Protein AF-0000000067285750 (afdb_homodimer)

Nearest PDB structures (foldseek):
  8w26-assembly1_A  TM=5.150E-01  e=1.749E-14  Synechococcus sp. JA-2-3B'a(2-13)
  6ob8-assembly1_A  TM=7.664E-01  e=9.654E-09  [Leptolyngbya] sp. JSC-1
  4bwi-assembly1_B  TM=4.737E-01  e=5.305E-12  Synechocystis sp.
  6oaq-assembly1_B  TM=7.620E-01  e=1.602E-07  [Leptolyngbya] sp. JSC-1
  5llw-assembly1_B  TM=4.240E-01  e=5.167E-11  Idiomarina sp. A28L

Sequence (1882 aa):
MRQQQKLTAAEQKIISLGRVLQSLREEDHVDALIATTISYLQEQFEYSLIWIALYDRLNHILFGQGGVIPSGNTSYLQQRVVLNPGDLLEQVVIEQRPLGVADLRAEIRIEAWQQLAQQFNIQGTIVVPICYKNRCLGLVLLGSERWGYLLGGEARARLMMVVGELGAALYEREMDLQHKQTKRLDEPLLRLLNNLQTLNHLEQRLEAVLETTQEFILPTRTNIYWFDREGYYFWRRLSNKKNHQETTAKITVHELSDFYIALSVNEIVWIGEGRSSLKSNFTVKLLQRFGVRSLLAAPIIWQKDLLGFLTVESTEARIWTEAEKNFTKTAASLISLVAPLEDTESTIKEIQNDAYLTSQIARGIYSDYDIQQILDLYATKVLQRLLATRFLLLHYDPEQNNYQIFYQNQLHHLRPLMYSLEALKDVDWQLLLRSTEAVAIENLEIDLRFFNWHPHLLENGVRSLIVCNCAFGQEPKVLLALATETHRSWTSVEKELVQVVAQQIGITIRQWQLHRQTQQQQKILQSFQQCLRILEQSQDSPKQPIQHLERTALEQIAAILNCSLTILLSWQPGENVAKIIPGIIANSEFEIVTDTLIPLQSEALIQWALLTDELLPITANDLPPATKKWLTGAGVGQILVMALRTTADYQPTGVVVIADHWQRRWSEDSLLTTETLVCQLAWSRRWLQITQMLESRTEELRQLNWYKHRRLEDIQRTVTQLLVQMDDLGIPTNELTHMRYQQLLRQLDNTTASMTALLKLELWQLQMSWETVPIASLLKRSLERVDNLLKQQRLWVGVHGLGQQEGEESSKNYSLLPHSSLAIAGDIVKIELILHELLVCACQRSTTGGRIDIWCRRLDEQFLEVSITDNGDIESQLLTELHQDTPKDILAPSRLEQLPGLHLFICQKLMLQLGGELHFYQLPDGRIVSRLLLPLARSRAMRQQQKLTAAEQKIISLGRVLQSLREEDHVDALIATTISYLQEQFEYSLIWIALYDRLNHILFGQGGVIPSGNTSYLQQRVVLNPGDLLEQVVIEQRPLGVADLRAEIRIEAWQQLAQQFNIQGTIVVPICYKNRCLGLVLLGSERWGYLLGGEARARLMMVVGELGAALYEREMDLQHKQTKRLDEPLLRLLNNLQTLNHLEQRLEAVLETTQEFILPTRTNIYWFDREGYYFWRRLSNKKNHQETTAKITVHELSDFYIALSVNEIVWIGEGRSSLKSNFTVKLLQRFGVRSLLAAPIIWQKDLLGFLTVESTEARIWTEAEKNFTKTAASLISLVAPLEDTESTIKEIQNDAYLTSQIARGIYSDYDIQQILDLYATKVLQRLLATRFLLLHYDPEQNNYQIFYQNQLHHLRPLMYSLEALKDVDWQLLLRSTEAVAIENLEIDLRFFNWHPHLLENGVRSLIVCNCAFGQEPKVLLALATETHRSWTSVEKELVQVVAQQIGITIRQWQLHRQTQQQQKILQSFQQCLRILEQSQDSPKQPIQHLERTALEQIAAILNCSLTILLSWQPGENVAKIIPGIIANSEFEIVTDTLIPLQSEALIQWALLTDELLPITANDLPPATKKWLTGAGVGQILVMALRTTADYQPTGVVVIADHWQRRWSEDSLLTTETLVCQLAWSRRWLQITQMLESRTEELRQLNWYKHRRLEDIQRTVTQLLVQMDDLGIPTNELTHMRYQQLLRQLDNTTASMTALLKLELWQLQMSWETVPIASLLKRSLERVDNLLKQQRLWVGVHGLGQQEGEESSKNYSLLPHSSLAIAGDIVKIELILHELLVCACQRSTTGGRIDIWCRRLDEQFLEVSITDNGDIESQLLTELHQDTPKDILAPSRLEQLPGLHLFICQKLMLQLGGELHFYQLPDGRIVSRLLLPLARSRA

Organism: NCBI:txid741277

Solvent-accessible surface area (backbone atoms only — not comparable to full-atom values): 100820 Å² total; per-residue (Å²): 132,78,72,76,72,81,72,50,73,68,42,47,52,49,44,51,49,35,51,50,55,49,50,46,69,60,52,86,48,68,69,60,43,52,52,53,52,49,54,48,47,56,72,76,35,94,47,57,28,36,40,38,28,37,47,39,77,90,76,46,31,31,40,26,78,35,66,43,59,87,85,71,70,67,68,73,32,56,40,76,44,78,58,48,97,79,24,54,67,38,47,24,57,72,68,61,43,70,47,76,36,48,45,37,53,74,41,76,50,42,63,82,55,18,59,52,16,58,73,69,51,29,21,8,25,40,38,37,45,19,42,42,90,92,36,64,51,26,38,38,37,41,26,22,70,48,78,52,55,79,64,52,75,55,59,43,33,54,50,51,44,52,41,39,50,50,21,46,46,53,48,51,50,52,49,48,47,45,56,64,57,48,61,67,65,58,62,61,46,52,50,47,52,54,48,50,56,69,44,84,46,65,70,58,33,51,48,49,51,49,52,52,48,38,68,71,66,61,56,73,42,42,39,34,34,34,51,36,46,77,75,38,25,31,34,65,74,51,60,72,73,73,74,78,77,74,72,80,58,67,44,46,43,81,83,36,48,73,59,48,55,40,31,55,69,69,34,71,43,43,37,29,66,93,51,58,73,61,65,71,79,57,49,57,55,52,29,60,74,70,66,32,53,14,41,37,36,18,34,18,50,48,89,80,33,61,48,29,34,36,34,43,32,21,69,51,75,38,77,80,48,70,62,56,51,49,46,45,42,51,52,19,48,52,47,27,59,51,59,55,70,74,48,41,67,60,49,46,51,49,51,51,49,50,45,47,50,53,46,51,52,53,54,44,56,73,42,90,59,58,68,65,60,45,48,50,55,47,44,54,52,48,28,64,72,66,69,39,46,34,38,37,32,32,32,55,36,82,88,77,54,25,28,37,71,74,42,74,48,60,46,91,90,55,79,83,82,88,68,68,41,71,57,75,53,70,66,54,46,50,47,49,32,68,43,89,59,38,49,72,39,39,47,52,89,77,49,69,74,62,52,88,51,39,67,68,39,47,74,70,46,42,24,13,39,35,42,29,44,14,44,76,72,37,79,73,44,40,36,36,34,39,29,23,68,46,50,32,65,81,49,64,68,56,32,50,49,51,39,48,50,24,32,51,48,34,51,40,51,49,44,49,50,40,50,51,49,37,51,48,51,50,50,49,51,52,50,50,54,50,43,53,54,49,51,59,60,30,60,70,41,89,69,62,28,66,62,49,32,53,33,50,48,30,42,44,50,29,60,72,66,67,45,43,28,24,35,33,41,38,38,56,70,87,56,65,49,26,40,54,45,72,41,39,64,70,50,78,42,50,36,62,53,59,88,51,76,40,49,52,87,75,36,60,71,57,48,56,18,71,74,38,93,54,79,41,81,42,47,55,84,76,56,55,70,76,56,44,71,37,54,58,22,79,46,48,24,35,32,38,32,31,43,27,48,73,55,93,87,52,80,61,44,34,34,42,40,35,30,30,43,68,82,67,79,80,54,69,68,51,50,54,51,45,50,52,49,46,37,50,48,27,45,53,51,48,51,51,51,50,43,52,51,38,50,52,51,40,51,51,46,48,48,43,47,52,52,54,50,52,50,47,51,50,50,49,52,51,52,51,53,52,50,52,52,56,64,65,69,58,72,50,86,52,68,68,61,27,52,54,48,52,50,52,52,49,52,52,50,50,52,48,48,52,51,49,50,46,60,70,55,43,73,90,46,79,71,87,54,81,45,75,46,41,50,49,62,53,52,43,56,39,49,61,72,44,40,67,60,35,60,73,38,48,45,38,55,46,84,43,69,54,76,63,79,85,69,78,87,56,67,84,62,70,88,68,64,49,89,36,91,54,34,34,36,32,41,56,73,59,51,48,51,43,52,36,52,52,51,51,51,46,58,68,38,30,50,76,61,31,56,39,39,38,39,41,43,75,74,57,91,54,33,34,34,41,35,40,35,28,65,32,69,77,61,66,67,50,52,49,64,69,36,86,86,48,88,81,60,88,73,47,84,56,56,54,78,33,88,64,37,30,60,53,51,47,43,32,54,51,31,44,76,64,68,28,40,57,47,70,51,70,45,94,87,56,32,36,36,44,39,34,36,40,34,39,47,78,75,82,124,132,80,72,75,69,80,70,50,76,69,44,47,52,49,46,53,50,36,51,50,57,50,50,45,69,61,52,86,48,68,69,59,44,52,52,52,50,48,54,46,48,56,72,76,36,94,48,57,28,36,39,36,29,39,47,40,77,88,74,46,30,31,40,26,78,35,65,43,58,85,85,71,71,66,69,74,31,56,39,76,44,77,58,50,96,83,25,55,68,40,47,25,57,72,68,62,43,70,44,78,38,47,46,38,54,75,42,75,52,45,64,82,55,18,60,52,18,57,73,69,51,29,19,8,28,39,37,36,46,19,40,41,88,94,35,64,51,25,38,38,37,38,25,22,70,48,77,56,56,79,66,53,76,55,60,44,33,53,48,50,43,52,40,39,51,50,22,48,46,53,48,50,50,52,49,48,48,45,56,64,57,48,60,64,63,56,62,63,46,53,51,48,51,54,46,48,64,69,43,85,45,61,70,57,35,47,49,49,50,49,52,53,49,40,69,71,65,62,54,76,43,43,38,33,33,33,50,38,78,89,74,46,25,30,34,65,73,49,60,71,69,75,74,78,75,74,70,78,57,63,44,44,44,81,83,36,48,70,59,45,54,40,30,54,70,70,34,70,44,44,36,29,66,94,52,58,72,60,66,71,80,56,49,57,56,52,29,61,72,69,68,31,54,14,40,37,35,17,33,18,48,45,86,80,37,64,49,28,35,36,34,45,33,24,70,52,72,40,75,79,49,69,64,55,52,49,48,47,43,49,52,19,46,52,46,26,55,48,48,63,49,32,58,55,36,45,53,39,41,51,52,44,46,50,41,45,51,52,44,51,53,48,52,44,58,75,41,92,59,59,67,64,60,46,47,50,56,48,45,54,53,48,30,64,72,67,68,38,47,34,38,36,32,33,34,56,37,80,88,76,54,25,26,37,70,75,42,75,48,60,46,92,90,54,80,83,83,89,67,69,40,70,55,73,52,71,66,52,44,50,46,49,32,68,40,91,58,37,49,71,39,39,45,53,90,77,48,67,75,62,53,88,50,39,67,66,38,47,74,70,48,41,24,13,38,35,40,28,42,14,42,76,71,36,78,73,43,39,36,35,35,41,29,23,67,48,76,42,85,80,50,72,66,55,32,51,48,51,37,47,49,22,34,52,48,33,51,41,52,49,42,51,50,38,49,50,49,37,52,51,50,50,48,50,51,52,50,50,55,51,44,52,54,50,52,58,60,30,60,70,41,89,71,63,28,65,61,49,32,54,35,52,49,30,43,44,50,29,61,72,67,68,47,42,29,23,36,33,40,37,39,54,71,88,58,64,51,26,42,53,44,71,41,39,66,69,51,78,42,51,37,64,54,58,88,51,77,40,50,52,87,75,36,61,72,56,48,56,18,70,74,37,92,54,80,41,81,42,48,53,84,75,56,55,70,76,58,42,69,38,53,56,23,80,46,49,24,35,31,38,32,31,44,27,47,72,55,92,87,52,81,61,44,33,34,41,39,36,31,29,42,68,83,67,80,82,54,69,68,52,50,53,52,46,50,52,50,45,37,50,48,27,44,52,50,48,51,50,52,51,45,51,50,37,51,53,49,38,50,51,46,49,47,41,47,53,50,53,49,51,51,49,51,52,50,50,52,51,52,50,52,50,50,53,52,56,63,68,69,59,75,51,87,52,69,68,62,26,53,53,50,52,50,51,53,49,52,51,49,50,52,49,49,51,50,50,50,46,62,69,57,43,72,90,44,78,72,86,51,81,45,75,46,42,51,47,60,54,51,39,55,39,49,62,72,45,40,66,61,35,60,72,38,49,46,41,56,46,83,43,70,50,76,62,77,83,69,79,88,62,69,86,62,70,86,68,65,49,90,35,90,52,34,34,37,32,41,56,73,60,51,48,51,43,51,36,53,51,50,52,50,45,57,69,38,30,49,75,59,32,56,38,38,37,38,39,42,76,74,56,91,52,34,33,32,40,35,38,36,26,65,32,69,75,60,66,66,50,51,49,64,69,34,87,85,46,85,80,60,88,73,46,84,55,55,53,79,34,89,64,37,32,60,54,50,47,44,32,54,50,31,44,76,65,68,27,42,56,46,69,51,67,45,95,89,56,32,37,36,43,40,35,37,40,34,39,47,80,73,83,125

Secondary structure (DSSP, 8-state):
--------HHHHHHHHHHHHHHHHHH---HHHHHHHHHHHHHHHS--SEEEEEEEETTTTEEEEEEEE-TT--GGGGG-EEE--TT-HHHHHHHH-S-EEES-TTS-TT-HHHHHHHHHHT---EEEEEEEETTEEEEEEEEE-SSS-----HHHHHHHHHHHHHHHHHHHHHHHHHHHHHS--SHHHHHHHHHHHHH--SHHHHHHHHHHHHHHHH--SEEEEEEEETTTTEEEEEEESS----S---EEETTTTHHHHHHHHTT--EEE-SS-BSS-HHHHHHHHHHHT-SEEEEEEEEETTEEEEEEEEEESS-----HHHHHHHHHHHHHHHHHHHHHTHHHHHHHHHHHHHHHHHHHHHHHS---HHHHHHHHHHHHHHHHT-SEEEEEEEETTTTEEEEEEEEE-TTSPPP--PEEPPPHHHHHHHHH-SS-EEES-TTT--TTGGGHHHHHHTT--EEEEEESSTTS--SEEEEEEESS--PPPHHHHHHHHHHHHHHHHHHHHHHHHHHHHHHHHHHHHHHHHHHHHHHHTT-SS-HHHHHHHHHHHHHHHHHT-SEEEEEE--TT-SEEEEEEEEE-SGGG-B-TTPPEETTT-HHHHHHHH-SS-EEEEGGG--HHHHTTB--TT--EEEEEE---STTS---EEEEEEE-TT----HHHHHHHHHHHHHHHHHHHHHHHHHHHHHHHHHHHHHHHHHHHHHHHHHHHHHHHHHHHHHT---SSHHHHHHHHHHHHHHHHHHHHHHHHHHH-SSSPPP--EEEEHHHHHHHHHHHTHHHHHHTT-EEEEE-SSS-S-----S-GGG------EEEE-HHHHHHHHHHHHHHHHHHSPTT-EEEEEEEE-SSSEEEEEEEE-----HHHHHHHSTT----TTS--GGGSTTHHHHHHHHHHHHHTT-EEEEEE-TTS-EEEEEEEEBP----/--------HHHHHHHHHHHHHHHHHH---HHHHHHHHHHHHHHHS--SEEEEEEEETTTTEEEEEEEE-TT--GGGGG-EEE--TT-HHHHHHHH---EEES-TTS-TT-HHHHHHHHHHT---EEEEEEEETTEEEEEEEEE-SSSS----HHHHHHHHHHHHHHHHHHHHHHHHHHHHHS--SHHHHHHHHHHHHH---HHHHHHHHHHHHHHHH--SEEEEEEEETTTTEEEEEEESS----S----EETTTTHHHHHHHHTT--EEE-SS-BSS-HHHHHHHHHHHT-SEEEEEEEEETTEEEEEEEEEESS-----HHHHHHHHHHHHHHHHHTHHHHHHHHHHHHHHHHHHHHHHHHHHHS---HHHHHHHHHHHHHHHHT-SEEEEEEEETTTTEEEEEEEEE-TTSPPP--PEEPPPHHHHHHHHH-SS-EEES-TTT--TTGGGHHHHHHTT--EEEEEESSTTS---EEEEEEESS--PPPHHHHHHHHHHHHHHHHHHHHHHHHHHHHHHHHHHHHHHHHHHHHHHHTT-SS-HHHHHHHHHHHHHHHHHT-SEEEEEE--TT-SEEEEEEEEE-SGGG-B-TT--EETTT-HHHHHHHH-SS-EEEEGGG--HHHHTTB--TT--EEEEEE---STTS---EEEEEEE-TT----HHHHHHHHHHHHHHHHHHHHHHHHHHHHHHHHHHHHHHHHHHHHHHHHHHHHHHHHHHHHHT---SSHHHHHHHHHHHHHHHHHHHHHHHHHHH-SSSPPP--EEEEHHHHHHHHHHHTHHHHHHTT-EEEEE-SSS-S-----S-GGG------EEEE-HHHHHHHHHHHHHHHHHHSPTT-EEEEEEEE-SSSEEEEEEEE-----HHHHHHHSTT----TTS--GGGSTTHHHHHHHHHHHHHTT-EEEEEE-TTS-EEEEEEEEBP----

Foldseek 3Di:
DPPPPDQPPVSVVVVLLVVLLVVLVVDQDLLVNVVSLQVSCVVPPQFQWKWKWWADPVQRKTAQSFIHHNVPPTPLRGDIGHDDPPAPVVVCQQVQAKDKFQALCPDVRHPVCNVVCVVRQWGIKIKHFQDDPRHTTIIMITTHNDGDHDCPPVSVVSNCVSSPSNSVSSVVNVVVCCVVPLQDLPPLVVVLVVQCVVDDDLVSNVVSLQVSLCVRPVAPWKWWWFADFVQQWIWTDDIDPPPPDDDRDTGHCVLPVQVVVCQLVFHKWWDAPPDTPTDDVRNVSVCVVVVARIKIKGFQDEPSDTGTIIMGGHNDGDDDDPSSNVSRNVSSPVSNVSVCVVCVVVVVVLVVLLVVLLVLLLVLLPDPDDLQVSVVVSVVSLCVSQVFFKKFKWFADPVVQWTDTPDIDGDPVADDQDDIAHHADPVLQVCQLADPWKDKFQALVPDCHPVSCSVSCVVRQFGIKIKHQLDHNDGRRIMIMTTHNDRGDADPVSRVSVNSSSPSSSVSVVVVVVVVVVVLLVVLVVLLVVLVVVLVVLCPDPPPSLLSSQQSLQQSLCVLFVAQFKWKFFAFFPDQWTFIRGHHHRDQLFAFDRGDIHGQPPAPLNVVQQVDQFKDKDFPVPHDPVVCVGRVRNQWGIKIKHFQDADPVDDTGMMMITTHGNPDDGDPSSRVSSSVSSPVSSVSSLVSVLVVVVVVVVVVVLVVLQVVLVVLVVVLVVLVVVLVVVVVVDADPPPVSRVVVVVVSVVSVVVSVVSVVCSVQVSPDDDWDKDKDAPLVLVLVLCVVCVVLCVVLVEQEAEEDQPDDPDDSPRRDSVPRPPRPWMFMIRSVLVSVLSNLVVVVQSVQAHRNWYWYWYWDDPDPWKIKIKIKTQGDDDPQLQQVLDPPDDDDSRHDHCCVDPPNVVNSVSQVVLVVRVWGWHWDADPVGIIMIMIITTTDPPDD/DPPPPDQPPVSVLVVVLVVLLVVLVVDQDLLVNVVSLQVNCVVPPPFQWKWKWWADPVQRKTAQSFHHHNVPDTPVRGDIDHDDPPAPVVCCQQVQAKDKFQALCPDVRHPVCNVVCVVRQWTIKMKHFQDDPRHTTIIMITTHNDGDDDQPPVRVVSVVVSSPSSSVSSVVNVVVCCVVPLQPLPPLVVVLVVQCVVDQALVSNVVSLQVSLCVRVVAPWKWWWFADPVQQWIWTDDIPPPPPDDDRDTHHCVLVVQVVVCQLVFHKWWDADPDTPTDDVRNVSVCVVVVARIKIKGFQDEPSHTGIIMMGGHNDGDDQDPSSNVSRNVSSPVSNVCVVVVVVVVVVVLVVVLVVLLVLLVVVLPDPDDLQVSVVVSVVSLCVSQVFFKKFKWFADPVVQWTDTPDMDGDPVADDQPDIGHHADPVLQVCQLADPWKDKFQALVPDCRSVSCSVSCVVRQFGIKIKHQLDHNDGRRMMIMTTHNDRDDADPVSRVSVNSSSPSSSVSVVSVVVVVVVVLLVVLVVLLVVLVVVLVVLCPDPPPSLLSSQQSLQQSLCVLFVAQFKWKFFAAFPDQWTFIRGHHHRDQLFAFDRGDIHGQPPAPLNVVQQVDQFKDKDFPVPHDVVVCVGRVRNQWGIKIKHFQDADPVDDTGMMMITTHGNPDDGDPSSRVSSSVSSNVSSVSSLVSVLVVVVVVVVVVVLVVLQVVLVVLVVVLVVLVVVLVVVVVVDADPDPVSRVVVVVVSVVSVVVSVVSVVCSVQVSPDDDWDKDKDAPLVLVLVLCVVCVVLCVVLVEQEAEEDQPDDPDDSPRPCSVPRPPRPWMFIIRSVLVSVLSNLVVVVQSVQAHRNWYWYWYWDDPDPWKIKIKIKTQGDDDPQLQQVLDPPDDDDSRHDHCCVDPPNVVNSVSQVVLVVRVWGWHWDADPVGIIMIMIITTTDPPPD

pLDDT: mean 82.04, std 12.26, range [22.92, 97.38]

Radius of gyration: 65.66 Å; Cα contacts (8 Å, |Δi|>4): 3153; chains: 2; bounding box: 90×210×145 Å

InterPro domains:
  IPR003018 GAF domain [PF01590] (31-147)
  IPR003018 GAF domain [PF01590] (202-337)
  IPR003018 GAF domain [PF01590] (370-509)
  IPR003018 GAF domain [SM00065] (29-180)
  IPR003018 GAF domain [SM00065] (201-349)
  IPR003018 GAF domain [SM00065] (370-519)
  IPR003594 Histidine kinase/HSP90-like ATPase domain [PF02518] (826-936)
  IPR029016 GAF-like domain superfamily [G3DSA:3.30.450.40] (17-169)
  IPR029016 GAF-like domain superfamily [G3DSA:3.30.450.40] (170-354)
  IPR029016 GAF-like domain superfamily [G3DSA:3.30.450.40] (356-518)
  IPR029016 GAF-like domain superfamily [G3DSA:3.30.450.40] (519-698)
  IPR036890 Histidine kinase/HSP90-like ATPase superfamily [G3DSA:3.30.565.10] (740-929)
  IPR036890 Histidine kinase/HSP90-like ATPase superfamily [SSF55874] (813-936)

Structure (mmCIF, N/CA/C/O backbone):
data_AF-0000000067285750-model_v1
#
loop_
_entity.id
_entity.type
_entity.pdbx_description
1 polymer 'GAF domain protein'
#
loop_
_atom_site.group_PDB
_atom_site.id
_atom_site.type_symbol
_atom_site.label_atom_id
_atom_site.label_alt_id
_atom_site.label_comp_id
_atom_site.label_asym_id
_atom_site.label_entity_id
_atom_site.label_seq_id
_atom_site.pdbx_PDB_ins_code
_atom_site.Cartn_x
_atom_site.Cartn_y
_atom_site.Cartn_z
_atom_site.occupancy
_atom_site.B_iso_or_equiv
_atom_site.auth_seq_id
_atom_site.auth_comp_id
_atom_site.auth_asym_id
_atom_site.auth_atom_id
_atom_site.pdbx_PDB_model_num
ATOM 1 N N . MET A 1 1 ? -11.055 -120.75 -69.312 1 23.83 1 MET A N 1
ATOM 2 C CA . MET A 1 1 ? -10.07 -120.25 -70.312 1 23.83 1 MET A CA 1
ATOM 3 C C . MET A 1 1 ? -10.352 -118.812 -70.75 1 23.83 1 MET A C 1
ATOM 5 O O . MET A 1 1 ? -11.344 -118.562 -71.375 1 23.83 1 MET A O 1
ATOM 9 N N . ARG A 1 2 ? -10.109 -117.938 -69.812 1 33.56 2 ARG A N 1
ATOM 10 C CA . ARG A 1 2 ? -10.422 -116.562 -69.688 1 33.56 2 ARG A CA 1
ATOM 11 C C . ARG A 1 2 ? -9.859 -115.688 -70.812 1 33.56 2 ARG A C 1
ATOM 13 O O . ARG A 1 2 ? -8.648 -115.75 -71.062 1 33.56 2 ARG A O 1
ATOM 20 N N . GLN A 1 3 ? -10.641 -115.938 -71.938 1 33.91 3 GLN A N 1
ATOM 21 C CA . GLN A 1 3 ? -10.211 -115.375 -73.188 1 33.91 3 GLN A CA 1
ATOM 22 C C . GLN A 1 3 ? -9.539 -114 -73.062 1 33.91 3 GLN A C 1
ATOM 24 O O . GLN A 1 3 ? -10.094 -113.125 -72.375 1 33.91 3 GLN A O 1
ATOM 29 N N . GLN A 1 4 ? -8.297 -114.125 -73 1 38.84 4 GLN A N 1
ATOM 30 C CA . GLN A 1 4 ? -7.383 -112.938 -73 1 38.84 4 GLN A CA 1
ATOM 31 C C . GLN A 1 4 ? -7.742 -112 -74.125 1 38.84 4 GLN A C 1
ATOM 33 O O . GLN A 1 4 ? -7.508 -112.312 -75.312 1 38.84 4 GLN A O 1
ATOM 38 N N . GLN A 1 5 ? -8.914 -111.5 -74.188 1 42.88 5 GLN A N 1
ATOM 39 C CA . GLN A 1 5 ? -9.398 -110.625 -75.188 1 42.88 5 GLN A CA 1
ATOM 40 C C . GLN A 1 5 ? -8.336 -109.562 -75.562 1 42.88 5 GLN A C 1
ATOM 42 O O . GLN A 1 5 ? -7.719 -108.938 -74.688 1 42.88 5 GLN A O 1
ATOM 47 N N . LYS A 1 6 ? -7.777 -109.75 -76.812 1 49.81 6 LYS A N 1
ATOM 48 C CA . LYS A 1 6 ? -6.758 -109 -77.5 1 49.81 6 LYS A CA 1
ATOM 49 C C . LYS A 1 6 ? -7.051 -107.5 -77.375 1 49.81 6 LYS A C 1
ATOM 51 O O . LYS A 1 6 ? -8.125 -107 -77.812 1 49.81 6 LYS A O 1
ATOM 56 N N . LEU A 1 7 ? -6.5 -106.688 -76.438 1 53.91 7 LEU A N 1
ATOM 57 C CA . LEU A 1 7 ? -6.633 -105.25 -76.188 1 53.91 7 LEU A CA 1
ATOM 58 C C . LEU A 1 7 ? -6.398 -104.5 -77.5 1 53.91 7 LEU A C 1
ATOM 60 O O . LEU A 1 7 ? -5.457 -104.75 -78.25 1 53.91 7 LEU A O 1
ATOM 64 N N . THR A 1 8 ? -7.375 -104 -78.188 1 61.41 8 THR A N 1
ATOM 65 C CA . THR A 1 8 ? -7.25 -103.188 -79.375 1 61.41 8 THR A CA 1
ATOM 66 C C . THR A 1 8 ? -6.227 -102.062 -79.188 1 61.41 8 THR A C 1
ATOM 68 O O . THR A 1 8 ? -5.922 -101.75 -78 1 61.41 8 THR A O 1
ATOM 71 N N . ALA A 1 9 ? -5.496 -101.625 -80.188 1 62.19 9 ALA A N 1
ATOM 72 C CA . ALA A 1 9 ? -4.441 -100.625 -80.188 1 62.19 9 ALA A CA 1
ATOM 73 C C . ALA A 1 9 ? -4.871 -99.375 -79.375 1 62.19 9 ALA A C 1
ATOM 75 O O . ALA A 1 9 ? -4.07 -98.812 -78.688 1 62.19 9 ALA A O 1
ATOM 76 N N . ALA A 1 10 ? -6.117 -99.062 -79.438 1 65.94 10 ALA A N 1
ATOM 77 C CA . ALA A 1 10 ? -6.617 -97.875 -78.75 1 65.94 10 ALA A CA 1
ATOM 78 C C . ALA A 1 10 ? -6.734 -98.125 -77.25 1 65.94 10 ALA A C 1
ATOM 80 O O . ALA A 1 10 ? -6.48 -97.25 -76.438 1 65.94 10 ALA A O 1
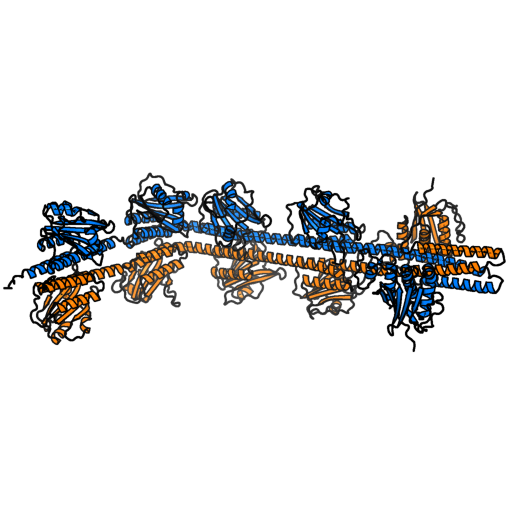ATOM 81 N N . GLU A 1 11 ? -7.012 -99.312 -77.062 1 72.5 11 GLU A N 1
ATOM 82 C CA . GLU A 1 11 ? -7.141 -99.688 -75.625 1 72.5 11 GLU A CA 1
ATOM 83 C C . GLU A 1 11 ? -5.773 -99.75 -74.938 1 72.5 11 GLU A C 1
ATOM 85 O O . GLU A 1 11 ? -5.641 -99.375 -73.812 1 72.5 11 GLU A O 1
ATOM 90 N N . GLN A 1 12 ? -4.812 -100.062 -75.75 1 77.56 12 GLN A N 1
ATOM 91 C CA . GLN A 1 12 ? -3.471 -100.125 -75.188 1 77.56 12 GLN A CA 1
ATOM 92 C C . GLN A 1 12 ? -2.939 -98.688 -74.875 1 77.56 12 GLN A C 1
ATOM 94 O O . GLN A 1 12 ? -2.225 -98.5 -73.875 1 77.56 12 GLN A O 1
ATOM 99 N N . LYS A 1 13 ? -3.385 -97.75 -75.688 1 81.31 13 LYS A N 1
ATOM 100 C CA . LYS A 1 13 ? -2.924 -96.375 -75.438 1 81.31 13 LYS A CA 1
ATOM 101 C C . LYS A 1 13 ? -3.514 -95.812 -74.188 1 81.31 13 LYS A C 1
ATOM 103 O O . LYS A 1 13 ? -2.822 -95.125 -73.438 1 81.31 13 LYS A O 1
ATOM 108 N N . ILE A 1 14 ? -4.648 -96.188 -73.938 1 81.75 14 ILE A N 1
ATOM 109 C CA . ILE A 1 14 ? -5.297 -95.625 -72.75 1 81.75 14 ILE A CA 1
ATOM 110 C C . ILE A 1 14 ? -4.77 -96.312 -71.5 1 81.75 14 ILE A C 1
ATOM 112 O O . ILE A 1 14 ? -4.582 -95.688 -70.438 1 81.75 14 ILE A O 1
ATOM 116 N N . ILE A 1 15 ? -4.465 -97.562 -71.625 1 80.94 15 ILE A N 1
ATOM 117 C CA . ILE A 1 15 ? -3.93 -98.312 -70.5 1 80.94 15 ILE A CA 1
ATOM 118 C C . ILE A 1 15 ? -2.523 -97.812 -70.188 1 80.94 15 ILE A C 1
ATOM 120 O O . ILE A 1 15 ? -2.176 -97.625 -69 1 80.94 15 ILE A O 1
ATOM 124 N N . SER A 1 16 ? -1.785 -97.625 -71.188 1 85.81 16 SER A N 1
ATOM 125 C CA . SER A 1 16 ? -0.452 -97.062 -71 1 85.81 16 SER A CA 1
ATOM 126 C C . SER A 1 16 ? -0.523 -95.688 -70.375 1 85.81 16 SER A C 1
ATOM 128 O O . SER A 1 16 ? 0.281 -95.312 -69.5 1 85.81 16 SER A O 1
ATOM 130 N N . LEU A 1 17 ? -1.427 -94.875 -70.812 1 87.06 17 LEU A N 1
ATOM 131 C CA . LEU A 1 17 ? -1.632 -93.5 -70.188 1 87.06 17 LEU A CA 1
ATOM 132 C C . LEU A 1 17 ? -2.004 -93.625 -68.75 1 87.06 17 LEU A C 1
ATOM 134 O O . LEU A 1 17 ? -1.483 -92.875 -67.875 1 87.06 17 LEU A O 1
ATOM 138 N N . GLY A 1 18 ? -2.869 -94.5 -68.375 1 85.31 18 GLY A N 1
ATOM 139 C CA . GLY A 1 18 ? -3.252 -94.688 -67 1 85.31 18 GLY A CA 1
ATOM 140 C C . GLY A 1 18 ? -2.094 -95.125 -66.125 1 85.31 18 GLY A C 1
ATOM 141 O O . GLY A 1 18 ? -1.956 -94.688 -65 1 85.31 18 GLY A O 1
ATOM 142 N N . ARG A 1 19 ? -1.285 -95.875 -66.688 1 84.44 19 ARG A N 1
ATOM 143 C CA . ARG A 1 19 ? -0.133 -96.375 -65.938 1 84.44 19 ARG A CA 1
ATOM 144 C C . ARG A 1 19 ? 0.853 -95.25 -65.688 1 84.44 19 ARG A C 1
ATOM 146 O O . ARG A 1 19 ? 1.385 -95.125 -64.562 1 84.44 19 ARG A O 1
ATOM 153 N N . VAL A 1 20 ? 1.099 -94.438 -66.625 1 88.19 20 VAL A N 1
ATOM 154 C CA . VAL A 1 20 ? 2.061 -93.312 -66.5 1 88.19 20 VAL A CA 1
ATOM 155 C C . VAL A 1 20 ? 1.501 -92.312 -65.5 1 88.19 20 VAL A C 1
ATOM 157 O O . VAL A 1 20 ? 2.229 -91.75 -64.688 1 88.19 20 VAL A O 1
ATOM 160 N N . LEU A 1 21 ? 0.287 -92 -65.625 1 87.19 21 LEU A N 1
ATOM 161 C CA . LEU A 1 21 ? -0.296 -91 -64.75 1 87.19 21 LEU A CA 1
ATOM 162 C C . LEU A 1 21 ? -0.227 -91.5 -63.312 1 87.19 21 LEU A C 1
ATOM 164 O O . LEU A 1 21 ? 0.046 -90.688 -62.406 1 87.19 21 LEU A O 1
ATOM 168 N N . GLN A 1 22 ? -0.44 -92.75 -63.188 1 84.38 22 GLN A N 1
ATOM 169 C CA . GLN A 1 22 ? -0.335 -93.25 -61.844 1 84.38 22 GLN A CA 1
ATOM 170 C C . GLN A 1 22 ? 1.104 -93.25 -61.344 1 84.38 22 GLN A C 1
ATOM 172 O O . GLN A 1 22 ? 1.354 -92.875 -60.188 1 84.38 22 GLN A O 1
ATOM 177 N N . SER A 1 23 ? 2 -93.5 -62.156 1 86.56 23 SER A N 1
ATOM 178 C CA . SER A 1 23 ? 3.408 -93.5 -61.781 1 86.56 23 SER A CA 1
ATOM 179 C C . SER A 1 23 ? 3.852 -92.062 -61.438 1 86.56 23 SER A C 1
ATOM 181 O O . SER A 1 23 ? 4.625 -91.875 -60.5 1 86.56 23 SER A O 1
ATOM 183 N N . LEU A 1 24 ? 3.359 -91.125 -62.125 1 86.75 24 LEU A N 1
ATOM 184 C CA . LEU A 1 24 ? 3.713 -89.75 -61.844 1 86.75 24 LEU A CA 1
ATOM 185 C C . LEU A 1 24 ? 3.133 -89.25 -60.531 1 86.75 24 LEU A C 1
ATOM 187 O O . LEU A 1 24 ? 3.75 -88.438 -59.812 1 86.75 24 LEU A O 1
ATOM 191 N N . ARG A 1 25 ? 2.037 -89.75 -60.188 1 81.12 25 ARG A N 1
ATOM 192 C CA . ARG A 1 25 ? 1.39 -89.375 -58.938 1 81.12 25 ARG A CA 1
ATOM 193 C C . ARG A 1 25 ? 2.102 -89.938 -57.75 1 81.12 25 ARG A C 1
ATOM 195 O O . ARG A 1 25 ? 2.178 -89.312 -56.688 1 81.12 25 ARG A O 1
ATOM 202 N N . GLU A 1 26 ? 2.668 -91.062 -57.906 1 78.44 26 GLU A N 1
ATOM 203 C CA . GLU A 1 26 ? 3.244 -91.812 -56.781 1 78.44 26 GLU A CA 1
ATOM 204 C C . GLU A 1 26 ? 4.738 -91.5 -56.656 1 78.44 26 GLU A C 1
ATOM 206 O O . GLU A 1 26 ? 5.336 -91.75 -55.594 1 78.44 26 GLU A O 1
ATOM 211 N N . GLU A 1 27 ? 5.406 -90.938 -57.531 1 77.19 27 GLU A N 1
ATOM 212 C CA . GLU A 1 27 ? 6.844 -90.688 -57.531 1 77.19 27 GLU A CA 1
ATOM 213 C C . GLU A 1 27 ? 7.18 -89.375 -56.75 1 77.19 27 GLU A C 1
ATOM 215 O O . GLU A 1 27 ? 6.508 -88.375 -56.875 1 77.19 27 GLU A O 1
ATOM 220 N N . ASP A 1 28 ? 8.172 -89.562 -55.844 1 74.81 28 ASP A N 1
ATOM 221 C CA . ASP A 1 28 ? 8.523 -88.438 -54.969 1 74.81 28 ASP A CA 1
ATOM 222 C C . ASP A 1 28 ? 9.766 -87.688 -55.469 1 74.81 28 ASP A C 1
ATOM 224 O O . ASP A 1 28 ? 10 -86.562 -55.125 1 74.81 28 ASP A O 1
ATOM 228 N N . HIS A 1 29 ? 10.484 -88.25 -56.281 1 80.62 29 HIS A N 1
ATOM 229 C CA . HIS A 1 29 ? 11.727 -87.625 -56.75 1 80.62 29 HIS A CA 1
ATOM 230 C C . HIS A 1 29 ? 11.555 -86.938 -58.094 1 80.62 29 HIS A C 1
ATOM 232 O O . HIS A 1 29 ? 10.961 -87.5 -59 1 80.62 29 HIS A O 1
ATOM 238 N N . VAL A 1 30 ? 12.078 -85.812 -58.219 1 85 30 VAL A N 1
ATOM 239 C CA . VAL A 1 30 ? 11.906 -85 -59.406 1 85 30 VAL A CA 1
ATOM 240 C C . VAL A 1 30 ? 12.602 -85.625 -60.594 1 85 30 VAL A C 1
ATOM 242 O O . VAL A 1 30 ? 12.055 -85.688 -61.688 1 85 30 VAL A O 1
ATOM 245 N N . ASP A 1 31 ? 13.719 -86.188 -60.406 1 83.75 31 ASP A N 1
ATOM 246 C CA . ASP A 1 31 ? 14.461 -86.812 -61.5 1 83.75 31 ASP A CA 1
ATOM 247 C C . ASP A 1 31 ? 13.703 -88.062 -62.031 1 83.75 31 ASP A C 1
ATOM 249 O O . ASP A 1 31 ? 13.664 -88.25 -63.25 1 83.75 31 ASP A O 1
ATOM 253 N N . ALA A 1 32 ? 13.102 -88.75 -61.188 1 86 32 ALA A N 1
ATOM 254 C CA . ALA A 1 32 ? 12.336 -89.875 -61.625 1 86 32 ALA A CA 1
ATOM 255 C C . ALA A 1 32 ? 11.062 -89.5 -62.344 1 86 32 ALA A C 1
ATOM 257 O O . ALA A 1 32 ? 10.625 -90.125 -63.281 1 86 32 ALA A O 1
ATOM 258 N N . LEU A 1 33 ? 10.516 -88.375 -61.938 1 89.25 33 LEU A N 1
ATOM 259 C CA . LEU A 1 33 ? 9.328 -87.812 -62.594 1 89.25 33 LEU A CA 1
ATOM 260 C C . LEU A 1 33 ? 9.633 -87.438 -64.062 1 89.25 33 LEU A C 1
ATOM 262 O O . LEU A 1 33 ? 8.867 -87.75 -64.938 1 89.25 33 LEU A O 1
ATOM 266 N N . ILE A 1 34 ? 10.727 -86.875 -64.25 1 89.62 34 ILE A N 1
ATOM 267 C CA . ILE A 1 34 ? 11.117 -86.375 -65.562 1 89.62 34 ILE A CA 1
ATOM 268 C C . ILE A 1 34 ? 11.484 -87.562 -66.438 1 89.62 34 ILE A C 1
ATOM 270 O O . ILE A 1 34 ? 11.094 -87.625 -67.625 1 89.62 34 ILE A O 1
ATOM 274 N N . ALA A 1 35 ? 12.133 -88.562 -65.938 1 89.44 35 ALA A N 1
ATOM 275 C CA . ALA A 1 35 ? 12.531 -89.75 -66.688 1 89.44 35 ALA A CA 1
ATOM 276 C C . ALA A 1 35 ? 11.305 -90.5 -67.125 1 89.44 35 ALA A C 1
ATOM 278 O O . ALA A 1 35 ? 11.258 -91 -68.25 1 89.44 35 ALA A O 1
ATOM 279 N N . THR A 1 36 ? 10.375 -90.625 -66.312 1 90.19 36 THR A N 1
ATOM 280 C CA . THR A 1 36 ? 9.148 -91.375 -66.625 1 90.19 36 THR A CA 1
ATOM 281 C C . THR A 1 36 ? 8.391 -90.625 -67.75 1 90.19 36 THR A C 1
ATOM 283 O O . THR A 1 36 ? 7.844 -91.25 -68.625 1 90.19 36 THR A O 1
ATOM 286 N N . THR A 1 37 ? 8.328 -89.375 -67.688 1 92.31 37 THR A N 1
ATOM 287 C CA . THR A 1 37 ? 7.645 -88.562 -68.688 1 92.31 37 THR A CA 1
ATOM 288 C C . THR A 1 37 ? 8.352 -88.688 -70.062 1 92.31 37 THR A C 1
ATOM 290 O O . THR A 1 37 ? 7.711 -88.875 -71.062 1 92.31 37 THR A O 1
ATOM 293 N N . ILE A 1 38 ? 9.688 -88.688 -70 1 89.75 38 ILE A N 1
ATOM 294 C CA . ILE A 1 38 ? 10.461 -88.812 -71.25 1 89.75 38 ILE A CA 1
ATOM 295 C C . ILE A 1 38 ? 10.281 -90.188 -71.875 1 89.75 38 ILE A C 1
ATOM 297 O O . ILE A 1 38 ? 10.094 -90.312 -73.062 1 89.75 38 ILE A O 1
ATOM 301 N N . SER A 1 39 ? 10.25 -91.188 -71.062 1 89.12 39 SER A N 1
ATOM 302 C CA . SER A 1 39 ? 10.078 -92.562 -71.562 1 89.12 39 SER A CA 1
ATOM 303 C C . SER A 1 39 ? 8.703 -92.688 -72.188 1 89.12 39 SER A C 1
ATOM 305 O O . SER A 1 39 ? 8.586 -93.375 -73.25 1 89.12 39 SER A O 1
ATOM 307 N N . TYR A 1 40 ? 7.723 -92.125 -71.625 1 91.81 40 TYR A N 1
ATOM 308 C CA . TYR A 1 40 ? 6.379 -92.188 -72.188 1 91.81 40 TYR A CA 1
ATOM 309 C C . TYR A 1 40 ? 6.293 -91.438 -73.5 1 91.81 40 TYR A C 1
ATOM 311 O O . TYR A 1 40 ? 5.719 -91.938 -74.5 1 91.81 40 TYR A O 1
ATOM 319 N N . LEU A 1 41 ? 6.848 -90.312 -73.562 1 90.06 41 LEU A N 1
ATOM 320 C CA . LEU A 1 41 ? 6.777 -89.5 -74.75 1 90.06 41 LEU A CA 1
ATOM 321 C C . LEU A 1 41 ? 7.559 -90.125 -75.938 1 90.06 41 LEU A C 1
ATOM 323 O O . LEU A 1 41 ? 7.145 -90.062 -77.062 1 90.06 41 LEU A O 1
ATOM 327 N N . GLN A 1 42 ? 8.516 -90.812 -75.625 1 87.69 42 GLN A N 1
ATOM 328 C CA . GLN A 1 42 ? 9.312 -91.562 -76.625 1 87.69 42 GLN A CA 1
ATOM 329 C C . GLN A 1 42 ? 8.578 -92.75 -77.188 1 87.69 42 GLN A C 1
ATOM 331 O O . GLN A 1 42 ? 8.609 -93.062 -78.375 1 87.69 42 GLN A O 1
ATOM 336 N N . GLU A 1 43 ? 7.863 -93.375 -76.312 1 85.06 43 GLU A N 1
ATOM 337 C CA . GLU A 1 43 ? 7.188 -94.625 -76.688 1 85.06 43 GLU A CA 1
ATOM 338 C C . GLU A 1 43 ? 5.879 -94.375 -77.438 1 85.06 43 GLU A C 1
ATOM 340 O O . GLU A 1 43 ? 5.543 -95 -78.375 1 85.06 43 GLU A O 1
ATOM 345 N N . GLN A 1 44 ? 5.188 -93.312 -77 1 85.62 44 GLN A N 1
ATOM 346 C CA . GLN A 1 44 ? 3.832 -93.125 -77.5 1 85.62 44 GLN A CA 1
ATOM 347 C C . GLN A 1 44 ? 3.779 -92.062 -78.625 1 85.62 44 GLN A C 1
ATOM 349 O O . GLN A 1 44 ? 2.855 -92 -79.438 1 85.62 44 GLN A O 1
ATOM 354 N N . PHE A 1 45 ? 4.777 -91.25 -78.562 1 85.44 45 PHE A N 1
ATOM 355 C CA . PHE A 1 45 ? 4.77 -90.188 -79.562 1 85.44 45 PHE A CA 1
ATOM 356 C C . PHE A 1 45 ? 5.969 -90.25 -80.5 1 85.44 45 PHE A C 1
ATOM 358 O O . PHE A 1 45 ? 7.047 -90.688 -80.062 1 85.44 45 PHE A O 1
ATOM 365 N N . GLU A 1 46 ? 5.797 -90.125 -81.75 1 81.06 46 GLU A N 1
ATOM 366 C CA . GLU A 1 46 ? 6.848 -90.25 -82.75 1 81.06 46 GLU A CA 1
ATOM 367 C C . GLU A 1 46 ? 7.598 -88.938 -82.938 1 81.06 46 GLU A C 1
ATOM 369 O O . GLU A 1 46 ? 7.484 -88.312 -84 1 81.06 46 GLU A O 1
ATOM 374 N N . TYR A 1 47 ? 8.188 -88.438 -81.938 1 86.12 47 TYR A N 1
ATOM 375 C CA . TYR A 1 47 ? 9.016 -87.25 -82 1 86.12 47 TYR A CA 1
ATOM 376 C C . TYR A 1 47 ? 10.484 -87.562 -81.812 1 86.12 47 TYR A C 1
ATOM 378 O O . TYR A 1 47 ? 10.828 -88.375 -80.938 1 86.12 47 TYR A O 1
ATOM 386 N N . SER A 1 48 ? 11.367 -87 -82.625 1 86.25 48 SER A N 1
ATOM 387 C CA . SER A 1 48 ? 12.797 -87.312 -82.562 1 86.25 48 SER A CA 1
ATOM 388 C C . SER A 1 48 ? 13.5 -86.438 -81.562 1 86.25 48 SER A C 1
ATOM 390 O O . SER A 1 48 ? 14.562 -86.812 -81 1 86.25 48 SER A O 1
ATOM 392 N N . LEU A 1 49 ? 12.93 -85.312 -81.25 1 88.31 49 LEU A N 1
ATOM 393 C CA . LEU A 1 49 ? 13.516 -84.438 -80.25 1 88.31 49 LEU A CA 1
ATOM 394 C C . LEU A 1 49 ? 12.547 -84.188 -79.062 1 88.31 49 LEU A C 1
ATOM 396 O O . LEU A 1 49 ? 11.391 -83.812 -79.312 1 88.31 49 LEU A O 1
ATOM 400 N N . ILE A 1 50 ? 13.016 -84.5 -77.938 1 90.69 50 ILE A N 1
ATOM 401 C CA . ILE A 1 50 ? 12.266 -84.25 -76.688 1 90.69 50 ILE A CA 1
ATOM 402 C C . ILE A 1 50 ? 13.164 -83.5 -75.688 1 90.69 50 ILE A C 1
ATOM 404 O O . ILE A 1 50 ? 14.273 -84 -75.438 1 90.69 50 ILE A O 1
ATOM 408 N N . TRP A 1 51 ? 12.688 -82.375 -75.25 1 91.25 51 TRP A N 1
ATOM 409 C CA . TRP A 1 51 ? 13.422 -81.562 -74.25 1 91.25 51 TRP A CA 1
ATOM 410 C C . TRP A 1 51 ? 12.5 -81.062 -73.125 1 91.25 51 TRP A C 1
ATOM 412 O O . TRP A 1 51 ? 11.461 -80.5 -73.438 1 91.25 51 TRP A O 1
ATOM 422 N N . ILE A 1 52 ? 12.836 -81.438 -71.875 1 91.56 52 ILE A N 1
ATOM 423 C CA . ILE A 1 52 ? 12.094 -80.938 -70.688 1 91.56 52 ILE A CA 1
ATOM 424 C C . ILE A 1 52 ? 12.984 -80 -69.875 1 91.56 52 ILE A C 1
ATOM 426 O O . ILE A 1 52 ? 14.117 -80.375 -69.562 1 91.56 52 ILE A O 1
ATOM 430 N N . ALA A 1 53 ? 12.492 -78.812 -69.562 1 91.19 53 ALA A N 1
ATOM 431 C CA . ALA A 1 53 ? 13.219 -77.812 -68.812 1 91.19 53 ALA A CA 1
ATOM 432 C C . ALA A 1 53 ? 12.352 -77.25 -67.688 1 91.19 53 ALA A C 1
ATOM 434 O O . ALA A 1 53 ? 11.133 -77.125 -67.812 1 91.19 53 ALA A O 1
ATOM 435 N N . LEU A 1 54 ? 12.984 -77 -66.625 1 90.38 54 LEU A N 1
ATOM 436 C CA . LEU A 1 54 ? 12.305 -76.438 -65.438 1 90.38 54 LEU A CA 1
ATOM 437 C C . LEU A 1 54 ? 12.609 -74.938 -65.375 1 90.38 54 LEU A C 1
ATOM 439 O O . LEU A 1 54 ? 13.711 -74.5 -65.688 1 90.38 54 LEU A O 1
ATOM 443 N N . TYR A 1 55 ? 11.625 -74.188 -64.875 1 86.75 55 TYR A N 1
ATOM 444 C CA . TYR A 1 55 ? 11.68 -72.688 -64.812 1 86.75 55 TYR A CA 1
ATOM 445 C C . TYR A 1 55 ? 12.039 -72.188 -63.438 1 86.75 55 TYR A C 1
ATOM 447 O O . TYR A 1 55 ? 11.383 -72.562 -62.438 1 86.75 55 TYR A O 1
ATOM 455 N N . ASP A 1 56 ? 13.109 -71.5 -63.344 1 78.5 56 ASP A N 1
ATOM 456 C CA . ASP A 1 56 ? 13.484 -70.75 -62.156 1 78.5 56 ASP A CA 1
ATOM 457 C C . ASP A 1 56 ? 12.938 -69.312 -62.188 1 78.5 56 ASP A C 1
ATOM 459 O O . ASP A 1 56 ? 13.438 -68.438 -62.938 1 78.5 56 ASP A O 1
ATOM 463 N N . ARG A 1 57 ? 12.008 -69.062 -61.406 1 75.56 57 ARG A N 1
ATOM 464 C CA . ARG A 1 57 ? 11.273 -67.812 -61.438 1 75.56 57 ARG A CA 1
ATOM 465 C C . ARG A 1 57 ? 12.148 -66.688 -60.969 1 75.56 57 ARG A C 1
ATOM 467 O O . ARG A 1 57 ? 12.039 -65.562 -61.469 1 75.56 57 ARG A O 1
ATOM 474 N N . LEU A 1 58 ? 12.992 -67 -60 1 68.06 58 LEU A N 1
ATOM 475 C CA . LEU A 1 58 ? 13.797 -65.938 -59.406 1 68.06 58 LEU A CA 1
ATOM 476 C C . LEU A 1 58 ? 14.82 -65.438 -60.406 1 68.06 58 LEU A C 1
ATOM 478 O O . LEU A 1 58 ? 14.992 -64.188 -60.531 1 68.06 58 LEU A O 1
ATOM 482 N N . ASN A 1 59 ? 15.383 -66.25 -61.125 1 74.88 59 ASN A N 1
ATOM 483 C CA . ASN A 1 59 ? 16.438 -65.875 -62.031 1 74.88 59 ASN A CA 1
ATOM 484 C C . ASN A 1 59 ? 15.953 -65.812 -63.5 1 74.88 59 ASN A C 1
ATOM 486 O O . ASN A 1 59 ? 16.688 -65.438 -64.375 1 74.88 59 ASN A O 1
ATOM 490 N N . HIS A 1 60 ? 14.68 -66.188 -63.719 1 81.44 60 HIS A N 1
ATOM 491 C CA . HIS A 1 60 ? 14.062 -66.188 -65.062 1 81.44 60 HIS A CA 1
ATOM 492 C C . HIS A 1 60 ? 14.898 -67 -66.062 1 81.44 60 HIS A C 1
ATOM 494 O O . HIS A 1 60 ? 15.25 -66.5 -67.125 1 81.44 60 HIS A O 1
ATOM 500 N N . ILE A 1 61 ? 15.344 -68.125 -65.562 1 84.44 61 ILE A N 1
ATOM 501 C CA . ILE A 1 61 ? 16.188 -69.062 -66.312 1 84.44 61 ILE A CA 1
ATOM 502 C C . ILE A 1 61 ? 15.523 -70.375 -66.438 1 84.44 61 ILE A C 1
ATOM 504 O O . ILE A 1 61 ? 14.781 -70.812 -65.5 1 84.44 61 ILE A O 1
ATOM 508 N N . LEU A 1 62 ? 15.734 -71.125 -67.625 1 87.25 62 LEU A N 1
ATOM 509 C CA . LEU A 1 62 ? 15.273 -72.5 -67.75 1 87.25 62 LEU A CA 1
ATOM 510 C C . LEU A 1 62 ? 16.422 -73.438 -67.625 1 87.25 62 LEU A C 1
ATOM 512 O O . LEU A 1 62 ? 17.484 -73.312 -68.188 1 87.25 62 LEU A O 1
ATOM 516 N N . PHE A 1 63 ? 16.234 -74.375 -66.75 1 87.12 63 PHE A N 1
ATOM 517 C CA . PHE A 1 63 ? 17.219 -75.375 -66.5 1 87.12 63 PHE A CA 1
ATOM 518 C C . PHE A 1 63 ? 16.812 -76.688 -67.188 1 87.12 63 PHE A C 1
ATOM 520 O O . PHE A 1 63 ? 15.75 -77.25 -66.875 1 87.12 63 PHE A O 1
ATOM 527 N N . GLY A 1 64 ? 17.562 -77.188 -68.125 1 86.19 64 GLY A N 1
ATOM 528 C CA . GLY A 1 64 ? 17.281 -78.438 -68.812 1 86.19 64 GLY A CA 1
ATOM 529 C C . GLY A 1 64 ? 17.5 -79.625 -67.875 1 86.19 64 GLY A C 1
ATOM 530 O O . GLY A 1 64 ? 18.531 -79.75 -67.25 1 86.19 64 GLY A O 1
ATOM 531 N N . GLN A 1 65 ? 16.5 -80.5 -67.688 1 85.31 65 GLN A N 1
ATOM 532 C CA . GLN A 1 65 ? 16.562 -81.625 -66.75 1 85.31 65 GLN A CA 1
ATOM 533 C C . GLN A 1 65 ? 16.812 -82.938 -67.5 1 85.31 65 GLN A C 1
ATOM 535 O O . GLN A 1 65 ? 17.234 -83.938 -66.938 1 85.31 65 GLN A O 1
ATOM 540 N N . GLY A 1 66 ? 16.516 -82.875 -68.938 1 83.5 66 GLY A N 1
ATOM 541 C CA . GLY A 1 66 ? 16.75 -84.062 -69.688 1 83.5 66 GLY A CA 1
ATOM 542 C C . GLY A 1 66 ? 15.938 -84.125 -71 1 83.5 66 GLY A C 1
ATOM 543 O O . GLY A 1 66 ? 15.148 -83.188 -71.25 1 83.5 66 GLY A O 1
ATOM 544 N N . GLY A 1 67 ? 16.156 -85.188 -71.875 1 86.38 67 GLY A N 1
ATOM 545 C CA . GLY A 1 67 ? 15.445 -85.312 -73.125 1 86.38 67 GLY A CA 1
ATOM 546 C C . GLY A 1 67 ? 16.109 -86.312 -74.125 1 86.38 67 GLY A C 1
ATOM 547 O O . GLY A 1 67 ? 16.938 -87.125 -73.688 1 86.38 67 GLY A O 1
ATOM 548 N N . VAL A 1 68 ? 15.562 -86.375 -75.312 1 88 68 VAL A N 1
ATOM 549 C CA . VAL A 1 68 ? 16.078 -87.25 -76.312 1 88 68 VAL A CA 1
ATOM 550 C C . VAL A 1 68 ? 16.516 -86.438 -77.562 1 88 68 VAL A C 1
ATOM 552 O O . VAL A 1 68 ? 15.789 -85.562 -78 1 88 68 VAL A O 1
ATOM 555 N N . ILE A 1 69 ? 17.797 -86.625 -78 1 80.38 69 ILE A N 1
ATOM 556 C CA . ILE A 1 69 ? 18.312 -86 -79.188 1 80.38 69 ILE A CA 1
ATOM 557 C C . ILE A 1 69 ? 18.797 -87.062 -80.188 1 80.38 69 ILE A C 1
ATOM 559 O O . ILE A 1 69 ? 19.266 -88.125 -79.75 1 80.38 69 ILE A O 1
ATOM 563 N N . PRO A 1 70 ? 18.578 -86.938 -81.5 1 79 70 PRO A N 1
ATOM 564 C CA . PRO A 1 70 ? 18.969 -88 -82.438 1 79 70 PRO A CA 1
ATOM 565 C C . PRO A 1 70 ? 20.469 -88.25 -82.438 1 79 70 PRO A C 1
ATOM 567 O O . PRO A 1 70 ? 20.875 -89.375 -82.75 1 79 70 PRO A O 1
ATOM 570 N N . SER A 1 71 ? 21.531 -87.375 -82.125 1 70.56 71 SER A N 1
ATOM 571 C CA . SER A 1 71 ? 22.969 -87.562 -82.25 1 70.56 71 SER A CA 1
ATOM 572 C C . SER A 1 71 ? 23.547 -88.125 -80.938 1 70.56 71 SER A C 1
ATOM 574 O O . SER A 1 71 ? 24.719 -88.5 -80.875 1 70.56 71 SER A O 1
ATOM 576 N N . GLY A 1 72 ? 22.828 -88.625 -79.875 1 66.12 72 GLY A N 1
ATOM 577 C CA . GLY A 1 72 ? 23.344 -89.188 -78.625 1 66.12 72 GLY A CA 1
ATOM 578 C C . GLY A 1 72 ? 24.031 -88.188 -77.75 1 66.12 72 GLY A C 1
ATOM 579 O O . GLY A 1 72 ? 24.391 -88.5 -76.625 1 66.12 72 GLY A O 1
ATOM 580 N N . ASN A 1 73 ? 24.484 -87 -78.125 1 67.5 73 ASN A N 1
ATOM 581 C CA . ASN A 1 73 ? 25.172 -86.062 -77.25 1 67.5 73 ASN A CA 1
ATOM 582 C C . ASN A 1 73 ? 24.203 -85.375 -76.25 1 67.5 73 ASN A C 1
ATOM 584 O O . ASN A 1 73 ? 23.359 -84.625 -76.625 1 67.5 73 ASN A O 1
ATOM 588 N N . THR A 1 74 ? 24.234 -85.75 -75 1 73 74 THR A N 1
ATOM 589 C CA . THR A 1 74 ? 23.312 -85.375 -73.938 1 73 74 THR A CA 1
ATOM 590 C C . THR A 1 74 ? 23.719 -84 -73.312 1 73 74 THR A C 1
ATOM 592 O O . THR A 1 74 ? 23.047 -83.562 -72.375 1 73 74 THR A O 1
ATOM 595 N N . SER A 1 75 ? 24.766 -83.25 -73.812 1 77.06 75 SER A N 1
ATOM 596 C CA . SER A 1 75 ? 25.188 -82.062 -73.125 1 77.06 75 SER A CA 1
ATOM 597 C C . SER A 1 75 ? 24.203 -80.875 -73.438 1 77.06 75 SER A C 1
ATOM 599 O O . SER A 1 75 ? 24.016 -80 -72.562 1 77.06 75 SER A O 1
ATOM 601 N N . TYR A 1 76 ? 23.484 -80.938 -74.5 1 76.5 76 TYR A N 1
ATOM 602 C CA . TYR A 1 76 ? 22.547 -79.875 -74.875 1 76.5 76 TYR A CA 1
ATOM 603 C C . TYR A 1 76 ? 21.297 -80 -74 1 76.5 76 TYR A C 1
ATOM 605 O O . TYR A 1 76 ? 20.594 -79 -73.875 1 76.5 76 TYR A O 1
ATOM 613 N N . LEU A 1 77 ? 21.094 -81.062 -73.438 1 80.88 77 LEU A N 1
ATOM 614 C CA . LEU A 1 77 ? 19.859 -81.25 -72.688 1 80.88 77 LEU A CA 1
ATOM 615 C C . LEU A 1 77 ? 19.953 -80.688 -71.312 1 80.88 77 LEU A C 1
ATOM 617 O O . LEU A 1 77 ? 18.938 -80.438 -70.688 1 80.88 77 LEU A O 1
ATOM 621 N N . GLN A 1 78 ? 21.125 -80.562 -70.812 1 80.19 78 GLN A N 1
ATOM 622 C CA . GLN A 1 78 ? 21.281 -80 -69.438 1 80.19 78 GLN A CA 1
ATOM 623 C C . GLN A 1 78 ? 21.734 -78.562 -69.5 1 80.19 78 GLN A C 1
ATOM 625 O O . GLN A 1 78 ? 22.156 -78.062 -68.438 1 80.19 78 GLN A O 1
ATOM 630 N N . GLN A 1 79 ? 21.422 -77.812 -70.5 1 77.5 79 GLN A N 1
ATOM 631 C CA . GLN A 1 79 ? 21.891 -76.438 -70.625 1 77.5 79 GLN A CA 1
ATOM 632 C C . GLN A 1 79 ? 20.906 -75.5 -69.938 1 77.5 79 GLN A C 1
ATOM 634 O O . GLN A 1 79 ? 19.719 -75.75 -69.875 1 77.5 79 GLN A O 1
ATOM 639 N N . ARG A 1 80 ? 21.531 -74.375 -69.438 1 81.81 80 ARG A N 1
ATOM 640 C CA . ARG A 1 80 ? 20.766 -73.25 -68.875 1 81.81 80 ARG A CA 1
ATOM 641 C C . ARG A 1 80 ? 20.422 -72.25 -70 1 81.81 80 ARG A C 1
ATOM 643 O O . ARG A 1 80 ? 21.297 -71.875 -70.812 1 81.81 80 ARG A O 1
ATOM 650 N N . VAL A 1 81 ? 19.156 -72 -70.125 1 85.44 81 VAL A N 1
ATOM 651 C CA . VAL A 1 81 ? 18.719 -71.062 -71.125 1 85.44 81 VAL A CA 1
ATOM 652 C C . VAL A 1 81 ? 18.156 -69.812 -70.5 1 85.44 81 VAL A C 1
ATOM 654 O O . VAL A 1 81 ? 17.156 -69.875 -69.75 1 85.44 81 VAL A O 1
ATOM 657 N N . VAL A 1 82 ? 18.812 -68.688 -70.75 1 83.44 82 VAL A N 1
ATOM 658 C CA . VAL A 1 82 ? 18.344 -67.438 -70.188 1 83.44 82 VAL A CA 1
ATOM 659 C C . VAL A 1 82 ? 17.203 -66.875 -71.062 1 83.44 82 VAL A C 1
ATOM 661 O O . VAL A 1 82 ? 17.297 -66.875 -72.312 1 83.44 82 VAL A O 1
ATOM 664 N N . LEU A 1 83 ? 16.109 -66.562 -70.438 1 83.25 83 LEU A N 1
ATOM 665 C CA . LEU A 1 83 ? 14.922 -66.125 -71.188 1 83.25 83 LEU A CA 1
ATOM 666 C C . LEU A 1 83 ? 14.945 -64.562 -71.312 1 83.25 83 LEU A C 1
ATOM 668 O O . LEU A 1 83 ? 15.039 -63.844 -70.312 1 83.25 83 LEU A O 1
ATOM 672 N N . ASN A 1 84 ? 15.031 -64.062 -72.438 1 80.19 84 ASN A N 1
ATOM 673 C CA . ASN A 1 84 ? 14.93 -62.625 -72.75 1 80.19 84 ASN A CA 1
ATOM 674 C C . ASN A 1 84 ? 13.562 -62.281 -73.375 1 80.19 84 ASN A C 1
ATOM 676 O O . ASN A 1 84 ? 12.906 -63.125 -73.938 1 80.19 84 ASN A O 1
ATOM 680 N N . PRO A 1 85 ? 13.125 -60.969 -73.125 1 81.56 85 PRO A N 1
ATOM 681 C CA . PRO A 1 85 ? 11.836 -60.562 -73.688 1 81.56 85 PRO A CA 1
ATOM 682 C C . PRO A 1 85 ? 11.805 -60.625 -75.25 1 81.56 85 PRO A C 1
ATOM 684 O O . PRO A 1 85 ? 12.711 -60.156 -75.875 1 81.56 85 PRO A O 1
ATOM 687 N N . GLY A 1 86 ? 10.836 -61.438 -75.812 1 79.12 86 GLY A N 1
ATOM 688 C CA . GLY A 1 86 ? 10.695 -61.594 -77.25 1 79.12 86 GLY A CA 1
ATOM 689 C C . GLY A 1 86 ? 11.047 -63 -77.688 1 79.12 86 GLY A C 1
ATOM 690 O O . GLY A 1 86 ? 10.742 -63.375 -78.812 1 79.12 86 GLY A O 1
ATOM 691 N N . ASP A 1 87 ? 11.672 -63.719 -76.938 1 83.06 87 ASP A N 1
ATOM 692 C CA . ASP A 1 87 ? 12.031 -65.125 -77.25 1 83.06 87 ASP A CA 1
ATOM 693 C C . ASP A 1 87 ? 10.797 -66 -77.312 1 83.06 87 ASP A C 1
ATOM 695 O O . ASP A 1 87 ? 9.805 -65.75 -76.625 1 83.06 87 ASP A O 1
ATOM 699 N N . LEU A 1 88 ? 10.883 -67.062 -78.062 1 86.69 88 LEU A N 1
ATOM 700 C CA . LEU A 1 88 ? 9.758 -68 -78.25 1 86.69 88 LEU A CA 1
ATOM 701 C C . LEU A 1 88 ? 9.492 -68.688 -76.938 1 86.69 88 LEU A C 1
ATOM 703 O O . LEU A 1 88 ? 8.336 -68.875 -76.5 1 86.69 88 LEU A O 1
ATOM 707 N N . LEU A 1 89 ? 10.539 -69.125 -76.375 1 88.81 89 LEU A N 1
ATOM 708 C CA . LEU A 1 89 ? 10.359 -69.875 -75.125 1 88.81 89 LEU A CA 1
ATOM 709 C C . LEU A 1 89 ? 9.828 -68.938 -74 1 88.81 89 LEU A C 1
ATOM 711 O O . LEU A 1 89 ? 9.055 -69.375 -73.125 1 88.81 89 LEU A O 1
ATOM 715 N N . GLU A 1 90 ? 10.258 -67.75 -74.062 1 87.88 90 GLU A N 1
ATOM 716 C CA . GLU A 1 90 ? 9.75 -66.812 -73.062 1 87.88 90 GLU A CA 1
ATOM 717 C C . GLU A 1 90 ? 8.258 -66.562 -73.25 1 87.88 90 GLU A C 1
ATOM 719 O O . GLU A 1 90 ? 7.512 -66.438 -72.25 1 87.88 90 GLU A O 1
ATOM 724 N N . GLN A 1 91 ? 7.867 -66.562 -74.438 1 84.94 91 GLN A N 1
ATOM 725 C CA . GLN A 1 91 ? 6.449 -66.438 -74.75 1 84.94 91 GLN A CA 1
ATOM 726 C C . GLN A 1 91 ? 5.621 -67.562 -74.125 1 84.94 91 GLN A C 1
ATOM 728 O O . GLN A 1 91 ? 4.559 -67.312 -73.562 1 84.94 91 GLN A O 1
ATOM 733 N N . VAL A 1 92 ? 6.098 -68.688 -74.25 1 87.31 92 VAL A N 1
ATOM 734 C CA . VAL A 1 92 ? 5.371 -69.812 -73.75 1 87.31 92 VAL A CA 1
ATOM 735 C C . VAL A 1 92 ? 5.324 -69.812 -72.188 1 87.31 92 VAL A C 1
ATOM 737 O O . VAL A 1 92 ? 4.301 -70.125 -71.625 1 87.31 92 VAL A O 1
ATOM 740 N N . VAL A 1 93 ? 6.363 -69.375 -71.625 1 86.81 93 VAL A N 1
ATOM 741 C CA . VAL A 1 93 ? 6.434 -69.312 -70.188 1 86.81 93 VAL A CA 1
ATOM 742 C C . VAL A 1 93 ? 5.488 -68.25 -69.625 1 86.81 93 VAL A C 1
ATOM 744 O O . VAL A 1 93 ? 4.789 -68.438 -68.688 1 86.81 93 VAL A O 1
ATOM 747 N N . ILE A 1 94 ? 5.344 -67.188 -70.312 1 82.81 94 ILE A N 1
ATOM 748 C CA . ILE A 1 94 ? 4.555 -66.062 -69.812 1 82.81 94 ILE A CA 1
ATOM 749 C C . ILE A 1 94 ? 3.086 -66.25 -70.188 1 82.81 94 ILE A C 1
ATOM 751 O O . ILE A 1 94 ? 2.203 -66.062 -69.375 1 82.81 94 ILE A O 1
ATOM 755 N N . GLU A 1 95 ? 2.824 -66.688 -71.438 1 78.81 95 GLU A N 1
ATOM 756 C CA . GLU A 1 95 ? 1.44 -66.875 -71.875 1 78.81 95 GLU A CA 1
ATOM 757 C C . GLU A 1 95 ? 0.859 -68.188 -71.375 1 78.81 95 GLU A C 1
ATOM 759 O O . GLU A 1 95 ? -0.358 -68.312 -71.25 1 78.81 95 GLU A O 1
ATOM 764 N N . GLN A 1 96 ? 1.669 -69.062 -71.062 1 84.94 96 GLN A N 1
ATOM 765 C CA . GLN A 1 96 ? 1.269 -70.375 -70.562 1 84.94 96 GLN A CA 1
ATOM 766 C C . GLN A 1 96 ? 0.335 -71.062 -71.5 1 84.94 96 GLN A C 1
ATOM 768 O O . GLN A 1 96 ? -0.641 -71.688 -71.125 1 84.94 96 GLN A O 1
ATOM 773 N N . ARG A 1 97 ? 0.586 -70.938 -72.812 1 84.5 97 ARG A N 1
ATOM 774 C CA . ARG A 1 97 ? -0.134 -71.625 -73.875 1 84.5 97 ARG A CA 1
ATOM 775 C C . ARG A 1 97 ? 0.831 -72.375 -74.812 1 84.5 97 ARG A C 1
ATOM 777 O O . ARG A 1 97 ? 1.952 -71.875 -75.062 1 84.5 97 ARG A O 1
ATOM 784 N N . PRO A 1 98 ? 0.307 -73.562 -75.25 1 87.81 98 PRO A N 1
ATOM 785 C CA . PRO A 1 98 ? 1.177 -74.25 -76.188 1 87.81 98 PRO A CA 1
ATOM 786 C C . PRO A 1 98 ? 1.384 -73.5 -77.5 1 87.81 98 PRO A C 1
ATOM 788 O O . PRO A 1 98 ? 0.471 -72.812 -78 1 87.81 98 PRO A O 1
ATOM 791 N N . LEU A 1 99 ? 2.611 -73.5 -78.062 1 87.06 99 LEU A N 1
ATOM 792 C CA . LEU A 1 99 ? 2.975 -72.812 -79.312 1 87.06 99 LEU A CA 1
ATOM 793 C C . LEU A 1 99 ? 3.605 -73.812 -80.312 1 87.06 99 LEU A C 1
ATOM 795 O O . LEU A 1 99 ? 4.484 -74.562 -79.938 1 87.06 99 LEU A O 1
ATOM 799 N N . GLY A 1 100 ? 2.941 -73.875 -81.438 1 86.06 100 GLY A N 1
ATOM 800 C CA . GLY A 1 100 ? 3.48 -74.688 -82.562 1 86.06 100 GLY A CA 1
ATOM 801 C C . GLY A 1 100 ? 4.273 -73.875 -83.562 1 86.06 100 GLY A C 1
ATOM 802 O O . GLY A 1 100 ? 3.912 -72.75 -83.875 1 86.06 100 GLY A O 1
ATOM 803 N N . VAL A 1 101 ? 5.379 -74.438 -83.875 1 85.81 101 VAL A N 1
ATOM 804 C CA . VAL A 1 101 ? 6.219 -73.812 -84.938 1 85.81 101 VAL A CA 1
ATOM 805 C C . VAL A 1 101 ? 6.359 -74.812 -86.125 1 85.81 101 VAL A C 1
ATOM 807 O O . VAL A 1 101 ? 6.637 -76 -85.938 1 85.81 101 VAL A O 1
ATOM 810 N N . ALA A 1 102 ? 6.066 -74.375 -87.312 1 84.25 102 ALA A N 1
ATOM 811 C CA . ALA A 1 102 ? 6.078 -75.25 -88.5 1 84.25 102 ALA A CA 1
ATOM 812 C C . ALA A 1 102 ? 7.496 -75.688 -88.875 1 84.25 102 ALA A C 1
ATOM 814 O O . ALA A 1 102 ? 7.723 -76.812 -89.25 1 84.25 102 ALA A O 1
ATOM 815 N N . ASP A 1 103 ? 8.422 -74.688 -88.75 1 82.19 103 ASP A N 1
ATOM 816 C CA . ASP A 1 103 ? 9.812 -75 -89.062 1 82.19 103 ASP A CA 1
ATOM 817 C C . ASP A 1 103 ? 10.766 -74.375 -88.125 1 82.19 103 ASP A C 1
ATOM 819 O O . ASP A 1 103 ? 10.953 -73.125 -88.125 1 82.19 103 ASP A O 1
ATOM 823 N N . LEU A 1 104 ? 11.406 -75.25 -87.188 1 84.94 104 LEU A N 1
ATOM 824 C CA . LEU A 1 104 ? 12.312 -74.75 -86.125 1 84.94 104 LEU A CA 1
ATOM 825 C C . LEU A 1 104 ? 13.617 -74.312 -86.75 1 84.94 104 LEU A C 1
ATOM 827 O O . LEU A 1 104 ? 14.328 -73.5 -86.188 1 84.94 104 LEU A O 1
ATOM 831 N N . ARG A 1 105 ? 14.062 -74.625 -88.062 1 85 105 ARG A N 1
ATOM 832 C CA . ARG A 1 105 ? 15.297 -74.25 -88.688 1 85 105 ARG A CA 1
ATOM 833 C C . ARG A 1 105 ? 15.25 -72.75 -89.125 1 85 105 ARG A C 1
ATOM 835 O O . ARG A 1 105 ? 16.281 -72.062 -89.125 1 85 105 ARG A O 1
ATOM 842 N N . ALA A 1 106 ? 14.023 -72.438 -89.312 1 82.06 106 ALA A N 1
ATOM 843 C CA . ALA A 1 106 ? 13.867 -71.062 -89.812 1 82.06 106 ALA A CA 1
ATOM 844 C C . ALA A 1 106 ? 13.484 -70.062 -88.75 1 82.06 106 ALA A C 1
ATOM 846 O O . ALA A 1 106 ? 13.461 -68.875 -88.938 1 82.06 106 ALA A O 1
ATOM 847 N N . GLU A 1 107 ? 13.195 -70.5 -87.438 1 81.19 107 GLU A N 1
ATOM 848 C CA . GLU A 1 107 ? 12.734 -69.625 -86.375 1 81.19 107 GLU A CA 1
ATOM 849 C C . GLU A 1 107 ? 13.906 -68.938 -85.688 1 81.19 107 GLU A C 1
ATOM 851 O O . GLU A 1 107 ? 14.734 -69.562 -85.062 1 81.19 107 GLU A O 1
ATOM 856 N N . ILE A 1 108 ? 14.039 -67.562 -85.75 1 78.44 108 ILE A N 1
ATOM 857 C CA . ILE A 1 108 ? 15.164 -66.75 -85.25 1 78.44 108 ILE A CA 1
ATOM 858 C C . ILE A 1 108 ? 15 -66.5 -83.75 1 78.44 108 ILE A C 1
ATOM 860 O O . ILE A 1 108 ? 15.969 -66.188 -83.062 1 78.44 108 ILE A O 1
ATOM 864 N N . ARG A 1 109 ? 13.93 -66.625 -83.188 1 80.5 109 ARG A N 1
ATOM 865 C CA . ARG A 1 109 ? 13.625 -66.25 -81.812 1 80.5 109 ARG A CA 1
ATOM 866 C C . ARG A 1 109 ? 14.141 -67.312 -80.812 1 80.5 109 ARG A C 1
ATOM 868 O O . ARG A 1 109 ? 14.023 -67.125 -79.625 1 80.5 109 ARG A O 1
ATOM 875 N N . ILE A 1 110 ? 14.602 -68.438 -81.25 1 76.69 110 ILE A N 1
ATOM 876 C CA . ILE A 1 110 ? 15.195 -69.438 -80.375 1 76.69 110 ILE A CA 1
ATOM 877 C C . ILE A 1 110 ? 16.594 -69.812 -80.875 1 76.69 110 ILE A C 1
ATOM 879 O O . ILE A 1 110 ? 16.781 -70.812 -81.562 1 76.69 110 ILE A O 1
ATOM 883 N N . GLU A 1 111 ? 17.609 -69 -80.625 1 73.88 111 GLU A N 1
ATOM 884 C CA . GLU A 1 111 ? 18.938 -69.062 -81.25 1 73.88 111 GLU A CA 1
ATOM 885 C C . GLU A 1 111 ? 19.641 -70.375 -80.875 1 73.88 111 GLU A C 1
ATOM 887 O O . GLU A 1 111 ? 20.203 -71 -81.812 1 73.88 111 GLU A O 1
ATOM 892 N N . ALA A 1 112 ? 19.609 -70.812 -79.688 1 74.88 112 ALA A N 1
ATOM 893 C CA . ALA A 1 112 ? 20.391 -71.938 -79.25 1 74.88 112 ALA A CA 1
ATOM 894 C C . ALA A 1 112 ? 19.859 -73.25 -79.938 1 74.88 112 ALA A C 1
ATOM 896 O O . ALA A 1 112 ? 20.641 -74.125 -80.312 1 74.88 112 ALA A O 1
ATOM 897 N N . TRP A 1 113 ? 18.562 -73.312 -80.25 1 80.62 113 TRP A N 1
ATOM 898 C CA . TRP A 1 113 ? 17.969 -74.5 -80.812 1 80.62 113 TRP A CA 1
ATOM 899 C C . TRP A 1 113 ? 17.891 -74.438 -82.312 1 80.62 113 TRP A C 1
ATOM 901 O O . TRP A 1 113 ? 17.641 -75.438 -83 1 80.62 113 TRP A O 1
ATOM 911 N N . GLN A 1 114 ? 18.047 -73.312 -82.875 1 83.56 114 GLN A N 1
ATOM 912 C CA . GLN A 1 114 ? 18 -73.125 -84.312 1 83.56 114 GLN A CA 1
ATOM 913 C C . GLN A 1 114 ? 19.172 -73.875 -85 1 83.56 114 GLN A C 1
ATOM 915 O O . GLN A 1 114 ? 19 -74.562 -86 1 83.56 114 GLN A O 1
ATOM 920 N N . GLN A 1 115 ? 20.328 -73.75 -84.312 1 81.56 115 GLN A N 1
ATOM 921 C CA . GLN A 1 115 ? 21.516 -74.438 -84.875 1 81.56 115 GLN A CA 1
ATOM 922 C C . GLN A 1 115 ? 21.375 -75.938 -84.75 1 81.56 115 GLN A C 1
ATOM 924 O O . GLN A 1 115 ? 21.734 -76.625 -85.688 1 81.56 115 GLN A O 1
ATOM 929 N N . LEU A 1 116 ? 20.781 -76.375 -83.812 1 82.69 116 LEU A N 1
ATOM 930 C CA . LEU A 1 116 ? 20.594 -77.812 -83.625 1 82.69 116 LEU A CA 1
ATOM 931 C C . LEU A 1 116 ? 19.531 -78.312 -84.562 1 82.69 116 LEU A C 1
ATOM 933 O O . LEU A 1 116 ? 19.672 -79.438 -85.062 1 82.69 116 LEU A O 1
ATOM 937 N N . ALA A 1 117 ? 18.562 -77.562 -84.875 1 86.12 117 ALA A N 1
ATOM 938 C CA . ALA A 1 117 ? 17.5 -77.938 -85.75 1 86.12 117 ALA A CA 1
ATOM 939 C C . ALA A 1 117 ? 18.016 -78.062 -87.188 1 86.12 117 ALA A C 1
ATOM 941 O O . ALA A 1 117 ? 17.594 -78.938 -87.938 1 86.12 117 ALA A O 1
ATOM 942 N N . GLN A 1 118 ? 19 -77.312 -87.5 1 85.25 118 GLN A N 1
ATOM 943 C CA . GLN A 1 118 ? 19.578 -77.375 -88.875 1 85.25 118 GLN A CA 1
ATOM 944 C C . GLN A 1 118 ? 20.484 -78.562 -89 1 85.25 118 GLN A C 1
ATOM 946 O O . GLN A 1 118 ? 20.5 -79.25 -90.062 1 85.25 118 GLN A O 1
ATOM 951 N N . GLN A 1 119 ? 21.109 -78.875 -87.875 1 83.44 119 GLN A N 1
ATOM 952 C CA . GLN A 1 119 ? 22.047 -80 -87.938 1 83.44 119 GLN A CA 1
ATOM 953 C C . GLN A 1 119 ? 21.312 -81.312 -88 1 83.44 119 GLN A C 1
ATOM 955 O O . GLN A 1 119 ? 21.719 -82.188 -88.75 1 83.44 119 GLN A O 1
ATOM 960 N N . PHE A 1 120 ? 20.109 -81.5 -87.438 1 84.75 120 PHE A N 1
ATOM 961 C CA . PHE A 1 120 ? 19.422 -82.75 -87.375 1 84.75 120 PHE A CA 1
ATOM 962 C C . PHE A 1 120 ? 18.109 -82.75 -88.125 1 84.75 120 PHE A C 1
ATOM 964 O O . PHE A 1 120 ? 17.297 -83.688 -88.062 1 84.75 120 PHE A O 1
ATOM 971 N N . ASN A 1 121 ? 17.938 -81.75 -88.875 1 84.38 121 ASN A N 1
ATOM 972 C CA . ASN A 1 121 ? 16.797 -81.562 -89.75 1 84.38 121 ASN A CA 1
ATOM 973 C C . ASN A 1 121 ? 15.477 -81.688 -89 1 84.38 121 ASN A C 1
ATOM 975 O O . ASN A 1 121 ? 14.586 -82.438 -89.375 1 84.38 121 ASN A O 1
ATOM 979 N N . ILE A 1 122 ? 15.281 -80.875 -87.938 1 86.38 122 ILE A N 1
ATOM 980 C CA . ILE A 1 122 ? 14.047 -80.875 -87.188 1 86.38 122 ILE A CA 1
ATOM 981 C C . ILE A 1 122 ? 13.156 -79.75 -87.688 1 86.38 122 ILE A C 1
ATOM 983 O O . ILE A 1 122 ? 13.594 -78.562 -87.75 1 86.38 122 ILE A O 1
ATOM 987 N N . GLN A 1 123 ? 11.984 -80 -88.062 1 87.56 123 GLN A N 1
ATOM 988 C CA . GLN A 1 123 ? 11.078 -79 -88.625 1 87.56 123 GLN A CA 1
ATOM 989 C C . GLN A 1 123 ? 9.906 -78.688 -87.688 1 87.56 123 GLN A C 1
ATOM 991 O O . GLN A 1 123 ? 9.992 -77.875 -86.812 1 87.56 123 GLN A O 1
ATOM 996 N N . GLY A 1 124 ? 8.875 -79.562 -87.688 1 84.19 124 GLY A N 1
ATOM 997 C CA . GLY A 1 124 ? 7.715 -79.375 -86.875 1 84.19 124 GLY A CA 1
ATOM 998 C C . GLY A 1 124 ? 8.016 -79.5 -85.375 1 84.19 124 GLY A C 1
ATOM 999 O O . GLY A 1 124 ? 8.57 -80.5 -84.938 1 84.19 124 GLY A O 1
ATOM 1000 N N . THR A 1 125 ? 7.73 -78.375 -84.562 1 88.44 125 THR A N 1
ATOM 1001 C CA . THR A 1 125 ? 8.016 -78.375 -83.188 1 88.44 125 THR A CA 1
ATOM 1002 C C . THR A 1 125 ? 6.852 -77.75 -82.375 1 88.44 125 THR A C 1
ATOM 1004 O O . THR A 1 125 ? 6.195 -76.812 -82.812 1 88.44 125 THR A O 1
ATOM 1007 N N . ILE A 1 126 ? 6.559 -78.438 -81.25 1 88.19 126 ILE A N 1
ATOM 1008 C CA . ILE A 1 126 ? 5.547 -77.938 -80.312 1 88.19 126 ILE A CA 1
ATOM 1009 C C . ILE A 1 126 ? 6.156 -77.688 -78.938 1 88.19 126 ILE A C 1
ATOM 1011 O O . ILE A 1 126 ? 6.934 -78.562 -78.438 1 88.19 126 ILE A O 1
ATOM 1015 N N . VAL A 1 127 ? 5.906 -76.562 -78.5 1 90.31 127 VAL A N 1
ATOM 1016 C CA . VAL A 1 127 ? 6.348 -76.25 -77.125 1 90.31 127 VAL A CA 1
ATOM 1017 C C . VAL A 1 127 ? 5.141 -76.125 -76.188 1 90.31 127 VAL A C 1
ATOM 1019 O O . VAL A 1 127 ? 4.215 -75.312 -76.5 1 90.31 127 VAL A O 1
ATOM 1022 N N . VAL A 1 128 ? 5.176 -76.938 -75.188 1 90 128 VAL A N 1
ATOM 1023 C CA . VAL A 1 128 ? 4.062 -77 -74.25 1 90 128 VAL A CA 1
ATOM 1024 C C . VAL A 1 128 ? 4.547 -76.562 -72.875 1 90 128 VAL A C 1
ATOM 1026 O O . VAL A 1 128 ? 5.531 -77.125 -72.312 1 90 128 VAL A O 1
ATOM 1029 N N . PRO A 1 129 ? 3.836 -75.625 -72.312 1 90.69 129 PRO A N 1
ATOM 1030 C CA . PRO A 1 129 ? 4.207 -75.25 -70.938 1 90.69 129 PRO A CA 1
ATOM 1031 C C . PRO A 1 129 ? 3.693 -76.188 -69.875 1 90.69 129 PRO A C 1
ATOM 1033 O O . PRO A 1 129 ? 2.629 -76.812 -70.062 1 90.69 129 PRO A O 1
ATOM 1036 N N . ILE A 1 130 ? 4.496 -76.375 -68.875 1 90.31 130 ILE A N 1
ATOM 1037 C CA . ILE A 1 130 ? 4.082 -77.188 -67.75 1 90.31 130 ILE A CA 1
ATOM 1038 C C . ILE A 1 130 ? 3.498 -76.25 -66.688 1 90.31 130 ILE A C 1
ATOM 1040 O O . ILE A 1 130 ? 4.234 -75.5 -66.062 1 90.31 130 ILE A O 1
ATOM 1044 N N . CYS A 1 131 ? 2.258 -76.25 -66.562 1 84.94 131 CYS A N 1
ATOM 1045 C CA . CYS A 1 131 ? 1.611 -75.25 -65.688 1 84.94 131 CYS A CA 1
ATOM 1046 C C . CYS A 1 131 ? 0.702 -76 -64.688 1 84.94 131 CYS A C 1
ATOM 1048 O O . CYS A 1 131 ? 0.179 -77.062 -65 1 84.94 131 CYS A O 1
ATOM 1050 N N . TYR A 1 132 ? 0.707 -75.438 -63.469 1 82.06 132 TYR A N 1
ATOM 1051 C CA . TYR A 1 132 ? -0.265 -75.875 -62.469 1 82.06 132 TYR A CA 1
ATOM 1052 C C . TYR A 1 132 ? -0.851 -74.625 -61.781 1 82.06 132 TYR A C 1
ATOM 1054 O O . TYR A 1 132 ? -0.111 -73.812 -61.281 1 82.06 132 TYR A O 1
ATOM 1062 N N . LYS A 1 133 ? -2.199 -74.5 -61.594 1 74.56 133 LYS A N 1
ATOM 1063 C CA . LYS A 1 133 ? -2.92 -73.375 -60.969 1 74.56 133 LYS A CA 1
ATOM 1064 C C . LYS A 1 133 ? -2.34 -72 -61.406 1 74.56 133 LYS A C 1
ATOM 1066 O O . LYS A 1 133 ? -1.982 -71.188 -60.562 1 74.56 133 LYS A O 1
ATOM 1071 N N . ASN A 1 134 ? -2.041 -71.75 -62.656 1 74.06 134 ASN A N 1
ATOM 1072 C CA . ASN A 1 134 ? -1.591 -70.5 -63.312 1 74.06 134 ASN A CA 1
ATOM 1073 C C . ASN A 1 134 ? -0.124 -70.25 -63 1 74.06 134 ASN A C 1
ATOM 1075 O O . ASN A 1 134 ? 0.299 -69.062 -63.031 1 74.06 134 ASN A O 1
ATOM 1079 N N . ARG A 1 135 ? 0.582 -71.188 -62.594 1 79.81 135 ARG A N 1
ATOM 1080 C CA . ARG A 1 135 ? 2.02 -71.062 -62.375 1 79.81 135 ARG A CA 1
ATOM 1081 C C . ARG A 1 135 ? 2.797 -71.938 -63.344 1 79.81 135 ARG A C 1
ATOM 1083 O O . ARG A 1 135 ? 2.482 -73.125 -63.5 1 79.81 135 ARG A O 1
ATOM 1090 N N . CYS A 1 136 ? 3.678 -71.312 -63.938 1 86.12 136 CYS A N 1
ATOM 1091 C CA . CYS A 1 136 ? 4.504 -72.062 -64.875 1 86.12 136 CYS A CA 1
ATOM 1092 C C . CYS A 1 136 ? 5.691 -72.688 -64.188 1 86.12 136 CYS A C 1
ATOM 1094 O O . CYS A 1 136 ? 6.461 -72 -63.5 1 86.12 136 CYS A O 1
ATOM 1096 N N . LEU A 1 137 ? 5.902 -73.938 -64.25 1 87.56 137 LEU A N 1
ATOM 1097 C CA . LEU A 1 137 ? 6.957 -74.688 -63.562 1 87.56 137 LEU A CA 1
ATOM 1098 C C . LEU A 1 137 ? 8.039 -75.125 -64.562 1 87.56 137 LEU A C 1
ATOM 1100 O O . LEU A 1 137 ? 9.141 -75.5 -64.125 1 87.56 137 LEU A O 1
ATOM 1104 N N . GLY A 1 138 ? 7.695 -75.125 -65.812 1 89.81 138 GLY A N 1
ATOM 1105 C CA . GLY A 1 138 ? 8.656 -75.562 -66.812 1 89.81 138 GLY A CA 1
ATOM 1106 C C . GLY A 1 138 ? 8.062 -75.688 -68.25 1 89.81 138 GLY A C 1
ATOM 1107 O O . GLY A 1 138 ? 6.969 -75.125 -68.5 1 89.81 138 GLY A O 1
ATOM 1108 N N . LEU A 1 139 ? 8.891 -76.312 -69.188 1 92.31 139 LEU A N 1
ATOM 1109 C CA . LEU A 1 139 ? 8.438 -76.438 -70.562 1 92.31 139 LEU A CA 1
ATOM 1110 C C . LEU A 1 139 ? 8.891 -77.812 -71.188 1 92.31 139 LEU A C 1
ATOM 1112 O O . LEU A 1 139 ? 9.883 -78.375 -70.688 1 92.31 139 LEU A O 1
ATOM 1116 N N . VAL A 1 140 ? 8.055 -78.312 -72.062 1 92.81 140 VAL A N 1
ATOM 1117 C CA . VAL A 1 140 ? 8.391 -79.5 -72.875 1 92.81 140 VAL A CA 1
ATOM 1118 C C . VAL A 1 140 ? 8.477 -79.125 -74.312 1 92.81 140 VAL A C 1
ATOM 1120 O O . VAL A 1 140 ? 7.562 -78.5 -74.875 1 92.81 140 VAL A O 1
ATOM 1123 N N . LEU A 1 141 ? 9.586 -79.438 -74.938 1 90.81 141 LEU A N 1
ATOM 1124 C CA . LEU A 1 141 ? 9.797 -79.188 -76.375 1 90.81 141 LEU A CA 1
ATOM 1125 C C . LEU A 1 141 ? 9.836 -80.5 -77.125 1 90.81 141 LEU A C 1
ATOM 1127 O O . LEU A 1 141 ? 10.625 -81.375 -76.812 1 90.81 141 LEU A O 1
ATOM 1131 N N . LEU A 1 142 ? 8.898 -80.625 -78.062 1 90.5 142 LEU A N 1
ATOM 1132 C CA . LEU A 1 142 ? 8.82 -81.812 -78.938 1 90.5 142 LEU A CA 1
ATOM 1133 C C . LEU A 1 142 ? 9.07 -81.438 -80.375 1 90.5 142 LEU A C 1
ATOM 1135 O O . LEU A 1 142 ? 8.375 -80.562 -80.938 1 90.5 142 LEU A O 1
ATOM 1139 N N . GLY A 1 143 ? 10.062 -82.062 -81 1 87.62 143 GLY A N 1
ATOM 1140 C CA . GLY A 1 143 ? 10.414 -81.75 -82.375 1 87.62 143 GLY A CA 1
ATOM 1141 C C . GLY A 1 143 ? 10.383 -83 -83.25 1 87.62 143 GLY A C 1
ATOM 1142 O O . GLY A 1 143 ? 10.805 -84.062 -82.875 1 87.62 143 GLY A O 1
ATOM 1143 N N . SER A 1 144 ? 9.758 -82.875 -84.438 1 85.94 144 SER A N 1
ATOM 1144 C CA . SER A 1 144 ? 9.695 -83.938 -85.375 1 85.94 144 SER A CA 1
ATOM 1145 C C . SER A 1 144 ? 10.391 -83.562 -86.688 1 85.94 144 SER A C 1
ATOM 1147 O O . SER A 1 144 ? 10.641 -82.375 -86.938 1 85.94 144 SER A O 1
ATOM 1149 N N . GLU A 1 145 ? 10.734 -84.5 -87.562 1 82.44 145 GLU A N 1
ATOM 1150 C CA . GLU A 1 145 ? 11.383 -84.312 -88.875 1 82.44 145 GLU A CA 1
ATOM 1151 C C . GLU A 1 145 ? 10.367 -83.938 -89.938 1 82.44 145 GLU A C 1
ATOM 1153 O O . GLU A 1 145 ? 10.734 -83.438 -91 1 82.44 145 GLU A O 1
ATOM 1158 N N . ARG A 1 146 ? 9.109 -84 -89.625 1 80.69 146 ARG A N 1
ATOM 1159 C CA . ARG A 1 146 ? 8.078 -83.688 -90.625 1 80.69 146 ARG A CA 1
ATOM 1160 C C . ARG A 1 146 ? 7.629 -82.25 -90.562 1 80.69 146 ARG A C 1
ATOM 1162 O O . ARG A 1 146 ? 7.59 -81.625 -89.438 1 80.69 146 ARG A O 1
ATOM 1169 N N . TRP A 1 147 ? 7.422 -81.812 -91.812 1 74.81 147 TRP A N 1
ATOM 1170 C CA . TRP A 1 147 ? 6.996 -80.438 -91.875 1 74.81 147 TRP A CA 1
ATOM 1171 C C . TRP A 1 147 ? 5.543 -80.25 -91.438 1 74.81 147 TRP A C 1
ATOM 1173 O O . TRP A 1 147 ? 4.703 -81.125 -91.75 1 74.81 147 TRP A O 1
ATOM 1183 N N . GLY A 1 148 ? 5.02 -79.375 -90.562 1 68.12 148 GLY A N 1
ATOM 1184 C CA . GLY A 1 148 ? 3.656 -79 -90.188 1 68.12 148 GLY A CA 1
ATOM 1185 C C . GLY A 1 148 ? 3.238 -79.625 -88.875 1 68.12 148 GLY A C 1
ATOM 1186 O O . GLY A 1 148 ? 3.83 -80.625 -88.438 1 68.12 148 GLY A O 1
ATOM 1187 N N . TYR A 1 149 ? 2.736 -79.125 -87.75 1 58.41 149 TYR A N 1
ATOM 1188 C CA . TYR A 1 149 ? 2.811 -79.75 -86.438 1 58.41 149 TYR A CA 1
ATOM 1189 C C . TYR A 1 149 ? 1.426 -80.125 -85.938 1 58.41 149 TYR A C 1
ATOM 1191 O O . TYR A 1 149 ? 1.233 -80.375 -84.75 1 58.41 149 TYR A O 1
ATOM 1199 N N . LEU A 1 150 ? 0.391 -80.562 -86.688 1 61.16 150 LEU A N 1
ATOM 1200 C CA . LEU A 1 150 ? -0.813 -80.5 -85.875 1 61.16 150 LEU A CA 1
ATOM 1201 C C . LEU A 1 150 ? -1.017 -81.75 -85.062 1 61.16 150 LEU A C 1
ATOM 1203 O O . LEU A 1 150 ? -0.996 -82.875 -85.688 1 61.16 150 LEU A O 1
ATOM 1207 N N . LEU A 1 151 ? -0.425 -81.938 -83.875 1 69.75 151 LEU A N 1
ATOM 1208 C CA . LEU A 1 151 ? -0.877 -83 -83 1 69.75 151 LEU A CA 1
ATOM 1209 C C . LEU A 1 151 ? -2.379 -83.25 -83.188 1 69.75 151 LEU A C 1
ATOM 1211 O O . LEU A 1 151 ? -3.15 -82.312 -83.188 1 69.75 151 LEU A O 1
ATOM 1215 N N . GLY A 1 152 ? -2.742 -84.312 -83.75 1 73.06 152 GLY A N 1
ATOM 1216 C CA . GLY A 1 152 ? -4.16 -84.625 -83.812 1 73.06 152 GLY A CA 1
ATOM 1217 C C . GLY A 1 152 ? -4.891 -84.375 -82.5 1 73.06 152 GLY A C 1
ATOM 1218 O O . GLY A 1 152 ? -4.258 -84.125 -81.438 1 73.06 152 GLY A O 1
ATOM 1219 N N . GLY A 1 153 ? -6.121 -84.312 -82.5 1 75.62 153 GLY A N 1
ATOM 1220 C CA . GLY A 1 153 ? -6.949 -84 -81.312 1 75.62 153 GLY A CA 1
ATOM 1221 C C . GLY A 1 153 ? -6.75 -84.938 -80.188 1 75.62 153 GLY A C 1
ATOM 1222 O O . GLY A 1 153 ? -6.613 -84.5 -79 1 75.62 153 GLY A O 1
ATOM 1223 N N . GLU A 1 154 ? -6.613 -86.25 -80.375 1 78.62 154 GLU A N 1
ATOM 1224 C CA . GLU A 1 154 ? -6.445 -87.188 -79.312 1 78.62 154 GLU A CA 1
ATOM 1225 C C . GLU A 1 154 ? -5.035 -87.188 -78.75 1 78.62 154 GLU A C 1
ATOM 1227 O O . GLU A 1 154 ? -4.859 -87.25 -77.5 1 78.62 154 GLU A O 1
ATOM 1232 N N . ALA A 1 155 ? -4.039 -87.062 -79.562 1 82 155 ALA A N 1
ATOM 1233 C CA . ALA A 1 155 ? -2.654 -87 -79.125 1 82 155 ALA A CA 1
ATOM 1234 C C . ALA A 1 155 ? -2.396 -85.75 -78.312 1 82 155 ALA A C 1
ATOM 1236 O O . ALA A 1 155 ? -1.688 -85.75 -77.312 1 82 155 ALA A O 1
ATOM 1237 N N . ARG A 1 156 ? -2.998 -84.75 -78.688 1 83.44 156 ARG A N 1
ATOM 1238 C CA . ARG A 1 156 ? -2.873 -83.5 -77.938 1 83.44 156 ARG A CA 1
ATOM 1239 C C . ARG A 1 156 ? -3.486 -83.625 -76.562 1 83.44 156 ARG A C 1
ATOM 1241 O O . ARG A 1 156 ? -2.906 -83.125 -75.562 1 83.44 156 ARG A O 1
ATOM 1248 N N . ALA A 1 157 ? -4.562 -84.25 -76.5 1 85 157 ALA A N 1
ATOM 1249 C CA . ALA A 1 157 ? -5.23 -84.375 -75.25 1 85 157 ALA A CA 1
ATOM 1250 C C . ALA A 1 157 ? -4.406 -85.25 -74.312 1 85 157 ALA A C 1
ATOM 1252 O O . ALA A 1 157 ? -4.277 -85 -73.125 1 85 157 ALA A O 1
ATOM 1253 N N . ARG A 1 158 ? -3.852 -86.312 -74.812 1 85.94 158 ARG A N 1
ATOM 1254 C CA . ARG A 1 158 ? -3.02 -87.188 -74 1 85.94 158 ARG A CA 1
ATOM 1255 C C . ARG A 1 158 ? -1.772 -86.438 -73.5 1 85.94 158 ARG A C 1
ATOM 1257 O O . ARG A 1 158 ? -1.384 -86.562 -72.312 1 85.94 158 ARG A O 1
ATOM 1264 N N . LEU A 1 159 ? -1.221 -85.625 -74.375 1 87.69 159 LEU A N 1
ATOM 1265 C CA . LEU A 1 159 ? -0.042 -84.875 -74 1 87.69 159 LEU A CA 1
ATOM 1266 C C . LEU A 1 159 ? -0.38 -83.875 -72.875 1 87.69 159 LEU A C 1
ATOM 1268 O O . LEU A 1 159 ? 0.356 -83.75 -71.875 1 87.69 159 LEU A O 1
ATOM 1272 N N . MET A 1 160 ? -1.465 -83.312 -73.062 1 87.44 160 MET A N 1
ATOM 1273 C CA . MET A 1 160 ? -1.851 -82.312 -72.062 1 87.44 160 MET A CA 1
ATOM 1274 C C . MET A 1 160 ? -2.16 -82.938 -70.75 1 87.44 160 MET A C 1
ATOM 1276 O O . MET A 1 160 ? -1.913 -82.312 -69.688 1 87.44 160 MET A O 1
ATOM 1280 N N . MET A 1 161 ? -2.6 -84.062 -70.812 1 87.81 161 MET A N 1
ATOM 1281 C CA . MET A 1 161 ? -2.891 -84.812 -69.562 1 87.81 161 MET A CA 1
ATOM 1282 C C . MET A 1 161 ? -1.604 -85.125 -68.812 1 87.81 161 MET A C 1
ATOM 1284 O O . MET A 1 161 ? -1.497 -85 -67.562 1 87.81 161 MET A O 1
ATOM 1288 N N . VAL A 1 162 ? -0.665 -85.562 -69.5 1 89.69 162 VAL A N 1
ATOM 1289 C CA . VAL A 1 162 ? 0.59 -86 -68.875 1 89.69 162 VAL A CA 1
ATOM 1290 C C . VAL A 1 162 ? 1.356 -84.75 -68.375 1 89.69 162 VAL A C 1
ATOM 1292 O O . VAL A 1 162 ? 1.875 -84.812 -67.25 1 89.69 162 VAL A O 1
ATOM 1295 N N . VAL A 1 163 ? 1.394 -83.75 -69.188 1 89.81 163 VAL A N 1
ATOM 1296 C CA . VAL A 1 163 ? 2.098 -82.562 -68.75 1 89.81 163 VAL A CA 1
ATOM 1297 C C . VAL A 1 163 ? 1.376 -81.875 -67.625 1 89.81 163 VAL A C 1
ATOM 1299 O O . VAL A 1 163 ? 2.014 -81.375 -66.688 1 89.81 163 VAL A O 1
ATOM 1302 N N . GLY A 1 164 ? 0.123 -81.938 -67.562 1 86.06 164 GLY A N 1
ATOM 1303 C CA . GLY A 1 164 ? -0.631 -81.438 -66.438 1 86.06 164 GLY A CA 1
ATOM 1304 C C . GLY A 1 164 ? -0.342 -82.188 -65.188 1 86.06 164 GLY A C 1
ATOM 1305 O O . GLY A 1 164 ? -0.181 -81.562 -64.125 1 86.06 164 GLY A O 1
ATOM 1306 N N . GLU A 1 165 ? -0.291 -83.438 -65.25 1 88 165 GLU A N 1
ATOM 1307 C CA . GLU A 1 165 ? 0.022 -84.25 -64.062 1 88 165 GLU A CA 1
ATOM 1308 C C . GLU A 1 165 ? 1.458 -84 -63.625 1 88 165 GLU A C 1
ATOM 1310 O O . GLU A 1 165 ? 1.733 -84 -62.406 1 88 165 GLU A O 1
ATOM 1315 N N . LEU A 1 166 ? 2.338 -83.875 -64.562 1 88.25 166 LEU A N 1
ATOM 1316 C CA . LEU A 1 166 ? 3.713 -83.5 -64.188 1 88.25 166 LEU A CA 1
ATOM 1317 C C . LEU A 1 166 ? 3.771 -82.188 -63.469 1 88.25 166 LEU A C 1
ATOM 1319 O O . LEU A 1 166 ? 4.484 -82 -62.469 1 88.25 166 LEU A O 1
ATOM 1323 N N . GLY A 1 167 ? 3.088 -81.25 -63.938 1 86.5 167 GLY A N 1
ATOM 1324 C CA . GLY A 1 167 ? 3.025 -79.938 -63.312 1 86.5 167 GLY A CA 1
ATOM 1325 C C . GLY A 1 167 ? 2.506 -80 -61.875 1 86.5 167 GLY A C 1
ATOM 1326 O O . GLY A 1 167 ? 3.047 -79.375 -61 1 86.5 167 GLY A O 1
ATOM 1327 N N . ALA A 1 168 ? 1.536 -80.75 -61.625 1 84 168 ALA A N 1
ATOM 1328 C CA . ALA A 1 168 ? 0.97 -80.875 -60.312 1 84 168 ALA A CA 1
ATOM 1329 C C . ALA A 1 168 ? 1.969 -81.562 -59.344 1 84 168 ALA A C 1
ATOM 1331 O O . ALA A 1 168 ? 2.111 -81.125 -58.188 1 84 168 ALA A O 1
ATOM 1332 N N . ALA A 1 169 ? 2.633 -82.5 -59.781 1 85.25 169 ALA A N 1
ATOM 1333 C CA . ALA A 1 169 ? 3.619 -83.188 -58.969 1 85.25 169 ALA A CA 1
ATOM 1334 C C . ALA A 1 169 ? 4.801 -82.312 -58.656 1 85.25 169 ALA A C 1
ATOM 1336 O O . ALA A 1 169 ? 5.293 -82.312 -57.5 1 85.25 169 ALA A O 1
ATOM 1337 N N . LEU A 1 170 ? 5.254 -81.562 -59.594 1 83.69 170 LEU A N 1
ATOM 1338 C CA . LEU A 1 170 ? 6.359 -80.625 -59.375 1 83.69 170 LEU A CA 1
ATOM 1339 C C . LEU A 1 170 ? 5.949 -79.5 -58.375 1 83.69 170 LEU A C 1
ATOM 1341 O O . LEU A 1 170 ? 6.742 -79.125 -57.531 1 83.69 170 LEU A O 1
ATOM 1345 N N . TYR A 1 171 ? 4.785 -79.062 -58.5 1 80.19 171 TYR A N 1
ATOM 1346 C CA . TYR A 1 171 ? 4.281 -78.062 -57.594 1 80.19 171 TYR A CA 1
ATOM 1347 C C . TYR A 1 171 ? 4.215 -78.562 -56.156 1 80.19 171 TYR A C 1
ATOM 1349 O O . TYR A 1 171 ? 4.602 -77.875 -55.219 1 80.19 171 TYR A O 1
ATOM 1357 N N . GLU A 1 172 ? 3.754 -79.688 -56 1 74.75 172 GLU A N 1
ATOM 1358 C CA . GLU A 1 172 ? 3.678 -80.312 -54.688 1 74.75 172 GLU A CA 1
ATOM 1359 C C . GLU A 1 172 ? 5.062 -80.438 -54.062 1 74.75 172 GLU A C 1
ATOM 1361 O O . GLU A 1 172 ? 5.246 -80.188 -52.875 1 74.75 172 GLU A O 1
ATOM 1366 N N . ARG A 1 173 ? 5.945 -80.75 -54.812 1 73.62 173 ARG A N 1
ATOM 1367 C CA . ARG A 1 173 ? 7.305 -80.875 -54.281 1 73.62 173 ARG A CA 1
ATOM 1368 C C . ARG A 1 173 ? 7.891 -79.5 -53.938 1 73.62 173 ARG A C 1
ATOM 1370 O O . ARG A 1 173 ? 8.594 -79.375 -52.938 1 73.62 173 ARG A O 1
ATOM 1377 N N . GLU A 1 174 ? 7.656 -78.562 -54.719 1 70.69 174 GLU A N 1
ATOM 1378 C CA . GLU A 1 174 ? 8.125 -77.25 -54.406 1 70.69 174 GLU A CA 1
ATOM 1379 C C . GLU A 1 174 ? 7.484 -76.688 -53.125 1 70.69 174 GLU A C 1
ATOM 1381 O O . GLU A 1 174 ? 8.148 -76.062 -52.312 1 70.69 174 GLU A O 1
ATOM 1386 N N . MET A 1 175 ? 6.254 -76.938 -52.938 1 64.56 175 MET A N 1
ATOM 1387 C CA . MET A 1 175 ? 5.559 -76.5 -51.719 1 64.56 175 MET A CA 1
ATOM 1388 C C . MET A 1 175 ? 6.062 -77.25 -50.5 1 64.56 175 MET A C 1
ATOM 1390 O O . MET A 1 175 ? 6.219 -76.625 -49.438 1 64.56 175 MET A O 1
ATOM 1394 N N . ASP A 1 176 ? 6.262 -78.5 -50.625 1 61.25 176 ASP A N 1
ATOM 1395 C CA . ASP A 1 176 ? 6.82 -79.25 -49.531 1 61.25 176 ASP A CA 1
ATOM 1396 C C . ASP A 1 176 ? 8.203 -78.75 -49.156 1 61.25 176 ASP A C 1
ATOM 1398 O O . ASP A 1 176 ? 8.531 -78.688 -47.969 1 61.25 176 ASP A O 1
ATOM 1402 N N . LEU A 1 177 ? 8.992 -78.5 -50.188 1 54.53 177 LEU A N 1
ATOM 1403 C CA . LEU A 1 177 ? 10.305 -77.938 -49.906 1 54.53 177 LEU A CA 1
ATOM 1404 C C . LEU A 1 177 ? 10.188 -76.562 -49.219 1 54.53 177 LEU A C 1
ATOM 1406 O O . LEU A 1 177 ? 10.938 -76.312 -48.281 1 54.53 177 LEU A O 1
ATOM 1410 N N . GLN A 1 178 ? 9.336 -75.812 -49.75 1 53.62 178 GLN A N 1
ATOM 1411 C CA . GLN A 1 178 ? 9.125 -74.5 -49.125 1 53.62 178 GLN A CA 1
ATOM 1412 C C . GLN A 1 178 ? 8.625 -74.688 -47.688 1 53.62 178 GLN A C 1
ATOM 1414 O O . GLN A 1 178 ? 9.039 -73.938 -46.812 1 53.62 178 GLN A O 1
ATOM 1419 N N . HIS A 1 179 ? 7.66 -75.562 -47.656 1 51.53 179 HIS A N 1
ATOM 1420 C CA . HIS A 1 179 ? 7.156 -75.812 -46.312 1 51.53 179 HIS A CA 1
ATOM 1421 C C . HIS A 1 179 ? 8.242 -76.375 -45.406 1 51.53 179 HIS A C 1
ATOM 1423 O O . HIS A 1 179 ? 8.328 -76.062 -44.219 1 51.53 179 HIS A O 1
ATOM 1429 N N . LYS A 1 180 ? 8.883 -77.375 -45.938 1 47.97 180 LYS A N 1
ATOM 1430 C CA . LYS A 1 180 ? 10.023 -77.875 -45.188 1 47.97 180 LYS A CA 1
ATOM 1431 C C . LYS A 1 180 ? 11.062 -76.812 -44.938 1 47.97 180 LYS A C 1
ATOM 1433 O O . LYS A 1 180 ? 11.711 -76.75 -43.906 1 47.97 180 LYS A O 1
ATOM 1438 N N . GLN A 1 181 ? 11.328 -76.062 -46.062 1 44.78 181 GLN A N 1
ATOM 1439 C CA . GLN A 1 181 ? 12.305 -75 -45.906 1 44.78 181 GLN A CA 1
ATOM 1440 C C . GLN A 1 181 ? 11.758 -73.875 -45.031 1 44.78 181 GLN A C 1
ATOM 1442 O O . GLN A 1 181 ? 12.508 -73 -44.562 1 44.78 181 GLN A O 1
ATOM 1447 N N . THR A 1 182 ? 10.539 -73.5 -45.188 1 46.56 182 THR A N 1
ATOM 1448 C CA . THR A 1 182 ? 10.117 -72.5 -44.219 1 46.56 182 THR A CA 1
ATOM 1449 C C . THR A 1 182 ? 10.453 -72.938 -42.812 1 46.56 182 THR A C 1
ATOM 1451 O O . THR A 1 182 ? 9.977 -74 -42.344 1 46.56 182 THR A O 1
ATOM 1454 N N . LYS A 1 183 ? 11.648 -72.812 -42.531 1 53.16 183 LYS A N 1
ATOM 1455 C CA . LYS A 1 183 ? 12.266 -73.062 -41.219 1 53.16 183 LYS A CA 1
ATOM 1456 C C . LYS A 1 183 ? 11.289 -72.75 -40.094 1 53.16 183 LYS A C 1
ATOM 1458 O O . LYS A 1 183 ? 10.766 -71.625 -40 1 53.16 183 LYS A O 1
ATOM 1463 N N . ARG A 1 184 ? 10.586 -73.75 -39.75 1 57.53 184 ARG A N 1
ATOM 1464 C CA . ARG A 1 184 ? 9.688 -73.562 -38.594 1 57.53 184 ARG A CA 1
ATOM 1465 C C . ARG A 1 184 ? 10.445 -73 -37.406 1 57.53 184 ARG A C 1
ATOM 1467 O O . ARG A 1 184 ? 11.5 -73.562 -37.031 1 57.53 184 ARG A O 1
ATOM 1474 N N . LEU A 1 185 ? 10.195 -71.75 -37.031 1 64.69 185 LEU A N 1
ATOM 1475 C CA . LEU A 1 185 ? 10.781 -71 -35.906 1 64.69 185 LEU A CA 1
ATOM 1476 C C . LEU A 1 185 ? 10.422 -71.688 -34.594 1 64.69 185 LEU A C 1
ATOM 1478 O O . LEU A 1 185 ? 11.062 -71.438 -33.562 1 64.69 185 LEU A O 1
ATOM 1482 N N . ASP A 1 186 ? 9.516 -72.688 -34.594 1 62.41 186 ASP A N 1
ATOM 1483 C CA . ASP A 1 186 ? 8.922 -73.125 -33.344 1 62.41 186 ASP A CA 1
ATOM 1484 C C . ASP A 1 186 ? 9.883 -74.062 -32.594 1 62.41 186 ASP A C 1
ATOM 1486 O O . ASP A 1 186 ? 10.078 -73.875 -31.375 1 62.41 186 ASP A O 1
ATOM 1490 N N . GLU A 1 187 ? 10.531 -74.938 -33.375 1 71.38 187 GLU A N 1
ATOM 1491 C CA . GLU A 1 187 ? 11.336 -75.938 -32.625 1 71.38 187 GLU A CA 1
ATOM 1492 C C . GLU A 1 187 ? 12.57 -75.25 -32 1 71.38 187 GLU A C 1
ATOM 1494 O O . GLU A 1 187 ? 12.836 -75.438 -30.828 1 71.38 187 GLU A O 1
ATOM 1499 N N . PRO A 1 188 ? 13.273 -74.438 -32.844 1 77.44 188 PRO A N 1
ATOM 1500 C CA . PRO A 1 188 ? 14.422 -73.812 -32.219 1 77.44 188 PRO A CA 1
ATOM 1501 C C . PRO A 1 188 ? 14.016 -72.812 -31.125 1 77.44 188 PRO A C 1
ATOM 1503 O O . PRO A 1 188 ? 14.711 -72.688 -30.125 1 77.44 188 PRO A O 1
ATOM 1506 N N . LEU A 1 189 ? 13.008 -72.25 -31.25 1 77.56 189 LEU A N 1
ATOM 1507 C CA . LEU A 1 189 ? 12.562 -71.312 -30.25 1 77.56 189 LEU A CA 1
ATOM 1508 C C . LEU A 1 189 ? 12.18 -72 -28.953 1 77.56 189 LEU A C 1
ATOM 1510 O O . LEU A 1 189 ? 12.477 -71.5 -27.875 1 77.56 189 LEU A O 1
ATOM 1514 N N . LEU A 1 190 ? 11.516 -73.125 -29.125 1 71.38 190 LEU A N 1
ATOM 1515 C CA . LEU A 1 190 ? 11.141 -73.875 -27.922 1 71.38 190 LEU A CA 1
ATOM 1516 C C . LEU A 1 190 ? 12.375 -74.375 -27.203 1 71.38 190 LEU A C 1
ATOM 1518 O O . LEU A 1 190 ? 12.438 -74.375 -25.984 1 71.38 190 LEU A O 1
ATOM 1522 N N . ARG A 1 191 ? 13.25 -74.75 -28.016 1 77.38 191 ARG A N 1
ATOM 1523 C CA . ARG A 1 191 ? 14.492 -75.188 -27.422 1 77.38 191 ARG A CA 1
ATOM 1524 C C . ARG A 1 191 ? 15.242 -74.062 -26.719 1 77.38 191 ARG A C 1
ATOM 1526 O O . ARG A 1 191 ? 15.773 -74.25 -25.625 1 77.38 191 ARG A O 1
ATOM 1533 N N . LEU A 1 192 ? 15.289 -73 -27.312 1 82.69 192 LEU A N 1
ATOM 1534 C CA . LEU A 1 192 ? 15.953 -71.875 -26.734 1 82.69 192 LEU A CA 1
ATOM 1535 C C . LEU A 1 192 ? 15.273 -71.438 -25.438 1 82.69 192 LEU A C 1
ATOM 1537 O O . LEU A 1 192 ? 15.938 -71.125 -24.453 1 82.69 192 LEU A O 1
ATOM 1541 N N . LEU A 1 193 ? 14.016 -71.438 -25.438 1 75.62 193 LEU A N 1
ATOM 1542 C CA . LEU A 1 193 ? 13.281 -71 -24.25 1 75.62 193 LEU A CA 1
ATOM 1543 C C . LEU A 1 193 ? 13.523 -71.938 -23.094 1 75.62 193 LEU A C 1
ATOM 1545 O O . LEU A 1 193 ? 13.656 -71.562 -21.938 1 75.62 193 LEU A O 1
ATOM 1549 N N . ASN A 1 194 ? 13.609 -73.125 -23.438 1 70.19 194 ASN A N 1
ATOM 1550 C CA . ASN A 1 194 ? 13.891 -74.125 -22.391 1 70.19 194 ASN A CA 1
ATOM 1551 C C . ASN A 1 194 ? 15.297 -73.938 -21.828 1 70.19 194 ASN A C 1
ATOM 1553 O O . ASN A 1 194 ? 15.508 -74.062 -20.625 1 70.19 194 ASN A O 1
ATOM 1557 N N . ASN A 1 195 ? 16.156 -73.688 -22.625 1 75.56 195 ASN A N 1
ATOM 1558 C CA . ASN A 1 195 ? 17.531 -73.438 -22.188 1 75.56 195 ASN A CA 1
ATOM 1559 C C . ASN A 1 195 ? 17.656 -72.188 -21.344 1 75.56 195 ASN A C 1
ATOM 1561 O O . ASN A 1 195 ? 18.391 -72.188 -20.359 1 75.56 195 ASN A O 1
ATOM 1565 N N . LEU A 1 196 ? 16.984 -71.188 -21.734 1 77.94 196 LEU A N 1
ATOM 1566 C CA . LEU A 1 196 ? 17.062 -69.938 -21 1 77.94 196 LEU A CA 1
ATOM 1567 C C . LEU A 1 196 ? 16.469 -70.062 -19.609 1 77.94 196 LEU A C 1
ATOM 1569 O O . LEU A 1 196 ? 16.891 -69.375 -18.672 1 77.94 196 LEU A O 1
ATOM 1573 N N . GLN A 1 197 ? 15.539 -70.938 -19.484 1 64.81 197 GLN A N 1
ATOM 1574 C CA . GLN A 1 197 ? 14.891 -71.125 -18.188 1 64.81 197 GLN A CA 1
ATOM 1575 C C . GLN A 1 197 ? 15.766 -71.938 -17.25 1 64.81 197 GLN A C 1
ATOM 1577 O O . GLN A 1 197 ? 15.781 -71.688 -16.047 1 64.81 197 GLN A O 1
ATOM 1582 N N . THR A 1 198 ? 16.453 -72.75 -17.828 1 65.5 198 THR A N 1
ATOM 1583 C CA . THR A 1 198 ? 17.219 -73.688 -17.016 1 65.5 198 THR A CA 1
ATOM 1584 C C . THR A 1 198 ? 18.578 -73.062 -16.641 1 65.5 198 THR A C 1
ATOM 1586 O O . THR A 1 198 ? 19.109 -73.375 -15.57 1 65.5 198 THR A O 1
ATOM 1589 N N . LEU A 1 199 ? 19.109 -72.188 -17.469 1 65.62 199 LEU A N 1
ATOM 1590 C CA . LEU A 1 199 ? 20.453 -71.625 -17.219 1 65.62 199 LEU A CA 1
ATOM 1591 C C . LEU A 1 199 ? 20.391 -70.5 -16.234 1 65.62 199 LEU A C 1
ATOM 1593 O O . LEU A 1 199 ? 19.438 -69.688 -16.25 1 65.62 199 LEU A O 1
ATOM 1597 N N . ASN A 1 200 ? 21.312 -70.562 -15.336 1 61.25 200 ASN A N 1
ATOM 1598 C CA . ASN A 1 200 ? 21.266 -69.562 -14.25 1 61.25 200 ASN A CA 1
ATOM 1599 C C . ASN A 1 200 ? 22.125 -68.375 -14.562 1 61.25 200 ASN A C 1
ATOM 1601 O O . ASN A 1 200 ? 21.844 -67.25 -14.102 1 61.25 200 ASN A O 1
ATOM 1605 N N . HIS A 1 201 ? 23.156 -68.562 -15.266 1 68.56 201 HIS A N 1
ATOM 1606 C CA . HIS A 1 201 ? 24.062 -67.438 -15.5 1 68.56 201 HIS A CA 1
ATOM 1607 C C . HIS A 1 201 ? 23.812 -66.812 -16.859 1 68.56 201 HIS A C 1
ATOM 1609 O O . HIS A 1 201 ? 23.453 -67.5 -17.828 1 68.56 201 HIS A O 1
ATOM 1615 N N . LEU A 1 202 ? 23.859 -65.562 -16.891 1 77.19 202 LEU A N 1
ATOM 1616 C CA . LEU A 1 202 ? 23.578 -64.812 -18.109 1 77.19 202 LEU A CA 1
ATOM 1617 C C . LEU A 1 202 ? 24.531 -65.188 -19.234 1 77.19 202 LEU A C 1
ATOM 1619 O O . LEU A 1 202 ? 24.109 -65.312 -20.375 1 77.19 202 LEU A O 1
ATOM 1623 N N . GLU A 1 203 ? 25.75 -65.312 -18.875 1 78.31 203 GLU A N 1
ATOM 1624 C CA . GLU A 1 203 ? 26.703 -65.688 -19.922 1 78.31 203 GLU A CA 1
ATOM 1625 C C . GLU A 1 203 ? 26.312 -67 -20.594 1 78.31 203 GLU A C 1
ATOM 1627 O O . GLU A 1 203 ? 26.422 -67.125 -21.812 1 78.31 203 GLU A O 1
ATOM 1632 N N . GLN A 1 204 ? 25.875 -67.938 -19.797 1 78.69 204 GLN A N 1
ATOM 1633 C CA . GLN A 1 204 ? 25.438 -69.188 -20.344 1 78.69 204 GLN A CA 1
ATOM 1634 C C . GLN A 1 204 ? 24.172 -69 -21.172 1 78.69 204 GLN A C 1
ATOM 1636 O O . GLN A 1 204 ? 24 -69.688 -22.203 1 78.69 204 GLN A O 1
ATOM 1641 N N . ARG A 1 205 ? 23.406 -68.25 -20.734 1 81.81 205 ARG A N 1
ATOM 1642 C CA . ARG A 1 205 ? 22.172 -67.938 -21.484 1 81.81 205 ARG A CA 1
ATOM 1643 C C . ARG A 1 205 ? 22.469 -67.312 -22.828 1 81.81 205 ARG A C 1
ATOM 1645 O O . ARG A 1 205 ? 21.844 -67.625 -23.828 1 81.81 205 ARG A O 1
ATOM 1652 N N . LEU A 1 206 ? 23.359 -66.438 -22.797 1 85.75 206 LEU A N 1
ATOM 1653 C CA . LEU A 1 206 ? 23.734 -65.812 -24.047 1 85.75 206 LEU A CA 1
ATOM 1654 C C . LEU A 1 206 ? 24.391 -66.75 -25 1 85.75 206 LEU A C 1
ATOM 1656 O O . LEU A 1 206 ? 24.156 -66.75 -26.219 1 85.75 206 LEU A O 1
ATOM 1660 N N . GLU A 1 207 ? 25.109 -67.625 -24.438 1 85.5 207 GLU A N 1
ATOM 1661 C CA . GLU A 1 207 ? 25.75 -68.625 -25.281 1 85.5 207 GLU A CA 1
ATOM 1662 C C . GLU A 1 207 ? 24.703 -69.5 -25.922 1 85.5 207 GLU A C 1
ATOM 1664 O O . GLU A 1 207 ? 24.844 -69.938 -27.078 1 85.5 207 GLU A O 1
ATOM 1669 N N . ALA A 1 208 ? 23.766 -69.812 -25.125 1 85.06 208 ALA A N 1
ATOM 1670 C CA . ALA A 1 208 ? 22.688 -70.625 -25.672 1 85.06 208 ALA A CA 1
ATOM 1671 C C . ALA A 1 208 ? 21.984 -69.938 -26.828 1 85.06 208 ALA A C 1
ATOM 1673 O O . ALA A 1 208 ? 21.641 -70.562 -27.828 1 85.06 208 ALA A O 1
ATOM 1674 N N . VAL A 1 209 ? 21.797 -68.75 -26.672 1 88.62 209 VAL A N 1
ATOM 1675 C CA . VAL A 1 209 ? 21.156 -68 -27.75 1 88.62 209 VAL A CA 1
ATOM 1676 C C . VAL A 1 209 ? 22.062 -67.938 -28.969 1 88.62 209 VAL A C 1
ATOM 1678 O O . VAL A 1 209 ? 21.578 -68.125 -30.109 1 88.62 209 VAL A O 1
ATOM 1681 N N . LEU A 1 210 ? 23.266 -67.812 -28.781 1 89.75 210 LEU A N 1
ATOM 1682 C CA . LEU A 1 210 ? 24.219 -67.75 -29.891 1 89.75 210 LEU A CA 1
ATOM 1683 C C . LEU A 1 210 ? 24.266 -69.062 -30.641 1 89.75 210 LEU A C 1
ATOM 1685 O O . LEU A 1 210 ? 24.281 -69.062 -31.875 1 89.75 210 LEU A O 1
ATOM 1689 N N . GLU A 1 211 ? 24.266 -70.062 -29.938 1 86.31 211 GLU A N 1
ATOM 1690 C CA . GLU A 1 211 ? 24.344 -71.375 -30.562 1 86.31 211 GLU A CA 1
ATOM 1691 C C . GLU A 1 211 ? 23.078 -71.75 -31.344 1 86.31 211 GLU A C 1
ATOM 1693 O O . GLU A 1 211 ? 23.141 -72.188 -32.469 1 86.31 211 GLU A O 1
ATOM 1698 N N . THR A 1 212 ? 22.016 -71.375 -30.766 1 87.69 212 THR A N 1
ATOM 1699 C CA . THR A 1 212 ? 20.766 -71.688 -31.438 1 87.69 212 THR A CA 1
ATOM 1700 C C . THR A 1 212 ? 20.578 -70.812 -32.656 1 87.69 212 THR A C 1
ATOM 1702 O O . THR A 1 212 ? 20.062 -71.312 -33.688 1 87.69 212 THR A O 1
ATOM 1705 N N . THR A 1 213 ? 21 -69.688 -32.594 1 89.81 213 THR A N 1
ATOM 1706 C CA . THR A 1 213 ? 20.891 -68.75 -33.75 1 89.81 213 THR A CA 1
ATOM 1707 C C . THR A 1 213 ? 21.828 -69.25 -34.844 1 89.81 213 THR A C 1
ATOM 1709 O O . THR A 1 213 ? 21.453 -69.188 -36.031 1 89.81 213 THR A O 1
ATOM 1712 N N . GLN A 1 214 ? 22.906 -69.562 -34.5 1 85.94 214 GLN A N 1
ATOM 1713 C CA . GLN A 1 214 ? 23.859 -70.062 -35.5 1 85.94 214 GLN A CA 1
ATOM 1714 C C . GLN A 1 214 ? 23.359 -71.312 -36.188 1 85.94 214 GLN A C 1
ATOM 1716 O O . GLN A 1 214 ? 23.547 -71.5 -37.375 1 85.94 214 GLN A O 1
ATOM 1721 N N . GLU A 1 215 ? 22.781 -72.188 -35.406 1 82.69 215 GLU A N 1
ATOM 1722 C CA . GLU A 1 215 ? 22.266 -73.438 -35.969 1 82.69 215 GLU A CA 1
ATOM 1723 C C . GLU A 1 215 ? 21.078 -73.188 -36.875 1 82.69 215 GLU A C 1
ATOM 1725 O O . GLU A 1 215 ? 20.906 -73.875 -37.875 1 82.69 215 GLU A O 1
ATOM 1730 N N . PHE A 1 216 ? 20.344 -72.312 -36.531 1 84.44 216 PHE A N 1
ATOM 1731 C CA . PHE A 1 216 ? 19.141 -72.062 -37.312 1 84.44 216 PHE A CA 1
ATOM 1732 C C . PHE A 1 216 ? 19.438 -71.312 -38.594 1 84.44 216 PHE A C 1
ATOM 1734 O O . PHE A 1 216 ? 18.953 -71.625 -39.656 1 84.44 216 PHE A O 1
ATOM 1741 N N . ILE A 1 217 ? 20.203 -70.25 -38.562 1 85.44 217 ILE A N 1
ATOM 1742 C CA . ILE A 1 217 ? 20.422 -69.375 -39.688 1 85.44 217 ILE A CA 1
ATOM 1743 C C . ILE A 1 217 ? 21.672 -69.812 -40.469 1 85.44 217 ILE A C 1
ATOM 1745 O O . ILE A 1 217 ? 21.766 -69.625 -41.688 1 85.44 217 ILE A O 1
ATOM 1749 N N . LEU A 1 218 ? 22.562 -70.438 -39.938 1 80.62 218 LEU A N 1
ATOM 1750 C CA . LEU A 1 218 ? 23.828 -70.938 -40.5 1 80.62 218 LEU A CA 1
ATOM 1751 C C . LEU A 1 218 ? 24.562 -69.812 -41.219 1 80.62 218 LEU A C 1
ATOM 1753 O O . LEU A 1 218 ? 24.812 -69.875 -42.406 1 80.62 218 LEU A O 1
ATOM 1757 N N . PRO A 1 219 ? 24.781 -68.812 -40.438 1 87.06 219 PRO A N 1
ATOM 1758 C CA . PRO A 1 219 ? 25.594 -67.688 -41 1 87.06 219 PRO A CA 1
ATOM 1759 C C . PRO A 1 219 ? 27.094 -68 -40.844 1 87.06 219 PRO A C 1
ATOM 1761 O O . PRO A 1 219 ? 27.484 -69.062 -40.406 1 87.06 219 PRO A O 1
ATOM 1764 N N . THR A 1 220 ? 27.906 -67 -41.344 1 85.06 220 THR A N 1
ATOM 1765 C CA . THR A 1 220 ? 29.344 -67.125 -41.125 1 85.06 220 THR A CA 1
ATOM 1766 C C . THR A 1 220 ? 29.688 -67 -39.656 1 85.06 220 THR A C 1
ATOM 1768 O O . THR A 1 220 ? 30.469 -67.75 -39.125 1 85.06 220 THR A O 1
ATOM 1771 N N . ARG A 1 221 ? 29.109 -65.938 -39.094 1 87.06 221 ARG A N 1
ATOM 1772 C CA . ARG A 1 221 ? 29.344 -65.688 -37.688 1 87.06 221 ARG A CA 1
ATOM 1773 C C . ARG A 1 221 ? 28.156 -65 -37.031 1 87.06 221 ARG A C 1
ATOM 1775 O O . ARG A 1 221 ? 27.422 -64.25 -37.688 1 87.06 221 ARG A O 1
ATOM 1782 N N . THR A 1 222 ? 27.891 -65.312 -35.844 1 90.69 222 THR A N 1
ATOM 1783 C CA . THR A 1 222 ? 26.906 -64.625 -34.969 1 90.69 222 THR A CA 1
ATOM 1784 C C . THR A 1 222 ? 27.578 -64.062 -33.75 1 90.69 222 THR A C 1
ATOM 1786 O O . THR A 1 222 ? 28.406 -64.688 -33.094 1 90.69 222 THR A O 1
ATOM 1789 N N . ASN A 1 223 ? 27.297 -62.719 -33.531 1 88.31 223 ASN A N 1
ATOM 1790 C CA . ASN A 1 223 ? 27.906 -62.031 -32.406 1 88.31 223 ASN A CA 1
ATOM 1791 C C . ASN A 1 223 ? 26.859 -61.281 -31.578 1 88.31 223 ASN A C 1
ATOM 1793 O O . ASN A 1 223 ? 25.781 -60.938 -32.062 1 88.31 223 ASN A O 1
ATOM 1797 N N . ILE A 1 224 ? 27.203 -61.094 -30.344 1 89.62 224 ILE A N 1
ATOM 1798 C CA . ILE A 1 224 ? 26.438 -60.219 -29.453 1 89.62 224 ILE A CA 1
ATOM 1799 C C . ILE A 1 224 ? 27.312 -59.062 -28.984 1 89.62 224 ILE A C 1
ATOM 1801 O O . ILE A 1 224 ? 28.406 -59.281 -28.469 1 89.62 224 ILE A O 1
ATOM 1805 N N . TYR A 1 225 ? 26.797 -57.906 -29.188 1 87.94 225 TYR A N 1
ATOM 1806 C CA . TYR A 1 225 ? 27.484 -56.688 -28.766 1 87.94 225 TYR A CA 1
ATOM 1807 C C . TYR A 1 225 ? 26.75 -56 -27.609 1 87.94 225 TYR A C 1
ATOM 1809 O O . TYR A 1 225 ? 25.516 -56 -27.578 1 87.94 225 TYR A O 1
ATOM 1817 N N . TRP A 1 226 ? 27.516 -55.562 -26.672 1 86.44 226 TRP A N 1
ATOM 1818 C CA . TRP A 1 226 ? 26.953 -54.844 -25.531 1 86.44 226 TRP A CA 1
ATOM 1819 C C . TRP A 1 226 ? 27.344 -53.375 -25.562 1 86.44 226 TRP A C 1
ATOM 1821 O O . TRP A 1 226 ? 28.438 -53.031 -26.016 1 86.44 226 TRP A O 1
ATOM 1831 N N . PHE A 1 227 ? 26.438 -52.5 -25.094 1 84.94 227 PHE A N 1
ATOM 1832 C CA . PHE A 1 227 ? 26.609 -51.062 -25.125 1 84.94 227 PHE A CA 1
ATOM 1833 C C . PHE A 1 227 ? 27.203 -50.562 -23.797 1 84.94 227 PHE A C 1
ATOM 1835 O O . PHE A 1 227 ? 26.656 -50.844 -22.734 1 84.94 227 PHE A O 1
ATOM 1842 N N . ASP A 1 228 ? 28.328 -49.938 -23.906 1 75.62 228 ASP A N 1
ATOM 1843 C CA . ASP A 1 228 ? 28.906 -49.25 -22.75 1 75.62 228 ASP A CA 1
ATOM 1844 C C . ASP A 1 228 ? 28.484 -47.781 -22.734 1 75.62 228 ASP A C 1
ATOM 1846 O O . ASP A 1 228 ? 28.984 -46.969 -23.516 1 75.62 228 ASP A O 1
ATOM 1850 N N . ARG A 1 229 ? 27.703 -47.438 -21.859 1 73.88 229 ARG A N 1
ATOM 1851 C CA . ARG A 1 229 ? 27.094 -46.125 -21.812 1 73.88 229 ARG A CA 1
ATOM 1852 C C . ARG A 1 229 ? 28.125 -45.062 -21.453 1 73.88 229 ARG A C 1
ATOM 1854 O O . ARG A 1 229 ? 28.094 -43.938 -21.984 1 73.88 229 ARG A O 1
ATOM 1861 N N . GLU A 1 230 ? 28.984 -45.375 -20.594 1 67.31 230 GLU A N 1
ATOM 1862 C CA . GLU A 1 230 ? 29.984 -44.375 -20.172 1 67.31 230 GLU A CA 1
ATOM 1863 C C . GLU A 1 230 ? 31.016 -44.125 -21.266 1 67.31 230 GLU A C 1
ATOM 1865 O O . GLU A 1 230 ? 31.391 -43 -21.516 1 67.31 230 GLU A O 1
ATOM 1870 N N . GLY A 1 231 ? 31.375 -45.156 -21.906 1 69.69 231 GLY A N 1
ATOM 1871 C CA . GLY A 1 231 ? 32.344 -45 -22.969 1 69.69 231 GLY A CA 1
ATOM 1872 C C . GLY A 1 231 ? 31.719 -44.75 -24.328 1 69.69 231 GLY A C 1
ATOM 1873 O O . GLY A 1 231 ? 32.406 -44.344 -25.266 1 69.69 231 GLY A O 1
ATOM 1874 N N . TYR A 1 232 ? 30.438 -44.812 -24.328 1 74.94 232 TYR A N 1
ATOM 1875 C CA . TYR A 1 232 ? 29.656 -44.562 -25.531 1 74.94 232 TYR A CA 1
ATOM 1876 C C . TYR A 1 232 ? 30.172 -45.406 -26.688 1 74.94 232 TYR A C 1
ATOM 1878 O O . TYR A 1 232 ? 30.438 -44.906 -27.766 1 74.94 232 TYR A O 1
ATOM 1886 N N . TYR A 1 233 ? 30.391 -46.625 -26.438 1 79.19 233 TYR A N 1
ATOM 1887 C CA . TYR A 1 233 ? 30.812 -47.531 -27.484 1 79.19 233 TYR A CA 1
ATOM 1888 C C . TYR A 1 233 ? 30.219 -48.906 -27.266 1 79.19 233 TYR A C 1
ATOM 1890 O O . TYR A 1 233 ? 29.719 -49.219 -26.172 1 79.19 233 TYR A O 1
ATOM 1898 N N . PHE A 1 234 ? 30.203 -49.719 -28.328 1 85.19 234 PHE A N 1
ATOM 1899 C CA . PHE A 1 234 ? 29.766 -51.125 -28.281 1 85.19 234 PHE A CA 1
ATOM 1900 C C . PHE A 1 234 ? 30.953 -52.062 -28.219 1 85.19 234 PHE A C 1
ATOM 1902 O O . PHE A 1 234 ? 31.953 -51.844 -28.922 1 85.19 234 PHE A O 1
ATOM 1909 N N . TRP A 1 235 ? 30.906 -52.938 -27.391 1 83.06 235 TRP A N 1
ATOM 1910 C CA . TRP A 1 235 ? 31.953 -53.969 -27.344 1 83.06 235 TRP A CA 1
ATOM 1911 C C . TRP A 1 235 ? 31.359 -55.344 -27.516 1 83.06 235 TRP A C 1
ATOM 1913 O O . TRP A 1 235 ? 30.219 -55.594 -27.156 1 83.06 235 TRP A O 1
ATOM 1923 N N . ARG A 1 236 ? 32.125 -56.219 -28.188 1 83.56 236 ARG A N 1
ATOM 1924 C CA . ARG A 1 236 ? 31.672 -57.594 -28.453 1 83.56 236 ARG A CA 1
ATOM 1925 C C . ARG A 1 236 ? 31.75 -58.438 -27.188 1 83.56 236 ARG A C 1
ATOM 1927 O O . ARG A 1 236 ? 32.844 -58.688 -26.656 1 83.56 236 ARG A O 1
ATOM 1934 N N . ARG A 1 237 ? 30.703 -58.844 -26.703 1 81.88 237 ARG A N 1
ATOM 1935 C CA . ARG A 1 237 ? 30.641 -59.594 -25.469 1 81.88 237 ARG A CA 1
ATOM 1936 C C . ARG A 1 237 ? 30.859 -61.094 -25.734 1 81.88 237 ARG A C 1
ATOM 1938 O O . ARG A 1 237 ? 31.609 -61.75 -25 1 81.88 237 ARG A O 1
ATOM 1945 N N . LEU A 1 238 ? 30.094 -61.656 -26.734 1 83.81 238 LEU A N 1
ATOM 1946 C CA . LEU A 1 238 ? 30.203 -63.062 -27.031 1 83.81 238 LEU A CA 1
ATOM 1947 C C . LEU A 1 238 ? 30.219 -63.312 -28.547 1 83.81 238 LEU A C 1
ATOM 1949 O O . LEU A 1 238 ? 29.578 -62.594 -29.297 1 83.81 238 LEU A O 1
ATOM 1953 N N . SER A 1 239 ? 31.047 -64.188 -28.984 1 84.06 239 SER A N 1
ATOM 1954 C CA . SER A 1 239 ? 31.109 -64.625 -30.391 1 84.06 239 SER A CA 1
ATOM 1955 C C . SER A 1 239 ? 31.172 -66.125 -30.531 1 84.06 239 SER A C 1
ATOM 1957 O O . SER A 1 239 ? 31.641 -66.812 -29.641 1 84.06 239 SER A O 1
ATOM 1959 N N . ASN A 1 240 ? 30.469 -66.75 -31.391 1 75.25 240 ASN A N 1
ATOM 1960 C CA . ASN A 1 240 ? 30.484 -68.188 -31.625 1 75.25 240 ASN A CA 1
ATOM 1961 C C . ASN A 1 240 ? 31.859 -68.688 -32.062 1 75.25 240 ASN A C 1
ATOM 1963 O O . ASN A 1 240 ? 32.281 -69.812 -31.75 1 75.25 240 ASN A O 1
ATOM 1967 N N . LYS A 1 241 ? 32.625 -68.25 -33.062 1 66.44 241 LYS A N 1
ATOM 1968 C CA . LYS A 1 241 ? 33.938 -68.688 -33.5 1 66.44 241 LYS A CA 1
ATOM 1969 C C . LYS A 1 241 ? 35.031 -68.188 -32.531 1 66.44 241 LYS A C 1
ATOM 1971 O O . LYS A 1 241 ? 35.062 -67.062 -32.156 1 66.44 241 LYS A O 1
ATOM 1976 N N . LYS A 1 242 ? 35.531 -69.312 -31.578 1 53.91 242 LYS A N 1
ATOM 1977 C CA . LYS A 1 242 ? 36.625 -69.188 -30.609 1 53.91 242 LYS A CA 1
ATOM 1978 C C . LYS A 1 242 ? 37.844 -68.5 -31.219 1 53.91 242 LYS A C 1
ATOM 1980 O O . LYS A 1 242 ? 38.938 -68.625 -30.703 1 53.91 242 LYS A O 1
ATOM 1985 N N . ASN A 1 243 ? 37.875 -68.125 -32.406 1 47.31 243 ASN A N 1
ATOM 1986 C CA . ASN A 1 243 ? 39.219 -67.688 -32.719 1 47.31 243 ASN A CA 1
ATOM 1987 C C . ASN A 1 243 ? 39.656 -66.562 -31.75 1 47.31 243 ASN A C 1
ATOM 1989 O O . ASN A 1 243 ? 38.906 -65.562 -31.531 1 47.31 243 ASN A O 1
ATOM 1993 N N . HIS A 1 244 ? 40.594 -67 -30.859 1 42.06 244 HIS A N 1
ATOM 1994 C CA . HIS A 1 244 ? 41.312 -66.312 -29.797 1 42.06 244 HIS A CA 1
ATOM 1995 C C . HIS A 1 244 ? 41.5 -64.812 -30.109 1 42.06 244 HIS A C 1
ATOM 1997 O O . HIS A 1 244 ? 41.625 -64 -29.203 1 42.06 244 HIS A O 1
ATOM 2003 N N . GLN A 1 245 ? 42.406 -64.625 -31.156 1 40.12 245 GLN A N 1
ATOM 2004 C CA . GLN A 1 245 ? 43.25 -63.406 -31.172 1 40.12 245 GLN A CA 1
ATOM 2005 C C . GLN A 1 245 ? 42.438 -62.125 -31.328 1 40.12 245 GLN A C 1
ATOM 2007 O O . GLN A 1 245 ? 43 -61.031 -31.391 1 40.12 245 GLN A O 1
ATOM 2012 N N . GLU A 1 246 ? 41.438 -62.156 -32.219 1 42.5 246 GLU A N 1
ATOM 2013 C CA . GLU A 1 246 ? 41.125 -60.844 -32.75 1 42.5 246 GLU A CA 1
ATOM 2014 C C . GLU A 1 246 ? 40.562 -59.938 -31.641 1 42.5 246 GLU A C 1
ATOM 2016 O O . GLU A 1 246 ? 39.812 -60.406 -30.781 1 42.5 246 GLU A O 1
ATOM 2021 N N . THR A 1 247 ? 41.219 -58.812 -31.484 1 44.97 247 THR A N 1
ATOM 2022 C CA . THR A 1 247 ? 41.094 -57.531 -30.766 1 44.97 247 THR A CA 1
ATOM 2023 C C . THR A 1 247 ? 39.625 -57.156 -30.562 1 44.97 247 THR A C 1
ATOM 2025 O O . THR A 1 247 ? 38.812 -57.281 -31.5 1 44.97 247 THR A O 1
ATOM 2028 N N . THR A 1 248 ? 39.156 -57.219 -29.453 1 52.28 248 THR A N 1
ATOM 2029 C CA . THR A 1 248 ? 38 -56.625 -28.812 1 52.28 248 THR A CA 1
ATOM 2030 C C . THR A 1 248 ? 37.594 -55.344 -29.531 1 52.28 248 THR A C 1
ATOM 2032 O O . THR A 1 248 ? 38.188 -54.281 -29.359 1 52.28 248 THR A O 1
ATOM 2035 N N . ALA A 1 249 ? 37.156 -55.312 -30.75 1 59.84 249 ALA A N 1
ATOM 2036 C CA . ALA A 1 249 ? 36.75 -54.156 -31.562 1 59.84 249 ALA A CA 1
ATOM 2037 C C . ALA A 1 249 ? 35.625 -53.375 -30.891 1 59.84 249 ALA A C 1
ATOM 2039 O O . ALA A 1 249 ? 34.594 -53.938 -30.578 1 59.84 249 ALA A O 1
ATOM 2040 N N . LYS A 1 250 ? 35.906 -52.375 -30.234 1 74.81 250 LYS A N 1
ATOM 2041 C CA . LYS A 1 250 ? 35 -51.312 -29.75 1 74.81 250 LYS A CA 1
ATOM 2042 C C . LYS A 1 250 ? 34.5 -50.469 -30.891 1 74.81 250 LYS A C 1
ATOM 2044 O O . LYS A 1 250 ? 35.25 -50.062 -31.781 1 74.81 250 LYS A O 1
ATOM 2049 N N . ILE A 1 251 ? 33.188 -50.594 -31.094 1 79.19 251 ILE A N 1
ATOM 2050 C CA . ILE A 1 251 ? 32.562 -49.719 -32.094 1 79.19 251 ILE A CA 1
ATOM 2051 C C . ILE A 1 251 ? 31.984 -48.5 -31.422 1 79.19 251 ILE A C 1
ATOM 2053 O O . ILE A 1 251 ? 31.078 -48.594 -30.594 1 79.19 251 ILE A O 1
ATOM 2057 N N . THR A 1 252 ? 32.562 -47.406 -31.781 1 78.88 252 THR A N 1
ATOM 2058 C CA . THR A 1 252 ? 32.062 -46.188 -31.188 1 78.88 252 THR A CA 1
ATOM 2059 C C . THR A 1 252 ? 30.75 -45.781 -31.812 1 78.88 252 THR A C 1
ATOM 2061 O O . THR A 1 252 ? 30.516 -46 -33 1 78.88 252 THR A O 1
ATOM 2064 N N . VAL A 1 253 ? 29.906 -45.25 -31.109 1 78.62 253 VAL A N 1
ATOM 2065 C CA . VAL A 1 253 ? 28.594 -44.812 -31.562 1 78.62 253 VAL A CA 1
ATOM 2066 C C . VAL A 1 253 ? 28.719 -43.719 -32.594 1 78.62 253 VAL A C 1
ATOM 2068 O O . VAL A 1 253 ? 27.875 -43.594 -33.5 1 78.62 253 VAL A O 1
ATOM 2071 N N . HIS A 1 254 ? 29.797 -43 -32.531 1 69.38 254 HIS A N 1
ATOM 2072 C CA . HIS A 1 254 ? 30 -41.906 -33.5 1 69.38 254 HIS A CA 1
ATOM 2073 C C . HIS A 1 254 ? 30.219 -42.438 -34.906 1 69.38 254 HIS A C 1
ATOM 2075 O O . HIS A 1 254 ? 29.781 -41.812 -35.875 1 69.38 254 HIS A O 1
ATOM 2081 N N . GLU A 1 255 ? 30.797 -43.531 -34.969 1 71.69 255 GLU A N 1
ATOM 2082 C CA . GLU A 1 255 ? 31.062 -44.125 -36.25 1 71.69 255 GLU A CA 1
ATOM 2083 C C . GLU A 1 255 ? 29.797 -44.688 -36.906 1 71.69 255 GLU A C 1
ATOM 2085 O O . GLU A 1 255 ? 29.672 -44.75 -38.125 1 71.69 255 GLU A O 1
ATOM 2090 N N . LEU A 1 256 ? 28.844 -44.969 -35.969 1 75.12 256 LEU A N 1
ATOM 2091 C CA . LEU A 1 256 ? 27.641 -45.625 -36.469 1 75.12 256 LEU A CA 1
ATOM 2092 C C . LEU A 1 256 ? 26.391 -44.938 -35.875 1 75.12 256 LEU A C 1
ATOM 2094 O O . LEU A 1 256 ? 25.578 -45.594 -35.219 1 75.12 256 LEU A O 1
ATOM 2098 N N . SER A 1 257 ? 26.266 -43.719 -36.281 1 76.06 257 SER A N 1
ATOM 2099 C CA . SER A 1 257 ? 25.188 -42.969 -35.625 1 76.06 257 SER A CA 1
ATOM 2100 C C . SER A 1 257 ? 23.828 -43.469 -36.094 1 76.06 257 SER A C 1
ATOM 2102 O O . SER A 1 257 ? 22.953 -43.719 -35.281 1 76.06 257 SER A O 1
ATOM 2104 N N . ASP A 1 258 ? 23.703 -43.688 -37.5 1 76.31 258 ASP A N 1
ATOM 2105 C CA . ASP A 1 258 ? 22.406 -44.125 -38.031 1 76.31 258 ASP A CA 1
ATOM 2106 C C . ASP A 1 258 ? 22.047 -45.531 -37.531 1 76.31 258 ASP A C 1
ATOM 2108 O O . ASP A 1 258 ? 20.891 -45.812 -37.25 1 76.31 258 ASP A O 1
ATOM 2112 N N . PHE A 1 259 ? 23.031 -46.25 -37.312 1 84.44 259 PHE A N 1
ATOM 2113 C CA . PHE A 1 259 ? 22.875 -47.594 -36.781 1 84.44 259 PHE A CA 1
ATOM 2114 C C . PHE A 1 259 ? 22.391 -47.562 -35.344 1 84.44 259 PHE A C 1
ATOM 2116 O O . PHE A 1 259 ? 21.453 -48.281 -35 1 84.44 259 PHE A O 1
ATOM 2123 N N . TYR A 1 260 ? 22.984 -46.688 -34.688 1 81.62 260 TYR A N 1
ATOM 2124 C CA . TYR A 1 260 ? 22.625 -46.562 -33.281 1 81.62 260 TYR A CA 1
ATOM 2125 C C . TYR A 1 260 ? 21.203 -46.062 -33.125 1 81.62 260 TYR A C 1
ATOM 2127 O O . TYR A 1 260 ? 20.453 -46.562 -32.281 1 81.62 260 TYR A O 1
ATOM 2135 N N . ILE A 1 261 ? 20.828 -45.125 -33.844 1 76.75 261 ILE A N 1
ATOM 2136 C CA . ILE A 1 261 ? 19.5 -44.531 -33.719 1 76.75 261 ILE A CA 1
ATOM 2137 C C . ILE A 1 261 ? 18.453 -45.594 -34.062 1 76.75 261 ILE A C 1
ATOM 2139 O O . ILE A 1 261 ? 17.438 -45.719 -33.375 1 76.75 261 ILE A O 1
ATOM 2143 N N . ALA A 1 262 ? 18.719 -46.344 -35.094 1 78.62 262 ALA A N 1
ATOM 2144 C CA . ALA A 1 262 ? 17.75 -47.344 -35.5 1 78.62 262 ALA A CA 1
ATOM 2145 C C . ALA A 1 262 ? 17.562 -48.438 -34.438 1 78.62 262 ALA A C 1
ATOM 2147 O O . ALA A 1 262 ? 16.438 -48.844 -34.156 1 78.62 262 ALA A O 1
ATOM 2148 N N . LEU A 1 263 ? 18.609 -48.75 -33.875 1 83.88 263 LEU A N 1
ATOM 2149 C CA . LEU A 1 263 ? 18.547 -49.812 -32.844 1 83.88 263 LEU A CA 1
ATOM 2150 C C . LEU A 1 263 ? 17.859 -49.281 -31.578 1 83.88 263 LEU A C 1
ATOM 2152 O O . LEU A 1 263 ? 17.141 -50 -30.906 1 83.88 263 LEU A O 1
ATOM 2156 N N . SER A 1 264 ? 18.172 -48.031 -31.344 1 80.5 264 SER A N 1
ATOM 2157 C CA . SER A 1 264 ? 17.625 -47.469 -30.109 1 80.5 264 SER A CA 1
ATOM 2158 C C . SER A 1 264 ? 16.109 -47.344 -30.188 1 80.5 264 SER A C 1
ATOM 2160 O O . SER A 1 264 ? 15.43 -47.344 -29.156 1 80.5 264 SER A O 1
ATOM 2162 N N . VAL A 1 265 ? 15.539 -47.219 -31.453 1 72.88 265 VAL A N 1
ATOM 2163 C CA . VAL A 1 265 ? 14.094 -47.156 -31.625 1 72.88 265 VAL A CA 1
ATOM 2164 C C . VAL A 1 265 ? 13.531 -48.562 -31.812 1 72.88 265 VAL A C 1
ATOM 2166 O O . VAL A 1 265 ? 12.352 -48.719 -32.125 1 72.88 265 VAL A O 1
ATOM 2169 N N . ASN A 1 266 ? 14.219 -49.5 -31.484 1 78.69 266 ASN A N 1
ATOM 2170 C CA . ASN A 1 266 ? 13.812 -50.906 -31.516 1 78.69 266 ASN A CA 1
ATOM 2171 C C . ASN A 1 266 ? 13.508 -51.375 -32.938 1 78.69 266 ASN A C 1
ATOM 2173 O O . ASN A 1 266 ? 12.516 -52.062 -33.156 1 78.69 266 ASN A O 1
ATOM 2177 N N . GLU A 1 267 ? 14.344 -50.969 -33.812 1 79.62 267 GLU A N 1
ATOM 2178 C CA . GLU A 1 267 ? 14.195 -51.406 -35.188 1 79.62 267 GLU A CA 1
ATOM 2179 C C . GLU A 1 267 ? 15.32 -52.344 -35.594 1 79.62 267 GLU A C 1
ATOM 2181 O O . GLU A 1 267 ? 16.469 -52.156 -35.219 1 79.62 267 GLU A O 1
ATOM 2186 N N . ILE A 1 268 ? 14.914 -53.406 -36.344 1 86.69 268 ILE A N 1
ATOM 2187 C CA . ILE A 1 268 ? 15.891 -54.375 -36.844 1 86.69 268 ILE A CA 1
ATOM 2188 C C . ILE A 1 268 ? 16.594 -53.781 -38.062 1 86.69 268 ILE A C 1
ATOM 2190 O O . ILE A 1 268 ? 15.977 -53.094 -38.875 1 86.69 268 ILE A O 1
ATOM 2194 N N . VAL A 1 269 ? 17.875 -53.938 -38.094 1 85.94 269 VAL A N 1
ATOM 2195 C CA . VAL A 1 269 ? 18.656 -53.469 -39.219 1 85.94 269 VAL A CA 1
ATOM 2196 C C . VAL A 1 269 ? 19.078 -54.656 -40.094 1 85.94 269 VAL A C 1
ATOM 2198 O O . VAL A 1 269 ? 19.641 -55.625 -39.594 1 85.94 269 VAL A O 1
ATOM 2201 N N . TRP A 1 270 ? 18.734 -54.688 -41.344 1 85 270 TRP A N 1
ATOM 2202 C CA . TRP A 1 270 ? 19.109 -55.75 -42.25 1 85 270 TRP A CA 1
ATOM 2203 C C . TRP A 1 270 ? 19.719 -55.219 -43.531 1 85 270 TRP A C 1
ATOM 2205 O O . TRP A 1 270 ? 19.219 -54.219 -44.094 1 85 270 TRP A O 1
ATOM 2215 N N . ILE A 1 271 ? 20.828 -55.656 -43.844 1 82.5 271 ILE A N 1
ATOM 2216 C CA . ILE A 1 271 ? 21.547 -55.312 -45.062 1 82.5 271 ILE A CA 1
ATOM 2217 C C . ILE A 1 271 ? 21.812 -56.562 -45.875 1 82.5 271 ILE A C 1
ATOM 2219 O O . ILE A 1 271 ? 22.438 -57.531 -45.406 1 82.5 271 ILE A O 1
ATOM 2223 N N . GLY A 1 272 ? 21.188 -56.812 -47 1 73.56 272 GLY A N 1
ATOM 2224 C CA . GLY A 1 272 ? 21.406 -57.938 -47.875 1 73.56 272 GLY A CA 1
ATOM 2225 C C . GLY A 1 272 ? 21.672 -57.5 -49.312 1 73.56 272 GLY A C 1
ATOM 2226 O O . GLY A 1 272 ? 21.922 -56.312 -49.594 1 73.56 272 GLY A O 1
ATOM 2227 N N . GLU A 1 273 ? 21.688 -58.5 -50.219 1 63.91 273 GLU A N 1
ATOM 2228 C CA . GLU A 1 273 ? 21.922 -58.188 -51.625 1 63.91 273 GLU A CA 1
ATOM 2229 C C . GLU A 1 273 ? 20.797 -57.344 -52.219 1 63.91 273 GLU A C 1
ATOM 2231 O O . GLU A 1 273 ? 19.641 -57.781 -52.281 1 63.91 273 GLU A O 1
ATOM 2236 N N . GLY A 1 274 ? 20.969 -56.062 -52.5 1 58 274 GLY A N 1
ATOM 2237 C CA . GLY A 1 274 ? 20.109 -55.125 -53.219 1 58 274 GLY A CA 1
ATOM 2238 C C . GLY A 1 274 ? 19.234 -54.281 -52.312 1 58 274 GLY A C 1
ATOM 2239 O O . GLY A 1 274 ? 18.781 -53.219 -52.719 1 58 274 GLY A O 1
ATOM 2240 N N . ARG A 1 275 ? 18.844 -54.719 -50.969 1 66.38 275 ARG A N 1
ATOM 2241 C CA . ARG A 1 275 ? 17.922 -53.906 -50.188 1 66.38 275 ARG A CA 1
ATOM 2242 C C . ARG A 1 275 ? 18.453 -53.688 -48.781 1 66.38 275 ARG A C 1
ATOM 2244 O O . ARG A 1 275 ? 19.188 -54.531 -48.25 1 66.38 275 ARG A O 1
ATOM 2251 N N . SER A 1 276 ? 18.531 -52.438 -48.344 1 73.5 276 SER A N 1
ATOM 2252 C CA . SER A 1 276 ? 18.953 -52.125 -47 1 73.5 276 SER A CA 1
ATOM 2253 C C . SER A 1 276 ? 17.891 -51.312 -46.25 1 73.5 276 SER A C 1
ATOM 2255 O O . SER A 1 276 ? 17.094 -50.625 -46.875 1 73.5 276 SER A O 1
ATOM 2257 N N . SER A 1 277 ? 17.781 -51.562 -44.969 1 71.81 277 SER A N 1
ATOM 2258 C CA . SER A 1 277 ? 16.875 -50.781 -44.125 1 71.81 277 SER A CA 1
ATOM 2259 C C . SER A 1 277 ? 17.438 -49.406 -43.844 1 71.81 277 SER A C 1
ATOM 2261 O O . SER A 1 277 ? 16.688 -48.5 -43.469 1 71.81 277 SER A O 1
ATOM 2263 N N . LEU A 1 278 ? 18.75 -49.25 -43.875 1 70.25 278 LEU A N 1
ATOM 2264 C CA . LEU A 1 278 ? 19.391 -47.969 -43.562 1 70.25 278 LEU A CA 1
ATOM 2265 C C . LEU A 1 278 ? 19.703 -47.188 -44.844 1 70.25 278 LEU A C 1
ATOM 2267 O O . LEU A 1 278 ? 19.703 -47.75 -45.938 1 70.25 278 LEU A O 1
ATOM 2271 N N . LYS A 1 279 ? 19.844 -45.938 -44.688 1 65.5 279 LYS A N 1
ATOM 2272 C CA . LYS A 1 279 ? 20.234 -45.094 -45.812 1 65.5 279 LYS A CA 1
ATOM 2273 C C . LYS A 1 279 ? 21.562 -45.562 -46.406 1 65.5 279 LYS A C 1
ATOM 2275 O O . LYS A 1 279 ? 22.422 -46.094 -45.688 1 65.5 279 LYS A O 1
ATOM 2280 N N . SER A 1 280 ? 21.812 -45.469 -47.656 1 61.91 280 SER A N 1
ATOM 2281 C CA . SER A 1 280 ? 22.812 -46.062 -48.531 1 61.91 280 SER A CA 1
ATOM 2282 C C . SER A 1 280 ? 24.234 -45.75 -48.062 1 61.91 280 SER A C 1
ATOM 2284 O O . SER A 1 280 ? 25.094 -46.625 -48.031 1 61.91 280 SER A O 1
ATOM 2286 N N . ASN A 1 281 ? 24.578 -44.5 -47.656 1 64.38 281 ASN A N 1
ATOM 2287 C CA . ASN A 1 281 ? 25.969 -44.156 -47.344 1 64.38 281 ASN A CA 1
ATOM 2288 C C . ASN A 1 281 ? 26.438 -44.875 -46.062 1 64.38 281 ASN A C 1
ATOM 2290 O O . ASN A 1 281 ? 27.594 -45.281 -46 1 64.38 281 ASN A O 1
ATOM 2294 N N . PHE A 1 282 ? 25.641 -45.188 -45.281 1 74.31 282 PHE A N 1
ATOM 2295 C CA . PHE A 1 282 ? 26.031 -45.781 -44 1 74.31 282 PHE A CA 1
ATOM 2296 C C . PHE A 1 282 ? 26.109 -47.312 -44.125 1 74.31 282 PHE A C 1
ATOM 2298 O O . PHE A 1 282 ? 26.844 -47.969 -43.406 1 74.31 282 PHE A O 1
ATOM 2305 N N . THR A 1 283 ? 25.516 -47.781 -45.125 1 79.12 283 THR A N 1
ATOM 2306 C CA . THR A 1 283 ? 25.484 -49.219 -45.312 1 79.12 283 THR A CA 1
ATOM 2307 C C . THR A 1 283 ? 26.859 -49.781 -45.688 1 79.12 283 THR A C 1
ATOM 2309 O O . THR A 1 283 ? 27.297 -50.781 -45.156 1 79.12 283 THR A O 1
ATOM 2312 N N . VAL A 1 284 ? 27.531 -48.969 -46.5 1 77.12 284 VAL A N 1
ATOM 2313 C CA . VAL A 1 284 ? 28.828 -49.469 -46.969 1 77.12 284 VAL A CA 1
ATOM 2314 C C . VAL A 1 284 ? 29.844 -49.406 -45.812 1 77.12 284 VAL A C 1
ATOM 2316 O O . VAL A 1 284 ? 30.625 -50.312 -45.625 1 77.12 284 VAL A O 1
ATOM 2319 N N . LYS A 1 285 ? 29.766 -48.375 -45.062 1 79.56 285 LYS A N 1
ATOM 2320 C CA . LYS A 1 285 ? 30.703 -48.219 -43.938 1 79.56 285 LYS A CA 1
ATOM 2321 C C . LYS A 1 285 ? 30.484 -49.281 -42.875 1 79.56 285 LYS A C 1
ATOM 2323 O O . LYS A 1 285 ? 31.453 -49.812 -42.312 1 79.56 285 LYS A O 1
ATOM 2328 N N . LEU A 1 286 ? 29.344 -49.594 -42.75 1 82.69 286 LEU A N 1
ATOM 2329 C CA . LEU A 1 286 ? 29 -50.625 -41.75 1 82.69 286 LEU A CA 1
ATOM 2330 C C . LEU A 1 286 ? 29.5 -52 -42.188 1 82.69 286 LEU A C 1
ATOM 2332 O O . LEU A 1 286 ? 30.078 -52.719 -41.375 1 82.69 286 LEU A O 1
ATOM 2336 N N . LEU A 1 287 ? 29.375 -52.344 -43.438 1 82.81 287 LEU A N 1
ATOM 2337 C CA . LEU A 1 287 ? 29.781 -53.625 -43.969 1 82.81 287 LEU A CA 1
ATOM 2338 C C . LEU A 1 287 ? 31.312 -53.781 -43.969 1 82.81 287 LEU A C 1
ATOM 2340 O O . LEU A 1 287 ? 31.844 -54.844 -43.688 1 82.81 287 LEU A O 1
ATOM 2344 N N . GLN A 1 288 ? 31.922 -52.656 -44.188 1 80.5 288 GLN A N 1
ATOM 2345 C CA . GLN A 1 288 ? 33.375 -52.656 -44.188 1 80.5 288 GLN A CA 1
ATOM 2346 C C . GLN A 1 288 ? 33.906 -52.844 -42.75 1 80.5 288 GLN A C 1
ATOM 2348 O O . GLN A 1 288 ? 34.875 -53.594 -42.531 1 80.5 288 GLN A O 1
ATOM 2353 N N . ARG A 1 289 ? 33.25 -52.219 -41.906 1 82.38 289 ARG A N 1
ATOM 2354 C CA . ARG A 1 289 ? 33.719 -52.281 -40.5 1 82.38 289 ARG A CA 1
ATOM 2355 C C . ARG A 1 289 ? 33.562 -53.719 -39.969 1 82.38 289 ARG A C 1
ATOM 2357 O O . ARG A 1 289 ? 34.438 -54.219 -39.25 1 82.38 289 ARG A O 1
ATOM 2364 N N . PHE A 1 290 ? 32.531 -54.344 -40.344 1 83.75 290 PHE A N 1
ATOM 2365 C CA . PHE A 1 290 ? 32.281 -55.688 -39.875 1 83.75 290 PHE A CA 1
ATOM 2366 C C . PHE A 1 290 ? 32.938 -56.719 -40.781 1 83.75 290 PHE A C 1
ATOM 2368 O O . PHE A 1 290 ? 33.062 -57.906 -40.406 1 83.75 290 PHE A O 1
ATOM 2375 N N . GLY A 1 291 ? 33.406 -56.281 -41.906 1 81.06 291 GLY A N 1
ATOM 2376 C CA . GLY A 1 291 ? 34.062 -57.156 -42.875 1 81.06 291 GLY A CA 1
ATOM 2377 C C . GLY A 1 291 ? 33.125 -58.188 -43.438 1 81.06 291 GLY A C 1
ATOM 2378 O O . GLY A 1 291 ? 33.5 -59.375 -43.594 1 81.06 291 GLY A O 1
ATOM 2379 N N . VAL A 1 292 ? 31.859 -57.812 -43.625 1 85.94 292 VAL A N 1
ATOM 2380 C CA . VAL A 1 292 ? 30.844 -58.781 -44.094 1 85.94 292 VAL A CA 1
ATOM 2381 C C . VAL A 1 292 ? 30.094 -58.188 -45.281 1 85.94 292 VAL A C 1
ATOM 2383 O O . VAL A 1 292 ? 30.219 -56.969 -45.562 1 85.94 292 VAL A O 1
ATOM 2386 N N . ARG A 1 293 ? 29.422 -59.062 -46.062 1 83.5 293 ARG A N 1
ATOM 2387 C CA . ARG A 1 293 ? 28.641 -58.594 -47.219 1 83.5 293 ARG A CA 1
ATOM 2388 C C . ARG A 1 293 ? 27.156 -58.5 -46.875 1 83.5 293 ARG A C 1
ATOM 2390 O O . ARG A 1 293 ? 26.406 -57.781 -47.531 1 83.5 293 ARG A O 1
ATOM 2397 N N . SER A 1 294 ? 26.781 -59.219 -45.938 1 86.25 294 SER A N 1
ATOM 2398 C CA . SER A 1 294 ? 25.406 -59.125 -45.469 1 86.25 294 SER A CA 1
ATOM 2399 C C . SER A 1 294 ? 25.359 -59.125 -43.938 1 86.25 294 SER A C 1
ATOM 2401 O O . SER A 1 294 ? 26.156 -59.812 -43.281 1 86.25 294 SER A O 1
ATOM 2403 N N . LEU A 1 295 ? 24.406 -58.281 -43.469 1 89.19 295 LEU A N 1
ATOM 2404 C CA . LEU A 1 295 ? 24.328 -58.125 -42.031 1 89.19 295 LEU A CA 1
ATOM 2405 C C . LEU A 1 295 ? 22.891 -58 -41.562 1 89.19 295 LEU A C 1
ATOM 2407 O O . LEU A 1 295 ? 22.078 -57.344 -42.219 1 89.19 295 LEU A O 1
ATOM 2411 N N . LEU A 1 296 ? 22.562 -58.75 -40.5 1 89.94 296 LEU A N 1
ATOM 2412 C CA . LEU A 1 296 ? 21.297 -58.625 -39.781 1 89.94 296 LEU A CA 1
ATOM 2413 C C . LEU A 1 296 ? 21.531 -58.312 -38.312 1 89.94 296 LEU A C 1
ATOM 2415 O O . LEU A 1 296 ? 22.281 -59.031 -37.625 1 89.94 296 LEU A O 1
ATOM 2419 N N . ALA A 1 297 ? 20.969 -57.156 -37.875 1 90.75 297 ALA A N 1
ATOM 2420 C CA . ALA A 1 297 ? 21.172 -56.781 -36.5 1 90.75 297 ALA A CA 1
ATOM 2421 C C . ALA A 1 297 ? 19.828 -56.5 -35.812 1 90.75 297 ALA A C 1
ATOM 2423 O O . ALA A 1 297 ? 18.969 -55.812 -36.375 1 90.75 297 ALA A O 1
ATOM 2424 N N . ALA A 1 298 ? 19.641 -57.094 -34.625 1 91.38 298 ALA A N 1
ATOM 2425 C CA . ALA A 1 298 ? 18.438 -56.875 -33.812 1 91.38 298 ALA A CA 1
ATOM 2426 C C . ALA A 1 298 ? 18.812 -56.281 -32.469 1 91.38 298 ALA A C 1
ATOM 2428 O O . ALA A 1 298 ? 19.75 -56.75 -31.812 1 91.38 298 ALA A O 1
ATOM 2429 N N . PRO A 1 299 ? 18.125 -55.344 -32.062 1 89.44 299 PRO A N 1
ATOM 2430 C CA . PRO A 1 299 ? 18.453 -54.625 -30.812 1 89.44 299 PRO A CA 1
ATOM 2431 C C . PRO A 1 299 ? 18.016 -55.375 -29.578 1 89.44 299 PRO A C 1
ATOM 2433 O O . PRO A 1 299 ? 17.016 -56.094 -29.609 1 89.44 299 PRO A O 1
ATOM 2436 N N . ILE A 1 300 ? 18.75 -55.25 -28.516 1 86.31 300 ILE A N 1
ATOM 2437 C CA . ILE A 1 300 ? 18.438 -55.688 -27.172 1 86.31 300 ILE A CA 1
ATOM 2438 C C . ILE A 1 300 ? 18.062 -54.5 -26.297 1 86.31 300 ILE A C 1
ATOM 2440 O O . ILE A 1 300 ? 18.922 -53.719 -25.922 1 86.31 300 ILE A O 1
ATOM 2444 N N . ILE A 1 301 ? 16.844 -54.406 -26.062 1 80.25 301 ILE A N 1
ATOM 2445 C CA . ILE A 1 301 ? 16.344 -53.219 -25.391 1 80.25 301 ILE A CA 1
ATOM 2446 C C . ILE A 1 301 ? 15.609 -53.625 -24.109 1 80.25 301 ILE A C 1
ATOM 2448 O O . ILE A 1 301 ? 14.891 -54.625 -24.078 1 80.25 301 ILE A O 1
ATOM 2452 N N . TRP A 1 302 ? 15.938 -52.906 -23.109 1 68.38 302 TRP A N 1
ATOM 2453 C CA . TRP A 1 302 ? 15.195 -53.062 -21.859 1 68.38 302 TRP A CA 1
ATOM 2454 C C . TRP A 1 302 ? 14.664 -51.719 -21.375 1 68.38 302 TRP A C 1
ATOM 2456 O O . TRP A 1 302 ? 15.43 -50.781 -21.141 1 68.38 302 TRP A O 1
ATOM 2466 N N . GLN A 1 303 ? 13.438 -51.625 -21.047 1 63 303 GLN A N 1
ATOM 2467 C CA . GLN A 1 303 ? 12.781 -50.406 -20.578 1 63 303 GLN A CA 1
ATOM 2468 C C . GLN A 1 303 ? 13.203 -49.219 -21.406 1 63 303 GLN A C 1
ATOM 2470 O O . GLN A 1 303 ? 13.57 -48.156 -20.859 1 63 303 GLN A O 1
ATOM 2475 N N . LYS A 1 304 ? 13.352 -49.312 -22.656 1 65 304 LYS A N 1
ATOM 2476 C CA . LYS A 1 304 ? 13.602 -48.281 -23.656 1 65 304 LYS A CA 1
ATOM 2477 C C . LYS A 1 304 ? 15.086 -47.969 -23.75 1 65 304 LYS A C 1
ATOM 2479 O O . LYS A 1 304 ? 15.477 -47 -24.391 1 65 304 LYS A O 1
ATOM 2484 N N . ASP A 1 305 ? 15.812 -48.656 -22.969 1 75.31 305 ASP A N 1
ATOM 2485 C CA . ASP A 1 305 ? 17.25 -48.469 -23.047 1 75.31 305 ASP A CA 1
ATOM 2486 C C . ASP A 1 305 ? 17.922 -49.562 -23.875 1 75.31 305 ASP A C 1
ATOM 2488 O O . ASP A 1 305 ? 17.625 -50.719 -23.719 1 75.31 305 ASP A O 1
ATOM 2492 N N . LEU A 1 306 ? 18.703 -49.094 -24.688 1 80.19 306 LEU A N 1
ATOM 2493 C CA . LEU A 1 306 ? 19.438 -50.031 -25.516 1 80.19 306 LEU A CA 1
ATOM 2494 C C . LEU A 1 306 ? 20.562 -50.688 -24.734 1 80.19 306 LEU A C 1
ATOM 2496 O O . LEU A 1 306 ? 21.422 -50 -24.188 1 80.19 306 LEU A O 1
ATOM 2500 N N . LEU A 1 307 ? 20.609 -51.938 -24.531 1 79.38 307 LEU A N 1
ATOM 2501 C CA . LEU A 1 307 ? 21.641 -52.688 -23.828 1 79.38 307 LEU A CA 1
ATOM 2502 C C . LEU A 1 307 ? 22.703 -53.188 -24.797 1 79.38 307 LEU A C 1
ATOM 2504 O O . LEU A 1 307 ? 23.859 -53.406 -24.422 1 79.38 307 LEU A O 1
ATOM 2508 N N . GLY A 1 308 ? 22.281 -53.469 -26 1 87 308 GLY A N 1
ATOM 2509 C CA . GLY A 1 308 ? 23.156 -54 -27.031 1 87 308 GLY A CA 1
ATOM 2510 C C . GLY A 1 308 ? 22.406 -54.469 -28.266 1 87 308 GLY A C 1
ATOM 2511 O O . GLY A 1 308 ? 21.266 -54.062 -28.5 1 87 308 GLY A O 1
ATOM 2512 N N . PHE A 1 309 ? 23.109 -55.281 -29.062 1 90.12 309 PHE A N 1
ATOM 2513 C CA . PHE A 1 309 ? 22.438 -55.844 -30.234 1 90.12 309 PHE A CA 1
ATOM 2514 C C . PHE A 1 309 ? 23.016 -57.188 -30.609 1 90.12 309 PHE A C 1
ATOM 2516 O O . PHE A 1 309 ? 24.172 -57.5 -30.281 1 90.12 309 PHE A O 1
ATOM 2523 N N . LEU A 1 310 ? 22.188 -58 -31.141 1 91.62 310 LEU A N 1
ATOM 2524 C CA . LEU A 1 310 ? 22.531 -59.312 -31.719 1 91.62 310 LEU A CA 1
ATOM 2525 C C . LEU A 1 310 ? 22.781 -59.219 -33.219 1 91.62 310 LEU A C 1
ATOM 2527 O O . LEU A 1 310 ? 21.984 -58.594 -33.938 1 91.62 310 LEU A O 1
ATOM 2531 N N . THR A 1 311 ? 23.875 -59.719 -33.719 1 91.62 311 THR A N 1
ATOM 2532 C CA . THR A 1 311 ? 24.188 -59.594 -35.125 1 91.62 311 THR A CA 1
ATOM 2533 C C . THR A 1 311 ? 24.422 -60.969 -35.75 1 91.62 311 THR A C 1
ATOM 2535 O O . THR A 1 311 ? 25.062 -61.844 -35.125 1 91.62 311 THR A O 1
ATOM 2538 N N . VAL A 1 312 ? 23.906 -61.094 -36.875 1 91.19 312 VAL A N 1
ATOM 2539 C CA . VAL A 1 312 ? 24.125 -62.25 -37.75 1 91.19 312 VAL A CA 1
ATOM 2540 C C . VAL A 1 312 ? 24.859 -61.781 -39.031 1 91.19 312 VAL A C 1
ATOM 2542 O O . VAL A 1 312 ? 24.328 -61 -39.812 1 91.19 312 VAL A O 1
ATOM 2545 N N . GLU A 1 313 ? 26.078 -62.312 -39.188 1 89.75 313 GLU A N 1
ATOM 2546 C CA . GLU A 1 313 ? 26.969 -61.812 -40.25 1 89.75 313 GLU A CA 1
ATOM 2547 C C . GLU A 1 313 ? 27.297 -62.938 -41.25 1 89.75 313 GLU A C 1
ATOM 2549 O O . GLU A 1 313 ? 27.594 -64.062 -40.844 1 89.75 313 GLU A O 1
ATOM 2554 N N . SER A 1 314 ? 27.172 -62.562 -42.469 1 86.5 314 SER A N 1
ATOM 2555 C CA . SER A 1 314 ? 27.531 -63.469 -43.531 1 86.5 314 SER A CA 1
ATOM 2556 C C . SER A 1 314 ? 28.5 -62.844 -44.531 1 86.5 314 SER A C 1
ATOM 2558 O O . SER A 1 314 ? 28.328 -61.688 -44.938 1 86.5 314 SER A O 1
ATOM 2560 N N . THR A 1 315 ? 29.547 -63.5 -44.844 1 84.75 315 THR A N 1
ATOM 2561 C CA . THR A 1 315 ? 30.531 -63 -45.812 1 84.75 315 THR A CA 1
ATOM 2562 C C . THR A 1 315 ? 30 -63.125 -47.219 1 84.75 315 THR A C 1
ATOM 2564 O O . THR A 1 315 ? 30.5 -62.469 -48.125 1 84.75 315 THR A O 1
ATOM 2567 N N . GLU A 1 316 ? 28.969 -63.875 -47.406 1 79.38 316 GLU A N 1
ATOM 2568 C CA . GLU A 1 316 ? 28.359 -64 -48.719 1 79.38 316 GLU A CA 1
ATOM 2569 C C . GLU A 1 316 ? 27.094 -63.188 -48.844 1 79.38 316 GLU A C 1
ATOM 2571 O O . GLU A 1 316 ? 26.469 -62.844 -47.812 1 79.38 316 GLU A O 1
ATOM 2576 N N . ALA A 1 317 ? 26.891 -62.781 -50.094 1 77.5 317 ALA A N 1
ATOM 2577 C CA . ALA A 1 317 ? 25.688 -62 -50.312 1 77.5 317 ALA A CA 1
ATOM 2578 C C . ALA A 1 317 ? 24.438 -62.844 -50.188 1 77.5 317 ALA A C 1
ATOM 2580 O O . ALA A 1 317 ? 24.312 -63.875 -50.844 1 77.5 317 ALA A O 1
ATOM 2581 N N . ARG A 1 318 ? 23.703 -62.5 -49.156 1 77.56 318 ARG A N 1
ATOM 2582 C CA . ARG A 1 318 ? 22.5 -63.281 -48.875 1 77.56 318 ARG A CA 1
ATOM 2583 C C . ARG A 1 318 ? 21.266 -62.406 -48.781 1 77.56 318 ARG A C 1
ATOM 2585 O O . ARG A 1 318 ? 21.391 -61.219 -48.438 1 77.56 318 ARG A O 1
ATOM 2592 N N . ILE A 1 319 ? 20.141 -62.938 -49.281 1 76.31 319 ILE A N 1
ATOM 2593 C CA . ILE A 1 319 ? 18.859 -62.312 -49.062 1 76.31 319 ILE A CA 1
ATOM 2594 C C . ILE A 1 319 ? 18.203 -62.906 -47.812 1 76.31 319 ILE A C 1
ATOM 2596 O O . ILE A 1 319 ? 18.016 -64.125 -47.719 1 76.31 319 ILE A O 1
ATOM 2600 N N . TRP A 1 320 ? 18.047 -62.062 -46.812 1 80.31 320 TRP A N 1
ATOM 2601 C CA . TRP A 1 320 ? 17.5 -62.531 -45.562 1 80.31 320 TRP A CA 1
ATOM 2602 C C . TRP A 1 320 ? 16 -62.812 -45.688 1 80.31 320 TRP A C 1
ATOM 2604 O O . TRP A 1 320 ? 15.25 -61.969 -46.188 1 80.31 320 TRP A O 1
ATOM 2614 N N . THR A 1 321 ? 15.562 -63.938 -45.281 1 73.81 321 THR A N 1
ATOM 2615 C CA . THR A 1 321 ? 14.156 -64.312 -45.281 1 73.81 321 THR A CA 1
ATOM 2616 C C . THR A 1 321 ? 13.422 -63.688 -44.094 1 73.81 321 THR A C 1
ATOM 2618 O O . THR A 1 321 ? 14.047 -63.25 -43.156 1 73.81 321 THR A O 1
ATOM 2621 N N . GLU A 1 322 ? 12.133 -63.656 -44.219 1 77.12 322 GLU A N 1
ATOM 2622 C CA . GLU A 1 322 ? 11.312 -63.156 -43.125 1 77.12 322 GLU A CA 1
ATOM 2623 C C . GLU A 1 322 ? 11.43 -64.062 -41.875 1 77.12 322 GLU A C 1
ATOM 2625 O O . GLU A 1 322 ? 11.391 -63.562 -40.75 1 77.12 322 GLU A O 1
ATOM 2630 N N . ALA A 1 323 ? 11.617 -65.312 -42.062 1 74.12 323 ALA A N 1
ATOM 2631 C CA . ALA A 1 323 ? 11.773 -66.188 -40.938 1 74.12 323 ALA A CA 1
ATOM 2632 C C . ALA A 1 323 ? 13.078 -65.938 -40.188 1 74.12 323 ALA A C 1
ATOM 2634 O O . ALA A 1 323 ? 13.117 -66 -38.969 1 74.12 323 ALA A O 1
ATOM 2635 N N . GLU A 1 324 ? 14.102 -65.688 -41 1 80.88 324 GLU A N 1
ATOM 2636 C CA . GLU A 1 324 ? 15.383 -65.375 -40.344 1 80.88 324 GLU A CA 1
ATOM 2637 C C . GLU A 1 324 ? 15.344 -64.062 -39.594 1 80.88 324 GLU A C 1
ATOM 2639 O O . GLU A 1 324 ? 15.891 -63.938 -38.5 1 80.88 324 GLU A O 1
ATOM 2644 N N . LYS A 1 325 ? 14.703 -63.125 -40.188 1 81.81 325 LYS A N 1
ATOM 2645 C CA . LYS A 1 325 ? 14.555 -61.844 -39.531 1 81.81 325 LYS A CA 1
ATOM 2646 C C . LYS A 1 325 ? 13.75 -61.969 -38.25 1 81.81 325 LYS A C 1
ATOM 2648 O O . LYS A 1 325 ? 14.133 -61.438 -37.188 1 81.81 325 LYS A O 1
ATOM 2653 N N . ASN A 1 326 ? 12.711 -62.688 -38.312 1 78.75 326 ASN A N 1
ATOM 2654 C CA . ASN A 1 326 ? 11.852 -62.844 -37.156 1 78.75 326 ASN A CA 1
ATOM 2655 C C . ASN A 1 326 ? 12.547 -63.656 -36.062 1 78.75 326 ASN A C 1
ATOM 2657 O O . ASN A 1 326 ? 12.375 -63.375 -34.875 1 78.75 326 ASN A O 1
ATOM 2661 N N . PHE A 1 327 ? 13.273 -64.5 -36.438 1 84.69 327 PHE A N 1
ATOM 2662 C CA . PHE A 1 327 ? 13.977 -65.312 -35.406 1 84.69 327 PHE A CA 1
ATOM 2663 C C . PHE A 1 327 ? 15.016 -64.438 -34.688 1 84.69 327 PHE A C 1
ATOM 2665 O O . PHE A 1 327 ? 15.141 -64.5 -33.469 1 84.69 327 PHE A O 1
ATOM 2672 N N . THR A 1 328 ? 15.742 -63.719 -35.469 1 87 328 THR A N 1
ATOM 2673 C CA . THR A 1 328 ? 16.75 -62.875 -34.875 1 87 328 THR A CA 1
ATOM 2674 C C . THR A 1 328 ? 16.109 -61.875 -33.938 1 87 328 THR A C 1
ATOM 2676 O O . THR A 1 328 ? 16.625 -61.594 -32.844 1 87 328 THR A O 1
ATOM 2679 N N . LYS A 1 329 ? 15.094 -61.344 -34.406 1 85.44 329 LYS A N 1
ATOM 2680 C CA . LYS A 1 329 ? 14.375 -60.406 -33.562 1 85.44 329 LYS A CA 1
ATOM 2681 C C . LYS A 1 329 ? 13.875 -61.062 -32.281 1 85.44 329 LYS A C 1
ATOM 2683 O O . LYS A 1 329 ? 13.984 -60.5 -31.188 1 85.44 329 LYS A O 1
ATOM 2688 N N . THR A 1 330 ? 13.336 -62.219 -32.438 1 81.06 330 THR A N 1
ATOM 2689 C CA . THR A 1 330 ? 12.836 -62.938 -31.266 1 81.06 330 THR A CA 1
ATOM 2690 C C . THR A 1 330 ? 13.977 -63.312 -30.328 1 81.06 330 THR A C 1
ATOM 2692 O O . THR A 1 330 ? 13.844 -63.219 -29.109 1 81.06 330 THR A O 1
ATOM 2695 N N . ALA A 1 331 ? 15.023 -63.688 -30.844 1 84.62 331 ALA A N 1
ATOM 2696 C CA . ALA A 1 331 ? 16.172 -64.062 -30.016 1 84.62 331 ALA A CA 1
ATOM 2697 C C . ALA A 1 331 ? 16.672 -62.844 -29.219 1 84.62 331 ALA A C 1
ATOM 2699 O O . ALA A 1 331 ? 16.969 -62.969 -28.016 1 84.62 331 ALA A O 1
ATOM 2700 N N . ALA A 1 332 ? 16.781 -61.812 -29.891 1 87 332 ALA A N 1
ATOM 2701 C CA . ALA A 1 332 ? 17.234 -60.594 -29.203 1 87 332 ALA A CA 1
ATOM 2702 C C . ALA A 1 332 ? 16.234 -60.156 -28.125 1 87 332 ALA A C 1
ATOM 2704 O O . ALA A 1 332 ? 16.625 -59.719 -27.047 1 87 332 ALA A O 1
ATOM 2705 N N . SER A 1 333 ? 15.031 -60.25 -28.422 1 79.94 333 SER A N 1
ATOM 2706 C CA . SER A 1 333 ? 13.992 -59.906 -27.453 1 79.94 333 SER A CA 1
ATOM 2707 C C . SER A 1 333 ? 14.062 -60.812 -26.219 1 79.94 333 SER A C 1
ATOM 2709 O O . SER A 1 333 ? 13.805 -60.344 -25.109 1 79.94 333 SER A O 1
ATOM 2711 N N . LEU A 1 334 ? 14.391 -62.031 -26.391 1 79.81 334 LEU A N 1
ATOM 2712 C CA . LEU A 1 334 ? 14.523 -62.938 -25.266 1 79.81 334 LEU A CA 1
ATOM 2713 C C . LEU A 1 334 ? 15.727 -62.562 -24.391 1 79.81 334 LEU A C 1
ATOM 2715 O O . LEU A 1 334 ? 15.656 -62.625 -23.172 1 79.81 334 LEU A O 1
ATOM 2719 N N . ILE A 1 335 ? 16.75 -62.062 -25.016 1 80.69 335 ILE A N 1
ATOM 2720 C CA . ILE A 1 335 ? 17.891 -61.594 -24.25 1 80.69 335 ILE A CA 1
ATOM 2721 C C . ILE A 1 335 ? 17.484 -60.375 -23.422 1 80.69 335 ILE A C 1
ATOM 2723 O O . ILE A 1 335 ? 17.906 -60.219 -22.266 1 80.69 335 ILE A O 1
ATOM 2727 N N . SER A 1 336 ? 16.75 -59.625 -24.062 1 77.88 336 SER A N 1
ATOM 2728 C CA . SER A 1 336 ? 16.297 -58.406 -23.391 1 77.88 336 SER A CA 1
ATOM 2729 C C . SER A 1 336 ? 15.516 -58.75 -22.125 1 77.88 336 SER A C 1
ATOM 2731 O O . SER A 1 336 ? 15.531 -57.969 -21.156 1 77.88 336 SER A O 1
ATOM 2733 N N . LEU A 1 337 ? 14.789 -59.75 -22.109 1 70.56 337 LEU A N 1
ATOM 2734 C CA . LEU A 1 337 ? 13.984 -60.156 -20.969 1 70.56 337 LEU A CA 1
ATOM 2735 C C . LEU A 1 337 ? 14.852 -60.781 -19.875 1 70.56 337 LEU A C 1
ATOM 2737 O O . LEU A 1 337 ? 14.531 -60.656 -18.688 1 70.56 337 LEU A O 1
ATOM 2741 N N . VAL A 1 338 ? 15.93 -61.344 -20.203 1 71.88 338 VAL A N 1
ATOM 2742 C CA . VAL A 1 338 ? 16.719 -62.062 -19.234 1 71.88 338 VAL A CA 1
ATOM 2743 C C . VAL A 1 338 ? 17.875 -61.188 -18.734 1 71.88 338 VAL A C 1
ATOM 2745 O O . VAL A 1 338 ? 18.344 -61.375 -17.609 1 71.88 338 VAL A O 1
ATOM 2748 N N . ALA A 1 339 ? 18.281 -60.281 -19.484 1 70.69 339 ALA A N 1
ATOM 2749 C CA . ALA A 1 339 ? 19.469 -59.469 -19.156 1 70.69 339 ALA A CA 1
ATOM 2750 C C . ALA A 1 339 ? 19.281 -58.75 -17.828 1 70.69 339 ALA A C 1
ATOM 2752 O O . ALA A 1 339 ? 20.188 -58.719 -17 1 70.69 339 ALA A O 1
ATOM 2753 N N . PRO A 1 340 ? 18.109 -58.188 -17.547 1 63.44 340 PRO A N 1
ATOM 2754 C CA . PRO A 1 340 ? 17.984 -57.438 -16.297 1 63.44 340 PRO A CA 1
ATOM 2755 C C . PRO A 1 340 ? 18 -58.344 -15.062 1 63.44 340 PRO A C 1
ATOM 2757 O O . PRO A 1 340 ? 18.219 -57.844 -13.945 1 63.44 340 PRO A O 1
ATOM 2760 N N . LEU A 1 341 ? 17.672 -59.531 -15.031 1 58.28 341 LEU A N 1
ATOM 2761 C CA . LEU A 1 341 ? 17.672 -60.438 -13.891 1 58.28 341 LEU A CA 1
ATOM 2762 C C . LEU A 1 341 ? 19.047 -60.5 -13.234 1 58.28 341 LEU A C 1
ATOM 2764 O O . LEU A 1 341 ? 19.172 -60.812 -12.047 1 58.28 341 LEU A O 1
ATOM 2768 N N . GLU A 1 342 ? 20.031 -60.281 -13.875 1 55.06 342 GLU A N 1
ATOM 2769 C CA . GLU A 1 342 ? 21.328 -60.25 -13.219 1 55.06 342 GLU A CA 1
ATOM 2770 C C . GLU A 1 342 ? 21.484 -59 -12.359 1 55.06 342 GLU A C 1
ATOM 2772 O O . GLU A 1 342 ? 22.047 -59.062 -11.258 1 55.06 342 GLU A O 1
ATOM 2777 N N . ASP A 1 343 ? 21.078 -57.906 -12.719 1 54.56 343 ASP A N 1
ATOM 2778 C CA . ASP A 1 343 ? 21.406 -56.594 -12.133 1 54.56 343 ASP A CA 1
ATOM 2779 C C . ASP A 1 343 ? 20.281 -56.125 -11.203 1 54.56 343 ASP A C 1
ATOM 2781 O O . ASP A 1 343 ? 20.141 -54.938 -10.969 1 54.56 343 ASP A O 1
ATOM 2785 N N . THR A 1 344 ? 19.5 -57.062 -10.75 1 52.28 344 THR A N 1
ATOM 2786 C CA . THR A 1 344 ? 18.344 -56.656 -9.953 1 52.28 344 THR A CA 1
ATOM 2787 C C . THR A 1 344 ? 18.797 -56 -8.641 1 52.28 344 THR A C 1
ATOM 2789 O O . THR A 1 344 ? 18.25 -54.969 -8.227 1 52.28 344 THR A O 1
ATOM 2792 N N . GLU A 1 345 ? 19.734 -56.688 -8.008 1 49.38 345 GLU A N 1
ATOM 2793 C CA . GLU A 1 345 ? 20.109 -56.125 -6.715 1 49.38 345 GLU A CA 1
ATOM 2794 C C . GLU A 1 345 ? 20.703 -54.719 -6.867 1 49.38 345 GLU A C 1
ATOM 2796 O O . GLU A 1 345 ? 20.453 -53.844 -6.043 1 49.38 345 GLU A O 1
ATOM 2801 N N . SER A 1 346 ? 21.453 -54.625 -7.961 1 50.84 346 SER A N 1
ATOM 2802 C CA . SER A 1 346 ? 22.078 -53.312 -8.117 1 50.84 346 SER A CA 1
ATOM 2803 C C . SER A 1 346 ? 21.047 -52.25 -8.469 1 50.84 346 SER A C 1
ATOM 2805 O O . SER A 1 346 ? 21.125 -51.094 -7.988 1 50.84 346 SER A O 1
ATOM 2807 N N . THR A 1 347 ? 20.062 -52.656 -9.148 1 55.75 347 THR A N 1
ATOM 2808 C CA . THR A 1 347 ? 19.031 -51.688 -9.523 1 55.75 347 THR A CA 1
ATOM 2809 C C . THR A 1 347 ? 18.188 -51.312 -8.32 1 55.75 347 THR A C 1
ATOM 2811 O O . THR A 1 347 ? 17.844 -50.125 -8.156 1 55.75 347 THR A O 1
ATOM 2814 N N . ILE A 1 348 ? 17.875 -52.312 -7.48 1 49.38 348 ILE A N 1
ATOM 2815 C CA . ILE A 1 348 ? 17.125 -52 -6.277 1 49.38 348 ILE A CA 1
ATOM 2816 C C . ILE A 1 348 ? 17.922 -51 -5.422 1 49.38 348 ILE A C 1
ATOM 2818 O O . ILE A 1 348 ? 17.359 -50.031 -4.898 1 49.38 348 ILE A O 1
ATOM 2822 N N . LYS A 1 349 ? 19.188 -51.281 -5.355 1 54.66 349 LYS A N 1
ATOM 2823 C CA . LYS A 1 349 ? 20.016 -50.406 -4.523 1 54.66 349 LYS A CA 1
ATOM 2824 C C . LYS A 1 349 ? 20.062 -48.969 -5.094 1 54.66 349 LYS A C 1
ATOM 2826 O O . LYS A 1 349 ? 20.031 -48 -4.344 1 54.66 349 LYS A O 1
ATOM 2831 N N . GLU A 1 350 ? 20 -48.906 -6.418 1 60.31 350 GLU A N 1
ATOM 2832 C CA . GLU A 1 350 ? 20.047 -47.594 -7.035 1 60.31 350 GLU A CA 1
ATOM 2833 C C . GLU A 1 350 ? 18.75 -46.812 -6.801 1 60.31 350 GLU A C 1
ATOM 2835 O O . GLU A 1 350 ? 18.781 -45.625 -6.523 1 60.31 350 GLU A O 1
ATOM 2840 N N . ILE A 1 351 ? 17.703 -47.5 -6.879 1 58.78 351 ILE A N 1
ATOM 2841 C CA . ILE A 1 351 ? 16.422 -46.844 -6.68 1 58.78 351 ILE A CA 1
ATOM 2842 C C . ILE A 1 351 ? 16.297 -46.406 -5.223 1 58.78 351 ILE A C 1
ATOM 2844 O O . ILE A 1 351 ? 15.781 -45.312 -4.934 1 58.78 351 ILE A O 1
ATOM 2848 N N . GLN A 1 352 ? 16.734 -47.312 -4.398 1 58.62 352 GLN A N 1
ATOM 2849 C CA . GLN A 1 352 ? 16.703 -46.938 -2.984 1 58.62 352 GLN A CA 1
ATOM 2850 C C . GLN A 1 352 ? 17.562 -45.719 -2.715 1 58.62 352 GLN A C 1
ATOM 2852 O O . GLN A 1 352 ? 17.188 -44.844 -1.938 1 58.62 352 GLN A O 1
ATOM 2857 N N . ASN A 1 353 ? 18.703 -45.719 -3.373 1 59.53 353 ASN A N 1
ATOM 2858 C CA . ASN A 1 353 ? 19.578 -44.562 -3.191 1 59.53 353 ASN A CA 1
ATOM 2859 C C . ASN A 1 353 ? 18.938 -43.281 -3.732 1 59.53 353 ASN A C 1
ATOM 2861 O O . ASN A 1 353 ? 19.078 -42.219 -3.139 1 59.53 353 ASN A O 1
ATOM 2865 N N . ASP A 1 354 ? 18.25 -43.469 -4.789 1 62.75 354 ASP A N 1
ATOM 2866 C CA . ASP A 1 354 ? 17.578 -42.281 -5.355 1 62.75 354 ASP A CA 1
ATOM 2867 C C . ASP A 1 354 ? 16.484 -41.781 -4.426 1 62.75 354 ASP A C 1
ATOM 2869 O O . ASP A 1 354 ? 16.312 -40.562 -4.266 1 62.75 354 ASP A O 1
ATOM 2873 N N . ALA A 1 355 ? 15.727 -42.75 -3.902 1 59.72 355 ALA A N 1
ATOM 2874 C CA . ALA A 1 355 ? 14.68 -42.375 -2.961 1 59.72 355 ALA A CA 1
ATOM 2875 C C . ALA A 1 355 ? 15.281 -41.688 -1.734 1 59.72 355 ALA A C 1
ATOM 2877 O O . ALA A 1 355 ? 14.719 -40.688 -1.23 1 59.72 355 ALA A O 1
ATOM 2878 N N . TYR A 1 356 ? 16.375 -42.25 -1.386 1 58.12 356 TYR A N 1
ATOM 2879 C CA . TYR A 1 356 ? 17.062 -41.656 -0.246 1 58.12 356 TYR A CA 1
ATOM 2880 C C . TYR A 1 356 ? 17.516 -40.25 -0.567 1 58.12 356 TYR A C 1
ATOM 2882 O O . TYR A 1 356 ? 17.406 -39.344 0.265 1 58.12 356 TYR A O 1
ATOM 2890 N N . LEU A 1 357 ? 18.047 -40.125 -1.717 1 62.44 357 LEU A N 1
ATOM 2891 C CA . LEU A 1 357 ? 18.5 -38.812 -2.131 1 62.44 357 LEU A CA 1
ATOM 2892 C C . LEU A 1 357 ? 17.359 -37.781 -2.125 1 62.44 357 LEU A C 1
ATOM 2894 O O . LEU A 1 357 ? 17.516 -36.656 -1.648 1 62.44 357 LEU A O 1
ATOM 2898 N N . THR A 1 358 ? 16.25 -38.219 -2.609 1 62.03 358 THR A N 1
ATOM 2899 C CA . THR A 1 358 ? 15.102 -37.312 -2.67 1 62.03 358 THR A CA 1
ATOM 2900 C C . THR A 1 358 ? 14.617 -36.969 -1.267 1 62.03 358 THR A C 1
ATOM 2902 O O . THR A 1 358 ? 14.234 -35.812 -1.006 1 62.03 358 THR A O 1
ATOM 2905 N N . SER A 1 359 ? 14.656 -37.906 -0.415 1 59.69 359 SER A N 1
ATOM 2906 C CA . SER A 1 359 ? 14.234 -37.656 0.956 1 59.69 359 SER A CA 1
ATOM 2907 C C . SER A 1 359 ? 15.211 -36.719 1.665 1 59.69 359 SER A C 1
ATOM 2909 O O . SER A 1 359 ? 14.797 -35.875 2.451 1 59.69 359 SER A O 1
ATOM 2911 N N . GLN A 1 360 ? 16.438 -36.844 1.309 1 59.53 360 GLN A N 1
ATOM 2912 C CA . GLN A 1 360 ? 17.438 -36 1.932 1 59.53 360 GLN A CA 1
ATOM 2913 C C . GLN A 1 360 ? 17.281 -34.531 1.468 1 59.53 360 GLN A C 1
ATOM 2915 O O . GLN A 1 360 ? 17.469 -33.594 2.248 1 59.53 360 GLN A O 1
ATOM 2920 N N . ILE A 1 361 ? 16.906 -34.5 0.257 1 61.75 361 ILE A N 1
ATOM 2921 C CA . ILE A 1 361 ? 16.719 -33.156 -0.287 1 61.75 361 ILE A CA 1
ATOM 2922 C C . ILE A 1 361 ? 15.523 -32.5 0.403 1 61.75 361 ILE A C 1
ATOM 2924 O O . ILE A 1 361 ? 15.586 -31.312 0.747 1 61.75 361 ILE A O 1
ATOM 2928 N N . ALA A 1 362 ? 14.523 -33.219 0.645 1 58.5 362 ALA A N 1
ATOM 2929 C CA . ALA A 1 362 ? 13.344 -32.688 1.302 1 58.5 362 ALA A CA 1
ATOM 2930 C C . ALA A 1 362 ? 13.656 -32.25 2.732 1 58.5 362 ALA A C 1
ATOM 2932 O O . ALA A 1 362 ? 13.164 -31.234 3.209 1 58.5 362 ALA A O 1
ATOM 2933 N N . ARG A 1 363 ? 14.523 -32.969 3.363 1 58.19 363 ARG A N 1
ATOM 2934 C CA . ARG A 1 363 ? 14.906 -32.656 4.734 1 58.19 363 ARG A CA 1
ATOM 2935 C C . ARG A 1 363 ? 15.703 -31.359 4.793 1 58.19 363 ARG A C 1
ATOM 2937 O O . ARG A 1 363 ? 15.586 -30.594 5.754 1 58.19 363 ARG A O 1
ATOM 2944 N N . GLY A 1 364 ? 16.438 -31.203 3.781 1 57.91 364 GLY A N 1
ATOM 2945 C CA . GLY A 1 364 ? 17.234 -29.984 3.748 1 57.91 364 GLY A CA 1
ATOM 2946 C C . GLY A 1 364 ? 16.406 -28.734 3.598 1 57.91 364 GLY A C 1
ATOM 2947 O O . GLY A 1 364 ? 16.781 -27.656 4.074 1 57.91 364 GLY A O 1
ATOM 2948 N N . ILE A 1 365 ? 15.242 -28.859 3.049 1 58.53 365 ILE A N 1
ATOM 2949 C CA . ILE A 1 365 ? 14.391 -27.719 2.77 1 58.53 365 ILE A CA 1
ATOM 2950 C C . ILE A 1 365 ? 13.836 -27.156 4.078 1 58.53 365 ILE A C 1
ATOM 2952 O O . ILE A 1 365 ? 13.68 -25.938 4.223 1 58.53 365 ILE A O 1
ATOM 2956 N N . TYR A 1 366 ? 13.477 -28.031 5.117 1 53.34 366 TYR A N 1
ATOM 2957 C CA . TYR A 1 366 ? 12.867 -27.562 6.355 1 53.34 366 TYR A CA 1
ATOM 2958 C C . TYR A 1 366 ? 13.906 -26.922 7.266 1 53.34 366 TYR A C 1
ATOM 2960 O O . TYR A 1 366 ? 13.562 -26.156 8.172 1 53.34 366 TYR A O 1
ATOM 2968 N N . SER A 1 367 ? 15.094 -27.312 6.969 1 49.53 367 SER A N 1
ATOM 2969 C CA . SER A 1 367 ? 16.094 -26.797 7.902 1 49.53 367 SER A CA 1
ATOM 2970 C C . SER A 1 367 ? 16.422 -25.344 7.625 1 49.53 367 SER A C 1
ATOM 2972 O O . SER A 1 367 ? 16.219 -24.859 6.508 1 49.53 367 SER A O 1
ATOM 2974 N N . ASP A 1 368 ? 16.422 -24.594 8.602 1 51.12 368 ASP A N 1
ATOM 2975 C CA . ASP A 1 368 ? 16.766 -23.172 8.586 1 51.12 368 ASP A CA 1
ATOM 2976 C C . ASP A 1 368 ? 18.109 -22.922 7.898 1 51.12 368 ASP A C 1
ATOM 2978 O O . ASP A 1 368 ? 18.734 -21.891 8.094 1 51.12 368 ASP A O 1
ATOM 2982 N N . TYR A 1 369 ? 18.594 -23.891 7.152 1 51.66 369 TYR A N 1
ATOM 2983 C CA . TYR A 1 369 ? 19.938 -23.781 6.621 1 51.66 369 TYR A CA 1
ATOM 2984 C C . TYR A 1 369 ? 19.984 -22.812 5.441 1 51.66 369 TYR A C 1
ATOM 2986 O O . TYR A 1 369 ? 18.969 -22.531 4.812 1 51.66 369 TYR A O 1
ATOM 2994 N N . ASP A 1 370 ? 21.094 -22.156 5.355 1 65.62 370 ASP A N 1
ATOM 2995 C CA . ASP A 1 370 ? 21.5 -21.375 4.191 1 65.62 370 ASP A CA 1
ATOM 2996 C C . ASP A 1 370 ? 21.297 -22.172 2.898 1 65.62 370 ASP A C 1
ATOM 2998 O O . ASP A 1 370 ? 21.594 -23.359 2.84 1 65.62 370 ASP A O 1
ATOM 3002 N N . ILE A 1 371 ? 20.469 -21.781 1.991 1 73.75 371 ILE A N 1
ATOM 3003 C CA . ILE A 1 371 ? 20.109 -22.406 0.722 1 73.75 371 ILE A CA 1
ATOM 3004 C C . ILE A 1 371 ? 21.375 -22.938 0.04 1 73.75 371 ILE A C 1
ATOM 3006 O O . ILE A 1 371 ? 21.344 -24 -0.583 1 73.75 371 ILE A O 1
ATOM 3010 N N . GLN A 1 372 ? 22.516 -22.266 0.279 1 77.75 372 GLN A N 1
ATOM 3011 C CA . GLN A 1 372 ? 23.734 -22.688 -0.393 1 77.75 372 GLN A CA 1
ATOM 3012 C C . GLN A 1 372 ? 24.266 -23.984 0.194 1 77.75 372 GLN A C 1
ATOM 3014 O O . GLN A 1 372 ? 24.75 -24.859 -0.54 1 77.75 372 GLN A O 1
ATOM 3019 N N . GLN A 1 373 ? 24.078 -24.141 1.421 1 74.88 373 GLN A N 1
ATOM 3020 C CA . GLN A 1 373 ? 24.547 -25.359 2.061 1 74.88 373 GLN A CA 1
ATOM 3021 C C . GLN A 1 373 ? 23.688 -26.562 1.657 1 74.88 373 GLN A C 1
ATOM 3023 O O . GLN A 1 373 ? 24.219 -27.656 1.448 1 74.88 373 GLN A O 1
ATOM 3028 N N . ILE A 1 374 ? 22.484 -26.297 1.505 1 72.88 374 ILE A N 1
ATOM 3029 C CA . ILE A 1 374 ? 21.578 -27.375 1.103 1 72.88 374 ILE A CA 1
ATOM 3030 C C . ILE A 1 374 ? 21.891 -27.797 -0.331 1 72.88 374 ILE A C 1
ATOM 3032 O O . ILE A 1 374 ? 21.922 -28.984 -0.634 1 72.88 374 ILE A O 1
ATOM 3036 N N . LEU A 1 375 ? 22.172 -26.812 -1.1 1 81.19 375 LEU A N 1
ATOM 3037 C CA . LEU A 1 375 ? 22.422 -27.125 -2.502 1 81.19 375 LEU A CA 1
ATOM 3038 C C . LEU A 1 375 ? 23.781 -27.812 -2.672 1 81.19 375 LEU A C 1
ATOM 3040 O O . LEU A 1 375 ? 23.953 -28.641 -3.561 1 81.19 375 LEU A O 1
ATOM 3044 N N . ASP A 1 376 ? 24.719 -27.516 -1.816 1 81.88 376 ASP A N 1
ATOM 3045 C CA . ASP A 1 376 ? 26.016 -28.172 -1.884 1 81.88 376 ASP A CA 1
ATOM 3046 C C . ASP A 1 376 ? 25.891 -29.656 -1.576 1 81.88 376 ASP A C 1
ATOM 3048 O O . ASP A 1 376 ? 26.5 -30.5 -2.24 1 81.88 376 ASP A O 1
ATOM 3052 N N . LEU A 1 377 ? 25.125 -29.859 -0.608 1 74.06 377 LEU A N 1
ATOM 3053 C CA . LEU A 1 377 ? 24.906 -31.25 -0.23 1 74.06 377 LEU A CA 1
ATOM 3054 C C . LEU A 1 377 ? 24.188 -32 -1.341 1 74.06 377 LEU A C 1
ATOM 3056 O O . LEU A 1 377 ? 24.578 -33.125 -1.679 1 74.06 377 LEU A O 1
ATOM 3060 N N . TYR A 1 378 ? 23.281 -31.406 -1.92 1 76.88 378 TYR A N 1
ATOM 3061 C CA . TYR A 1 378 ? 22.516 -32.031 -2.988 1 76.88 378 TYR A CA 1
ATOM 3062 C C . TYR A 1 378 ? 23.375 -32.219 -4.23 1 76.88 378 TYR A C 1
ATOM 3064 O O . TYR A 1 378 ? 23.359 -33.312 -4.84 1 76.88 378 TYR A O 1
ATOM 3072 N N . ALA A 1 379 ? 24.031 -31.234 -4.566 1 85.88 379 ALA A N 1
ATOM 3073 C CA . ALA A 1 379 ? 24.797 -31.266 -5.809 1 85.88 379 ALA A CA 1
ATOM 3074 C C . ALA A 1 379 ? 25.891 -32.312 -5.75 1 85.88 379 ALA A C 1
ATOM 3076 O O . ALA A 1 379 ? 26.125 -33.031 -6.727 1 85.88 379 ALA A O 1
ATOM 3077 N N . THR A 1 380 ? 26.5 -32.469 -4.605 1 82.81 380 THR A N 1
ATOM 3078 C CA . THR A 1 380 ? 27.578 -33.469 -4.477 1 82.81 380 THR A CA 1
ATOM 3079 C C . THR A 1 380 ? 27.031 -34.875 -4.598 1 82.81 380 THR A C 1
ATOM 3081 O O . THR A 1 380 ? 27.641 -35.719 -5.254 1 82.81 380 THR A O 1
ATOM 3084 N N . LYS A 1 381 ? 25.922 -35.062 -4.02 1 78.19 381 LYS A N 1
ATOM 3085 C CA . LYS A 1 381 ? 25.328 -36.406 -4.062 1 78.19 381 LYS A CA 1
ATOM 3086 C C . LYS A 1 381 ? 24.797 -36.719 -5.461 1 78.19 381 LYS A C 1
ATOM 3088 O O . LYS A 1 381 ? 24.938 -37.844 -5.93 1 78.19 381 LYS A O 1
ATOM 3093 N N . VAL A 1 382 ? 24.266 -35.75 -6.086 1 85.25 382 VAL A N 1
ATOM 3094 C CA . VAL A 1 382 ? 23.719 -35.969 -7.422 1 85.25 382 VAL A CA 1
ATOM 3095 C C . VAL A 1 382 ? 24.859 -36.188 -8.414 1 85.25 382 VAL A C 1
ATOM 3097 O O . VAL A 1 382 ? 24.766 -37.062 -9.289 1 85.25 382 VAL A O 1
ATOM 3100 N N . LEU A 1 383 ? 25.891 -35.469 -8.281 1 86.75 383 LEU A N 1
ATOM 3101 C CA . LEU A 1 383 ? 27.031 -35.625 -9.188 1 86.75 383 LEU A CA 1
ATOM 3102 C C . LEU A 1 383 ? 27.688 -37 -9.023 1 86.75 383 LEU A C 1
ATOM 3104 O O . LEU A 1 383 ? 28.094 -37.625 -10.008 1 86.75 383 LEU A O 1
ATOM 3108 N N . GLN A 1 384 ? 27.688 -37.406 -7.812 1 79.38 384 GLN A N 1
ATOM 3109 C CA . GLN A 1 384 ? 28.281 -38.719 -7.559 1 79.38 384 GLN A CA 1
ATOM 3110 C C . GLN A 1 384 ? 27.391 -39.812 -8.109 1 79.38 384 GLN A C 1
ATOM 3112 O O . GLN A 1 384 ? 27.891 -40.781 -8.719 1 79.38 384 GLN A O 1
ATOM 3117 N N . ARG A 1 385 ? 26.125 -39.656 -7.941 1 79.25 385 ARG A N 1
ATOM 3118 C CA . ARG A 1 385 ? 25.203 -40.688 -8.391 1 79.25 385 ARG A CA 1
ATOM 3119 C C . ARG A 1 385 ? 25.125 -40.719 -9.914 1 79.25 385 ARG A C 1
ATOM 3121 O O . ARG A 1 385 ? 25.047 -41.781 -10.508 1 79.25 385 ARG A O 1
ATOM 3128 N N . LEU A 1 386 ? 25.125 -39.625 -10.555 1 84.25 386 LEU A N 1
ATOM 3129 C CA . LEU A 1 386 ? 24.922 -39.562 -11.992 1 84.25 386 LEU A CA 1
ATOM 3130 C C . LEU A 1 386 ? 26.266 -39.469 -12.727 1 84.25 386 LEU A C 1
ATOM 3132 O O . LEU A 1 386 ? 26.297 -39.5 -13.961 1 84.25 386 LEU A O 1
ATOM 3136 N N . LEU A 1 387 ? 27.328 -39.531 -12.023 1 82.19 387 LEU A N 1
ATOM 3137 C CA . LEU A 1 387 ? 28.672 -39.438 -12.586 1 82.19 387 LEU A CA 1
ATOM 3138 C C . LEU A 1 387 ? 28.781 -38.219 -13.516 1 82.19 387 LEU A C 1
ATOM 3140 O O . LEU A 1 387 ? 29.297 -38.344 -14.625 1 82.19 387 LEU A O 1
ATOM 3144 N N . ALA A 1 388 ? 28.125 -37.219 -13.156 1 89.5 388 ALA A N 1
ATOM 3145 C CA . ALA A 1 388 ? 28.219 -35.969 -13.891 1 89.5 388 ALA A CA 1
ATOM 3146 C C . ALA A 1 388 ? 29.359 -35.094 -13.344 1 89.5 388 ALA A C 1
ATOM 3148 O O . ALA A 1 388 ? 29.859 -35.375 -12.242 1 89.5 388 ALA A O 1
ATOM 3149 N N . THR A 1 389 ? 29.766 -34.156 -14.102 1 90.31 389 THR A N 1
ATOM 3150 C CA . THR A 1 389 ? 30.922 -33.375 -13.703 1 90.31 389 THR A CA 1
ATOM 3151 C C . THR A 1 389 ? 30.484 -31.984 -13.242 1 90.31 389 THR A C 1
ATOM 3153 O O . THR A 1 389 ? 31.188 -31.328 -12.461 1 90.31 389 THR A O 1
ATOM 3156 N N . ARG A 1 390 ? 29.406 -31.516 -13.789 1 93.12 390 ARG A N 1
ATOM 3157 C CA . ARG A 1 390 ? 28.984 -30.172 -13.438 1 93.12 390 ARG A CA 1
ATOM 3158 C C . ARG A 1 390 ? 27.516 -30.141 -13.047 1 93.12 390 ARG A C 1
ATOM 3160 O O . ARG A 1 390 ? 26.688 -30.828 -13.664 1 93.12 390 ARG A O 1
ATOM 3167 N N . PHE A 1 391 ? 27.219 -29.406 -12.016 1 93.69 391 PHE A N 1
ATOM 3168 C CA . PHE A 1 391 ? 25.859 -29.109 -11.539 1 93.69 391 PHE A CA 1
ATOM 3169 C C . PHE A 1 391 ? 25.562 -27.625 -11.641 1 93.69 391 PHE A C 1
ATOM 3171 O O . PHE A 1 391 ? 26.234 -26.812 -11 1 93.69 391 PHE A O 1
ATOM 3178 N N . LEU A 1 392 ? 24.562 -27.219 -12.453 1 92.62 392 LEU A N 1
ATOM 3179 C CA . LEU A 1 392 ? 24.234 -25.797 -12.664 1 92.62 392 LEU A CA 1
ATOM 3180 C C . LEU A 1 392 ? 22.781 -25.531 -12.359 1 92.62 392 LEU A C 1
ATOM 3182 O O . LEU A 1 392 ? 21.891 -26.234 -12.844 1 92.62 392 LEU A O 1
ATOM 3186 N N . LEU A 1 393 ? 22.594 -24.656 -11.523 1 92.19 393 LEU A N 1
ATOM 3187 C CA . LEU A 1 393 ? 21.25 -24.141 -11.289 1 92.19 393 LEU A CA 1
ATOM 3188 C C . LEU A 1 393 ? 21.078 -22.75 -11.898 1 92.19 393 LEU A C 1
ATOM 3190 O O . LEU A 1 393 ? 21.75 -21.797 -11.492 1 92.19 393 LEU A O 1
ATOM 3194 N N . LEU A 1 394 ? 20.156 -22.641 -12.828 1 91.5 394 LEU A N 1
ATOM 3195 C CA . LEU A 1 394 ? 19.984 -21.406 -13.586 1 91.5 394 LEU A CA 1
ATOM 3196 C C . LEU A 1 394 ? 18.703 -20.688 -13.18 1 91.5 394 LEU A C 1
ATOM 3198 O O . LEU A 1 394 ? 17.672 -21.328 -12.906 1 91.5 394 LEU A O 1
ATOM 3202 N N . HIS A 1 395 ? 18.781 -19.484 -13.039 1 89 395 HIS A N 1
ATOM 3203 C CA . HIS A 1 395 ? 17.641 -18.641 -12.734 1 89 395 HIS A CA 1
ATOM 3204 C C . HIS A 1 395 ? 17.469 -17.547 -13.781 1 89 395 HIS A C 1
ATOM 3206 O O . HIS A 1 395 ? 18.438 -16.875 -14.156 1 89 395 HIS A O 1
ATOM 3212 N N . TYR A 1 396 ? 16.203 -17.281 -14.195 1 86.38 396 TYR A N 1
ATOM 3213 C CA . TYR A 1 396 ? 15.914 -16.297 -15.227 1 86.38 396 TYR A CA 1
ATOM 3214 C C . TYR A 1 396 ? 15.789 -14.906 -14.633 1 86.38 396 TYR A C 1
ATOM 3216 O O . TYR A 1 396 ? 15.047 -14.695 -13.672 1 86.38 396 TYR A O 1
ATOM 3224 N N . ASP A 1 397 ? 16.578 -14.078 -15.141 1 78.25 397 ASP A N 1
ATOM 3225 C CA . ASP A 1 397 ? 16.484 -12.672 -14.773 1 78.25 397 ASP A CA 1
ATOM 3226 C C . ASP A 1 397 ? 15.703 -11.883 -15.82 1 78.25 397 ASP A C 1
ATOM 3228 O O . ASP A 1 397 ? 16.203 -11.633 -16.922 1 78.25 397 ASP A O 1
ATOM 3232 N N . PRO A 1 398 ? 14.555 -11.461 -15.508 1 69.38 398 PRO A N 1
ATOM 3233 C CA . PRO A 1 398 ? 13.734 -10.766 -16.5 1 69.38 398 PRO A CA 1
ATOM 3234 C C . PRO A 1 398 ? 14.32 -9.414 -16.906 1 69.38 398 PRO A C 1
ATOM 3236 O O . PRO A 1 398 ? 14.062 -8.938 -18.016 1 69.38 398 PRO A O 1
ATOM 3239 N N . GLU A 1 399 ? 15.125 -8.789 -16.109 1 58.78 399 GLU A N 1
ATOM 3240 C CA . GLU A 1 399 ? 15.703 -7.488 -16.422 1 58.78 399 GLU A CA 1
ATOM 3241 C C . GLU A 1 399 ? 16.797 -7.613 -17.484 1 58.78 399 GLU A C 1
ATOM 3243 O O . GLU A 1 399 ? 16.844 -6.812 -18.422 1 58.78 399 GLU A O 1
ATOM 3248 N N . GLN A 1 400 ? 17.625 -8.57 -17.422 1 64.56 400 GLN A N 1
ATOM 3249 C CA . GLN A 1 400 ? 18.734 -8.773 -18.359 1 64.56 400 GLN A CA 1
ATOM 3250 C C . GLN A 1 400 ? 18.359 -9.781 -19.438 1 64.56 400 GLN A C 1
ATOM 3252 O O . GLN A 1 400 ? 19.094 -9.953 -20.422 1 64.56 400 GLN A O 1
ATOM 3257 N N . ASN A 1 401 ? 17.203 -10.383 -19.406 1 79.19 401 ASN A N 1
ATOM 3258 C CA . ASN A 1 401 ? 16.719 -11.391 -20.328 1 79.19 401 ASN A CA 1
ATOM 3259 C C . ASN A 1 401 ? 17.75 -12.492 -20.547 1 79.19 401 ASN A C 1
ATOM 3261 O O . ASN A 1 401 ? 18.094 -12.812 -21.688 1 79.19 401 ASN A O 1
ATOM 3265 N N . ASN A 1 402 ? 18.328 -12.844 -19.438 1 84.38 402 ASN A N 1
ATOM 3266 C CA . ASN A 1 402 ? 19.281 -13.945 -19.469 1 84.38 402 ASN A CA 1
ATOM 3267 C C . ASN A 1 402 ? 19.172 -14.836 -18.234 1 84.38 402 ASN A C 1
ATOM 3269 O O . ASN A 1 402 ? 18.406 -14.523 -17.312 1 84.38 402 ASN A O 1
ATOM 3273 N N . TYR A 1 403 ? 19.734 -16.016 -18.391 1 88.19 403 TYR A N 1
ATOM 3274 C CA . TYR A 1 403 ? 19.781 -16.938 -17.266 1 88.19 403 TYR A CA 1
ATOM 3275 C C . TYR A 1 403 ? 21.094 -16.781 -16.484 1 88.19 403 TYR A C 1
ATOM 3277 O O . TYR A 1 403 ? 22.172 -16.891 -17.062 1 88.19 403 TYR A O 1
ATOM 3285 N N . GLN A 1 404 ? 20.922 -16.469 -15.297 1 87.31 404 GLN A N 1
ATOM 3286 C CA . GLN A 1 404 ? 22.078 -16.344 -14.414 1 87.31 404 GLN A CA 1
ATOM 3287 C C . GLN A 1 404 ? 22.297 -17.609 -13.609 1 87.31 404 GLN A C 1
ATOM 3289 O O . GLN A 1 404 ? 21.344 -18.328 -13.297 1 87.31 404 GLN A O 1
ATOM 3294 N N . ILE A 1 405 ? 23.594 -17.875 -13.336 1 89.5 405 ILE A N 1
ATOM 3295 C CA . ILE A 1 405 ? 23.922 -19.047 -12.531 1 89.5 405 ILE A CA 1
ATOM 3296 C C . ILE A 1 405 ? 23.719 -18.719 -11.047 1 89.5 405 ILE A C 1
ATOM 3298 O O . ILE A 1 405 ? 24.5 -17.969 -10.461 1 89.5 405 ILE A O 1
ATOM 3302 N N . PHE A 1 406 ? 22.703 -19.266 -10.562 1 85.88 406 PHE A N 1
ATOM 3303 C CA . PHE A 1 406 ? 22.375 -19.078 -9.156 1 85.88 406 PHE A CA 1
ATOM 3304 C C . PHE A 1 406 ? 23.312 -19.875 -8.258 1 85.88 406 PHE A C 1
ATOM 3306 O O . PHE A 1 406 ? 23.703 -19.406 -7.188 1 85.88 406 PHE A O 1
ATOM 3313 N N . TYR A 1 407 ? 23.484 -21.109 -8.742 1 88.31 407 TYR A N 1
ATOM 3314 C CA . TYR A 1 407 ? 24.359 -22.016 -8 1 88.31 407 TYR A CA 1
ATOM 3315 C C . TYR A 1 407 ? 25.094 -22.953 -8.945 1 88.31 407 TYR A C 1
ATOM 3317 O O . TYR A 1 407 ? 24.547 -23.359 -9.977 1 88.31 407 TYR A O 1
ATOM 3325 N N . GLN A 1 408 ? 26.328 -23.234 -8.625 1 90.5 408 GLN A N 1
ATOM 3326 C CA . GLN A 1 408 ? 27.094 -24.188 -9.43 1 90.5 408 GLN A CA 1
ATOM 3327 C C . GLN A 1 408 ? 28.031 -25.016 -8.562 1 90.5 408 GLN A C 1
ATOM 3329 O O . GLN A 1 408 ? 28.484 -24.547 -7.508 1 90.5 408 GLN A O 1
ATOM 3334 N N . ASN A 1 409 ? 28.094 -26.203 -8.859 1 89.94 409 ASN A N 1
ATOM 3335 C CA . ASN A 1 409 ? 29.016 -27.141 -8.234 1 89.94 409 ASN A CA 1
ATOM 3336 C C . ASN A 1 409 ? 29.719 -28 -9.273 1 89.94 409 ASN A C 1
ATOM 3338 O O . ASN A 1 409 ? 29.109 -28.453 -10.242 1 89.94 409 ASN A O 1
ATOM 3342 N N . GLN A 1 410 ? 31.047 -27.984 -9.211 1 87.38 410 GLN A N 1
ATOM 3343 C CA . GLN A 1 410 ? 31.828 -28.781 -10.164 1 87.38 410 GLN A CA 1
ATOM 3344 C C . GLN A 1 410 ? 32.906 -29.594 -9.453 1 87.38 410 GLN A C 1
ATOM 3346 O O . GLN A 1 410 ? 33.219 -29.344 -8.289 1 87.38 410 GLN A O 1
ATOM 3351 N N . LEU A 1 411 ? 33.344 -30.516 -10.195 1 82.56 411 LEU A N 1
ATOM 3352 C CA . LEU A 1 411 ? 34.438 -31.328 -9.656 1 82.56 411 LEU A CA 1
ATOM 3353 C C . LEU A 1 411 ? 35.719 -30.469 -9.477 1 82.56 411 LEU A C 1
ATOM 3355 O O . LEU A 1 411 ? 35.844 -29.438 -10.125 1 82.56 411 LEU A O 1
ATOM 3359 N N . HIS A 1 412 ? 36.531 -30.828 -8.594 1 77.06 412 HIS A N 1
ATOM 3360 C CA . HIS A 1 412 ? 37.656 -30.047 -8.117 1 77.06 412 HIS A CA 1
ATOM 3361 C C . HIS A 1 412 ? 38.594 -29.641 -9.266 1 77.06 412 HIS A C 1
ATOM 3363 O O . HIS A 1 412 ? 39.219 -28.578 -9.227 1 77.06 412 HIS A O 1
ATOM 3369 N N . HIS A 1 413 ? 38.625 -30.359 -10.352 1 78.62 413 HIS A N 1
ATOM 3370 C CA . HIS A 1 413 ? 39.594 -30.062 -11.414 1 78.62 413 HIS A CA 1
ATOM 3371 C C . HIS A 1 413 ? 39 -29.109 -12.445 1 78.62 413 HIS A C 1
ATOM 3373 O O . HIS A 1 413 ? 39.688 -28.625 -13.336 1 78.62 413 HIS A O 1
ATOM 3379 N N . LEU A 1 414 ? 37.75 -28.75 -12.305 1 86.19 414 LEU A N 1
ATOM 3380 C CA . LEU A 1 414 ? 37.094 -27.906 -13.297 1 86.19 414 LEU A CA 1
ATOM 3381 C C . LEU A 1 414 ? 36.875 -26.5 -12.75 1 86.19 414 LEU A C 1
ATOM 3383 O O . LEU A 1 414 ? 36.594 -26.328 -11.562 1 86.19 414 LEU A O 1
ATOM 3387 N N . ARG A 1 415 ? 37.031 -25.5 -13.602 1 82.56 415 ARG A N 1
ATOM 3388 C CA . ARG A 1 415 ? 36.781 -24.109 -13.242 1 82.56 415 ARG A CA 1
ATOM 3389 C C . ARG A 1 415 ? 35.312 -23.766 -13.32 1 82.56 415 ARG A C 1
ATOM 3391 O O . ARG A 1 415 ? 34.594 -24.266 -14.188 1 82.56 415 ARG A O 1
ATOM 3398 N N . PRO A 1 416 ? 34.844 -22.953 -12.352 1 88.44 416 PRO A N 1
ATOM 3399 C CA . PRO A 1 416 ? 33.438 -22.516 -12.406 1 88.44 416 PRO A CA 1
ATOM 3400 C C . PRO A 1 416 ? 33.156 -21.656 -13.625 1 88.44 416 PRO A C 1
ATOM 3402 O O . PRO A 1 416 ? 34.031 -21.016 -14.172 1 88.44 416 PRO A O 1
ATOM 3405 N N . LEU A 1 417 ? 31.953 -21.719 -14.07 1 87.12 417 LEU A N 1
ATOM 3406 C CA . LEU A 1 417 ? 31.516 -20.938 -15.211 1 87.12 417 LEU A CA 1
ATOM 3407 C C . LEU A 1 417 ? 31.203 -19.5 -14.797 1 87.12 417 LEU A C 1
ATOM 3409 O O . LEU A 1 417 ? 30.5 -19.281 -13.812 1 87.12 417 LEU A O 1
ATOM 3413 N N . MET A 1 418 ? 31.688 -18.531 -15.391 1 81.31 418 MET A N 1
ATOM 3414 C CA . MET A 1 418 ? 31.547 -17.141 -14.977 1 81.31 418 MET A CA 1
ATOM 3415 C C . MET A 1 418 ? 30.703 -16.359 -15.984 1 81.31 418 MET A C 1
ATOM 3417 O O . MET A 1 418 ? 30.656 -15.133 -15.938 1 81.31 418 MET A O 1
ATOM 3421 N N . TYR A 1 419 ? 29.984 -17.062 -16.859 1 78.12 419 TYR A N 1
ATOM 3422 C CA . TYR A 1 419 ? 29.172 -16.359 -17.844 1 78.12 419 TYR A CA 1
ATOM 3423 C C . TYR A 1 419 ? 27.688 -16.641 -17.625 1 78.12 419 TYR A C 1
ATOM 3425 O O . TYR A 1 419 ? 27.312 -17.547 -16.875 1 78.12 419 TYR A O 1
ATOM 3433 N N . SER A 1 420 ? 26.875 -15.68 -18.188 1 85.75 420 SER A N 1
ATOM 3434 C CA . SER A 1 420 ? 25.422 -15.883 -18.203 1 85.75 420 SER A CA 1
ATOM 3435 C C . SER A 1 420 ? 24.969 -16.516 -19.516 1 85.75 420 SER A C 1
ATOM 3437 O O . SER A 1 420 ? 25.672 -16.422 -20.531 1 85.75 420 SER A O 1
ATOM 3439 N N . LEU A 1 421 ? 23.953 -17.234 -19.344 1 89.5 421 LEU A N 1
ATOM 3440 C CA . LEU A 1 421 ? 23.406 -17.891 -20.531 1 89.5 421 LEU A CA 1
ATOM 3441 C C . LEU A 1 421 ? 22.25 -17.062 -21.109 1 89.5 421 LEU A C 1
ATOM 3443 O O . LEU A 1 421 ? 21.469 -16.484 -20.359 1 89.5 421 LEU A O 1
ATOM 3447 N N . GLU A 1 422 ? 22.219 -17.031 -22.359 1 85.88 422 GLU A N 1
ATOM 3448 C CA . GLU A 1 422 ? 21.203 -16.25 -23.031 1 85.88 422 GLU A CA 1
ATOM 3449 C C . GLU A 1 422 ? 19.812 -16.828 -22.781 1 85.88 422 GLU A C 1
ATOM 3451 O O . GLU A 1 422 ? 19.672 -17.984 -22.391 1 85.88 422 GLU A O 1
ATOM 3456 N N . ALA A 1 423 ? 18.781 -15.992 -23.094 1 88 423 ALA A N 1
ATOM 3457 C CA . ALA A 1 423 ? 17.406 -16.438 -22.938 1 88 423 ALA A CA 1
ATOM 3458 C C . ALA A 1 423 ? 17.062 -17.531 -23.938 1 88 423 ALA A C 1
ATOM 3460 O O . ALA A 1 423 ? 17.609 -17.562 -25.047 1 88 423 ALA A O 1
ATOM 3461 N N . LEU A 1 424 ? 16.219 -18.438 -23.484 1 88.12 424 LEU A N 1
ATOM 3462 C CA . LEU A 1 424 ? 15.805 -19.547 -24.328 1 88.12 424 LEU A CA 1
ATOM 3463 C C . LEU A 1 424 ? 15 -19.047 -25.531 1 88.12 424 LEU A C 1
ATOM 3465 O O . LEU A 1 424 ? 14.188 -18.125 -25.391 1 88.12 424 LEU A O 1
ATOM 3469 N N . LYS A 1 425 ? 15.336 -19.609 -26.656 1 85.31 425 LYS A N 1
ATOM 3470 C CA . LYS A 1 425 ? 14.508 -19.328 -27.828 1 85.31 425 LYS A CA 1
ATOM 3471 C C . LYS A 1 425 ? 13.133 -19.969 -27.688 1 85.31 425 LYS A C 1
ATOM 3473 O O . LYS A 1 425 ? 12.922 -20.844 -26.844 1 85.31 425 LYS A O 1
ATOM 3478 N N . ASP A 1 426 ? 12.227 -19.703 -28.531 1 85.31 426 ASP A N 1
ATOM 3479 C CA . ASP A 1 426 ? 10.828 -20.109 -28.391 1 85.31 426 ASP A CA 1
ATOM 3480 C C . ASP A 1 426 ? 10.695 -21.641 -28.469 1 85.31 426 ASP A C 1
ATOM 3482 O O . ASP A 1 426 ? 9.922 -22.234 -27.719 1 85.31 426 ASP A O 1
ATOM 3486 N N . VAL A 1 427 ? 11.43 -22.219 -29.266 1 86.19 427 VAL A N 1
ATOM 3487 C CA . VAL A 1 427 ? 11.32 -23.656 -29.453 1 86.19 427 VAL A CA 1
ATOM 3488 C C . VAL A 1 427 ? 11.797 -24.375 -28.188 1 86.19 427 VAL A C 1
ATOM 3490 O O . VAL A 1 427 ? 11.133 -25.297 -27.719 1 86.19 427 VAL A O 1
ATOM 3493 N N . ASP A 1 428 ? 12.883 -23.984 -27.734 1 88.88 428 ASP A N 1
ATOM 3494 C CA . ASP A 1 428 ? 13.43 -24.625 -26.547 1 88.88 428 ASP A CA 1
ATOM 3495 C C . ASP A 1 428 ? 12.578 -24.297 -25.312 1 88.88 428 ASP A C 1
ATOM 3497 O O . ASP A 1 428 ? 12.43 -25.125 -24.422 1 88.88 428 ASP A O 1
ATOM 3501 N N . TRP A 1 429 ? 12.047 -23.125 -25.359 1 88.25 429 TRP A N 1
ATOM 3502 C CA . TRP A 1 429 ? 11.164 -22.719 -24.281 1 88.25 429 TRP A CA 1
ATOM 3503 C C . TRP A 1 429 ? 9.922 -23.594 -24.219 1 88.25 429 TRP A C 1
ATOM 3505 O O . TRP A 1 429 ? 9.523 -24.047 -23.141 1 88.25 429 TRP A O 1
ATOM 3515 N N . GLN A 1 430 ? 9.391 -23.875 -25.344 1 85.56 430 GLN A N 1
ATOM 3516 C CA . GLN A 1 430 ? 8.219 -24.734 -25.422 1 85.56 430 GLN A CA 1
ATOM 3517 C C . GLN A 1 430 ? 8.57 -26.172 -25.078 1 85.56 430 GLN A C 1
ATOM 3519 O O . GLN A 1 430 ? 7.77 -26.891 -24.484 1 85.56 430 GLN A O 1
ATOM 3524 N N . LEU A 1 431 ? 9.719 -26.547 -25.438 1 88.25 431 LEU A N 1
ATOM 3525 C CA . LEU A 1 431 ? 10.18 -27.891 -25.125 1 88.25 431 LEU A CA 1
ATOM 3526 C C . LEU A 1 431 ? 10.234 -28.109 -23.609 1 88.25 431 LEU A C 1
ATOM 3528 O O . LEU A 1 431 ? 9.75 -29.125 -23.109 1 88.25 431 LEU A O 1
ATOM 3532 N N . LEU A 1 432 ? 10.797 -27.234 -22.984 1 89.38 432 LEU A N 1
ATOM 3533 C CA . LEU A 1 432 ? 10.961 -27.375 -21.547 1 89.38 432 LEU A CA 1
ATOM 3534 C C . LEU A 1 432 ? 9.625 -27.203 -20.828 1 89.38 432 LEU A C 1
ATOM 3536 O O . LEU A 1 432 ? 9.414 -27.75 -19.75 1 89.38 432 LEU A O 1
ATOM 3540 N N . LEU A 1 433 ? 8.758 -26.453 -21.438 1 84 433 LEU A N 1
ATOM 3541 C CA . LEU A 1 433 ? 7.438 -26.234 -20.844 1 84 433 LEU A CA 1
ATOM 3542 C C . LEU A 1 433 ? 6.586 -27.484 -20.953 1 84 433 LEU A C 1
ATOM 3544 O O . LEU A 1 433 ? 5.883 -27.844 -20 1 84 433 LEU A O 1
ATOM 3548 N N . ARG A 1 434 ? 6.75 -28.172 -22.031 1 76.62 434 ARG A N 1
ATOM 3549 C CA . ARG A 1 434 ? 5.848 -29.281 -22.297 1 76.62 434 ARG A CA 1
ATOM 3550 C C . ARG A 1 434 ? 6.484 -30.609 -21.906 1 76.62 434 ARG A C 1
ATOM 3552 O O . ARG A 1 434 ? 5.785 -31.609 -21.703 1 76.62 434 ARG A O 1
ATOM 3559 N N . SER A 1 435 ? 7.691 -30.594 -21.641 1 79.31 435 SER A N 1
ATOM 3560 C CA . SER A 1 435 ? 8.367 -31.875 -21.406 1 79.31 435 SER A CA 1
ATOM 3561 C C . SER A 1 435 ? 8.055 -32.406 -20.016 1 79.31 435 SER A C 1
ATOM 3563 O O . SER A 1 435 ? 8.078 -31.672 -19.031 1 79.31 435 SER A O 1
ATOM 3565 N N . THR A 1 436 ? 7.66 -33.656 -20.062 1 72.69 436 THR A N 1
ATOM 3566 C CA . THR A 1 436 ? 7.387 -34.344 -18.797 1 72.69 436 THR A CA 1
ATOM 3567 C C . THR A 1 436 ? 8.641 -35.031 -18.281 1 72.69 436 THR A C 1
ATOM 3569 O O . THR A 1 436 ? 8.648 -35.531 -17.156 1 72.69 436 THR A O 1
ATOM 3572 N N . GLU A 1 437 ? 9.641 -35.062 -19.125 1 77.5 437 GLU A N 1
ATOM 3573 C CA . GLU A 1 437 ? 10.898 -35.688 -18.719 1 77.5 437 GLU A CA 1
ATOM 3574 C C . GLU A 1 437 ? 12.07 -34.719 -18.922 1 77.5 437 GLU A C 1
ATOM 3576 O O . GLU A 1 437 ? 11.93 -33.688 -19.594 1 77.5 437 GLU A O 1
ATOM 3581 N N . ALA A 1 438 ? 13.156 -35.062 -18.281 1 89.19 438 ALA A N 1
ATOM 3582 C CA . ALA A 1 438 ? 14.352 -34.25 -18.469 1 89.19 438 ALA A CA 1
ATOM 3583 C C . ALA A 1 438 ? 14.867 -34.375 -19.906 1 89.19 438 ALA A C 1
ATOM 3585 O O . ALA A 1 438 ? 14.812 -35.438 -20.5 1 89.19 438 ALA A O 1
ATOM 3586 N N . VAL A 1 439 ? 15.258 -33.281 -20.438 1 89.25 439 VAL A N 1
ATOM 3587 C CA . VAL A 1 439 ? 15.758 -33.25 -21.812 1 89.25 439 VAL A CA 1
ATOM 3588 C C . VAL A 1 439 ? 17.25 -33.531 -21.812 1 89.25 439 VAL A C 1
ATOM 3590 O O . VAL A 1 439 ? 18.062 -32.75 -21.312 1 89.25 439 VAL A O 1
ATOM 3593 N N . ALA A 1 440 ? 17.547 -34.688 -22.312 1 89.44 440 ALA A N 1
ATOM 3594 C CA . ALA A 1 440 ? 18.938 -35.125 -22.312 1 89.44 440 ALA A CA 1
ATOM 3595 C C . ALA A 1 440 ? 19.562 -34.969 -23.703 1 89.44 440 ALA A C 1
ATOM 3597 O O . ALA A 1 440 ? 18.922 -35.25 -24.719 1 89.44 440 ALA A O 1
ATOM 3598 N N . ILE A 1 441 ? 20.703 -34.344 -23.734 1 87 441 ILE A N 1
ATOM 3599 C CA . ILE A 1 441 ? 21.516 -34.219 -24.953 1 87 441 ILE A CA 1
ATOM 3600 C C . ILE A 1 441 ? 22.766 -35.062 -24.828 1 87 441 ILE A C 1
ATOM 3602 O O . ILE A 1 441 ? 23.594 -34.844 -23.938 1 87 441 ILE A O 1
ATOM 3606 N N . GLU A 1 442 ? 22.906 -36.062 -25.703 1 82.06 442 GLU A N 1
ATOM 3607 C CA . GLU A 1 442 ? 24.031 -37 -25.625 1 82.06 442 GLU A CA 1
ATOM 3608 C C . GLU A 1 442 ? 25.281 -36.406 -26.25 1 82.06 442 GLU A C 1
ATOM 3610 O O . GLU A 1 442 ? 26.391 -36.625 -25.781 1 82.06 442 GLU A O 1
ATOM 3615 N N . ASN A 1 443 ? 25.125 -35.75 -27.391 1 81.12 443 ASN A N 1
ATOM 3616 C CA . ASN A 1 443 ? 26.234 -35.062 -28.078 1 81.12 443 ASN A CA 1
ATOM 3617 C C . ASN A 1 443 ? 25.859 -33.625 -28.406 1 81.12 443 ASN A C 1
ATOM 3619 O O . ASN A 1 443 ? 25.094 -33.375 -29.328 1 81.12 443 ASN A O 1
ATOM 3623 N N . LEU A 1 444 ? 26.547 -32.75 -27.797 1 87.12 444 LEU A N 1
ATOM 3624 C CA . LEU A 1 444 ? 26.219 -31.312 -27.906 1 87.12 444 LEU A CA 1
ATOM 3625 C C . LEU A 1 444 ? 26.672 -30.766 -29.25 1 87.12 444 LEU A C 1
ATOM 3627 O O . LEU A 1 444 ? 26.141 -29.75 -29.719 1 87.12 444 LEU A O 1
ATOM 3631 N N . GLU A 1 445 ? 27.578 -31.406 -29.891 1 81.69 445 GLU A N 1
ATOM 3632 C CA . GLU A 1 445 ? 28.125 -30.891 -31.141 1 81.69 445 GLU A CA 1
ATOM 3633 C C . GLU A 1 445 ? 27.141 -31.109 -32.281 1 81.69 445 GLU A C 1
ATOM 3635 O O . GLU A 1 445 ? 27.062 -30.297 -33.219 1 81.69 445 GLU A O 1
ATOM 3640 N N . ILE A 1 446 ? 26.344 -32.188 -32.156 1 77.56 446 ILE A N 1
ATOM 3641 C CA . ILE A 1 446 ? 25.5 -32.562 -33.281 1 77.56 446 ILE A CA 1
ATOM 3642 C C . ILE A 1 446 ? 24.047 -32.156 -32.969 1 77.56 446 ILE A C 1
ATOM 3644 O O . ILE A 1 446 ? 23.297 -31.797 -33.906 1 77.56 446 ILE A O 1
ATOM 3648 N N . ASP A 1 447 ? 23.703 -32.094 -31.766 1 84.31 447 ASP A N 1
ATOM 3649 C CA . ASP A 1 447 ? 22.312 -31.828 -31.391 1 84.31 447 ASP A CA 1
ATOM 3650 C C . ASP A 1 447 ? 21.969 -30.359 -31.547 1 84.31 447 ASP A C 1
ATOM 3652 O O . ASP A 1 447 ? 22.797 -29.484 -31.266 1 84.31 447 ASP A O 1
ATOM 3656 N N . LEU A 1 448 ? 20.797 -29.984 -32.031 1 81.31 448 LEU A N 1
ATOM 3657 C CA . LEU A 1 448 ? 20.391 -28.609 -32.312 1 81.31 448 LEU A CA 1
ATOM 3658 C C . LEU A 1 448 ? 19.656 -28 -31.141 1 81.31 448 LEU A C 1
ATOM 3660 O O . LEU A 1 448 ? 19.406 -26.781 -31.109 1 81.31 448 LEU A O 1
ATOM 3664 N N . ARG A 1 449 ? 19.266 -28.672 -30.266 1 89.69 449 ARG A N 1
ATOM 3665 C CA . ARG A 1 449 ? 18.562 -28.125 -29.109 1 89.69 449 ARG A CA 1
ATOM 3666 C C . ARG A 1 449 ? 19.469 -27.266 -28.25 1 89.69 449 ARG A C 1
ATOM 3668 O O . ARG A 1 449 ? 20.641 -27.594 -28.047 1 89.69 449 ARG A O 1
ATOM 3675 N N . PHE A 1 450 ? 18.984 -26.234 -27.75 1 92.06 450 PHE A N 1
ATOM 3676 C CA . PHE A 1 450 ? 19.703 -25.25 -26.953 1 92.06 450 PHE A CA 1
ATOM 3677 C C . PHE A 1 450 ? 20.922 -24.734 -27.719 1 92.06 450 PHE A C 1
ATOM 3679 O O . PHE A 1 450 ? 22.016 -24.609 -27.141 1 92.06 450 PHE A O 1
ATOM 3686 N N . PHE A 1 451 ? 20.75 -24.438 -28.938 1 88.31 451 PHE A N 1
ATOM 3687 C CA . PHE A 1 451 ? 21.828 -24.078 -29.828 1 88.31 451 PHE A CA 1
ATOM 3688 C C . PHE A 1 451 ? 22.531 -22.812 -29.359 1 88.31 451 PHE A C 1
ATOM 3690 O O . PHE A 1 451 ? 23.75 -22.703 -29.469 1 88.31 451 PHE A O 1
ATOM 3697 N N . ASN A 1 452 ? 21.844 -21.891 -28.797 1 86.81 452 ASN A N 1
ATOM 3698 C CA . ASN A 1 452 ? 22.406 -20.609 -28.359 1 86.81 452 ASN A CA 1
ATOM 3699 C C . ASN A 1 452 ? 23.391 -20.812 -27.203 1 86.81 452 ASN A C 1
ATOM 3701 O O . ASN A 1 452 ? 24.219 -19.938 -26.938 1 86.81 452 ASN A O 1
ATOM 3705 N N . TRP A 1 453 ? 23.312 -21.938 -26.5 1 91.06 453 TRP A N 1
ATOM 3706 C CA . TRP A 1 453 ? 24.172 -22.188 -25.344 1 91.06 453 TRP A CA 1
ATOM 3707 C C . TRP A 1 453 ? 25.422 -22.938 -25.766 1 91.06 453 TRP A C 1
ATOM 3709 O O . TRP A 1 453 ? 26.375 -23.031 -25 1 91.06 453 TRP A O 1
ATOM 3719 N N . HIS A 1 454 ? 25.469 -23.422 -26.953 1 89.69 454 HIS A N 1
ATOM 3720 C CA . HIS A 1 454 ? 26.484 -24.375 -27.391 1 89.69 454 HIS A CA 1
ATOM 3721 C C . HIS A 1 454 ? 27.891 -23.766 -27.328 1 89.69 454 HIS A C 1
ATOM 3723 O O . HIS A 1 454 ? 28.812 -24.359 -26.781 1 89.69 454 HIS A O 1
ATOM 3729 N N . PRO A 1 455 ? 28.016 -22.562 -27.891 1 88.31 455 PRO A N 1
ATOM 3730 C CA . PRO A 1 455 ? 29.375 -22.016 -27.938 1 88.31 455 PRO A CA 1
ATOM 3731 C C . PRO A 1 455 ? 30.016 -21.891 -26.547 1 88.31 455 PRO A C 1
ATOM 3733 O O . PRO A 1 455 ? 31.156 -22.281 -26.344 1 88.31 455 PRO A O 1
ATOM 3736 N N . HIS A 1 456 ? 29.328 -21.422 -25.641 1 89.19 456 HIS A N 1
ATOM 3737 C CA . HIS A 1 456 ? 29.844 -21.203 -24.281 1 89.19 456 HIS A CA 1
ATOM 3738 C C . HIS A 1 456 ? 30.094 -22.531 -23.578 1 89.19 456 HIS A C 1
ATOM 3740 O O . HIS A 1 456 ? 31.094 -22.703 -22.891 1 89.19 456 HIS A O 1
ATOM 3746 N N . LEU A 1 457 ? 29.25 -23.453 -23.828 1 90.56 457 LEU A N 1
ATOM 3747 C CA . LEU A 1 457 ? 29.359 -24.734 -23.141 1 90.56 457 LEU A CA 1
ATOM 3748 C C . LEU A 1 457 ? 30.469 -25.594 -23.734 1 90.56 457 LEU A C 1
ATOM 3750 O O . LEU A 1 457 ? 31.234 -26.234 -23 1 90.56 457 LEU A O 1
ATOM 3754 N N . LEU A 1 458 ? 30.594 -25.562 -25.016 1 90.5 458 LEU A N 1
ATOM 3755 C CA . LEU A 1 458 ? 31.609 -26.344 -25.688 1 90.5 458 LEU A CA 1
ATOM 3756 C C . LEU A 1 458 ? 33 -25.812 -25.391 1 90.5 458 LEU A C 1
ATOM 3758 O O . LEU A 1 458 ? 33.938 -26.578 -25.219 1 90.5 458 LEU A O 1
ATOM 3762 N N . GLU A 1 459 ? 33.031 -24.547 -25.312 1 88.56 459 GLU A N 1
ATOM 3763 C CA . GLU A 1 459 ? 34.312 -23.906 -25 1 88.56 459 GLU A CA 1
ATOM 3764 C C . GLU A 1 459 ? 34.781 -24.297 -23.594 1 88.56 459 GLU A C 1
ATOM 3766 O O . GLU A 1 459 ? 36 -24.344 -23.344 1 88.56 459 GLU A O 1
ATOM 3771 N N . ASN A 1 460 ? 33.875 -24.656 -22.781 1 89.62 460 ASN A N 1
ATOM 3772 C CA . ASN A 1 460 ? 34.25 -25.016 -21.406 1 89.62 460 ASN A CA 1
ATOM 3773 C C . ASN A 1 460 ? 34.25 -26.531 -21.203 1 89.62 460 ASN A C 1
ATOM 3775 O O . ASN A 1 460 ? 34.125 -27.016 -20.078 1 89.62 460 ASN A O 1
ATOM 3779 N N . GLY A 1 461 ? 34.219 -27.266 -22.266 1 86.94 461 GLY A N 1
ATOM 3780 C CA . GLY A 1 461 ? 34.469 -28.688 -22.203 1 86.94 461 GLY A CA 1
ATOM 3781 C C . GLY A 1 461 ? 33.219 -29.531 -22.078 1 86.94 461 GLY A C 1
ATOM 3782 O O . GLY A 1 461 ? 33.281 -30.75 -21.859 1 86.94 461 GLY A O 1
ATOM 3783 N N . VAL A 1 462 ? 32.094 -29 -22.156 1 90.69 462 VAL A N 1
ATOM 3784 C CA . VAL A 1 462 ? 30.844 -29.75 -22.016 1 90.69 462 VAL A CA 1
ATOM 3785 C C . VAL A 1 462 ? 30.547 -30.5 -23.312 1 90.69 462 VAL A C 1
ATOM 3787 O O . VAL A 1 462 ? 30.594 -29.922 -24.406 1 90.69 462 VAL A O 1
ATOM 3790 N N . ARG A 1 463 ? 30.25 -31.797 -23.156 1 89.06 463 ARG A N 1
ATOM 3791 C CA . ARG A 1 463 ? 29.938 -32.594 -24.328 1 89.06 463 ARG A CA 1
ATOM 3792 C C . ARG A 1 463 ? 28.547 -33.188 -24.234 1 89.06 463 ARG A C 1
ATOM 3794 O O . ARG A 1 463 ? 27.906 -33.469 -25.266 1 89.06 463 ARG A O 1
ATOM 3801 N N . SER A 1 464 ? 28.125 -33.531 -23.094 1 89.69 464 SER A N 1
ATOM 3802 C CA . SER A 1 464 ? 26.766 -34 -22.859 1 89.69 464 SER A CA 1
ATOM 3803 C C . SER A 1 464 ? 26.047 -33.125 -21.828 1 89.69 464 SER A C 1
ATOM 3805 O O . SER A 1 464 ? 26.688 -32.531 -20.953 1 89.69 464 SER A O 1
ATOM 3807 N N . LEU A 1 465 ? 24.734 -33 -22.016 1 92.25 465 LEU A N 1
ATOM 3808 C CA . LEU A 1 465 ? 23.969 -32.094 -21.188 1 92.25 465 LEU A CA 1
ATOM 3809 C C . LEU A 1 465 ? 22.562 -32.625 -20.938 1 92.25 465 LEU A C 1
ATOM 3811 O O . LEU A 1 465 ? 21.953 -33.219 -21.812 1 92.25 465 LEU A O 1
ATOM 3815 N N . ILE A 1 466 ? 22.125 -32.469 -19.672 1 93.12 466 ILE A N 1
ATOM 3816 C CA . ILE A 1 466 ? 20.734 -32.75 -19.344 1 93.12 466 ILE A CA 1
ATOM 3817 C C . ILE A 1 466 ? 20.109 -31.516 -18.672 1 93.12 466 ILE A C 1
ATOM 3819 O O . ILE A 1 466 ? 20.734 -30.922 -17.781 1 93.12 466 ILE A O 1
ATOM 3823 N N . VAL A 1 467 ? 19.031 -31.062 -19.219 1 93.38 467 VAL A N 1
ATOM 3824 C CA . VAL A 1 467 ? 18.375 -29.859 -18.703 1 93.38 467 VAL A CA 1
ATOM 3825 C C . VAL A 1 467 ? 16.938 -30.203 -18.297 1 93.38 467 VAL A C 1
ATOM 3827 O O . VAL A 1 467 ? 16.25 -30.969 -18.969 1 93.38 467 VAL A O 1
ATOM 3830 N N . CYS A 1 468 ? 16.531 -29.703 -17.125 1 92.19 468 CYS A N 1
ATOM 3831 C CA . CYS A 1 468 ? 15.18 -29.938 -16.641 1 92.19 468 CYS A CA 1
ATOM 3832 C C . CYS A 1 468 ? 14.594 -28.672 -16.016 1 92.19 468 CYS A C 1
ATOM 3834 O O . CYS A 1 468 ? 15.305 -27.922 -15.352 1 92.19 468 CYS A O 1
ATOM 3836 N N . ASN A 1 469 ? 13.312 -28.438 -16.312 1 89.19 469 ASN A N 1
ATOM 3837 C CA . ASN A 1 469 ? 12.562 -27.359 -15.688 1 89.19 469 ASN A CA 1
ATOM 3838 C C . ASN A 1 469 ? 12.18 -27.703 -14.25 1 89.19 469 ASN A C 1
ATOM 3840 O O . ASN A 1 469 ? 11.57 -28.75 -14 1 89.19 469 ASN A O 1
ATOM 3844 N N . CYS A 1 470 ? 12.578 -26.922 -13.352 1 85 470 CYS A N 1
ATOM 3845 C CA . CYS A 1 470 ? 12.32 -27.219 -11.945 1 85 470 CYS A CA 1
ATOM 3846 C C . CYS A 1 470 ? 10.844 -27.047 -11.609 1 85 470 CYS A C 1
ATOM 3848 O O . CYS A 1 470 ? 10.375 -27.547 -10.586 1 85 470 CYS A O 1
ATOM 3850 N N . ALA A 1 471 ? 10.156 -26.234 -12.375 1 78.06 471 ALA A N 1
ATOM 3851 C CA . ALA A 1 471 ? 8.719 -26.094 -12.211 1 78.06 471 ALA A CA 1
ATOM 3852 C C . ALA A 1 471 ? 7.965 -26.688 -13.398 1 78.06 471 ALA A C 1
ATOM 3854 O O . ALA A 1 471 ? 7.73 -26 -14.398 1 78.06 471 ALA A O 1
ATOM 3855 N N . PHE A 1 472 ? 7.52 -27.797 -13.141 1 70.88 472 PHE A N 1
ATOM 3856 C CA . PHE A 1 472 ? 6.914 -28.516 -14.258 1 70.88 472 PHE A CA 1
ATOM 3857 C C . PHE A 1 472 ? 5.617 -27.844 -14.695 1 70.88 472 PHE A C 1
ATOM 3859 O O . PHE A 1 472 ? 4.766 -27.531 -13.859 1 70.88 472 PHE A O 1
ATOM 3866 N N . GLY A 1 473 ? 5.5 -27.562 -15.953 1 69.19 473 GLY A N 1
ATOM 3867 C CA . GLY A 1 473 ? 4.273 -27.016 -16.5 1 69.19 473 GLY A CA 1
ATOM 3868 C C . GLY A 1 473 ? 4.211 -25.5 -16.422 1 69.19 473 GLY A C 1
ATOM 3869 O O . GLY A 1 473 ? 3.279 -24.891 -16.938 1 69.19 473 GLY A O 1
ATOM 3870 N N . GLN A 1 474 ? 5.184 -24.984 -15.742 1 78.75 474 GLN A N 1
ATOM 3871 C CA . GLN A 1 474 ? 5.215 -23.531 -15.625 1 78.75 474 GLN A CA 1
ATOM 3872 C C . GLN A 1 474 ? 6.363 -22.938 -16.438 1 78.75 474 GLN A C 1
ATOM 3874 O O . GLN A 1 474 ? 7.156 -23.672 -17.031 1 78.75 474 GLN A O 1
ATOM 3879 N N . GLU A 1 475 ? 6.301 -21.609 -16.453 1 81.31 475 GLU A N 1
ATOM 3880 C CA . GLU A 1 475 ? 7.367 -20.906 -17.156 1 81.31 475 GLU A CA 1
ATOM 3881 C C . GLU A 1 475 ? 8.734 -21.266 -16.594 1 81.31 475 GLU A C 1
ATOM 3883 O O . GLU A 1 475 ? 8.906 -21.359 -15.375 1 81.31 475 GLU A O 1
ATOM 3888 N N . PRO A 1 476 ? 9.602 -21.594 -17.406 1 88.06 476 PRO A N 1
ATOM 3889 C CA . PRO A 1 476 ? 10.93 -22 -16.953 1 88.06 476 PRO A CA 1
ATOM 3890 C C . PRO A 1 476 ? 11.742 -20.844 -16.375 1 88.06 476 PRO A C 1
ATOM 3892 O O . PRO A 1 476 ? 12.688 -20.375 -17.016 1 88.06 476 PRO A O 1
ATOM 3895 N N . LYS A 1 477 ? 11.562 -20.562 -15.211 1 86.19 477 LYS A N 1
ATOM 3896 C CA . LYS A 1 477 ? 12.312 -19.516 -14.523 1 86.19 477 LYS A CA 1
ATOM 3897 C C . LYS A 1 477 ? 13.547 -20.078 -13.836 1 86.19 477 LYS A C 1
ATOM 3899 O O . LYS A 1 477 ? 14.57 -19.406 -13.734 1 86.19 477 LYS A O 1
ATOM 3904 N N . VAL A 1 478 ? 13.391 -21.312 -13.344 1 88.94 478 VAL A N 1
ATOM 3905 C CA . VAL A 1 478 ? 14.5 -22.016 -12.711 1 88.94 478 VAL A CA 1
ATOM 3906 C C . VAL A 1 478 ? 14.773 -23.328 -13.445 1 88.94 478 VAL A C 1
ATOM 3908 O O . VAL A 1 478 ? 13.859 -24.125 -13.648 1 88.94 478 VAL A O 1
ATOM 3911 N N . LEU A 1 479 ? 16.016 -23.453 -13.852 1 92.62 479 LEU A N 1
ATOM 3912 C CA . LEU A 1 479 ? 16.406 -24.656 -14.594 1 92.62 479 LEU A CA 1
ATOM 3913 C C . LEU A 1 479 ? 17.562 -25.375 -13.906 1 92.62 479 LEU A C 1
ATOM 3915 O O . LEU A 1 479 ? 18.438 -24.734 -13.328 1 92.62 479 LEU A O 1
ATOM 3919 N N . LEU A 1 480 ? 17.469 -26.656 -13.938 1 92.94 480 LEU A N 1
ATOM 3920 C CA . LEU A 1 480 ? 18.578 -27.5 -13.5 1 92.94 480 LEU A CA 1
ATOM 3921 C C . LEU A 1 480 ? 19.328 -28.078 -14.695 1 92.94 480 LEU A C 1
ATOM 3923 O O . LEU A 1 480 ? 18.703 -28.656 -15.594 1 92.94 480 LEU A O 1
ATOM 3927 N N . ALA A 1 481 ? 20.594 -27.828 -14.797 1 93.5 481 ALA A N 1
ATOM 3928 C CA . ALA A 1 481 ? 21.406 -28.375 -15.883 1 93.5 481 ALA A CA 1
ATOM 3929 C C . ALA A 1 481 ? 22.594 -29.172 -15.328 1 93.5 481 ALA A C 1
ATOM 3931 O O . ALA A 1 481 ? 23.312 -28.688 -14.445 1 93.5 481 ALA A O 1
ATOM 3932 N N . LEU A 1 482 ? 22.703 -30.359 -15.75 1 93.81 482 LEU A N 1
ATOM 3933 C CA . LEU A 1 482 ? 23.844 -31.203 -15.43 1 93.81 482 LEU A CA 1
ATOM 3934 C C . LEU A 1 482 ? 24.688 -31.484 -16.672 1 93.81 482 LEU A C 1
ATOM 3936 O O . LEU A 1 482 ? 24.141 -31.75 -17.75 1 93.81 482 LEU A O 1
ATOM 3940 N N . ALA A 1 483 ? 25.953 -31.344 -16.562 1 92.31 483 ALA A N 1
ATOM 3941 C CA . ALA A 1 483 ? 26.828 -31.484 -17.719 1 92.31 483 ALA A CA 1
ATOM 3942 C C . ALA A 1 483 ? 27.969 -32.469 -17.438 1 92.31 483 ALA A C 1
ATOM 3944 O O . ALA A 1 483 ? 28.328 -32.688 -16.281 1 92.31 483 ALA A O 1
ATOM 3945 N N . THR A 1 484 ? 28.391 -33.156 -18.516 1 90 484 THR A N 1
ATOM 3946 C CA . THR A 1 484 ? 29.547 -34.031 -18.469 1 90 484 THR A CA 1
ATOM 3947 C C . THR A 1 484 ? 30.547 -33.656 -19.562 1 90 484 THR A C 1
ATOM 3949 O O . THR A 1 484 ? 30.188 -33 -20.547 1 90 484 THR A O 1
ATOM 3952 N N . GLU A 1 485 ? 31.812 -34.031 -19.406 1 87.75 485 GLU A N 1
ATOM 3953 C CA . GLU A 1 485 ? 32.875 -33.688 -20.359 1 87.75 485 GLU A CA 1
ATOM 3954 C C . GLU A 1 485 ? 32.969 -34.75 -21.453 1 87.75 485 GLU A C 1
ATOM 3956 O O . GLU A 1 485 ? 33.625 -34.531 -22.484 1 87.75 485 GLU A O 1
ATOM 3961 N N . THR A 1 486 ? 32.281 -35.875 -21.25 1 83.5 486 THR A N 1
ATOM 3962 C CA . THR A 1 486 ? 32.312 -36.938 -22.219 1 83.5 486 THR A CA 1
ATOM 3963 C C . THR A 1 486 ? 30.938 -37.188 -22.812 1 83.5 486 THR A C 1
ATOM 3965 O O . THR A 1 486 ? 29.922 -36.812 -22.219 1 83.5 486 THR A O 1
ATOM 3968 N N . HIS A 1 487 ? 31.031 -37.719 -24.031 1 80.38 487 HIS A N 1
ATOM 3969 C CA . HIS A 1 487 ? 29.766 -38.125 -24.641 1 80.38 487 HIS A CA 1
ATOM 3970 C C . HIS A 1 487 ? 29.141 -39.281 -23.859 1 80.38 487 HIS A C 1
ATOM 3972 O O . HIS A 1 487 ? 29.844 -40.219 -23.453 1 80.38 487 HIS A O 1
ATOM 3978 N N . ARG A 1 488 ? 27.922 -38.969 -23.5 1 75.31 488 ARG A N 1
ATOM 3979 C CA . ARG A 1 488 ? 27.266 -40 -22.688 1 75.31 488 ARG A CA 1
ATOM 3980 C C . ARG A 1 488 ? 25.781 -40.094 -23.031 1 75.31 488 ARG A C 1
ATOM 3982 O O . ARG A 1 488 ? 25.156 -39.094 -23.375 1 75.31 488 ARG A O 1
ATOM 3989 N N . SER A 1 489 ? 25.375 -41.375 -23.047 1 75.31 489 SER A N 1
ATOM 3990 C CA . SER A 1 489 ? 23.938 -41.562 -23.188 1 75.31 489 SER A CA 1
ATOM 3991 C C . SER A 1 489 ? 23.25 -41.656 -21.828 1 75.31 489 SER A C 1
ATOM 3993 O O . SER A 1 489 ? 23.781 -42.312 -20.922 1 75.31 489 SER A O 1
ATOM 3995 N N . TRP A 1 490 ? 22.141 -40.969 -21.578 1 76.94 490 TRP A N 1
ATOM 3996 C CA . TRP A 1 490 ? 21.406 -40.938 -20.312 1 76.94 490 TRP A CA 1
ATOM 3997 C C . TRP A 1 490 ? 20.281 -41.969 -20.328 1 76.94 490 TRP A C 1
ATOM 3999 O O . TRP A 1 490 ? 19.516 -42.062 -21.297 1 76.94 490 TRP A O 1
ATOM 4009 N N . THR A 1 491 ? 20.203 -42.75 -19.312 1 70.75 491 THR A N 1
ATOM 4010 C CA . THR A 1 491 ? 19.172 -43.75 -19.188 1 70.75 491 THR A CA 1
ATOM 4011 C C . THR A 1 491 ? 17.844 -43.125 -18.766 1 70.75 491 THR A C 1
ATOM 4013 O O . THR A 1 491 ? 17.812 -41.969 -18.359 1 70.75 491 THR A O 1
ATOM 4016 N N . SER A 1 492 ? 16.781 -43.844 -18.953 1 67.88 492 SER A N 1
ATOM 4017 C CA . SER A 1 492 ? 15.469 -43.375 -18.547 1 67.88 492 SER A CA 1
ATOM 4018 C C . SER A 1 492 ? 15.375 -43.188 -17.047 1 67.88 492 SER A C 1
ATOM 4020 O O . SER A 1 492 ? 14.727 -42.281 -16.562 1 67.88 492 SER A O 1
ATOM 4022 N N . VAL A 1 493 ? 16.031 -44.062 -16.297 1 68.69 493 VAL A N 1
ATOM 4023 C CA . VAL A 1 493 ? 16.016 -43.969 -14.836 1 68.69 493 VAL A CA 1
ATOM 4024 C C . VAL A 1 493 ? 16.75 -42.688 -14.398 1 68.69 493 VAL A C 1
ATOM 4026 O O . VAL A 1 493 ? 16.328 -42 -13.469 1 68.69 493 VAL A O 1
ATOM 4029 N N . GLU A 1 494 ? 17.812 -42.469 -15.109 1 76.62 494 GLU A N 1
ATOM 4030 C CA . GLU A 1 494 ? 18.562 -41.25 -14.781 1 76.62 494 GLU A CA 1
ATOM 4031 C C . GLU A 1 494 ? 17.75 -40 -15.102 1 76.62 494 GLU A C 1
ATOM 4033 O O . GLU A 1 494 ? 17.781 -39 -14.359 1 76.62 494 GLU A O 1
ATOM 4038 N N . LYS A 1 495 ? 17.062 -40 -16.203 1 80.5 495 LYS A N 1
ATOM 4039 C CA . LYS A 1 495 ? 16.219 -38.875 -16.578 1 80.5 495 LYS A CA 1
ATOM 4040 C C . LYS A 1 495 ? 15.117 -38.656 -15.547 1 80.5 495 LYS A C 1
ATOM 4042 O O . LYS A 1 495 ? 14.812 -37.5 -15.188 1 80.5 495 LYS A O 1
ATOM 4047 N N . GLU A 1 496 ? 14.562 -39.688 -15.086 1 74.94 496 GLU A N 1
ATOM 4048 C CA . GLU A 1 496 ? 13.516 -39.562 -14.07 1 74.94 496 GLU A CA 1
ATOM 4049 C C . GLU A 1 496 ? 14.07 -39.031 -12.758 1 74.94 496 GLU A C 1
ATOM 4051 O O . GLU A 1 496 ? 13.414 -38.25 -12.07 1 74.94 496 GLU A O 1
ATOM 4056 N N . LEU A 1 497 ? 15.211 -39.5 -12.406 1 75.62 497 LEU A N 1
ATOM 4057 C CA . LEU A 1 497 ? 15.828 -39 -11.188 1 75.62 497 LEU A CA 1
ATOM 4058 C C . LEU A 1 497 ? 16.078 -37.5 -11.273 1 75.62 497 LEU A C 1
ATOM 4060 O O . LEU A 1 497 ? 15.836 -36.75 -10.32 1 75.62 497 LEU A O 1
ATOM 4064 N N . VAL A 1 498 ? 16.641 -37.094 -12.422 1 84.31 498 VAL A N 1
ATOM 4065 C CA . VAL A 1 498 ? 16.922 -35.688 -12.594 1 84.31 498 VAL A CA 1
ATOM 4066 C C . VAL A 1 498 ? 15.633 -34.875 -12.516 1 84.31 498 VAL A C 1
ATOM 4068 O O . VAL A 1 498 ? 15.609 -33.75 -11.984 1 84.31 498 VAL A O 1
ATOM 4071 N N . GLN A 1 499 ? 14.633 -35.406 -12.984 1 80 499 GLN A N 1
ATOM 4072 C CA . GLN A 1 499 ? 13.336 -34.75 -12.93 1 80 499 GLN A CA 1
ATOM 4073 C C . GLN A 1 499 ? 12.859 -34.594 -11.484 1 80 499 GLN A C 1
ATOM 4075 O O . GLN A 1 499 ? 12.367 -33.531 -11.102 1 80 499 GLN A O 1
ATOM 4080 N N . VAL A 1 500 ? 12.93 -35.625 -10.672 1 74.62 500 VAL A N 1
ATOM 4081 C CA . VAL A 1 500 ? 12.508 -35.594 -9.273 1 74.62 500 VAL A CA 1
ATOM 4082 C C . VAL A 1 500 ? 13.391 -34.625 -8.5 1 74.62 500 VAL A C 1
ATOM 4084 O O . VAL A 1 500 ? 12.891 -33.844 -7.672 1 74.62 500 VAL A O 1
ATOM 4087 N N . VAL A 1 501 ? 14.648 -34.656 -8.805 1 77 501 VAL A N 1
ATOM 4088 C CA . VAL A 1 501 ? 15.562 -33.719 -8.125 1 77 501 VAL A CA 1
ATOM 4089 C C . VAL A 1 501 ? 15.242 -32.281 -8.508 1 77 501 VAL A C 1
ATOM 4091 O O . VAL A 1 501 ? 15.227 -31.406 -7.652 1 77 501 VAL A O 1
ATOM 4094 N N . ALA A 1 502 ? 15.039 -32.062 -9.773 1 81.88 502 ALA A N 1
ATOM 4095 C CA . ALA A 1 502 ? 14.719 -30.734 -10.242 1 81.88 502 ALA A CA 1
ATOM 4096 C C . ALA A 1 502 ? 13.438 -30.219 -9.586 1 81.88 502 ALA A C 1
ATOM 4098 O O . ALA A 1 502 ? 13.352 -29.047 -9.219 1 81.88 502 ALA A O 1
ATOM 4099 N N . GLN A 1 503 ? 12.508 -30.984 -9.43 1 75.75 503 GLN A N 1
ATOM 4100 C CA . GLN A 1 503 ? 11.25 -30.594 -8.805 1 75.75 503 GLN A CA 1
ATOM 4101 C C . GLN A 1 503 ? 11.453 -30.266 -7.324 1 75.75 503 GLN A C 1
ATOM 4103 O O . GLN A 1 503 ? 10.891 -29.281 -6.816 1 75.75 503 GLN A O 1
ATOM 4108 N N . GLN A 1 504 ? 12.203 -31.078 -6.676 1 72.06 504 GLN A N 1
ATOM 4109 C CA . GLN A 1 504 ? 12.469 -30.828 -5.266 1 72.06 504 GLN A CA 1
ATOM 4110 C C . GLN A 1 504 ? 13.258 -29.531 -5.086 1 72.06 504 GLN A C 1
ATOM 4112 O O . GLN A 1 504 ? 12.992 -28.766 -4.156 1 72.06 504 GLN A O 1
ATOM 4117 N N . ILE A 1 505 ? 14.18 -29.344 -5.977 1 76.81 505 ILE A N 1
ATOM 4118 C CA . ILE A 1 505 ? 14.961 -28.109 -5.914 1 76.81 505 ILE A CA 1
ATOM 4119 C C . ILE A 1 505 ? 14.055 -26.922 -6.219 1 76.81 505 ILE A C 1
ATOM 4121 O O . ILE A 1 505 ? 14.195 -25.844 -5.613 1 76.81 505 ILE A O 1
ATOM 4125 N N . GLY A 1 506 ? 13.195 -27.094 -7.121 1 76.88 506 GLY A N 1
ATOM 4126 C CA . GLY A 1 506 ? 12.25 -26.031 -7.426 1 76.88 506 GLY A CA 1
ATOM 4127 C C . GLY A 1 506 ? 11.422 -25.609 -6.23 1 76.88 506 GLY A C 1
ATOM 4128 O O . GLY A 1 506 ? 11.211 -24.422 -6 1 76.88 506 GLY A O 1
ATOM 4129 N N . ILE A 1 507 ? 11.016 -26.531 -5.426 1 72.12 507 ILE A N 1
ATOM 4130 C CA . ILE A 1 507 ? 10.227 -26.25 -4.23 1 72.12 507 ILE A CA 1
ATOM 4131 C C . ILE A 1 507 ? 11.094 -25.547 -3.197 1 72.12 507 ILE A C 1
ATOM 4133 O O . ILE A 1 507 ? 10.648 -24.609 -2.537 1 72.12 507 ILE A O 1
ATOM 4137 N N . THR A 1 508 ? 12.281 -25.969 -3.115 1 73.06 508 THR A N 1
ATOM 4138 C CA . THR A 1 508 ? 13.203 -25.375 -2.156 1 73.06 508 THR A CA 1
ATOM 4139 C C . THR A 1 508 ? 13.492 -23.922 -2.525 1 73.06 508 THR A C 1
ATOM 4141 O O . THR A 1 508 ? 13.516 -23.047 -1.655 1 73.06 508 THR A O 1
ATOM 4144 N N . ILE A 1 509 ? 13.711 -23.703 -3.779 1 73.5 509 ILE A N 1
ATOM 4145 C CA . ILE A 1 509 ? 14.023 -22.359 -4.219 1 73.5 509 ILE A CA 1
ATOM 4146 C C . ILE A 1 509 ? 12.789 -21.469 -4.062 1 73.5 509 ILE A C 1
ATOM 4148 O O . ILE A 1 509 ? 12.898 -20.297 -3.664 1 73.5 509 ILE A O 1
ATOM 4152 N N . ARG A 1 510 ? 11.695 -21.984 -4.355 1 74.31 510 ARG A N 1
ATOM 4153 C CA . ARG A 1 510 ? 10.469 -21.203 -4.191 1 74.31 510 ARG A CA 1
ATOM 4154 C C . ARG A 1 510 ? 10.234 -20.859 -2.727 1 74.31 510 ARG A C 1
ATOM 4156 O O . ARG A 1 510 ? 9.812 -19.75 -2.406 1 74.31 510 ARG A O 1
ATOM 4163 N N . GLN A 1 511 ? 10.398 -21.828 -1.858 1 71.06 511 GLN A N 1
ATOM 4164 C CA . GLN A 1 511 ? 10.266 -21.562 -0.43 1 71.06 511 GLN A CA 1
ATOM 4165 C C . GLN A 1 511 ? 11.258 -20.5 0.025 1 71.06 511 GLN A C 1
ATOM 4167 O O . GLN A 1 511 ? 10.914 -19.625 0.823 1 71.06 511 GLN A O 1
ATOM 4172 N N . TRP A 1 512 ? 12.406 -20.656 -0.492 1 69.38 512 TRP A N 1
ATOM 4173 C CA . TRP A 1 512 ? 13.422 -19.672 -0.151 1 69.38 512 TRP A CA 1
ATOM 4174 C C . TRP A 1 512 ? 13.031 -18.281 -0.651 1 69.38 512 TRP A C 1
ATOM 4176 O O . TRP A 1 512 ? 13.188 -17.297 0.066 1 69.38 512 TRP A O 1
ATOM 4186 N N . GLN A 1 513 ? 12.508 -18.219 -1.816 1 73.19 513 GLN A N 1
ATOM 4187 C CA . GLN A 1 513 ? 12.078 -16.953 -2.385 1 73.19 513 GLN A CA 1
ATOM 4188 C C . GLN A 1 513 ? 10.922 -16.359 -1.594 1 73.19 513 GLN A C 1
ATOM 4190 O O . GLN A 1 513 ? 10.891 -15.148 -1.342 1 73.19 513 GLN A O 1
ATOM 4195 N N . LEU A 1 514 ? 10.031 -17.156 -1.186 1 72.5 514 LEU A N 1
ATOM 4196 C CA . LEU A 1 514 ? 8.883 -16.688 -0.421 1 72.5 514 LEU A CA 1
ATOM 4197 C C . LEU A 1 514 ? 9.312 -16.203 0.962 1 72.5 514 LEU A C 1
ATOM 4199 O O . LEU A 1 514 ? 8.812 -15.195 1.456 1 72.5 514 LEU A O 1
ATOM 4203 N N . HIS A 1 515 ? 10.156 -16.938 1.492 1 72.94 515 HIS A N 1
ATOM 4204 C CA . HIS A 1 515 ? 10.656 -16.531 2.801 1 72.94 515 HIS A CA 1
ATOM 4205 C C . HIS A 1 515 ? 11.398 -15.203 2.715 1 72.94 515 HIS A C 1
ATOM 4207 O O . HIS A 1 515 ? 11.219 -14.328 3.564 1 72.94 515 HIS A O 1
ATOM 4213 N N . ARG A 1 516 ? 12.172 -15.086 1.685 1 70.06 516 ARG A N 1
ATOM 4214 C CA . ARG A 1 516 ? 12.906 -13.836 1.491 1 70.06 516 ARG A CA 1
ATOM 4215 C C . ARG A 1 516 ? 11.945 -12.68 1.224 1 70.06 516 ARG A C 1
ATOM 4217 O O . ARG A 1 516 ? 12.148 -11.578 1.731 1 70.06 516 ARG A O 1
ATOM 4224 N N . GLN A 1 517 ? 11 -12.984 0.506 1 75.38 517 GLN A N 1
ATOM 4225 C CA . GLN A 1 517 ? 10.016 -11.953 0.203 1 75.38 517 GLN A CA 1
ATOM 4226 C C . GLN A 1 517 ? 9.242 -11.539 1.456 1 75.38 517 GLN A C 1
ATOM 4228 O O . GLN A 1 517 ? 8.953 -10.359 1.653 1 75.38 517 GLN A O 1
ATOM 4233 N N . THR A 1 518 ? 8.914 -12.492 2.27 1 75.94 518 THR A N 1
ATOM 4234 C CA . THR A 1 518 ? 8.195 -12.195 3.504 1 75.94 518 THR A CA 1
ATOM 4235 C C . THR A 1 518 ? 9.062 -11.367 4.445 1 75.94 518 THR A C 1
ATOM 4237 O O . THR A 1 518 ? 8.578 -10.414 5.066 1 75.94 518 THR A O 1
ATOM 4240 N N . GLN A 1 519 ? 10.25 -11.758 4.465 1 74.69 519 GLN A N 1
ATOM 4241 C CA . GLN A 1 519 ? 11.148 -11.023 5.34 1 74.69 519 GLN A CA 1
ATOM 4242 C C . GLN A 1 519 ? 11.375 -9.602 4.824 1 74.69 519 GLN A C 1
ATOM 4244 O O . GLN A 1 519 ? 11.422 -8.656 5.613 1 74.69 519 GLN A O 1
ATOM 4249 N N . GLN A 1 520 ? 11.508 -9.5 3.539 1 76.12 520 GLN A N 1
ATOM 4250 C CA . GLN A 1 520 ? 11.711 -8.18 2.955 1 76.12 520 GLN A CA 1
ATOM 4251 C C . GLN A 1 520 ? 10.484 -7.297 3.146 1 76.12 520 GLN A C 1
ATOM 4253 O O . GLN A 1 520 ? 10.602 -6.117 3.49 1 76.12 520 GLN A O 1
ATOM 4258 N N . GLN A 1 521 ? 9.359 -7.867 2.977 1 78.19 521 GLN A N 1
ATOM 4259 C CA . GLN A 1 521 ? 8.125 -7.105 3.137 1 78.19 521 GLN A CA 1
ATOM 4260 C C . GLN A 1 521 ? 7.926 -6.684 4.59 1 78.19 521 GLN A C 1
ATOM 4262 O O . GLN A 1 521 ? 7.469 -5.574 4.863 1 78.19 521 GLN A O 1
ATOM 4267 N N . GLN A 1 522 ? 8.258 -7.578 5.453 1 78.69 522 GLN A N 1
ATOM 4268 C CA . GLN A 1 522 ? 8.141 -7.234 6.867 1 78.69 522 GLN A CA 1
ATOM 4269 C C . GLN A 1 522 ? 9.125 -6.129 7.246 1 78.69 522 GLN A C 1
ATOM 4271 O O . GLN A 1 522 ? 8.789 -5.223 8.008 1 78.69 522 GLN A O 1
ATOM 4276 N N . LYS A 1 523 ? 10.242 -6.223 6.676 1 77.94 523 LYS A N 1
ATOM 4277 C CA . LYS A 1 523 ? 11.242 -5.195 6.957 1 77.94 523 LYS A CA 1
ATOM 4278 C C . LYS A 1 523 ? 10.805 -3.844 6.391 1 77.94 523 LYS A C 1
ATOM 4280 O O . LYS A 1 523 ? 10.984 -2.809 7.035 1 77.94 523 LYS A O 1
ATOM 4285 N N . ILE A 1 524 ? 10.258 -3.838 5.234 1 80.5 524 ILE A N 1
ATOM 4286 C CA . ILE A 1 524 ? 9.797 -2.602 4.613 1 80.5 524 ILE A CA 1
ATOM 4287 C C . ILE A 1 524 ? 8.656 -2.006 5.445 1 80.5 524 ILE A C 1
ATOM 4289 O O . ILE A 1 524 ? 8.633 -0.8 5.703 1 80.5 524 ILE A O 1
ATOM 4293 N N . LEU A 1 525 ? 7.793 -2.855 5.934 1 80.69 525 LEU A N 1
ATOM 4294 C CA . LEU A 1 525 ? 6.672 -2.371 6.73 1 80.69 525 LEU A CA 1
ATOM 4295 C C . LEU A 1 525 ? 7.156 -1.774 8.047 1 80.69 525 LEU A C 1
ATOM 4297 O O . LEU A 1 525 ? 6.727 -0.687 8.438 1 80.69 525 LEU A O 1
ATOM 4301 N N . GLN A 1 526 ? 8.023 -2.465 8.617 1 81.94 526 GLN A N 1
ATOM 4302 C CA . GLN A 1 526 ? 8.531 -1.977 9.891 1 81.94 526 GLN A CA 1
ATOM 4303 C C . GLN A 1 526 ? 9.32 -0.683 9.711 1 81.94 526 GLN A C 1
ATOM 4305 O O . GLN A 1 526 ? 9.188 0.25 10.5 1 81.94 526 GLN A O 1
ATOM 4310 N N . SER A 1 527 ? 10.133 -0.684 8.68 1 81.62 527 SER A N 1
ATOM 4311 C CA . SER A 1 527 ? 10.891 0.533 8.398 1 81.62 527 SER A CA 1
ATOM 4312 C C . SER A 1 527 ? 9.961 1.69 8.047 1 81.62 527 SER A C 1
ATOM 4314 O O . SER A 1 527 ? 10.203 2.83 8.445 1 81.62 527 SER A O 1
ATOM 4316 N N . PHE A 1 528 ? 8.969 1.425 7.352 1 86.75 528 PHE A N 1
ATOM 4317 C CA . PHE A 1 528 ? 7.992 2.43 6.953 1 86.75 528 PHE A CA 1
ATOM 4318 C C . PHE A 1 528 ? 7.316 3.037 8.18 1 86.75 528 PHE A C 1
ATOM 4320 O O . PHE A 1 528 ? 7.199 4.262 8.289 1 86.75 528 PHE A O 1
ATOM 4327 N N . GLN A 1 529 ? 6.895 2.176 9.047 1 84.44 529 GLN A N 1
ATOM 4328 C CA . GLN A 1 529 ? 6.238 2.623 10.273 1 84.44 529 GLN A CA 1
ATOM 4329 C C . GLN A 1 529 ? 7.191 3.439 11.141 1 84.44 529 GLN A C 1
ATOM 4331 O O . GLN A 1 529 ? 6.805 4.469 11.703 1 84.44 529 GLN A O 1
ATOM 4336 N N . GLN A 1 530 ? 8.367 3.006 11.18 1 82.5 530 GLN A N 1
ATOM 4337 C CA . GLN A 1 530 ? 9.367 3.74 11.953 1 82.5 530 GLN A CA 1
ATOM 4338 C C . GLN A 1 530 ? 9.641 5.109 11.336 1 82.5 530 GLN A C 1
ATOM 4340 O O . GLN A 1 530 ? 9.812 6.098 12.055 1 82.5 530 GLN A O 1
ATOM 4345 N N . CYS A 1 531 ? 9.68 5.191 10.023 1 83.38 531 CYS A N 1
ATOM 4346 C CA . CYS A 1 531 ? 9.898 6.453 9.32 1 83.38 531 CYS A CA 1
ATOM 4347 C C . CYS A 1 531 ? 8.781 7.441 9.617 1 83.38 531 CYS A C 1
ATOM 4349 O O . CYS A 1 531 ? 9.039 8.625 9.836 1 83.38 531 CYS A O 1
ATOM 4351 N N . LEU A 1 532 ? 7.602 6.93 9.695 1 85.44 532 LEU A N 1
ATOM 4352 C CA . LEU A 1 532 ? 6.469 7.812 9.961 1 85.44 532 LEU A CA 1
ATOM 4353 C C . LEU A 1 532 ? 6.527 8.359 11.383 1 85.44 532 LEU A C 1
ATOM 4355 O O . LEU A 1 532 ? 6.219 9.531 11.617 1 85.44 532 LEU A O 1
ATOM 4359 N N . ARG A 1 533 ? 6.988 7.547 12.266 1 82.31 533 ARG A N 1
ATOM 4360 C CA . ARG A 1 533 ? 7.113 7.988 13.648 1 82.31 533 ARG A CA 1
ATOM 4361 C C . ARG A 1 533 ? 8.203 9.047 13.789 1 82.31 533 ARG A C 1
ATOM 4363 O O . ARG A 1 533 ? 8.031 10.031 14.516 1 82.31 533 ARG A O 1
ATOM 4370 N N . ILE A 1 534 ? 9.203 8.898 13.055 1 78.19 534 ILE A N 1
ATOM 4371 C CA . ILE A 1 534 ? 10.312 9.844 13.102 1 78.19 534 ILE A CA 1
ATOM 4372 C C . ILE A 1 534 ? 9.891 11.172 12.477 1 78.19 534 ILE A C 1
ATOM 4374 O O . ILE A 1 534 ? 10.227 12.242 12.992 1 78.19 534 ILE A O 1
ATOM 4378 N N . LEU A 1 535 ? 9.188 11.07 11.414 1 79 535 LEU A N 1
ATOM 4379 C CA . LEU A 1 535 ? 8.734 12.281 10.734 1 79 535 LEU A CA 1
ATOM 4380 C C . LEU A 1 535 ? 7.797 13.094 11.633 1 79 535 LEU A C 1
ATOM 4382 O O . LEU A 1 535 ? 7.875 14.32 11.664 1 79 535 LEU A O 1
ATOM 4386 N N . GLU A 1 536 ? 7.062 12.383 12.406 1 78.44 536 GLU A N 1
ATOM 4387 C CA . GLU A 1 536 ? 6.125 13.062 13.289 1 78.44 536 GLU A CA 1
ATOM 4388 C C . GLU A 1 536 ? 6.852 13.734 14.453 1 78.44 536 GLU A C 1
ATOM 4390 O O . GLU A 1 536 ? 6.496 14.844 14.852 1 78.44 536 GLU A O 1
ATOM 4395 N N . GLN A 1 537 ? 7.82 13.172 14.859 1 76.56 537 GLN A N 1
ATOM 4396 C CA . GLN A 1 537 ? 8.57 13.727 15.977 1 76.56 537 GLN A CA 1
ATOM 4397 C C . GLN A 1 537 ? 9.445 14.898 15.531 1 76.56 537 GLN A C 1
ATOM 4399 O O . GLN A 1 537 ? 9.75 15.781 16.328 1 76.56 537 GLN A O 1
ATOM 4404 N N . SER A 1 538 ? 9.742 14.93 14.273 1 76.31 538 SER A N 1
ATOM 4405 C CA . SER A 1 538 ? 10.602 15.984 13.75 1 76.31 538 SER A CA 1
ATOM 4406 C C . SER A 1 538 ? 9.836 17.297 13.578 1 76.31 538 SER A C 1
ATOM 4408 O O . SER A 1 538 ? 10.445 18.359 13.484 1 76.31 538 SER A O 1
ATOM 4410 N N . GLN A 1 539 ? 8.586 17.188 13.656 1 73.25 539 GLN A N 1
ATOM 4411 C CA . GLN A 1 539 ? 7.766 18.375 13.438 1 73.25 539 GLN A CA 1
ATOM 4412 C C . GLN A 1 539 ? 7.793 19.297 14.648 1 73.25 539 GLN A C 1
ATOM 4414 O O . GLN A 1 539 ? 7.48 20.484 14.547 1 73.25 539 GLN A O 1
ATOM 4419 N N . ASP A 1 540 ? 8.234 18.781 15.797 1 67 540 ASP A N 1
ATOM 4420 C CA . ASP A 1 540 ? 8.188 19.578 17.031 1 67 540 ASP A CA 1
ATOM 4421 C C . ASP A 1 540 ? 9.578 20.078 17.406 1 67 540 ASP A C 1
ATOM 4423 O O . ASP A 1 540 ? 9.812 20.469 18.547 1 67 540 ASP A O 1
ATOM 4427 N N . SER A 1 541 ? 10.352 20.281 16.406 1 69 541 SER A N 1
ATOM 4428 C CA . SER A 1 541 ? 11.688 20.781 16.719 1 69 541 SER A CA 1
ATOM 4429 C C . SER A 1 541 ? 11.664 22.281 17.016 1 69 541 SER A C 1
ATOM 4431 O O . SER A 1 541 ? 10.922 23.031 16.391 1 69 541 SER A O 1
ATOM 4433 N N . PRO A 1 542 ? 12.25 22.578 18.031 1 67.62 542 PRO A N 1
ATOM 4434 C CA . PRO A 1 542 ? 12.172 23.969 18.5 1 67.62 542 PRO A CA 1
ATOM 4435 C C . PRO A 1 542 ? 12.867 24.953 17.547 1 67.62 542 PRO A C 1
ATOM 4437 O O . PRO A 1 542 ? 12.469 26.109 17.438 1 67.62 542 PRO A O 1
ATOM 4440 N N . LYS A 1 543 ? 14 24.406 16.906 1 73.94 543 LYS A N 1
ATOM 4441 C CA . LYS A 1 543 ? 14.719 25.312 16.016 1 73.94 543 LYS A CA 1
ATOM 4442 C C . LYS A 1 543 ? 14.484 24.938 14.547 1 73.94 543 LYS A C 1
ATOM 4444 O O . LYS A 1 543 ? 14.719 23.797 14.141 1 73.94 543 LYS A O 1
ATOM 4449 N N . GLN A 1 544 ? 14.062 25.766 13.719 1 80.5 544 GLN A N 1
ATOM 4450 C CA . GLN A 1 544 ? 13.836 25.625 12.281 1 80.5 544 GLN A CA 1
ATOM 4451 C C . GLN A 1 544 ? 13.148 24.312 11.961 1 80.5 544 GLN A C 1
ATOM 4453 O O . GLN A 1 544 ? 13.742 23.438 11.328 1 80.5 544 GLN A O 1
ATOM 4458 N N . PRO A 1 545 ? 11.961 24.062 12.43 1 84.94 545 PRO A N 1
ATOM 4459 C CA . PRO A 1 545 ? 11.242 22.797 12.297 1 84.94 545 PRO A CA 1
ATOM 4460 C C . PRO A 1 545 ? 11.125 22.328 10.844 1 84.94 545 PRO A C 1
ATOM 4462 O O . PRO A 1 545 ? 11.211 21.125 10.57 1 84.94 545 PRO A O 1
ATOM 4465 N N . ILE A 1 546 ? 11.07 23.234 9.891 1 89.88 546 ILE A N 1
ATOM 4466 C CA . ILE A 1 546 ? 10.867 22.844 8.5 1 89.88 546 ILE A CA 1
ATOM 4467 C C . ILE A 1 546 ? 12.133 22.203 7.949 1 89.88 546 ILE A C 1
ATOM 4469 O O . ILE A 1 546 ? 12.078 21.156 7.293 1 89.88 546 ILE A O 1
ATOM 4473 N N . GLN A 1 547 ? 13.258 22.797 8.211 1 89.19 547 GLN A N 1
ATOM 4474 C CA . GLN A 1 547 ? 14.531 22.281 7.727 1 89.19 547 GLN A CA 1
ATOM 4475 C C . GLN A 1 547 ? 14.836 20.922 8.344 1 89.19 547 GLN A C 1
ATOM 4477 O O . GLN A 1 547 ? 15.352 20.016 7.676 1 89.19 547 GLN A O 1
ATOM 4482 N N . HIS A 1 548 ? 14.539 20.859 9.594 1 90.69 548 HIS A N 1
ATOM 4483 C CA . HIS A 1 548 ? 14.773 19.594 10.266 1 90.69 548 HIS A CA 1
ATOM 4484 C C . HIS A 1 548 ? 13.898 18.484 9.688 1 90.69 548 HIS A C 1
ATOM 4486 O O . HIS A 1 548 ? 14.359 17.359 9.5 1 90.69 548 HIS A O 1
ATOM 4492 N N . LEU A 1 549 ? 12.617 18.781 9.484 1 91.38 549 LEU A N 1
ATOM 4493 C CA . LEU A 1 549 ? 11.695 17.812 8.891 1 91.38 549 LEU A CA 1
ATOM 4494 C C . LEU A 1 549 ? 12.18 17.375 7.512 1 91.38 549 LEU A C 1
ATOM 4496 O O . LEU A 1 549 ? 12.172 16.188 7.191 1 91.38 549 LEU A O 1
ATOM 4500 N N . GLU A 1 550 ? 12.586 18.312 6.68 1 93.62 550 GLU A N 1
ATOM 4501 C CA . GLU A 1 550 ? 13.016 18.016 5.316 1 93.62 550 GLU A CA 1
ATOM 4502 C C . GLU A 1 550 ? 14.25 17.125 5.316 1 93.62 550 GLU A C 1
ATOM 4504 O O . GLU A 1 550 ? 14.305 16.125 4.586 1 93.62 550 GLU A O 1
ATOM 4509 N N . ARG A 1 551 ? 15.164 17.391 6.141 1 91.56 551 ARG A N 1
ATOM 4510 C CA . ARG A 1 551 ? 16.391 16.609 6.211 1 91.56 551 ARG A CA 1
ATOM 4511 C C . ARG A 1 551 ? 16.109 15.203 6.723 1 91.56 551 ARG A C 1
ATOM 4513 O O . ARG A 1 551 ? 16.625 14.227 6.176 1 91.56 551 ARG A O 1
ATOM 4520 N N . THR A 1 552 ? 15.359 15.141 7.762 1 91.25 552 THR A N 1
ATOM 4521 C CA . THR A 1 552 ? 15.031 13.844 8.336 1 91.25 552 THR A CA 1
ATOM 4522 C C . THR A 1 552 ? 14.258 12.984 7.34 1 91.25 552 THR A C 1
ATOM 4524 O O . THR A 1 552 ? 14.484 11.773 7.242 1 91.25 552 THR A O 1
ATOM 4527 N N . ALA A 1 553 ? 13.289 13.562 6.672 1 93.19 553 ALA A N 1
ATOM 4528 C CA . ALA A 1 553 ? 12.5 12.828 5.688 1 93.19 553 ALA A CA 1
ATOM 4529 C C . ALA A 1 553 ? 13.391 12.273 4.578 1 93.19 553 ALA A C 1
ATOM 4531 O O . ALA A 1 553 ? 13.211 11.133 4.148 1 93.19 553 ALA A O 1
ATOM 4532 N N . LEU A 1 554 ? 14.336 13.062 4.121 1 95 554 LEU A N 1
ATOM 4533 C CA . LEU A 1 554 ? 15.227 12.625 3.049 1 95 554 LEU A CA 1
ATOM 4534 C C . LEU A 1 554 ? 16.125 11.492 3.521 1 95 554 LEU A C 1
ATOM 4536 O O . LEU A 1 554 ? 16.406 10.555 2.768 1 95 554 LEU A O 1
ATOM 4540 N N . GLU A 1 555 ? 16.5 11.531 4.73 1 92.81 555 GLU A N 1
ATOM 4541 C CA . GLU A 1 555 ? 17.312 10.461 5.301 1 92.81 555 GLU A CA 1
ATOM 4542 C C . GLU A 1 555 ? 16.516 9.156 5.391 1 92.81 555 GLU A C 1
ATOM 4544 O O . GLU A 1 555 ? 17.047 8.078 5.141 1 92.81 555 GLU A O 1
ATOM 4549 N N . GLN A 1 556 ? 15.289 9.32 5.781 1 91.69 556 GLN A N 1
ATOM 4550 C CA . GLN A 1 556 ? 14.445 8.133 5.895 1 91.69 556 GLN A CA 1
ATOM 4551 C C . GLN A 1 556 ? 14.148 7.539 4.523 1 91.69 556 GLN A C 1
ATOM 4553 O O . GLN A 1 556 ? 14.117 6.316 4.367 1 91.69 556 GLN A O 1
ATOM 4558 N N . ILE A 1 557 ? 13.914 8.398 3.541 1 93 557 ILE A N 1
ATOM 4559 C CA . ILE A 1 557 ? 13.68 7.918 2.182 1 93 557 ILE A CA 1
ATOM 4560 C C . ILE A 1 557 ? 14.914 7.168 1.682 1 93 557 ILE A C 1
ATOM 4562 O O . ILE A 1 557 ? 14.797 6.109 1.063 1 93 557 ILE A O 1
ATOM 4566 N N . ALA A 1 558 ? 16.062 7.645 2.02 1 91.69 558 ALA A N 1
ATOM 4567 C CA . ALA A 1 558 ? 17.297 6.984 1.628 1 91.69 558 ALA A CA 1
ATOM 4568 C C . ALA A 1 558 ? 17.438 5.625 2.311 1 91.69 558 ALA A C 1
ATOM 4570 O O . ALA A 1 558 ? 17.953 4.676 1.718 1 91.69 558 ALA A O 1
ATOM 4571 N N . ALA A 1 559 ? 16.984 5.527 3.488 1 87.44 559 ALA A N 1
ATOM 4572 C CA . ALA A 1 559 ? 17.078 4.285 4.25 1 87.44 559 ALA A CA 1
ATOM 4573 C C . ALA A 1 559 ? 16.172 3.209 3.672 1 87.44 559 ALA A C 1
ATOM 4575 O O . ALA A 1 559 ? 16.531 2.033 3.629 1 87.44 559 ALA A O 1
ATOM 4576 N N . ILE A 1 560 ? 14.992 3.592 3.275 1 86.81 560 ILE A N 1
ATOM 4577 C CA . ILE A 1 560 ? 14.039 2.635 2.729 1 86.81 560 ILE A CA 1
ATOM 4578 C C . ILE A 1 560 ? 14.539 2.117 1.382 1 86.81 560 ILE A C 1
ATOM 4580 O O . ILE A 1 560 ? 14.445 0.921 1.096 1 86.81 560 ILE A O 1
ATOM 4584 N N . LEU A 1 561 ? 15.078 3.029 0.55 1 88.88 561 LEU A N 1
ATOM 4585 C CA . LEU A 1 561 ? 15.523 2.658 -0.792 1 88.88 561 LEU A CA 1
ATOM 4586 C C . LEU A 1 561 ? 16.984 2.227 -0.786 1 88.88 561 LEU A C 1
ATOM 4588 O O . LEU A 1 561 ? 17.469 1.65 -1.762 1 88.88 561 LEU A O 1
ATOM 4592 N N . ASN A 1 562 ? 17.641 2.443 0.305 1 87.25 562 ASN A N 1
ATOM 4593 C CA . ASN A 1 562 ? 19.078 2.197 0.363 1 87.25 562 ASN A CA 1
ATOM 4594 C C . ASN A 1 562 ? 19.812 2.875 -0.792 1 87.25 562 ASN A C 1
ATOM 4596 O O . ASN A 1 562 ? 20.562 2.229 -1.516 1 87.25 562 ASN A O 1
ATOM 4600 N N . CYS A 1 563 ? 19.469 4.051 -1 1 90.5 563 CYS A N 1
ATOM 4601 C CA . CYS A 1 563 ? 20.062 4.801 -2.1 1 90.5 563 CYS A CA 1
ATOM 4602 C C . CYS A 1 563 ? 21.25 5.633 -1.616 1 90.5 563 CYS A C 1
ATOM 4604 O O . CYS A 1 563 ? 21.438 5.809 -0.412 1 90.5 563 CYS A O 1
ATOM 4606 N N . SER A 1 564 ? 22 6.223 -2.559 1 92.06 564 SER A N 1
ATOM 4607 C CA . SER A 1 564 ? 23.25 6.891 -2.229 1 92.06 564 SER A CA 1
ATOM 4608 C C . SER A 1 564 ? 23.078 8.406 -2.252 1 92.06 564 SER A C 1
ATOM 4610 O O . SER A 1 564 ? 23.953 9.141 -1.757 1 92.06 564 SER A O 1
ATOM 4612 N N . LEU A 1 565 ? 22 8.883 -2.822 1 94.5 565 LEU A N 1
ATOM 4613 C CA . LEU A 1 565 ? 21.812 10.32 -2.908 1 94.5 565 LEU A CA 1
ATOM 4614 C C . LEU A 1 565 ? 20.328 10.68 -2.785 1 94.5 565 LEU A C 1
ATOM 4616 O O . LEU A 1 565 ? 19.484 10.078 -3.443 1 94.5 565 LEU A O 1
ATOM 4620 N N . THR A 1 566 ? 20.016 11.602 -1.973 1 96.25 566 THR A N 1
ATOM 4621 C CA . THR A 1 566 ? 18.688 12.188 -1.865 1 96.25 566 THR A CA 1
ATOM 4622 C C . THR A 1 566 ? 18.766 13.695 -1.653 1 96.25 566 THR A C 1
ATOM 4624 O O . THR A 1 566 ? 19.531 14.164 -0.805 1 96.25 566 THR A O 1
ATOM 4627 N N . ILE A 1 567 ? 18.062 14.469 -2.455 1 95.81 567 ILE A N 1
ATOM 4628 C CA . ILE A 1 567 ? 18.031 15.922 -2.312 1 95.81 567 ILE A CA 1
ATOM 4629 C C . ILE A 1 567 ? 16.609 16.422 -2.516 1 95.81 567 ILE A C 1
ATOM 4631 O O . ILE A 1 567 ? 15.766 15.727 -3.088 1 95.81 567 ILE A O 1
ATOM 4635 N N . LEU A 1 568 ? 16.359 17.594 -1.982 1 97.12 568 LEU A N 1
ATOM 4636 C CA . LEU A 1 568 ? 15.078 18.266 -2.166 1 97.12 568 LEU A CA 1
ATOM 4637 C C . LEU A 1 568 ? 15.281 19.625 -2.832 1 97.12 568 LEU A C 1
ATOM 4639 O O . LEU A 1 568 ? 16.094 20.438 -2.377 1 97.12 568 LEU A O 1
ATOM 4643 N N . LEU A 1 569 ? 14.672 19.797 -3.969 1 96.38 569 LEU A N 1
ATOM 4644 C CA . LEU A 1 569 ? 14.578 21.109 -4.578 1 96.38 569 LEU A CA 1
ATOM 4645 C C . LEU A 1 569 ? 13.383 21.875 -4.035 1 96.38 569 LEU A C 1
ATOM 4647 O O . LEU A 1 569 ? 12.234 21.578 -4.379 1 96.38 569 LEU A O 1
ATOM 4651 N N . SER A 1 570 ? 13.648 22.812 -3.205 1 95.56 570 SER A N 1
ATOM 4652 C CA . SER A 1 570 ? 12.586 23.5 -2.473 1 95.56 570 SER A CA 1
ATOM 4653 C C . SER A 1 570 ? 12.469 24.969 -2.908 1 95.56 570 SER A C 1
ATOM 4655 O O . SER A 1 570 ? 13.477 25.609 -3.188 1 95.56 570 SER A O 1
ATOM 4657 N N . TRP A 1 571 ? 11.188 25.469 -3.031 1 93.19 571 TRP A N 1
ATOM 4658 C CA . TRP A 1 571 ? 10.922 26.891 -3.301 1 93.19 571 TRP A CA 1
ATOM 4659 C C . TRP A 1 571 ? 9.703 27.375 -2.516 1 93.19 571 TRP A C 1
ATOM 4661 O O . TRP A 1 571 ? 8.938 26.562 -1.987 1 93.19 571 TRP A O 1
ATOM 4671 N N . GLN A 1 572 ? 9.602 28.609 -2.26 1 89.69 572 GLN A N 1
ATOM 4672 C CA . GLN A 1 572 ? 8.438 29.219 -1.629 1 89.69 572 GLN A CA 1
ATOM 4673 C C . GLN A 1 572 ? 7.383 29.609 -2.668 1 89.69 572 GLN A C 1
ATOM 4675 O O . GLN A 1 572 ? 7.707 29.844 -3.832 1 89.69 572 GLN A O 1
ATOM 4680 N N . PRO A 1 573 ? 6.168 29.531 -2.17 1 87 573 PRO A N 1
ATOM 4681 C CA . PRO A 1 573 ? 5.121 29.922 -3.125 1 87 573 PRO A CA 1
ATOM 4682 C C . PRO A 1 573 ? 5.344 31.297 -3.723 1 87 573 PRO A C 1
ATOM 4684 O O . PRO A 1 573 ? 5.562 32.281 -2.986 1 87 573 PRO A O 1
ATOM 4687 N N . GLY A 1 574 ? 5.344 31.438 -4.984 1 83.56 574 GLY A N 1
ATOM 4688 C CA . GLY A 1 574 ? 5.531 32.688 -5.688 1 83.56 574 GLY A CA 1
ATOM 4689 C C . GLY A 1 574 ? 6.945 32.906 -6.191 1 83.56 574 GLY A C 1
ATOM 4690 O O . GLY A 1 574 ? 7.191 33.75 -7.051 1 83.56 574 GLY A O 1
ATOM 4691 N N . GLU A 1 575 ? 7.836 32.125 -5.672 1 88.75 575 GLU A N 1
ATOM 4692 C CA . GLU A 1 575 ? 9.219 32.219 -6.121 1 88.75 575 GLU A CA 1
ATOM 4693 C C . GLU A 1 575 ? 9.43 31.453 -7.426 1 88.75 575 GLU A C 1
ATOM 4695 O O . GLU A 1 575 ? 8.695 30.516 -7.727 1 88.75 575 GLU A O 1
ATOM 4700 N N . ASN A 1 576 ? 10.508 31.891 -8.172 1 92.06 576 ASN A N 1
ATOM 4701 C CA . ASN A 1 576 ? 10.773 31.234 -9.453 1 92.06 576 ASN A CA 1
ATOM 4702 C C . ASN A 1 576 ? 12.109 30.5 -9.43 1 92.06 576 ASN A C 1
ATOM 4704 O O . ASN A 1 576 ? 12.609 30.078 -10.477 1 92.06 576 ASN A O 1
ATOM 4708 N N . VAL A 1 577 ? 12.664 30.453 -8.203 1 94.38 577 VAL A N 1
ATOM 4709 C CA . VAL A 1 577 ? 13.93 29.75 -8.07 1 94.38 577 VAL A CA 1
ATOM 4710 C C . VAL A 1 577 ? 13.844 28.734 -6.93 1 94.38 577 VAL A C 1
ATOM 4712 O O . VAL A 1 577 ? 13.188 28.984 -5.918 1 94.38 577 VAL A O 1
ATOM 4715 N N . ALA A 1 578 ? 14.516 27.609 -7.203 1 94.94 578 ALA A N 1
ATOM 4716 C CA . ALA A 1 578 ? 14.523 26.562 -6.184 1 94.94 578 ALA A CA 1
ATOM 4717 C C . ALA A 1 578 ? 15.891 26.453 -5.512 1 94.94 578 ALA A C 1
ATOM 4719 O O . ALA A 1 578 ? 16.922 26.688 -6.148 1 94.94 578 ALA A O 1
ATOM 4720 N N . LYS A 1 579 ? 15.883 26.156 -4.254 1 95.19 579 LYS A N 1
ATOM 4721 C CA . LYS A 1 579 ? 17.094 25.891 -3.477 1 95.19 579 LYS A CA 1
ATOM 4722 C C . LYS A 1 579 ? 17.281 24.406 -3.246 1 95.19 579 LYS A C 1
ATOM 4724 O O . LYS A 1 579 ? 16.297 23.656 -3.164 1 95.19 579 LYS A O 1
ATOM 4729 N N . ILE A 1 580 ? 18.531 24.047 -3.133 1 94.94 580 ILE A N 1
ATOM 4730 C CA . ILE A 1 580 ? 18.844 22.641 -2.934 1 94.94 580 ILE A CA 1
ATOM 4731 C C . ILE A 1 580 ? 19.031 22.359 -1.445 1 94.94 580 ILE A C 1
ATOM 4733 O O . ILE A 1 580 ? 19.859 22.969 -0.79 1 94.94 580 ILE A O 1
ATOM 4737 N N . ILE A 1 581 ? 18.234 21.469 -0.939 1 95.06 581 ILE A N 1
ATOM 4738 C CA . ILE A 1 581 ? 18.375 20.969 0.426 1 95.06 581 ILE A CA 1
ATOM 4739 C C . ILE A 1 581 ? 18.953 19.547 0.405 1 95.06 581 ILE A C 1
ATOM 4741 O O . ILE A 1 581 ? 18.281 18.609 -0.031 1 95.06 581 ILE A O 1
ATOM 4745 N N . PRO A 1 582 ? 20.078 19.375 0.887 1 92.69 582 PRO A N 1
ATOM 4746 C CA . PRO A 1 582 ? 20.688 18.047 0.831 1 92.69 582 PRO A CA 1
ATOM 4747 C C . PRO A 1 582 ? 20.188 17.109 1.934 1 92.69 582 PRO A C 1
ATOM 4749 O O . PRO A 1 582 ? 19.984 17.547 3.07 1 92.69 582 PRO A O 1
ATOM 4752 N N . GLY A 1 583 ? 19.953 15.938 1.598 1 93.5 583 GLY A N 1
ATOM 4753 C CA . GLY A 1 583 ? 19.656 14.883 2.549 1 93.5 583 GLY A CA 1
ATOM 4754 C C . GLY A 1 583 ? 20.844 13.984 2.83 1 93.5 583 GLY A C 1
ATOM 4755 O O . GLY A 1 583 ? 21.719 14.32 3.645 1 93.5 583 GLY A O 1
ATOM 4756 N N . ILE A 1 584 ? 20.922 12.891 1.97 1 90.69 584 ILE A N 1
ATOM 4757 C CA . ILE A 1 584 ? 22.047 11.969 2.107 1 90.69 584 ILE A CA 1
ATOM 4758 C C . ILE A 1 584 ? 22.938 12.055 0.869 1 90.69 584 ILE A C 1
ATOM 4760 O O . ILE A 1 584 ? 22.438 12.094 -0.259 1 90.69 584 ILE A O 1
ATOM 4764 N N . ILE A 1 585 ? 24.188 12.258 1.12 1 89.94 585 ILE A N 1
ATOM 4765 C CA . ILE A 1 585 ? 25.219 12.172 0.098 1 89.94 585 ILE A CA 1
ATOM 4766 C C . ILE A 1 585 ? 26.281 11.148 0.513 1 89.94 585 ILE A C 1
ATOM 4768 O O . ILE A 1 585 ? 27.141 11.438 1.338 1 89.94 585 ILE A O 1
ATOM 4772 N N . ALA A 1 586 ? 26.141 9.992 0.004 1 84.5 586 ALA A N 1
ATOM 4773 C CA . ALA A 1 586 ? 26.922 8.844 0.457 1 84.5 586 ALA A CA 1
ATOM 4774 C C . ALA A 1 586 ? 28.422 9.062 0.216 1 84.5 586 ALA A C 1
ATOM 4776 O O . ALA A 1 586 ? 29.234 8.797 1.094 1 84.5 586 ALA A O 1
ATOM 4777 N N . ASN A 1 587 ? 28.828 9.375 -1.037 1 84.31 587 ASN A N 1
ATOM 4778 C CA . ASN A 1 587 ? 30.25 9.523 -1.368 1 84.31 587 ASN A CA 1
ATOM 4779 C C . ASN A 1 587 ? 30.469 10.594 -2.432 1 84.31 587 ASN A C 1
ATOM 4781 O O . ASN A 1 587 ? 29.516 11.258 -2.852 1 84.31 587 ASN A O 1
ATOM 4785 N N . SER A 1 588 ? 31.672 10.789 -2.807 1 84.12 588 SER A N 1
ATOM 4786 C CA . SER A 1 588 ? 32.062 11.828 -3.758 1 84.12 588 SER A CA 1
ATOM 4787 C C . SER A 1 588 ? 31.562 11.508 -5.16 1 84.12 588 SER A C 1
ATOM 4789 O O . SER A 1 588 ? 31.484 12.391 -6.016 1 84.12 588 SER A O 1
ATOM 4791 N N . GLU A 1 589 ? 31.156 10.258 -5.336 1 89.25 589 GLU A N 1
ATOM 4792 C CA . GLU A 1 589 ? 30.625 9.883 -6.645 1 89.25 589 GLU A CA 1
ATOM 4793 C C . GLU A 1 589 ? 29.234 10.5 -6.871 1 89.25 589 GLU A C 1
ATOM 4795 O O . GLU A 1 589 ? 28.766 10.57 -8.008 1 89.25 589 GLU A O 1
ATOM 4800 N N . PHE A 1 590 ? 28.703 10.93 -5.816 1 90.75 590 PHE A N 1
ATOM 4801 C CA . PHE A 1 590 ? 27.375 11.516 -5.91 1 90.75 590 PHE A CA 1
ATOM 4802 C C . PHE A 1 590 ? 27.391 12.984 -5.488 1 90.75 590 PHE A C 1
ATOM 4804 O O . PHE A 1 590 ? 26.453 13.469 -4.859 1 90.75 590 PHE A O 1
ATOM 4811 N N . GLU A 1 591 ? 28.406 13.703 -5.898 1 88.31 591 GLU A N 1
ATOM 4812 C CA . GLU A 1 591 ? 28.609 15.094 -5.488 1 88.31 591 GLU A CA 1
ATOM 4813 C C . GLU A 1 591 ? 27.625 16.031 -6.18 1 88.31 591 GLU A C 1
ATOM 4815 O O . GLU A 1 591 ? 27.25 15.805 -7.336 1 88.31 591 GLU A O 1
ATOM 4820 N N . ILE A 1 592 ? 27.094 17.047 -5.477 1 90.81 592 ILE A N 1
ATOM 4821 C CA . ILE A 1 592 ? 26.172 18.062 -5.973 1 90.81 592 ILE A CA 1
ATOM 4822 C C . ILE A 1 592 ? 26.688 19.453 -5.609 1 90.81 592 ILE A C 1
ATOM 4824 O O . ILE A 1 592 ? 27.328 19.625 -4.57 1 90.81 592 ILE A O 1
ATOM 4828 N N . VAL A 1 593 ? 26.438 20.453 -6.402 1 91.25 593 VAL A N 1
ATOM 4829 C CA . VAL A 1 593 ? 26.734 21.844 -6.094 1 91.25 593 VAL A CA 1
ATOM 4830 C C . VAL A 1 593 ? 25.562 22.469 -5.348 1 91.25 593 VAL A C 1
ATOM 4832 O O . VAL A 1 593 ? 24.625 22.969 -5.965 1 91.25 593 VAL A O 1
ATOM 4835 N N . THR A 1 594 ? 25.609 22.5 -4.109 1 87.44 594 THR A N 1
ATOM 4836 C CA . THR A 1 594 ? 24.469 22.812 -3.236 1 87.44 594 THR A CA 1
ATOM 4837 C C . THR A 1 594 ? 24.094 24.281 -3.355 1 87.44 594 THR A C 1
ATOM 4839 O O . THR A 1 594 ? 22.922 24.641 -3.17 1 87.44 594 THR A O 1
ATOM 4842 N N . ASP A 1 595 ? 24.906 25.219 -3.697 1 88.62 595 ASP A N 1
ATOM 4843 C CA . ASP A 1 595 ? 24.609 26.641 -3.656 1 88.62 595 ASP A CA 1
ATOM 4844 C C . ASP A 1 595 ? 24.078 27.141 -5.004 1 88.62 595 ASP A C 1
ATOM 4846 O O . ASP A 1 595 ? 23.891 28.344 -5.199 1 88.62 595 ASP A O 1
ATOM 4850 N N . THR A 1 596 ? 23.734 26.203 -5.824 1 90.44 596 THR A N 1
ATOM 4851 C CA . THR A 1 596 ? 23.219 26.594 -7.137 1 90.44 596 THR A CA 1
ATOM 4852 C C . THR A 1 596 ? 21.734 26.906 -7.059 1 90.44 596 THR A C 1
ATOM 4854 O O . THR A 1 596 ? 20.969 26.203 -6.383 1 90.44 596 THR A O 1
ATOM 4857 N N . LEU A 1 597 ? 21.375 28.047 -7.629 1 92.69 597 LEU A N 1
ATOM 4858 C CA . LEU A 1 597 ? 19.953 28.406 -7.762 1 92.69 597 LEU A CA 1
ATOM 4859 C C . LEU A 1 597 ? 19.391 27.859 -9.062 1 92.69 597 LEU A C 1
ATOM 4861 O O . LEU A 1 597 ? 19.906 28.156 -10.148 1 92.69 597 LEU A O 1
ATOM 4865 N N . ILE A 1 598 ? 18.344 27.078 -8.898 1 93.88 598 ILE A N 1
ATOM 4866 C CA . ILE A 1 598 ? 17.781 26.375 -10.047 1 93.88 598 ILE A CA 1
ATOM 4867 C C . ILE A 1 598 ? 16.5 27.062 -10.508 1 93.88 598 ILE A C 1
ATOM 4869 O O . ILE A 1 598 ? 15.523 27.141 -9.758 1 93.88 598 ILE A O 1
ATOM 4873 N N . PRO A 1 599 ? 16.469 27.469 -11.719 1 94.88 599 PRO A N 1
ATOM 4874 C CA . PRO A 1 599 ? 15.234 28.078 -12.219 1 94.88 599 PRO A CA 1
ATOM 4875 C C . PRO A 1 599 ? 14.117 27.062 -12.422 1 94.88 599 PRO A C 1
ATOM 4877 O O . PRO A 1 599 ? 14.344 26 -12.992 1 94.88 599 PRO A O 1
ATOM 4880 N N . LEU A 1 600 ? 12.891 27.281 -12.039 1 93.62 600 LEU A N 1
ATOM 4881 C CA . LEU A 1 600 ? 11.766 26.359 -12.062 1 93.62 600 LEU A CA 1
ATOM 4882 C C . LEU A 1 600 ? 11.312 26.094 -13.5 1 93.62 600 LEU A C 1
ATOM 4884 O O . LEU A 1 600 ? 10.984 24.953 -13.852 1 93.62 600 LEU A O 1
ATOM 4888 N N . GLN A 1 601 ? 11.328 27.016 -14.336 1 90.69 601 GLN A N 1
ATOM 4889 C CA . GLN A 1 601 ? 10.75 26.891 -15.672 1 90.69 601 GLN A CA 1
ATOM 4890 C C . GLN A 1 601 ? 11.719 26.203 -16.625 1 90.69 601 GLN A C 1
ATOM 4892 O O . GLN A 1 601 ? 11.297 25.484 -17.531 1 90.69 601 GLN A O 1
ATOM 4897 N N . SER A 1 602 ? 12.977 26.328 -16.406 1 90.56 602 SER A N 1
ATOM 4898 C CA . SER A 1 602 ? 13.945 25.828 -17.375 1 90.56 602 SER A CA 1
ATOM 4899 C C . SER A 1 602 ? 14.508 24.469 -16.938 1 90.56 602 SER A C 1
ATOM 4901 O O . SER A 1 602 ? 15.055 23.734 -17.766 1 90.56 602 SER A O 1
ATOM 4903 N N . GLU A 1 603 ? 14.383 24.172 -15.727 1 92.31 603 GLU A N 1
ATOM 4904 C CA . GLU A 1 603 ? 14.961 22.922 -15.25 1 92.31 603 GLU A CA 1
ATOM 4905 C C . GLU A 1 603 ? 14.094 21.719 -15.641 1 92.31 603 GLU A C 1
ATOM 4907 O O . GLU A 1 603 ? 12.938 21.641 -15.227 1 92.31 603 GLU A O 1
ATOM 4912 N N . ALA A 1 604 ? 14.648 20.797 -16.281 1 93 604 ALA A N 1
ATOM 4913 C CA . ALA A 1 604 ? 13.93 19.641 -16.828 1 93 604 ALA A CA 1
ATOM 4914 C C . ALA A 1 604 ? 13.414 18.734 -15.711 1 93 604 ALA A C 1
ATOM 4916 O O . ALA A 1 604 ? 12.289 18.234 -15.773 1 93 604 ALA A O 1
ATOM 4917 N N . LEU A 1 605 ? 14.211 18.438 -14.703 1 93.38 605 LEU A N 1
ATOM 4918 C CA . LEU A 1 605 ? 13.82 17.547 -13.625 1 93.38 605 LEU A CA 1
ATOM 4919 C C . LEU A 1 605 ? 12.555 18.047 -12.938 1 93.38 605 LEU A C 1
ATOM 4921 O O . LEU A 1 605 ? 11.68 17.266 -12.578 1 93.38 605 LEU A O 1
ATOM 4925 N N . ILE A 1 606 ? 12.469 19.344 -12.719 1 95 606 ILE A N 1
ATOM 4926 C CA . ILE A 1 606 ? 11.312 19.938 -12.055 1 95 606 ILE A CA 1
ATOM 4927 C C . ILE A 1 606 ? 10.094 19.844 -12.969 1 95 606 ILE A C 1
ATOM 4929 O O . ILE A 1 606 ? 9.008 19.469 -12.531 1 95 606 ILE A O 1
ATOM 4933 N N . GLN A 1 607 ? 10.281 20.094 -14.211 1 93.94 607 GLN A N 1
ATOM 4934 C CA . GLN A 1 607 ? 9.164 20.078 -15.156 1 93.94 607 GLN A CA 1
ATOM 4935 C C . GLN A 1 607 ? 8.633 18.656 -15.344 1 93.94 607 GLN A C 1
ATOM 4937 O O . GLN A 1 607 ? 7.418 18.453 -15.414 1 93.94 607 GLN A O 1
ATOM 4942 N N . TRP A 1 608 ? 9.562 17.75 -15.445 1 93.25 608 TRP A N 1
ATOM 4943 C CA . TRP A 1 608 ? 9.148 16.359 -15.594 1 93.25 608 TRP A CA 1
ATOM 4944 C C . TRP A 1 608 ? 8.367 15.891 -14.367 1 93.25 608 TRP A C 1
ATOM 4946 O O . TRP A 1 608 ? 7.387 15.156 -14.5 1 93.25 608 TRP A O 1
ATOM 4956 N N . ALA A 1 609 ? 8.828 16.234 -13.172 1 94.5 609 ALA A N 1
ATOM 4957 C CA . ALA A 1 609 ? 8.18 15.836 -11.922 1 94.5 609 ALA A CA 1
ATOM 4958 C C . ALA A 1 609 ? 6.793 16.469 -11.805 1 94.5 609 ALA A C 1
ATOM 4960 O O . ALA A 1 609 ? 5.867 15.844 -11.281 1 94.5 609 ALA A O 1
ATOM 4961 N N . LEU A 1 610 ? 6.605 17.734 -12.289 1 92.56 610 LEU A N 1
ATOM 4962 C CA . LEU A 1 610 ? 5.34 18.453 -12.164 1 92.56 610 LEU A CA 1
ATOM 4963 C C . LEU A 1 610 ? 4.305 17.891 -13.125 1 92.56 610 LEU A C 1
ATOM 4965 O O . LEU A 1 610 ? 3.1 17.969 -12.875 1 92.56 610 LEU A O 1
ATOM 4969 N N . LEU A 1 611 ? 4.738 17.156 -14.109 1 89.44 611 LEU A N 1
ATOM 4970 C CA . LEU A 1 611 ? 3.828 16.641 -15.125 1 89.44 611 LEU A CA 1
ATOM 4971 C C . LEU A 1 611 ? 3.307 15.258 -14.719 1 89.44 611 LEU A C 1
ATOM 4973 O O . LEU A 1 611 ? 2.262 14.82 -15.203 1 89.44 611 LEU A O 1
ATOM 4977 N N . THR A 1 612 ? 4.059 14.68 -13.781 1 88.75 612 THR A N 1
ATOM 4978 C CA . THR A 1 612 ? 3.672 13.336 -13.375 1 88.75 612 THR A CA 1
ATOM 4979 C C . THR A 1 612 ? 3.256 13.312 -11.914 1 88.75 612 THR A C 1
ATOM 4981 O O . THR A 1 612 ? 3.836 14.016 -11.086 1 88.75 612 THR A O 1
ATOM 4984 N N . ASP A 1 613 ? 2.277 12.477 -11.594 1 84.44 613 ASP A N 1
ATOM 4985 C CA . ASP A 1 613 ? 1.825 12.367 -10.211 1 84.44 613 ASP A CA 1
ATOM 4986 C C . ASP A 1 613 ? 2.559 11.25 -9.477 1 84.44 613 ASP A C 1
ATOM 4988 O O . ASP A 1 613 ? 2.602 11.234 -8.242 1 84.44 613 ASP A O 1
ATOM 4992 N N . GLU A 1 614 ? 3.137 10.383 -10.195 1 88.56 614 GLU A N 1
ATOM 4993 C CA . GLU A 1 614 ? 3.799 9.234 -9.578 1 88.56 614 GLU A CA 1
ATOM 4994 C C . GLU A 1 614 ? 5.316 9.367 -9.664 1 88.56 614 GLU A C 1
ATOM 4996 O O . GLU A 1 614 ? 5.832 10.359 -10.18 1 88.56 614 GLU A O 1
ATOM 5001 N N . LEU A 1 615 ? 5.961 8.469 -8.977 1 93.06 615 LEU A N 1
ATOM 5002 C CA . LEU A 1 615 ? 7.418 8.406 -9.023 1 93.06 615 LEU A CA 1
ATOM 5003 C C . LEU A 1 615 ? 7.902 8.109 -10.445 1 93.06 615 LEU A C 1
ATOM 5005 O O . LEU A 1 615 ? 7.473 7.133 -11.055 1 93.06 615 LEU A O 1
ATOM 5009 N N . LEU A 1 616 ? 8.758 9 -10.969 1 93.19 616 LEU A N 1
ATOM 5010 C CA . LEU A 1 616 ? 9.25 8.875 -12.336 1 93.19 616 LEU A CA 1
ATOM 5011 C C . LEU A 1 616 ? 10.703 8.414 -12.352 1 93.19 616 LEU A C 1
ATOM 5013 O O . LEU A 1 616 ? 11.586 9.102 -11.844 1 93.19 616 LEU A O 1
ATOM 5017 N N . PRO A 1 617 ? 10.891 7.285 -12.906 1 93.12 617 PRO A N 1
ATOM 5018 C CA . PRO A 1 617 ? 12.281 6.836 -13.062 1 93.12 617 PRO A CA 1
ATOM 5019 C C . PRO A 1 617 ? 12.953 7.438 -14.289 1 93.12 617 PRO A C 1
ATOM 5021 O O . PRO A 1 617 ? 12.375 7.449 -15.383 1 93.12 617 PRO A O 1
ATOM 5024 N N . ILE A 1 618 ? 14.102 8.031 -14.055 1 91.94 618 ILE A N 1
ATOM 5025 C CA . ILE A 1 618 ? 14.914 8.641 -15.109 1 91.94 618 ILE A CA 1
ATOM 5026 C C . ILE A 1 618 ? 16.328 8.078 -15.055 1 91.94 618 ILE A C 1
ATOM 5028 O O . ILE A 1 618 ? 16.781 7.602 -14.016 1 91.94 618 ILE A O 1
ATOM 5032 N N . THR A 1 619 ? 16.969 8.055 -16.219 1 91.69 619 THR A N 1
ATOM 5033 C CA . THR A 1 619 ? 18.359 7.625 -16.266 1 91.69 619 THR A CA 1
ATOM 5034 C C . THR A 1 619 ? 19.281 8.82 -16.469 1 91.69 619 THR A C 1
ATOM 5036 O O . THR A 1 619 ? 18.859 9.859 -16.984 1 91.69 619 THR A O 1
ATOM 5039 N N . ALA A 1 620 ? 20.469 8.727 -16.062 1 90 620 ALA A N 1
ATOM 5040 C CA . ALA A 1 620 ? 21.453 9.82 -16.141 1 90 620 ALA A CA 1
ATOM 5041 C C . ALA A 1 620 ? 21.688 10.242 -17.594 1 90 620 ALA A C 1
ATOM 5043 O O . ALA A 1 620 ? 22.062 11.383 -17.859 1 90 620 ALA A O 1
ATOM 5044 N N . ASN A 1 621 ? 21.422 9.352 -18.531 1 87.06 621 ASN A N 1
ATOM 5045 C CA . ASN A 1 621 ? 21.625 9.648 -19.938 1 87.06 621 ASN A CA 1
ATOM 5046 C C . ASN A 1 621 ? 20.547 10.578 -20.484 1 87.06 621 ASN A C 1
ATOM 5048 O O . ASN A 1 621 ? 20.766 11.281 -21.469 1 87.06 621 ASN A O 1
ATOM 5052 N N . ASP A 1 622 ? 19.469 10.664 -19.891 1 89.69 622 ASP A N 1
ATOM 5053 C CA . ASP A 1 622 ? 18.344 11.469 -20.344 1 89.69 622 ASP A CA 1
ATOM 5054 C C . ASP A 1 622 ? 18.453 12.906 -19.844 1 89.69 622 ASP A C 1
ATOM 5056 O O . ASP A 1 622 ? 17.703 13.781 -20.266 1 89.69 622 ASP A O 1
ATOM 5060 N N . LEU A 1 623 ? 19.469 13.211 -19.031 1 92 623 LEU A N 1
ATOM 5061 C CA . LEU A 1 623 ? 19.562 14.516 -18.391 1 92 623 LEU A CA 1
ATOM 5062 C C . LEU A 1 623 ? 20.172 15.539 -19.344 1 92 623 LEU A C 1
ATOM 5064 O O . LEU A 1 623 ? 21.172 15.258 -20 1 92 623 LEU A O 1
ATOM 5068 N N . PRO A 1 624 ? 19.578 16.719 -19.391 1 92.06 624 PRO A N 1
ATOM 5069 C CA . PRO A 1 624 ? 20.172 17.812 -20.172 1 92.06 624 PRO A CA 1
ATOM 5070 C C . PRO A 1 624 ? 21.469 18.344 -19.562 1 92.06 624 PRO A C 1
ATOM 5072 O O . PRO A 1 624 ? 21.734 18.109 -18.375 1 92.06 624 PRO A O 1
ATOM 5075 N N . PRO A 1 625 ? 22.25 19.109 -20.25 1 90.75 625 PRO A N 1
ATOM 5076 C CA . PRO A 1 625 ? 23.516 19.641 -19.75 1 90.75 625 PRO A CA 1
ATOM 5077 C C . PRO A 1 625 ? 23.344 20.641 -18.609 1 90.75 625 PRO A C 1
ATOM 5079 O O . PRO A 1 625 ? 24.203 20.75 -17.734 1 90.75 625 PRO A O 1
ATOM 5082 N N . ALA A 1 626 ? 22.266 21.328 -18.641 1 90.56 626 ALA A N 1
ATOM 5083 C CA . ALA A 1 626 ? 22.031 22.297 -17.578 1 90.56 626 ALA A CA 1
ATOM 5084 C C . ALA A 1 626 ? 21.906 21.609 -16.219 1 90.56 626 ALA A C 1
ATOM 5086 O O . ALA A 1 626 ? 22.359 22.156 -15.195 1 90.56 626 ALA A O 1
ATOM 5087 N N . THR A 1 627 ? 21.266 20.469 -16.188 1 92.94 627 THR A N 1
ATOM 5088 C CA . THR A 1 627 ? 21.094 19.703 -14.961 1 92.94 627 THR A CA 1
ATOM 5089 C C . THR A 1 627 ? 22.422 19.078 -14.531 1 92.94 627 THR A C 1
ATOM 5091 O O . THR A 1 627 ? 22.688 18.953 -13.328 1 92.94 627 THR A O 1
ATOM 5094 N N . LYS A 1 628 ? 23.297 18.75 -15.477 1 91 628 LYS A N 1
ATOM 5095 C CA . LYS A 1 628 ? 24.578 18.094 -15.188 1 91 628 LYS A CA 1
ATOM 5096 C C . LYS A 1 628 ? 25.562 19.078 -14.57 1 91 628 LYS A C 1
ATOM 5098 O O . LYS A 1 628 ? 26.578 18.672 -13.992 1 91 628 LYS A O 1
ATOM 5103 N N . LYS A 1 629 ? 25.203 20.328 -14.641 1 89.75 629 LYS A N 1
ATOM 5104 C CA . LYS A 1 629 ? 26.078 21.359 -14.062 1 89.75 629 LYS A CA 1
ATOM 5105 C C . LYS A 1 629 ? 26.062 21.297 -12.539 1 89.75 629 LYS A C 1
ATOM 5107 O O . LYS A 1 629 ? 27.078 21.531 -11.891 1 89.75 629 LYS A O 1
ATOM 5112 N N . TRP A 1 630 ? 24.828 20.938 -12.016 1 91.69 630 TRP A N 1
ATOM 5113 C CA . TRP A 1 630 ? 24.766 20.906 -10.555 1 91.69 630 TRP A CA 1
ATOM 5114 C C . TRP A 1 630 ? 24.719 19.453 -10.062 1 91.69 630 TRP A C 1
ATOM 5116 O O . TRP A 1 630 ? 25.031 19.188 -8.898 1 91.69 630 TRP A O 1
ATOM 5126 N N . LEU A 1 631 ? 24.266 18.5 -10.859 1 92.38 631 LEU A N 1
ATOM 5127 C CA . LEU A 1 631 ? 24.344 17.078 -10.562 1 92.38 631 LEU A CA 1
ATOM 5128 C C . LEU A 1 631 ? 25.578 16.453 -11.227 1 92.38 631 LEU A C 1
ATOM 5130 O O . LEU A 1 631 ? 25.453 15.742 -12.227 1 92.38 631 LEU A O 1
ATOM 5134 N N . THR A 1 632 ? 26.688 16.578 -10.617 1 85.5 632 THR A N 1
ATOM 5135 C CA . THR A 1 632 ? 27.969 16.297 -11.258 1 85.5 632 THR A CA 1
ATOM 5136 C C . THR A 1 632 ? 28.469 14.914 -10.891 1 85.5 632 THR A C 1
ATOM 5138 O O . THR A 1 632 ? 29.469 14.438 -11.445 1 85.5 632 THR A O 1
ATOM 5141 N N . GLY A 1 633 ? 27.844 14.195 -10.086 1 87.12 633 GLY A N 1
ATOM 5142 C CA . GLY A 1 633 ? 28.359 12.922 -9.633 1 87.12 633 GLY A CA 1
ATOM 5143 C C . GLY A 1 633 ? 28.484 11.891 -10.742 1 87.12 633 GLY A C 1
ATOM 5144 O O . GLY A 1 633 ? 27.531 11.68 -11.492 1 87.12 633 GLY A O 1
ATOM 5145 N N . ALA A 1 634 ? 29.594 11.242 -10.906 1 86.25 634 ALA A N 1
ATOM 5146 C CA . ALA A 1 634 ? 29.844 10.266 -11.961 1 86.25 634 ALA A CA 1
ATOM 5147 C C . ALA A 1 634 ? 29.109 8.953 -11.672 1 86.25 634 ALA A C 1
ATOM 5149 O O . ALA A 1 634 ? 28.844 8.172 -12.586 1 86.25 634 ALA A O 1
ATOM 5150 N N . GLY A 1 635 ? 28.844 8.797 -10.461 1 87.62 635 GLY A N 1
ATOM 5151 C CA . GLY A 1 635 ? 28.219 7.543 -10.07 1 87.62 635 GLY A CA 1
ATOM 5152 C C . GLY A 1 635 ? 26.719 7.539 -10.289 1 87.62 635 GLY A C 1
ATOM 5153 O O . GLY A 1 635 ? 26.062 6.496 -10.148 1 87.62 635 GLY A O 1
ATOM 5154 N N . VAL A 1 636 ? 26.188 8.648 -10.727 1 91.38 636 VAL A N 1
ATOM 5155 C CA . VAL A 1 636 ? 24.75 8.766 -10.859 1 91.38 636 VAL A CA 1
ATOM 5156 C C . VAL A 1 636 ? 24.281 8.047 -12.125 1 91.38 636 VAL A C 1
ATOM 5158 O O . VAL A 1 636 ? 24.703 8.391 -13.234 1 91.38 636 VAL A O 1
ATOM 5161 N N . GLY A 1 637 ? 23.484 6.984 -11.953 1 90.88 637 GLY A N 1
ATOM 5162 C CA . GLY A 1 637 ? 22.938 6.242 -13.078 1 90.88 637 GLY A CA 1
ATOM 5163 C C . GLY A 1 637 ? 21.422 6.293 -13.141 1 90.88 637 GLY A C 1
ATOM 5164 O O . GLY A 1 637 ? 20.844 6.848 -14.078 1 90.88 637 GLY A O 1
ATOM 5165 N N . GLN A 1 638 ? 20.812 5.758 -12.07 1 92.94 638 GLN A N 1
ATOM 5166 C CA . GLN A 1 638 ? 19.359 5.77 -11.977 1 92.94 638 GLN A CA 1
ATOM 5167 C C . GLN A 1 638 ? 18.875 6.922 -11.102 1 92.94 638 GLN A C 1
ATOM 5169 O O . GLN A 1 638 ? 19.453 7.207 -10.055 1 92.94 638 GLN A O 1
ATOM 5174 N N . ILE A 1 639 ? 17.844 7.633 -11.633 1 94.56 639 ILE A N 1
ATOM 5175 C CA . ILE A 1 639 ? 17.312 8.781 -10.906 1 94.56 639 ILE A CA 1
ATOM 5176 C C . ILE A 1 639 ? 15.797 8.648 -10.766 1 94.56 639 ILE A C 1
ATOM 5178 O O . ILE A 1 639 ? 15.125 8.219 -11.703 1 94.56 639 ILE A O 1
ATOM 5182 N N . LEU A 1 640 ? 15.289 8.898 -9.562 1 95.31 640 LEU A N 1
ATOM 5183 C CA . LEU A 1 640 ? 13.859 8.969 -9.297 1 95.31 640 LEU A CA 1
ATOM 5184 C C . LEU A 1 640 ? 13.453 10.383 -8.891 1 95.31 640 LEU A C 1
ATOM 5186 O O . LEU A 1 640 ? 14.141 11.023 -8.094 1 95.31 640 LEU A O 1
ATOM 5190 N N . VAL A 1 641 ? 12.391 10.883 -9.469 1 96.06 641 VAL A N 1
ATOM 5191 C CA . VAL A 1 641 ? 11.938 12.234 -9.141 1 96.06 641 VAL A CA 1
ATOM 5192 C C . VAL A 1 641 ? 10.445 12.219 -8.844 1 96.06 641 VAL A C 1
ATOM 5194 O O . VAL A 1 641 ? 9.688 11.484 -9.484 1 96.06 641 VAL A O 1
ATOM 5197 N N . MET A 1 642 ? 10.039 13.031 -7.828 1 96.31 642 MET A N 1
ATOM 5198 C CA . MET A 1 642 ? 8.625 13.18 -7.488 1 96.31 642 MET A CA 1
ATOM 5199 C C . MET A 1 642 ? 8.359 14.555 -6.879 1 96.31 642 MET A C 1
ATOM 5201 O O . MET A 1 642 ? 9.141 15.039 -6.059 1 96.31 642 MET A O 1
ATOM 5205 N N . ALA A 1 643 ? 7.297 15.164 -7.324 1 95.94 643 ALA A N 1
ATOM 5206 C CA . ALA A 1 643 ? 6.914 16.469 -6.797 1 95.94 643 ALA A CA 1
ATOM 5207 C C . ALA A 1 643 ? 6.18 16.328 -5.465 1 95.94 643 ALA A C 1
ATOM 5209 O O . ALA A 1 643 ? 5.523 15.312 -5.215 1 95.94 643 ALA A O 1
ATOM 5210 N N . LEU A 1 644 ? 6.371 17.266 -4.582 1 94.12 644 LEU A N 1
ATOM 5211 C CA . LEU A 1 644 ? 5.648 17.312 -3.316 1 94.12 644 LEU A CA 1
ATOM 5212 C C . LEU A 1 644 ? 4.215 17.797 -3.523 1 94.12 644 LEU A C 1
ATOM 5214 O O . LEU A 1 644 ? 3.908 18.969 -3.285 1 94.12 644 LEU A O 1
ATOM 5218 N N . ARG A 1 645 ? 3.379 16.891 -3.846 1 88.81 645 ARG A N 1
ATOM 5219 C CA . ARG A 1 645 ? 1.994 17.234 -4.148 1 88.81 645 ARG A CA 1
ATOM 5220 C C . ARG A 1 645 ? 1.071 16.859 -2.992 1 88.81 645 ARG A C 1
ATOM 5222 O O . ARG A 1 645 ? 1.24 15.812 -2.367 1 88.81 645 ARG A O 1
ATOM 5229 N N . THR A 1 646 ? 0.188 17.641 -2.594 1 87.25 646 THR A N 1
ATOM 5230 C CA . THR A 1 646 ? -0.852 17.359 -1.611 1 87.25 646 THR A CA 1
ATOM 5231 C C . THR A 1 646 ? -2.209 17.188 -2.291 1 87.25 646 THR A C 1
ATOM 5233 O O . THR A 1 646 ? -2.531 16.109 -2.785 1 87.25 646 THR A O 1
ATOM 5236 N N . THR A 1 647 ? -3.035 18.266 -2.469 1 78.38 647 THR A N 1
ATOM 5237 C CA . THR A 1 647 ? -4.289 18.203 -3.213 1 78.38 647 THR A CA 1
ATOM 5238 C C . THR A 1 647 ? -4.129 18.812 -4.602 1 78.38 647 THR A C 1
ATOM 5240 O O . THR A 1 647 ? -3.162 19.531 -4.859 1 78.38 647 THR A O 1
ATOM 5243 N N . ALA A 1 648 ? -5.012 18.531 -5.445 1 75.44 648 ALA A N 1
ATOM 5244 C CA . ALA A 1 648 ? -4.953 18.984 -6.832 1 75.44 648 ALA A CA 1
ATOM 5245 C C . ALA A 1 648 ? -5.082 20.5 -6.918 1 75.44 648 ALA A C 1
ATOM 5247 O O . ALA A 1 648 ? -4.621 21.125 -7.883 1 75.44 648 ALA A O 1
ATOM 5248 N N . ASP A 1 649 ? -5.543 21.094 -5.898 1 76.62 649 ASP A N 1
ATOM 5249 C CA . ASP A 1 649 ? -5.824 22.516 -5.957 1 76.62 649 ASP A CA 1
ATOM 5250 C C . ASP A 1 649 ? -4.613 23.344 -5.512 1 76.62 649 ASP A C 1
ATOM 5252 O O . ASP A 1 649 ? -4.535 24.531 -5.785 1 76.62 649 ASP A O 1
ATOM 5256 N N . TYR A 1 650 ? -3.617 22.641 -4.941 1 84.31 650 TYR A N 1
ATOM 5257 C CA . TYR A 1 650 ? -2.484 23.391 -4.398 1 84.31 650 TYR A CA 1
ATOM 5258 C C . TYR A 1 650 ? -1.246 23.203 -5.266 1 84.31 650 TYR A C 1
ATOM 5260 O O . TYR A 1 650 ? -1.023 22.109 -5.816 1 84.31 650 TYR A O 1
ATOM 5268 N N . GLN A 1 651 ? -0.524 24.188 -5.371 1 84.75 651 GLN A N 1
ATOM 5269 C CA . GLN A 1 651 ? 0.711 24.109 -6.148 1 84.75 651 GLN A CA 1
ATOM 5270 C C . GLN A 1 651 ? 1.834 23.469 -5.34 1 84.75 651 GLN A C 1
ATOM 5272 O O . GLN A 1 651 ? 1.985 23.75 -4.148 1 84.75 651 GLN A O 1
ATOM 5277 N N . PRO A 1 652 ? 2.564 22.625 -6.004 1 91.06 652 PRO A N 1
ATOM 5278 C CA . PRO A 1 652 ? 3.691 22 -5.301 1 91.06 652 PRO A CA 1
ATOM 5279 C C . PRO A 1 652 ? 4.812 23 -4.996 1 91.06 652 PRO A C 1
ATOM 5281 O O . PRO A 1 652 ? 4.984 23.969 -5.723 1 91.06 652 PRO A O 1
ATOM 5284 N N . THR A 1 653 ? 5.551 22.734 -3.928 1 92.12 653 THR A N 1
ATOM 5285 C CA . THR A 1 653 ? 6.594 23.656 -3.5 1 92.12 653 THR A CA 1
ATOM 5286 C C . THR A 1 653 ? 7.945 22.953 -3.424 1 92.12 653 THR A C 1
ATOM 5288 O O . THR A 1 653 ? 8.891 23.469 -2.826 1 92.12 653 THR A O 1
ATOM 5291 N N . GLY A 1 654 ? 7.988 21.766 -4.012 1 95.25 654 GLY A N 1
ATOM 5292 C CA . GLY A 1 654 ? 9.258 21.062 -3.973 1 95.25 654 GLY A CA 1
ATOM 5293 C C . GLY A 1 654 ? 9.258 19.797 -4.801 1 95.25 654 GLY A C 1
ATOM 5294 O O . GLY A 1 654 ? 8.195 19.312 -5.223 1 95.25 654 GLY A O 1
ATOM 5295 N N . VAL A 1 655 ? 10.492 19.312 -5.086 1 96.56 655 VAL A N 1
ATOM 5296 C CA . VAL A 1 655 ? 10.703 18.078 -5.82 1 96.56 655 VAL A CA 1
ATOM 5297 C C . VAL A 1 655 ? 11.797 17.25 -5.145 1 96.56 655 VAL A C 1
ATOM 5299 O O . VAL A 1 655 ? 12.883 17.766 -4.875 1 96.56 655 VAL A O 1
ATOM 5302 N N . VAL A 1 656 ? 11.461 16.062 -4.863 1 97.12 656 VAL A N 1
ATOM 5303 C CA . VAL A 1 656 ? 12.445 15.156 -4.277 1 97.12 656 VAL A CA 1
ATOM 5304 C C . VAL A 1 656 ? 13.203 14.43 -5.387 1 97.12 656 VAL A C 1
ATOM 5306 O O . VAL A 1 656 ? 12.594 13.914 -6.328 1 97.12 656 VAL A O 1
ATOM 5309 N N . VAL A 1 657 ? 14.508 14.406 -5.293 1 96.12 657 VAL A N 1
ATOM 5310 C CA . VAL A 1 657 ? 15.367 13.727 -6.254 1 96.12 657 VAL A CA 1
ATOM 5311 C C . VAL A 1 657 ? 16.172 12.633 -5.551 1 96.12 657 VAL A C 1
ATOM 5313 O O . VAL A 1 657 ? 16.875 12.898 -4.578 1 96.12 657 VAL A O 1
ATOM 5316 N N . ILE A 1 658 ? 16.031 11.453 -5.992 1 96 658 ILE A N 1
ATOM 5317 C CA . ILE A 1 658 ? 16.719 10.289 -5.457 1 96 658 ILE A CA 1
ATOM 5318 C C . ILE A 1 658 ? 17.594 9.656 -6.543 1 96 658 ILE A C 1
ATOM 5320 O O . ILE A 1 658 ? 17.125 9.445 -7.668 1 96 658 ILE A O 1
ATOM 5324 N N . ALA A 1 659 ? 18.812 9.367 -6.23 1 93.94 659 ALA A N 1
ATOM 5325 C CA . ALA A 1 659 ? 19.703 8.812 -7.246 1 93.94 659 ALA A CA 1
ATOM 5326 C C . ALA A 1 659 ? 20.562 7.703 -6.66 1 93.94 659 ALA A C 1
ATOM 5328 O O . ALA A 1 659 ? 20.828 7.676 -5.453 1 93.94 659 ALA A O 1
ATOM 5329 N N . ASP A 1 660 ? 20.875 6.789 -7.504 1 92.31 660 ASP A N 1
ATOM 5330 C CA . ASP A 1 660 ? 21.766 5.684 -7.156 1 92.31 660 ASP A CA 1
ATOM 5331 C C . ASP A 1 660 ? 22.547 5.211 -8.375 1 92.31 660 ASP A C 1
ATOM 5333 O O . ASP A 1 660 ? 22.547 5.871 -9.422 1 92.31 660 ASP A O 1
ATOM 5337 N N . HIS A 1 661 ? 23.297 4.105 -8.281 1 88.75 661 HIS A N 1
ATOM 5338 C CA . HIS A 1 661 ? 24.141 3.578 -9.336 1 88.75 661 HIS A CA 1
ATOM 5339 C C . HIS A 1 661 ? 23.312 3.008 -10.484 1 88.75 661 HIS A C 1
ATOM 5341 O O . HIS A 1 661 ? 22.109 2.852 -10.359 1 88.75 661 HIS A O 1
ATOM 5347 N N . TRP A 1 662 ? 23.969 2.725 -11.602 1 83.12 662 TRP A N 1
ATOM 5348 C CA . TRP A 1 662 ? 23.344 2.246 -12.836 1 83.12 662 TRP A CA 1
ATOM 5349 C C . TRP A 1 662 ? 22.734 0.864 -12.633 1 83.12 662 TRP A C 1
ATOM 5351 O O . TRP A 1 662 ? 21.703 0.542 -13.227 1 83.12 662 TRP A O 1
ATOM 5361 N N . GLN A 1 663 ? 23.297 0.111 -11.766 1 75.5 663 GLN A N 1
ATOM 5362 C CA . GLN A 1 663 ? 22.906 -1.287 -11.617 1 75.5 663 GLN A CA 1
ATOM 5363 C C . GLN A 1 663 ? 21.781 -1.439 -10.602 1 75.5 663 GLN A C 1
ATOM 5365 O O . GLN A 1 663 ? 21.188 -2.516 -10.469 1 75.5 663 GLN A O 1
ATOM 5370 N N . ARG A 1 664 ? 21.391 -0.368 -10.055 1 79.44 664 ARG A N 1
ATOM 5371 C CA . ARG A 1 664 ? 20.422 -0.473 -8.969 1 79.44 664 ARG A CA 1
ATOM 5372 C C . ARG A 1 664 ? 19.016 -0.741 -9.5 1 79.44 664 ARG A C 1
ATOM 5374 O O . ARG A 1 664 ? 18.609 -0.146 -10.5 1 79.44 664 ARG A O 1
ATOM 5381 N N . ARG A 1 665 ? 18.469 -1.781 -8.859 1 79.56 665 ARG A N 1
ATOM 5382 C CA . ARG A 1 665 ? 17.047 -2.051 -9.109 1 79.56 665 ARG A CA 1
ATOM 5383 C C . ARG A 1 665 ? 16.25 -2.035 -7.812 1 79.56 665 ARG A C 1
ATOM 5385 O O . ARG A 1 665 ? 16.688 -2.6 -6.805 1 79.56 665 ARG A O 1
ATOM 5392 N N . TRP A 1 666 ? 15.102 -1.232 -7.785 1 82.06 666 TRP A N 1
ATOM 5393 C CA . TRP A 1 666 ? 14.273 -1.146 -6.586 1 82.06 666 TRP A CA 1
ATOM 5394 C C . TRP A 1 666 ? 13.031 -2.023 -6.715 1 82.06 666 TRP A C 1
ATOM 5396 O O . TRP A 1 666 ? 12.5 -2.195 -7.812 1 82.06 666 TRP A O 1
ATOM 5406 N N . SER A 1 667 ? 12.633 -2.59 -5.625 1 75.69 667 SER A N 1
ATOM 5407 C CA . SER A 1 667 ? 11.406 -3.381 -5.57 1 75.69 667 SER A CA 1
ATOM 5408 C C . SER A 1 667 ? 10.172 -2.494 -5.699 1 75.69 667 SER A C 1
ATOM 5410 O O . SER A 1 667 ? 10.219 -1.306 -5.379 1 75.69 667 SER A O 1
ATOM 5412 N N . GLU A 1 668 ? 9.117 -3.148 -6.176 1 81.88 668 GLU A N 1
ATOM 5413 C CA . GLU A 1 668 ? 7.871 -2.406 -6.316 1 81.88 668 GLU A CA 1
ATOM 5414 C C . GLU A 1 668 ? 7.352 -1.937 -4.961 1 81.88 668 GLU A C 1
ATOM 5416 O O . GLU A 1 668 ? 6.812 -0.833 -4.844 1 81.88 668 GLU A O 1
ATOM 5421 N N . ASP A 1 669 ? 7.504 -2.744 -3.949 1 82.19 669 ASP A N 1
ATOM 5422 C CA . ASP A 1 669 ? 7.023 -2.387 -2.619 1 82.19 669 ASP A CA 1
ATOM 5423 C C . ASP A 1 669 ? 7.805 -1.203 -2.051 1 82.19 669 ASP A C 1
ATOM 5425 O O . ASP A 1 669 ? 7.234 -0.336 -1.387 1 82.19 669 ASP A O 1
ATOM 5429 N N . SER A 1 670 ? 9.039 -1.183 -2.346 1 86.31 670 SER A N 1
ATOM 5430 C CA . SER A 1 670 ? 9.859 -0.078 -1.855 1 86.31 670 SER A CA 1
ATOM 5431 C C . SER A 1 670 ? 9.508 1.226 -2.566 1 86.31 670 SER A C 1
ATOM 5433 O O . SER A 1 670 ? 9.516 2.295 -1.953 1 86.31 670 SER A O 1
ATOM 5435 N N . LEU A 1 671 ? 9.18 1.108 -3.865 1 89.44 671 LEU A N 1
ATOM 5436 C CA . LEU A 1 671 ? 8.82 2.293 -4.633 1 89.44 671 LEU A CA 1
ATOM 5437 C C . LEU A 1 671 ? 7.48 2.857 -4.168 1 89.44 671 LEU A C 1
ATOM 5439 O O . LEU A 1 671 ? 7.332 4.074 -4.023 1 89.44 671 LEU A O 1
ATOM 5443 N N . LEU A 1 672 ? 6.602 1.991 -3.918 1 86.88 672 LEU A N 1
ATOM 5444 C CA . LEU A 1 672 ? 5.297 2.436 -3.443 1 86.88 672 LEU A CA 1
ATOM 5445 C C . LEU A 1 672 ? 5.406 3.059 -2.057 1 86.88 672 LEU A C 1
ATOM 5447 O O . LEU A 1 672 ? 4.727 4.043 -1.759 1 86.88 672 LEU A O 1
ATOM 5451 N N . THR A 1 673 ? 6.184 2.504 -1.212 1 88.06 673 THR A N 1
ATOM 5452 C CA . THR A 1 673 ? 6.398 3.043 0.127 1 88.06 673 THR A CA 1
ATOM 5453 C C . THR A 1 673 ? 7.047 4.422 0.057 1 88.06 673 THR A C 1
ATOM 5455 O O . THR A 1 673 ? 6.688 5.32 0.823 1 88.06 673 THR A O 1
ATOM 5458 N N . THR A 1 674 ? 7.988 4.598 -0.865 1 91.94 674 THR A N 1
ATOM 5459 C CA . THR A 1 674 ? 8.648 5.887 -1.021 1 91.94 674 THR A CA 1
ATOM 5460 C C . THR A 1 674 ? 7.672 6.938 -1.531 1 91.94 674 THR A C 1
ATOM 5462 O O . THR A 1 674 ? 7.707 8.094 -1.095 1 91.94 674 THR A O 1
ATOM 5465 N N . GLU A 1 675 ? 6.867 6.535 -2.453 1 91.06 675 GLU A N 1
ATOM 5466 C CA . GLU A 1 675 ? 5.84 7.445 -2.951 1 91.06 675 GLU A CA 1
ATOM 5467 C C . GLU A 1 675 ? 4.945 7.945 -1.82 1 91.06 675 GLU A C 1
ATOM 5469 O O . GLU A 1 675 ? 4.621 9.133 -1.755 1 91.06 675 GLU A O 1
ATOM 5474 N N . THR A 1 676 ? 4.547 7.078 -0.934 1 89.19 676 THR A N 1
ATOM 5475 C CA . THR A 1 676 ? 3.695 7.441 0.196 1 89.19 676 THR A CA 1
ATOM 5476 C C . THR A 1 676 ? 4.441 8.352 1.165 1 89.19 676 THR A C 1
ATOM 5478 O O . THR A 1 676 ? 3.859 9.281 1.722 1 89.19 676 THR A O 1
ATOM 5481 N N . LEU A 1 677 ? 5.695 8.086 1.352 1 90.25 677 LEU A N 1
ATOM 5482 C CA . LEU A 1 677 ? 6.492 8.906 2.254 1 90.25 677 LEU A CA 1
ATOM 5483 C C . LEU A 1 677 ? 6.648 10.32 1.708 1 90.25 677 LEU A C 1
ATOM 5485 O O . LEU A 1 677 ? 6.625 11.297 2.469 1 90.25 677 LEU A O 1
ATOM 5489 N N . VAL A 1 678 ? 6.84 10.445 0.378 1 92.81 678 VAL A N 1
ATOM 5490 C CA . VAL A 1 678 ? 6.969 11.758 -0.244 1 92.81 678 VAL A CA 1
ATOM 5491 C C . VAL A 1 678 ? 5.656 12.523 -0.107 1 92.81 678 VAL A C 1
ATOM 5493 O O . VAL A 1 678 ? 5.664 13.734 0.115 1 92.81 678 VAL A O 1
ATOM 5496 N N . CYS A 1 679 ? 4.594 11.836 -0.22 1 89.12 679 CYS A N 1
ATOM 5497 C CA . CYS A 1 679 ? 3.295 12.477 -0.031 1 89.12 679 CYS A CA 1
ATOM 5498 C C . CYS A 1 679 ? 3.119 12.938 1.411 1 89.12 679 CYS A C 1
ATOM 5500 O O . CYS A 1 679 ? 2.594 14.023 1.659 1 89.12 679 CYS A O 1
ATOM 5502 N N . GLN A 1 680 ? 3.529 12.125 2.332 1 88.44 680 GLN A N 1
ATOM 5503 C CA . GLN A 1 680 ? 3.455 12.5 3.74 1 88.44 680 GLN A CA 1
ATOM 5504 C C . GLN A 1 680 ? 4.34 13.703 4.039 1 88.44 680 GLN A C 1
ATOM 5506 O O . GLN A 1 680 ? 3.969 14.578 4.828 1 88.44 680 GLN A O 1
ATOM 5511 N N . LEU A 1 681 ? 5.488 13.688 3.43 1 90.75 681 LEU A N 1
ATOM 5512 C CA . LEU A 1 681 ? 6.383 14.828 3.586 1 90.75 681 LEU A CA 1
ATOM 5513 C C . LEU A 1 681 ? 5.738 16.094 3.037 1 90.75 681 LEU A C 1
ATOM 5515 O O . LEU A 1 681 ? 5.855 17.172 3.639 1 90.75 681 LEU A O 1
ATOM 5519 N N . ALA A 1 682 ? 5.121 15.984 1.896 1 91.5 682 ALA A N 1
ATOM 5520 C CA . ALA A 1 682 ? 4.457 17.141 1.283 1 91.5 682 ALA A CA 1
ATOM 5521 C C . ALA A 1 682 ? 3.41 17.734 2.221 1 91.5 682 ALA A C 1
ATOM 5523 O O . ALA A 1 682 ? 3.354 18.953 2.408 1 91.5 682 ALA A O 1
ATOM 5524 N N . TRP A 1 683 ? 2.662 16.953 2.857 1 87.94 683 TRP A N 1
ATOM 5525 C CA . TRP A 1 683 ? 1.604 17.406 3.752 1 87.94 683 TRP A CA 1
ATOM 5526 C C . TRP A 1 683 ? 2.189 17.969 5.039 1 87.94 683 TRP A C 1
ATOM 5528 O O . TRP A 1 683 ? 1.771 19.031 5.504 1 87.94 683 TRP A O 1
ATOM 5538 N N . SER A 1 684 ? 3.074 17.266 5.625 1 88.62 684 SER A N 1
ATOM 5539 C CA . SER A 1 684 ? 3.684 17.734 6.867 1 88.62 684 SER A CA 1
ATOM 5540 C C . SER A 1 684 ? 4.375 19.078 6.664 1 88.62 684 SER A C 1
ATOM 5542 O O . SER A 1 684 ? 4.281 19.969 7.516 1 88.62 684 SER A O 1
ATOM 5544 N N . ARG A 1 685 ? 5.078 19.125 5.586 1 90.81 685 ARG A N 1
ATOM 5545 C CA . ARG A 1 685 ? 5.746 20.391 5.262 1 90.81 685 ARG A CA 1
ATOM 5546 C C . ARG A 1 685 ? 4.738 21.516 5.098 1 90.81 685 ARG A C 1
ATOM 5548 O O . ARG A 1 685 ? 4.957 22.625 5.582 1 90.81 685 ARG A O 1
ATOM 5555 N N . ARG A 1 686 ? 3.697 21.25 4.398 1 89.62 686 ARG A N 1
ATOM 5556 C CA . ARG A 1 686 ? 2.672 22.266 4.172 1 89.62 686 ARG A CA 1
ATOM 5557 C C . ARG A 1 686 ? 2.051 22.719 5.488 1 89.62 686 ARG A C 1
ATOM 5559 O O . ARG A 1 686 ? 1.904 23.922 5.727 1 89.62 686 ARG A O 1
ATOM 5566 N N . TRP A 1 687 ? 1.733 21.859 6.387 1 87.06 687 TRP A N 1
ATOM 5567 C CA . TRP A 1 687 ? 1.124 22.188 7.672 1 87.06 687 TRP A CA 1
ATOM 5568 C C . TRP A 1 687 ? 2.076 23.016 8.523 1 87.06 687 TRP A C 1
ATOM 5570 O O . TRP A 1 687 ? 1.653 23.953 9.211 1 87.06 687 TRP A O 1
ATOM 5580 N N . LEU A 1 688 ? 3.287 22.641 8.477 1 89.12 688 LEU A N 1
ATOM 5581 C CA . LEU A 1 688 ? 4.266 23.375 9.258 1 89.12 688 LEU A CA 1
ATOM 5582 C C . LEU A 1 688 ? 4.438 24.797 8.711 1 89.12 688 LEU A C 1
ATOM 5584 O O . LEU A 1 688 ? 4.586 25.75 9.477 1 89.12 688 LEU A O 1
ATOM 5588 N N . GLN A 1 689 ? 4.43 24.875 7.391 1 91.12 689 GLN A N 1
ATOM 5589 C CA . GLN A 1 689 ? 4.539 26.188 6.77 1 91.12 689 GLN A CA 1
ATOM 5590 C C . GLN A 1 689 ? 3.328 27.047 7.094 1 91.12 689 GLN A C 1
ATOM 5592 O O . GLN A 1 689 ? 3.471 28.234 7.387 1 91.12 689 GLN A O 1
ATOM 5597 N N . ILE A 1 690 ? 2.158 26.453 7.043 1 91.06 690 ILE A N 1
ATOM 5598 C CA . ILE A 1 690 ? 0.93 27.188 7.344 1 91.06 690 ILE A CA 1
ATOM 5599 C C . ILE A 1 690 ? 0.935 27.625 8.805 1 91.06 690 ILE A C 1
ATOM 5601 O O . ILE A 1 690 ? 0.601 28.766 9.117 1 91.06 690 ILE A O 1
ATOM 5605 N N . THR A 1 691 ? 1.309 26.781 9.695 1 90.25 691 THR A N 1
ATOM 5606 C CA . THR A 1 691 ? 1.319 27.094 11.125 1 90.25 691 THR A CA 1
ATOM 5607 C C . THR A 1 691 ? 2.322 28.203 11.43 1 90.25 691 THR A C 1
ATOM 5609 O O . THR A 1 691 ? 2.018 29.141 12.172 1 90.25 691 THR A O 1
ATOM 5612 N N . GLN A 1 692 ? 3.469 28.078 10.844 1 89.81 692 GLN A N 1
ATOM 5613 C CA . GLN A 1 692 ? 4.488 29.094 11.078 1 89.81 692 GLN A CA 1
ATOM 5614 C C . GLN A 1 692 ? 4.039 30.453 10.547 1 89.81 692 GLN A C 1
ATOM 5616 O O . GLN A 1 692 ? 4.25 31.469 11.195 1 89.81 692 GLN A O 1
ATOM 5621 N N . MET A 1 693 ? 3.459 30.391 9.391 1 92.38 693 MET A N 1
ATOM 5622 C CA . MET A 1 693 ? 2.979 31.641 8.781 1 92.38 693 MET A CA 1
ATOM 5623 C C . MET A 1 693 ? 1.875 32.25 9.625 1 92.38 693 MET A C 1
ATOM 5625 O O . MET A 1 693 ? 1.91 33.469 9.914 1 92.38 693 MET A O 1
ATOM 5629 N N . LEU A 1 694 ? 0.939 31.453 10.062 1 93.69 694 LEU A N 1
ATOM 5630 C CA . LEU A 1 694 ? -0.191 31.969 10.836 1 93.69 694 LEU A CA 1
ATOM 5631 C C . LEU A 1 694 ? 0.256 32.406 12.227 1 93.69 694 LEU A C 1
ATOM 5633 O O . LEU A 1 694 ? -0.286 33.375 12.781 1 93.69 694 LEU A O 1
ATOM 5637 N N . GLU A 1 695 ? 1.195 31.703 12.781 1 92.12 695 GLU A N 1
ATOM 5638 C CA . GLU A 1 695 ? 1.733 32.094 14.078 1 92.12 695 GLU A CA 1
ATOM 5639 C C . GLU A 1 695 ? 2.445 33.469 13.992 1 92.12 695 GLU A C 1
ATOM 5641 O O . GLU A 1 695 ? 2.277 34.312 14.859 1 92.12 695 GLU A O 1
ATOM 5646 N N . SER A 1 696 ? 3.26 33.594 12.953 1 92.69 696 SER A N 1
ATOM 5647 C CA . SER A 1 696 ? 3.963 34.844 12.758 1 92.69 696 SER A CA 1
ATOM 5648 C C . SER A 1 696 ? 2.984 36 12.516 1 92.69 696 SER A C 1
ATOM 5650 O O . SER A 1 696 ? 3.148 37.094 13.07 1 92.69 696 SER A O 1
ATOM 5652 N N . ARG A 1 697 ? 1.975 35.75 11.742 1 93.44 697 ARG A N 1
ATOM 5653 C CA . ARG A 1 697 ? 0.963 36.75 11.461 1 93.44 697 ARG A CA 1
ATOM 5654 C C . ARG A 1 697 ? 0.199 37.125 12.727 1 93.44 697 ARG A C 1
ATOM 5656 O O . ARG A 1 697 ? -0.096 38.312 12.945 1 93.44 697 ARG A O 1
ATOM 5663 N N . THR A 1 698 ? -0.119 36.156 13.477 1 94.5 698 THR A N 1
ATOM 5664 C CA . THR A 1 698 ? -0.833 36.406 14.727 1 94.5 698 THR A CA 1
ATOM 5665 C C . THR A 1 698 ? 0.018 37.25 15.68 1 94.5 698 THR A C 1
ATOM 5667 O O . THR A 1 698 ? -0.489 38.156 16.328 1 94.5 698 THR A O 1
ATOM 5670 N N . GLU A 1 699 ? 1.251 36.938 15.719 1 93.31 699 GLU A N 1
ATOM 5671 C CA . GLU A 1 699 ? 2.154 37.688 16.594 1 93.31 699 GLU A CA 1
ATOM 5672 C C . GLU A 1 699 ? 2.287 39.125 16.141 1 93.31 699 GLU A C 1
ATOM 5674 O O . GLU A 1 699 ? 2.266 40.031 16.953 1 93.31 699 GLU A O 1
ATOM 5679 N N . GLU A 1 700 ? 2.393 39.312 14.883 1 94.69 700 GLU A N 1
ATOM 5680 C CA . GLU A 1 700 ? 2.508 40.656 14.336 1 94.69 700 GLU A CA 1
ATOM 5681 C C . GLU A 1 700 ? 1.244 41.469 14.602 1 94.69 700 GLU A C 1
ATOM 5683 O O . GLU A 1 700 ? 1.32 42.625 14.977 1 94.69 700 GLU A O 1
ATOM 5688 N N . LEU A 1 701 ? 0.134 40.812 14.391 1 95.19 701 LEU A N 1
ATOM 5689 C CA . LEU A 1 701 ? -1.136 41.5 14.578 1 95.19 701 LEU A CA 1
ATOM 5690 C C . LEU A 1 701 ? -1.375 41.812 16.062 1 95.19 701 LEU A C 1
ATOM 5692 O O . LEU A 1 701 ? -1.967 42.844 16.406 1 95.19 701 LEU A O 1
ATOM 5696 N N . ARG A 1 702 ? -0.909 40.938 16.906 1 95.69 702 ARG A N 1
ATOM 5697 C CA . ARG A 1 702 ? -1.028 41.188 18.344 1 95.69 702 ARG A CA 1
ATOM 5698 C C . ARG A 1 702 ? -0.185 42.375 18.781 1 95.69 702 ARG A C 1
ATOM 5700 O O . ARG A 1 702 ? -0.644 43.219 19.547 1 95.69 702 ARG A O 1
ATOM 5707 N N . GLN A 1 703 ? 0.986 42.406 18.281 1 95.5 703 GLN A N 1
ATOM 5708 C CA . GLN A 1 703 ? 1.865 43.531 18.594 1 95.5 703 GLN A CA 1
ATOM 5709 C C . GLN A 1 703 ? 1.293 44.844 18.062 1 95.5 703 GLN A C 1
ATOM 5711 O O . GLN A 1 703 ? 1.325 45.844 18.766 1 95.5 703 GLN A O 1
ATOM 5716 N N . LEU A 1 704 ? 0.761 44.688 16.859 1 95.06 704 LEU A N 1
ATOM 5717 C CA . LEU A 1 704 ? 0.179 45.875 16.25 1 95.06 704 LEU A CA 1
ATOM 5718 C C . LEU A 1 704 ? -1.019 46.375 17.047 1 95.06 704 LEU A C 1
ATOM 5720 O O . LEU A 1 704 ? -1.153 47.562 17.281 1 95.06 704 LEU A O 1
ATOM 5724 N N . ASN A 1 705 ? -1.846 45.469 17.453 1 94.94 705 ASN A N 1
ATOM 5725 C CA . ASN A 1 705 ? -3.025 45.844 18.219 1 94.94 705 ASN A CA 1
ATOM 5726 C C . ASN A 1 705 ? -2.645 46.438 19.578 1 94.94 705 ASN A C 1
ATOM 5728 O O . ASN A 1 705 ? -3.234 47.438 20.016 1 94.94 705 ASN A O 1
ATOM 5732 N N . TRP A 1 706 ? -1.686 45.781 20.25 1 95.31 706 TRP A N 1
ATOM 5733 C CA . TRP A 1 706 ? -1.212 46.281 21.531 1 95.31 706 TRP A CA 1
ATOM 5734 C C . TRP A 1 706 ? -0.661 47.688 21.391 1 95.31 706 TRP A C 1
ATOM 5736 O O . TRP A 1 706 ? -0.999 48.594 22.172 1 95.31 706 TRP A O 1
ATOM 5746 N N . TYR A 1 707 ? 0.19 47.938 20.406 1 94.69 707 TYR A N 1
ATOM 5747 C CA . TYR A 1 707 ? 0.817 49.25 20.172 1 94.69 707 TYR A CA 1
ATOM 5748 C C . TYR A 1 707 ? -0.231 50.312 19.906 1 94.69 707 TYR A C 1
ATOM 5750 O O . TYR A 1 707 ? -0.212 51.375 20.531 1 94.69 707 TYR A O 1
ATOM 5758 N N . LYS A 1 708 ? -1.189 50 18.984 1 93.06 708 LYS A N 1
ATOM 5759 C CA . LYS A 1 708 ? -2.217 50.969 18.625 1 93.06 708 LYS A CA 1
ATOM 5760 C C . LYS A 1 708 ? -3.121 51.281 19.797 1 93.06 708 LYS A C 1
ATOM 5762 O O . LYS A 1 708 ? -3.539 52.438 19.969 1 93.06 708 LYS A O 1
ATOM 5767 N N . HIS A 1 709 ? -3.389 50.219 20.531 1 93.38 709 HIS A N 1
ATOM 5768 C CA . HIS A 1 709 ? -4.262 50.438 21.688 1 93.38 709 HIS A CA 1
ATOM 5769 C C . HIS A 1 709 ? -3.598 51.312 22.734 1 93.38 709 HIS A C 1
ATOM 5771 O O . HIS A 1 709 ? -4.215 52.25 23.234 1 93.38 709 HIS A O 1
ATOM 5777 N N . ARG A 1 710 ? -2.398 51.125 22.984 1 92.75 710 ARG A N 1
ATOM 5778 C CA . ARG A 1 710 ? -1.684 51.906 23.984 1 92.75 710 ARG A CA 1
ATOM 5779 C C . ARG A 1 710 ? -1.417 53.312 23.516 1 92.75 710 ARG A C 1
ATOM 5781 O O . ARG A 1 710 ? -1.456 54.25 24.297 1 92.75 710 ARG A O 1
ATOM 5788 N N . ARG A 1 711 ? -1.128 53.406 22.266 1 90.81 711 ARG A N 1
ATOM 5789 C CA . ARG A 1 711 ? -0.94 54.75 21.688 1 90.81 711 ARG A CA 1
ATOM 5790 C C . ARG A 1 711 ? -2.23 55.562 21.766 1 90.81 711 ARG A C 1
ATOM 5792 O O . ARG A 1 711 ? -2.203 56.75 22.031 1 90.81 711 ARG A O 1
ATOM 5799 N N . LEU A 1 712 ? -3.301 54.875 21.484 1 90.69 712 LEU A N 1
ATOM 5800 C CA . LEU A 1 712 ? -4.602 55.531 21.531 1 90.69 712 LEU A CA 1
ATOM 5801 C C . LEU A 1 712 ? -4.949 55.938 22.969 1 90.69 712 LEU A C 1
ATOM 5803 O O . LEU A 1 712 ? -5.559 56.969 23.188 1 90.69 712 LEU A O 1
ATOM 5807 N N . GLU A 1 713 ? -4.605 55.094 23.875 1 90.56 713 GLU A N 1
ATOM 5808 C CA . GLU A 1 713 ? -4.828 55.438 25.266 1 90.56 713 GLU A CA 1
ATOM 5809 C C . GLU A 1 713 ? -4.043 56.656 25.672 1 90.56 713 GLU A C 1
ATOM 5811 O O . GLU A 1 713 ? -4.551 57.531 26.406 1 90.56 713 GLU A O 1
ATOM 5816 N N . ASP A 1 714 ? -2.861 56.781 25.203 1 87.5 714 ASP A N 1
ATOM 5817 C CA . ASP A 1 714 ? -2.02 57.938 25.5 1 87.5 714 ASP A CA 1
ATOM 5818 C C . ASP A 1 714 ? -2.6 59.188 24.875 1 87.5 714 ASP A C 1
ATOM 5820 O O . ASP A 1 714 ? -2.602 60.25 25.5 1 87.5 714 ASP A O 1
ATOM 5824 N N . ILE A 1 715 ? -3.08 59.062 23.672 1 87.62 715 ILE A N 1
ATOM 5825 C CA . ILE A 1 715 ? -3.676 60.188 22.969 1 87.62 715 ILE A CA 1
ATOM 5826 C C . ILE A 1 715 ? -4.949 60.625 23.688 1 87.62 715 ILE A C 1
ATOM 5828 O O . ILE A 1 715 ? -5.18 61.812 23.875 1 87.62 715 ILE A O 1
ATOM 5832 N N . GLN A 1 716 ? -5.715 59.688 24.094 1 88.12 716 GLN A N 1
ATOM 5833 C CA . GLN A 1 716 ? -6.957 59.969 24.797 1 88.12 716 GLN A CA 1
ATOM 5834 C C . GLN A 1 716 ? -6.688 60.719 26.109 1 88.12 716 GLN A C 1
ATOM 5836 O O . GLN A 1 716 ? -7.375 61.688 26.453 1 88.12 716 GLN A O 1
ATOM 5841 N N . ARG A 1 717 ? -5.691 60.281 26.844 1 85.31 717 ARG A N 1
ATOM 5842 C CA . ARG A 1 717 ? -5.32 60.906 28.109 1 85.31 717 ARG A CA 1
ATOM 5843 C C . ARG A 1 717 ? -4.84 62.344 27.891 1 85.31 717 ARG A C 1
ATOM 5845 O O . ARG A 1 717 ? -5.254 63.25 28.594 1 85.31 717 ARG A O 1
ATOM 5852 N N . THR A 1 718 ? -4.012 62.531 26.891 1 84.69 718 THR A N 1
ATOM 5853 C CA . THR A 1 718 ? -3.457 63.844 26.594 1 84.69 718 THR A CA 1
ATOM 5854 C C . THR A 1 718 ? -4.559 64.812 26.156 1 84.69 718 THR A C 1
ATOM 5856 O O . THR A 1 718 ? -4.621 65.938 26.625 1 84.69 718 THR A O 1
ATOM 5859 N N . VAL A 1 719 ? -5.465 64.312 25.312 1 86.56 719 VAL A N 1
ATOM 5860 C CA . VAL A 1 719 ? -6.543 65.125 24.797 1 86.56 719 VAL A CA 1
ATOM 5861 C C . VAL A 1 719 ? -7.496 65.5 25.938 1 86.56 719 VAL A C 1
ATOM 5863 O O . VAL A 1 719 ? -7.953 66.625 26.031 1 86.56 719 VAL A O 1
ATOM 5866 N N . THR A 1 720 ? -7.73 64.562 26.797 1 86.06 720 THR A N 1
ATOM 5867 C CA . THR A 1 720 ? -8.617 64.812 27.922 1 86.06 720 THR A CA 1
ATOM 5868 C C . THR A 1 720 ? -8.016 65.875 28.859 1 86.06 720 THR A C 1
ATOM 5870 O O . THR A 1 720 ? -8.711 66.75 29.328 1 86.06 720 THR A O 1
ATOM 5873 N N . GLN A 1 721 ? -6.734 65.75 29.125 1 84.06 721 GLN A N 1
ATOM 5874 C CA . GLN A 1 721 ? -6.051 66.688 29.984 1 84.06 721 GLN A CA 1
ATOM 5875 C C . GLN A 1 721 ? -6.055 68.125 29.375 1 84.06 721 GLN A C 1
ATOM 5877 O O . GLN A 1 721 ? -6.262 69.125 30.078 1 84.06 721 GLN A O 1
ATOM 5882 N N . LEU A 1 722 ? -5.816 68.125 28.062 1 83.5 722 LEU A N 1
ATOM 5883 C CA . LEU A 1 722 ? -5.789 69.438 27.375 1 83.5 722 LEU A CA 1
ATOM 5884 C C . LEU A 1 722 ? -7.172 70.062 27.359 1 83.5 722 LEU A C 1
ATOM 5886 O O . LEU A 1 722 ? -7.297 71.312 27.5 1 83.5 722 LEU A O 1
ATOM 5890 N N . LEU A 1 723 ? -8.203 69.25 27.281 1 84.94 723 LEU A N 1
ATOM 5891 C CA . LEU A 1 723 ? -9.57 69.75 27.266 1 84.94 723 LEU A CA 1
ATOM 5892 C C . LEU A 1 723 ? -9.961 70.312 28.641 1 84.94 723 LEU A C 1
ATOM 5894 O O . LEU A 1 723 ? -10.656 71.312 28.734 1 84.94 723 LEU A O 1
ATOM 5898 N N . VAL A 1 724 ? -9.469 69.688 29.656 1 84.25 724 VAL A N 1
ATOM 5899 C CA . VAL A 1 724 ? -9.734 70.125 31.016 1 84.25 724 VAL A CA 1
ATOM 5900 C C . VAL A 1 724 ? -9.047 71.5 31.234 1 84.25 724 VAL A C 1
ATOM 5902 O O . VAL A 1 724 ? -9.633 72.375 31.844 1 84.25 724 VAL A O 1
ATOM 5905 N N . GLN A 1 725 ? -7.844 71.688 30.766 1 82.19 725 GLN A N 1
ATOM 5906 C CA . GLN A 1 725 ? -7.098 72.875 30.906 1 82.19 725 GLN A CA 1
ATOM 5907 C C . GLN A 1 725 ? -7.758 74 30.109 1 82.19 725 GLN A C 1
ATOM 5909 O O . GLN A 1 725 ? -7.777 75.188 30.547 1 82.19 725 GLN A O 1
ATOM 5914 N N . MET A 1 726 ? -8.266 73.688 29 1 81.62 726 MET A N 1
ATOM 5915 C CA . MET A 1 726 ? -8.93 74.688 28.172 1 81.62 726 MET A CA 1
ATOM 5916 C C . MET A 1 726 ? -10.234 75.125 28.812 1 81.62 726 MET A C 1
ATOM 5918 O O . MET A 1 726 ? -10.602 76.312 28.703 1 81.62 726 MET A O 1
ATOM 5922 N N . ASP A 1 727 ? -10.906 74.188 29.453 1 78.5 727 ASP A N 1
ATOM 5923 C CA . ASP A 1 727 ? -12.148 74.5 30.156 1 78.5 727 ASP A CA 1
ATOM 5924 C C . ASP A 1 727 ? -11.867 75.438 31.359 1 78.5 727 ASP A C 1
ATOM 5926 O O . ASP A 1 727 ? -12.68 76.312 31.672 1 78.5 727 ASP A O 1
ATOM 5930 N N . ASP A 1 728 ? -10.695 75.312 31.969 1 77.81 728 ASP A N 1
ATOM 5931 C CA . ASP A 1 728 ? -10.328 76.125 33.156 1 77.81 728 ASP A CA 1
ATOM 5932 C C . ASP A 1 728 ? -9.93 77.562 32.781 1 77.81 728 ASP A C 1
ATOM 5934 O O . ASP A 1 728 ? -10.016 78.438 33.594 1 77.81 728 ASP A O 1
ATOM 5938 N N . LEU A 1 729 ? -9.297 77.688 31.625 1 73.56 729 LEU A N 1
ATOM 5939 C CA . LEU A 1 729 ? -8.844 79 31.203 1 73.56 729 LEU A CA 1
ATOM 5940 C C . LEU A 1 729 ? -10.023 79.938 31.016 1 73.56 729 LEU A C 1
ATOM 5942 O O . LEU A 1 729 ? -9.859 81.188 31.078 1 73.56 729 LEU A O 1
ATOM 5946 N N . GLY A 1 730 ? -11.164 79.688 31.172 1 63.38 730 GLY A N 1
ATOM 5947 C CA . GLY A 1 730 ? -12.328 80.5 31.094 1 63.38 730 GLY A CA 1
ATOM 5948 C C . GLY A 1 730 ? -12.609 81.062 29.688 1 63.38 730 GLY A C 1
ATOM 5949 O O . GLY A 1 730 ? -11.742 81 28.812 1 63.38 730 GLY A O 1
ATOM 5950 N N . ILE A 1 731 ? -13.898 81.125 29.156 1 58.44 731 ILE A N 1
ATOM 5951 C CA . ILE A 1 731 ? -14.516 81.438 27.859 1 58.44 731 ILE A CA 1
ATOM 5952 C C . ILE A 1 731 ? -14.414 82.938 27.578 1 58.44 731 ILE A C 1
ATOM 5954 O O . ILE A 1 731 ?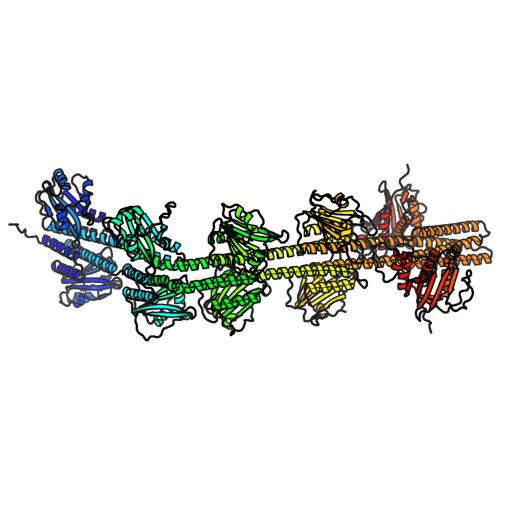 -14.484 83.75 28.5 1 58.44 731 ILE A O 1
ATOM 5958 N N . PRO A 1 732 ? -14.047 83.25 26.266 1 58.97 732 PRO A N 1
ATOM 5959 C CA . PRO A 1 732 ? -14.023 84.688 25.844 1 58.97 732 PRO A CA 1
ATOM 5960 C C . PRO A 1 732 ? -15.273 85.438 26.281 1 58.97 732 PRO A C 1
ATOM 5962 O O . PRO A 1 732 ? -16.328 84.875 26.5 1 58.97 732 PRO A O 1
ATOM 5965 N N . THR A 1 733 ? -15.078 86.75 26.625 1 59.97 733 THR A N 1
ATOM 5966 C CA . THR A 1 733 ? -16.031 87.688 27.125 1 59.97 733 THR A CA 1
ATOM 5967 C C . THR A 1 733 ? -17.219 87.875 26.156 1 59.97 733 THR A C 1
ATOM 5969 O O . THR A 1 733 ? -18.312 88.25 26.578 1 59.97 733 THR A O 1
ATOM 5972 N N . ASN A 1 734 ? -16.969 87.75 24.844 1 63.03 734 ASN A N 1
ATOM 5973 C CA . ASN A 1 734 ? -18.125 88 23.969 1 63.03 734 ASN A CA 1
ATOM 5974 C C . ASN A 1 734 ? -19.047 86.75 23.953 1 63.03 734 ASN A C 1
ATOM 5976 O O . ASN A 1 734 ? -18.594 85.625 23.859 1 63.03 734 ASN A O 1
ATOM 5980 N N . GLU A 1 735 ? -20.328 86.938 24.234 1 64.75 735 GLU A N 1
ATOM 5981 C CA . GLU A 1 735 ? -21.359 85.938 24.438 1 64.75 735 GLU A CA 1
ATOM 5982 C C . GLU A 1 735 ? -21.422 84.938 23.25 1 64.75 735 GLU A C 1
ATOM 5984 O O . GLU A 1 735 ? -21.531 83.75 23.453 1 64.75 735 GLU A O 1
ATOM 5989 N N . LEU A 1 736 ? -21.359 85.438 21.969 1 66.25 736 LEU A N 1
ATOM 5990 C CA . LEU A 1 736 ? -21.5 84.562 20.812 1 66.25 736 LEU A CA 1
ATOM 5991 C C . LEU A 1 736 ? -20.281 83.688 20.641 1 66.25 736 LEU A C 1
ATOM 5993 O O . LEU A 1 736 ? -20.406 82.5 20.359 1 66.25 736 LEU A O 1
ATOM 5997 N N . THR A 1 737 ? -19.141 84.312 20.844 1 70.75 737 THR A N 1
ATOM 5998 C CA . THR A 1 737 ? -17.906 83.562 20.719 1 70.75 737 THR A CA 1
ATOM 5999 C C . THR A 1 737 ? -17.797 82.5 21.844 1 70.75 737 THR A C 1
ATOM 6001 O O . THR A 1 737 ? -17.281 81.375 21.625 1 70.75 737 THR A O 1
ATOM 6004 N N . HIS A 1 738 ? -18.438 82.875 22.875 1 73.25 738 HIS A N 1
ATOM 6005 C CA . HIS A 1 738 ? -18.453 81.938 24.016 1 73.25 738 HIS A CA 1
ATOM 6006 C C . HIS A 1 738 ? -19.312 80.75 23.734 1 73.25 738 HIS A C 1
ATOM 6008 O O . HIS A 1 738 ? -18.922 79.625 24.062 1 73.25 738 HIS A O 1
ATOM 6014 N N . MET A 1 739 ? -20.469 80.938 23.078 1 77 739 MET A N 1
ATOM 6015 C CA . MET A 1 739 ? -21.375 79.812 22.781 1 77 739 MET A CA 1
ATOM 6016 C C . MET A 1 739 ? -20.781 78.875 21.75 1 77 739 MET A C 1
ATOM 6018 O O . MET A 1 739 ? -20.906 77.688 21.875 1 77 739 MET A O 1
ATOM 6022 N N . ARG A 1 740 ? -20.141 79.438 20.828 1 77.44 740 ARG A N 1
ATOM 6023 C CA . ARG A 1 740 ? -19.531 78.625 19.781 1 77.44 740 ARG A CA 1
ATOM 6024 C C . ARG A 1 740 ? -18.344 77.812 20.344 1 77.44 740 ARG A C 1
ATOM 6026 O O . ARG A 1 740 ? -18.156 76.688 19.969 1 77.44 740 ARG A O 1
ATOM 6033 N N . TYR A 1 741 ? -17.625 78.5 21.156 1 76.5 741 TYR A N 1
ATOM 6034 C CA . TYR A 1 741 ? -16.484 77.875 21.766 1 76.5 741 TYR A CA 1
ATOM 6035 C C . TYR A 1 741 ? -16.938 76.688 22.656 1 76.5 741 TYR A C 1
ATOM 6037 O O . TYR A 1 741 ? -16.344 75.625 22.641 1 76.5 741 TYR A O 1
ATOM 6045 N N . GLN A 1 742 ? -17.984 76.938 23.344 1 79.12 742 GLN A N 1
ATOM 6046 C CA . GLN A 1 742 ? -18.516 75.875 24.203 1 79.12 742 GLN A CA 1
ATOM 6047 C C . GLN A 1 742 ? -19.047 74.688 23.375 1 79.12 742 GLN A C 1
ATOM 6049 O O . GLN A 1 742 ? -18.938 73.562 23.797 1 79.12 742 GLN A O 1
ATOM 6054 N N . GLN A 1 743 ? -19.562 75.062 22.281 1 80.38 743 GLN A N 1
ATOM 6055 C CA . GLN A 1 743 ? -20.062 74 21.406 1 80.38 743 GLN A CA 1
ATOM 6056 C C . GLN A 1 743 ? -18.906 73.125 20.859 1 80.38 743 GLN A C 1
ATOM 6058 O O . GLN A 1 743 ? -19.016 71.938 20.797 1 80.38 743 GLN A O 1
ATOM 6063 N N . LEU A 1 744 ? -17.828 73.75 20.531 1 79.88 744 LEU A N 1
ATOM 6064 C CA . LEU A 1 744 ? -16.672 73.062 20 1 79.88 744 LEU A CA 1
ATOM 6065 C C . LEU A 1 744 ? -16.016 72.188 21.078 1 79.88 744 LEU A C 1
ATOM 6067 O O . LEU A 1 744 ? -15.586 71.062 20.797 1 79.88 744 LEU A O 1
ATOM 6071 N N . LEU A 1 745 ? -15.984 72.688 22.219 1 81.94 745 LEU A N 1
ATOM 6072 C CA . LEU A 1 745 ? -15.422 71.938 23.328 1 81.94 745 LEU A CA 1
ATOM 6073 C C . LEU A 1 745 ? -16.281 70.688 23.641 1 81.94 745 LEU A C 1
ATOM 6075 O O . LEU A 1 745 ? -15.766 69.625 23.984 1 81.94 745 LEU A O 1
ATOM 6079 N N . ARG A 1 746 ? -17.531 70.875 23.469 1 82.81 746 ARG A N 1
ATOM 6080 C CA . ARG A 1 746 ? -18.438 69.75 23.703 1 82.81 746 ARG A CA 1
ATOM 6081 C C . ARG A 1 746 ? -18.266 68.688 22.641 1 82.81 746 ARG A C 1
ATOM 6083 O O . ARG A 1 746 ? -18.328 67.5 22.953 1 82.81 746 ARG A O 1
ATOM 6090 N N . GLN A 1 747 ? -18.016 69.062 21.5 1 82.25 747 GLN A N 1
ATOM 6091 C CA . GLN A 1 747 ? -17.812 68.125 20.406 1 82.25 747 GLN A CA 1
ATOM 6092 C C . GLN A 1 747 ? -16.5 67.375 20.594 1 82.25 747 GLN A C 1
ATOM 6094 O O . GLN A 1 747 ? -16.422 66.188 20.312 1 82.25 747 GLN A O 1
ATOM 6099 N N . LEU A 1 748 ? -15.555 68.062 21.047 1 85.56 748 LEU A N 1
ATOM 6100 C CA . LEU A 1 748 ? -14.281 67.375 21.328 1 85.56 748 LEU A CA 1
ATOM 6101 C C . LEU A 1 748 ? -14.414 66.375 22.484 1 85.56 748 LEU A C 1
ATOM 6103 O O . LEU A 1 748 ? -13.789 65.312 22.469 1 85.56 748 LEU A O 1
ATOM 6107 N N . ASP A 1 749 ? -15.25 66.812 23.375 1 84.75 749 ASP A N 1
ATOM 6108 C CA . ASP A 1 749 ? -15.523 65.875 24.5 1 84.75 749 ASP A CA 1
ATOM 6109 C C . ASP A 1 749 ? -16.25 64.625 24.047 1 84.75 749 ASP A C 1
ATOM 6111 O O . ASP A 1 749 ? -16.016 63.562 24.578 1 84.75 749 ASP A O 1
ATOM 6115 N N . ASN A 1 750 ? -17.094 64.812 23.125 1 83.94 750 ASN A N 1
ATOM 6116 C CA . ASN A 1 750 ? -17.797 63.656 22.578 1 83.94 750 ASN A CA 1
ATOM 6117 C C . ASN A 1 750 ? -16.859 62.75 21.828 1 83.94 750 ASN A C 1
ATOM 6119 O O . ASN A 1 750 ? -17.016 61.531 21.875 1 83.94 750 ASN A O 1
ATOM 6123 N N . THR A 1 751 ? -15.953 63.25 21.156 1 84.31 751 THR A N 1
ATOM 6124 C CA . THR A 1 751 ? -14.969 62.469 20.438 1 84.31 751 THR A CA 1
ATOM 6125 C C . THR A 1 751 ? -14.078 61.688 21.406 1 84.31 751 THR A C 1
ATOM 6127 O O . THR A 1 751 ? -13.75 60.531 21.172 1 84.31 751 THR A O 1
ATOM 6130 N N . THR A 1 752 ? -13.711 62.375 22.422 1 86.56 752 THR A N 1
ATOM 6131 C CA . THR A 1 752 ? -12.898 61.719 23.453 1 86.56 752 THR A CA 1
ATOM 6132 C C . THR A 1 752 ? -13.688 60.594 24.125 1 86.56 752 THR A C 1
ATOM 6134 O O . THR A 1 752 ? -13.125 59.562 24.484 1 86.56 752 THR A O 1
ATOM 6137 N N . ALA A 1 753 ? -14.984 60.812 24.281 1 86.31 753 ALA A N 1
ATOM 6138 C CA . ALA A 1 753 ? -15.836 59.781 24.859 1 86.31 753 ALA A CA 1
ATOM 6139 C C . ALA A 1 753 ? -15.922 58.562 23.938 1 86.31 753 ALA A C 1
ATOM 6141 O O . ALA A 1 753 ? -15.969 57.438 24.422 1 86.31 753 ALA A O 1
ATOM 6142 N N . SER A 1 754 ? -15.977 58.812 22.766 1 85.44 754 SER A N 1
ATOM 6143 C CA . SER A 1 754 ? -15.984 57.75 21.781 1 85.44 754 SER A CA 1
ATOM 6144 C C . SER A 1 754 ? -14.695 56.938 21.844 1 85.44 754 SER A C 1
ATOM 6146 O O . SER A 1 754 ? -14.711 55.719 21.703 1 85.44 754 SER A O 1
ATOM 6148 N N . MET A 1 755 ? -13.594 57.594 21.969 1 88.38 755 MET A N 1
ATOM 6149 C CA . MET A 1 755 ? -12.305 56.906 22.094 1 88.38 755 MET A CA 1
ATOM 6150 C C . MET A 1 755 ? -12.266 56.062 23.359 1 88.38 755 MET A C 1
ATOM 6152 O O . MET A 1 755 ? -11.727 54.938 23.344 1 88.38 755 MET A O 1
ATOM 6156 N N . THR A 1 756 ? -12.82 56.594 24.391 1 89.81 756 THR A N 1
ATOM 6157 C CA . THR A 1 756 ? -12.852 55.875 25.656 1 89.81 756 THR A CA 1
ATOM 6158 C C . THR A 1 756 ? -13.664 54.594 25.531 1 89.81 756 THR A C 1
ATOM 6160 O O . THR A 1 756 ? -13.273 53.562 26.062 1 89.81 756 THR A O 1
ATOM 6163 N N . ALA A 1 757 ? -14.742 54.719 24.812 1 87.94 757 ALA A N 1
ATOM 6164 C CA . ALA A 1 757 ? -15.57 53.531 24.609 1 87.94 757 ALA A CA 1
ATOM 6165 C C . ALA A 1 757 ? -14.805 52.469 23.812 1 87.94 757 ALA A C 1
ATOM 6167 O O . ALA A 1 757 ? -14.883 51.281 24.125 1 87.94 757 ALA A O 1
ATOM 6168 N N . LEU A 1 758 ? -14.133 52.875 22.812 1 89.56 758 LEU A N 1
ATOM 6169 C CA . LEU A 1 758 ? -13.328 52 22 1 89.56 758 LEU A CA 1
ATOM 6170 C C . LEU A 1 758 ? -12.242 51.312 22.828 1 89.56 758 LEU A C 1
ATOM 6172 O O . LEU A 1 758 ? -12.016 50.094 22.703 1 89.56 758 LEU A O 1
ATOM 6176 N N . LEU A 1 759 ? -11.562 52.062 23.641 1 91.38 759 LEU A N 1
ATOM 6177 C CA . LEU A 1 759 ? -10.453 51.562 24.453 1 91.38 759 LEU A CA 1
ATOM 6178 C C . LEU A 1 759 ? -10.945 50.594 25.5 1 91.38 759 LEU A C 1
ATOM 6180 O O . LEU A 1 759 ? -10.258 49.625 25.812 1 91.38 759 LEU A O 1
ATOM 6184 N N . LYS A 1 760 ? -12.102 50.781 26 1 89.94 760 LYS A N 1
ATOM 6185 C CA . LYS A 1 760 ? -12.633 49.938 27.062 1 89.94 760 LYS A CA 1
ATOM 6186 C C . LYS A 1 760 ? -13.242 48.656 26.5 1 89.94 760 LYS A C 1
ATOM 6188 O O . LYS A 1 760 ? -13.078 47.594 27.062 1 89.94 760 LYS A O 1
ATOM 6193 N N . LEU A 1 761 ? -13.859 48.719 25.375 1 85.19 761 LEU A N 1
ATOM 6194 C CA . LEU A 1 761 ? -14.688 47.625 24.891 1 85.19 761 LEU A CA 1
ATOM 6195 C C . LEU A 1 761 ? -13.922 46.75 23.891 1 85.19 761 LEU A C 1
ATOM 6197 O O . LEU A 1 761 ? -14.219 45.594 23.719 1 85.19 761 LEU A O 1
ATOM 6201 N N . GLU A 1 762 ? -13.008 47.344 23.234 1 90.75 762 GLU A N 1
ATOM 6202 C CA . GLU A 1 762 ? -12.422 46.656 22.094 1 90.75 762 GLU A CA 1
ATOM 6203 C C . GLU A 1 762 ? -10.93 46.375 22.328 1 90.75 762 GLU A C 1
ATOM 6205 O O . GLU A 1 762 ? -10.109 46.625 21.438 1 90.75 762 GLU A O 1
ATOM 6210 N N . LEU A 1 763 ? -10.578 45.969 23.469 1 89.38 763 LEU A N 1
ATOM 6211 C CA . LEU A 1 763 ? -9.172 45.688 23.734 1 89.38 763 LEU A CA 1
ATOM 6212 C C . LEU A 1 763 ? -8.672 44.531 22.859 1 89.38 763 LEU A C 1
ATOM 6214 O O . LEU A 1 763 ? -7.773 44.719 22.031 1 89.38 763 LEU A O 1
ATOM 6218 N N . TRP A 1 764 ? -9.352 43.375 22.906 1 90.94 764 TRP A N 1
ATOM 6219 C CA . TRP A 1 764 ? -8.867 42.219 22.141 1 90.94 764 TRP A CA 1
ATOM 6220 C C . TRP A 1 764 ? -10 41.531 21.406 1 90.94 764 TRP A C 1
ATOM 6222 O O . TRP A 1 764 ? -9.797 40.5 20.75 1 90.94 764 TRP A O 1
ATOM 6232 N N . GLN A 1 765 ? -11.172 42.062 21.469 1 89.81 765 GLN A N 1
ATOM 6233 C CA . GLN A 1 765 ? -12.328 41.531 20.766 1 89.81 765 GLN A CA 1
ATOM 6234 C C . GLN A 1 765 ? -13.281 42.625 20.344 1 89.81 765 GLN A C 1
ATOM 6236 O O . GLN A 1 765 ? -13.461 43.625 21.062 1 89.81 765 GLN A O 1
ATOM 6241 N N . LEU A 1 766 ? -13.773 42.375 19.172 1 91.12 766 LEU A N 1
ATOM 6242 C CA . LEU A 1 766 ? -14.773 43.312 18.688 1 91.12 766 LEU A CA 1
ATOM 6243 C C . LEU A 1 766 ? -16.094 43.156 19.438 1 91.12 766 LEU A C 1
ATOM 6245 O O . LEU A 1 766 ? -16.562 42.031 19.609 1 91.12 766 LEU A O 1
ATOM 6249 N N . GLN A 1 767 ? -16.547 44.156 19.922 1 89.88 767 GLN A N 1
ATOM 6250 C CA . GLN A 1 767 ? -17.844 44.125 20.578 1 89.88 767 GLN A CA 1
ATOM 6251 C C . GLN A 1 767 ? -18.969 44.438 19.594 1 89.88 767 GLN A C 1
ATOM 6253 O O . GLN A 1 767 ? -18.828 45.344 18.75 1 89.88 767 GLN A O 1
ATOM 6258 N N . MET A 1 768 ? -20.031 43.656 19.703 1 89.5 768 MET A N 1
ATOM 6259 C CA . MET A 1 768 ? -21.188 43.844 18.828 1 89.5 768 MET A CA 1
ATOM 6260 C C . MET A 1 768 ? -22.297 44.594 19.562 1 89.5 768 MET A C 1
ATOM 6262 O O . MET A 1 768 ? -22.594 44.281 20.719 1 89.5 768 MET A O 1
ATOM 6266 N N . SER A 1 769 ? -22.688 45.656 18.938 1 88.38 769 SER A N 1
ATOM 6267 C CA . SER A 1 769 ? -23.797 46.406 19.5 1 88.38 769 SER A CA 1
ATOM 6268 C C . SER A 1 769 ? -24.984 46.438 18.531 1 88.38 769 SER A C 1
ATOM 6270 O O . SER A 1 769 ? -24.844 46.094 17.359 1 88.38 769 SER A O 1
ATOM 6272 N N . TRP A 1 770 ? -26.188 46.75 19.078 1 88.56 770 TRP A N 1
ATOM 6273 C CA . TRP A 1 770 ? -27.391 46.781 18.281 1 88.56 770 TRP A CA 1
ATOM 6274 C C . TRP A 1 770 ? -28.125 48.094 18.422 1 88.56 770 TRP A C 1
ATOM 6276 O O . TRP A 1 770 ? -28.469 48.531 19.531 1 88.56 770 TRP A O 1
ATOM 6286 N N . GLU A 1 771 ? -28.203 48.812 17.234 1 91.38 771 GLU A N 1
ATOM 6287 C CA . GLU A 1 771 ? -28.906 50.062 17.141 1 91.38 771 GLU A CA 1
ATOM 6288 C C . GLU A 1 771 ? -29.703 50.156 15.852 1 91.38 771 GLU A C 1
ATOM 6290 O O . GLU A 1 771 ? -29.594 49.312 14.977 1 91.38 771 GLU A O 1
ATOM 6295 N N . THR A 1 772 ? -30.688 51.125 15.844 1 91.88 772 THR A N 1
ATOM 6296 C CA . THR A 1 772 ? -31.484 51.344 14.648 1 91.88 772 THR A CA 1
ATOM 6297 C C . THR A 1 772 ? -31.25 52.75 14.086 1 91.88 772 THR A C 1
ATOM 6299 O O . THR A 1 772 ? -31.141 53.719 14.844 1 91.88 772 THR A O 1
ATOM 6302 N N . VAL A 1 773 ? -31.078 52.812 12.773 1 91.69 773 VAL A N 1
ATOM 6303 C CA . VAL A 1 773 ? -30.828 54.125 12.117 1 91.69 773 VAL A CA 1
ATOM 6304 C C . VAL A 1 773 ? -31.516 54.125 10.758 1 91.69 773 VAL A C 1
ATOM 6306 O O . VAL A 1 773 ? -31.531 53.125 10.047 1 91.69 773 VAL A O 1
ATOM 6309 N N . PRO A 1 774 ? -32.219 55.219 10.477 1 89.25 774 PRO A N 1
ATOM 6310 C CA . PRO A 1 774 ? -32.719 55.312 9.109 1 89.25 774 PRO A CA 1
ATOM 6311 C C . PRO A 1 774 ? -31.625 55.281 8.055 1 89.25 774 PRO A C 1
ATOM 6313 O O . PRO A 1 774 ? -30.547 55.844 8.242 1 89.25 774 PRO A O 1
ATOM 6316 N N . ILE A 1 775 ? -31.891 54.594 6.957 1 91.69 775 ILE A N 1
ATOM 6317 C CA . ILE A 1 775 ? -30.906 54.375 5.906 1 91.69 775 ILE A CA 1
ATOM 6318 C C . ILE A 1 775 ? -30.5 55.719 5.309 1 91.69 775 ILE A C 1
ATOM 6320 O O . ILE A 1 775 ? -29.344 55.906 4.906 1 91.69 775 ILE A O 1
ATOM 6324 N N . ALA A 1 776 ? -31.359 56.719 5.277 1 88.44 776 ALA A N 1
ATOM 6325 C CA . ALA A 1 776 ? -31.078 58.031 4.715 1 88.44 776 ALA A CA 1
ATOM 6326 C C . ALA A 1 776 ? -30.016 58.75 5.535 1 88.44 776 ALA A C 1
ATOM 6328 O O . ALA A 1 776 ? -29.125 59.406 4.98 1 88.44 776 ALA A O 1
ATOM 6329 N N . SER A 1 777 ? -30.141 58.594 6.84 1 88.88 777 SER A N 1
ATOM 6330 C CA . SER A 1 777 ? -29.172 59.219 7.738 1 88.88 777 SER A CA 1
ATOM 6331 C C . SER A 1 777 ? -27.797 58.562 7.609 1 88.88 777 SER A C 1
ATOM 6333 O O . SER A 1 777 ? -26.766 59.25 7.672 1 88.88 777 SER A O 1
ATOM 6335 N N . LEU A 1 778 ? -27.828 57.281 7.434 1 91.5 778 LEU A N 1
ATOM 6336 C CA . LEU A 1 778 ? -26.594 56.531 7.293 1 91.5 778 LEU A CA 1
ATOM 6337 C C . LEU A 1 778 ? -25.859 56.906 6.004 1 91.5 778 LEU A C 1
ATOM 6339 O O . LEU A 1 778 ? -24.656 57.125 6.004 1 91.5 778 LEU A O 1
ATOM 6343 N N . LEU A 1 779 ? -26.578 57.031 4.918 1 91.31 779 LEU A N 1
ATOM 6344 C CA . LEU A 1 779 ? -26 57.375 3.623 1 91.31 779 LEU A CA 1
ATOM 6345 C C . LEU A 1 779 ? -25.484 58.812 3.602 1 91.31 779 LEU A C 1
ATOM 6347 O O . LEU A 1 779 ? -24.438 59.094 3.016 1 91.31 779 LEU A O 1
ATOM 6351 N N . LYS A 1 780 ? -26.219 59.688 4.246 1 87.31 780 LYS A N 1
ATOM 6352 C CA . LYS A 1 780 ? -25.797 61.094 4.316 1 87.31 780 LYS A CA 1
ATOM 6353 C C . LYS A 1 780 ? -24.453 61.219 5.039 1 87.31 780 LYS A C 1
ATOM 6355 O O . LYS A 1 780 ? -23.547 61.875 4.535 1 87.31 780 LYS A O 1
ATOM 6360 N N . ARG A 1 781 ? -24.328 60.562 6.109 1 86.06 781 ARG A N 1
ATOM 6361 C CA . ARG A 1 781 ? -23.109 60.625 6.898 1 86.06 781 ARG A CA 1
ATOM 6362 C C . ARG A 1 781 ? -21.938 60.031 6.133 1 86.06 781 ARG A C 1
ATOM 6364 O O . ARG A 1 781 ? -20.812 60.531 6.184 1 86.06 781 ARG A O 1
ATOM 6371 N N . SER A 1 782 ? -22.234 58.938 5.43 1 91 782 SER A N 1
ATOM 6372 C CA . SER A 1 782 ? -21.188 58.25 4.688 1 91 782 SER A CA 1
ATOM 6373 C C . SER A 1 782 ? -20.703 59.062 3.502 1 91 782 SER A C 1
ATOM 6375 O O . SER A 1 782 ? -19.5 59.094 3.203 1 91 782 SER A O 1
ATOM 6377 N N . LEU A 1 783 ? -21.594 59.75 2.867 1 90.06 783 LEU A N 1
ATOM 6378 C CA . LEU A 1 783 ? -21.234 60.594 1.713 1 90.06 783 LEU A CA 1
ATOM 6379 C C . LEU A 1 783 ? -20.484 61.844 2.145 1 90.06 783 LEU A C 1
ATOM 6381 O O . LEU A 1 783 ? -19.609 62.312 1.43 1 90.06 783 LEU A O 1
ATOM 6385 N N . GLU A 1 784 ? -20.875 62.344 3.328 1 86.06 784 GLU A N 1
ATOM 6386 C CA . GLU A 1 784 ? -20.141 63.5 3.883 1 86.06 784 GLU A CA 1
ATOM 6387 C C . GLU A 1 784 ? -18.703 63.125 4.18 1 86.06 784 GLU A C 1
ATOM 6389 O O . GLU A 1 784 ? -17.797 63.969 3.994 1 86.06 784 GLU A O 1
ATOM 6394 N N . ARG A 1 785 ? -18.484 61.938 4.555 1 85.56 785 ARG A N 1
ATOM 6395 C CA . ARG A 1 785 ? -17.156 61.5 4.922 1 85.56 785 ARG A CA 1
ATOM 6396 C C . ARG A 1 785 ? -16.25 61.375 3.695 1 85.56 785 ARG A C 1
ATOM 6398 O O . ARG A 1 785 ? -15.039 61.594 3.785 1 85.56 785 ARG A O 1
ATOM 6405 N N . VAL A 1 786 ? -16.859 61.062 2.506 1 90.94 786 VAL A N 1
ATOM 6406 C CA . VAL A 1 786 ? -16.047 60.875 1.317 1 90.94 786 VAL A CA 1
ATOM 6407 C C . VAL A 1 786 ? -16.141 62.094 0.407 1 90.94 786 VAL A C 1
ATOM 6409 O O . VAL A 1 786 ? -15.695 62.062 -0.743 1 90.94 786 VAL A O 1
ATOM 6412 N N . ASP A 1 787 ? -16.641 63.188 0.912 1 88.62 787 ASP A N 1
ATOM 6413 C CA . ASP A 1 787 ? -16.922 64.375 0.109 1 88.62 787 ASP A CA 1
ATOM 6414 C C . ASP A 1 787 ? -15.633 64.938 -0.494 1 88.62 787 ASP A C 1
ATOM 6416 O O . ASP A 1 787 ? -15.617 65.312 -1.656 1 88.62 787 ASP A O 1
ATOM 6420 N N . ASN A 1 788 ? -14.617 65 0.301 1 87.44 788 ASN A N 1
ATOM 6421 C CA . ASN A 1 788 ? -13.344 65.5 -0.186 1 87.44 788 ASN A CA 1
ATOM 6422 C C . ASN A 1 788 ? -12.812 64.688 -1.351 1 87.44 788 ASN A C 1
ATOM 6424 O O . ASN A 1 788 ? -12.258 65.25 -2.305 1 87.44 788 ASN A O 1
ATOM 6428 N N . LEU A 1 789 ? -12.953 63.406 -1.228 1 89.88 789 LEU A N 1
ATOM 6429 C CA . LEU A 1 789 ? -12.484 62.5 -2.279 1 89.88 789 LEU A CA 1
ATOM 6430 C C . LEU A 1 789 ? -13.328 62.656 -3.539 1 89.88 789 LEU A C 1
ATOM 6432 O O . LEU A 1 789 ? -12.805 62.594 -4.652 1 89.88 789 LEU A O 1
ATOM 6436 N N . LEU A 1 790 ? -14.625 62.844 -3.404 1 91.31 790 LEU A N 1
ATOM 6437 C CA . LEU A 1 790 ? -15.547 63.031 -4.52 1 91.31 790 LEU A CA 1
ATOM 6438 C C . LEU A 1 790 ? -15.219 64.312 -5.285 1 91.31 790 LEU A C 1
ATOM 6440 O O . LEU A 1 790 ? -15.242 64.312 -6.516 1 91.31 790 LEU A O 1
ATOM 6444 N N . LYS A 1 791 ? -14.828 65.312 -4.488 1 90.56 791 LYS A N 1
ATOM 6445 C CA . LYS A 1 791 ? -14.5 66.625 -5.09 1 90.56 791 LYS A CA 1
ATOM 6446 C C . LYS A 1 791 ? -13.156 66.562 -5.812 1 90.56 791 LYS A C 1
ATOM 6448 O O . LYS A 1 791 ? -13.016 67.125 -6.914 1 90.56 791 LYS A O 1
ATOM 6453 N N . GLN A 1 792 ? -12.289 65.938 -5.188 1 91.38 792 GLN A N 1
ATOM 6454 C CA . GLN A 1 792 ? -10.953 65.812 -5.766 1 91.38 792 GLN A CA 1
ATOM 6455 C C . GLN A 1 792 ? -10.992 65.062 -7.102 1 91.38 792 GLN A C 1
ATOM 6457 O O . GLN A 1 792 ? -10.258 65.438 -8.031 1 91.38 792 GLN A O 1
ATOM 6462 N N . GLN A 1 793 ? -11.852 64.125 -7.23 1 91.56 793 GLN A N 1
ATOM 6463 C CA . GLN A 1 793 ? -11.914 63.312 -8.438 1 91.56 793 GLN A CA 1
ATOM 6464 C C . GLN A 1 793 ? -13.055 63.75 -9.352 1 91.56 793 GLN A C 1
ATOM 6466 O O . GLN A 1 793 ? -13.297 63.156 -10.398 1 91.56 793 GLN A O 1
ATOM 6471 N N . ARG A 1 794 ? -13.805 64.75 -9.023 1 91.19 794 ARG A N 1
ATOM 6472 C CA . ARG A 1 794 ? -14.914 65.312 -9.789 1 91.19 794 ARG A CA 1
ATOM 6473 C C . ARG A 1 794 ? -15.93 64.25 -10.148 1 91.19 794 ARG A C 1
ATOM 6475 O O . ARG A 1 794 ? -16.312 64.062 -11.312 1 91.19 794 ARG A O 1
ATOM 6482 N N . LEU A 1 795 ? -16.25 63.531 -9.164 1 92.88 795 LEU A N 1
ATOM 6483 C CA . LEU A 1 795 ? -17.188 62.406 -9.383 1 92.88 795 LEU A CA 1
ATOM 6484 C C . LEU A 1 795 ? -18.625 62.875 -9.133 1 92.88 795 LEU A C 1
ATOM 6486 O O . LEU A 1 795 ? -18.859 63.719 -8.273 1 92.88 795 LEU A O 1
ATOM 6490 N N . TRP A 1 796 ? -19.531 62.281 -9.867 1 90.12 796 TRP A N 1
ATOM 6491 C CA . TRP A 1 796 ? -20.969 62.5 -9.656 1 90.12 796 TRP A CA 1
ATOM 6492 C C . TRP A 1 796 ? -21.594 61.344 -8.875 1 90.12 796 TRP A C 1
ATOM 6494 O O . TRP A 1 796 ? -21.297 60.188 -9.148 1 90.12 796 TRP A O 1
ATOM 6504 N N . VAL A 1 797 ? -22.328 61.719 -7.793 1 91.69 797 VAL A N 1
ATOM 6505 C CA . VAL A 1 797 ? -22.953 60.656 -6.988 1 91.69 797 VAL A CA 1
ATOM 6506 C C . VAL A 1 797 ? -24.484 60.781 -7.102 1 91.69 797 VAL A C 1
ATOM 6508 O O . VAL A 1 797 ? -25.047 61.875 -7 1 91.69 797 VAL A O 1
ATOM 6511 N N . GLY A 1 798 ? -25.188 59.625 -7.434 1 88.88 798 GLY A N 1
ATOM 6512 C CA . GLY A 1 798 ? -26.641 59.562 -7.457 1 88.88 798 GLY A CA 1
ATOM 6513 C C . GLY A 1 798 ? -27.188 58.562 -6.469 1 88.88 798 GLY A C 1
ATOM 6514 O O . GLY A 1 798 ? -26.672 57.438 -6.34 1 88.88 798 GLY A O 1
ATOM 6515 N N . VAL A 1 799 ? -28.141 59 -5.586 1 90.38 799 VAL A N 1
ATOM 6516 C CA . VAL A 1 799 ? -28.812 58.094 -4.664 1 90.38 799 VAL A CA 1
ATOM 6517 C C . VAL A 1 799 ? -30.25 57.844 -5.141 1 90.38 799 VAL A C 1
ATOM 6519 O O . VAL A 1 799 ? -31 58.781 -5.402 1 90.38 799 VAL A O 1
ATOM 6522 N N . HIS A 1 800 ? -30.578 56.5 -5.27 1 86.56 800 HIS A N 1
ATOM 6523 C CA . HIS A 1 800 ? -31.875 56.125 -5.824 1 86.56 800 HIS A CA 1
ATOM 6524 C C . HIS A 1 800 ? -32.656 55.219 -4.859 1 86.56 800 HIS A C 1
ATOM 6526 O O . HIS A 1 800 ? -32.031 54.531 -4.051 1 86.56 800 HIS A O 1
ATOM 6532 N N . GLY A 1 801 ? -34.125 55.188 -4.902 1 79.75 801 GLY A N 1
ATOM 6533 C CA . GLY A 1 801 ? -34.969 54.219 -4.227 1 79.75 801 GLY A CA 1
ATOM 6534 C C . GLY A 1 801 ? -35.5 54.688 -2.893 1 79.75 801 GLY A C 1
ATOM 6535 O O . GLY A 1 801 ? -36.156 53.969 -2.172 1 79.75 801 GLY A O 1
ATOM 6536 N N . LEU A 1 802 ? -35.156 55.812 -2.24 1 74.31 802 LEU A N 1
ATOM 6537 C CA . LEU A 1 802 ? -35.625 56.281 -0.94 1 74.31 802 LEU A CA 1
ATOM 6538 C C . LEU A 1 802 ? -36.875 57.156 -1.088 1 74.31 802 LEU A C 1
ATOM 6540 O O . LEU A 1 802 ? -37.25 57.875 -0.161 1 74.31 802 LEU A O 1
ATOM 6544 N N . GLY A 1 803 ? -38 56.781 -1.912 1 60.94 803 GLY A N 1
ATOM 6545 C CA . GLY A 1 803 ? -39.312 57.375 -2.1 1 60.94 803 GLY A CA 1
ATOM 6546 C C . GLY A 1 803 ? -39.25 58.625 -2.969 1 60.94 803 GLY A C 1
ATOM 6547 O O . GLY A 1 803 ? -40.312 59.156 -3.357 1 60.94 803 GLY A O 1
ATOM 6548 N N . GLN A 1 804 ? -38.594 59.656 -2.553 1 50.03 804 GLN A N 1
ATOM 6549 C CA . GLN A 1 804 ? -38.906 60.906 -3.201 1 50.03 804 GLN A CA 1
ATOM 6550 C C . GLN A 1 804 ? -38.781 60.781 -4.719 1 50.03 804 GLN A C 1
ATOM 6552 O O . GLN A 1 804 ? -38.094 59.906 -5.227 1 50.03 804 GLN A O 1
ATOM 6557 N N . GLN A 1 805 ? -39.562 61.875 -5.367 1 43.28 805 GLN A N 1
ATOM 6558 C CA . GLN A 1 805 ? -39.656 62.219 -6.781 1 43.28 805 GLN A CA 1
ATOM 6559 C C . GLN A 1 805 ? -38.312 62.125 -7.48 1 43.28 805 GLN A C 1
ATOM 6561 O O . GLN A 1 805 ? -37.281 62.438 -6.895 1 43.28 805 GLN A O 1
ATOM 6566 N N . GLU A 1 806 ? -38.219 61.406 -8.562 1 40.66 806 GLU A N 1
ATOM 6567 C CA . GLU A 1 806 ? -37.188 61.188 -9.562 1 40.66 806 GLU A CA 1
ATOM 6568 C C . GLU A 1 806 ? -36.25 62.375 -9.695 1 40.66 806 GLU A C 1
ATOM 6570 O O . GLU A 1 806 ? -35.469 62.469 -10.633 1 40.66 806 GLU A O 1
ATOM 6575 N N . GLY A 1 807 ? -36.594 63.594 -9.102 1 37.22 807 GLY A N 1
ATOM 6576 C CA . GLY A 1 807 ? -36 64.688 -9.844 1 37.22 807 GLY A CA 1
ATOM 6577 C C . GLY A 1 807 ? -34.5 64.625 -9.969 1 37.22 807 GLY A C 1
ATOM 6578 O O . GLY A 1 807 ? -33.906 63.625 -9.539 1 37.22 807 GLY A O 1
ATOM 6579 N N . GLU A 1 808 ? -33.812 65.938 -9.82 1 38.91 808 GLU A N 1
ATOM 6580 C CA . GLU A 1 808 ? -32.625 66.5 -10.406 1 38.91 808 GLU A CA 1
ATOM 6581 C C . GLU A 1 808 ? -31.359 65.875 -9.844 1 38.91 808 GLU A C 1
ATOM 6583 O O . GLU A 1 808 ? -31.328 65.438 -8.688 1 38.91 808 GLU A O 1
ATOM 6588 N N . GLU A 1 809 ? -30.391 65.438 -10.656 1 43.16 809 GLU A N 1
ATOM 6589 C CA . GLU A 1 809 ? -28.953 65.25 -10.539 1 43.16 809 GLU A CA 1
ATOM 6590 C C . GLU A 1 809 ? -28.375 66.125 -9.398 1 43.16 809 GLU A C 1
ATOM 6592 O O . GLU A 1 809 ? -28.25 67.312 -9.516 1 43.16 809 GLU A O 1
ATOM 6597 N N . SER A 1 810 ? -28.781 66.125 -8.266 1 41.22 810 SER A N 1
ATOM 6598 C CA . SER A 1 810 ? -28.141 67.062 -7.344 1 41.22 810 SER A CA 1
ATOM 6599 C C . SER A 1 810 ? -26.719 66.688 -7.008 1 41.22 810 SER A C 1
ATOM 6601 O O . SER A 1 810 ? -26.516 65.625 -6.355 1 41.22 810 SER A O 1
ATOM 6603 N N . SER A 1 811 ? -25.766 66.75 -7.879 1 46.03 811 SER A N 1
ATOM 6604 C CA . SER A 1 811 ? -24.359 66.562 -7.633 1 46.03 811 SER A CA 1
ATOM 6605 C C . SER A 1 811 ? -23.969 66.938 -6.215 1 46.03 811 SER A C 1
ATOM 6607 O O . SER A 1 811 ? -22.875 66.562 -5.738 1 46.03 811 SER A O 1
ATOM 6609 N N . LYS A 1 812 ? -24.156 68.312 -5.766 1 50.59 812 LYS A N 1
ATOM 6610 C CA . LYS A 1 812 ? -23.359 69.062 -4.816 1 50.59 812 LYS A CA 1
ATOM 6611 C C . LYS A 1 812 ? -23.984 69 -3.42 1 50.59 812 LYS A C 1
ATOM 6613 O O . LYS A 1 812 ? -23.359 69.438 -2.445 1 50.59 812 LYS A O 1
ATOM 6618 N N . ASN A 1 813 ? -25.391 68.812 -3.166 1 49.5 813 ASN A N 1
ATOM 6619 C CA . ASN A 1 813 ? -25.875 69 -1.806 1 49.5 813 ASN A CA 1
ATOM 6620 C C . ASN A 1 813 ? -26.578 67.812 -1.235 1 49.5 813 ASN A C 1
ATOM 6622 O O . ASN A 1 813 ? -27.766 67.562 -1.487 1 49.5 813 ASN A O 1
ATOM 6626 N N . TYR A 1 814 ? -26.016 66.75 -0.771 1 52.31 814 TYR A N 1
ATOM 6627 C CA . TYR A 1 814 ? -26.484 65.5 -0.168 1 52.31 814 TYR A CA 1
ATOM 6628 C C . TYR A 1 814 ? -27.406 65.75 1.02 1 52.31 814 TYR A C 1
ATOM 6630 O O . TYR A 1 814 ? -28.016 64.875 1.569 1 52.31 814 TYR A O 1
ATOM 6638 N N . SER A 1 815 ? -27.531 67 1.569 1 51.09 815 SER A N 1
ATOM 6639 C CA . SER A 1 815 ? -28.375 67.375 2.699 1 51.09 815 SER A CA 1
ATOM 6640 C C . SER A 1 815 ? -29.859 67.125 2.389 1 51.09 815 SER A C 1
ATOM 6642 O O . SER A 1 815 ? -30.688 67.125 3.291 1 51.09 815 SER A O 1
ATOM 6644 N N . LEU A 1 816 ? -30.266 66.875 1.105 1 49.59 816 LEU A N 1
ATOM 6645 C CA . LEU A 1 816 ? -31.672 66.812 0.724 1 49.59 816 LEU A CA 1
ATOM 6646 C C . LEU A 1 816 ? -32.156 65.375 0.527 1 49.59 816 LEU A C 1
ATOM 6648 O O . LEU A 1 816 ? -33.094 65.125 -0.221 1 49.59 816 LEU A O 1
ATOM 6652 N N . LEU A 1 817 ? -31.469 64.375 1.094 1 58.44 817 LEU A N 1
ATOM 6653 C CA . LEU A 1 817 ? -31.984 63.062 0.95 1 58.44 817 LEU A CA 1
ATOM 6654 C C . LEU A 1 817 ? -33.375 62.906 1.586 1 58.44 817 LEU A C 1
ATOM 6656 O O . LEU A 1 817 ? -33.594 63.438 2.68 1 58.44 817 LEU A O 1
ATOM 6660 N N . PRO A 1 818 ? -34.469 62.469 0.809 1 57.97 818 PRO A N 1
ATOM 6661 C CA . PRO A 1 818 ? -35.812 62.375 1.357 1 57.97 818 PRO A CA 1
ATOM 6662 C C . PRO A 1 818 ? -35.875 61.531 2.623 1 57.97 818 PRO A C 1
ATOM 6664 O O . PRO A 1 818 ? -35.031 60.656 2.844 1 57.97 818 PRO A O 1
ATOM 6667 N N . HIS A 1 819 ? -36.688 61.906 3.621 1 57.5 819 HIS A N 1
ATOM 6668 C CA . HIS A 1 819 ? -36.969 61.156 4.836 1 57.5 819 HIS A CA 1
ATOM 6669 C C . HIS A 1 819 ? -37.5 59.75 4.504 1 57.5 819 HIS A C 1
ATOM 6671 O O . HIS A 1 819 ? -38.5 59.625 3.801 1 57.5 819 HIS A O 1
ATOM 6677 N N . SER A 1 820 ? -36.688 58.688 4.254 1 64.12 820 SER A N 1
ATOM 6678 C CA . SER A 1 820 ? -37.125 57.312 4.004 1 64.12 820 SER A CA 1
ATOM 6679 C C . SER A 1 820 ? -37.5 56.594 5.301 1 64.12 820 SER A C 1
ATOM 6681 O O . SER A 1 820 ? -36.906 56.875 6.352 1 64.12 820 SER A O 1
ATOM 6683 N N . SER A 1 821 ? -38.625 55.938 5.32 1 68.62 821 SER A N 1
ATOM 6684 C CA . SER A 1 821 ? -39.156 55.188 6.441 1 68.62 821 SER A CA 1
ATOM 6685 C C . SER A 1 821 ? -38.375 53.875 6.656 1 68.62 821 SER A C 1
ATOM 6687 O O . SER A 1 821 ? -38.562 53.188 7.652 1 68.62 821 SER A O 1
ATOM 6689 N N . LEU A 1 822 ? -37.375 53.625 5.867 1 83.56 822 LEU A N 1
ATOM 6690 C CA . LEU A 1 822 ? -36.625 52.375 6.027 1 83.56 822 LEU A CA 1
ATOM 6691 C C . LEU A 1 822 ? -35.5 52.531 7.059 1 83.56 822 LEU A C 1
ATOM 6693 O O . LEU A 1 822 ? -34.719 53.469 6.977 1 83.56 822 LEU A O 1
ATOM 6697 N N . ALA A 1 823 ? -35.594 51.688 8.07 1 89.5 823 ALA A N 1
ATOM 6698 C CA . ALA A 1 823 ? -34.562 51.719 9.117 1 89.5 823 ALA A CA 1
ATOM 6699 C C . ALA A 1 823 ? -33.844 50.375 9.188 1 89.5 823 ALA A C 1
ATOM 6701 O O . ALA A 1 823 ? -34.438 49.312 9.016 1 89.5 823 ALA A O 1
ATOM 6702 N N . ILE A 1 824 ? -32.531 50.438 9.312 1 91.5 824 ILE A N 1
ATOM 6703 C CA . ILE A 1 824 ? -31.719 49.219 9.422 1 91.5 824 ILE A CA 1
ATOM 6704 C C . ILE A 1 824 ? -31.375 48.969 10.891 1 91.5 824 ILE A C 1
ATOM 6706 O O . ILE A 1 824 ? -31.344 49.906 11.695 1 91.5 824 ILE A O 1
ATOM 6710 N N . ALA A 1 825 ? -31.281 47.719 11.203 1 91.69 825 ALA A N 1
ATOM 6711 C CA . ALA A 1 825 ? -30.922 47.281 12.547 1 91.69 825 ALA A CA 1
ATOM 6712 C C . ALA A 1 825 ? -29.578 46.562 12.547 1 91.69 825 ALA A C 1
ATOM 6714 O O . ALA A 1 825 ? -29.281 45.781 11.633 1 91.69 825 ALA A O 1
ATOM 6715 N N . GLY A 1 826 ? -28.672 46.875 13.477 1 91.25 826 GLY A N 1
ATOM 6716 C CA . GLY A 1 826 ? -27.375 46.25 13.617 1 91.25 826 GLY A CA 1
ATOM 6717 C C . GLY A 1 826 ? -26.359 47.156 14.289 1 91.25 826 GLY A C 1
ATOM 6718 O O . GLY A 1 826 ? -26.719 48.125 14.93 1 91.25 826 GLY A O 1
ATOM 6719 N N . ASP A 1 827 ? -25.141 46.781 14.273 1 93.5 827 ASP A N 1
ATOM 6720 C CA . ASP A 1 827 ? -24.047 47.656 14.758 1 93.5 827 ASP A CA 1
ATOM 6721 C C . ASP A 1 827 ? -23.75 48.781 13.766 1 93.5 827 ASP A C 1
ATOM 6723 O O . ASP A 1 827 ? -22.922 48.625 12.875 1 93.5 827 ASP A O 1
ATOM 6727 N N . ILE A 1 828 ? -24.375 49.844 13.953 1 92.25 828 ILE A N 1
ATOM 6728 C CA . ILE A 1 828 ? -24.422 50.938 12.977 1 92.25 828 ILE A CA 1
ATOM 6729 C C . ILE A 1 828 ? -23.031 51.531 12.781 1 92.25 828 ILE A C 1
ATOM 6731 O O . ILE A 1 828 ? -22.672 51.906 11.664 1 92.25 828 ILE A O 1
ATOM 6735 N N . VAL A 1 829 ? -22.203 51.625 13.852 1 91.06 829 VAL A N 1
ATOM 6736 C CA . VAL A 1 829 ? -20.875 52.188 13.742 1 91.06 829 VAL A CA 1
ATOM 6737 C C . VAL A 1 829 ? -20.031 51.375 12.773 1 91.06 829 VAL A C 1
ATOM 6739 O O . VAL A 1 829 ? -19.328 51.906 11.914 1 91.06 829 VAL A O 1
ATOM 6742 N N . LYS A 1 830 ? -20.125 50.062 12.867 1 94.25 830 LYS A N 1
ATOM 6743 C CA . LYS A 1 830 ? -19.344 49.188 12.016 1 94.25 830 LYS A CA 1
ATOM 6744 C C . LYS A 1 830 ? -19.906 49.156 10.594 1 94.25 830 LYS A C 1
ATOM 6746 O O . LYS A 1 830 ? -19.156 49.062 9.625 1 94.25 830 LYS A O 1
ATOM 6751 N N . ILE A 1 831 ? -21.219 49.156 10.453 1 95.38 831 ILE A N 1
ATOM 6752 C CA . ILE A 1 831 ? -21.844 49.188 9.141 1 95.38 831 ILE A CA 1
ATOM 6753 C C . ILE A 1 831 ? -21.469 50.469 8.406 1 95.38 831 ILE A C 1
ATOM 6755 O O . ILE A 1 831 ? -21.234 50.438 7.195 1 95.38 831 ILE A O 1
ATOM 6759 N N . GLU A 1 832 ? -21.484 51.562 9.133 1 94.5 832 GLU A N 1
ATOM 6760 C CA . GLU A 1 832 ? -21.094 52.844 8.547 1 94.5 832 GLU A CA 1
ATOM 6761 C C . GLU A 1 832 ? -19.656 52.812 8.039 1 94.5 832 GLU A C 1
ATOM 6763 O O . GLU A 1 832 ? -19.359 53.375 6.988 1 94.5 832 GLU A O 1
ATOM 6768 N N . LEU A 1 833 ? -18.797 52.188 8.805 1 95.31 833 LEU A N 1
ATOM 6769 C CA . LEU A 1 833 ? -17.406 52.062 8.391 1 95.31 833 LEU A CA 1
ATOM 6770 C C . LEU A 1 833 ? -17.266 51.188 7.156 1 95.31 833 LEU A C 1
ATOM 6772 O O . LEU A 1 833 ? -16.406 51.438 6.305 1 95.31 833 LEU A O 1
ATOM 6776 N N . ILE A 1 834 ? -18.078 50.094 7.062 1 96.88 834 ILE A N 1
ATOM 6777 C CA . ILE A 1 834 ? -18.062 49.219 5.895 1 96.88 834 ILE A CA 1
ATOM 6778 C C . ILE A 1 834 ? -18.516 50.031 4.664 1 96.88 834 ILE A C 1
ATOM 6780 O O . ILE A 1 834 ? -17.906 49.938 3.598 1 96.88 834 ILE A O 1
ATOM 6784 N N . LEU A 1 835 ? -19.594 50.75 4.84 1 96 835 LEU A N 1
ATOM 6785 C CA . LEU A 1 835 ? -20.094 51.594 3.748 1 96 835 LEU A CA 1
ATOM 6786 C C . LEU A 1 835 ? -19.031 52.594 3.314 1 96 835 LEU A C 1
ATOM 6788 O O . LEU A 1 835 ? -18.875 52.875 2.119 1 96 835 LEU A O 1
ATOM 6792 N N . HIS A 1 836 ? -18.422 53.156 4.293 1 94.62 836 HIS A N 1
ATOM 6793 C CA . HIS A 1 836 ? -17.328 54.094 4.004 1 94.62 836 HIS A CA 1
ATOM 6794 C C . HIS A 1 836 ? -16.25 53.406 3.164 1 94.62 836 HIS A C 1
ATOM 6796 O O . HIS A 1 836 ? -15.758 54 2.197 1 94.62 836 HIS A O 1
ATOM 6802 N N . GLU A 1 837 ? -15.828 52.188 3.527 1 96.19 837 GLU A N 1
ATOM 6803 C CA . GLU A 1 837 ? -14.797 51.469 2.803 1 96.19 837 GLU A CA 1
ATOM 6804 C C . GLU A 1 837 ? -15.211 51.219 1.351 1 96.19 837 GLU A C 1
ATOM 6806 O O . GLU A 1 837 ? -14.375 51.312 0.445 1 96.19 837 GLU A O 1
ATOM 6811 N N . LEU A 1 838 ? -16.469 50.875 1.188 1 97 838 LEU A N 1
ATOM 6812 C CA . LEU A 1 838 ? -16.969 50.594 -0.15 1 97 838 LEU A CA 1
ATOM 6813 C C . LEU A 1 838 ? -16.984 51.844 -1.009 1 97 838 LEU A C 1
ATOM 6815 O O . LEU A 1 838 ? -16.641 51.812 -2.191 1 97 838 LEU A O 1
ATOM 6819 N N . LEU A 1 839 ? -17.391 52.906 -0.429 1 95.94 839 LEU A N 1
ATOM 6820 C CA . LEU A 1 839 ? -17.438 54.188 -1.161 1 95.94 839 LEU A CA 1
ATOM 6821 C C . LEU A 1 839 ? -16.031 54.656 -1.502 1 95.94 839 LEU A C 1
ATOM 6823 O O . LEU A 1 839 ? -15.797 55.188 -2.592 1 95.94 839 LEU A O 1
ATOM 6827 N N . VAL A 1 840 ? -15.078 54.531 -0.537 1 94.56 840 VAL A N 1
ATOM 6828 C CA . VAL A 1 840 ? -13.695 54.906 -0.786 1 94.56 840 VAL A CA 1
ATOM 6829 C C . VAL A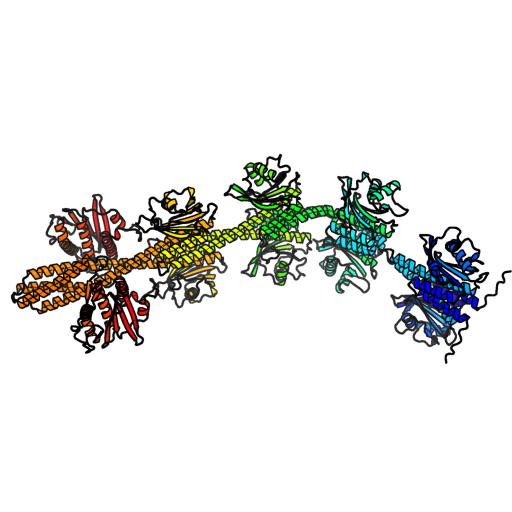 1 840 ? -13.141 54.094 -1.95 1 94.56 840 VAL A C 1
ATOM 6831 O O . VAL A 1 840 ? -12.469 54.625 -2.834 1 94.56 840 VAL A O 1
ATOM 6834 N N . CYS A 1 841 ? -13.43 52.781 -1.957 1 95.06 841 CYS A N 1
ATOM 6835 C CA . CYS A 1 841 ? -12.945 51.906 -3.016 1 95.06 841 CYS A CA 1
ATOM 6836 C C . CYS A 1 841 ? -13.555 52.281 -4.359 1 95.06 841 CYS A C 1
ATOM 6838 O O . CYS A 1 841 ? -12.867 52.281 -5.383 1 95.06 841 CYS A O 1
ATOM 6840 N N . ALA A 1 842 ? -14.859 52.594 -4.344 1 95.19 842 ALA A N 1
ATOM 6841 C CA . ALA A 1 842 ? -15.547 53 -5.57 1 95.19 842 ALA A CA 1
ATOM 6842 C C . ALA A 1 842 ? -14.953 54.312 -6.113 1 95.19 842 ALA A C 1
ATOM 6844 O O . ALA A 1 842 ? -14.773 54.438 -7.324 1 95.19 842 ALA A O 1
ATOM 6845 N N . CYS A 1 843 ? -14.664 55.219 -5.219 1 94.31 843 CYS A N 1
ATOM 6846 C CA . CYS A 1 843 ? -14.078 56.5 -5.617 1 94.31 843 CYS A CA 1
ATOM 6847 C C . CYS A 1 843 ? -12.688 56.312 -6.207 1 94.31 843 CYS A C 1
ATOM 6849 O O . CYS A 1 843 ? -12.352 56.906 -7.223 1 94.31 843 CYS A O 1
ATOM 6851 N N . GLN A 1 844 ? -11.875 55.438 -5.559 1 93.31 844 GLN A N 1
ATOM 6852 C CA . GLN A 1 844 ? -10.492 55.25 -5.953 1 93.31 844 GLN A CA 1
ATOM 6853 C C . GLN A 1 844 ? -10.398 54.531 -7.305 1 93.31 844 GLN A C 1
ATOM 6855 O O . GLN A 1 844 ? -9.484 54.812 -8.086 1 93.31 844 GLN A O 1
ATOM 6860 N N . ARG A 1 845 ? -11.297 53.625 -7.633 1 92.69 845 ARG A N 1
ATOM 6861 C CA . ARG A 1 845 ? -11.188 52.875 -8.867 1 92.69 845 ARG A CA 1
ATOM 6862 C C . ARG A 1 845 ? -11.883 53.594 -10.023 1 92.69 845 ARG A C 1
ATOM 6864 O O . ARG A 1 845 ? -11.625 53.281 -11.188 1 92.69 845 ARG A O 1
ATOM 6871 N N . SER A 1 846 ? -12.742 54.625 -9.68 1 92.12 846 SER A N 1
ATOM 6872 C CA . SER A 1 846 ? -13.492 55.344 -10.711 1 92.12 846 SER A CA 1
ATOM 6873 C C . SER A 1 846 ? -12.594 56.344 -11.453 1 92.12 846 SER A C 1
ATOM 6875 O O . SER A 1 846 ? -11.633 56.844 -10.891 1 92.12 846 SER A O 1
ATOM 6877 N N . THR A 1 847 ? -12.906 56.594 -12.688 1 89.81 847 THR A N 1
ATOM 6878 C CA . THR A 1 847 ? -12.188 57.562 -13.5 1 89.81 847 THR A CA 1
ATOM 6879 C C . THR A 1 847 ? -12.625 59 -13.156 1 89.81 847 THR A C 1
ATOM 6881 O O . THR A 1 847 ? -13.727 59.219 -12.656 1 89.81 847 THR A O 1
ATOM 6884 N N . THR A 1 848 ? -11.703 59.906 -13.367 1 90.5 848 THR A N 1
ATOM 6885 C CA . THR A 1 848 ? -12.016 61.281 -13.102 1 90.5 848 THR A CA 1
ATOM 6886 C C . THR A 1 848 ? -13.25 61.719 -13.883 1 90.5 848 THR A C 1
ATOM 6888 O O . THR A 1 848 ? -13.352 61.469 -15.086 1 90.5 848 THR A O 1
ATOM 6891 N N . GLY A 1 849 ? -14.125 62.281 -13.281 1 88.81 849 GLY A N 1
ATOM 6892 C CA . GLY A 1 849 ? -15.367 62.719 -13.906 1 88.81 849 GLY A CA 1
ATOM 6893 C C . GLY A 1 849 ? -16.391 61.625 -14.023 1 88.81 849 GLY A C 1
ATOM 6894 O O . GLY A 1 849 ? -17.422 61.781 -14.664 1 88.81 849 GLY A O 1
ATOM 6895 N N . GLY A 1 850 ? -16.125 60.531 -13.422 1 90.56 850 GLY A N 1
ATOM 6896 C CA . GLY A 1 850 ? -17.016 59.375 -13.5 1 90.56 850 GLY A CA 1
ATOM 6897 C C . GLY A 1 850 ? -18.234 59.531 -12.609 1 90.56 850 GLY A C 1
ATOM 6898 O O . GLY A 1 850 ? -18.469 60.594 -12.031 1 90.56 850 GLY A O 1
ATOM 6899 N N . ARG A 1 851 ? -19.109 58.406 -12.617 1 90.88 851 ARG A N 1
ATOM 6900 C CA . ARG A 1 851 ? -20.375 58.438 -11.875 1 90.88 851 ARG A CA 1
ATOM 6901 C C . ARG A 1 851 ? -20.469 57.25 -10.93 1 90.88 851 ARG A C 1
ATOM 6903 O O . ARG A 1 851 ? -20.078 56.125 -11.281 1 90.88 851 ARG A O 1
ATOM 6910 N N . ILE A 1 852 ? -20.875 57.5 -9.648 1 94.75 852 ILE A N 1
ATOM 6911 C CA . ILE A 1 852 ? -21.188 56.469 -8.656 1 94.75 852 ILE A CA 1
ATOM 6912 C C . ILE A 1 852 ? -22.672 56.5 -8.312 1 94.75 852 ILE A C 1
ATOM 6914 O O . ILE A 1 852 ? -23.203 57.562 -7.961 1 94.75 852 ILE A O 1
ATOM 6918 N N . ASP A 1 853 ? -23.375 55.406 -8.484 1 93.94 853 ASP A N 1
ATOM 6919 C CA . ASP A 1 853 ? -24.797 55.312 -8.188 1 93.94 853 ASP A CA 1
ATOM 6920 C C . ASP A 1 853 ? -25.062 54.406 -6.996 1 93.94 853 ASP A C 1
ATOM 6922 O O . ASP A 1 853 ? -24.453 53.344 -6.895 1 93.94 853 ASP A O 1
ATOM 6926 N N . ILE A 1 854 ? -25.812 54.844 -6.035 1 95.06 854 ILE A N 1
ATOM 6927 C CA . ILE A 1 854 ? -26.234 54.062 -4.887 1 95.06 854 ILE A CA 1
ATOM 6928 C C . ILE A 1 854 ? -27.734 53.75 -4.992 1 95.06 854 ILE A C 1
ATOM 6930 O O . ILE A 1 854 ? -28.562 54.656 -5.062 1 95.06 854 ILE A O 1
ATOM 6934 N N . TRP A 1 855 ? -28.047 52.5 -5.082 1 92.94 855 TRP A N 1
ATOM 6935 C CA . TRP A 1 855 ? -29.422 52.062 -5.207 1 92.94 855 TRP A CA 1
ATOM 6936 C C . TRP A 1 855 ? -29.891 51.375 -3.918 1 92.94 855 TRP A C 1
ATOM 6938 O O . TRP A 1 855 ? -29.266 50.438 -3.434 1 92.94 855 TRP A O 1
ATOM 6948 N N . CYS A 1 856 ? -30.938 51.844 -3.332 1 92.44 856 CYS A N 1
ATOM 6949 C CA . CYS A 1 856 ? -31.547 51.25 -2.148 1 92.44 856 CYS A CA 1
ATOM 6950 C C . CYS A 1 856 ? -32.906 50.625 -2.484 1 92.44 856 CYS A C 1
ATOM 6952 O O . CYS A 1 856 ? -33.781 51.281 -3.02 1 92.44 856 CYS A O 1
ATOM 6954 N N . ARG A 1 857 ? -33 49.312 -2.248 1 89.69 857 ARG A N 1
ATOM 6955 C CA . ARG A 1 857 ? -34.25 48.594 -2.533 1 89.69 857 ARG A CA 1
ATOM 6956 C C . ARG A 1 857 ? -34.562 47.594 -1.444 1 89.69 857 ARG A C 1
ATOM 6958 O O . ARG A 1 857 ? -33.656 46.875 -0.964 1 89.69 857 ARG A O 1
ATOM 6965 N N . ARG A 1 858 ? -35.75 47.594 -1.081 1 90.25 858 ARG A N 1
ATOM 6966 C CA . ARG A 1 858 ? -36.188 46.531 -0.164 1 90.25 858 ARG A CA 1
ATOM 6967 C C . ARG A 1 858 ? -36.219 45.188 -0.863 1 90.25 858 ARG A C 1
ATOM 6969 O O . ARG A 1 858 ? -36.906 45 -1.871 1 90.25 858 ARG A O 1
ATOM 6976 N N . LEU A 1 859 ? -35.406 44.312 -0.463 1 89.12 859 LEU A N 1
ATOM 6977 C CA . LEU A 1 859 ? -35.344 43 -1.068 1 89.12 859 LEU A CA 1
ATOM 6978 C C . LEU A 1 859 ? -36.5 42.125 -0.553 1 89.12 859 LEU A C 1
ATOM 6980 O O . LEU A 1 859 ? -37.156 41.438 -1.335 1 89.12 859 LEU A O 1
ATOM 6984 N N . ASP A 1 860 ? -36.781 42.062 0.767 1 88.06 860 ASP A N 1
ATOM 6985 C CA . ASP A 1 860 ? -37.875 41.344 1.435 1 88.06 860 ASP A CA 1
ATOM 6986 C C . ASP A 1 860 ? -38.188 42 2.783 1 88.06 860 ASP A C 1
ATOM 6988 O O . ASP A 1 860 ? -37.875 43.156 3.012 1 88.06 860 ASP A O 1
ATOM 6992 N N . GLU A 1 861 ? -38.844 41.281 3.623 1 84.94 861 GLU A N 1
ATOM 6993 C CA . GLU A 1 861 ? -39.25 41.812 4.918 1 84.94 861 GLU A CA 1
ATOM 6994 C C . GLU A 1 861 ? -38.094 41.906 5.883 1 84.94 861 GLU A C 1
ATOM 6996 O O . GLU A 1 861 ? -38.125 42.656 6.859 1 84.94 861 GLU A O 1
ATOM 7001 N N . GLN A 1 862 ? -37 41.25 5.473 1 89.06 862 GLN A N 1
ATOM 7002 C CA . GLN A 1 862 ? -35.906 41.156 6.449 1 89.06 862 GLN A CA 1
ATOM 7003 C C . GLN A 1 862 ? -34.688 41.969 6.008 1 89.06 862 GLN A C 1
ATOM 7005 O O . GLN A 1 862 ? -33.906 42.406 6.84 1 89.06 862 GLN A O 1
ATOM 7010 N N . PHE A 1 863 ? -34.594 42.219 4.664 1 93.12 863 PHE A N 1
ATOM 7011 C CA . PHE A 1 863 ? -33.312 42.781 4.211 1 93.12 863 PHE A CA 1
ATOM 7012 C C . PHE A 1 863 ? -33.562 43.969 3.287 1 93.12 863 PHE A C 1
ATOM 7014 O O . PHE A 1 863 ? -34.5 44 2.512 1 93.12 863 PHE A O 1
ATOM 7021 N N . LEU A 1 864 ? -32.656 44.969 3.434 1 93.75 864 LEU A N 1
ATOM 7022 C CA . LEU A 1 864 ? -32.531 46.094 2.508 1 93.75 864 LEU A CA 1
ATOM 7023 C C . LEU A 1 864 ? -31.281 45.906 1.641 1 93.75 864 LEU A C 1
ATOM 7025 O O . LEU A 1 864 ? -30.203 45.562 2.145 1 93.75 864 LEU A O 1
ATOM 7029 N N . GLU A 1 865 ? -31.484 46.031 0.39 1 95.38 865 GLU A N 1
ATOM 7030 C CA . GLU A 1 865 ? -30.359 45.969 -0.532 1 95.38 865 GLU A CA 1
ATOM 7031 C C . GLU A 1 865 ? -29.828 47.344 -0.878 1 95.38 865 GLU A C 1
ATOM 7033 O O . GLU A 1 865 ? -30.578 48.219 -1.288 1 95.38 865 GLU A O 1
ATOM 7038 N N . VAL A 1 866 ? -28.562 47.562 -0.596 1 95.44 866 VAL A N 1
ATOM 7039 C CA . VAL A 1 866 ? -27.844 48.781 -1.013 1 95.44 866 VAL A CA 1
ATOM 7040 C C . VAL A 1 866 ? -26.781 48.406 -2.045 1 95.44 866 VAL A C 1
ATOM 7042 O O . VAL A 1 866 ? -25.812 47.719 -1.726 1 95.44 866 VAL A O 1
ATOM 7045 N N . SER A 1 867 ? -27.016 48.844 -3.256 1 96.25 867 SER A N 1
ATOM 7046 C CA . SER A 1 867 ? -26.078 48.531 -4.336 1 96.25 867 SER A CA 1
ATOM 7047 C C . SER A 1 867 ? -25.328 49.781 -4.781 1 96.25 867 SER A C 1
ATOM 7049 O O . SER A 1 867 ? -25.922 50.781 -5.145 1 96.25 867 SER A O 1
ATOM 7051 N N . ILE A 1 868 ? -24 49.719 -4.672 1 96.94 868 ILE A N 1
ATOM 7052 C CA . ILE A 1 868 ? -23.125 50.781 -5.137 1 96.94 868 ILE A CA 1
ATOM 7053 C C . ILE A 1 868 ? -22.531 50.406 -6.492 1 96.94 868 ILE A C 1
ATOM 7055 O O . ILE A 1 868 ? -21.859 49.375 -6.621 1 96.94 868 ILE A O 1
ATOM 7059 N N . THR A 1 869 ? -22.828 51.156 -7.516 1 95.69 869 THR A N 1
ATOM 7060 C CA . THR A 1 869 ? -22.344 50.875 -8.867 1 95.69 869 THR A CA 1
ATOM 7061 C C . THR A 1 869 ? -21.406 51.969 -9.336 1 95.69 869 THR A C 1
ATOM 7063 O O . THR A 1 869 ? -21.672 53.156 -9.102 1 95.69 869 THR A O 1
ATOM 7066 N N . ASP A 1 870 ? -20.281 51.625 -9.898 1 94.38 870 ASP A N 1
ATOM 7067 C CA . ASP A 1 870 ? -19.328 52.562 -10.422 1 94.38 870 ASP A CA 1
ATOM 7068 C C . ASP A 1 870 ? -18.719 52.094 -11.734 1 94.38 870 ASP A C 1
ATOM 7070 O O . ASP A 1 870 ? -18.875 50.938 -12.102 1 94.38 870 ASP A O 1
ATOM 7074 N N . ASN A 1 871 ? -18.047 52.969 -12.484 1 90.25 871 ASN A N 1
ATOM 7075 C CA . ASN A 1 871 ? -17.453 52.656 -13.773 1 90.25 871 ASN A CA 1
ATOM 7076 C C . ASN A 1 871 ? -15.938 52.5 -13.672 1 90.25 871 ASN A C 1
ATOM 7078 O O . ASN A 1 871 ? -15.211 52.812 -14.609 1 90.25 871 ASN A O 1
ATOM 7082 N N . GLY A 1 872 ? -15.492 52.062 -12.586 1 91 872 GLY A N 1
ATOM 7083 C CA . GLY A 1 872 ? -14.062 51.875 -12.422 1 91 872 GLY A CA 1
ATOM 7084 C C . GLY A 1 872 ? -13.578 50.531 -12.883 1 91 872 GLY A C 1
ATOM 7085 O O . GLY A 1 872 ? -14.289 49.812 -13.594 1 91 872 GLY A O 1
ATOM 7086 N N . ASP A 1 873 ? -12.195 50.312 -12.578 1 89.88 873 ASP A N 1
ATOM 7087 C CA . ASP A 1 873 ? -11.57 49.031 -12.961 1 89.88 873 ASP A CA 1
ATOM 7088 C C . ASP A 1 873 ? -11.211 48.219 -11.734 1 89.88 873 ASP A C 1
ATOM 7090 O O . ASP A 1 873 ? -10.797 48.75 -10.711 1 89.88 873 ASP A O 1
ATOM 7094 N N . ILE A 1 874 ? -11.523 46.938 -11.734 1 90.19 874 ILE A N 1
ATOM 7095 C CA . ILE A 1 874 ? -11.133 46 -10.688 1 90.19 874 ILE A CA 1
ATOM 7096 C C . ILE A 1 874 ? -10.43 44.781 -11.305 1 90.19 874 ILE A C 1
ATOM 7098 O O . ILE A 1 874 ? -10.805 44.344 -12.383 1 90.19 874 ILE A O 1
ATOM 7102 N N . GLU A 1 875 ? -9.336 44.438 -10.711 1 92 875 GLU A N 1
ATOM 7103 C CA . GLU A 1 875 ? -8.602 43.281 -11.211 1 92 875 GLU A CA 1
ATOM 7104 C C . GLU A 1 875 ? -9.477 42.031 -11.195 1 92 875 GLU A C 1
ATOM 7106 O O . GLU A 1 875 ? -10.141 41.75 -10.203 1 92 875 GLU A O 1
ATOM 7111 N N . SER A 1 876 ? -9.453 41.281 -12.266 1 90.69 876 SER A N 1
ATOM 7112 C CA . SER A 1 876 ? -10.266 40.094 -12.398 1 90.69 876 SER A CA 1
ATOM 7113 C C . SER A 1 876 ? -9.914 39.062 -11.32 1 90.69 876 SER A C 1
ATOM 7115 O O . SER A 1 876 ? -10.797 38.375 -10.812 1 90.69 876 SER A O 1
ATOM 7117 N N . GLN A 1 877 ? -8.703 39 -11.016 1 89.44 877 GLN A N 1
ATOM 7118 C CA . GLN A 1 877 ? -8.266 38.062 -9.992 1 89.44 877 GLN A CA 1
ATOM 7119 C C . GLN A 1 877 ? -8.875 38.406 -8.633 1 89.44 877 GLN A C 1
ATOM 7121 O O . GLN A 1 877 ? -9.258 37.531 -7.879 1 89.44 877 GLN A O 1
ATOM 7126 N N . LEU A 1 878 ? -8.898 39.656 -8.305 1 92.88 878 LEU A N 1
ATOM 7127 C CA . LEU A 1 878 ? -9.484 40.094 -7.043 1 92.88 878 LEU A CA 1
ATOM 7128 C C . LEU A 1 878 ? -10.969 39.75 -6.984 1 92.88 878 LEU A C 1
ATOM 7130 O O . LEU A 1 878 ? -11.461 39.281 -5.957 1 92.88 878 LEU A O 1
ATOM 7134 N N . LEU A 1 879 ? -11.672 39.938 -8.094 1 93.06 879 LEU A N 1
ATOM 7135 C CA . LEU A 1 879 ? -13.094 39.625 -8.164 1 93.06 879 LEU A CA 1
ATOM 7136 C C . LEU A 1 879 ? -13.344 38.125 -7.953 1 93.06 879 LEU A C 1
ATOM 7138 O O . LEU A 1 879 ? -14.297 37.75 -7.266 1 93.06 879 LEU A O 1
ATOM 7142 N N . THR A 1 880 ? -12.516 37.406 -8.5 1 90.81 880 THR A N 1
ATOM 7143 C CA . THR A 1 880 ? -12.641 35.969 -8.375 1 90.81 880 THR A CA 1
ATOM 7144 C C . THR A 1 880 ? -12.391 35.531 -6.938 1 90.81 880 THR A C 1
ATOM 7146 O O . THR A 1 880 ? -13.125 34.688 -6.406 1 90.81 880 THR A O 1
ATOM 7149 N N . GLU A 1 881 ? -11.367 36.062 -6.324 1 91.19 881 GLU A N 1
ATOM 7150 C CA . GLU A 1 881 ? -11 35.656 -4.973 1 91.19 881 GLU A CA 1
ATOM 7151 C C . GLU A 1 881 ? -12.031 36.125 -3.953 1 91.19 881 GLU A C 1
ATOM 7153 O O . GLU A 1 881 ? -12.203 35.5 -2.908 1 91.19 881 GLU A O 1
ATOM 7158 N N . LEU A 1 882 ? -12.664 37.156 -4.223 1 93.12 882 LEU A N 1
ATOM 7159 C CA . LEU A 1 882 ? -13.68 37.688 -3.314 1 93.12 882 LEU A CA 1
ATOM 7160 C C . LEU A 1 882 ? -14.969 36.875 -3.418 1 93.12 882 LEU A C 1
ATOM 7162 O O . LEU A 1 882 ? -15.836 37 -2.547 1 93.12 882 LEU A O 1
ATOM 7166 N N . HIS A 1 883 ? -15.016 36.062 -4.402 1 89.81 883 HIS A N 1
ATOM 7167 C CA . HIS A 1 883 ? -16.203 35.219 -4.547 1 89.81 883 HIS A CA 1
ATOM 7168 C C . HIS A 1 883 ? -16.219 34.125 -3.5 1 89.81 883 HIS A C 1
ATOM 7170 O O . HIS A 1 883 ? -15.195 33.5 -3.225 1 89.81 883 HIS A O 1
ATOM 7176 N N . GLN A 1 884 ? -17.312 33.875 -2.916 1 77.62 884 GLN A N 1
ATOM 7177 C CA . GLN A 1 884 ? -17.484 33 -1.757 1 77.62 884 GLN A CA 1
ATOM 7178 C C . GLN A 1 884 ? -17.109 31.547 -2.094 1 77.62 884 GLN A C 1
ATOM 7180 O O . GLN A 1 884 ? -16.625 30.812 -1.232 1 77.62 884 GLN A O 1
ATOM 7185 N N . ASP A 1 885 ? -17.25 31.125 -3.289 1 75.75 885 ASP A N 1
ATOM 7186 C CA . ASP A 1 885 ? -17.094 29.703 -3.633 1 75.75 885 ASP A CA 1
ATOM 7187 C C . ASP A 1 885 ? -15.68 29.406 -4.102 1 75.75 885 ASP A C 1
ATOM 7189 O O . ASP A 1 885 ? -15.352 28.266 -4.43 1 75.75 885 ASP A O 1
ATOM 7193 N N . THR A 1 886 ? -14.812 30.359 -3.994 1 77.5 886 THR A N 1
ATOM 7194 C CA . THR A 1 886 ? -13.461 30.109 -4.477 1 77.5 886 THR A CA 1
ATOM 7195 C C . THR A 1 886 ? -12.602 29.5 -3.381 1 77.5 886 THR A C 1
ATOM 7197 O O . THR A 1 886 ? -12.469 30.062 -2.291 1 77.5 886 THR A O 1
ATOM 7200 N N . PRO A 1 887 ? -12.047 28.359 -3.734 1 76 887 PRO A N 1
ATOM 7201 C CA . PRO A 1 887 ? -11.148 27.75 -2.742 1 76 887 PRO A CA 1
ATOM 7202 C C . PRO A 1 887 ? -9.898 28.594 -2.492 1 76 887 PRO A C 1
ATOM 7204 O O . PRO A 1 887 ? -9.32 29.141 -3.434 1 76 887 PRO A O 1
ATOM 7207 N N . LYS A 1 888 ? -9.531 28.766 -1.268 1 77.25 888 LYS A N 1
ATOM 7208 C CA . LYS A 1 888 ? -8.406 29.609 -0.911 1 77.25 888 LYS A CA 1
ATOM 7209 C C . LYS A 1 888 ? -7.215 28.781 -0.437 1 77.25 888 LYS A C 1
ATOM 7211 O O . LYS A 1 888 ? -7.379 27.859 0.36 1 77.25 888 LYS A O 1
ATOM 7216 N N . ASP A 1 889 ? -6.062 29.016 -1.072 1 83.25 889 ASP A N 1
ATOM 7217 C CA . ASP A 1 889 ? -4.793 28.469 -0.611 1 83.25 889 ASP A CA 1
ATOM 7218 C C . ASP A 1 889 ? -4.051 29.453 0.279 1 83.25 889 ASP A C 1
ATOM 7220 O O . ASP A 1 889 ? -3.594 30.5 -0.193 1 83.25 889 ASP A O 1
ATOM 7224 N N . ILE A 1 890 ? -3.871 29.094 1.495 1 85.88 890 ILE A N 1
ATOM 7225 C CA . ILE A 1 890 ? -3.311 29.969 2.512 1 85.88 890 ILE A CA 1
ATOM 7226 C C . ILE A 1 890 ? -1.864 30.312 2.16 1 85.88 890 ILE A C 1
ATOM 7228 O O . ILE A 1 890 ? -1.396 31.422 2.434 1 85.88 890 ILE A O 1
ATOM 7232 N N . LEU A 1 891 ? -1.202 29.438 1.507 1 87.56 891 LEU A N 1
ATOM 7233 C CA . LEU A 1 891 ? 0.223 29.625 1.26 1 87.56 891 LEU A CA 1
ATOM 7234 C C . LEU A 1 891 ? 0.454 30.375 -0.05 1 87.56 891 LEU A C 1
ATOM 7236 O O . LEU A 1 891 ? 1.51 30.969 -0.247 1 87.56 891 LEU A O 1
ATOM 7240 N N . ALA A 1 892 ? -0.477 30.328 -0.948 1 85.62 892 ALA A N 1
ATOM 7241 C CA . ALA A 1 892 ? -0.323 30.969 -2.248 1 85.62 892 ALA A CA 1
ATOM 7242 C C . ALA A 1 892 ? -0.494 32.469 -2.131 1 85.62 892 ALA A C 1
ATOM 7244 O O . ALA A 1 892 ? -1.284 32.969 -1.315 1 85.62 892 ALA A O 1
ATOM 7245 N N . PRO A 1 893 ? 0.259 33.188 -2.918 1 85.44 893 PRO A N 1
ATOM 7246 C CA . PRO A 1 893 ? 0.028 34.625 -2.939 1 85.44 893 PRO A CA 1
ATOM 7247 C C . PRO A 1 893 ? -1.401 35 -3.334 1 85.44 893 PRO A C 1
ATOM 7249 O O . PRO A 1 893 ? -1.973 34.375 -4.234 1 85.44 893 PRO A O 1
ATOM 7252 N N . SER A 1 894 ? -2.025 35.844 -2.627 1 88.25 894 SER A N 1
ATOM 7253 C CA . SER A 1 894 ? -3.416 36.25 -2.854 1 88.25 894 SER A CA 1
ATOM 7254 C C . SER A 1 894 ? -3.58 37.75 -2.873 1 88.25 894 SER A C 1
ATOM 7256 O O . SER A 1 894 ? -2.873 38.469 -2.158 1 88.25 894 SER A O 1
ATOM 7258 N N . ARG A 1 895 ? -4.477 38.219 -3.676 1 91.31 895 ARG A N 1
ATOM 7259 C CA . ARG A 1 895 ? -4.812 39.656 -3.719 1 91.31 895 ARG A CA 1
ATOM 7260 C C . ARG A 1 895 ? -5.559 40.062 -2.459 1 91.31 895 ARG A C 1
ATOM 7262 O O . ARG A 1 895 ? -5.637 41.281 -2.15 1 91.31 895 ARG A O 1
ATOM 7269 N N . LEU A 1 896 ? -5.941 39.094 -1.718 1 91.31 896 LEU A N 1
ATOM 7270 C CA . LEU A 1 896 ? -6.691 39.375 -0.495 1 91.31 896 LEU A CA 1
ATOM 7271 C C . LEU A 1 896 ? -5.75 39.781 0.638 1 91.31 896 LEU A C 1
ATOM 7273 O O . LEU A 1 896 ? -6.199 40.188 1.703 1 91.31 896 LEU A O 1
ATOM 7277 N N . GLU A 1 897 ? -4.449 39.688 0.351 1 89.81 897 GLU A N 1
ATOM 7278 C CA . GLU A 1 897 ? -3.463 40.094 1.354 1 89.81 897 GLU A CA 1
ATOM 7279 C C . GLU A 1 897 ? -2.9 41.469 1.073 1 89.81 897 GLU A C 1
ATOM 7281 O O . GLU A 1 897 ? -2.137 42.031 1.875 1 89.81 897 GLU A O 1
ATOM 7286 N N . GLN A 1 898 ? -3.395 41.969 -0.011 1 92 898 GLN A N 1
ATOM 7287 C CA . GLN A 1 898 ? -2.979 43.312 -0.412 1 92 898 GLN A CA 1
ATOM 7288 C C . GLN A 1 898 ? -4.172 44.25 -0.503 1 92 898 GLN A C 1
ATOM 7290 O O . GLN A 1 898 ? -5.316 43.812 -0.604 1 92 898 GLN A O 1
ATOM 7295 N N . LEU A 1 899 ? -3.951 45.594 -0.323 1 92.62 899 LEU A N 1
ATOM 7296 C CA . LEU A 1 899 ? -5.008 46.594 -0.469 1 92.62 899 LEU A CA 1
ATOM 7297 C C . LEU A 1 899 ? -5.371 46.781 -1.937 1 92.62 899 LEU A C 1
ATOM 7299 O O . LEU A 1 899 ? -4.504 46.688 -2.811 1 92.62 899 LEU A O 1
ATOM 7303 N N . PRO A 1 900 ? -6.609 46.906 -2.215 1 93.69 900 PRO A N 1
ATOM 7304 C CA . PRO A 1 900 ? -7.758 47.031 -1.315 1 93.69 900 PRO A CA 1
ATOM 7305 C C . PRO A 1 900 ? -8.398 45.688 -0.974 1 93.69 900 PRO A C 1
ATOM 7307 O O . PRO A 1 900 ? -9.352 45.625 -0.194 1 93.69 900 PRO A O 1
ATOM 7310 N N . GLY A 1 901 ? -7.875 44.656 -1.596 1 94.5 901 GLY A N 1
ATOM 7311 C CA . GLY A 1 901 ? -8.469 43.312 -1.428 1 94.5 901 GLY A CA 1
ATOM 7312 C C . GLY A 1 901 ? -8.602 42.906 0.026 1 94.5 901 GLY A C 1
ATOM 7313 O O . GLY A 1 901 ? -9.633 42.375 0.432 1 94.5 901 GLY A O 1
ATOM 7314 N N . LEU A 1 902 ? -7.602 43.156 0.837 1 95 902 LEU A N 1
ATOM 7315 C CA . LEU A 1 902 ? -7.605 42.812 2.25 1 95 902 LEU A CA 1
ATOM 7316 C C . LEU A 1 902 ? -8.766 43.469 2.979 1 95 902 LEU A C 1
ATOM 7318 O O . LEU A 1 902 ? -9.5 42.812 3.723 1 95 902 LEU A O 1
ATOM 7322 N N . HIS A 1 903 ? -8.953 44.781 2.805 1 96.56 903 HIS A N 1
ATOM 7323 C CA . HIS A 1 903 ? -10.016 45.531 3.461 1 96.56 903 HIS A CA 1
ATOM 7324 C C . HIS A 1 903 ? -11.391 45.031 3.012 1 96.56 903 HIS A C 1
ATOM 7326 O O . HIS A 1 903 ? -12.305 44.875 3.83 1 96.56 903 HIS A O 1
ATOM 7332 N N . LEU A 1 904 ? -11.516 44.812 1.692 1 96.25 904 LEU A N 1
ATOM 7333 C CA . LEU A 1 904 ? -12.789 44.344 1.163 1 96.25 904 LEU A CA 1
ATOM 7334 C C . LEU A 1 904 ? -13.141 42.969 1.734 1 96.25 904 LEU A C 1
ATOM 7336 O O . LEU A 1 904 ? -14.312 42.719 2.027 1 96.25 904 LEU A O 1
ATOM 7340 N N . PHE A 1 905 ? -12.117 42.188 1.797 1 94.94 905 PHE A N 1
ATOM 7341 C CA . PHE A 1 905 ? -12.328 40.875 2.34 1 94.94 905 PHE A CA 1
ATOM 7342 C C . PHE A 1 905 ? -12.75 40.938 3.803 1 94.94 905 PHE A C 1
ATOM 7344 O O . PHE A 1 905 ? -13.648 40.219 4.23 1 94.94 905 PHE A O 1
ATOM 7351 N N . ILE A 1 906 ? -12.07 41.75 4.586 1 96.06 906 ILE A N 1
ATOM 7352 C CA . ILE A 1 906 ? -12.406 41.938 5.992 1 96.06 906 ILE A CA 1
ATOM 7353 C C . ILE A 1 906 ? -13.859 42.406 6.109 1 96.06 906 ILE A C 1
ATOM 7355 O O . ILE A 1 906 ? -14.609 41.906 6.949 1 96.06 906 ILE A O 1
ATOM 7359 N N . CYS A 1 907 ? -14.289 43.375 5.277 1 97 907 CYS A N 1
ATOM 7360 C CA . CYS A 1 907 ? -15.641 43.906 5.293 1 97 907 CYS A CA 1
ATOM 7361 C C . CYS A 1 907 ? -16.672 42.812 4.957 1 97 907 CYS A C 1
ATOM 7363 O O . CYS A 1 907 ? -17.75 42.781 5.531 1 97 907 CYS A O 1
ATOM 7365 N N . GLN A 1 908 ? -16.344 42.031 4.039 1 95.62 908 GLN A N 1
ATOM 7366 C CA . GLN A 1 908 ? -17.219 40.938 3.658 1 95.62 908 GLN A CA 1
ATOM 7367 C C . GLN A 1 908 ? -17.469 40 4.836 1 95.62 908 GLN A C 1
ATOM 7369 O O . GLN A 1 908 ? -18.609 39.625 5.105 1 95.62 908 GLN A O 1
ATOM 7374 N N . LYS A 1 909 ? -16.453 39.625 5.469 1 93.56 909 LYS A N 1
ATOM 7375 C CA . LYS A 1 909 ? -16.562 38.719 6.609 1 93.56 909 LYS A CA 1
ATOM 7376 C C . LYS A 1 909 ? -17.312 39.375 7.766 1 93.56 909 LYS A C 1
ATOM 7378 O O . LYS A 1 909 ? -18.125 38.75 8.43 1 93.56 909 LYS A O 1
ATOM 7383 N N . LEU A 1 910 ? -16.922 40.625 8.008 1 95.12 910 LEU A N 1
ATOM 7384 C CA . LEU A 1 910 ? -17.547 41.344 9.102 1 95.12 910 LEU A CA 1
ATOM 7385 C C . LEU A 1 910 ? -19.047 41.5 8.852 1 95.12 910 LEU A C 1
ATOM 7387 O O . LEU A 1 910 ? -19.844 41.438 9.789 1 95.12 910 LEU A O 1
ATOM 7391 N N . MET A 1 911 ? -19.438 41.75 7.625 1 95.19 911 MET A N 1
ATOM 7392 C CA . MET A 1 911 ? -20.859 41.938 7.293 1 95.19 911 MET A CA 1
ATOM 7393 C C . MET A 1 911 ? -21.641 40.656 7.551 1 95.19 911 MET A C 1
ATOM 7395 O O . MET A 1 911 ? -22.781 40.688 7.984 1 95.19 911 MET A O 1
ATOM 7399 N N . LEU A 1 912 ? -21.047 39.5 7.289 1 93.44 912 LEU A N 1
ATOM 7400 C CA . LEU A 1 912 ? -21.672 38.219 7.559 1 93.44 912 LEU A CA 1
ATOM 7401 C C . LEU A 1 912 ? -21.906 38.031 9.055 1 93.44 912 LEU A C 1
ATOM 7403 O O . LEU A 1 912 ? -22.953 37.531 9.461 1 93.44 912 LEU A O 1
ATOM 7407 N N . GLN A 1 913 ? -20.938 38.469 9.812 1 92.5 913 GLN A N 1
ATOM 7408 C CA . GLN A 1 913 ? -21.047 38.344 11.266 1 92.5 913 GLN A CA 1
ATOM 7409 C C . GLN A 1 913 ? -22.156 39.25 11.812 1 92.5 913 GLN A C 1
ATOM 7411 O O . GLN A 1 913 ? -22.75 38.938 12.836 1 92.5 913 GLN A O 1
ATOM 7416 N N . LEU A 1 914 ? -22.375 40.312 11.055 1 92.69 914 LEU A N 1
ATOM 7417 C CA . LEU A 1 914 ? -23.375 41.281 11.477 1 92.69 914 LEU A CA 1
ATOM 7418 C C . LEU A 1 914 ? -24.766 40.906 10.984 1 92.69 914 LEU A C 1
ATOM 7420 O O . LEU A 1 914 ? -25.734 41.625 11.211 1 92.69 914 LEU A O 1
ATOM 7424 N N . GLY A 1 915 ? -24.891 39.719 10.336 1 91 915 GLY A N 1
ATOM 7425 C CA . GLY A 1 915 ? -26.172 39.188 9.875 1 91 915 GLY A CA 1
ATOM 7426 C C . GLY A 1 915 ? -26.516 39.625 8.469 1 91 915 GLY A C 1
ATOM 7427 O O . GLY A 1 915 ? -27.625 39.375 7.996 1 91 915 GLY A O 1
ATOM 7428 N N . GLY A 1 916 ? -25.594 40.344 7.82 1 94.44 916 GLY A N 1
ATOM 7429 C CA . GLY A 1 916 ? -25.781 40.781 6.441 1 94.44 916 GLY A CA 1
ATOM 7430 C C . GLY A 1 916 ? -24.906 40 5.457 1 94.44 916 GLY A C 1
ATOM 7431 O O . GLY A 1 916 ? -24.391 38.938 5.773 1 94.44 916 GLY A O 1
ATOM 7432 N N . GLU A 1 917 ? -24.922 40.625 4.215 1 95.75 917 GLU A N 1
ATOM 7433 C CA . GLU A 1 917 ? -24.078 40.031 3.178 1 95.75 917 GLU A CA 1
ATOM 7434 C C . GLU A 1 917 ? -23.453 41.094 2.287 1 95.75 917 GLU A C 1
ATOM 7436 O O . GLU A 1 917 ? -24 42.188 2.164 1 95.75 917 GLU A O 1
ATOM 7441 N N . LEU A 1 918 ? -22.281 40.812 1.792 1 96.88 918 LEU A N 1
ATOM 7442 C CA . LEU A 1 918 ? -21.578 41.719 0.873 1 96.88 918 LEU A CA 1
ATOM 7443 C C . LEU A 1 918 ? -21.031 40.938 -0.326 1 96.88 918 LEU A C 1
ATOM 7445 O O . LEU A 1 918 ? -20.328 39.938 -0.16 1 96.88 918 LEU A O 1
ATOM 7449 N N . HIS A 1 919 ? -21.422 41.375 -1.505 1 96 919 HIS A N 1
ATOM 7450 C CA . HIS A 1 919 ? -21 40.688 -2.732 1 96 919 HIS A CA 1
ATOM 7451 C C . HIS A 1 919 ? -20.422 41.688 -3.73 1 96 919 HIS A C 1
ATOM 7453 O O . HIS A 1 919 ? -20.797 42.875 -3.736 1 96 919 HIS A O 1
ATOM 7459 N N . PHE A 1 920 ? -19.484 41.219 -4.527 1 95.94 920 PHE A N 1
ATOM 7460 C CA . PHE A 1 920 ? -18.875 42 -5.574 1 95.94 920 PHE A CA 1
ATOM 7461 C C . PHE A 1 920 ? -19 41.344 -6.93 1 95.94 920 PHE A C 1
ATOM 7463 O O . PHE A 1 920 ? -18.75 40.125 -7.051 1 95.94 920 PHE A O 1
ATOM 7470 N N . TYR A 1 921 ? -19.469 41.969 -7.965 1 93.62 921 TYR A N 1
ATOM 7471 C CA . TYR A 1 921 ? -19.5 41.406 -9.32 1 93.62 921 TYR A CA 1
ATOM 7472 C C . TYR A 1 921 ? -19.484 42.531 -10.359 1 93.62 921 TYR A C 1
ATOM 7474 O O . TYR A 1 921 ? -19.641 43.719 -10.016 1 93.62 921 TYR A O 1
ATOM 7482 N N . GLN A 1 922 ? -19.219 42.094 -11.531 1 93.75 922 GLN A N 1
ATOM 7483 C CA . GLN A 1 922 ? -19.188 43.031 -12.656 1 93.75 922 GLN A CA 1
ATOM 7484 C C . GLN A 1 922 ? -20.391 42.812 -13.578 1 93.75 922 GLN A C 1
ATOM 7486 O O . GLN A 1 922 ? -20.734 41.688 -13.914 1 93.75 922 GLN A O 1
ATOM 7491 N N . LEU A 1 923 ? -21.031 43.906 -13.914 1 92.94 923 LEU A N 1
ATOM 7492 C CA . LEU A 1 923 ? -22.156 43.875 -14.836 1 92.94 923 LEU A CA 1
ATOM 7493 C C . LEU A 1 923 ? -21.688 43.688 -16.281 1 92.94 923 LEU A C 1
ATOM 7495 O O . LEU A 1 923 ? -20.531 44 -16.594 1 92.94 923 LEU A O 1
ATOM 7499 N N . PRO A 1 924 ? -22.641 43.25 -17.125 1 91.19 924 PRO A N 1
ATOM 7500 C CA . PRO A 1 924 ? -22.266 43.062 -18.531 1 91.19 924 PRO A CA 1
ATOM 7501 C C . PRO A 1 924 ? -21.781 44.344 -19.188 1 91.19 924 PRO A C 1
ATOM 7503 O O . PRO A 1 924 ? -20.969 44.312 -20.109 1 91.19 924 PRO A O 1
ATOM 7506 N N . ASP A 1 925 ? -22.266 45.438 -18.766 1 90.56 925 ASP A N 1
ATOM 7507 C CA . ASP A 1 925 ? -21.859 46.719 -19.344 1 90.56 925 ASP A CA 1
ATOM 7508 C C . ASP A 1 925 ? -20.531 47.188 -18.781 1 90.56 925 ASP A C 1
ATOM 7510 O O . ASP A 1 925 ? -20.062 48.281 -19.078 1 90.56 925 ASP A O 1
ATOM 7514 N N . GLY A 1 926 ? -19.906 46.375 -17.938 1 88.25 926 GLY A N 1
ATOM 7515 C CA . GLY A 1 926 ? -18.562 46.656 -17.438 1 88.25 926 GLY A CA 1
ATOM 7516 C C . GLY A 1 926 ? -18.547 47.344 -16.094 1 88.25 926 GLY A C 1
ATOM 7517 O O . GLY A 1 926 ? -17.5 47.469 -15.461 1 88.25 926 GLY A O 1
ATOM 7518 N N . ARG A 1 927 ? -19.672 47.844 -15.539 1 93.38 927 ARG A N 1
ATOM 7519 C CA . ARG A 1 927 ? -19.734 48.531 -14.242 1 93.38 927 ARG A CA 1
ATOM 7520 C C . ARG A 1 927 ? -19.516 47.531 -13.102 1 93.38 927 ARG A C 1
ATOM 7522 O O . ARG A 1 927 ? -19.891 46.375 -13.219 1 93.38 927 ARG A O 1
ATOM 7529 N N . ILE A 1 928 ? -18.875 48 -12.078 1 95.19 928 ILE A N 1
ATOM 7530 C CA . ILE A 1 928 ? -18.625 47.188 -10.898 1 95.19 928 ILE A CA 1
ATOM 7531 C C . ILE A 1 928 ? -19.734 47.406 -9.867 1 95.19 928 ILE A C 1
ATOM 7533 O O . ILE A 1 928 ? -20.125 48.562 -9.617 1 95.19 928 ILE A O 1
ATOM 7537 N N . VAL A 1 929 ? -20.219 46.375 -9.32 1 96.44 929 VAL A N 1
ATOM 7538 C CA . VAL A 1 929 ? -21.312 46.469 -8.352 1 96.44 929 VAL A CA 1
ATOM 7539 C C . VAL A 1 929 ? -20.844 45.938 -6.996 1 96.44 929 VAL A C 1
ATOM 7541 O O . VAL A 1 929 ? -20.266 44.844 -6.914 1 96.44 929 VAL A O 1
ATOM 7544 N N . SER A 1 930 ? -20.906 46.75 -5.973 1 97.31 930 SER A N 1
ATOM 7545 C CA . SER A 1 930 ? -20.828 46.312 -4.578 1 97.31 930 SER A CA 1
ATOM 7546 C C . SER A 1 930 ? -22.219 46.219 -3.949 1 97.31 930 SER A C 1
ATOM 7548 O O . SER A 1 930 ? -22.828 47.25 -3.609 1 97.31 930 SER A O 1
ATOM 7550 N N . ARG A 1 931 ? -22.656 45.062 -3.748 1 96.69 931 ARG A N 1
ATOM 7551 C CA . ARG A 1 931 ? -24.016 44.812 -3.27 1 96.69 931 ARG A CA 1
ATOM 7552 C C . ARG A 1 931 ? -24.016 44.5 -1.78 1 96.69 931 ARG A C 1
ATOM 7554 O O . ARG A 1 931 ? -23.469 43.469 -1.356 1 96.69 931 ARG A O 1
ATOM 7561 N N . LEU A 1 932 ? -24.562 45.312 -1.021 1 97 932 LEU A N 1
ATOM 7562 C CA . LEU A 1 932 ? -24.641 45.188 0.429 1 97 932 LEU A CA 1
ATOM 7563 C C . LEU A 1 932 ? -26.062 44.875 0.866 1 97 932 LEU A C 1
ATOM 7565 O O . LEU A 1 932 ? -27.016 45.562 0.493 1 97 932 LEU A O 1
ATOM 7569 N N . LEU A 1 933 ? -26.266 43.781 1.583 1 96.44 933 LEU A N 1
ATOM 7570 C CA . LEU A 1 933 ? -27.547 43.406 2.188 1 96.44 933 LEU A CA 1
ATOM 7571 C C . LEU A 1 933 ? -27.562 43.75 3.676 1 96.44 933 LEU A C 1
ATOM 7573 O O . LEU A 1 933 ? -26.75 43.219 4.441 1 96.44 933 LEU A O 1
ATOM 7577 N N . LEU A 1 934 ? -28.438 44.594 4.078 1 95.62 934 LEU A N 1
ATOM 7578 C CA . LEU A 1 934 ? -28.516 45.062 5.457 1 95.62 934 LEU A CA 1
ATOM 7579 C C . LEU A 1 934 ? -29.812 44.594 6.121 1 95.62 934 LEU A C 1
ATOM 7581 O O . LEU A 1 934 ? -30.875 44.625 5.496 1 95.62 934 LEU A O 1
ATOM 7585 N N . PRO A 1 935 ? -29.719 44.156 7.41 1 93.5 935 PRO A N 1
ATOM 7586 C CA . PRO A 1 935 ? -30.938 43.781 8.117 1 93.5 935 PRO A CA 1
ATOM 7587 C C . PRO A 1 935 ? -31.875 44.938 8.398 1 93.5 935 PRO A C 1
ATOM 7589 O O . PRO A 1 935 ? -31.422 46 8.859 1 93.5 935 PRO A O 1
ATOM 7592 N N . LEU A 1 936 ? -33.188 44.75 8.188 1 91.06 936 LEU A N 1
ATOM 7593 C CA . LEU A 1 936 ? -34.219 45.781 8.406 1 91.06 936 LEU A CA 1
ATOM 7594 C C . LEU A 1 936 ? -34.688 45.781 9.852 1 91.06 936 LEU A C 1
ATOM 7596 O O . LEU A 1 936 ? -34.781 44.719 10.477 1 91.06 936 LEU A O 1
ATOM 7600 N N . ALA A 1 937 ? -34.844 47 10.391 1 87.88 937 ALA A N 1
ATOM 7601 C CA . ALA A 1 937 ? -35.438 47.094 11.734 1 87.88 937 ALA A CA 1
ATOM 7602 C C . ALA A 1 937 ? -36.875 46.656 11.734 1 87.88 937 ALA A C 1
ATOM 7604 O O . ALA A 1 937 ? -37.625 46.938 10.789 1 87.88 937 ALA A O 1
ATOM 7605 N N . ARG A 1 938 ? -37.25 45.625 12.664 1 73.25 938 ARG A N 1
ATOM 7606 C CA . ARG A 1 938 ? -38.656 45.188 12.766 1 73.25 938 ARG A CA 1
ATOM 7607 C C . ARG A 1 938 ? -39.562 46.312 13.258 1 73.25 938 ARG A C 1
ATOM 7609 O O . ARG A 1 938 ? -39.156 47.094 14.125 1 73.25 938 ARG A O 1
ATOM 7616 N N . SER A 1 939 ? -40.5 46.875 12.461 1 54.31 939 SER A N 1
ATOM 7617 C CA . SER A 1 939 ? -41.531 47.781 12.898 1 54.31 939 SER A CA 1
ATOM 7618 C C . SER A 1 939 ? -42.25 47.281 14.148 1 54.31 939 SER A C 1
ATOM 7620 O O . SER A 1 939 ? -42.562 46.094 14.25 1 54.31 939 SER A O 1
ATOM 7622 N N . ARG A 1 940 ? -41.906 47.781 15.391 1 42.25 940 ARG A N 1
ATOM 7623 C CA . ARG A 1 940 ? -42.938 47.531 16.391 1 42.25 940 ARG A CA 1
ATOM 7624 C C . ARG A 1 940 ? -44.312 47.906 15.859 1 42.25 940 ARG A C 1
ATOM 7626 O O . ARG A 1 940 ? -44.531 49.031 15.414 1 42.25 940 ARG A O 1
ATOM 7633 N N . ALA A 1 941 ? -45.062 46.969 15.492 1 33.31 941 ALA A N 1
ATOM 7634 C CA . ALA A 1 941 ? -46.5 47.25 15.695 1 33.31 941 ALA A CA 1
ATOM 7635 C C . ALA A 1 941 ? -46.812 47.438 17.172 1 33.31 941 ALA A C 1
ATOM 7637 O O . ALA A 1 941 ? -46.344 46.656 18.016 1 33.31 941 ALA A O 1
ATOM 7638 N N . MET B 1 1 ? -11.453 -73.875 -94.938 1 22.92 1 MET B N 1
ATOM 7639 C CA . MET B 1 1 ? -12.594 -74.625 -94.438 1 22.92 1 MET B CA 1
ATOM 7640 C C . MET B 1 1 ? -12.125 -75.875 -93.688 1 22.92 1 MET B C 1
ATOM 7642 O O . MET B 1 1 ? -11.547 -76.812 -94.25 1 22.92 1 MET B O 1
ATOM 7646 N N . ARG B 1 2 ? -11.586 -75.625 -92.5 1 33.34 2 ARG B N 1
ATOM 7647 C CA . ARG B 1 2 ? -10.898 -76.438 -91.5 1 33.34 2 ARG B CA 1
ATOM 7648 C C . ARG B 1 2 ? -11.758 -77.625 -91.125 1 33.34 2 ARG B C 1
ATOM 7650 O O . ARG B 1 2 ? -12.883 -77.438 -90.625 1 33.34 2 ARG B O 1
ATOM 7657 N N . GLN B 1 3 ? -11.711 -78.562 -92.062 1 33.41 3 GLN B N 1
ATOM 7658 C CA . GLN B 1 3 ? -12.562 -79.688 -91.938 1 33.41 3 GLN B CA 1
ATOM 7659 C C . GLN B 1 3 ? -12.625 -80.188 -90.5 1 33.41 3 GLN B C 1
ATOM 7661 O O . GLN B 1 3 ? -11.594 -80.375 -89.875 1 33.41 3 GLN B O 1
ATOM 7666 N N . GLN B 1 4 ? -13.617 -79.75 -89.938 1 39.41 4 GLN B N 1
ATOM 7667 C CA . GLN B 1 4 ? -14.016 -80.125 -88.562 1 39.41 4 GLN B CA 1
ATOM 7668 C C . GLN B 1 4 ? -14.039 -81.625 -88.438 1 39.41 4 GLN B C 1
ATOM 7670 O O . GLN B 1 4 ? -14.938 -82.312 -89 1 39.41 4 GLN B O 1
ATOM 7675 N N . GLN B 1 5 ? -12.977 -82.312 -88.75 1 42.53 5 GLN B N 1
ATOM 7676 C CA . GLN B 1 5 ? -12.867 -83.75 -88.688 1 42.53 5 GLN B CA 1
ATOM 7677 C C . GLN B 1 5 ? -13.602 -84.312 -87.5 1 42.53 5 GLN B C 1
ATOM 7679 O O . GLN B 1 5 ? -13.438 -83.812 -86.375 1 42.53 5 GLN B O 1
ATOM 7684 N N . LYS B 1 6 ? -14.719 -85 -87.812 1 48.75 6 LYS B N 1
ATOM 7685 C CA . LYS B 1 6 ? -15.672 -85.688 -86.938 1 48.75 6 LYS B CA 1
ATOM 7686 C C . LYS B 1 6 ? -14.953 -86.562 -85.875 1 48.75 6 LYS B C 1
ATOM 7688 O O . LYS B 1 6 ? -14.203 -87.5 -86.312 1 48.75 6 LYS B O 1
ATOM 7693 N N . LEU B 1 7 ? -14.617 -86.125 -84.688 1 53.19 7 LEU B N 1
ATOM 7694 C CA . LEU B 1 7 ? -13.961 -86.812 -83.562 1 53.19 7 LEU B CA 1
ATOM 7695 C C . LEU B 1 7 ? -14.609 -88.125 -83.312 1 53.19 7 LEU B C 1
ATOM 7697 O O . LEU B 1 7 ? -15.836 -88.25 -83.312 1 53.19 7 LEU B O 1
ATOM 7701 N N . THR B 1 8 ? -14.102 -89.25 -83.812 1 60.81 8 THR B N 1
ATOM 7702 C CA . THR B 1 8 ? -14.602 -90.625 -83.562 1 60.81 8 THR B CA 1
ATOM 7703 C C . THR B 1 8 ? -14.953 -90.75 -82.062 1 60.81 8 THR B C 1
ATOM 7705 O O . THR B 1 8 ? -14.477 -90 -81.25 1 60.81 8 THR B O 1
ATOM 7708 N N . ALA B 1 9 ? -15.93 -91.625 -81.75 1 61.47 9 ALA B N 1
ATOM 7709 C CA . ALA B 1 9 ? -16.469 -91.812 -80.375 1 61.47 9 ALA B CA 1
ATOM 7710 C C . ALA B 1 9 ? -15.336 -92.125 -79.375 1 61.47 9 ALA B C 1
ATOM 7712 O O . ALA B 1 9 ? -15.406 -91.688 -78.25 1 61.47 9 ALA B O 1
ATOM 7713 N N . ALA B 1 10 ? -14.281 -92.688 -79.875 1 64.62 10 ALA B N 1
ATOM 7714 C CA . ALA B 1 10 ? -13.172 -93 -78.938 1 64.62 10 ALA B CA 1
ATOM 7715 C C . ALA B 1 10 ? -12.344 -91.75 -78.625 1 64.62 10 ALA B C 1
ATOM 7717 O O . ALA B 1 10 ? -11.844 -91.625 -77.562 1 64.62 10 ALA B O 1
ATOM 7718 N N . GLU B 1 11 ? -12.344 -90.938 -79.625 1 71.88 11 GLU B N 1
ATOM 7719 C CA . GLU B 1 11 ? -11.586 -89.688 -79.438 1 71.88 11 GLU B CA 1
ATOM 7720 C C . GLU B 1 11 ? -12.32 -88.75 -78.5 1 71.88 11 GLU B C 1
ATOM 7722 O O . GLU B 1 11 ? -11.695 -88.062 -77.688 1 71.88 11 GLU B O 1
ATOM 7727 N N . GLN B 1 12 ? -13.602 -88.938 -78.5 1 77.75 12 GLN B N 1
ATOM 7728 C CA . GLN B 1 12 ? -14.375 -88.062 -77.625 1 77.75 12 GLN B CA 1
ATOM 7729 C C . GLN B 1 12 ? -14.227 -88.438 -76.188 1 77.75 12 GLN B C 1
ATOM 7731 O O . GLN B 1 12 ? -14.219 -87.625 -75.25 1 77.75 12 GLN B O 1
ATOM 7736 N N . LYS B 1 13 ? -14.039 -89.688 -76 1 81.12 13 LYS B N 1
ATOM 7737 C CA . LYS B 1 13 ? -13.898 -90.188 -74.625 1 81.12 13 LYS B CA 1
ATOM 7738 C C . LYS B 1 13 ? -12.57 -89.75 -74.062 1 81.12 13 LYS B C 1
ATOM 7740 O O . LYS B 1 13 ? -12.516 -89.375 -72.875 1 81.12 13 LYS B O 1
ATOM 7745 N N . ILE B 1 14 ? -11.641 -89.625 -74.812 1 81.31 14 ILE B N 1
ATOM 7746 C CA . ILE B 1 14 ? -10.336 -89.25 -74.312 1 81.31 14 ILE B CA 1
ATOM 7747 C C . ILE B 1 14 ? -10.297 -87.75 -74.062 1 81.31 14 ILE B C 1
ATOM 7749 O O . ILE B 1 14 ? -9.703 -87.25 -73.125 1 81.31 14 ILE B O 1
ATOM 7753 N N . ILE B 1 15 ? -11 -87.062 -74.938 1 81.38 15 ILE B N 1
ATOM 7754 C CA . ILE B 1 15 ? -11.039 -85.625 -74.75 1 81.38 15 ILE B CA 1
ATOM 7755 C C . ILE B 1 15 ? -11.836 -85.25 -73.5 1 81.38 15 ILE B C 1
ATOM 7757 O O . ILE B 1 15 ? -11.445 -84.375 -72.75 1 81.38 15 ILE B O 1
ATOM 7761 N N . SER B 1 16 ? -12.883 -85.938 -73.375 1 86 16 SER B N 1
ATOM 7762 C CA . SER B 1 16 ? -13.664 -85.688 -72.125 1 86 16 SER B CA 1
ATOM 7763 C C . SER B 1 16 ? -12.875 -86.062 -70.875 1 86 16 SER B C 1
ATOM 7765 O O . SER B 1 16 ? -12.961 -85.375 -69.875 1 86 16 SER B O 1
ATOM 7767 N N . LEU B 1 17 ? -12.172 -87.125 -70.938 1 86.44 17 LEU B N 1
ATOM 7768 C CA . LEU B 1 17 ? -11.312 -87.5 -69.812 1 86.44 17 LEU B CA 1
ATOM 7769 C C . LEU B 1 17 ? -10.266 -86.375 -69.562 1 86.44 17 LEU B C 1
ATOM 7771 O O . LEU B 1 17 ? -10.016 -86.062 -68.375 1 86.44 17 LEU B O 1
ATOM 7775 N N . GLY B 1 18 ? -9.648 -85.875 -70.562 1 85.94 18 GLY B N 1
ATOM 7776 C CA . GLY B 1 18 ? -8.672 -84.812 -70.375 1 85.94 18 GLY B CA 1
ATOM 7777 C C . GLY B 1 18 ? -9.258 -83.562 -69.75 1 85.94 18 GLY B C 1
ATOM 7778 O O . GLY B 1 18 ? -8.625 -82.938 -68.875 1 85.94 18 GLY B O 1
ATOM 7779 N N . ARG B 1 19 ? -10.438 -83.375 -70.125 1 84.94 19 ARG B N 1
ATOM 7780 C CA . ARG B 1 19 ? -11.094 -82.188 -69.562 1 84.94 19 ARG B CA 1
ATOM 7781 C C . ARG B 1 19 ? -11.406 -82.312 -68.062 1 84.94 19 ARG B C 1
ATOM 7783 O O . ARG B 1 19 ? -11.211 -81.438 -67.312 1 84.94 19 ARG B O 1
ATOM 7790 N N . VAL B 1 20 ? -11.844 -83.438 -67.688 1 88.31 20 VAL B N 1
ATOM 7791 C CA . VAL B 1 20 ? -12.211 -83.688 -66.312 1 88.31 20 VAL B CA 1
ATOM 7792 C C . VAL B 1 20 ? -10.953 -83.75 -65.438 1 88.31 20 VAL B C 1
ATOM 7794 O O . VAL B 1 20 ? -10.93 -83.188 -64.375 1 88.31 20 VAL B O 1
ATOM 7797 N N . LEU B 1 21 ? -9.969 -84.375 -65.875 1 86.75 21 LEU B N 1
ATOM 7798 C CA . LEU B 1 21 ? -8.742 -84.375 -65.125 1 86.75 21 LEU B CA 1
ATOM 7799 C C . LEU B 1 21 ? -8.172 -83 -64.938 1 86.75 21 LEU B C 1
ATOM 7801 O O . LEU B 1 21 ? -7.676 -82.688 -63.812 1 86.75 21 LEU B O 1
ATOM 7805 N N . GLN B 1 22 ? -8.289 -82.25 -65.938 1 84.94 22 GLN B N 1
ATOM 7806 C CA . GLN B 1 22 ? -7.828 -80.875 -65.812 1 84.94 22 GLN B CA 1
ATOM 7807 C C . GLN B 1 22 ? -8.695 -80.125 -64.812 1 84.94 22 GLN B C 1
ATOM 7809 O O . GLN B 1 22 ? -8.18 -79.375 -63.969 1 84.94 22 GLN B O 1
ATOM 7814 N N . SER B 1 23 ? -9.93 -80.312 -64.875 1 87 23 SER B N 1
ATOM 7815 C CA . SER B 1 23 ? -10.828 -79.625 -63.938 1 87 23 SER B CA 1
ATOM 7816 C C . SER B 1 23 ? -10.586 -80.062 -62.5 1 87 23 SER B C 1
ATOM 7818 O O . SER B 1 23 ? -10.641 -79.25 -61.562 1 87 23 SER B O 1
ATOM 7820 N N . LEU B 1 24 ? -10.273 -81.25 -62.312 1 86.5 24 LEU B N 1
ATOM 7821 C CA . LEU B 1 24 ? -10.008 -81.75 -60.969 1 86.5 24 LEU B CA 1
ATOM 7822 C C . LEU B 1 24 ? -8.703 -81.188 -60.406 1 86.5 24 LEU B C 1
ATOM 7824 O O . LEU B 1 24 ? -8.586 -80.938 -59.219 1 86.5 24 LEU B O 1
ATOM 7828 N N . ARG B 1 25 ? -7.809 -81 -61.219 1 80.81 25 ARG B N 1
ATOM 7829 C CA . ARG B 1 25 ? -6.516 -80.438 -60.781 1 80.81 25 ARG B CA 1
ATOM 7830 C C . ARG B 1 25 ? -6.617 -79 -60.406 1 80.81 25 ARG B C 1
ATOM 7832 O O . ARG B 1 25 ? -5.93 -78.5 -59.5 1 80.81 25 ARG B O 1
ATOM 7839 N N . GLU B 1 26 ? -7.488 -78.312 -61.031 1 78.69 26 GLU B N 1
ATOM 7840 C CA . GLU B 1 26 ? -7.559 -76.875 -60.844 1 78.69 26 GLU B CA 1
ATOM 7841 C C . GLU B 1 26 ? -8.586 -76.5 -59.75 1 78.69 26 GLU B C 1
ATOM 7843 O O . GLU B 1 26 ? -8.57 -75.375 -59.219 1 78.69 26 GLU B O 1
ATOM 7848 N N . GLU B 1 27 ? -9.406 -77.312 -59.312 1 77.81 27 GLU B N 1
ATOM 7849 C CA . GLU B 1 27 ? -10.469 -77.062 -58.344 1 77.81 27 GLU B CA 1
ATOM 7850 C C . GLU B 1 27 ? -9.953 -77.125 -56.906 1 77.81 27 GLU B C 1
ATOM 7852 O O . GLU B 1 27 ? -9.203 -78 -56.562 1 77.81 27 GLU B O 1
ATOM 7857 N N . ASP B 1 28 ? -10.297 -76 -56.156 1 75.25 28 ASP B N 1
ATOM 7858 C CA . ASP B 1 28 ? -9.789 -75.938 -54.781 1 75.25 28 ASP B CA 1
ATOM 7859 C C . ASP B 1 28 ? -10.836 -76.375 -53.781 1 75.25 28 ASP B C 1
ATOM 7861 O O . ASP B 1 28 ? -10.5 -76.75 -52.656 1 75.25 28 ASP B O 1
ATOM 7865 N N . HIS B 1 29 ? -12 -76.5 -54.125 1 81.62 29 HIS B N 1
ATOM 7866 C CA . HIS B 1 29 ? -13.039 -76.812 -53.156 1 81.62 29 HIS B CA 1
ATOM 7867 C C . HIS B 1 29 ? -13.422 -78.312 -53.25 1 81.62 29 HIS B C 1
ATOM 7869 O O . HIS B 1 29 ? -13.586 -78.875 -54.344 1 81.62 29 HIS B O 1
ATOM 7875 N N . VAL B 1 30 ? -13.586 -78.875 -52.156 1 84.56 30 VAL B N 1
ATOM 7876 C CA . VAL B 1 30 ? -13.852 -80.312 -52.062 1 84.56 30 VAL B CA 1
ATOM 7877 C C . VAL B 1 30 ? -15.227 -80.625 -52.656 1 84.56 30 VAL B C 1
ATOM 7879 O O . VAL B 1 30 ? -15.383 -81.625 -53.406 1 84.56 30 VAL B O 1
ATOM 7882 N N . ASP B 1 31 ? -16.203 -79.875 -52.406 1 83.44 31 ASP B N 1
ATOM 7883 C CA . ASP B 1 31 ? -17.547 -80.125 -52.906 1 83.44 31 ASP B CA 1
ATOM 7884 C C . ASP B 1 31 ? -17.594 -80.062 -54.438 1 83.44 31 ASP B C 1
ATOM 7886 O O . ASP B 1 31 ? -18.266 -80.875 -55.094 1 83.44 31 ASP B O 1
ATOM 7890 N N . ALA B 1 32 ? -16.812 -79.188 -54.938 1 86.44 32 ALA B N 1
ATOM 7891 C CA . ALA B 1 32 ? -16.781 -79.062 -56.406 1 86.44 32 ALA B CA 1
ATOM 7892 C C . ALA B 1 32 ? -16.031 -80.188 -57.031 1 86.44 32 ALA B C 1
ATOM 7894 O O . ALA B 1 32 ? -16.375 -80.625 -58.125 1 86.44 32 ALA B O 1
ATOM 7895 N N . LEU B 1 33 ? -15.086 -80.688 -56.344 1 88.94 33 LEU B N 1
ATOM 7896 C CA . LEU B 1 33 ? -14.328 -81.875 -56.844 1 88.94 33 LEU B CA 1
ATOM 7897 C C . LEU B 1 33 ? -15.227 -83.062 -56.906 1 88.94 33 LEU B C 1
ATOM 7899 O O . LEU B 1 33 ? -15.195 -83.812 -57.906 1 88.94 33 LEU B O 1
ATOM 7903 N N . ILE B 1 34 ? -16.031 -83.25 -55.969 1 89.44 34 ILE B N 1
ATOM 7904 C CA . ILE B 1 34 ? -16.906 -84.438 -55.906 1 89.44 34 ILE B CA 1
ATOM 7905 C C . ILE B 1 34 ? -18.016 -84.312 -56.969 1 89.44 34 ILE B C 1
ATOM 7907 O O . ILE B 1 34 ? -18.344 -85.25 -57.656 1 89.44 34 ILE B O 1
ATOM 7911 N N . ALA B 1 35 ? -18.562 -83.125 -57.125 1 89.38 35 ALA B N 1
ATOM 7912 C CA . ALA B 1 35 ? -19.625 -82.938 -58.125 1 89.38 35 ALA B CA 1
ATOM 7913 C C . ALA B 1 35 ? -19.125 -83.188 -59.531 1 89.38 35 ALA B C 1
ATOM 7915 O O . ALA B 1 35 ? -19.828 -83.75 -60.375 1 89.38 35 ALA B O 1
ATOM 7916 N N . THR B 1 36 ? -17.938 -82.75 -59.781 1 90 36 THR B N 1
ATOM 7917 C CA . THR B 1 36 ? -17.359 -82.938 -61.094 1 90 36 THR B CA 1
ATOM 7918 C C . THR B 1 36 ? -17.125 -84.438 -61.375 1 90 36 THR B C 1
ATOM 7920 O O . THR B 1 36 ? -17.359 -84.875 -62.5 1 90 36 THR B O 1
ATOM 7923 N N . THR B 1 37 ? -16.688 -85.125 -60.438 1 92.12 37 THR B N 1
ATOM 7924 C CA . THR B 1 37 ? -16.453 -86.5 -60.594 1 92.12 37 THR B CA 1
ATOM 7925 C C . THR B 1 37 ? -17.781 -87.25 -60.812 1 92.12 37 THR B C 1
ATOM 7927 O O . THR B 1 37 ? -17.859 -88.125 -61.688 1 92.12 37 THR B O 1
ATOM 7930 N N . ILE B 1 38 ? -18.812 -86.875 -60.094 1 89.81 38 ILE B N 1
ATOM 7931 C CA . ILE B 1 38 ? -20.109 -87.5 -60.25 1 89.81 38 ILE B CA 1
ATOM 7932 C C . ILE B 1 38 ? -20.688 -87.188 -61.625 1 89.81 38 ILE B C 1
ATOM 7934 O O . ILE B 1 38 ? -21.219 -88.125 -62.281 1 89.81 38 ILE B O 1
ATOM 7938 N N . SER B 1 39 ? -20.531 -86.062 -62.031 1 89.31 39 SER B N 1
ATOM 7939 C CA . SER B 1 39 ? -21.047 -85.688 -63.344 1 89.31 39 SER B CA 1
ATOM 7940 C C . SER B 1 39 ? -20.344 -86.438 -64.438 1 89.31 39 SER B C 1
ATOM 7942 O O . SER B 1 39 ? -20.984 -86.875 -65.438 1 89.31 39 SER B O 1
ATOM 7944 N N . TYR B 1 40 ? -19.078 -86.688 -64.25 1 92.06 40 TYR B N 1
ATOM 7945 C CA . TYR B 1 40 ? -18.328 -87.438 -65.25 1 92.06 40 TYR B CA 1
ATOM 7946 C C . TYR B 1 40 ? -18.75 -88.875 -65.25 1 92.06 40 TYR B C 1
ATOM 7948 O O . TYR B 1 40 ? -18.953 -89.5 -66.312 1 92.06 40 TYR B O 1
ATOM 7956 N N . LEU B 1 41 ? -18.906 -89.438 -64.125 1 89.81 41 LEU B N 1
ATOM 7957 C CA . LEU B 1 41 ? -19.266 -90.875 -64 1 89.81 41 LEU B CA 1
ATOM 7958 C C . LEU B 1 41 ? -20.672 -91.125 -64.5 1 89.81 41 LEU B C 1
ATOM 7960 O O . LEU B 1 41 ? -20.938 -92.125 -65.125 1 89.81 41 LEU B O 1
ATOM 7964 N N . GLN B 1 42 ? -21.469 -90.188 -64.438 1 87.88 42 GLN B N 1
ATOM 7965 C CA . GLN B 1 42 ? -22.844 -90.312 -64.938 1 87.88 42 GLN B CA 1
ATOM 7966 C C . GLN B 1 42 ? -22.891 -90.25 -66.438 1 87.88 42 GLN B C 1
ATOM 7968 O O . GLN B 1 42 ? -23.641 -90.938 -67.125 1 87.88 42 GLN B O 1
ATOM 7973 N N . GLU B 1 43 ? -22.078 -89.438 -67 1 85.44 43 GLU B N 1
ATOM 7974 C CA . GLU B 1 43 ? -22.094 -89.188 -68.438 1 85.44 43 GLU B CA 1
ATOM 7975 C C . GLU B 1 43 ? -21.359 -90.312 -69.188 1 85.44 43 GLU B C 1
ATOM 7977 O O . GLU B 1 43 ? -21.812 -90.75 -70.25 1 85.44 43 GLU B O 1
ATOM 7982 N N . GLN B 1 44 ? -20.281 -90.812 -68.562 1 85.81 44 GLN B N 1
ATOM 7983 C CA . GLN B 1 44 ? -19.422 -91.688 -69.375 1 85.81 44 GLN B CA 1
ATOM 7984 C C . GLN B 1 44 ? -19.625 -93.125 -69 1 85.81 44 GLN B C 1
ATOM 7986 O O . GLN B 1 44 ? -19.312 -94.062 -69.75 1 85.81 44 GLN B O 1
ATOM 7991 N N . PHE B 1 45 ? -20.203 -93.312 -67.812 1 85.19 45 PHE B N 1
ATOM 7992 C CA . PHE B 1 45 ? -20.406 -94.688 -67.375 1 85.19 45 PHE B CA 1
ATOM 7993 C C . PHE B 1 45 ? -21.875 -95 -67.188 1 85.19 45 PHE B C 1
ATOM 7995 O O . PHE B 1 45 ? -22.641 -94.125 -66.812 1 85.19 45 PHE B O 1
ATOM 8002 N N . GLU B 1 46 ? -22.344 -96.062 -67.688 1 81 46 GLU B N 1
ATOM 8003 C CA . GLU B 1 46 ? -23.766 -96.438 -67.625 1 81 46 GLU B CA 1
ATOM 8004 C C . GLU B 1 46 ? -24.078 -97.188 -66.25 1 81 46 GLU B C 1
ATOM 8006 O O . GLU B 1 46 ? -24.328 -98.375 -66.25 1 81 46 GLU B O 1
ATOM 8011 N N . TYR B 1 47 ? -23.891 -96.5 -65.188 1 86 47 TYR B N 1
ATOM 8012 C CA . TYR B 1 47 ? -24.25 -97.062 -63.875 1 86 47 TYR B CA 1
ATOM 8013 C C . TYR B 1 47 ? -25.406 -96.25 -63.281 1 86 47 TYR B C 1
ATOM 8015 O O . TYR B 1 47 ? -25.453 -95 -63.375 1 86 47 TYR B O 1
ATOM 8023 N N . SER B 1 48 ? -26.344 -96.938 -62.688 1 86.12 48 SER B N 1
ATOM 8024 C CA . SER B 1 48 ? -27.547 -96.312 -62.156 1 86.12 48 SER B CA 1
ATOM 8025 C C . SER B 1 48 ? -27.297 -95.812 -60.719 1 86.12 48 SER B C 1
ATOM 8027 O O . SER B 1 48 ? -27.984 -94.938 -60.25 1 86.12 48 SER B O 1
ATOM 8029 N N . LEU B 1 49 ? -26.375 -96.375 -60.062 1 88.25 49 LEU B N 1
ATOM 8030 C CA . LEU B 1 49 ? -26.047 -96 -58.688 1 88.25 49 LEU B CA 1
ATOM 8031 C C . LEU B 1 49 ? -24.594 -95.562 -58.594 1 88.25 49 LEU B C 1
ATOM 8033 O O . LEU B 1 49 ? -23.688 -96.312 -59 1 88.25 49 LEU B O 1
ATOM 8037 N N . ILE B 1 50 ? -24.453 -94.375 -58.125 1 91 50 ILE B N 1
ATOM 8038 C CA . ILE B 1 50 ? -23.141 -93.812 -57.875 1 91 50 ILE B CA 1
ATOM 8039 C C . ILE B 1 50 ? -23.109 -93.188 -56.469 1 91 50 ILE B C 1
ATOM 8041 O O . ILE B 1 50 ? -23.969 -92.375 -56.125 1 91 50 ILE B O 1
ATOM 8045 N N . TRP B 1 51 ? -22.141 -93.688 -55.719 1 91.12 51 TRP B N 1
ATOM 8046 C CA . TRP B 1 51 ? -21.969 -93.125 -54.344 1 91.12 51 TRP B CA 1
ATOM 8047 C C . TRP B 1 51 ? -20.5 -92.875 -54.062 1 91.12 51 TRP B C 1
ATOM 8049 O O . TRP B 1 51 ? -19.641 -93.75 -54.25 1 91.12 51 TRP B O 1
ATOM 8059 N N . ILE B 1 52 ? -20.219 -91.625 -53.656 1 92 52 ILE B N 1
ATOM 8060 C CA . ILE B 1 52 ? -18.859 -91.25 -53.25 1 92 52 ILE B CA 1
ATOM 8061 C C . ILE B 1 52 ? -18.859 -90.875 -51.75 1 92 52 ILE B C 1
ATOM 8063 O O . ILE B 1 52 ? -19.688 -90.125 -51.281 1 92 52 ILE B O 1
ATOM 8067 N N . ALA B 1 53 ? -17.938 -91.5 -51 1 90.25 53 ALA B N 1
ATOM 8068 C CA . ALA B 1 53 ? -17.812 -91.312 -49.562 1 90.25 53 ALA B CA 1
ATOM 8069 C C . ALA B 1 53 ? -16.375 -91 -49.156 1 90.25 53 ALA B C 1
ATOM 8071 O O . ALA B 1 53 ? -15.445 -91.562 -49.781 1 90.25 53 ALA B O 1
ATOM 8072 N N . LEU B 1 54 ? -16.25 -90.125 -48.25 1 90.44 54 LEU B N 1
ATOM 8073 C CA . LEU B 1 54 ? -14.922 -89.812 -47.75 1 90.44 54 LEU B CA 1
ATOM 8074 C C . LEU B 1 54 ? -14.664 -90.562 -46.406 1 90.44 54 LEU B C 1
ATOM 8076 O O . LEU B 1 54 ? -15.586 -90.688 -45.594 1 90.44 54 LEU B O 1
ATOM 8080 N N . TYR B 1 55 ? -13.414 -90.938 -46.156 1 86.38 55 TYR B N 1
ATOM 8081 C CA . TYR B 1 55 ? -13.023 -91.75 -45.031 1 86.38 55 TYR B CA 1
ATOM 8082 C C . TYR B 1 55 ? -12.422 -90.875 -43.906 1 86.38 55 TYR B C 1
ATOM 8084 O O . TYR B 1 55 ? -11.484 -90.125 -44.156 1 86.38 55 TYR B O 1
ATOM 8092 N N . ASP B 1 56 ? -13.031 -90.938 -42.781 1 77.75 56 ASP B N 1
ATOM 8093 C CA . ASP B 1 56 ? -12.469 -90.312 -41.562 1 77.75 56 ASP B CA 1
ATOM 8094 C C . ASP B 1 56 ? -11.633 -91.375 -40.812 1 77.75 56 ASP B C 1
ATOM 8096 O O . ASP B 1 56 ? -12.18 -92.25 -40.188 1 77.75 56 ASP B O 1
ATOM 8100 N N . ARG B 1 57 ? -10.406 -91.188 -40.781 1 75.31 57 ARG B N 1
ATOM 8101 C CA . ARG B 1 57 ? -9.477 -92.188 -40.25 1 75.31 57 ARG B CA 1
ATOM 8102 C C . ARG B 1 57 ? -9.562 -92.312 -38.75 1 75.31 57 ARG B C 1
ATOM 8104 O O . ARG B 1 57 ? -9.414 -93.375 -38.156 1 75.31 57 ARG B O 1
ATOM 8111 N N . LEU B 1 58 ? -9.812 -91.125 -38.188 1 69.38 58 LEU B N 1
ATOM 8112 C CA . LEU B 1 58 ? -9.82 -91.062 -36.719 1 69.38 58 LEU B CA 1
ATOM 8113 C C . LEU B 1 58 ? -11.016 -91.875 -36.156 1 69.38 58 LEU B C 1
ATOM 8115 O O . LEU B 1 58 ? -10.875 -92.625 -35.219 1 69.38 58 LEU B O 1
ATOM 8119 N N . ASN B 1 59 ? -12.125 -91.688 -36.75 1 75.25 59 ASN B N 1
ATOM 8120 C CA . ASN B 1 59 ? -13.352 -92.312 -36.25 1 75.25 59 ASN B CA 1
ATOM 8121 C C . ASN B 1 59 ? -13.719 -93.562 -37.062 1 75.25 59 ASN B C 1
ATOM 8123 O O . ASN B 1 59 ? -14.688 -94.25 -36.75 1 75.25 59 ASN B O 1
ATOM 8127 N N . HIS B 1 60 ? -12.922 -93.875 -38.094 1 80.62 60 HIS B N 1
ATOM 8128 C CA . HIS B 1 60 ? -13.141 -95.062 -38.938 1 80.62 60 HIS B CA 1
ATOM 8129 C C . HIS B 1 60 ? -14.57 -95.062 -39.5 1 80.62 60 HIS B C 1
ATOM 8131 O O . HIS B 1 60 ? -15.281 -96.062 -39.344 1 80.62 60 HIS B O 1
ATOM 8137 N N . ILE B 1 61 ? -15.008 -93.938 -39.875 1 83.5 61 ILE B N 1
ATOM 8138 C CA . ILE B 1 61 ? -16.359 -93.688 -40.406 1 83.5 61 ILE B CA 1
ATOM 8139 C C . ILE B 1 61 ? -16.266 -93.188 -41.844 1 83.5 61 ILE B C 1
ATOM 8141 O O . ILE B 1 61 ? -15.305 -92.5 -42.188 1 83.5 61 ILE B O 1
ATOM 8145 N N . LEU B 1 62 ? -17.234 -93.562 -42.688 1 86.56 62 LEU B N 1
ATOM 8146 C CA . LEU B 1 62 ? -17.359 -93.062 -44.031 1 86.56 62 LEU B CA 1
ATOM 8147 C C . LEU B 1 62 ? -18.484 -92 -44.094 1 86.56 62 LEU B C 1
ATOM 8149 O O . LEU B 1 62 ? -19.594 -92.25 -43.656 1 86.56 62 LEU B O 1
ATOM 8153 N N . PHE B 1 63 ? -18.156 -90.875 -44.562 1 86.44 63 PHE B N 1
ATOM 8154 C CA . PHE B 1 63 ? -19.125 -89.812 -44.75 1 86.44 63 PHE B CA 1
ATOM 8155 C C . PHE B 1 63 ? -19.547 -89.688 -46.188 1 86.44 63 PHE B C 1
ATOM 8157 O O . PHE B 1 63 ? -18.703 -89.438 -47.062 1 86.44 63 PHE B O 1
ATOM 8164 N N . GLY B 1 64 ? -20.719 -89.875 -46.5 1 85.44 64 GLY B N 1
ATOM 8165 C CA . GLY B 1 64 ? -21.219 -89.75 -47.844 1 85.44 64 GLY B CA 1
ATOM 8166 C C . GLY B 1 64 ? -21.266 -88.312 -48.312 1 85.44 64 GLY B C 1
ATOM 8167 O O . GLY B 1 64 ? -21.781 -87.438 -47.594 1 85.44 64 GLY B O 1
ATOM 8168 N N . GLN B 1 65 ? -20.609 -87.938 -49.375 1 85.44 65 GLN B N 1
ATOM 8169 C CA . GLN B 1 65 ? -20.516 -86.562 -49.875 1 85.44 65 GLN B CA 1
ATOM 8170 C C . GLN B 1 65 ? -21.484 -86.312 -51 1 85.44 65 GLN B C 1
ATOM 8172 O O . GLN B 1 65 ? -21.781 -85.125 -51.312 1 85.44 65 GLN B O 1
ATOM 8177 N N . GLY B 1 66 ? -21.984 -87.5 -51.656 1 83.38 66 GLY B N 1
ATOM 8178 C CA . GLY B 1 66 ? -22.938 -87.312 -52.719 1 83.38 66 GLY B CA 1
ATOM 8179 C C . GLY B 1 66 ? -22.984 -88.5 -53.688 1 83.38 66 GLY B C 1
ATOM 8180 O O . GLY B 1 66 ? -22.219 -89.438 -53.5 1 83.38 66 GLY B O 1
ATOM 8181 N N . GLY B 1 67 ? -23.922 -88.438 -54.719 1 86.31 67 GLY B N 1
ATOM 8182 C CA . GLY B 1 67 ? -24.062 -89.5 -55.719 1 86.31 67 GLY B CA 1
ATOM 8183 C C . GLY B 1 67 ? -25.391 -89.438 -56.469 1 86.31 67 GLY B C 1
ATOM 8184 O O . GLY B 1 67 ? -26.062 -88.438 -56.469 1 86.31 67 GLY B O 1
ATOM 8185 N N . VAL B 1 68 ? -25.578 -90.5 -57.219 1 87.5 68 VAL B N 1
ATOM 8186 C CA . VAL B 1 68 ? -26.797 -90.625 -58 1 87.5 68 VAL B CA 1
ATOM 8187 C C . VAL B 1 68 ? -27.547 -91.875 -57.625 1 87.5 68 VAL B C 1
ATOM 8189 O O . VAL B 1 68 ? -26.953 -92.938 -57.5 1 87.5 68 VAL B O 1
ATOM 8192 N N . ILE B 1 69 ? -28.859 -91.75 -57.219 1 80.06 69 ILE B N 1
ATOM 8193 C CA . ILE B 1 69 ? -29.734 -92.875 -56.906 1 80.06 69 ILE B CA 1
ATOM 8194 C C . ILE B 1 69 ? -30.938 -92.875 -57.844 1 80.06 69 ILE B C 1
ATOM 8196 O O . ILE B 1 69 ? -31.406 -91.812 -58.25 1 80.06 69 ILE B O 1
ATOM 8200 N N . PRO B 1 70 ? -31.406 -94 -58.344 1 78.56 70 PRO B N 1
ATOM 8201 C CA . PRO B 1 70 ? -32.531 -94 -59.281 1 78.56 70 PRO B CA 1
ATOM 8202 C C . PRO B 1 70 ? -33.812 -93.375 -58.719 1 78.56 70 PRO B C 1
ATOM 8204 O O . PRO B 1 70 ? -34.625 -92.875 -59.438 1 78.56 70 PRO B O 1
ATOM 8207 N N . SER B 1 71 ? -34.25 -93.375 -57.344 1 70.94 71 SER B N 1
ATOM 8208 C CA . SER B 1 71 ? -35.531 -92.875 -56.781 1 70.94 71 SER B CA 1
ATOM 8209 C C . SER B 1 71 ? -35.438 -91.375 -56.438 1 70.94 71 SER B C 1
ATOM 8211 O O . SER B 1 71 ? -36.438 -90.812 -56.031 1 70.94 71 SER B O 1
ATOM 8213 N N . GLY B 1 72 ? -34.438 -90.5 -56.75 1 67.31 72 GLY B N 1
ATOM 8214 C CA . GLY B 1 72 ? -34.375 -89.125 -56.438 1 67.31 72 GLY B CA 1
ATOM 8215 C C . GLY B 1 72 ? -34.125 -88.812 -54.969 1 67.31 72 GLY B C 1
ATOM 8216 O O . GLY B 1 72 ? -33.906 -87.688 -54.594 1 67.31 72 GLY B O 1
ATOM 8217 N N . ASN B 1 73 ? -34.344 -89.625 -54 1 67.69 73 ASN B N 1
ATOM 8218 C CA . ASN B 1 73 ? -34.125 -89.312 -52.594 1 67.69 73 ASN B CA 1
ATOM 8219 C C . ASN B 1 73 ? -32.656 -89.25 -52.219 1 67.69 73 ASN B C 1
ATOM 8221 O O . ASN B 1 73 ? -31.953 -90.25 -52.188 1 67.69 73 ASN B O 1
ATOM 8225 N N . THR B 1 74 ? -32.125 -88.125 -51.938 1 73.12 74 THR B N 1
ATOM 8226 C CA . THR B 1 74 ? -30.703 -87.75 -51.75 1 73.12 74 THR B CA 1
ATOM 8227 C C . THR B 1 74 ? -30.297 -87.938 -50.312 1 73.12 74 THR B C 1
ATOM 8229 O O . THR B 1 74 ? -29.125 -87.75 -49.969 1 73.12 74 THR B O 1
ATOM 8232 N N . SER B 1 75 ? -31.156 -88.438 -49.406 1 77 75 SER B N 1
ATOM 8233 C CA . SER B 1 75 ? -30.797 -88.562 -48 1 77 75 SER B CA 1
ATOM 8234 C C . SER B 1 75 ? -29.828 -89.75 -47.781 1 77 75 SER B C 1
ATOM 8236 O O . SER B 1 75 ? -28.984 -89.688 -46.875 1 77 75 SER B O 1
ATOM 8238 N N . TYR B 1 76 ? -29.875 -90.75 -48.562 1 76.38 76 TYR B N 1
ATOM 8239 C CA . TYR B 1 76 ? -29.016 -91.875 -48.406 1 76.38 76 TYR B CA 1
ATOM 8240 C C . TYR B 1 76 ? -27.578 -91.562 -48.812 1 76.38 76 TYR B C 1
ATOM 8242 O O . TYR B 1 76 ? -26.641 -92.25 -48.375 1 76.38 76 TYR B O 1
ATOM 8250 N N . LEU B 1 77 ? -27.438 -90.625 -49.531 1 80.81 77 LEU B N 1
ATOM 8251 C CA . LEU B 1 77 ? -26.125 -90.25 -50.062 1 80.81 77 LEU B CA 1
ATOM 8252 C C . LEU B 1 77 ? -25.297 -89.5 -49.062 1 80.81 77 LEU B C 1
ATOM 8254 O O . LEU B 1 77 ? -24.062 -89.5 -49.156 1 80.81 77 LEU B O 1
ATOM 8258 N N . GLN B 1 78 ? -25.938 -88.938 -48.125 1 80.38 78 GLN B N 1
ATOM 8259 C CA . GLN B 1 78 ? -25.203 -88.125 -47.156 1 80.38 78 GLN B CA 1
ATOM 8260 C C . GLN B 1 78 ? -25.125 -88.875 -45.812 1 80.38 78 GLN B C 1
ATOM 8262 O O . GLN B 1 78 ? -24.734 -88.25 -44.781 1 80.38 78 GLN B O 1
ATOM 8267 N N . GLN B 1 79 ? -25.172 -90.125 -45.812 1 77.31 79 GLN B N 1
ATOM 8268 C CA . GLN B 1 79 ? -25.219 -90.875 -44.562 1 77.31 79 GLN B CA 1
ATOM 8269 C C . GLN B 1 79 ? -23.812 -91.312 -44.094 1 77.31 79 GLN B C 1
ATOM 8271 O O . GLN B 1 79 ? -22.906 -91.375 -44.938 1 77.31 79 GLN B O 1
ATOM 8276 N N . ARG B 1 80 ? -23.734 -91.375 -42.719 1 81.5 80 ARG B N 1
ATOM 8277 C CA . ARG B 1 80 ? -22.516 -91.875 -42.094 1 81.5 80 ARG B CA 1
ATOM 8278 C C . ARG B 1 80 ? -22.531 -93.375 -41.906 1 81.5 80 ARG B C 1
ATOM 8280 O O . ARG B 1 80 ? -23.547 -93.938 -41.5 1 81.5 80 ARG B O 1
ATOM 8287 N N . VAL B 1 81 ? -21.5 -93.938 -42.469 1 85.31 81 VAL B N 1
ATOM 8288 C CA . VAL B 1 81 ? -21.438 -95.438 -42.406 1 85.31 81 VAL B CA 1
ATOM 8289 C C . VAL B 1 81 ? -20.266 -95.812 -41.5 1 85.31 81 VAL B C 1
ATOM 8291 O O . VAL B 1 81 ? -19.109 -95.562 -41.812 1 85.31 81 VAL B O 1
ATOM 8294 N N . VAL B 1 82 ? -20.594 -96.438 -40.406 1 83.38 82 VAL B N 1
ATOM 8295 C CA . VAL B 1 82 ? -19.578 -96.938 -39.5 1 83.38 82 VAL B CA 1
ATOM 8296 C C . VAL B 1 82 ? -18.969 -98.25 -40.031 1 83.38 82 VAL B C 1
ATOM 8298 O O . VAL B 1 82 ? -19.688 -99.125 -40.438 1 83.38 82 VAL B O 1
ATOM 8301 N N . LEU B 1 83 ? -17.719 -98.312 -40.125 1 82.38 83 LEU B N 1
ATOM 8302 C CA . LEU B 1 83 ? -17.016 -99.438 -40.688 1 82.38 83 LEU B CA 1
ATOM 8303 C C . LEU B 1 83 ? -16.656 -100.438 -39.594 1 82.38 83 LEU B C 1
ATOM 8305 O O . LEU B 1 83 ? -15.992 -100.062 -38.625 1 82.38 83 LEU B O 1
ATOM 8309 N N . ASN B 1 84 ? -17.203 -101.562 -39.594 1 79.25 84 ASN B N 1
ATOM 8310 C CA . ASN B 1 84 ? -16.891 -102.688 -38.688 1 79.25 84 ASN B CA 1
ATOM 8311 C C . ASN B 1 84 ? -16 -103.75 -39.375 1 79.25 84 ASN B C 1
ATOM 8313 O O . ASN B 1 84 ? -16.047 -103.875 -40.594 1 79.25 84 ASN B O 1
ATOM 8317 N N . PRO B 1 85 ? -15.18 -104.438 -38.562 1 80.69 85 PRO B N 1
ATOM 8318 C CA . PRO B 1 85 ? -14.328 -105.5 -39.125 1 80.69 85 PRO B CA 1
ATOM 8319 C C . PRO B 1 85 ? -15.133 -106.625 -39.781 1 80.69 85 PRO B C 1
ATOM 8321 O O . PRO B 1 85 ? -16.062 -107.125 -39.188 1 80.69 85 PRO B O 1
ATOM 8324 N N . GLY B 1 86 ? -14.906 -106.875 -41.094 1 78.5 86 GLY B N 1
ATOM 8325 C CA . GLY B 1 86 ? -15.602 -107.938 -41.844 1 78.5 86 GLY B CA 1
ATOM 8326 C C . GLY B 1 86 ? -16.547 -107.375 -42.875 1 78.5 86 GLY B C 1
ATOM 8327 O O . GLY B 1 86 ? -17.016 -108.125 -43.75 1 78.5 86 GLY B O 1
ATOM 8328 N N . ASP B 1 87 ? -16.828 -106.125 -42.844 1 83.12 87 ASP B N 1
ATOM 8329 C CA . ASP B 1 87 ? -17.688 -105.5 -43.812 1 83.12 87 ASP B CA 1
ATOM 8330 C C . ASP B 1 87 ? -16.984 -105.375 -45.156 1 83.12 87 ASP B C 1
ATOM 8332 O O . ASP B 1 87 ? -15.75 -105.312 -45.219 1 83.12 87 ASP B O 1
ATOM 8336 N N . LEU B 1 88 ? -17.781 -105.312 -46.188 1 86.81 88 LEU B N 1
ATOM 8337 C CA . LEU B 1 88 ? -17.234 -105.188 -47.562 1 86.81 88 LEU B CA 1
ATOM 8338 C C . LEU B 1 88 ? -16.531 -103.875 -47.75 1 86.81 88 LEU B C 1
ATOM 8340 O O . LEU B 1 88 ? -15.43 -103.812 -48.312 1 86.81 88 LEU B O 1
ATOM 8344 N N . LEU B 1 89 ? -17.172 -102.875 -47.281 1 89 89 LEU B N 1
ATOM 8345 C CA . LEU B 1 89 ? -16.578 -101.562 -47.469 1 89 89 LEU B CA 1
ATOM 8346 C C . LEU B 1 89 ? -15.305 -101.438 -46.656 1 89 89 LEU B C 1
ATOM 8348 O O . LEU B 1 89 ? -14.367 -100.75 -47.062 1 89 89 LEU B O 1
ATOM 8352 N N . GLU B 1 90 ? -15.297 -102 -45.5 1 86.81 90 GLU B N 1
ATOM 8353 C CA . GLU B 1 90 ? -14.094 -101.938 -44.688 1 86.81 90 GLU B CA 1
ATOM 8354 C C . GLU B 1 90 ? -12.938 -102.688 -45.375 1 86.81 90 GLU B C 1
ATOM 8356 O O . GLU B 1 90 ? -11.789 -102.25 -45.312 1 86.81 90 GLU B O 1
ATOM 8361 N N . GLN B 1 91 ? -13.281 -103.688 -46.062 1 84.06 91 GLN B N 1
ATOM 8362 C CA . GLN B 1 91 ? -12.266 -104.438 -46.781 1 84.06 91 GLN B CA 1
ATOM 8363 C C . GLN B 1 91 ? -11.625 -103.562 -47.875 1 84.06 91 GLN B C 1
ATOM 8365 O O . GLN B 1 91 ? -10.406 -103.562 -48.031 1 84.06 91 GLN B O 1
ATOM 8370 N N . VAL B 1 92 ? -12.367 -102.812 -48.5 1 87.5 92 VAL B N 1
ATOM 8371 C CA . VAL B 1 92 ? -11.875 -102 -49.594 1 87.5 92 VAL B CA 1
ATOM 8372 C C . VAL B 1 92 ? -11.008 -100.875 -49 1 87.5 92 VAL B C 1
ATOM 8374 O O . VAL B 1 92 ? -9.977 -100.5 -49.594 1 87.5 92 VAL B O 1
ATOM 8377 N N . VAL B 1 93 ? -11.398 -100.375 -47.906 1 87.06 93 VAL B N 1
ATOM 8378 C CA . VAL B 1 93 ? -10.672 -99.312 -47.312 1 87.06 93 VAL B CA 1
ATOM 8379 C C . VAL B 1 93 ? -9.32 -99.812 -46.781 1 87.06 93 VAL B C 1
ATOM 8381 O O . VAL B 1 93 ? -8.305 -99.125 -46.938 1 87.06 93 VAL B O 1
ATOM 8384 N N . ILE B 1 94 ? -9.242 -100.938 -46.25 1 80.44 94 ILE B N 1
ATOM 8385 C CA . ILE B 1 94 ? -8.031 -101.438 -45.656 1 80.44 94 ILE B CA 1
ATOM 8386 C C . ILE B 1 94 ? -7.113 -102 -46.719 1 80.44 94 ILE B C 1
ATOM 8388 O O . ILE B 1 94 ? -5.91 -101.75 -46.719 1 80.44 94 ILE B O 1
ATOM 8392 N N . GLU B 1 95 ? -7.695 -102.812 -47.688 1 77.75 95 GLU B N 1
ATOM 8393 C CA . GLU B 1 95 ? -6.879 -103.438 -48.719 1 77.75 95 GLU B CA 1
ATOM 8394 C C . GLU B 1 95 ? -6.535 -102.438 -49.844 1 77.75 95 GLU B C 1
ATOM 8396 O O . GLU B 1 95 ? -5.543 -102.625 -50.531 1 77.75 95 GLU B O 1
ATOM 8401 N N . GLN B 1 96 ? -7.289 -101.5 -49.969 1 84.25 96 GLN B N 1
ATOM 8402 C CA . GLN B 1 96 ? -7.09 -100.438 -50.969 1 84.25 96 GLN B CA 1
ATOM 8403 C C . GLN B 1 96 ? -7.066 -101.062 -52.375 1 84.25 96 GLN B C 1
ATOM 8405 O O . GLN B 1 96 ? -6.25 -100.625 -53.219 1 84.25 96 GLN B O 1
ATOM 8410 N N . ARG B 1 97 ? -7.934 -102.062 -52.656 1 81.94 97 ARG B N 1
ATOM 8411 C CA . ARG B 1 97 ? -8.133 -102.688 -53.969 1 81.94 97 ARG B CA 1
ATOM 8412 C C . ARG B 1 97 ? -9.609 -102.688 -54.344 1 81.94 97 ARG B C 1
ATOM 8414 O O . ARG B 1 97 ? -10.477 -102.812 -53.469 1 81.94 97 ARG B O 1
ATOM 8421 N N . PRO B 1 98 ? -9.805 -102.5 -55.688 1 87.44 98 PRO B N 1
ATOM 8422 C CA . PRO B 1 98 ? -11.203 -102.562 -56.125 1 87.44 98 PRO B CA 1
ATOM 8423 C C . PRO B 1 98 ? -11.836 -103.938 -55.906 1 87.44 98 PRO B C 1
ATOM 8425 O O . PRO B 1 98 ? -11.164 -104.938 -56.062 1 87.44 98 PRO B O 1
ATOM 8428 N N . LEU B 1 99 ? -13.086 -103.938 -55.5 1 86.5 99 LEU B N 1
ATOM 8429 C CA . LEU B 1 99 ? -13.828 -105.125 -55.25 1 86.5 99 LEU B CA 1
ATOM 8430 C C . LEU B 1 99 ? -15.148 -105.188 -56 1 86.5 99 LEU B C 1
ATOM 8432 O O . LEU B 1 99 ? -15.875 -104.188 -56 1 86.5 99 LEU B O 1
ATOM 8436 N N . GLY B 1 100 ? -15.273 -106.25 -56.844 1 85.56 100 GLY B N 1
ATOM 8437 C CA . GLY B 1 100 ? -16.516 -106.375 -57.594 1 85.56 100 GLY B CA 1
ATOM 8438 C C . GLY B 1 100 ? -17.453 -107.375 -56.938 1 85.56 100 GLY B C 1
ATOM 8439 O O . GLY B 1 100 ? -17.016 -108.438 -56.406 1 85.56 100 GLY B O 1
ATOM 8440 N N . VAL B 1 101 ? -18.688 -107.062 -56.906 1 85.5 101 VAL B N 1
ATOM 8441 C CA . VAL B 1 101 ? -19.734 -107.938 -56.406 1 85.5 101 VAL B CA 1
ATOM 8442 C C . VAL B 1 101 ? -20.75 -108.188 -57.5 1 85.5 101 VAL B C 1
ATOM 8444 O O . VAL B 1 101 ? -21.203 -107.25 -58.188 1 85.5 101 VAL B O 1
ATOM 8447 N N . ALA B 1 102 ? -21.031 -109.438 -57.781 1 82.44 102 ALA B N 1
ATOM 8448 C CA . ALA B 1 102 ? -21.922 -109.875 -58.875 1 82.44 102 ALA B CA 1
ATOM 8449 C C . ALA B 1 102 ? -23.359 -109.438 -58.562 1 82.44 102 ALA B C 1
ATOM 8451 O O . ALA B 1 102 ? -24.094 -109 -59.469 1 82.44 102 ALA B O 1
ATOM 8452 N N . ASP B 1 103 ? -23.781 -109.688 -57.344 1 81.5 103 ASP B N 1
ATOM 8453 C CA . ASP B 1 103 ? -25.141 -109.312 -56.969 1 81.5 103 ASP B CA 1
ATOM 8454 C C . ASP B 1 103 ? -25.188 -108.688 -55.562 1 81.5 103 ASP B C 1
ATOM 8456 O O . ASP B 1 103 ? -25 -109.375 -54.562 1 81.5 103 ASP B O 1
ATOM 8460 N N . LEU B 1 104 ? -25.5 -107.25 -55.531 1 84.5 104 LEU B N 1
ATOM 8461 C CA . LEU B 1 104 ? -25.5 -106.562 -54.281 1 84.5 104 LEU B CA 1
ATOM 8462 C C . LEU B 1 104 ? -26.719 -106.875 -53.438 1 84.5 104 LEU B C 1
ATOM 8464 O O . LEU B 1 104 ? -26.719 -106.688 -52.219 1 84.5 104 LEU B O 1
ATOM 8468 N N . ARG B 1 105 ? -27.859 -107.562 -54 1 84.5 105 ARG B N 1
ATOM 8469 C CA . ARG B 1 105 ? -29.078 -107.875 -53.281 1 84.5 105 ARG B CA 1
ATOM 8470 C C . ARG B 1 105 ? -28.844 -109.062 -52.344 1 84.5 105 ARG B C 1
ATOM 8472 O O . ARG B 1 105 ? -29.469 -109.188 -51.281 1 84.5 105 ARG B O 1
ATOM 8479 N N . ALA B 1 106 ? -27.844 -109.812 -52.781 1 81.5 106 ALA B N 1
ATOM 8480 C CA . ALA B 1 106 ? -27.609 -111 -52.031 1 81.5 106 ALA B CA 1
ATOM 8481 C C . ALA B 1 106 ? -26.422 -110.875 -51.094 1 81.5 106 ALA B C 1
ATOM 8483 O O . ALA B 1 106 ? -26.172 -111.75 -50.281 1 81.5 106 ALA B O 1
ATOM 8484 N N . GLU B 1 107 ? -25.625 -109.75 -51.062 1 81.31 107 GLU B N 1
ATOM 8485 C CA . GLU B 1 107 ? -24.438 -109.562 -50.25 1 81.31 107 GLU B CA 1
ATOM 8486 C C . GLU B 1 107 ? -24.797 -109.125 -48.844 1 81.31 107 GLU B C 1
ATOM 8488 O O . GLU B 1 107 ? -25.312 -108.062 -48.625 1 81.31 107 GLU B O 1
ATOM 8493 N N . ILE B 1 108 ? -24.547 -109.938 -47.781 1 77.62 108 ILE B N 1
ATOM 8494 C CA . ILE B 1 108 ? -24.953 -109.688 -46.406 1 77.62 108 ILE B CA 1
ATOM 8495 C C . ILE B 1 108 ? -23.938 -108.75 -45.719 1 77.62 108 ILE B C 1
ATOM 8497 O O . ILE B 1 108 ? -24.234 -108.125 -44.688 1 77.62 108 ILE B O 1
ATOM 8501 N N . ARG B 1 109 ? -22.844 -108.625 -46.188 1 80.88 109 ARG B N 1
ATOM 8502 C CA . ARG B 1 109 ? -21.75 -107.875 -45.531 1 80.88 109 ARG B CA 1
ATOM 8503 C C . ARG B 1 109 ? -21.938 -106.375 -45.656 1 80.88 109 ARG B C 1
ATOM 8505 O O . ARG B 1 109 ? -21.125 -105.625 -45.125 1 80.88 109 ARG B O 1
ATOM 8512 N N . ILE B 1 110 ? -22.844 -105.812 -46.406 1 77.06 110 ILE B N 1
ATOM 8513 C CA . ILE B 1 110 ? -23.156 -104.375 -46.562 1 77.06 110 ILE B CA 1
ATOM 8514 C C . ILE B 1 110 ? -24.625 -104.188 -46.25 1 77.06 110 ILE B C 1
ATOM 8516 O O . ILE B 1 110 ? -25.438 -104 -47.156 1 77.06 110 ILE B O 1
ATOM 8520 N N . GLU B 1 111 ? -25.062 -104.188 -45 1 73.56 111 GLU B N 1
ATOM 8521 C CA . GLU B 1 111 ? -26.453 -104.188 -44.562 1 73.56 111 GLU B CA 1
ATOM 8522 C C . GLU B 1 111 ? -27.219 -103 -45.062 1 73.56 111 GLU B C 1
ATOM 8524 O O . GLU B 1 111 ? -28.328 -103.125 -45.594 1 73.56 111 GLU B O 1
ATOM 8529 N N . ALA B 1 112 ? -26.688 -101.75 -44.969 1 74.94 112 ALA B N 1
ATOM 8530 C CA . ALA B 1 112 ? -27.438 -100.562 -45.281 1 74.94 112 ALA B CA 1
ATOM 8531 C C . ALA B 1 112 ? -27.734 -100.5 -46.781 1 74.94 112 ALA B C 1
ATOM 8533 O O . ALA B 1 112 ? -28.812 -100.062 -47.188 1 74.94 112 ALA B O 1
ATOM 8534 N N . TRP B 1 113 ? -26.891 -101 -47.594 1 80.81 113 TRP B N 1
ATOM 8535 C CA . TRP B 1 113 ? -27.062 -100.875 -49.062 1 80.81 113 TRP B CA 1
ATOM 8536 C C . TRP B 1 113 ? -27.781 -102.125 -49.625 1 80.81 113 TRP B C 1
ATOM 8538 O O . TRP B 1 113 ? -28.25 -102.125 -50.75 1 80.81 113 TRP B O 1
ATOM 8548 N N . GLN B 1 114 ? -27.844 -103.188 -48.875 1 83.38 114 GLN B N 1
ATOM 8549 C CA . GLN B 1 114 ? -28.547 -104.375 -49.344 1 83.38 114 GLN B CA 1
ATOM 8550 C C . GLN B 1 114 ? -30.047 -104.125 -49.5 1 83.38 114 GLN B C 1
ATOM 8552 O O . GLN B 1 114 ? -30.641 -104.5 -50.5 1 83.38 114 GLN B O 1
ATOM 8557 N N . GLN B 1 115 ? -30.562 -103.375 -48.562 1 81.19 115 GLN B N 1
ATOM 8558 C CA . GLN B 1 115 ? -31.984 -103.062 -48.625 1 81.19 115 GLN B CA 1
ATOM 8559 C C . GLN B 1 115 ? -32.281 -102.125 -49.812 1 81.19 115 GLN B C 1
ATOM 8561 O O . GLN B 1 115 ? -33.25 -102.312 -50.531 1 81.19 115 GLN B O 1
ATOM 8566 N N . LEU B 1 116 ? -31.406 -101.312 -50.062 1 82.69 116 LEU B N 1
ATOM 8567 C CA . LEU B 1 116 ? -31.578 -100.375 -51.188 1 82.69 116 LEU B CA 1
ATOM 8568 C C . LEU B 1 116 ? -31.406 -101.062 -52.531 1 82.69 116 LEU B C 1
ATOM 8570 O O . LEU B 1 116 ? -32.125 -100.812 -53.5 1 82.69 116 LEU B O 1
ATOM 8574 N N . ALA B 1 117 ? -30.562 -102 -52.531 1 86.06 117 ALA B N 1
ATOM 8575 C CA . ALA B 1 117 ? -30.328 -102.812 -53.781 1 86.06 117 ALA B CA 1
ATOM 8576 C C . ALA B 1 117 ? -31.531 -103.625 -54.125 1 86.06 117 ALA B C 1
ATOM 8578 O O . ALA B 1 117 ? -31.859 -103.812 -55.312 1 86.06 117 ALA B O 1
ATOM 8579 N N . GLN B 1 118 ? -32.219 -104.062 -53.156 1 85 118 GLN B N 1
ATOM 8580 C CA . GLN B 1 118 ? -33.438 -104.875 -53.406 1 85 118 GLN B CA 1
ATOM 8581 C C . GLN B 1 118 ? -34.594 -104 -53.875 1 85 118 GLN B C 1
ATOM 8583 O O . GLN B 1 118 ? -35.344 -104.375 -54.781 1 85 118 GLN B O 1
ATOM 8588 N N . GLN B 1 119 ? -34.562 -102.875 -53.344 1 83.25 119 GLN B N 1
ATOM 8589 C CA . GLN B 1 119 ? -35.656 -101.938 -53.688 1 83.25 119 GLN B CA 1
ATOM 8590 C C . GLN B 1 119 ? -35.5 -101.438 -55.125 1 83.25 119 GLN B C 1
ATOM 8592 O O . GLN B 1 119 ? -36.469 -101.312 -55.875 1 83.25 119 GLN B O 1
ATOM 8597 N N . PHE B 1 120 ? -34.281 -101.25 -55.688 1 84.88 120 PHE B N 1
ATOM 8598 C CA . PHE B 1 120 ? -34.094 -100.625 -57 1 84.88 120 PHE B CA 1
ATOM 8599 C C . PHE B 1 120 ? -33.438 -101.625 -57.969 1 84.88 120 PHE B C 1
ATOM 8601 O O . PHE B 1 120 ? -33.031 -101.25 -59.062 1 84.88 120 PHE B O 1
ATOM 8608 N N . ASN B 1 121 ? -33.406 -102.812 -57.562 1 84.75 121 ASN B N 1
ATOM 8609 C CA . ASN B 1 121 ? -32.906 -103.938 -58.375 1 84.75 121 ASN B CA 1
ATOM 8610 C C . ASN B 1 121 ? -31.484 -103.688 -58.875 1 84.75 121 ASN B C 1
ATOM 8612 O O . ASN B 1 121 ? -31.219 -103.812 -60.062 1 84.75 121 ASN B O 1
ATOM 8616 N N . ILE B 1 122 ? -30.562 -103.438 -58 1 86.38 122 ILE B N 1
ATOM 8617 C CA . ILE B 1 122 ? -29.156 -103.188 -58.344 1 86.38 122 ILE B CA 1
ATOM 8618 C C . ILE B 1 122 ? -28.391 -104.5 -58.156 1 86.38 122 ILE B C 1
ATOM 8620 O O . ILE B 1 122 ? -28.438 -105.125 -57.094 1 86.38 122 ILE B O 1
ATOM 8624 N N . GLN B 1 123 ? -27.719 -104.938 -59.094 1 87.5 123 GLN B N 1
ATOM 8625 C CA . GLN B 1 123 ? -27.016 -106.25 -59.062 1 87.5 123 GLN B CA 1
ATOM 8626 C C . GLN B 1 123 ? -25.5 -106.062 -59.125 1 87.5 123 GLN B C 1
ATOM 8628 O O . GLN B 1 123 ? -24.859 -105.875 -58.094 1 87.5 123 GLN B O 1
ATOM 8633 N N . GLY B 1 124 ? -24.953 -105.875 -60.344 1 84.5 124 GLY B N 1
ATOM 8634 C CA . GLY B 1 124 ? -23.516 -105.688 -60.469 1 84.5 124 GLY B CA 1
ATOM 8635 C C . GLY B 1 124 ? -23 -104.375 -59.875 1 84.5 124 GLY B C 1
ATOM 8636 O O . GLY B 1 124 ? -23.5 -103.312 -60.188 1 84.5 124 GLY B O 1
ATOM 8637 N N . THR B 1 125 ? -22.062 -104.562 -58.875 1 88.38 125 THR B N 1
ATOM 8638 C CA . THR B 1 125 ? -21.531 -103.375 -58.188 1 88.38 125 THR B CA 1
ATOM 8639 C C . THR B 1 125 ? -20.016 -103.438 -58.031 1 88.38 125 THR B C 1
ATOM 8641 O O . THR B 1 125 ? -19.453 -104.562 -57.844 1 88.38 125 THR B O 1
ATOM 8644 N N . ILE B 1 126 ? -19.344 -102.312 -58.25 1 88.12 126 ILE B N 1
ATOM 8645 C CA . ILE B 1 126 ? -17.906 -102.188 -58.062 1 88.12 126 ILE B CA 1
ATOM 8646 C C . ILE B 1 126 ? -17.594 -101.062 -57.062 1 88.12 126 ILE B C 1
ATOM 8648 O O . ILE B 1 126 ? -18.203 -100 -57.094 1 88.12 126 ILE B O 1
ATOM 8652 N N . VAL B 1 127 ? -16.797 -101.5 -56.156 1 89.81 127 VAL B N 1
ATOM 8653 C CA . VAL B 1 127 ? -16.344 -100.5 -55.156 1 89.81 127 VAL B CA 1
ATOM 8654 C C . VAL B 1 127 ? -14.859 -100.25 -55.375 1 89.81 127 VAL B C 1
ATOM 8656 O O . VAL B 1 127 ? -14.039 -101.188 -55.375 1 89.81 127 VAL B O 1
ATOM 8659 N N . VAL B 1 128 ? -14.57 -98.938 -55.594 1 90.06 128 VAL B N 1
ATOM 8660 C CA . VAL B 1 128 ? -13.203 -98.562 -55.844 1 90.06 128 VAL B CA 1
ATOM 8661 C C . VAL B 1 128 ? -12.719 -97.625 -54.75 1 90.06 128 VAL B C 1
ATOM 8663 O O . VAL B 1 128 ? -13.391 -96.625 -54.438 1 90.06 128 VAL B O 1
ATOM 8666 N N . PRO B 1 129 ? -11.578 -97.938 -54.219 1 90.38 129 PRO B N 1
ATOM 8667 C CA . PRO B 1 129 ? -11.031 -97 -53.188 1 90.38 129 PRO B CA 1
ATOM 8668 C C . PRO B 1 129 ? -10.344 -95.812 -53.812 1 90.38 129 PRO B C 1
ATOM 8670 O O . PRO B 1 129 ? -9.758 -95.875 -54.875 1 90.38 129 PRO B O 1
ATOM 8673 N N . ILE B 1 130 ? -10.531 -94.688 -53.188 1 90.44 130 ILE B N 1
ATOM 8674 C CA . ILE B 1 130 ? -9.805 -93.5 -53.531 1 90.44 130 ILE B CA 1
ATOM 8675 C C . ILE B 1 130 ? -8.516 -93.438 -52.719 1 90.44 130 ILE B C 1
ATOM 8677 O O . ILE B 1 130 ? -8.539 -93.125 -51.531 1 90.44 130 ILE B O 1
ATOM 8681 N N . CYS B 1 131 ? -7.5 -93.688 -53.344 1 83.69 131 CYS B N 1
ATOM 8682 C CA . CYS B 1 131 ? -6.238 -93.75 -52.594 1 83.69 131 CYS B CA 1
ATOM 8683 C C . CYS B 1 131 ? -5.18 -92.875 -53.25 1 83.69 131 CYS B C 1
ATOM 8685 O O . CYS B 1 131 ? -5.223 -92.625 -54.438 1 83.69 131 CYS B O 1
ATOM 8687 N N . TYR B 1 132 ? -4.375 -92.25 -52.406 1 82.12 132 TYR B N 1
ATOM 8688 C CA . TYR B 1 132 ? -3.186 -91.562 -52.844 1 82.12 132 TYR B CA 1
ATOM 8689 C C . TYR B 1 132 ? -1.992 -91.875 -51.938 1 82.12 132 TYR B C 1
ATOM 8691 O O . TYR B 1 132 ? -2.078 -91.75 -50.719 1 82.12 132 TYR B O 1
ATOM 8699 N N . LYS B 1 133 ? -0.796 -92.25 -52.469 1 73.31 133 LYS B N 1
ATOM 8700 C CA . LYS B 1 133 ? 0.433 -92.562 -51.781 1 73.31 133 LYS B CA 1
ATOM 8701 C C . LYS B 1 133 ? 0.145 -93.562 -50.625 1 73.31 133 LYS B C 1
ATOM 8703 O O . LYS B 1 133 ? 0.538 -93.25 -49.469 1 73.31 133 LYS B O 1
ATOM 8708 N N . ASN B 1 134 ? -0.662 -94.625 -50.719 1 72.19 134 ASN B N 1
ATOM 8709 C CA . ASN B 1 134 ? -1.015 -95.688 -49.812 1 72.19 134 ASN B CA 1
ATOM 8710 C C . ASN B 1 134 ? -1.927 -95.25 -48.688 1 72.19 134 ASN B C 1
ATOM 8712 O O . ASN B 1 134 ? -1.917 -95.812 -47.594 1 72.19 134 ASN B O 1
ATOM 8716 N N . ARG B 1 135 ? -2.557 -94.125 -48.938 1 79.12 135 ARG B N 1
ATOM 8717 C CA . ARG B 1 135 ? -3.549 -93.625 -48 1 79.12 135 ARG B CA 1
ATOM 8718 C C . ARG B 1 135 ? -4.941 -93.625 -48.625 1 79.12 135 ARG B C 1
ATOM 8720 O O . ARG B 1 135 ? -5.113 -93.125 -49.719 1 79.12 135 ARG B O 1
ATOM 8727 N N . CYS B 1 136 ? -5.797 -94.188 -47.906 1 85.94 136 CYS B N 1
ATOM 8728 C CA . CYS B 1 136 ? -7.168 -94.188 -48.406 1 85.94 136 CYS B CA 1
ATOM 8729 C C . CYS B 1 136 ? -7.918 -92.938 -47.969 1 85.94 136 CYS B C 1
ATOM 8731 O O . CYS B 1 136 ? -7.969 -92.625 -46.781 1 85.94 136 CYS B O 1
ATOM 8733 N N . LEU B 1 137 ? -8.469 -92.25 -48.812 1 87.44 137 LEU B N 1
ATOM 8734 C CA . LEU B 1 137 ? -9.148 -91 -48.531 1 87.44 137 LEU B CA 1
ATOM 8735 C C . LEU B 1 137 ? -10.664 -91.125 -48.656 1 87.44 137 LEU B C 1
ATOM 8737 O O . LEU B 1 137 ? -11.422 -90.312 -48.188 1 87.44 137 LEU B O 1
ATOM 8741 N N . GLY B 1 138 ? -11.086 -92.188 -49.375 1 89.69 138 GLY B N 1
ATOM 8742 C CA . GLY B 1 138 ? -12.508 -92.438 -49.562 1 89.69 138 GLY B CA 1
ATOM 8743 C C . GLY B 1 138 ? -12.797 -93.562 -50.469 1 89.69 138 GLY B C 1
ATOM 8744 O O . GLY B 1 138 ? -11.906 -94.375 -50.75 1 89.69 138 GLY B O 1
ATOM 8745 N N . LEU B 1 139 ? -14.164 -93.688 -50.906 1 91.94 139 LEU B N 1
ATOM 8746 C CA . LEU B 1 139 ? -14.57 -94.812 -51.781 1 91.94 139 LEU B CA 1
ATOM 8747 C C . LEU B 1 139 ? -15.633 -94.312 -52.75 1 91.94 139 LEU B C 1
ATOM 8749 O O . LEU B 1 139 ? -16.344 -93.375 -52.5 1 91.94 139 LEU B O 1
ATOM 8753 N N . VAL B 1 140 ? -15.609 -94.938 -53.906 1 92.62 140 VAL B N 1
ATOM 8754 C CA . VAL B 1 140 ? -16.641 -94.75 -54.938 1 92.62 140 VAL B CA 1
ATOM 8755 C C . VAL B 1 140 ? -17.391 -96.062 -55.188 1 92.62 140 VAL B C 1
ATOM 8757 O O . VAL B 1 140 ? -16.766 -97.125 -55.406 1 92.62 140 VAL B O 1
ATOM 8760 N N . LEU B 1 141 ? -18.656 -96.062 -55.031 1 90.62 141 LEU B N 1
ATOM 8761 C CA . LEU B 1 141 ? -19.516 -97.188 -55.281 1 90.62 141 LEU B CA 1
ATOM 8762 C C . LEU B 1 141 ? -20.344 -97 -56.531 1 90.62 141 LEU B C 1
ATOM 8764 O O . LEU B 1 141 ? -21.062 -96 -56.688 1 90.62 141 LEU B O 1
ATOM 8768 N N . LEU B 1 142 ? -20.141 -97.938 -57.469 1 90.62 142 LEU B N 1
ATOM 8769 C CA . LEU B 1 142 ? -20.875 -97.938 -58.719 1 90.62 142 LEU B CA 1
ATOM 8770 C C . LEU B 1 142 ? -21.75 -99.188 -58.844 1 90.62 142 LEU B C 1
ATOM 8772 O O . LEU B 1 142 ? -21.25 -100.312 -58.781 1 90.62 142 LEU B O 1
ATOM 8776 N N . GLY B 1 143 ? -23.031 -99 -59.062 1 87.69 143 GLY B N 1
ATOM 8777 C CA . GLY B 1 143 ? -23.969 -100.062 -59.156 1 87.69 143 GLY B CA 1
ATOM 8778 C C . GLY B 1 143 ? -24.781 -100.062 -60.438 1 87.69 143 GLY B C 1
ATOM 8779 O O . GLY B 1 143 ? -25.188 -99 -60.906 1 87.69 143 GLY B O 1
ATOM 8780 N N . SER B 1 144 ? -24.844 -101.188 -61.094 1 85.44 144 SER B N 1
ATOM 8781 C CA . SER B 1 144 ? -25.641 -101.312 -62.312 1 85.44 144 SER B CA 1
ATOM 8782 C C . SER B 1 144 ? -26.766 -102.312 -62.125 1 85.44 144 SER B C 1
ATOM 8784 O O . SER B 1 144 ? -26.75 -103.125 -61.188 1 85.44 144 SER B O 1
ATOM 8786 N N . GLU B 1 145 ? -27.781 -102.375 -63 1 82.88 145 GLU B N 1
ATOM 8787 C CA . GLU B 1 145 ? -28.906 -103.25 -62.969 1 82.88 145 GLU B CA 1
ATOM 8788 C C . GLU B 1 145 ? -28.578 -104.625 -63.656 1 82.88 145 GLU B C 1
ATOM 8790 O O . GLU B 1 145 ? -29.312 -105.562 -63.531 1 82.88 145 GLU B O 1
ATOM 8795 N N . ARG B 1 146 ? -27.422 -104.75 -64.25 1 80.62 146 ARG B N 1
ATOM 8796 C CA . ARG B 1 146 ? -27.062 -105.938 -64.938 1 80.62 146 ARG B CA 1
ATOM 8797 C C . ARG B 1 146 ? -26.234 -106.875 -64.062 1 80.62 146 ARG B C 1
ATOM 8799 O O . ARG B 1 146 ? -25.453 -106.438 -63.219 1 80.62 146 ARG B O 1
ATOM 8806 N N . TRP B 1 147 ? -26.609 -108.125 -64.312 1 74.56 147 TRP B N 1
ATOM 8807 C CA . TRP B 1 147 ? -25.922 -109.188 -63.531 1 74.56 147 TRP B CA 1
ATOM 8808 C C . TRP B 1 147 ? -24.5 -109.375 -64 1 74.56 147 TRP B C 1
ATOM 8810 O O . TRP B 1 147 ? -24.234 -109.375 -65.25 1 74.56 147 TRP B O 1
ATOM 8820 N N . GLY B 1 148 ? -23.344 -109.5 -63.25 1 67.31 148 GLY B N 1
ATOM 8821 C CA . GLY B 1 148 ? -21.969 -109.812 -63.594 1 67.31 148 GLY B CA 1
ATOM 8822 C C . GLY B 1 148 ? -21.109 -108.625 -63.906 1 67.31 148 GLY B C 1
ATOM 8823 O O . GLY B 1 148 ? -21.578 -107.688 -64.5 1 67.31 148 GLY B O 1
ATOM 8824 N N . TYR B 1 149 ? -20.344 -107.875 -63.344 1 57.97 149 TYR B N 1
ATOM 8825 C CA . TYR B 1 149 ? -19.938 -106.5 -63.656 1 57.97 149 TYR B CA 1
ATOM 8826 C C . TYR B 1 149 ? -18.469 -106.438 -64 1 57.97 149 TYR B C 1
ATOM 8828 O O . TYR B 1 149 ? -17.891 -105.375 -64.125 1 57.97 149 TYR B O 1
ATOM 8836 N N . LEU B 1 150 ? -17.984 -107.062 -65.125 1 61.59 150 LEU B N 1
ATOM 8837 C CA . LEU B 1 150 ? -16.562 -106.812 -65.25 1 61.59 150 LEU B CA 1
ATOM 8838 C C . LEU B 1 150 ? -16.328 -105.562 -66.062 1 61.59 150 LEU B C 1
ATOM 8840 O O . LEU B 1 150 ? -16.922 -105.375 -67.125 1 61.59 150 LEU B O 1
ATOM 8844 N N . LEU B 1 151 ? -16.172 -104.312 -65.5 1 70.06 151 LEU B N 1
ATOM 8845 C CA . LEU B 1 151 ? -15.703 -103.188 -66.25 1 70.06 151 LEU B CA 1
ATOM 8846 C C . LEU B 1 151 ? -14.648 -103.625 -67.312 1 70.06 151 LEU B C 1
ATOM 8848 O O . LEU B 1 151 ? -13.758 -104.375 -66.938 1 70.06 151 LEU B O 1
ATOM 8852 N N . GLY B 1 152 ? -14.961 -103.5 -68.562 1 73.56 152 GLY B N 1
ATOM 8853 C CA . GLY B 1 152 ? -13.961 -103.812 -69.562 1 73.56 152 GLY B CA 1
ATOM 8854 C C . GLY B 1 152 ? -12.609 -103.188 -69.25 1 73.56 152 GLY B C 1
ATOM 8855 O O . GLY B 1 152 ? -12.484 -102.375 -68.375 1 73.56 152 GLY B O 1
ATOM 8856 N N . GLY B 1 153 ? -11.609 -103.562 -69.875 1 74.94 153 GLY B N 1
ATOM 8857 C CA . GLY B 1 153 ? -10.242 -103.125 -69.625 1 74.94 153 GLY B CA 1
ATOM 8858 C C . GLY B 1 153 ? -10.055 -101.625 -69.812 1 74.94 153 GLY B C 1
ATOM 8859 O O . GLY B 1 153 ? -9.422 -100.938 -69 1 74.94 153 GLY B O 1
ATOM 8860 N N . GLU B 1 154 ? -10.672 -100.938 -70.812 1 78.69 154 GLU B N 1
ATOM 8861 C CA . GLU B 1 154 ? -10.531 -99.5 -71.062 1 78.69 154 GLU B CA 1
ATOM 8862 C C . GLU B 1 154 ? -11.312 -98.688 -70.062 1 78.69 154 GLU B C 1
ATOM 8864 O O . GLU B 1 154 ? -10.82 -97.688 -69.562 1 78.69 154 GLU B O 1
ATOM 8869 N N . ALA B 1 155 ? -12.523 -99.125 -69.812 1 82.19 155 ALA B N 1
ATOM 8870 C CA . ALA B 1 155 ? -13.359 -98.375 -68.812 1 82.19 155 ALA B CA 1
ATOM 8871 C C . ALA B 1 155 ? -12.758 -98.438 -67.438 1 82.19 155 ALA B C 1
ATOM 8873 O O . ALA B 1 155 ? -12.797 -97.438 -66.688 1 82.19 155 ALA B O 1
ATOM 8874 N N . ARG B 1 156 ? -12.203 -99.438 -67.125 1 82.19 156 ARG B N 1
ATOM 8875 C CA . ARG B 1 156 ? -11.547 -99.562 -65.812 1 82.19 156 ARG B CA 1
ATOM 8876 C C . ARG B 1 156 ? -10.344 -98.625 -65.75 1 82.19 156 ARG B C 1
ATOM 8878 O O . ARG B 1 156 ? -10.141 -98 -64.688 1 82.19 156 ARG B O 1
ATOM 8885 N N . ALA B 1 157 ? -9.633 -98.562 -66.75 1 84.56 157 ALA B N 1
ATOM 8886 C CA . ALA B 1 157 ? -8.469 -97.688 -66.75 1 84.56 157 ALA B CA 1
ATOM 8887 C C . ALA B 1 157 ? -8.883 -96.25 -66.625 1 84.56 157 ALA B C 1
ATOM 8889 O O . ALA B 1 157 ? -8.266 -95.438 -65.875 1 84.56 157 ALA B O 1
ATOM 8890 N N . ARG B 1 158 ? -9.922 -95.812 -67.312 1 86.38 158 ARG B N 1
ATOM 8891 C CA . ARG B 1 158 ? -10.414 -94.438 -67.188 1 86.38 158 ARG B CA 1
ATOM 8892 C C . ARG B 1 158 ? -10.922 -94.125 -65.812 1 86.38 158 ARG B C 1
ATOM 8894 O O . ARG B 1 158 ? -10.656 -93.062 -65.25 1 86.38 158 ARG B O 1
ATOM 8901 N N . LEU B 1 159 ? -11.578 -95.125 -65.25 1 87.38 159 LEU B N 1
ATOM 8902 C CA . LEU B 1 159 ? -12.094 -94.938 -63.906 1 87.38 159 LEU B CA 1
ATOM 8903 C C . LEU B 1 159 ? -10.953 -94.812 -62.906 1 87.38 159 LEU B C 1
ATOM 8905 O O . LEU B 1 159 ? -10.977 -93.875 -62.062 1 87.38 159 LEU B O 1
ATOM 8909 N N . MET B 1 160 ? -10.016 -95.562 -63.094 1 86.62 160 MET B N 1
ATOM 8910 C CA . MET B 1 160 ? -8.898 -95.5 -62.156 1 86.62 160 MET B CA 1
ATOM 8911 C C . MET B 1 160 ? -8.117 -94.188 -62.281 1 86.62 160 MET B C 1
ATOM 8913 O O . MET B 1 160 ? -7.578 -93.688 -61.312 1 86.62 160 MET B O 1
ATOM 8917 N N . MET B 1 161 ? -8.125 -93.688 -63.438 1 87.75 161 MET B N 1
ATOM 8918 C CA . MET B 1 161 ? -7.434 -92.438 -63.656 1 87.75 161 MET B CA 1
ATOM 8919 C C . MET B 1 161 ? -8.18 -91.312 -62.969 1 87.75 161 MET B C 1
ATOM 8921 O O . MET B 1 161 ? -7.566 -90.438 -62.312 1 87.75 161 MET B O 1
ATOM 8925 N N . VAL B 1 162 ? -9.445 -91.312 -63.062 1 89.94 162 VAL B N 1
ATOM 8926 C CA . VAL B 1 162 ? -10.242 -90.25 -62.5 1 89.94 162 VAL B CA 1
ATOM 8927 C C . VAL B 1 162 ? -10.227 -90.312 -60.969 1 89.94 162 VAL B C 1
ATOM 8929 O O . VAL B 1 162 ? -10.047 -89.312 -60.281 1 89.94 162 VAL B O 1
ATOM 8932 N N . VAL B 1 163 ? -10.359 -91.5 -60.469 1 89.44 163 VAL B N 1
ATOM 8933 C CA . VAL B 1 163 ? -10.352 -91.688 -59.031 1 89.44 163 VAL B CA 1
ATOM 8934 C C . VAL B 1 163 ? -8.969 -91.438 -58.469 1 89.44 163 VAL B C 1
ATOM 8936 O O . VAL B 1 163 ? -8.836 -90.875 -57.375 1 89.44 163 VAL B O 1
ATOM 8939 N N . GLY B 1 164 ? -7.965 -91.75 -59.156 1 85.75 164 GLY B N 1
ATOM 8940 C CA . GLY B 1 164 ? -6.613 -91.375 -58.75 1 85.75 164 GLY B CA 1
ATOM 8941 C C . GLY B 1 164 ? -6.371 -89.875 -58.656 1 85.75 164 GLY B C 1
ATOM 8942 O O . GLY B 1 164 ? -5.762 -89.438 -57.688 1 85.75 164 GLY B O 1
ATOM 8943 N N . GLU B 1 165 ? -6.848 -89.188 -59.656 1 88.12 165 GLU B N 1
ATOM 8944 C CA . GLU B 1 165 ? -6.699 -87.75 -59.625 1 88.12 165 GLU B CA 1
ATOM 8945 C C . GLU B 1 165 ? -7.527 -87.125 -58.5 1 88.12 165 GLU B C 1
ATOM 8947 O O . GLU B 1 165 ? -7.098 -86.125 -57.875 1 88.12 165 GLU B O 1
ATOM 8952 N N . LEU B 1 166 ? -8.68 -87.625 -58.281 1 88.31 166 LEU B N 1
ATOM 8953 C CA . LEU B 1 166 ? -9.484 -87.188 -57.188 1 88.31 166 LEU B CA 1
ATOM 8954 C C . LEU B 1 166 ? -8.766 -87.438 -55.844 1 88.31 166 LEU B C 1
ATOM 8956 O O . LEU B 1 166 ? -8.766 -86.562 -54.969 1 88.31 166 LEU B O 1
ATOM 8960 N N . GLY B 1 167 ? -8.195 -88.5 -55.656 1 85.88 167 GLY B N 1
ATOM 8961 C CA . GLY B 1 167 ? -7.43 -88.812 -54.469 1 85.88 167 GLY B CA 1
ATOM 8962 C C . GLY B 1 167 ? -6.277 -87.812 -54.25 1 85.88 167 GLY B C 1
ATOM 8963 O O . GLY B 1 167 ? -6.043 -87.375 -53.125 1 85.88 167 GLY B O 1
ATOM 8964 N N . ALA B 1 168 ? -5.602 -87.5 -55.25 1 83.44 168 ALA B N 1
ATOM 8965 C CA . ALA B 1 168 ? -4.488 -86.562 -55.156 1 83.44 168 ALA B CA 1
ATOM 8966 C C . ALA B 1 168 ? -4.973 -85.125 -54.75 1 83.44 168 ALA B C 1
ATOM 8968 O O . ALA B 1 168 ? -4.355 -84.5 -53.938 1 83.44 168 ALA B O 1
ATOM 8969 N N . ALA B 1 169 ? -6.004 -84.75 -55.312 1 85.62 169 ALA B N 1
ATOM 8970 C CA . ALA B 1 169 ? -6.559 -83.438 -55 1 85.62 169 ALA B CA 1
ATOM 8971 C C . ALA B 1 169 ? -7.055 -83.375 -53.562 1 85.62 169 ALA B C 1
ATOM 8973 O O . ALA B 1 169 ? -6.84 -82.375 -52.844 1 85.62 169 ALA B O 1
ATOM 8974 N N . LEU B 1 170 ? -7.73 -84.375 -53.125 1 84.12 170 LEU B N 1
ATOM 8975 C CA . LEU B 1 170 ? -8.219 -84.438 -51.75 1 84.12 170 LEU B CA 1
ATOM 8976 C C . LEU B 1 170 ? -7.059 -84.438 -50.781 1 84.12 170 LEU B C 1
ATOM 8978 O O . LEU B 1 170 ? -7.117 -83.812 -49.719 1 84.12 170 LEU B O 1
ATOM 8982 N N . TYR B 1 171 ? -6.031 -85.125 -51.031 1 79.44 171 TYR B N 1
ATOM 8983 C CA . TYR B 1 171 ? -4.848 -85.125 -50.188 1 79.44 171 TYR B CA 1
ATOM 8984 C C . TYR B 1 171 ? -4.191 -83.75 -50.094 1 79.44 171 TYR B C 1
ATOM 8986 O O . TYR B 1 171 ? -3.801 -83.375 -49 1 79.44 171 TYR B O 1
ATOM 8994 N N . GLU B 1 172 ? -4.074 -83.188 -51.125 1 75 172 GLU B N 1
ATOM 8995 C CA . GLU B 1 172 ? -3.492 -81.812 -51.125 1 75 172 GLU B CA 1
ATOM 8996 C C . GLU B 1 172 ? -4.305 -80.875 -50.25 1 75 172 GLU B C 1
ATOM 8998 O O . GLU B 1 172 ? -3.738 -80.062 -49.5 1 75 172 GLU B O 1
ATOM 9003 N N . ARG B 1 173 ? -5.5 -81 -50.312 1 74.62 173 ARG B N 1
ATOM 9004 C CA . ARG B 1 173 ? -6.344 -80.125 -49.5 1 74.62 173 ARG B CA 1
ATOM 9005 C C . ARG B 1 173 ? -6.23 -80.5 -48.031 1 74.62 173 ARG B C 1
ATOM 9007 O O . ARG B 1 173 ? -6.227 -79.562 -47.188 1 74.62 173 ARG B O 1
ATOM 9014 N N . GLU B 1 174 ? -6.203 -81.688 -47.75 1 70.56 174 GLU B N 1
ATOM 9015 C CA . GLU B 1 174 ? -6.016 -82.125 -46.344 1 70.56 174 GLU B CA 1
ATOM 9016 C C . GLU B 1 174 ? -4.668 -81.625 -45.812 1 70.56 174 GLU B C 1
ATOM 9018 O O . GLU B 1 174 ? -4.578 -81.188 -44.656 1 70.56 174 GLU B O 1
ATOM 9023 N N . MET B 1 175 ? -3.654 -81.625 -46.531 1 63.38 175 MET B N 1
ATOM 9024 C CA . MET B 1 175 ? -2.332 -81.188 -46.125 1 63.38 175 MET B CA 1
ATOM 9025 C C . MET B 1 175 ? -2.309 -79.625 -45.938 1 63.38 175 MET B C 1
ATOM 9027 O O . MET B 1 175 ? -1.694 -79.125 -45 1 63.38 175 MET B O 1
ATOM 9031 N N . ASP B 1 176 ? -2.916 -79 -46.875 1 62.09 176 ASP B N 1
ATOM 9032 C CA . ASP B 1 176 ? -3.014 -77.562 -46.75 1 62.09 176 ASP B CA 1
ATOM 9033 C C . ASP B 1 176 ? -3.746 -77.188 -45.469 1 62.09 176 ASP B C 1
ATOM 9035 O O . ASP B 1 176 ? -3.342 -76.25 -44.781 1 62.09 176 ASP B O 1
ATOM 9039 N N . LEU B 1 177 ? -4.918 -77.875 -45.281 1 56.78 177 LEU B N 1
ATOM 9040 C CA . LEU B 1 177 ? -5.656 -77.625 -44.062 1 56.78 177 LEU B CA 1
ATOM 9041 C C . LEU B 1 177 ? -4.797 -77.938 -42.844 1 56.78 177 LEU B C 1
ATOM 9043 O O . LEU B 1 177 ? -4.824 -77.188 -41.844 1 56.78 177 LEU B O 1
ATOM 9047 N N . GLN B 1 178 ? -4.152 -78.938 -42.875 1 52.41 178 GLN B N 1
ATOM 9048 C CA . GLN B 1 178 ? -3.268 -79.312 -41.781 1 52.41 178 GLN B CA 1
ATOM 9049 C C . GLN B 1 178 ? -2.162 -78.25 -41.594 1 52.41 178 GLN B C 1
ATOM 9051 O O . GLN B 1 178 ? -1.8 -77.875 -40.5 1 52.41 178 GLN B O 1
ATOM 9056 N N . HIS B 1 179 ? -1.674 -77.938 -42.781 1 51.38 179 HIS B N 1
ATOM 9057 C CA . HIS B 1 179 ? -0.642 -76.938 -42.688 1 51.38 179 HIS B CA 1
ATOM 9058 C C . HIS B 1 179 ? -1.207 -75.625 -42.188 1 51.38 179 HIS B C 1
ATOM 9060 O O . HIS B 1 179 ? -0.549 -74.938 -41.406 1 51.38 179 HIS B O 1
ATOM 9066 N N . LYS B 1 180 ? -2.344 -75.25 -42.781 1 49.41 180 LYS B N 1
ATOM 9067 C CA . LYS B 1 180 ? -3.006 -74.062 -42.281 1 49.41 180 LYS B CA 1
ATOM 9068 C C . LYS B 1 180 ? -3.381 -74.25 -40.812 1 49.41 180 LYS B C 1
ATOM 9070 O O . LYS B 1 180 ? -3.322 -73.25 -40.031 1 49.41 180 LYS B O 1
ATOM 9075 N N . GLN B 1 181 ? -4.031 -75.438 -40.531 1 44.91 181 GLN B N 1
ATOM 9076 C CA . GLN B 1 181 ? -4.398 -75.688 -39.125 1 44.91 181 GLN B CA 1
ATOM 9077 C C . GLN B 1 181 ? -3.162 -75.812 -38.25 1 44.91 181 GLN B C 1
ATOM 9079 O O . GLN B 1 181 ? -3.256 -75.75 -37.031 1 44.91 181 GLN B O 1
ATOM 9084 N N . THR B 1 182 ? -2.229 -76.438 -38.656 1 46.34 182 THR B N 1
ATOM 9085 C CA . THR B 1 182 ? -1.092 -76.375 -37.75 1 46.34 182 THR B CA 1
ATOM 9086 C C . THR B 1 182 ? -0.791 -74.938 -37.344 1 46.34 182 THR B C 1
ATOM 9088 O O . THR B 1 182 ? -0.5 -74.125 -38.188 1 46.34 182 THR B O 1
ATOM 9091 N N . LYS B 1 183 ? -1.702 -74.5 -36.531 1 52.75 183 LYS B N 1
ATOM 9092 C CA . LYS B 1 183 ? -1.634 -73.188 -35.844 1 52.75 183 LYS B CA 1
ATOM 9093 C C . LYS B 1 183 ? -0.189 -72.75 -35.688 1 52.75 183 LYS B C 1
ATOM 9095 O O . LYS B 1 183 ? 0.647 -73.438 -35.125 1 52.75 183 LYS B O 1
ATOM 9100 N N . ARG B 1 184 ? 0.186 -72.125 -36.656 1 57.62 184 ARG B N 1
ATOM 9101 C CA . ARG B 1 184 ? 1.533 -71.562 -36.562 1 57.62 184 ARG B CA 1
ATOM 9102 C C . ARG B 1 184 ? 1.716 -70.812 -35.281 1 57.62 184 ARG B C 1
ATOM 9104 O O . ARG B 1 184 ? 0.905 -69.938 -34.938 1 57.62 184 ARG B O 1
ATOM 9111 N N . LEU B 1 185 ? 2.438 -71.438 -34.312 1 63.47 185 LEU B N 1
ATOM 9112 C CA . LEU B 1 185 ? 2.768 -70.812 -33 1 63.47 185 LEU B CA 1
ATOM 9113 C C . LEU B 1 185 ? 3.555 -69.562 -33.156 1 63.47 185 LEU B C 1
ATOM 9115 O O . LEU B 1 185 ? 3.676 -68.75 -32.219 1 63.47 185 LEU B O 1
ATOM 9119 N N . ASP B 1 186 ? 3.938 -69.25 -34.438 1 63.72 186 ASP B N 1
ATOM 9120 C CA . ASP B 1 186 ? 4.938 -68.188 -34.562 1 63.72 186 ASP B CA 1
ATOM 9121 C C . ASP B 1 186 ? 4.309 -66.812 -34.406 1 63.72 186 ASP B C 1
ATOM 9123 O O . ASP B 1 186 ? 4.832 -66 -33.656 1 63.72 186 ASP B O 1
ATOM 9127 N N . GLU B 1 187 ? 3.117 -66.75 -35.062 1 72.5 187 GLU B N 1
ATOM 9128 C CA . GLU B 1 187 ? 2.574 -65.375 -35.031 1 72.5 187 GLU B CA 1
ATOM 9129 C C . GLU B 1 187 ? 2.107 -65 -33.625 1 72.5 187 GLU B C 1
ATOM 9131 O O . GLU B 1 187 ? 2.469 -63.938 -33.125 1 72.5 187 GLU B O 1
ATOM 9136 N N . PRO B 1 188 ? 1.351 -65.875 -32.969 1 78.06 188 PRO B N 1
ATOM 9137 C CA . PRO B 1 188 ? 0.95 -65.438 -31.609 1 78.06 188 PRO B CA 1
ATOM 9138 C C . PRO B 1 188 ? 2.129 -65.375 -30.641 1 78.06 188 PRO B C 1
ATOM 9140 O O . PRO B 1 188 ? 2.131 -64.5 -29.75 1 78.06 188 PRO B O 1
ATOM 9143 N N . LEU B 1 189 ? 3.053 -66.062 -30.812 1 77.38 189 LEU B N 1
ATOM 9144 C CA . LEU B 1 189 ? 4.211 -66.062 -29.938 1 77.38 189 LEU B CA 1
ATOM 9145 C C . LEU B 1 189 ? 5.008 -64.75 -30.141 1 77.38 189 LEU B C 1
ATOM 9147 O O . LEU B 1 189 ? 5.477 -64.125 -29.172 1 77.38 189 LEU B O 1
ATOM 9151 N N . LEU B 1 190 ? 5.129 -64.438 -31.391 1 75 190 LEU B N 1
ATOM 9152 C CA . LEU B 1 190 ? 5.852 -63.156 -31.641 1 75 190 LEU B CA 1
ATOM 9153 C C . LEU B 1 190 ? 5.09 -61.969 -31.094 1 75 190 LEU B C 1
ATOM 9155 O O . LEU B 1 190 ? 5.695 -61.062 -30.547 1 75 190 LEU B O 1
ATOM 9159 N N . ARG B 1 191 ? 3.84 -62.094 -31.234 1 80 191 ARG B N 1
ATOM 9160 C CA . ARG B 1 191 ? 3.025 -61 -30.672 1 80 191 ARG B CA 1
ATOM 9161 C C . ARG B 1 191 ? 3.129 -60.969 -29.156 1 80 191 ARG B C 1
ATOM 9163 O O . ARG B 1 191 ? 3.219 -59.906 -28.562 1 80 191 ARG B O 1
ATOM 9170 N N . LEU B 1 192 ? 3.082 -62.062 -28.562 1 82.81 192 LEU B N 1
ATOM 9171 C CA . LEU B 1 192 ? 3.186 -62.156 -27.109 1 82.81 192 LEU B CA 1
ATOM 9172 C C . LEU B 1 192 ? 4.535 -61.625 -26.641 1 82.81 192 LEU B C 1
ATOM 9174 O O . LEU B 1 192 ? 4.609 -60.906 -25.656 1 82.81 192 LEU B O 1
ATOM 9178 N N . LEU B 1 193 ? 5.539 -61.906 -27.312 1 76.5 193 LEU B N 1
ATOM 9179 C CA . LEU B 1 193 ? 6.875 -61.469 -26.906 1 76.5 193 LEU B CA 1
ATOM 9180 C C . LEU B 1 193 ? 7.016 -59.969 -27.047 1 76.5 193 LEU B C 1
ATOM 9182 O O . LEU B 1 193 ? 7.629 -59.312 -26.188 1 76.5 193 LEU B O 1
ATOM 9186 N N . ASN B 1 194 ? 6.465 -59.562 -28.062 1 76.38 194 ASN B N 1
ATOM 9187 C CA . ASN B 1 194 ? 6.5 -58.125 -28.234 1 76.38 194 ASN B CA 1
ATOM 9188 C C . ASN B 1 194 ? 5.734 -57.406 -27.109 1 76.38 194 ASN B C 1
ATOM 9190 O O . ASN B 1 194 ? 6.18 -56.375 -26.609 1 76.38 194 ASN B O 1
ATOM 9194 N N . ASN B 1 195 ? 4.691 -57.969 -26.734 1 77.81 195 ASN B N 1
ATOM 9195 C CA . ASN B 1 195 ? 3.893 -57.375 -25.656 1 77.81 195 ASN B CA 1
ATOM 9196 C C . ASN B 1 195 ? 4.609 -57.469 -24.312 1 77.81 195 ASN B C 1
ATOM 9198 O O . ASN B 1 195 ? 4.555 -56.531 -23.5 1 77.81 195 ASN B O 1
ATOM 9202 N N . LEU B 1 196 ? 5.234 -58.531 -24.156 1 78.06 196 LEU B N 1
ATOM 9203 C CA . LEU B 1 196 ? 5.91 -58.719 -22.891 1 78.06 196 LEU B CA 1
ATOM 9204 C C . LEU B 1 196 ? 7.09 -57.75 -22.75 1 78.06 196 LEU B C 1
ATOM 9206 O O . LEU B 1 196 ? 7.441 -57.344 -21.641 1 78.06 196 LEU B O 1
ATOM 9210 N N . GLN B 1 197 ? 7.586 -57.406 -23.781 1 70.06 197 GLN B N 1
ATOM 9211 C CA . GLN B 1 197 ? 8.734 -56.5 -23.75 1 70.06 197 GLN B CA 1
ATOM 9212 C C . GLN B 1 197 ? 8.289 -55.062 -23.516 1 70.06 197 GLN B C 1
ATOM 9214 O O . GLN B 1 197 ? 8.969 -54.281 -22.812 1 70.06 197 GLN B O 1
ATOM 9219 N N . THR B 1 198 ? 7.211 -54.812 -24.016 1 71.31 198 THR B N 1
ATOM 9220 C CA . THR B 1 198 ? 6.762 -53.406 -23.969 1 71.31 198 THR B CA 1
ATOM 9221 C C . THR B 1 198 ? 6.043 -53.125 -22.656 1 71.31 198 THR B C 1
ATOM 9223 O O . THR B 1 198 ? 6.121 -52 -22.125 1 71.31 198 THR B O 1
ATOM 9226 N N . LEU B 1 199 ? 5.348 -54.188 -22.078 1 67.69 199 LEU B N 1
ATOM 9227 C CA . LEU B 1 199 ? 4.559 -53.969 -20.875 1 67.69 199 LEU B CA 1
ATOM 9228 C C . LEU B 1 199 ? 5.445 -53.938 -19.641 1 67.69 199 LEU B C 1
ATOM 9230 O O . LEU B 1 199 ? 6.375 -54.75 -19.531 1 67.69 199 LEU B O 1
ATOM 9234 N N . ASN B 1 200 ? 5.176 -53 -18.859 1 63.78 200 ASN B N 1
ATOM 9235 C CA . ASN B 1 200 ? 6.066 -52.781 -17.734 1 63.78 200 ASN B CA 1
ATOM 9236 C C . ASN B 1 200 ? 5.559 -53.5 -16.469 1 63.78 200 ASN B C 1
ATOM 9238 O O . ASN B 1 200 ? 6.348 -53.844 -15.602 1 63.78 200 ASN B O 1
ATOM 9242 N N . HIS B 1 201 ? 4.262 -53.781 -16.438 1 70.56 201 HIS B N 1
ATOM 9243 C CA . HIS B 1 201 ? 3.707 -54.375 -15.227 1 70.56 201 HIS B CA 1
ATOM 9244 C C . HIS B 1 201 ? 3.43 -55.844 -15.414 1 70.56 201 HIS B C 1
ATOM 9246 O O . HIS B 1 201 ? 3.012 -56.281 -16.5 1 70.56 201 HIS B O 1
ATOM 9252 N N . LEU B 1 202 ? 3.811 -56.594 -14.461 1 74.25 202 LEU B N 1
ATOM 9253 C CA . LEU B 1 202 ? 3.625 -58.031 -14.523 1 74.25 202 LEU B CA 1
ATOM 9254 C C . LEU B 1 202 ? 2.16 -58.375 -14.758 1 74.25 202 LEU B C 1
ATOM 9256 O O . LEU B 1 202 ? 1.854 -59.281 -15.547 1 74.25 202 LEU B O 1
ATOM 9260 N N . GLU B 1 203 ? 1.302 -57.594 -14.008 1 77.06 203 GLU B N 1
ATOM 9261 C CA . GLU B 1 203 ? -0.107 -57.938 -14.156 1 77.06 203 GLU B CA 1
ATOM 9262 C C . GLU B 1 203 ? -0.569 -57.75 -15.602 1 77.06 203 GLU B C 1
ATOM 9264 O O . GLU B 1 203 ? -1.32 -58.594 -16.125 1 77.06 203 GLU B O 1
ATOM 9269 N N . GLN B 1 204 ? -0.018 -56.781 -16.188 1 80.5 204 GLN B N 1
ATOM 9270 C CA . GLN B 1 204 ? -0.372 -56.562 -17.578 1 80.5 204 GLN B CA 1
ATOM 9271 C C . GLN B 1 204 ? 0.255 -57.625 -18.469 1 80.5 204 GLN B C 1
ATOM 9273 O O . GLN B 1 204 ? -0.358 -58.062 -19.453 1 80.5 204 GLN B O 1
ATOM 9278 N N . ARG B 1 205 ? 1.41 -57.938 -18.141 1 81.88 205 ARG B N 1
ATOM 9279 C CA . ARG B 1 205 ? 2.084 -59 -18.906 1 81.88 205 ARG B CA 1
ATOM 9280 C C . ARG B 1 205 ? 1.343 -60.312 -18.781 1 81.88 205 ARG B C 1
ATOM 9282 O O . ARG B 1 205 ? 1.2 -61.031 -19.766 1 81.88 205 ARG B O 1
ATOM 9289 N N . LEU B 1 206 ? 0.869 -60.5 -17.594 1 83.94 206 LEU B N 1
ATOM 9290 C CA . LEU B 1 206 ? 0.125 -61.719 -17.391 1 83.94 206 LEU B CA 1
ATOM 9291 C C . LEU B 1 206 ? -1.201 -61.688 -18.141 1 83.94 206 LEU B C 1
ATOM 9293 O O . LEU B 1 206 ? -1.625 -62.719 -18.703 1 83.94 206 LEU B O 1
ATOM 9297 N N . GLU B 1 207 ? -1.792 -60.625 -18.141 1 86.06 207 GLU B N 1
ATOM 9298 C CA . GLU B 1 207 ? -3.043 -60.469 -18.891 1 86.06 207 GLU B CA 1
ATOM 9299 C C . GLU B 1 207 ? -2.828 -60.688 -20.375 1 86.06 207 GLU B C 1
ATOM 9301 O O . GLU B 1 207 ? -3.664 -61.281 -21.062 1 86.06 207 GLU B O 1
ATOM 9306 N N . ALA B 1 208 ? -1.708 -60.156 -20.812 1 86.12 208 ALA B N 1
ATOM 9307 C CA . ALA B 1 208 ? -1.396 -60.344 -22.219 1 86.12 208 ALA B CA 1
ATOM 9308 C C . ALA B 1 208 ? -1.223 -61.844 -22.547 1 86.12 208 ALA B C 1
ATOM 9310 O O . ALA B 1 208 ? -1.665 -62.281 -23.594 1 86.12 208 ALA B O 1
ATOM 9311 N N . VAL B 1 209 ? -0.61 -62.469 -21.672 1 88.12 209 VAL B N 1
ATOM 9312 C CA . VAL B 1 209 ? -0.424 -63.906 -21.875 1 88.12 209 VAL B CA 1
ATOM 9313 C C . VAL B 1 209 ? -1.778 -64.625 -21.844 1 88.12 209 VAL B C 1
ATOM 9315 O O . VAL B 1 209 ? -2.037 -65.5 -22.672 1 88.12 209 VAL B O 1
ATOM 9318 N N . LEU B 1 210 ? -2.645 -64.188 -20.938 1 88.19 210 LEU B N 1
ATOM 9319 C CA . LEU B 1 210 ? -3.957 -64.812 -20.812 1 88.19 210 LEU B CA 1
ATOM 9320 C C . LEU B 1 210 ? -4.797 -64.562 -22.062 1 88.19 210 LEU B C 1
ATOM 9322 O O . LEU B 1 210 ? -5.449 -65.5 -22.562 1 88.19 210 LEU B O 1
ATOM 9326 N N . GLU B 1 211 ? -4.742 -63.531 -22.609 1 86.69 211 GLU B N 1
ATOM 9327 C CA . GLU B 1 211 ? -5.539 -63.188 -23.781 1 86.69 211 GLU B CA 1
ATOM 9328 C C . GLU B 1 211 ? -5.031 -63.906 -25.016 1 86.69 211 GLU B C 1
ATOM 9330 O O . GLU B 1 211 ? -5.824 -64.438 -25.812 1 86.69 211 GLU B O 1
ATOM 9335 N N . THR B 1 212 ? -3.748 -63.906 -25.141 1 87.81 212 THR B N 1
ATOM 9336 C CA . THR B 1 212 ? -3.191 -64.562 -26.312 1 87.81 212 THR B CA 1
ATOM 9337 C C . THR B 1 212 ? -3.428 -66.062 -26.25 1 87.81 212 THR B C 1
ATOM 9339 O O . THR B 1 212 ? -3.691 -66.688 -27.281 1 87.81 212 THR B O 1
ATOM 9342 N N . THR B 1 213 ? -3.332 -66.625 -25.094 1 88.44 213 THR B N 1
ATOM 9343 C CA . THR B 1 213 ? -3.574 -68.062 -24.938 1 88.44 213 THR B CA 1
ATOM 9344 C C . THR B 1 213 ? -5.039 -68.375 -25.203 1 88.44 213 THR B C 1
ATOM 9346 O O . THR B 1 213 ? -5.348 -69.375 -25.859 1 88.44 213 THR B O 1
ATOM 9349 N N . GLN B 1 214 ? -5.871 -67.562 -24.766 1 84.56 214 GLN B N 1
ATOM 9350 C CA . GLN B 1 214 ? -7.301 -67.812 -24.984 1 84.56 214 GLN B CA 1
ATOM 9351 C C . GLN B 1 214 ? -7.652 -67.688 -26.469 1 84.56 214 GLN B C 1
ATOM 9353 O O . GLN B 1 214 ? -8.484 -68.438 -26.969 1 84.56 214 GLN B O 1
ATOM 9358 N N . GLU B 1 215 ? -7.043 -66.812 -27.156 1 82.5 215 GLU B N 1
ATOM 9359 C CA . GLU B 1 215 ? -7.312 -66.562 -28.562 1 82.5 215 GLU B CA 1
ATOM 9360 C C . GLU B 1 215 ? -6.766 -67.75 -29.422 1 82.5 215 GLU B C 1
ATOM 9362 O O . GLU B 1 215 ? -7.367 -68.125 -30.422 1 82.5 215 GLU B O 1
ATOM 9367 N N . PHE B 1 216 ? -5.648 -68.188 -28.953 1 83.25 216 PHE B N 1
ATOM 9368 C CA . PHE B 1 216 ? -5.016 -69.188 -29.75 1 83.25 216 PHE B CA 1
ATOM 9369 C C . PHE B 1 216 ? -5.691 -70.562 -29.531 1 83.25 216 PHE B C 1
ATOM 9371 O O . PHE B 1 216 ? -5.969 -71.312 -30.5 1 83.25 216 PHE B O 1
ATOM 9378 N N . ILE B 1 217 ? -5.969 -70.938 -28.281 1 83.06 217 ILE B N 1
ATOM 9379 C CA . ILE B 1 217 ? -6.465 -72.25 -27.969 1 83.06 217 ILE B CA 1
ATOM 9380 C C . ILE B 1 217 ? -7.992 -72.25 -27.938 1 83.06 217 ILE B C 1
ATOM 9382 O O . ILE B 1 217 ? -8.633 -73.25 -28.219 1 83.06 217 ILE B O 1
ATOM 9386 N N . LEU B 1 218 ? -8.68 -71.25 -27.781 1 80.31 218 LEU B N 1
ATOM 9387 C CA . LEU B 1 218 ? -10.125 -71.062 -27.688 1 80.31 218 LEU B CA 1
ATOM 9388 C C . LEU B 1 218 ? -10.727 -72.062 -26.734 1 80.31 218 LEU B C 1
ATOM 9390 O O . LEU B 1 218 ? -11.562 -72.875 -27.125 1 80.31 218 LEU B O 1
ATOM 9394 N N . PRO B 1 219 ? -10.164 -72.062 -25.484 1 84.88 219 PRO B N 1
ATOM 9395 C CA . PRO B 1 219 ? -10.766 -72.875 -24.469 1 84.88 219 PRO B CA 1
ATOM 9396 C C . PRO B 1 219 ? -11.977 -72.25 -23.797 1 84.88 219 PRO B C 1
ATOM 9398 O O . PRO B 1 219 ? -12.398 -71.188 -24.188 1 84.88 219 PRO B O 1
ATOM 9401 N N . THR B 1 220 ? -12.602 -73.062 -22.859 1 84.38 220 THR B N 1
ATOM 9402 C CA . THR B 1 220 ? -13.68 -72.438 -22.078 1 84.38 220 THR B CA 1
ATOM 9403 C C . THR B 1 220 ? -13.133 -71.312 -21.156 1 84.38 220 THR B C 1
ATOM 9405 O O . THR B 1 220 ? -13.734 -70.25 -21.047 1 84.38 220 THR B O 1
ATOM 9408 N N . ARG B 1 221 ? -12.023 -71.688 -20.484 1 86.62 221 ARG B N 1
ATOM 9409 C CA . ARG B 1 221 ? -11.414 -70.688 -19.609 1 86.62 221 ARG B CA 1
ATOM 9410 C C . ARG B 1 221 ? -9.914 -70.875 -19.484 1 86.62 221 ARG B C 1
ATOM 9412 O O . ARG B 1 221 ? -9.445 -72.062 -19.594 1 86.62 221 ARG B O 1
ATOM 9419 N N . THR B 1 222 ? -9.172 -69.812 -19.312 1 90.44 222 THR B N 1
ATOM 9420 C CA . THR B 1 222 ? -7.742 -69.812 -19.031 1 90.44 222 THR B CA 1
ATOM 9421 C C . THR B 1 222 ? -7.445 -69.125 -17.719 1 90.44 222 THR B C 1
ATOM 9423 O O . THR B 1 222 ? -7.977 -68 -17.469 1 90.44 222 THR B O 1
ATOM 9426 N N . ASN B 1 223 ? -6.695 -69.812 -16.844 1 88.31 223 ASN B N 1
ATOM 9427 C CA . ASN B 1 223 ? -6.371 -69.25 -15.539 1 88.31 223 ASN B CA 1
ATOM 9428 C C . ASN B 1 223 ? -4.879 -69.312 -15.242 1 88.31 223 ASN B C 1
ATOM 9430 O O . ASN B 1 223 ? -4.188 -70.188 -15.781 1 88.31 223 ASN B O 1
ATOM 9434 N N . ILE B 1 224 ? -4.48 -68.375 -14.383 1 88.94 224 ILE B N 1
ATOM 9435 C CA . ILE B 1 224 ? -3.129 -68.438 -13.836 1 88.94 224 ILE B CA 1
ATOM 9436 C C . ILE B 1 224 ? -3.195 -68.562 -12.32 1 88.94 224 ILE B C 1
ATOM 9438 O O . ILE B 1 224 ? -3.857 -67.75 -11.648 1 88.94 224 ILE B O 1
ATOM 9442 N N . TYR B 1 225 ? -2.553 -69.562 -11.812 1 85.5 225 TYR B N 1
ATOM 9443 C CA . TYR B 1 225 ? -2.496 -69.812 -10.375 1 85.5 225 TYR B CA 1
ATOM 9444 C C . TYR B 1 225 ? -1.094 -69.562 -9.836 1 85.5 225 TYR B C 1
ATOM 9446 O O . TYR B 1 225 ? -0.102 -69.875 -10.484 1 85.5 225 TYR B O 1
ATOM 9454 N N . TRP B 1 226 ? -1.1 -68.875 -8.672 1 83.19 226 TRP B N 1
ATOM 9455 C CA . TRP B 1 226 ? 0.176 -68.625 -8.023 1 83.19 226 TRP B CA 1
ATOM 9456 C C . TRP B 1 226 ? 0.322 -69.438 -6.734 1 83.19 226 TRP B C 1
ATOM 9458 O O . TRP B 1 226 ? -0.665 -69.688 -6.035 1 83.19 226 TRP B O 1
ATOM 9468 N N . PHE B 1 227 ? 1.58 -69.812 -6.438 1 78.12 227 PHE B N 1
ATOM 9469 C CA . PHE B 1 227 ? 1.885 -70.625 -5.281 1 78.12 227 PHE B CA 1
ATOM 9470 C C . PHE B 1 227 ? 2.266 -69.812 -4.082 1 78.12 227 PHE B C 1
ATOM 9472 O O . PHE B 1 227 ? 3.146 -68.938 -4.176 1 78.12 227 PHE B O 1
ATOM 9479 N N . ASP B 1 228 ? 1.5 -69.875 -3.066 1 69.69 228 ASP B N 1
ATOM 9480 C CA . ASP B 1 228 ? 1.86 -69.312 -1.789 1 69.69 228 ASP B CA 1
ATOM 9481 C C . ASP B 1 228 ? 2.713 -70.25 -0.952 1 69.69 228 ASP B C 1
ATOM 9483 O O . ASP B 1 228 ? 2.219 -71.25 -0.465 1 69.69 228 ASP B O 1
ATOM 9487 N N . ARG B 1 229 ? 3.947 -69.875 -0.782 1 63.69 229 ARG B N 1
ATOM 9488 C CA . ARG B 1 229 ? 4.906 -70.812 -0.149 1 63.69 229 ARG B CA 1
ATOM 9489 C C . ARG B 1 229 ? 4.609 -70.938 1.339 1 63.69 229 ARG B C 1
ATOM 9491 O O . ARG B 1 229 ? 4.789 -72.062 1.902 1 63.69 229 ARG B O 1
ATOM 9498 N N . GLU B 1 230 ? 4.223 -69.875 1.9 1 59.66 230 GLU B N 1
ATOM 9499 C CA . GLU B 1 230 ? 3.973 -69.938 3.338 1 59.66 230 GLU B CA 1
ATOM 9500 C C . GLU B 1 230 ? 2.705 -70.75 3.641 1 59.66 230 GLU B C 1
ATOM 9502 O O . GLU B 1 230 ? 2.691 -71.562 4.543 1 59.66 230 GLU B O 1
ATOM 9507 N N . GLY B 1 231 ? 1.676 -70.625 2.857 1 63.94 231 GLY B N 1
ATOM 9508 C CA . GLY B 1 231 ? 0.417 -71.312 3.092 1 63.94 231 GLY B CA 1
ATOM 9509 C C . GLY B 1 231 ? 0.311 -72.625 2.352 1 63.94 231 GLY B C 1
ATOM 9510 O O . GLY B 1 231 ? -0.591 -73.438 2.619 1 63.94 231 GLY B O 1
ATOM 9511 N N . TYR B 1 232 ? 1.239 -72.938 1.558 1 67.75 232 TYR B N 1
ATOM 9512 C CA . TYR B 1 232 ? 1.325 -74.125 0.77 1 67.75 232 TYR B CA 1
ATOM 9513 C C . TYR B 1 232 ? 0.041 -74.375 -0.016 1 67.75 232 TYR B C 1
ATOM 9515 O O . TYR B 1 232 ? -0.541 -75.438 0.043 1 67.75 232 TYR B O 1
ATOM 9523 N N . TYR B 1 233 ? -0.386 -73.312 -0.58 1 76 233 TYR B N 1
ATOM 9524 C CA . TYR B 1 233 ? -1.57 -73.438 -1.426 1 76 233 TYR B CA 1
ATOM 9525 C C . TYR B 1 233 ? -1.409 -72.562 -2.691 1 76 233 TYR B C 1
ATOM 9527 O O . TYR B 1 233 ? -0.547 -71.688 -2.756 1 76 233 TYR B O 1
ATOM 9535 N N . PHE B 1 234 ? -2.158 -73 -3.715 1 80.94 234 PHE B N 1
ATOM 9536 C CA . PHE B 1 234 ? -2.229 -72.25 -4.957 1 80.94 234 PHE B CA 1
ATOM 9537 C C . PHE B 1 234 ? -3.457 -71.312 -4.969 1 80.94 234 PHE B C 1
ATOM 9539 O O . PHE B 1 234 ? -4.543 -71.75 -4.559 1 80.94 234 PHE B O 1
ATOM 9546 N N . TRP B 1 235 ? -3.234 -70.125 -5.273 1 81.44 235 TRP B N 1
ATOM 9547 C CA . TRP B 1 235 ? -4.367 -69.25 -5.418 1 81.44 235 TRP B CA 1
ATOM 9548 C C . TRP B 1 235 ? -4.445 -68.688 -6.836 1 81.44 235 TRP B C 1
ATOM 9550 O O . TRP B 1 235 ? -3.424 -68.562 -7.512 1 81.44 235 TRP B O 1
ATOM 9560 N N . ARG B 1 236 ? -5.633 -68.438 -7.285 1 81.25 236 ARG B N 1
ATOM 9561 C CA . ARG B 1 236 ? -5.859 -67.938 -8.633 1 81.25 236 ARG B CA 1
ATOM 9562 C C . ARG B 1 236 ? -5.531 -66.438 -8.719 1 81.25 236 ARG B C 1
ATOM 9564 O O . ARG B 1 236 ? -6.195 -65.625 -8.086 1 81.25 236 ARG B O 1
ATOM 9571 N N . ARG B 1 237 ? -4.57 -66.125 -9.469 1 78.5 237 ARG B N 1
ATOM 9572 C CA . ARG B 1 237 ? -4.113 -64.75 -9.578 1 78.5 237 ARG B CA 1
ATOM 9573 C C . ARG B 1 237 ? -4.895 -64 -10.656 1 78.5 237 ARG B C 1
ATOM 9575 O O . ARG B 1 237 ? -5.309 -62.875 -10.445 1 78.5 237 ARG B O 1
ATOM 9582 N N . LEU B 1 238 ? -5.066 -64.625 -11.906 1 84.38 238 LEU B N 1
ATOM 9583 C CA . LEU B 1 238 ? -5.766 -64 -13.008 1 84.38 238 LEU B CA 1
ATOM 9584 C C . LEU B 1 238 ? -6.637 -65 -13.766 1 84.38 238 LEU B C 1
ATOM 9586 O O . LEU B 1 238 ? -6.277 -66.125 -13.898 1 84.38 238 LEU B O 1
ATOM 9590 N N . SER B 1 239 ? -7.816 -64.562 -14.188 1 81.44 239 SER B N 1
ATOM 9591 C CA . SER B 1 239 ? -8.719 -65.375 -14.977 1 81.44 239 SER B CA 1
ATOM 9592 C C . SER B 1 239 ? -9.32 -64.562 -16.141 1 81.44 239 SER B C 1
ATOM 9594 O O . SER B 1 239 ? -9.477 -63.375 -16.047 1 81.44 239 SER B O 1
ATOM 9596 N N . ASN B 1 240 ? -9.32 -65.062 -17.375 1 74.38 240 ASN B N 1
ATOM 9597 C CA . ASN B 1 240 ? -9.938 -64.375 -18.516 1 74.38 240 ASN B CA 1
ATOM 9598 C C . ASN B 1 240 ? -11.43 -64.125 -18.281 1 74.38 240 ASN B C 1
ATOM 9600 O O . ASN B 1 240 ? -11.992 -63.156 -18.781 1 74.38 240 ASN B O 1
ATOM 9604 N N . LYS B 1 241 ? -12.344 -65 -17.906 1 65.12 241 LYS B N 1
ATOM 9605 C CA . LYS B 1 241 ? -13.766 -64.75 -17.656 1 65.12 241 LYS B CA 1
ATOM 9606 C C . LYS B 1 241 ? -13.992 -64.125 -16.312 1 65.12 241 LYS B C 1
ATOM 9608 O O . LYS B 1 241 ? -13.445 -64.562 -15.289 1 65.12 241 LYS B O 1
ATOM 9613 N N . LYS B 1 242 ? -14.297 -62.562 -16.453 1 54.06 242 LYS B N 1
ATOM 9614 C CA . LYS B 1 242 ? -14.625 -61.656 -15.344 1 54.06 242 LYS B CA 1
ATOM 9615 C C . LYS B 1 242 ? -15.609 -62.312 -14.383 1 54.06 242 LYS B C 1
ATOM 9617 O O . LYS B 1 242 ? -16.297 -61.625 -13.617 1 54.06 242 LYS B O 1
ATOM 9622 N N . ASN B 1 243 ? -16 -63.469 -14.539 1 46.62 243 ASN B N 1
ATOM 9623 C CA . ASN B 1 243 ? -17.078 -63.75 -13.586 1 46.62 243 ASN B CA 1
ATOM 9624 C C . ASN B 1 243 ? -16.594 -63.625 -12.148 1 46.62 243 ASN B C 1
ATOM 9626 O O . ASN B 1 243 ? -15.57 -64.188 -11.773 1 46.62 243 ASN B O 1
ATOM 9630 N N . HIS B 1 244 ? -17 -62.469 -11.555 1 42 244 HIS B N 1
ATOM 9631 C CA . HIS B 1 244 ? -16.875 -61.875 -10.227 1 42 244 HIS B CA 1
ATOM 9632 C C . HIS B 1 244 ? -16.672 -62.969 -9.164 1 42 244 HIS B C 1
ATOM 9634 O O . HIS B 1 244 ? -16.125 -62.688 -8.094 1 42 244 HIS B O 1
ATOM 9640 N N . GLN B 1 245 ? -17.812 -63.75 -9 1 39.88 245 GLN B N 1
ATOM 9641 C CA . GLN B 1 245 ? -18.172 -64.25 -7.691 1 39.88 245 GLN B CA 1
ATOM 9642 C C . GLN B 1 245 ? -17.109 -65.25 -7.207 1 39.88 245 GLN B C 1
ATOM 9644 O O . GLN B 1 245 ? -17.219 -65.812 -6.102 1 39.88 245 GLN B O 1
ATOM 9649 N N . GLU B 1 246 ? -16.719 -66.188 -8.086 1 41.5 246 GLU B N 1
ATOM 9650 C CA . GLU B 1 246 ? -16.297 -67.438 -7.477 1 41.5 246 GLU B CA 1
ATOM 9651 C C . GLU B 1 246 ? -15.023 -67.25 -6.664 1 41.5 246 GLU B C 1
ATOM 9653 O O . GLU B 1 246 ? -14.172 -66.438 -7.02 1 41.5 246 GLU B O 1
ATOM 9658 N N . THR B 1 247 ? -15.148 -67.75 -5.438 1 43.25 247 THR B N 1
ATOM 9659 C CA . THR B 1 247 ? -14.289 -68 -4.285 1 43.25 247 THR B CA 1
ATOM 9660 C C . THR B 1 247 ? -12.852 -68.312 -4.73 1 43.25 247 THR B C 1
ATOM 9662 O O . THR B 1 247 ? -12.625 -69.062 -5.66 1 43.25 247 THR B O 1
ATOM 9665 N N . THR B 1 248 ? -12.062 -67.375 -4.59 1 50.72 248 THR B N 1
ATOM 9666 C CA . THR B 1 248 ? -10.609 -67.5 -4.543 1 50.72 248 THR B CA 1
ATOM 9667 C C . THR B 1 248 ? -10.203 -68.938 -4.152 1 50.72 248 THR B C 1
ATOM 9669 O O . THR B 1 248 ? -10.234 -69.312 -2.973 1 50.72 248 THR B O 1
ATOM 9672 N N . ALA B 1 249 ? -10.609 -70 -4.777 1 56.56 249 ALA B N 1
ATOM 9673 C CA . ALA B 1 249 ? -10.328 -71.375 -4.484 1 56.56 249 ALA B CA 1
ATOM 9674 C C . ALA B 1 249 ? -8.828 -71.625 -4.312 1 56.56 249 ALA B C 1
ATOM 9676 O O . ALA B 1 249 ? -8.039 -71.312 -5.219 1 56.56 249 ALA B O 1
ATOM 9677 N N . LYS B 1 250 ? -8.438 -71.562 -3.164 1 68.94 250 LYS B N 1
ATOM 9678 C CA . LYS B 1 250 ? -7.125 -72 -2.727 1 68.94 250 LYS B CA 1
ATOM 9679 C C . LYS B 1 250 ? -7.008 -73.562 -2.861 1 68.94 250 LYS B C 1
ATOM 9681 O O . LYS B 1 250 ? -7.922 -74.25 -2.49 1 68.94 250 LYS B O 1
ATOM 9686 N N . ILE B 1 251 ? -6.18 -73.875 -3.793 1 76.06 251 ILE B N 1
ATOM 9687 C CA . ILE B 1 251 ? -5.914 -75.312 -3.949 1 76.06 251 ILE B CA 1
ATOM 9688 C C . ILE B 1 251 ? -4.695 -75.75 -3.115 1 76.06 251 ILE B C 1
ATOM 9690 O O . ILE B 1 251 ? -3.594 -75.25 -3.344 1 76.06 251 ILE B O 1
ATOM 9694 N N . THR B 1 252 ? -5.078 -76.5 -2.105 1 73.12 252 THR B N 1
ATOM 9695 C CA . THR B 1 252 ? -3.973 -76.938 -1.249 1 73.12 252 THR B CA 1
ATOM 9696 C C . THR B 1 252 ? -3.117 -77.938 -1.941 1 73.12 252 THR B C 1
ATOM 9698 O O . THR B 1 252 ? -3.633 -78.812 -2.705 1 73.12 252 THR B O 1
ATOM 9701 N N . VAL B 1 253 ? -1.87 -77.938 -1.768 1 74.62 253 VAL B N 1
ATOM 9702 C CA . VAL B 1 253 ? -0.914 -78.875 -2.379 1 74.62 253 VAL B CA 1
ATOM 9703 C C . VAL B 1 253 ? -1.187 -80.25 -1.899 1 74.62 253 VAL B C 1
ATOM 9705 O O . VAL B 1 253 ? -0.94 -81.25 -2.629 1 74.62 253 VAL B O 1
ATOM 9708 N N . HIS B 1 254 ? -1.759 -80.375 -0.709 1 65.88 254 HIS B N 1
ATOM 9709 C CA . HIS B 1 254 ? -2.035 -81.688 -0.164 1 65.88 254 HIS B CA 1
ATOM 9710 C C . HIS B 1 254 ? -3.15 -82.375 -0.938 1 65.88 254 HIS B C 1
ATOM 9712 O O . HIS B 1 254 ? -3.129 -83.625 -1.107 1 65.88 254 HIS B O 1
ATOM 9718 N N . GLU B 1 255 ? -4.039 -81.688 -1.497 1 68.44 255 GLU B N 1
ATOM 9719 C CA . GLU B 1 255 ? -5.148 -82.25 -2.264 1 68.44 255 GLU B CA 1
ATOM 9720 C C . GLU B 1 255 ? -4.684 -82.75 -3.643 1 68.44 255 GLU B C 1
ATOM 9722 O O . GLU B 1 255 ? -5.266 -83.688 -4.219 1 68.44 255 GLU B O 1
ATOM 9727 N N . LEU B 1 256 ? -3.613 -82.062 -4.059 1 71.94 256 LEU B N 1
ATOM 9728 C CA . LEU B 1 256 ? -3.152 -82.375 -5.41 1 71.94 256 LEU B CA 1
ATOM 9729 C C . LEU B 1 256 ? -1.648 -82.625 -5.426 1 71.94 256 LEU B C 1
ATOM 9731 O O . LEU B 1 256 ? -0.901 -81.938 -6.105 1 71.94 256 LEU B O 1
ATOM 9735 N N . SER B 1 257 ? -1.374 -83.688 -4.695 1 69.19 257 SER B N 1
ATOM 9736 C CA . SER B 1 257 ? 0.055 -83.938 -4.512 1 69.19 257 SER B CA 1
ATOM 9737 C C . SER B 1 257 ? 0.723 -84.312 -5.824 1 69.19 257 SER B C 1
ATOM 9739 O O . SER B 1 257 ? 1.765 -83.812 -6.188 1 69.19 257 SER B O 1
ATOM 9741 N N . ASP B 1 258 ? 0.066 -85.25 -6.637 1 73.56 258 ASP B N 1
ATOM 9742 C CA . ASP B 1 258 ? 0.673 -85.688 -7.891 1 73.56 258 ASP B CA 1
ATOM 9743 C C . ASP B 1 258 ? 0.739 -84.562 -8.906 1 73.56 258 ASP B C 1
ATOM 9745 O O . ASP B 1 258 ? 1.704 -84.438 -9.664 1 73.56 258 ASP B O 1
ATOM 9749 N N . PHE B 1 259 ? -0.129 -83.75 -8.844 1 83.38 259 PHE B N 1
ATOM 9750 C CA . PHE B 1 259 ? -0.168 -82.625 -9.703 1 83.38 259 PHE B CA 1
ATOM 9751 C C . PHE B 1 259 ? 0.968 -81.625 -9.359 1 83.38 259 PHE B C 1
ATOM 9753 O O . PHE B 1 259 ? 1.663 -81.125 -10.25 1 83.38 259 PHE B O 1
ATOM 9760 N N . TYR B 1 260 ? 1.142 -81.562 -8.125 1 78 260 TYR B N 1
ATOM 9761 C CA . TYR B 1 260 ? 2.201 -80.688 -7.668 1 78 260 TYR B CA 1
ATOM 9762 C C . TYR B 1 260 ? 3.574 -81.188 -8.039 1 78 260 TYR B C 1
ATOM 9764 O O . TYR B 1 260 ? 4.449 -80.438 -8.484 1 78 260 TYR B O 1
ATOM 9772 N N . ILE B 1 261 ? 3.715 -82.375 -7.879 1 70.69 261 ILE B N 1
ATOM 9773 C CA . ILE B 1 261 ? 5.008 -83 -8.172 1 70.69 261 ILE B CA 1
ATOM 9774 C C . ILE B 1 261 ? 5.289 -82.875 -9.672 1 70.69 261 ILE B C 1
ATOM 9776 O O . ILE B 1 261 ? 6.406 -82.562 -10.078 1 70.69 261 ILE B O 1
ATOM 9780 N N . ALA B 1 262 ? 4.312 -83.125 -10.43 1 78 262 ALA B N 1
ATOM 9781 C CA . ALA B 1 262 ? 4.5 -83.062 -11.883 1 78 262 ALA B CA 1
ATOM 9782 C C . ALA B 1 262 ? 4.875 -81.625 -12.336 1 78 262 ALA B C 1
ATOM 9784 O O . ALA B 1 262 ? 5.785 -81.438 -13.156 1 78 262 ALA B O 1
ATOM 9785 N N . LEU B 1 263 ? 4.199 -80.812 -11.75 1 81.38 263 LEU B N 1
ATOM 9786 C CA . LEU B 1 263 ? 4.465 -79.375 -12.125 1 81.38 263 LEU B CA 1
ATOM 9787 C C . LEU B 1 263 ? 5.824 -78.938 -11.602 1 81.38 263 LEU B C 1
ATOM 9789 O O . LEU B 1 263 ? 6.516 -78.188 -12.258 1 81.38 263 LEU B O 1
ATOM 9793 N N . SER B 1 264 ? 6.203 -79.375 -10.438 1 75.44 264 SER B N 1
ATOM 9794 C CA . SER B 1 264 ? 7.469 -79 -9.836 1 75.44 264 SER B CA 1
ATOM 9795 C C . SER B 1 264 ? 8.656 -79.5 -10.641 1 75.44 264 SER B C 1
ATOM 9797 O O . SER B 1 264 ? 9.734 -78.938 -10.617 1 75.44 264 SER B O 1
ATOM 9799 N N . VAL B 1 265 ? 8.422 -80.625 -11.391 1 70.69 265 VAL B N 1
ATOM 9800 C CA . VAL B 1 265 ? 9.492 -81.125 -12.219 1 70.69 265 VAL B CA 1
ATOM 9801 C C . VAL B 1 265 ? 9.383 -80.625 -13.641 1 70.69 265 VAL B C 1
ATOM 9803 O O . VAL B 1 265 ? 10.047 -81.125 -14.547 1 70.69 265 VAL B O 1
ATOM 9806 N N . ASN B 1 266 ? 8.773 -79.562 -13.812 1 77.38 266 ASN B N 1
ATOM 9807 C CA . ASN B 1 266 ? 8.625 -78.875 -15.07 1 77.38 266 ASN B CA 1
ATOM 9808 C C . ASN B 1 266 ? 7.98 -79.75 -16.141 1 77.38 266 ASN B C 1
ATOM 9810 O O . ASN B 1 266 ? 8.414 -79.688 -17.297 1 77.38 266 ASN B O 1
ATOM 9814 N N . GLU B 1 267 ? 6.996 -80.375 -15.703 1 79.44 267 GLU B N 1
ATOM 9815 C CA . GLU B 1 267 ? 6.258 -81.25 -16.656 1 79.44 267 GLU B CA 1
ATOM 9816 C C . GLU B 1 267 ? 4.844 -80.688 -16.875 1 79.44 267 GLU B C 1
ATOM 9818 O O . GLU B 1 267 ? 4.203 -80.188 -15.938 1 79.44 267 GLU B O 1
ATOM 9823 N N . ILE B 1 268 ? 4.48 -80.688 -18.156 1 86.88 268 ILE B N 1
ATOM 9824 C CA . ILE B 1 268 ? 3.133 -80.25 -18.5 1 86.88 268 ILE B CA 1
ATOM 9825 C C . ILE B 1 268 ? 2.131 -81.375 -18.156 1 86.88 268 ILE B C 1
ATOM 9827 O O . ILE B 1 268 ? 2.42 -82.562 -18.328 1 86.88 268 ILE B O 1
ATOM 9831 N N . VAL B 1 269 ? 1.085 -81 -17.531 1 83.75 269 VAL B N 1
ATOM 9832 C CA . VAL B 1 269 ? 0.013 -81.938 -17.203 1 83.75 269 VAL B CA 1
ATOM 9833 C C . VAL B 1 269 ? -1.144 -81.75 -18.188 1 83.75 269 VAL B C 1
ATOM 9835 O O . VAL B 1 269 ? -1.644 -80.625 -18.375 1 83.75 269 VAL B O 1
ATOM 9838 N N . TRP B 1 270 ? -1.496 -82.75 -18.953 1 85 270 TRP B N 1
ATOM 9839 C CA . TRP B 1 270 ? -2.619 -82.688 -19.891 1 85 270 TRP B CA 1
ATOM 9840 C C . TRP B 1 270 ? -3.594 -83.875 -19.656 1 85 270 TRP B C 1
ATOM 9842 O O . TRP B 1 270 ? -3.176 -85 -19.453 1 85 270 TRP B O 1
ATOM 9852 N N . ILE B 1 271 ? -4.809 -83.5 -19.484 1 81.31 271 ILE B N 1
ATOM 9853 C CA . ILE B 1 271 ? -5.902 -84.5 -19.312 1 81.31 271 ILE B CA 1
ATOM 9854 C C . ILE B 1 271 ? -6.949 -84.25 -20.406 1 81.31 271 ILE B C 1
ATOM 9856 O O . ILE B 1 271 ? -7.504 -83.188 -20.531 1 81.31 271 ILE B O 1
ATOM 9860 N N . GLY B 1 272 ? -7.082 -85.125 -21.438 1 74.25 272 GLY B N 1
ATOM 9861 C CA . GLY B 1 272 ? -8.094 -85.062 -22.484 1 74.25 272 GLY B CA 1
ATOM 9862 C C . GLY B 1 272 ? -8.914 -86.375 -22.609 1 74.25 272 GLY B C 1
ATOM 9863 O O . GLY B 1 272 ? -8.859 -87.188 -21.734 1 74.25 272 GLY B O 1
ATOM 9864 N N . GLU B 1 273 ? -9.727 -86.438 -23.734 1 64.31 273 GLU B N 1
ATOM 9865 C CA . GLU B 1 273 ? -10.555 -87.625 -23.953 1 64.31 273 GLU B CA 1
ATOM 9866 C C . GLU B 1 273 ? -9.703 -88.875 -24.219 1 64.31 273 GLU B C 1
ATOM 9868 O O . GLU B 1 273 ? -8.984 -88.938 -25.219 1 64.31 273 GLU B O 1
ATOM 9873 N N . GLY B 1 274 ? -9.547 -89.875 -23.375 1 58.16 274 GLY B N 1
ATOM 9874 C CA . GLY B 1 274 ? -8.961 -91.188 -23.516 1 58.16 274 GLY B CA 1
ATOM 9875 C C . GLY B 1 274 ? -7.527 -91.25 -23.031 1 58.16 274 GLY B C 1
ATOM 9876 O O . GLY B 1 274 ? -7.047 -92.312 -22.672 1 58.16 274 GLY B O 1
ATOM 9877 N N . ARG B 1 275 ? -6.652 -90 -23.016 1 65.25 275 ARG B N 1
ATOM 9878 C CA . ARG B 1 275 ? -5.254 -90.125 -22.609 1 65.25 275 ARG B CA 1
ATOM 9879 C C . ARG B 1 275 ? -4.898 -89.062 -21.578 1 65.25 275 ARG B C 1
ATOM 9881 O O . ARG B 1 275 ? -5.477 -87.938 -21.562 1 65.25 275 ARG B O 1
ATOM 9888 N N . SER B 1 276 ? -4.344 -89.438 -20.438 1 72.19 276 SER B N 1
ATOM 9889 C CA . SER B 1 276 ? -3.883 -88.5 -19.406 1 72.19 276 SER B CA 1
ATOM 9890 C C . SER B 1 276 ? -2.402 -88.688 -19.109 1 72.19 276 SER B C 1
ATOM 9892 O O . SER B 1 276 ? -1.868 -89.812 -19.297 1 72.19 276 SER B O 1
ATOM 9894 N N . SER B 1 277 ? -1.686 -87.625 -18.844 1 71.62 277 SER B N 1
ATOM 9895 C CA . SER B 1 277 ? -0.278 -87.688 -18.453 1 71.62 277 SER B CA 1
ATOM 9896 C C . SER B 1 277 ? -0.114 -88.188 -17.016 1 71.62 277 SER B C 1
ATOM 9898 O O . SER B 1 277 ? 0.976 -88.562 -16.625 1 71.62 277 SER B O 1
ATOM 9900 N N . LEU B 1 278 ? -1.167 -88 -16.172 1 68.88 278 LEU B N 1
ATOM 9901 C CA . LEU B 1 278 ? -1.097 -88.375 -14.773 1 68.88 278 LEU B CA 1
ATOM 9902 C C . LEU B 1 278 ? -1.758 -89.75 -14.547 1 68.88 278 LEU B C 1
ATOM 9904 O O . LEU B 1 278 ? -2.504 -90.188 -15.398 1 68.88 278 LEU B O 1
ATOM 9908 N N . LYS B 1 279 ? -1.394 -90.312 -13.477 1 62.84 279 LYS B N 1
ATOM 9909 C CA . LYS B 1 279 ? -1.999 -91.625 -13.102 1 62.84 279 LYS B CA 1
ATOM 9910 C C . LYS B 1 279 ? -3.506 -91.438 -12.906 1 62.84 279 LYS B C 1
ATOM 9912 O O . LYS B 1 279 ? -3.99 -90.375 -12.539 1 62.84 279 LYS B O 1
ATOM 9917 N N . SER B 1 280 ? -4.34 -92.438 -13.234 1 62.06 280 SER B N 1
ATOM 9918 C CA . SER B 1 280 ? -5.781 -92.5 -13.445 1 62.06 280 SER B CA 1
ATOM 9919 C C . SER B 1 280 ? -6.535 -92 -12.219 1 62.06 280 SER B C 1
ATOM 9921 O O . SER B 1 280 ? -7.508 -91.25 -12.344 1 62.06 280 SER B O 1
ATOM 9923 N N . ASN B 1 281 ? -6.219 -92.375 -10.922 1 61.41 281 ASN B N 1
ATOM 9924 C CA . ASN B 1 281 ? -7.043 -92 -9.773 1 61.41 281 ASN B CA 1
ATOM 9925 C C . ASN B 1 281 ? -6.992 -90.5 -9.508 1 61.41 281 ASN B C 1
ATOM 9927 O O . ASN B 1 281 ? -7.992 -89.875 -9.102 1 61.41 281 ASN B O 1
ATOM 9931 N N . PHE B 1 282 ? -6.031 -89.938 -9.836 1 69.12 282 PHE B N 1
ATOM 9932 C CA . PHE B 1 282 ? -5.867 -88.5 -9.547 1 69.12 282 PHE B CA 1
ATOM 9933 C C . PHE B 1 282 ? -6.457 -87.625 -10.656 1 69.12 282 PHE B C 1
ATOM 9935 O O . PHE B 1 282 ? -6.859 -86.5 -10.422 1 69.12 282 PHE B O 1
ATOM 9942 N N . THR B 1 283 ? -6.637 -88.188 -11.68 1 78.62 283 THR B N 1
ATOM 9943 C CA . THR B 1 283 ? -7.164 -87.438 -12.812 1 78.62 283 THR B CA 1
ATOM 9944 C C . THR B 1 283 ? -8.625 -87.062 -12.578 1 78.62 283 THR B C 1
ATOM 9946 O O . THR B 1 283 ? -9.031 -85.938 -12.867 1 78.62 283 THR B O 1
ATOM 9949 N N . VAL B 1 284 ? -9.328 -88 -12.016 1 76.56 284 VAL B N 1
ATOM 9950 C CA . VAL B 1 284 ? -10.742 -87.75 -11.812 1 76.56 284 VAL B CA 1
ATOM 9951 C C . VAL B 1 284 ? -10.922 -86.688 -10.719 1 76.56 284 VAL B C 1
ATOM 9953 O O . VAL B 1 284 ? -11.742 -85.75 -10.859 1 76.56 284 VAL B O 1
ATOM 9956 N N . LYS B 1 285 ? -10.164 -86.688 -9.688 1 77.31 285 LYS B N 1
ATOM 9957 C CA . LYS B 1 285 ? -10.258 -85.688 -8.602 1 77.31 285 LYS B CA 1
ATOM 9958 C C . LYS B 1 285 ? -9.883 -84.312 -9.07 1 77.31 285 LYS B C 1
ATOM 9960 O O . LYS B 1 285 ? -10.508 -83.312 -8.672 1 77.31 285 LYS B O 1
ATOM 9965 N N . LEU B 1 286 ? -8.961 -84.312 -9.852 1 81.38 286 LEU B N 1
ATOM 9966 C CA . LEU B 1 286 ? -8.5 -83 -10.383 1 81.38 286 LEU B CA 1
ATOM 9967 C C . LEU B 1 286 ? -9.555 -82.375 -11.281 1 81.38 286 LEU B C 1
ATOM 9969 O O . LEU B 1 286 ? -9.82 -81.188 -11.188 1 81.38 286 LEU B O 1
ATOM 9973 N N . LEU B 1 287 ? -10.188 -83.188 -12.078 1 82.81 287 LEU B N 1
ATOM 9974 C CA . LEU B 1 287 ? -11.195 -82.625 -13 1 82.81 287 LEU B CA 1
ATOM 9975 C C . LEU B 1 287 ? -12.445 -82.188 -12.242 1 82.81 287 LEU B C 1
ATOM 9977 O O . LEU B 1 287 ? -13.078 -81.188 -12.602 1 82.81 287 LEU B O 1
ATOM 9981 N N . GLN B 1 288 ? -12.742 -82.938 -11.188 1 80.25 288 GLN B N 1
ATOM 9982 C CA . GLN B 1 288 ? -13.891 -82.562 -10.375 1 80.25 288 GLN B CA 1
ATOM 9983 C C . GLN B 1 288 ? -13.625 -81.25 -9.633 1 80.25 288 GLN B C 1
ATOM 9985 O O . GLN B 1 288 ? -14.516 -80.375 -9.516 1 80.25 288 GLN B O 1
ATOM 9990 N N . ARG B 1 289 ? -12.43 -81.125 -9.234 1 80.56 289 ARG B N 1
ATOM 9991 C CA . ARG B 1 289 ? -12.086 -79.938 -8.484 1 80.56 289 ARG B CA 1
ATOM 9992 C C . ARG B 1 289 ? -12.148 -78.688 -9.375 1 80.56 289 ARG B C 1
ATOM 9994 O O . ARG B 1 289 ? -12.617 -77.625 -8.953 1 80.56 289 ARG B O 1
ATOM 10001 N N . PHE B 1 290 ? -11.766 -78.812 -10.57 1 82.44 290 PHE B N 1
ATOM 10002 C CA . PHE B 1 290 ? -11.758 -77.688 -11.492 1 82.44 290 PHE B CA 1
ATOM 10003 C C . PHE B 1 290 ? -13.078 -77.625 -12.242 1 82.44 290 PHE B C 1
ATOM 10005 O O . PHE B 1 290 ? -13.367 -76.625 -12.875 1 82.44 290 PHE B O 1
ATOM 10012 N N . GLY B 1 291 ? -13.93 -78.625 -12.125 1 79.94 291 GLY B N 1
ATOM 10013 C CA . GLY B 1 291 ? -15.219 -78.625 -12.797 1 79.94 291 GLY B CA 1
ATOM 10014 C C . GLY B 1 291 ? -15.102 -78.688 -14.312 1 79.94 291 GLY B C 1
ATOM 10015 O O . GLY B 1 291 ? -15.844 -78 -15.008 1 79.94 291 GLY B O 1
ATOM 10016 N N . VAL B 1 292 ? -14.023 -79.375 -14.836 1 85.44 292 VAL B N 1
ATOM 10017 C CA . VAL B 1 292 ? -13.789 -79.375 -16.281 1 85.44 292 VAL B CA 1
ATOM 10018 C C . VAL B 1 292 ? -13.625 -80.812 -16.75 1 85.44 292 VAL B C 1
ATOM 10020 O O . VAL B 1 292 ? -13.453 -81.75 -15.93 1 85.44 292 VAL B O 1
ATOM 10023 N N . ARG B 1 293 ? -13.797 -81.062 -18.016 1 83.19 293 ARG B N 1
ATOM 10024 C CA . ARG B 1 293 ? -13.641 -82.375 -18.594 1 83.19 293 ARG B CA 1
ATOM 10025 C C . ARG B 1 293 ? -12.258 -82.562 -19.203 1 83.19 293 ARG B C 1
ATOM 10027 O O . ARG B 1 293 ? -11.781 -83.688 -19.359 1 83.19 293 ARG B O 1
ATOM 10034 N N . SER B 1 294 ? -11.672 -81.5 -19.578 1 86.38 294 SER B N 1
ATOM 10035 C CA . SER B 1 294 ? -10.305 -81.562 -20.094 1 86.38 294 SER B CA 1
ATOM 10036 C C . SER B 1 294 ? -9.477 -80.438 -19.484 1 86.38 294 SER B C 1
ATOM 10038 O O . SER B 1 294 ? -10 -79.312 -19.234 1 86.38 294 SER B O 1
ATOM 10040 N N . LEU B 1 295 ? -8.188 -80.75 -19.234 1 88.88 295 LEU B N 1
ATOM 10041 C CA . LEU B 1 295 ? -7.328 -79.812 -18.562 1 88.88 295 LEU B CA 1
ATOM 10042 C C . LEU B 1 295 ? -5.898 -79.875 -19.094 1 88.88 295 LEU B C 1
ATOM 10044 O O . LEU B 1 295 ? -5.383 -81 -19.312 1 88.88 295 LEU B O 1
ATOM 10048 N N . LEU B 1 296 ? -5.355 -78.688 -19.344 1 89.69 296 LEU B N 1
ATOM 10049 C CA . LEU B 1 296 ? -3.945 -78.5 -19.688 1 89.69 296 LEU B CA 1
ATOM 10050 C C . LEU B 1 296 ? -3.268 -77.562 -18.719 1 89.69 296 LEU B C 1
ATOM 10052 O O . LEU B 1 296 ? -3.732 -76.438 -18.547 1 89.69 296 LEU B O 1
ATOM 10056 N N . ALA B 1 297 ? -2.273 -78 -18.031 1 90 297 ALA B N 1
ATOM 10057 C CA . ALA B 1 297 ? -1.577 -77.188 -17.062 1 90 297 ALA B CA 1
ATOM 10058 C C . ALA B 1 297 ? -0.074 -77.188 -17.328 1 90 297 ALA B C 1
ATOM 10060 O O . ALA B 1 297 ? 0.536 -78.25 -17.5 1 90 297 ALA B O 1
ATOM 10061 N N . ALA B 1 298 ? 0.501 -76 -17.406 1 91.19 298 ALA B N 1
ATOM 10062 C CA . ALA B 1 298 ? 1.941 -75.812 -17.578 1 91.19 298 ALA B CA 1
ATOM 10063 C C . ALA B 1 298 ? 2.553 -75.062 -16.375 1 91.19 298 ALA B C 1
ATOM 10065 O O . ALA B 1 298 ? 1.994 -74.062 -15.891 1 91.19 298 ALA B O 1
ATOM 10066 N N . PRO B 1 299 ? 3.641 -75.5 -15.898 1 86.25 299 PRO B N 1
ATOM 10067 C CA . PRO B 1 299 ? 4.266 -74.938 -14.719 1 86.25 299 PRO B CA 1
ATOM 10068 C C . PRO B 1 299 ? 5.016 -73.625 -15.039 1 86.25 299 PRO B C 1
ATOM 10070 O O . PRO B 1 299 ? 5.57 -73.5 -16.125 1 86.25 299 PRO B O 1
ATOM 10073 N N . ILE B 1 300 ? 4.91 -72.75 -14.133 1 86 300 ILE B N 1
ATOM 10074 C CA . ILE B 1 300 ? 5.727 -71.562 -14.109 1 86 300 ILE B CA 1
ATOM 10075 C C . ILE B 1 300 ? 6.855 -71.75 -13.094 1 86 300 ILE B C 1
ATOM 10077 O O . ILE B 1 300 ? 6.621 -71.688 -11.883 1 86 300 ILE B O 1
ATOM 10081 N N . ILE B 1 301 ? 8.062 -71.938 -13.594 1 75.94 301 ILE B N 1
ATOM 10082 C CA . ILE B 1 301 ? 9.188 -72.312 -12.734 1 75.94 301 ILE B CA 1
ATOM 10083 C C . ILE B 1 301 ? 10.312 -71.25 -12.922 1 75.94 301 ILE B C 1
ATOM 10085 O O . ILE B 1 301 ? 10.594 -70.812 -14.039 1 75.94 301 ILE B O 1
ATOM 10089 N N . TRP B 1 302 ? 10.781 -70.875 -11.812 1 67.19 302 TRP B N 1
ATOM 10090 C CA . TRP B 1 302 ? 11.977 -70 -11.844 1 67.19 302 TRP B CA 1
ATOM 10091 C C . TRP B 1 302 ? 13.078 -70.625 -10.984 1 67.19 302 TRP B C 1
ATOM 10093 O O . TRP B 1 302 ? 12.891 -70.812 -9.789 1 67.19 302 TRP B O 1
ATOM 10103 N N . GLN B 1 303 ? 14.219 -70.688 -11.531 1 60.09 303 GLN B N 1
ATOM 10104 C CA . GLN B 1 303 ? 15.359 -71.312 -10.836 1 60.09 303 GLN B CA 1
ATOM 10105 C C . GLN B 1 303 ? 14.953 -72.562 -10.086 1 60.09 303 GLN B C 1
ATOM 10107 O O . GLN B 1 303 ? 15.25 -72.688 -8.898 1 60.09 303 GLN B O 1
ATOM 10112 N N . LYS B 1 304 ? 14.148 -73.375 -10.594 1 61.03 304 LYS B N 1
ATOM 10113 C CA . LYS B 1 304 ? 13.734 -74.688 -10.102 1 61.03 304 LYS B CA 1
ATOM 10114 C C . LYS B 1 304 ? 12.633 -74.562 -9.047 1 61.03 304 LYS B C 1
ATOM 10116 O O . LYS B 1 304 ? 12.258 -75.562 -8.406 1 61.03 304 LYS B O 1
ATOM 10121 N N . ASP B 1 305 ? 12.297 -73.375 -8.789 1 69.31 305 ASP B N 1
ATOM 10122 C CA . ASP B 1 305 ? 11.18 -73.188 -7.871 1 69.31 305 ASP B CA 1
ATOM 10123 C C . ASP B 1 305 ? 9.875 -72.938 -8.633 1 69.31 305 ASP B C 1
ATOM 10125 O O . ASP B 1 305 ? 9.844 -72.188 -9.617 1 69.31 305 ASP B O 1
ATOM 10129 N N . LEU B 1 306 ? 8.914 -73.625 -8.148 1 77.62 306 LEU B N 1
ATOM 10130 C CA . LEU B 1 306 ? 7.598 -73.5 -8.758 1 77.62 306 LEU B CA 1
ATOM 10131 C C . LEU B 1 306 ? 6.91 -72.188 -8.273 1 77.62 306 LEU B C 1
ATOM 10133 O O . LEU B 1 306 ? 6.715 -72 -7.07 1 77.62 306 LEU B O 1
ATOM 10137 N N . LEU B 1 307 ? 6.629 -71.25 -9.086 1 78.12 307 LEU B N 1
ATOM 10138 C CA . LEU B 1 307 ? 5.965 -70 -8.766 1 78.12 307 LEU B CA 1
ATOM 10139 C C . LEU B 1 307 ? 4.453 -70.125 -8.945 1 78.12 307 LEU B C 1
ATOM 10141 O O . LEU B 1 307 ? 3.686 -69.438 -8.289 1 78.12 307 LEU B O 1
ATOM 10145 N N . GLY B 1 308 ? 4.043 -70.938 -9.883 1 84.44 308 GLY B N 1
ATOM 10146 C CA . GLY B 1 308 ? 2.646 -71.125 -10.227 1 84.44 308 GLY B CA 1
ATOM 10147 C C . GLY B 1 308 ? 2.459 -72 -11.477 1 84.44 308 GLY B C 1
ATOM 10148 O O . GLY B 1 308 ? 3.371 -72.688 -11.891 1 84.44 308 GLY B O 1
ATOM 10149 N N . PHE B 1 309 ? 1.232 -72 -11.945 1 87.38 309 PHE B N 1
ATOM 10150 C CA . PHE B 1 309 ? 0.988 -72.75 -13.188 1 87.38 309 PHE B CA 1
ATOM 10151 C C . PHE B 1 309 ? -0.102 -72.062 -14.008 1 87.38 309 PHE B C 1
ATOM 10153 O O . PHE B 1 309 ? -0.942 -71.312 -13.461 1 87.38 309 PHE B O 1
ATOM 10160 N N . LEU B 1 310 ? 0.018 -72.125 -15.281 1 92.06 310 LEU B N 1
ATOM 10161 C CA . LEU B 1 310 ? -0.966 -71.688 -16.266 1 92.06 310 LEU B CA 1
ATOM 10162 C C . LEU B 1 310 ? -1.901 -72.875 -16.656 1 92.06 310 LEU B C 1
ATOM 10164 O O . LEU B 1 310 ? -1.447 -73.938 -16.938 1 92.06 310 LEU B O 1
ATOM 10168 N N . THR B 1 311 ? -3.189 -72.625 -16.594 1 91 311 THR B N 1
ATOM 10169 C CA . THR B 1 311 ? -4.141 -73.688 -16.891 1 91 311 THR B CA 1
ATOM 10170 C C . THR B 1 311 ? -5.086 -73.25 -18.016 1 91 311 THR B C 1
ATOM 10172 O O . THR B 1 311 ? -5.539 -72.125 -18.062 1 91 311 THR B O 1
ATOM 10175 N N . VAL B 1 312 ? -5.254 -74.125 -18.922 1 91.31 312 VAL B N 1
ATOM 10176 C CA . VAL B 1 312 ? -6.25 -74.062 -19.984 1 91.31 312 VAL B CA 1
ATOM 10177 C C . VAL B 1 312 ? -7.34 -75.125 -19.75 1 91.31 312 VAL B C 1
ATOM 10179 O O . VAL B 1 312 ? -7.074 -76.312 -19.797 1 91.31 312 VAL B O 1
ATOM 10182 N N . GLU B 1 313 ? -8.562 -74.625 -19.5 1 87.88 313 GLU B N 1
ATOM 10183 C CA . GLU B 1 313 ? -9.656 -75.5 -19.062 1 87.88 313 GLU B CA 1
ATOM 10184 C C . GLU B 1 313 ? -10.789 -75.5 -20.094 1 87.88 313 GLU B C 1
ATOM 10186 O O . GLU B 1 313 ? -11.18 -74.5 -20.594 1 87.88 313 GLU B O 1
ATOM 10191 N N . SER B 1 314 ? -11.18 -76.688 -20.438 1 85.81 314 SER B N 1
ATOM 10192 C CA . SER B 1 314 ? -12.32 -76.875 -21.328 1 85.81 314 SER B CA 1
ATOM 10193 C C . SER B 1 314 ? -13.398 -77.75 -20.719 1 85.81 314 SER B C 1
ATOM 10195 O O . SER B 1 314 ? -13.086 -78.812 -20.156 1 85.81 314 SER B O 1
ATOM 10197 N N . THR B 1 315 ? -14.648 -77.375 -20.781 1 84.25 315 THR B N 1
ATOM 10198 C CA . THR B 1 315 ? -15.758 -78.125 -20.25 1 84.25 315 THR B CA 1
ATOM 10199 C C . THR B 1 315 ? -16.125 -79.25 -21.203 1 84.25 315 THR B C 1
ATOM 10201 O O . THR B 1 315 ? -16.781 -80.25 -20.812 1 84.25 315 THR B O 1
ATOM 10204 N N . GLU B 1 316 ? -15.656 -79.188 -22.391 1 78.38 316 GLU B N 1
ATOM 10205 C CA . GLU B 1 316 ? -15.906 -80.25 -23.375 1 78.38 316 GLU B CA 1
ATOM 10206 C C . GLU B 1 316 ? -14.695 -81.188 -23.516 1 78.38 316 GLU B C 1
ATOM 10208 O O . GLU B 1 316 ? -13.57 -80.812 -23.219 1 78.38 316 GLU B O 1
ATOM 10213 N N . ALA B 1 317 ? -15.008 -82.438 -23.719 1 75.62 317 ALA B N 1
ATOM 10214 C CA . ALA B 1 317 ? -13.922 -83.375 -23.906 1 75.62 317 ALA B CA 1
ATOM 10215 C C . ALA B 1 317 ? -13.148 -83.062 -25.188 1 75.62 317 ALA B C 1
ATOM 10217 O O . ALA B 1 317 ? -13.734 -83 -26.266 1 75.62 317 ALA B O 1
ATOM 10218 N N . ARG B 1 318 ? -11.891 -82.688 -25 1 76.69 318 ARG B N 1
ATOM 10219 C CA . ARG B 1 318 ? -11.07 -82.312 -26.156 1 76.69 318 ARG B CA 1
ATOM 10220 C C . ARG B 1 318 ? -9.742 -83.062 -26.141 1 76.69 318 ARG B C 1
ATOM 10222 O O . ARG B 1 318 ? -9.266 -83.5 -25.078 1 76.69 318 ARG B O 1
ATOM 10229 N N . ILE B 1 319 ? -9.25 -83.438 -27.312 1 75.44 319 ILE B N 1
ATOM 10230 C CA . ILE B 1 319 ? -7.898 -83.938 -27.469 1 75.44 319 ILE B CA 1
ATOM 10231 C C . ILE B 1 319 ? -6.93 -82.812 -27.766 1 75.44 319 ILE B C 1
ATOM 10233 O O . ILE B 1 319 ? -7.121 -82.062 -28.703 1 75.44 319 ILE B O 1
ATOM 10237 N N . TRP B 1 320 ? -6.043 -82.625 -26.844 1 79 320 TRP B N 1
ATOM 10238 C CA . TRP B 1 320 ? -5.094 -81.5 -26.969 1 79 320 TRP B CA 1
ATOM 10239 C C . TRP B 1 320 ? -4.062 -81.812 -28.047 1 79 320 TRP B C 1
ATOM 10241 O O . TRP B 1 320 ? -3.463 -82.875 -28.062 1 79 320 TRP B O 1
ATOM 10251 N N . THR B 1 321 ? -3.9 -80.938 -29 1 74.81 321 THR B N 1
ATOM 10252 C CA . THR B 1 321 ? -2.908 -81.062 -30.062 1 74.81 321 THR B CA 1
ATOM 10253 C C . THR B 1 321 ? -1.512 -80.75 -29.531 1 74.81 321 THR B C 1
ATOM 10255 O O . THR B 1 321 ? -1.365 -80.125 -28.469 1 74.81 321 THR B O 1
ATOM 10258 N N . GLU B 1 322 ? -0.52 -81.188 -30.203 1 75.81 322 GLU B N 1
ATOM 10259 C CA . GLU B 1 322 ? 0.856 -80.875 -29.828 1 75.81 322 GLU B CA 1
ATOM 10260 C C . GLU B 1 322 ? 1.13 -79.375 -29.922 1 75.81 322 GLU B C 1
ATOM 10262 O O . GLU B 1 322 ? 1.885 -78.875 -29.109 1 75.81 322 GLU B O 1
ATOM 10267 N N . ALA B 1 323 ? 0.528 -78.75 -30.859 1 74.62 323 ALA B N 1
ATOM 10268 C CA . ALA B 1 323 ? 0.696 -77.312 -30.984 1 74.62 323 ALA B CA 1
ATOM 10269 C C . ALA B 1 323 ? 0.132 -76.625 -29.766 1 74.62 323 ALA B C 1
ATOM 10271 O O . ALA B 1 323 ? 0.728 -75.625 -29.281 1 74.62 323 ALA B O 1
ATOM 10272 N N . GLU B 1 324 ? -1.031 -77.125 -29.266 1 81.44 324 GLU B N 1
ATOM 10273 C CA . GLU B 1 324 ? -1.641 -76.5 -28.109 1 81.44 324 GLU B CA 1
ATOM 10274 C C . GLU B 1 324 ? -0.814 -76.75 -26.844 1 81.44 324 GLU B C 1
ATOM 10276 O O . GLU B 1 324 ? -0.657 -75.875 -26.016 1 81.44 324 GLU B O 1
ATOM 10281 N N . LYS B 1 325 ? -0.279 -77.875 -26.734 1 80.75 325 LYS B N 1
ATOM 10282 C CA . LYS B 1 325 ? 0.583 -78.188 -25.594 1 80.75 325 LYS B CA 1
ATOM 10283 C C . LYS B 1 325 ? 1.856 -77.375 -25.625 1 80.75 325 LYS B C 1
ATOM 10285 O O . LYS B 1 325 ? 2.262 -76.812 -24.594 1 80.75 325 LYS B O 1
ATOM 10290 N N . ASN B 1 326 ? 2.391 -77.25 -26.766 1 79.12 326 ASN B N 1
ATOM 10291 C CA . ASN B 1 326 ? 3.623 -76.438 -26.875 1 79.12 326 ASN B CA 1
ATOM 10292 C C . ASN B 1 326 ? 3.377 -74.938 -26.656 1 79.12 326 ASN B C 1
ATOM 10294 O O . ASN B 1 326 ? 4.203 -74.25 -26.047 1 79.12 326 ASN B O 1
ATOM 10298 N N . PHE B 1 327 ? 2.365 -74.5 -27.078 1 85.88 327 PHE B N 1
ATOM 10299 C CA . PHE B 1 327 ? 2.074 -73.125 -26.844 1 85.88 327 PHE B CA 1
ATOM 10300 C C . PHE B 1 327 ? 1.889 -72.812 -25.359 1 85.88 327 PHE B C 1
ATOM 10302 O O . PHE B 1 327 ? 2.393 -71.812 -24.844 1 85.88 327 PHE B O 1
ATOM 10309 N N . THR B 1 328 ? 1.109 -73.688 -24.719 1 87.5 328 THR B N 1
ATOM 10310 C CA . THR B 1 328 ? 0.884 -73.438 -23.297 1 87.5 328 THR B CA 1
ATOM 10311 C C . THR B 1 328 ? 2.193 -73.562 -22.516 1 87.5 328 THR B C 1
ATOM 10313 O O . THR B 1 328 ? 2.436 -72.812 -21.594 1 87.5 328 THR B O 1
ATOM 10316 N N . LYS B 1 329 ? 2.961 -74.438 -22.891 1 83.56 329 LYS B N 1
ATOM 10317 C CA . LYS B 1 329 ? 4.266 -74.562 -22.25 1 83.56 329 LYS B CA 1
ATOM 10318 C C . LYS B 1 329 ? 5.125 -73.312 -22.516 1 83.56 329 LYS B C 1
ATOM 10320 O O . LYS B 1 329 ? 5.781 -72.812 -21.609 1 83.56 329 LYS B O 1
ATOM 10325 N N . THR B 1 330 ? 5.109 -72.875 -23.719 1 82.25 330 THR B N 1
ATOM 10326 C CA . THR B 1 330 ? 5.891 -71.688 -24.062 1 82.25 330 THR B CA 1
ATOM 10327 C C . THR B 1 330 ? 5.348 -70.5 -23.328 1 82.25 330 THR B C 1
ATOM 10329 O O . THR B 1 330 ? 6.121 -69.625 -22.828 1 82.25 330 THR B O 1
ATOM 10332 N N . ALA B 1 331 ? 4.145 -70.312 -23.281 1 86.31 331 ALA B N 1
ATOM 10333 C CA . ALA B 1 331 ? 3.553 -69.188 -22.578 1 86.31 331 ALA B CA 1
ATOM 10334 C C . ALA B 1 331 ? 3.932 -69.188 -21.094 1 86.31 331 ALA B C 1
ATOM 10336 O O . ALA B 1 331 ? 4.273 -68.188 -20.531 1 86.31 331 ALA B O 1
ATOM 10337 N N . ALA B 1 332 ? 3.82 -70.312 -20.484 1 85.94 332 ALA B N 1
ATOM 10338 C CA . ALA B 1 332 ? 4.195 -70.438 -19.078 1 85.94 332 ALA B CA 1
ATOM 10339 C C . ALA B 1 332 ? 5.684 -70.188 -18.891 1 85.94 332 ALA B C 1
ATOM 10341 O O . ALA B 1 332 ? 6.082 -69.562 -17.891 1 85.94 332 ALA B O 1
ATOM 10342 N N . SER B 1 333 ? 6.473 -70.562 -19.75 1 79.81 333 SER B N 1
ATOM 10343 C CA . SER B 1 333 ? 7.906 -70.312 -19.672 1 79.81 333 SER B CA 1
ATOM 10344 C C . SER B 1 333 ? 8.211 -68.812 -19.797 1 79.81 333 SER B C 1
ATOM 10346 O O . SER B 1 333 ? 9.133 -68.312 -19.156 1 79.81 333 SER B O 1
ATOM 10348 N N . LEU B 1 334 ? 7.516 -68.188 -20.609 1 81.56 334 LEU B N 1
ATOM 10349 C CA . LEU B 1 334 ? 7.707 -66.75 -20.734 1 81.56 334 LEU B CA 1
ATOM 10350 C C . LEU B 1 334 ? 7.328 -66.062 -19.453 1 81.56 334 LEU B C 1
ATOM 10352 O O . LEU B 1 334 ? 8 -65.062 -19.047 1 81.56 334 LEU B O 1
ATOM 10356 N N . ILE B 1 335 ? 6.309 -66.5 -18.828 1 81.31 335 ILE B N 1
ATOM 10357 C CA . ILE B 1 335 ? 5.945 -65.938 -17.547 1 81.31 335 ILE B CA 1
ATOM 10358 C C . ILE B 1 335 ? 7.07 -66.188 -16.531 1 81.31 335 ILE B C 1
ATOM 10360 O O . ILE B 1 335 ? 7.375 -65.312 -15.719 1 81.31 335 ILE B O 1
ATOM 10364 N N . SER B 1 336 ? 7.621 -67.312 -16.625 1 75.25 336 SER B N 1
ATOM 10365 C CA . SER B 1 336 ? 8.703 -67.625 -15.711 1 75.25 336 SER B CA 1
ATOM 10366 C C . SER B 1 336 ? 9.891 -66.688 -15.883 1 75.25 336 SER B C 1
ATOM 10368 O O . SER B 1 336 ? 10.617 -66.438 -14.93 1 75.25 336 SER B O 1
ATOM 10370 N N . LEU B 1 337 ? 10.078 -66.25 -17 1 71.31 337 LEU B N 1
ATOM 10371 C CA . LEU B 1 337 ? 11.195 -65.312 -17.266 1 71.31 337 LEU B CA 1
ATOM 10372 C C . LEU B 1 337 ? 10.875 -63.906 -16.781 1 71.31 337 LEU B C 1
ATOM 10374 O O . LEU B 1 337 ? 11.773 -63.188 -16.375 1 71.31 337 LEU B O 1
ATOM 10378 N N . VAL B 1 338 ? 9.672 -63.656 -16.781 1 73.06 338 VAL B N 1
ATOM 10379 C CA . VAL B 1 338 ? 9.297 -62.281 -16.469 1 73.06 338 VAL B CA 1
ATOM 10380 C C . VAL B 1 338 ? 8.93 -62.156 -14.992 1 73.06 338 VAL B C 1
ATOM 10382 O O . VAL B 1 338 ? 9.078 -61.094 -14.391 1 73.06 338 VAL B O 1
ATOM 10385 N N . ALA B 1 339 ? 8.438 -63.219 -14.359 1 68.25 339 ALA B N 1
ATOM 10386 C CA . ALA B 1 339 ? 7.922 -63.219 -13 1 68.25 339 ALA B CA 1
ATOM 10387 C C . ALA B 1 339 ? 8.984 -62.719 -12.016 1 68.25 339 ALA B C 1
ATOM 10389 O O . ALA B 1 339 ? 8.688 -61.906 -11.125 1 68.25 339 ALA B O 1
ATOM 10390 N N . PRO B 1 340 ? 10.219 -63.219 -12.062 1 58.22 340 PRO B N 1
ATOM 10391 C CA . PRO B 1 340 ? 11.156 -62.719 -11.062 1 58.22 340 PRO B CA 1
ATOM 10392 C C . PRO B 1 340 ? 11.43 -61.219 -11.219 1 58.22 340 PRO B C 1
ATOM 10394 O O . PRO B 1 340 ? 11.93 -60.594 -10.281 1 58.22 340 PRO B O 1
ATOM 10397 N N . LEU B 1 341 ? 11.242 -60.938 -12.344 1 56.75 341 LEU B N 1
ATOM 10398 C CA . LEU B 1 341 ? 11.375 -59.5 -12.531 1 56.75 341 LEU B CA 1
ATOM 10399 C C . LEU B 1 341 ? 10.367 -58.75 -11.672 1 56.75 341 LEU B C 1
ATOM 10401 O O . LEU B 1 341 ? 10.578 -57.562 -11.352 1 56.75 341 LEU B O 1
ATOM 10405 N N . GLU B 1 342 ? 9.328 -59.5 -11.273 1 54.88 342 GLU B N 1
ATOM 10406 C CA . GLU B 1 342 ? 8.258 -58.906 -10.492 1 54.88 342 GLU B CA 1
ATOM 10407 C C . GLU B 1 342 ? 8.734 -58.531 -9.102 1 54.88 342 GLU B C 1
ATOM 10409 O O . GLU B 1 342 ? 8.43 -57.438 -8.602 1 54.88 342 GLU B O 1
ATOM 10414 N N . ASP B 1 343 ? 9.172 -59.625 -8.398 1 51.47 343 ASP B N 1
ATOM 10415 C CA . ASP B 1 343 ? 9.539 -59.281 -7.02 1 51.47 343 ASP B CA 1
ATOM 10416 C C . ASP B 1 343 ? 10.5 -58.125 -6.98 1 51.47 343 ASP B C 1
ATOM 10418 O O . ASP B 1 343 ? 10.375 -57.219 -6.129 1 51.47 343 ASP B O 1
ATOM 10422 N N . THR B 1 344 ? 11.539 -58.344 -7.688 1 50.38 344 THR B N 1
ATOM 10423 C CA . THR B 1 344 ? 12.438 -57.188 -7.793 1 50.38 344 THR B CA 1
ATOM 10424 C C . THR B 1 344 ? 11.695 -55.969 -8.352 1 50.38 344 THR B C 1
ATOM 10426 O O . THR B 1 344 ? 11.898 -54.875 -7.891 1 50.38 344 THR B O 1
ATOM 10429 N N . GLU B 1 345 ? 10.867 -56.406 -9.234 1 50.44 345 GLU B N 1
ATOM 10430 C CA . GLU B 1 345 ? 10.078 -55.312 -9.812 1 50.44 345 GLU B CA 1
ATOM 10431 C C . GLU B 1 345 ? 9.086 -54.75 -8.805 1 50.44 345 GLU B C 1
ATOM 10433 O O . GLU B 1 345 ? 8.836 -53.562 -8.781 1 50.44 345 GLU B O 1
ATOM 10438 N N . SER B 1 346 ? 8.508 -55.75 -7.996 1 48.75 346 SER B N 1
ATOM 10439 C CA . SER B 1 346 ? 7.586 -55.219 -6.992 1 48.75 346 SER B CA 1
ATOM 10440 C C . SER B 1 346 ? 8.297 -54.281 -6.02 1 48.75 346 SER B C 1
ATOM 10442 O O . SER B 1 346 ? 7.75 -53.25 -5.641 1 48.75 346 SER B O 1
ATOM 10444 N N . THR B 1 347 ? 9.445 -54.844 -5.504 1 49.25 347 THR B N 1
ATOM 10445 C CA . THR B 1 347 ? 10.188 -53.969 -4.613 1 49.25 347 THR B CA 1
ATOM 10446 C C . THR B 1 347 ? 10.578 -52.656 -5.336 1 49.25 347 THR B C 1
ATOM 10448 O O . THR B 1 347 ? 10.492 -51.594 -4.762 1 49.25 347 THR B O 1
ATOM 10451 N N . ILE B 1 348 ? 11.047 -52.938 -6.578 1 50.34 348 ILE B N 1
ATOM 10452 C CA . ILE B 1 348 ? 11.391 -51.75 -7.348 1 50.34 348 ILE B CA 1
ATOM 10453 C C . ILE B 1 348 ? 10.148 -50.875 -7.531 1 50.34 348 ILE B C 1
ATOM 10455 O O . ILE B 1 348 ? 10.211 -49.656 -7.387 1 50.34 348 ILE B O 1
ATOM 10459 N N . LYS B 1 349 ? 9.023 -51.5 -7.711 1 50.94 349 LYS B N 1
ATOM 10460 C CA . LYS B 1 349 ? 7.797 -50.75 -7.938 1 50.94 349 LYS B CA 1
ATOM 10461 C C . LYS B 1 349 ? 7.367 -50 -6.672 1 50.94 349 LYS B C 1
ATOM 10463 O O . LYS B 1 349 ? 6.895 -48.875 -6.742 1 50.94 349 LYS B O 1
ATOM 10468 N N . GLU B 1 350 ? 7.477 -50.781 -5.559 1 54.81 350 GLU B N 1
ATOM 10469 C CA . GLU B 1 350 ? 7.113 -50.125 -4.316 1 54.81 350 GLU B CA 1
ATOM 10470 C C . GLU B 1 350 ? 7.98 -48.875 -4.078 1 54.81 350 GLU B C 1
ATOM 10472 O O . GLU B 1 350 ? 7.48 -47.844 -3.666 1 54.81 350 GLU B O 1
ATOM 10477 N N . ILE B 1 351 ? 9.242 -49.188 -4.312 1 54.5 351 ILE B N 1
ATOM 10478 C CA . ILE B 1 351 ? 10.141 -48.062 -4.109 1 54.5 351 ILE B CA 1
ATOM 10479 C C . ILE B 1 351 ? 9.82 -46.938 -5.121 1 54.5 351 ILE B C 1
ATOM 10481 O O . ILE B 1 351 ? 9.805 -45.781 -4.777 1 54.5 351 ILE B O 1
ATOM 10485 N N . GLN B 1 352 ? 9.547 -47.438 -6.348 1 56.53 352 GLN B N 1
ATOM 10486 C CA . GLN B 1 352 ? 9.211 -46.469 -7.375 1 56.53 352 GLN B CA 1
ATOM 10487 C C . GLN B 1 352 ? 7.898 -45.75 -7.059 1 56.53 352 GLN B C 1
ATOM 10489 O O . GLN B 1 352 ? 7.77 -44.562 -7.266 1 56.53 352 GLN B O 1
ATOM 10494 N N . ASN B 1 353 ? 6.945 -46.531 -6.613 1 57.38 353 ASN B N 1
ATOM 10495 C CA . ASN B 1 353 ? 5.684 -45.906 -6.238 1 57.38 353 ASN B CA 1
ATOM 10496 C C . ASN B 1 353 ? 5.875 -44.875 -5.117 1 57.38 353 ASN B C 1
ATOM 10498 O O . ASN B 1 353 ? 5.258 -43.812 -5.125 1 57.38 353 ASN B O 1
ATOM 10502 N N . ASP B 1 354 ? 6.645 -45.312 -4.215 1 58.91 354 ASP B N 1
ATOM 10503 C CA . ASP B 1 354 ? 6.918 -44.375 -3.133 1 58.91 354 ASP B CA 1
ATOM 10504 C C . ASP B 1 354 ? 7.598 -43.125 -3.658 1 58.91 354 ASP B C 1
ATOM 10506 O O . ASP B 1 354 ? 7.281 -42 -3.221 1 58.91 354 ASP B O 1
ATOM 10510 N N . ALA B 1 355 ? 8.562 -43.469 -4.562 1 58.59 355 ALA B N 1
ATOM 10511 C CA . ALA B 1 355 ? 9.234 -42.344 -5.148 1 58.59 355 ALA B CA 1
ATOM 10512 C C . ALA B 1 355 ? 8.266 -41.469 -5.965 1 58.59 355 ALA B C 1
ATOM 10514 O O . ALA B 1 355 ? 8.336 -40.25 -5.938 1 58.59 355 ALA B O 1
ATOM 10515 N N . TYR B 1 356 ? 7.43 -42.219 -6.613 1 57.62 356 TYR B N 1
ATOM 10516 C CA . TYR B 1 356 ? 6.426 -41.5 -7.395 1 57.62 356 TYR B CA 1
ATOM 10517 C C . TYR B 1 356 ? 5.508 -40.688 -6.492 1 57.62 356 TYR B C 1
ATOM 10519 O O . TYR B 1 356 ? 5.168 -39.531 -6.809 1 57.62 356 TYR B O 1
ATOM 10527 N N . LEU B 1 357 ? 5.102 -41.281 -5.492 1 60.69 357 LEU B N 1
ATOM 10528 C CA . LEU B 1 357 ? 4.246 -40.594 -4.547 1 60.69 357 LEU B CA 1
ATOM 10529 C C . LEU B 1 357 ? 4.93 -39.312 -4.047 1 60.69 357 LEU B C 1
ATOM 10531 O O . LEU B 1 357 ? 4.301 -38.25 -3.961 1 60.69 357 LEU B O 1
ATOM 10535 N N . THR B 1 358 ? 6.148 -39.5 -3.783 1 60.91 358 THR B N 1
ATOM 10536 C CA . THR B 1 358 ? 6.871 -38.344 -3.271 1 60.91 358 THR B CA 1
ATOM 10537 C C . THR B 1 358 ? 7 -37.281 -4.348 1 60.91 358 THR B C 1
ATOM 10539 O O . THR B 1 358 ? 6.895 -36.094 -4.055 1 60.91 358 THR B O 1
ATOM 10542 N N . SER B 1 359 ? 7.211 -37.781 -5.539 1 59.44 359 SER B N 1
ATOM 10543 C CA . SER B 1 359 ? 7.332 -36.781 -6.621 1 59.44 359 SER B CA 1
ATOM 10544 C C . SER B 1 359 ? 5.996 -36.125 -6.91 1 59.44 359 SER B C 1
ATOM 10546 O O . SER B 1 359 ? 5.949 -34.938 -7.215 1 59.44 359 SER B O 1
ATOM 10548 N N . GLN B 1 360 ? 4.98 -36.812 -6.754 1 59.34 360 GLN B N 1
ATOM 10549 C CA . GLN B 1 360 ? 3.668 -36.25 -7 1 59.34 360 GLN B CA 1
ATOM 10550 C C . GLN B 1 360 ? 3.33 -35.188 -5.945 1 59.34 360 GLN B C 1
ATOM 10552 O O . GLN B 1 360 ? 2.713 -34.156 -6.258 1 59.34 360 GLN B O 1
ATOM 10557 N N . ILE B 1 361 ? 3.799 -35.531 -4.82 1 60.97 361 ILE B N 1
ATOM 10558 C CA . ILE B 1 361 ? 3.551 -34.562 -3.744 1 60.97 361 ILE B CA 1
ATOM 10559 C C . ILE B 1 361 ? 4.312 -33.281 -4.016 1 60.97 361 ILE B C 1
ATOM 10561 O O . ILE B 1 361 ? 3.779 -32.188 -3.822 1 60.97 361 ILE B O 1
ATOM 10565 N N . ALA B 1 362 ? 5.438 -33.469 -4.516 1 58.78 362 ALA B N 1
ATOM 10566 C CA . ALA B 1 362 ? 6.246 -32.281 -4.805 1 58.78 362 ALA B CA 1
ATOM 10567 C C . ALA B 1 362 ? 5.629 -31.469 -5.938 1 58.78 362 ALA B C 1
ATOM 10569 O O . ALA B 1 362 ? 5.648 -30.234 -5.898 1 58.78 362 ALA B O 1
ATOM 10570 N N . ARG B 1 363 ? 5.055 -32.156 -6.852 1 59.12 363 ARG B N 1
ATOM 10571 C CA . ARG B 1 363 ? 4.426 -31.469 -7.973 1 59.12 363 ARG B CA 1
ATOM 10572 C C . ARG B 1 363 ? 3.205 -30.672 -7.512 1 59.12 363 ARG B C 1
ATOM 10574 O O . ARG B 1 363 ? 2.91 -29.609 -8.055 1 59.12 363 ARG B O 1
ATOM 10581 N N . GLY B 1 364 ? 2.598 -31.25 -6.625 1 58.16 364 GLY B N 1
ATOM 10582 C CA . GLY B 1 364 ? 1.425 -30.547 -6.113 1 58.16 364 GLY B CA 1
ATOM 10583 C C . GLY B 1 364 ? 1.757 -29.25 -5.418 1 58.16 364 GLY B C 1
ATOM 10584 O O . GLY B 1 364 ? 0.958 -28.312 -5.434 1 58.16 364 GLY B O 1
ATOM 10585 N N . ILE B 1 365 ? 2.939 -29.156 -4.949 1 59 365 ILE B N 1
ATOM 10586 C CA . ILE B 1 365 ? 3.348 -27.984 -4.188 1 59 365 ILE B CA 1
ATOM 10587 C C . ILE B 1 365 ? 3.506 -26.797 -5.125 1 59 365 ILE B C 1
ATOM 10589 O O . ILE B 1 365 ? 3.203 -25.656 -4.754 1 59 365 ILE B O 1
ATOM 10593 N N . TYR B 1 366 ? 4.02 -27.016 -6.402 1 54.59 366 TYR B N 1
ATOM 10594 C CA . TYR B 1 366 ? 4.258 -25.906 -7.324 1 54.59 366 TYR B CA 1
ATOM 10595 C C . TYR B 1 366 ? 2.953 -25.438 -7.945 1 54.59 366 TYR B C 1
ATOM 10597 O O . TYR B 1 366 ? 2.877 -24.312 -8.453 1 54.59 366 TYR B O 1
ATOM 10605 N N . SER B 1 367 ? 2.029 -26.328 -7.883 1 50.78 367 SER B N 1
ATOM 10606 C CA . SER B 1 367 ? 0.802 -25.922 -8.57 1 50.78 367 SER B CA 1
ATOM 10607 C C . SER B 1 367 ? -0.02 -24.969 -7.711 1 50.78 367 SER B C 1
ATOM 10609 O O . SER B 1 367 ? 0.118 -24.938 -6.488 1 50.78 367 SER B O 1
ATOM 10611 N N . ASP B 1 368 ? -0.479 -23.938 -8.297 1 50.62 368 ASP B N 1
ATOM 10612 C CA . ASP B 1 368 ? -1.327 -22.922 -7.684 1 50.62 368 ASP B CA 1
ATOM 10613 C C . ASP B 1 368 ? -2.566 -23.547 -7.051 1 50.62 368 ASP B C 1
ATOM 10615 O O . ASP B 1 368 ? -3.566 -22.859 -6.816 1 50.62 368 ASP B O 1
ATOM 10619 N N . TYR B 1 369 ? -2.547 -24.812 -6.773 1 51.91 369 TYR B N 1
ATOM 10620 C CA . TYR B 1 369 ? -3.771 -25.453 -6.312 1 51.91 369 TYR B CA 1
ATOM 10621 C C . TYR B 1 369 ? -4.027 -25.156 -4.844 1 51.91 369 TYR B C 1
ATOM 10623 O O . TYR B 1 369 ? -3.1 -24.812 -4.102 1 51.91 369 TYR B O 1
ATOM 10631 N N . ASP B 1 370 ? -5.316 -25.125 -4.566 1 64.88 370 ASP B N 1
ATOM 10632 C CA . ASP B 1 370 ? -5.84 -25.094 -3.205 1 64.88 370 ASP B CA 1
ATOM 10633 C C . ASP B 1 370 ? -5.23 -26.203 -2.357 1 64.88 370 ASP B C 1
ATOM 10635 O O . ASP B 1 370 ? -5.07 -27.328 -2.826 1 64.88 370 ASP B O 1
ATOM 10639 N N . ILE B 1 371 ? -4.484 -25.984 -1.327 1 73.06 371 ILE B N 1
ATOM 10640 C CA . ILE B 1 371 ? -3.799 -26.891 -0.417 1 73.06 371 ILE B CA 1
ATOM 10641 C C . ILE B 1 371 ? -4.695 -28.094 -0.114 1 73.06 371 ILE B C 1
ATOM 10643 O O . ILE B 1 371 ? -4.211 -29.219 0.009 1 73.06 371 ILE B O 1
ATOM 10647 N N . GLN B 1 372 ? -6.02 -27.859 -0.138 1 76.62 372 GLN B N 1
ATOM 10648 C CA . GLN B 1 372 ? -6.926 -28.953 0.208 1 76.62 372 GLN B CA 1
ATOM 10649 C C . GLN B 1 372 ? -6.984 -29.984 -0.909 1 76.62 372 GLN B C 1
ATOM 10651 O O . GLN B 1 372 ? -7.023 -31.188 -0.643 1 76.62 372 GLN B O 1
ATOM 10656 N N . GLN B 1 373 ? -6.906 -29.547 -2.053 1 74.5 373 GLN B N 1
ATOM 10657 C CA . GLN B 1 373 ? -6.945 -30.469 -3.18 1 74.5 373 GLN B CA 1
ATOM 10658 C C . GLN B 1 373 ? -5.668 -31.297 -3.258 1 74.5 373 GLN B C 1
ATOM 10660 O O . GLN B 1 373 ? -5.711 -32.5 -3.566 1 74.5 373 GLN B O 1
ATOM 10665 N N . ILE B 1 374 ? -4.637 -30.703 -2.924 1 72.44 374 ILE B N 1
ATOM 10666 C CA . ILE B 1 374 ? -3.355 -31.406 -2.945 1 72.44 374 ILE B CA 1
ATOM 10667 C C . ILE B 1 374 ? -3.33 -32.469 -1.85 1 72.44 374 ILE B C 1
ATOM 10669 O O . ILE B 1 374 ? -2.883 -33.594 -2.078 1 72.44 374 ILE B O 1
ATOM 10673 N N . LEU B 1 375 ? -3.885 -32.062 -0.771 1 79.94 375 LEU B N 1
ATOM 10674 C CA . LEU B 1 375 ? -3.861 -33 0.351 1 79.94 375 LEU B CA 1
ATOM 10675 C C . LEU B 1 375 ? -4.832 -34.156 0.12 1 79.94 375 LEU B C 1
ATOM 10677 O O . LEU B 1 375 ? -4.582 -35.281 0.559 1 79.94 375 LEU B O 1
ATOM 10681 N N . ASP B 1 376 ? -5.879 -33.906 -0.604 1 80.81 376 ASP B N 1
ATOM 10682 C CA . ASP B 1 376 ? -6.824 -35 -0.91 1 80.81 376 ASP B CA 1
ATOM 10683 C C . ASP B 1 376 ? -6.18 -36.062 -1.802 1 80.81 376 ASP B C 1
ATOM 10685 O O . ASP B 1 376 ? -6.371 -37.25 -1.59 1 80.81 376 ASP B O 1
ATOM 10689 N N . LEU B 1 377 ? -5.527 -35.5 -2.691 1 74.06 377 LEU B N 1
ATOM 10690 C CA . LEU B 1 377 ? -4.852 -36.438 -3.604 1 74.06 377 LEU B CA 1
ATOM 10691 C C . LEU B 1 377 ? -3.793 -37.25 -2.869 1 74.06 377 LEU B C 1
ATOM 10693 O O . LEU B 1 377 ? -3.693 -38.438 -3.064 1 74.06 377 LEU B O 1
ATOM 10697 N N . TYR B 1 378 ? -3.121 -36.656 -2.016 1 76.06 378 TYR B N 1
ATOM 10698 C CA . TYR B 1 378 ? -2.066 -37.312 -1.259 1 76.06 378 TYR B CA 1
ATOM 10699 C C . TYR B 1 378 ? -2.652 -38.312 -0.269 1 76.06 378 TYR B C 1
ATOM 10701 O O . TYR B 1 378 ? -2.174 -39.438 -0.161 1 76.06 378 TYR B O 1
ATOM 10709 N N . ALA B 1 379 ? -3.592 -37.875 0.37 1 84.62 379 ALA B N 1
ATOM 10710 C CA . ALA B 1 379 ? -4.16 -38.688 1.431 1 84.62 379 ALA B CA 1
ATOM 10711 C C . ALA B 1 379 ? -4.781 -39.969 0.861 1 84.62 379 ALA B C 1
ATOM 10713 O O . ALA B 1 379 ? -4.613 -41.062 1.422 1 84.62 379 ALA B O 1
ATOM 10714 N N . THR B 1 380 ? -5.395 -39.844 -0.265 1 82.12 380 THR B N 1
ATOM 10715 C CA . THR B 1 380 ? -6.023 -41 -0.87 1 82.12 380 THR B CA 1
ATOM 10716 C C . THR B 1 380 ? -4.969 -42.031 -1.309 1 82.12 380 THR B C 1
ATOM 10718 O O . THR B 1 380 ? -5.141 -43.219 -1.116 1 82.12 380 THR B O 1
ATOM 10721 N N . LYS B 1 381 ? -3.926 -41.5 -1.814 1 77.56 381 LYS B N 1
ATOM 10722 C CA . LYS B 1 381 ? -2.871 -42.406 -2.289 1 77.56 381 LYS B CA 1
ATOM 10723 C C . LYS B 1 381 ? -2.133 -43.062 -1.122 1 77.56 381 LYS B C 1
ATOM 10725 O O . LYS B 1 381 ? -1.772 -44.219 -1.186 1 77.56 381 LYS B O 1
ATOM 10730 N N . VAL B 1 382 ? -1.928 -42.312 -0.097 1 83.81 382 VAL B N 1
ATOM 10731 C CA . VAL B 1 382 ? -1.215 -42.812 1.065 1 83.81 382 VAL B CA 1
ATOM 10732 C C . VAL B 1 382 ? -2.082 -43.844 1.785 1 83.81 382 VAL B C 1
ATOM 10734 O O . VAL B 1 382 ? -1.588 -44.906 2.221 1 83.81 382 VAL B O 1
ATOM 10737 N N . LEU B 1 383 ? -3.316 -43.594 1.871 1 85.56 383 LEU B N 1
ATOM 10738 C CA . LEU B 1 383 ? -4.215 -44.531 2.545 1 85.56 383 LEU B CA 1
ATOM 10739 C C . LEU B 1 383 ? -4.312 -45.844 1.774 1 85.56 383 LEU B C 1
ATOM 10741 O O . LEU B 1 383 ? -4.359 -46.906 2.375 1 85.56 383 LEU B O 1
ATOM 10745 N N . GLN B 1 384 ? -4.293 -45.688 0.504 1 77.69 384 GLN B N 1
ATOM 10746 C CA . GLN B 1 384 ? -4.363 -46.875 -0.326 1 77.69 384 GLN B CA 1
ATOM 10747 C C . GLN B 1 384 ? -3.072 -47.688 -0.229 1 77.69 384 GLN B C 1
ATOM 10749 O O . GLN B 1 384 ? -3.113 -48.938 -0.125 1 77.69 384 GLN B O 1
ATOM 10754 N N . ARG B 1 385 ? -1.975 -47 -0.166 1 76.12 385 ARG B N 1
ATOM 10755 C CA . ARG B 1 385 ? -0.681 -47.656 -0.12 1 76.12 385 ARG B CA 1
ATOM 10756 C C . ARG B 1 385 ? -0.443 -48.312 1.245 1 76.12 385 ARG B C 1
ATOM 10758 O O . ARG B 1 385 ? 0.101 -49.406 1.335 1 76.12 385 ARG B O 1
ATOM 10765 N N . LEU B 1 386 ? -0.811 -47.656 2.289 1 80.06 386 LEU B N 1
ATOM 10766 C CA . LEU B 1 386 ? -0.504 -48.125 3.635 1 80.06 386 LEU B CA 1
ATOM 10767 C C . LEU B 1 386 ? -1.691 -48.875 4.23 1 80.06 386 LEU B C 1
ATOM 10769 O O . LEU B 1 386 ? -1.597 -49.438 5.332 1 80.06 386 LEU B O 1
ATOM 10773 N N . LEU B 1 387 ? -2.73 -49.062 3.469 1 79.06 387 LEU B N 1
ATOM 10774 C CA . LEU B 1 387 ? -3.949 -49.719 3.926 1 79.06 387 LEU B CA 1
ATOM 10775 C C . LEU B 1 387 ? -4.418 -49.156 5.254 1 79.06 387 LEU B C 1
ATOM 10777 O O . LEU B 1 387 ? -4.738 -49.875 6.184 1 79.06 387 LEU B O 1
ATOM 10781 N N . ALA B 1 388 ? -4.215 -47.906 5.391 1 87.56 388 ALA B N 1
ATOM 10782 C CA . ALA B 1 388 ? -4.715 -47.188 6.574 1 87.56 388 ALA B CA 1
ATOM 10783 C C . ALA B 1 388 ? -6.133 -46.688 6.348 1 87.56 388 ALA B C 1
ATOM 10785 O O . ALA B 1 388 ? -6.613 -46.656 5.215 1 87.56 388 ALA B O 1
ATOM 10786 N N . THR B 1 389 ? -6.812 -46.375 7.402 1 88.56 389 THR B N 1
ATOM 10787 C CA . THR B 1 389 ? -8.211 -46 7.277 1 88.56 389 THR B CA 1
ATOM 10788 C C . THR B 1 389 ? -8.391 -44.5 7.477 1 88.56 389 THR B C 1
ATOM 10790 O O . THR B 1 389 ? -9.359 -43.906 6.996 1 88.56 389 THR B O 1
ATOM 10793 N N . ARG B 1 390 ? -7.516 -43.938 8.258 1 92 390 ARG B N 1
ATOM 10794 C CA . ARG B 1 390 ? -7.664 -42.5 8.531 1 92 390 ARG B CA 1
ATOM 10795 C C . ARG B 1 390 ? -6.352 -41.781 8.297 1 92 390 ARG B C 1
ATOM 10797 O O . ARG B 1 390 ? -5.277 -42.281 8.641 1 92 390 ARG B O 1
ATOM 10804 N N . PHE B 1 391 ? -6.488 -40.594 7.688 1 93.38 391 PHE B N 1
ATOM 10805 C CA . PHE B 1 391 ? -5.402 -39.625 7.473 1 93.38 391 PHE B CA 1
ATOM 10806 C C . PHE B 1 391 ? -5.68 -38.344 8.203 1 93.38 391 PHE B C 1
ATOM 10808 O O . PHE B 1 391 ? -6.664 -37.656 7.918 1 93.38 391 PHE B O 1
ATOM 10815 N N . LEU B 1 392 ? -4.812 -37.969 9.203 1 92.19 392 LEU B N 1
ATOM 10816 C CA . LEU B 1 392 ? -5.027 -36.75 9.992 1 92.19 392 LEU B CA 1
ATOM 10817 C C . LEU B 1 392 ? -3.807 -35.844 9.938 1 92.19 392 LEU B C 1
ATOM 10819 O O . LEU B 1 392 ? -2.682 -36.281 10.172 1 92.19 392 LEU B O 1
ATOM 10823 N N . LEU B 1 393 ? -4.074 -34.688 9.562 1 91.75 393 LEU B N 1
ATOM 10824 C CA . LEU B 1 393 ? -3.047 -33.656 9.664 1 91.75 393 LEU B CA 1
ATOM 10825 C C . LEU B 1 393 ? -3.354 -32.688 10.797 1 91.75 393 LEU B C 1
ATOM 10827 O O . LEU B 1 393 ? -4.375 -32 10.773 1 91.75 393 LEU B O 1
ATOM 10831 N N . LEU B 1 394 ? -2.453 -32.625 11.75 1 91.38 394 LEU B N 1
ATOM 10832 C CA . LEU B 1 394 ? -2.686 -31.844 12.961 1 91.38 394 LEU B CA 1
ATOM 10833 C C . LEU B 1 394 ? -1.807 -30.594 12.984 1 91.38 394 LEU B C 1
ATOM 10835 O O . LEU B 1 394 ? -0.651 -30.641 12.555 1 91.38 394 LEU B O 1
ATOM 10839 N N . HIS B 1 395 ? -2.357 -29.578 13.344 1 88.75 395 HIS B N 1
ATOM 10840 C CA . HIS B 1 395 ? -1.65 -28.312 13.492 1 88.75 395 HIS B CA 1
ATOM 10841 C C . HIS B 1 395 ? -1.797 -27.766 14.906 1 88.75 395 HIS B C 1
ATOM 10843 O O . HIS B 1 395 ? -2.9 -27.734 15.453 1 88.75 395 HIS B O 1
ATOM 10849 N N . TYR B 1 396 ? -0.715 -27.281 15.469 1 84.81 396 TYR B N 1
ATOM 10850 C CA . TYR B 1 396 ? -0.707 -26.781 16.828 1 84.81 396 TYR B CA 1
ATOM 10851 C C . TYR B 1 396 ? -1.172 -25.328 16.875 1 84.81 396 TYR B C 1
ATOM 10853 O O . TYR B 1 396 ? -0.658 -24.484 16.141 1 84.81 396 TYR B O 1
ATOM 10861 N N . ASP B 1 397 ? -2.16 -25.094 17.625 1 77.31 397 ASP B N 1
ATOM 10862 C CA . ASP B 1 397 ? -2.637 -23.734 17.891 1 77.31 397 ASP B CA 1
ATOM 10863 C C . ASP B 1 397 ? -2.113 -23.219 19.219 1 77.31 397 ASP B C 1
ATOM 10865 O O . ASP B 1 397 ? -2.57 -23.656 20.281 1 77.31 397 ASP B O 1
ATOM 10869 N N . PRO B 1 398 ? -1.223 -22.328 19.219 1 71.5 398 PRO B N 1
ATOM 10870 C CA . PRO B 1 398 ? -0.634 -21.859 20.469 1 71.5 398 PRO B CA 1
ATOM 10871 C C . PRO B 1 398 ? -1.639 -21.109 21.344 1 71.5 398 PRO B C 1
ATOM 10873 O O . PRO B 1 398 ? -1.482 -21.078 22.578 1 71.5 398 PRO B O 1
ATOM 10876 N N . GLU B 1 399 ? -2.674 -20.562 20.812 1 59.56 399 GLU B N 1
ATOM 10877 C CA . GLU B 1 399 ? -3.666 -19.828 21.594 1 59.56 399 GLU B CA 1
ATOM 10878 C C . GLU B 1 399 ? -4.523 -20.781 22.438 1 59.56 399 GLU B C 1
ATOM 10880 O O . GLU B 1 399 ? -4.789 -20.516 23.609 1 59.56 399 GLU B O 1
ATOM 10885 N N . GLN B 1 400 ? -4.934 -21.859 21.906 1 64.62 400 GLN B N 1
ATOM 10886 C CA . GLN B 1 400 ? -5.793 -22.828 22.578 1 64.62 400 GLN B CA 1
ATOM 10887 C C . GLN B 1 400 ? -4.973 -23.969 23.172 1 64.62 400 GLN B C 1
ATOM 10889 O O . GLN B 1 400 ? -5.5 -24.797 23.922 1 64.62 400 GLN B O 1
ATOM 10894 N N . ASN B 1 401 ? -3.672 -23.984 22.969 1 78.19 401 ASN B N 1
ATOM 10895 C CA . ASN B 1 401 ? -2.762 -25.031 23.422 1 78.19 401 ASN B CA 1
ATOM 10896 C C . ASN B 1 401 ? -3.289 -26.422 23.094 1 78.19 401 ASN B C 1
ATOM 10898 O O . ASN B 1 401 ? -3.395 -27.281 23.969 1 78.19 401 ASN B O 1
ATOM 10902 N N . ASN B 1 402 ? -3.822 -26.484 21.922 1 83.38 402 ASN B N 1
ATOM 10903 C CA . ASN B 1 402 ? -4.293 -27.781 21.422 1 83.38 402 ASN B CA 1
ATOM 10904 C C . ASN B 1 402 ? -3.961 -27.969 19.938 1 83.38 402 ASN B C 1
ATOM 10906 O O . ASN B 1 402 ? -3.469 -27.047 19.297 1 83.38 402 ASN B O 1
ATOM 10910 N N . TYR B 1 403 ? -4.008 -29.234 19.562 1 87.5 403 TYR B N 1
ATOM 10911 C CA . TYR B 1 403 ? -3.811 -29.562 18.156 1 87.5 403 TYR B CA 1
ATOM 10912 C C . TYR B 1 403 ? -5.141 -29.609 17.422 1 87.5 403 TYR B C 1
ATOM 10914 O O . TYR B 1 403 ? -6.047 -30.359 17.797 1 87.5 403 TYR B O 1
ATOM 10922 N N . GLN B 1 404 ? -5.258 -28.797 16.469 1 86.44 404 GLN B N 1
ATOM 10923 C CA . GLN B 1 404 ? -6.453 -28.766 15.641 1 86.44 404 GLN B CA 1
ATOM 10924 C C . GLN B 1 404 ? -6.258 -29.594 14.367 1 86.44 404 GLN B C 1
ATOM 10926 O O . GLN B 1 404 ? -5.141 -29.703 13.859 1 86.44 404 GLN B O 1
ATOM 10931 N N . ILE B 1 405 ? -7.352 -30.203 13.938 1 88.5 405 ILE B N 1
ATOM 10932 C CA . ILE B 1 405 ? -7.297 -30.969 12.703 1 88.5 405 ILE B CA 1
ATOM 10933 C C . ILE B 1 405 ? -7.375 -30.031 11.508 1 88.5 405 ILE B C 1
ATOM 10935 O O . ILE B 1 405 ? -8.438 -29.484 11.211 1 88.5 405 ILE B O 1
ATOM 10939 N N . PHE B 1 406 ? -6.266 -29.891 10.898 1 85.12 406 PHE B N 1
ATOM 10940 C CA . PHE B 1 406 ? -6.18 -29.031 9.727 1 85.12 406 PHE B CA 1
ATOM 10941 C C . PHE B 1 406 ? -6.828 -29.688 8.516 1 85.12 406 PHE B C 1
ATOM 10943 O O . PHE B 1 406 ? -7.473 -29.016 7.707 1 85.12 406 PHE B O 1
ATOM 10950 N N . TYR B 1 407 ? -6.512 -30.984 8.438 1 87.94 407 TYR B N 1
ATOM 10951 C CA . TYR B 1 407 ? -7.039 -31.766 7.324 1 87.94 407 TYR B CA 1
ATOM 10952 C C . TYR B 1 407 ? -7.277 -33.219 7.742 1 87.94 407 TYR B C 1
ATOM 10954 O O . TYR B 1 407 ? -6.527 -33.75 8.547 1 87.94 407 TYR B O 1
ATOM 10962 N N . GLN B 1 408 ? -8.312 -33.781 7.203 1 89.69 408 GLN B N 1
ATOM 10963 C CA . GLN B 1 408 ? -8.586 -35.188 7.484 1 89.69 408 GLN B CA 1
ATOM 10964 C C . GLN B 1 408 ? -9.227 -35.875 6.285 1 89.69 408 GLN B C 1
ATOM 10966 O O . GLN B 1 408 ? -9.906 -35.219 5.484 1 89.69 408 GLN B O 1
ATOM 10971 N N . ASN B 1 409 ? -8.812 -37 6.082 1 89.12 409 ASN B N 1
ATOM 10972 C CA . ASN B 1 409 ? -9.367 -37.875 5.051 1 89.12 409 ASN B CA 1
ATOM 10973 C C . ASN B 1 409 ? -9.594 -39.281 5.578 1 89.12 409 ASN B C 1
ATOM 10975 O O . ASN B 1 409 ? -8.758 -39.812 6.305 1 89.12 409 ASN B O 1
ATOM 10979 N N . GLN B 1 410 ? -10.82 -39.75 5.43 1 85.75 410 GLN B N 1
ATOM 10980 C CA . GLN B 1 410 ? -11.148 -41.094 5.91 1 85.75 410 GLN B CA 1
ATOM 10981 C C . GLN B 1 410 ? -11.898 -41.875 4.852 1 85.75 410 GLN B C 1
ATOM 10983 O O . GLN B 1 410 ? -12.406 -41.312 3.881 1 85.75 410 GLN B O 1
ATOM 10988 N N . LEU B 1 411 ? -11.922 -43.094 5.098 1 80.62 411 LEU B N 1
ATOM 10989 C CA . LEU B 1 411 ? -12.68 -43.938 4.199 1 80.62 411 LEU B CA 1
ATOM 10990 C C . LEU B 1 411 ? -14.172 -43.656 4.301 1 80.62 411 LEU B C 1
ATOM 10992 O O . LEU B 1 411 ? -14.641 -43.125 5.309 1 80.62 411 LEU B O 1
ATOM 10996 N N . HIS B 1 412 ? -14.906 -43.875 3.248 1 76.62 412 HIS B N 1
ATOM 10997 C CA . HIS B 1 412 ? -16.281 -43.438 3.066 1 76.62 412 HIS B CA 1
ATOM 10998 C C . HIS B 1 412 ? -17.172 -43.938 4.207 1 76.62 412 HIS B C 1
ATOM 11000 O O . HIS B 1 412 ? -18.141 -43.281 4.57 1 76.62 412 HIS B O 1
ATOM 11006 N N . HIS B 1 413 ? -16.812 -45.031 4.91 1 77.56 413 HIS B N 1
ATOM 11007 C CA . HIS B 1 413 ? -17.703 -45.594 5.926 1 77.56 413 HIS B CA 1
ATOM 11008 C C . HIS B 1 413 ? -17.422 -44.969 7.297 1 77.56 413 HIS B C 1
ATOM 11010 O O . HIS B 1 413 ? -18.156 -45.219 8.25 1 77.56 413 HIS B O 1
ATOM 11016 N N . LEU B 1 414 ? -16.391 -44.156 7.398 1 84.62 414 LEU B N 1
ATOM 11017 C CA . LEU B 1 414 ? -16 -43.625 8.703 1 84.62 414 LEU B CA 1
ATOM 11018 C C . LEU B 1 414 ? -16.391 -42.125 8.805 1 84.62 414 LEU B C 1
ATOM 11020 O O . LEU B 1 414 ? -16.328 -41.406 7.812 1 84.62 414 LEU B O 1
ATOM 11024 N N . ARG B 1 415 ? -16.844 -41.719 9.961 1 80.56 415 ARG B N 1
ATOM 11025 C CA . ARG B 1 415 ? -17.203 -40.344 10.234 1 80.56 415 ARG B CA 1
ATOM 11026 C C . ARG B 1 415 ? -15.961 -39.531 10.562 1 80.56 415 ARG B C 1
ATOM 11028 O O . ARG B 1 415 ? -15.031 -40.031 11.203 1 80.56 415 ARG B O 1
ATOM 11035 N N . PRO B 1 416 ? -15.938 -38.281 10.07 1 87.81 416 PRO B N 1
ATOM 11036 C CA . PRO B 1 416 ? -14.82 -37.406 10.398 1 87.81 416 PRO B CA 1
ATOM 11037 C C . PRO B 1 416 ? -14.742 -37.094 11.891 1 87.81 416 PRO B C 1
ATOM 11039 O O . PRO B 1 416 ? -15.766 -37.094 12.586 1 87.81 416 PRO B O 1
ATOM 11042 N N . LEU B 1 417 ? -13.547 -36.844 12.352 1 86.12 417 LEU B N 1
ATOM 11043 C CA . LEU B 1 417 ? -13.32 -36.5 13.742 1 86.12 417 LEU B CA 1
ATOM 11044 C C . LEU B 1 417 ? -13.617 -35.031 13.984 1 86.12 417 LEU B C 1
ATOM 11046 O O . LEU B 1 417 ? -13.156 -34.156 13.234 1 86.12 417 LEU B O 1
ATOM 11050 N N . MET B 1 418 ? -14.414 -34.656 14.875 1 80.19 418 MET B N 1
ATOM 11051 C CA . MET B 1 418 ? -14.844 -33.281 15.086 1 80.19 418 MET B CA 1
ATOM 11052 C C . MET B 1 418 ? -14.266 -32.719 16.391 1 80.19 418 MET B C 1
ATOM 11054 O O . MET B 1 418 ? -14.695 -31.672 16.859 1 80.19 418 MET B O 1
ATOM 11058 N N . TYR B 1 419 ? -13.188 -33.406 16.922 1 77 419 TYR B N 1
ATOM 11059 C CA . TYR B 1 419 ? -12.617 -32.875 18.172 1 77 419 TYR B CA 1
ATOM 11060 C C . TYR B 1 419 ? -11.164 -32.469 17.969 1 77 419 TYR B C 1
ATOM 11062 O O . TYR B 1 419 ? -10.555 -32.781 16.953 1 77 419 TYR B O 1
ATOM 11070 N N . SER B 1 420 ? -10.742 -31.594 18.922 1 84.81 420 SER B N 1
ATOM 11071 C CA . SER B 1 420 ? -9.336 -31.203 18.969 1 84.81 420 SER B CA 1
ATOM 11072 C C . SER B 1 420 ? -8.555 -32.094 19.938 1 84.81 420 SER B C 1
ATOM 11074 O O . SER B 1 420 ? -9.141 -32.688 20.844 1 84.81 420 SER B O 1
ATOM 11076 N N . LEU B 1 421 ? -7.344 -32.219 19.578 1 88.94 421 LEU B N 1
ATOM 11077 C CA . LEU B 1 421 ? -6.473 -33.031 20.422 1 88.94 421 LEU B CA 1
ATOM 11078 C C . LEU B 1 421 ? -5.668 -32.156 21.375 1 88.94 421 LEU B C 1
ATOM 11080 O O . LEU B 1 421 ? -5.238 -31.062 20.984 1 88.94 421 LEU B O 1
ATOM 11084 N N . GLU B 1 422 ? -5.566 -32.656 22.516 1 85.31 422 GLU B N 1
ATOM 11085 C CA . GLU B 1 422 ? -4.852 -31.891 23.531 1 85.31 422 GLU B CA 1
ATOM 11086 C C . GLU B 1 422 ? -3.373 -31.75 23.172 1 85.31 422 GLU B C 1
ATOM 11088 O O . GLU B 1 422 ? -2.844 -32.531 22.375 1 85.31 422 GLU B O 1
ATOM 11093 N N . ALA B 1 423 ? -2.732 -30.75 23.844 1 87.88 423 ALA B N 1
ATOM 11094 C CA . ALA B 1 423 ? -1.307 -30.531 23.625 1 87.88 423 ALA B CA 1
ATOM 11095 C C . ALA B 1 423 ? -0.482 -31.719 24.125 1 87.88 423 ALA B C 1
ATOM 11097 O O . ALA B 1 423 ? -0.873 -32.406 25.078 1 87.88 423 ALA B O 1
ATOM 11098 N N . LEU B 1 424 ? 0.587 -31.938 23.406 1 87.94 424 LEU B N 1
ATOM 11099 C CA . LEU B 1 424 ? 1.465 -33.062 23.766 1 87.94 424 LEU B CA 1
ATOM 11100 C C . LEU B 1 424 ? 2.131 -32.812 25.125 1 87.94 424 LEU B C 1
ATOM 11102 O O . LEU B 1 424 ? 2.508 -31.672 25.438 1 87.94 424 LEU B O 1
ATOM 11106 N N . LYS B 1 425 ? 2.102 -33.875 25.922 1 85.06 425 LYS B N 1
ATOM 11107 C CA . LYS B 1 425 ? 2.873 -33.781 27.156 1 85.06 425 LYS B CA 1
ATOM 11108 C C . LYS B 1 425 ? 4.371 -33.75 26.859 1 85.06 425 LYS B C 1
ATOM 11110 O O . LYS B 1 425 ? 4.801 -34.062 25.75 1 85.06 425 LYS B O 1
ATOM 11115 N N . ASP B 1 426 ? 5.156 -33.469 27.812 1 85.31 426 ASP B N 1
ATOM 11116 C CA . ASP B 1 426 ? 6.582 -33.219 27.625 1 85.31 426 ASP B CA 1
ATOM 11117 C C . ASP B 1 426 ? 7.293 -34.469 27.094 1 85.31 426 ASP B C 1
ATOM 11119 O O . ASP B 1 426 ? 8.172 -34.375 26.234 1 85.31 426 ASP B O 1
ATOM 11123 N N . VAL B 1 427 ? 6.922 -35.562 27.516 1 84.5 427 VAL B N 1
ATOM 11124 C CA . VAL B 1 427 ? 7.586 -36.812 27.109 1 84.5 427 VAL B CA 1
ATOM 11125 C C . VAL B 1 427 ? 7.297 -37.094 25.641 1 84.5 427 VAL B C 1
ATOM 11127 O O . VAL B 1 427 ? 8.211 -37.406 24.875 1 84.5 427 VAL B O 1
ATOM 11130 N N . ASP B 1 428 ? 6.09 -36.969 25.312 1 88.19 428 ASP B N 1
ATOM 11131 C CA . ASP B 1 428 ? 5.715 -37.219 23.922 1 88.19 428 ASP B CA 1
ATOM 11132 C C . ASP B 1 428 ? 6.262 -36.156 23 1 88.19 428 ASP B C 1
ATOM 11134 O O . ASP B 1 428 ? 6.621 -36.438 21.859 1 88.19 428 ASP B O 1
ATOM 11138 N N . TRP B 1 429 ? 6.297 -35 23.547 1 87.88 429 TRP B N 1
ATOM 11139 C CA . TRP B 1 429 ? 6.855 -33.875 22.781 1 87.88 429 TRP B CA 1
ATOM 11140 C C . TRP B 1 429 ? 8.328 -34.125 22.453 1 87.88 429 TRP B C 1
ATOM 11142 O O . TRP B 1 429 ? 8.766 -33.906 21.328 1 87.88 429 TRP B O 1
ATOM 11152 N N . GLN B 1 430 ? 9.023 -34.594 23.422 1 83.81 430 GLN B N 1
ATOM 11153 C CA . GLN B 1 430 ? 10.438 -34.875 23.234 1 83.81 430 GLN B CA 1
ATOM 11154 C C . GLN B 1 430 ? 10.625 -36.094 22.328 1 83.81 430 GLN B C 1
ATOM 11156 O O . GLN B 1 430 ? 11.578 -36.125 21.547 1 83.81 430 GLN B O 1
ATOM 11161 N N . LEU B 1 431 ? 9.742 -36.969 22.406 1 86.38 431 LEU B N 1
ATOM 11162 C CA . LEU B 1 431 ? 9.797 -38.156 21.547 1 86.38 431 LEU B CA 1
ATOM 11163 C C . LEU B 1 431 ? 9.688 -37.75 20.078 1 86.38 431 LEU B C 1
ATOM 11165 O O . LEU B 1 431 ? 10.477 -38.219 19.234 1 86.38 431 LEU B O 1
ATOM 11169 N N . LEU B 1 432 ? 8.75 -36.969 19.812 1 88.56 432 LEU B N 1
ATOM 11170 C CA . LEU B 1 432 ? 8.523 -36.562 18.422 1 88.56 432 LEU B CA 1
ATOM 11171 C C . LEU B 1 432 ? 9.625 -35.625 17.938 1 88.56 432 LEU B C 1
ATOM 11173 O O . LEU B 1 432 ? 9.922 -35.562 16.75 1 88.56 432 LEU B O 1
ATOM 11177 N N . LEU B 1 433 ? 10.188 -34.938 18.844 1 82.62 433 LEU B N 1
ATOM 11178 C CA . LEU B 1 433 ? 11.258 -34 18.5 1 82.62 433 LEU B CA 1
ATOM 11179 C C . LEU B 1 433 ? 12.531 -34.781 18.141 1 82.62 433 LEU B C 1
ATOM 11181 O O . LEU B 1 433 ? 13.227 -34.438 17.188 1 82.62 433 LEU B O 1
ATOM 11185 N N . ARG B 1 434 ? 12.75 -35.812 18.828 1 73.12 434 ARG B N 1
ATOM 11186 C CA . ARG B 1 434 ? 14.023 -36.5 18.688 1 73.12 434 ARG B CA 1
ATOM 11187 C C . ARG B 1 434 ? 13.906 -37.688 17.75 1 73.12 434 ARG B C 1
ATOM 11189 O O . ARG B 1 434 ? 14.906 -38.188 17.219 1 73.12 434 ARG B O 1
ATOM 11196 N N . SER B 1 435 ? 12.758 -38.062 17.422 1 77.25 435 SER B N 1
ATOM 11197 C CA . SER B 1 435 ? 12.594 -39.281 16.641 1 77.25 435 SER B CA 1
ATOM 11198 C C . SER B 1 435 ? 12.953 -39.031 15.18 1 77.25 435 SER B C 1
ATOM 11200 O O . SER B 1 435 ? 12.555 -38.031 14.578 1 77.25 435 SER B O 1
ATOM 11202 N N . THR B 1 436 ? 13.797 -39.969 14.758 1 70 436 THR B N 1
ATOM 11203 C CA . THR B 1 436 ? 14.188 -39.906 13.352 1 70 436 THR B CA 1
ATOM 11204 C C . THR B 1 436 ? 13.258 -40.75 12.492 1 70 436 THR B C 1
ATOM 11206 O O . THR B 1 436 ? 13.32 -40.719 11.266 1 70 436 THR B O 1
ATOM 11209 N N . GLU B 1 437 ? 12.438 -41.469 13.227 1 74.56 437 GLU B N 1
ATOM 11210 C CA . GLU B 1 437 ? 11.477 -42.312 12.508 1 74.56 437 GLU B CA 1
ATOM 11211 C C . GLU B 1 437 ? 10.047 -42.031 12.984 1 74.56 437 GLU B C 1
ATOM 11213 O O . GLU B 1 437 ? 9.844 -41.406 14.023 1 74.56 437 GLU B O 1
ATOM 11218 N N . ALA B 1 438 ? 9.148 -42.438 12.133 1 87.25 438 ALA B N 1
ATOM 11219 C CA . ALA B 1 438 ? 7.746 -42.312 12.539 1 87.25 438 ALA B CA 1
ATOM 11220 C C . ALA B 1 438 ? 7.445 -43.188 13.75 1 87.25 438 ALA B C 1
ATOM 11222 O O . ALA B 1 438 ? 7.961 -44.312 13.859 1 87.25 438 ALA B O 1
ATOM 11223 N N . VAL B 1 439 ? 6.715 -42.656 14.656 1 87.62 439 VAL B N 1
ATOM 11224 C CA . VAL B 1 439 ? 6.367 -43.375 15.875 1 87.62 439 VAL B CA 1
ATOM 11225 C C . VAL B 1 439 ? 5.098 -44.188 15.648 1 87.62 439 VAL B C 1
ATOM 11227 O O . VAL B 1 439 ? 4.016 -43.625 15.453 1 87.62 439 VAL B O 1
ATOM 11230 N N . ALA B 1 440 ? 5.316 -45.469 15.609 1 86.75 440 ALA B N 1
ATOM 11231 C CA . ALA B 1 440 ? 4.195 -46.375 15.336 1 86.75 440 ALA B CA 1
ATOM 11232 C C . ALA B 1 440 ? 3.693 -47.031 16.609 1 86.75 440 ALA B C 1
ATOM 11234 O O . ALA B 1 440 ? 4.492 -47.438 17.469 1 86.75 440 ALA B O 1
ATOM 11235 N N . ILE B 1 441 ? 2.434 -47 16.797 1 84.75 441 ILE B N 1
ATOM 11236 C CA . ILE B 1 441 ? 1.762 -47.719 17.891 1 84.75 441 ILE B CA 1
ATOM 11237 C C . ILE B 1 441 ? 0.917 -48.844 17.328 1 84.75 441 ILE B C 1
ATOM 11239 O O . ILE B 1 441 ? 0.003 -48.625 16.531 1 84.75 441 ILE B O 1
ATOM 11243 N N . GLU B 1 442 ? 1.241 -50.031 17.703 1 80.75 442 GLU B N 1
ATOM 11244 C CA . GLU B 1 442 ? 0.558 -51.219 17.172 1 80.75 442 GLU B CA 1
ATOM 11245 C C . GLU B 1 442 ? -0.786 -51.438 17.875 1 80.75 442 GLU B C 1
ATOM 11247 O O . GLU B 1 442 ? -1.761 -51.812 17.234 1 80.75 442 GLU B O 1
ATOM 11252 N N . ASN B 1 443 ? -0.766 -51.281 19.172 1 79.88 443 ASN B N 1
ATOM 11253 C CA . ASN B 1 443 ? -1.972 -51.406 19.984 1 79.88 443 ASN B CA 1
ATOM 11254 C C . ASN B 1 443 ? -2.152 -50.219 20.922 1 79.88 443 ASN B C 1
ATOM 11256 O O . ASN B 1 443 ? -1.457 -50.094 21.922 1 79.88 443 ASN B O 1
ATOM 11260 N N . LEU B 1 444 ? -3.156 -49.5 20.641 1 85.94 444 LEU B N 1
ATOM 11261 C CA . LEU B 1 444 ? -3.389 -48.25 21.344 1 85.94 444 LEU B CA 1
ATOM 11262 C C . LEU B 1 444 ? -3.9 -48.5 22.75 1 85.94 444 LEU B C 1
ATOM 11264 O O . LEU B 1 444 ? -3.744 -47.656 23.641 1 85.94 444 LEU B O 1
ATOM 11268 N N . GLU B 1 445 ? -4.445 -49.625 23.031 1 80.38 445 GLU B N 1
ATOM 11269 C CA . GLU B 1 445 ? -5.023 -49.938 24.328 1 80.38 445 GLU B CA 1
ATOM 11270 C C . GLU B 1 445 ? -3.934 -50.219 25.359 1 80.38 445 GLU B C 1
ATOM 11272 O O . GLU B 1 445 ? -4.09 -49.875 26.547 1 80.38 445 GLU B O 1
ATOM 11277 N N . ILE B 1 446 ? -2.789 -50.719 24.844 1 76.19 446 ILE B N 1
ATOM 11278 C CA . ILE B 1 446 ? -1.757 -51.156 25.781 1 76.19 446 ILE B CA 1
ATOM 11279 C C . ILE B 1 446 ? -0.608 -50.156 25.781 1 76.19 446 ILE B C 1
ATOM 11281 O O . ILE B 1 446 ? 0.02 -49.938 26.828 1 76.19 446 ILE B O 1
ATOM 11285 N N . ASP B 1 447 ? -0.427 -49.469 24.781 1 83.25 447 ASP B N 1
ATOM 11286 C CA . ASP B 1 447 ? 0.72 -48.562 24.641 1 83.25 447 ASP B CA 1
ATOM 11287 C C . ASP B 1 447 ? 0.498 -47.281 25.422 1 83.25 447 ASP B C 1
ATOM 11289 O O . ASP B 1 447 ? -0.619 -46.75 25.469 1 83.25 447 ASP B O 1
ATOM 11293 N N . LEU B 1 448 ? 1.449 -46.656 26.094 1 79.69 448 LEU B N 1
ATOM 11294 C CA . LEU B 1 448 ? 1.332 -45.469 26.953 1 79.69 448 LEU B CA 1
ATOM 11295 C C . LEU B 1 448 ? 1.693 -44.219 26.188 1 79.69 448 LEU B C 1
ATOM 11297 O O . LEU B 1 448 ? 1.453 -43.094 26.672 1 79.69 448 LEU B O 1
ATOM 11301 N N . ARG B 1 449 ? 2.281 -44.344 25.203 1 89 449 ARG B N 1
ATOM 11302 C CA . ARG B 1 449 ? 2.635 -43.156 24.422 1 89 449 ARG B CA 1
ATOM 11303 C C . ARG B 1 449 ? 1.389 -42.438 23.922 1 89 449 ARG B C 1
ATOM 11305 O O . ARG B 1 449 ? 0.415 -43.062 23.531 1 89 449 ARG B O 1
ATOM 11312 N N . PHE B 1 450 ? 1.354 -41.219 23.891 1 90.81 450 PHE B N 1
ATOM 11313 C CA . PHE B 1 450 ? 0.247 -40.344 23.531 1 90.81 450 PHE B CA 1
ATOM 11314 C C . PHE B 1 450 ? -1.003 -40.688 24.328 1 90.81 450 PHE B C 1
ATOM 11316 O O . PHE B 1 450 ? -2.1 -40.781 23.766 1 90.81 450 PHE B O 1
ATOM 11323 N N . PHE B 1 451 ? -0.812 -40.875 25.594 1 86.75 451 PHE B N 1
ATOM 11324 C CA . PHE B 1 451 ? -1.864 -41.375 26.469 1 86.75 451 PHE B CA 1
ATOM 11325 C C . PHE B 1 451 ? -3.035 -40.375 26.5 1 86.75 451 PHE B C 1
ATOM 11327 O O . PHE B 1 451 ? -4.195 -40.812 26.578 1 86.75 451 PHE B O 1
ATOM 11334 N N . ASN B 1 452 ? -2.789 -39.125 26.438 1 86.5 452 ASN B N 1
ATOM 11335 C CA . ASN B 1 452 ? -3.828 -38.125 26.5 1 86.5 452 ASN B CA 1
ATOM 11336 C C . ASN B 1 452 ? -4.77 -38.188 25.312 1 86.5 452 ASN B C 1
ATOM 11338 O O . ASN B 1 452 ? -5.883 -37.656 25.359 1 86.5 452 ASN B O 1
ATOM 11342 N N . TRP B 1 453 ? -4.355 -38.75 24.203 1 90.75 453 TRP B N 1
ATOM 11343 C CA . TRP B 1 453 ? -5.164 -38.844 22.984 1 90.75 453 TRP B CA 1
ATOM 11344 C C . TRP B 1 453 ? -5.988 -40.125 22.969 1 90.75 453 TRP B C 1
ATOM 11346 O O . TRP B 1 453 ? -6.906 -40.25 22.141 1 90.75 453 TRP B O 1
ATOM 11356 N N . HIS B 1 454 ? -5.738 -41.031 23.812 1 88.12 454 HIS B N 1
ATOM 11357 C CA . HIS B 1 454 ? -6.27 -42.375 23.734 1 88.12 454 HIS B CA 1
ATOM 11358 C C . HIS B 1 454 ? -7.789 -42.375 23.844 1 88.12 454 HIS B C 1
ATOM 11360 O O . HIS B 1 454 ? -8.469 -43.031 23.031 1 88.12 454 HIS B O 1
ATOM 11366 N N . PRO B 1 455 ? -8.32 -41.688 24.828 1 87.94 455 PRO B N 1
ATOM 11367 C CA . PRO B 1 455 ? -9.773 -41.781 24.984 1 87.94 455 PRO B CA 1
ATOM 11368 C C . PRO B 1 455 ? -10.531 -41.344 23.734 1 87.94 455 PRO B C 1
ATOM 11370 O O . PRO B 1 455 ? -11.469 -42.031 23.312 1 87.94 455 PRO B O 1
ATOM 11373 N N . HIS B 1 456 ? -10.172 -40.344 23.172 1 88.69 456 HIS B N 1
ATOM 11374 C CA . HIS B 1 456 ? -10.859 -39.812 22 1 88.69 456 HIS B CA 1
ATOM 11375 C C . HIS B 1 456 ? -10.648 -40.719 20.781 1 88.69 456 HIS B C 1
ATOM 11377 O O . HIS B 1 456 ? -11.578 -40.938 20.016 1 88.69 456 HIS B O 1
ATOM 11383 N N . LEU B 1 457 ? -9.508 -41.219 20.688 1 89.88 457 LEU B N 1
ATOM 11384 C CA . LEU B 1 457 ? -9.172 -42.031 19.531 1 89.88 457 LEU B CA 1
ATOM 11385 C C . LEU B 1 457 ? -9.82 -43.406 19.625 1 89.88 457 LEU B C 1
ATOM 11387 O O . LEU B 1 457 ? -10.336 -43.938 18.641 1 89.88 457 LEU B O 1
ATOM 11391 N N . LEU B 1 458 ? -9.828 -43.969 20.781 1 89.12 458 LEU B N 1
ATOM 11392 C CA . LEU B 1 458 ? -10.398 -45.312 20.984 1 89.12 458 LEU B CA 1
ATOM 11393 C C . LEU B 1 458 ? -11.914 -45.281 20.812 1 89.12 458 LEU B C 1
ATOM 11395 O O . LEU B 1 458 ? -12.508 -46.219 20.281 1 89.12 458 LEU B O 1
ATOM 11399 N N . GLU B 1 459 ? -12.43 -44.188 21.266 1 87.81 459 GLU B N 1
ATOM 11400 C CA . GLU B 1 459 ? -13.875 -44.031 21.141 1 87.81 459 GLU B CA 1
ATOM 11401 C C . GLU B 1 459 ? -14.305 -43.969 19.672 1 87.81 459 GLU B C 1
ATOM 11403 O O . GLU B 1 459 ? -15.43 -44.344 19.328 1 87.81 459 GLU B O 1
ATOM 11408 N N . ASN B 1 460 ? -13.414 -43.625 18.844 1 89 460 ASN B N 1
ATOM 11409 C CA . ASN B 1 460 ? -13.742 -43.5 17.422 1 89 460 ASN B CA 1
ATOM 11410 C C . ASN B 1 460 ? -13.188 -44.656 16.625 1 89 460 ASN B C 1
ATOM 11412 O O . ASN B 1 460 ? -13.008 -44.562 15.406 1 89 460 ASN B O 1
ATOM 11416 N N . GLY B 1 461 ? -12.797 -45.656 17.266 1 85.31 461 GLY B N 1
ATOM 11417 C CA . GLY B 1 461 ? -12.508 -46.938 16.594 1 85.31 461 GLY B CA 1
ATOM 11418 C C . GLY B 1 461 ? -11.047 -47.094 16.219 1 85.31 461 GLY B C 1
ATOM 11419 O O . GLY B 1 461 ? -10.672 -48.031 15.508 1 85.31 461 GLY B O 1
ATOM 11420 N N . VAL B 1 462 ? -10.195 -46.25 16.641 1 89.88 462 VAL B N 1
ATOM 11421 C CA . VAL B 1 462 ? -8.781 -46.344 16.297 1 89.88 462 VAL B CA 1
ATOM 11422 C C . VAL B 1 462 ? -8.102 -47.375 17.188 1 89.88 462 VAL B C 1
ATOM 11424 O O . VAL B 1 462 ? -8.273 -47.344 18.406 1 89.88 462 VAL B O 1
ATOM 11427 N N . ARG B 1 463 ? -7.367 -48.281 16.531 1 87.06 463 ARG B N 1
ATOM 11428 C CA . ARG B 1 463 ? -6.676 -49.312 17.297 1 87.06 463 ARG B CA 1
ATOM 11429 C C . ARG B 1 463 ? -5.168 -49.25 17.078 1 87.06 463 ARG B C 1
ATOM 11431 O O . ARG B 1 463 ? -4.391 -49.625 17.953 1 87.06 463 ARG B O 1
ATOM 11438 N N . SER B 1 464 ? -4.77 -48.906 15.961 1 87.75 464 SER B N 1
ATOM 11439 C CA . SER B 1 464 ? -3.357 -48.656 15.664 1 87.75 464 SER B CA 1
ATOM 11440 C C . SER B 1 464 ? -3.121 -47.25 15.141 1 87.75 464 SER B C 1
ATOM 11442 O O . SER B 1 464 ? -4.008 -46.656 14.531 1 87.75 464 SER B O 1
ATOM 11444 N N . LEU B 1 465 ? -1.921 -46.75 15.477 1 91.38 465 LEU B N 1
ATOM 11445 C CA . LEU B 1 465 ? -1.646 -45.344 15.172 1 91.38 465 LEU B CA 1
ATOM 11446 C C . LEU B 1 465 ? -0.171 -45.125 14.844 1 91.38 465 LEU B C 1
ATOM 11448 O O . LEU B 1 465 ? 0.698 -45.781 15.445 1 91.38 465 LEU B O 1
ATOM 11452 N N . ILE B 1 466 ? 0.047 -44.312 13.812 1 91.44 466 ILE B N 1
ATOM 11453 C CA . ILE B 1 466 ? 1.403 -43.875 13.508 1 91.44 466 ILE B CA 1
ATOM 11454 C C . ILE B 1 466 ? 1.445 -42.375 13.43 1 91.44 466 ILE B C 1
ATOM 11456 O O . ILE B 1 466 ? 0.57 -41.75 12.82 1 91.44 466 ILE B O 1
ATOM 11460 N N . VAL B 1 467 ? 2.328 -41.812 14.211 1 92.75 467 VAL B N 1
ATOM 11461 C CA . VAL B 1 467 ? 2.434 -40.344 14.273 1 92.75 467 VAL B CA 1
ATOM 11462 C C . VAL B 1 467 ? 3.846 -39.906 13.891 1 92.75 467 VAL B C 1
ATOM 11464 O O . VAL B 1 467 ? 4.824 -40.562 14.258 1 92.75 467 VAL B O 1
ATOM 11467 N N . CYS B 1 468 ? 3.895 -38.875 13.047 1 90.75 468 CYS B N 1
ATOM 11468 C CA . CYS B 1 468 ? 5.188 -38.344 12.617 1 90.75 468 CYS B CA 1
ATOM 11469 C C . CYS B 1 468 ? 5.191 -36.812 12.602 1 90.75 468 CYS B C 1
ATOM 11471 O O . CYS B 1 468 ? 4.188 -36.188 12.242 1 90.75 468 CYS B O 1
ATOM 11473 N N . ASN B 1 469 ? 6.32 -36.312 13.055 1 88.19 469 ASN B N 1
ATOM 11474 C CA . ASN B 1 469 ? 6.543 -34.875 12.977 1 88.19 469 ASN B CA 1
ATOM 11475 C C . ASN B 1 469 ? 6.891 -34.438 11.555 1 88.19 469 ASN B C 1
ATOM 11477 O O . ASN B 1 469 ? 7.816 -34.969 10.945 1 88.19 469 ASN B O 1
ATOM 11481 N N . CYS B 1 470 ? 6.125 -33.531 11.008 1 83.44 470 CYS B N 1
ATOM 11482 C CA . CYS B 1 470 ? 6.34 -33.094 9.625 1 83.44 470 CYS B CA 1
ATOM 11483 C C . CYS B 1 470 ? 7.602 -32.25 9.508 1 83.44 470 CYS B C 1
ATOM 11485 O O . CYS B 1 470 ? 8.133 -32.062 8.414 1 83.44 470 CYS B O 1
ATOM 11487 N N . ALA B 1 471 ? 8 -31.656 10.594 1 77.56 471 ALA B N 1
ATOM 11488 C CA . ALA B 1 471 ? 9.266 -30.922 10.625 1 77.56 471 ALA B CA 1
ATOM 11489 C C . ALA B 1 471 ? 10.289 -31.609 11.516 1 77.56 471 ALA B C 1
ATOM 11491 O O . ALA B 1 471 ? 10.336 -31.359 12.727 1 77.56 471 ALA B O 1
ATOM 11492 N N . PHE B 1 472 ? 11.102 -32.312 10.898 1 69.88 472 PHE B N 1
ATOM 11493 C CA . PHE B 1 472 ? 12.039 -33.125 11.656 1 69.88 472 PHE B CA 1
ATOM 11494 C C . PHE B 1 472 ? 13.016 -32.25 12.43 1 69.88 472 PHE B C 1
ATOM 11496 O O . PHE B 1 472 ? 13.609 -31.312 11.867 1 69.88 472 PHE B O 1
ATOM 11503 N N . GLY B 1 473 ? 13.117 -32.469 13.656 1 68.38 473 GLY B N 1
ATOM 11504 C CA . GLY B 1 473 ? 14.094 -31.781 14.484 1 68.38 473 GLY B CA 1
ATOM 11505 C C . GLY B 1 473 ? 13.586 -30.469 15.039 1 68.38 473 GLY B C 1
ATOM 11506 O O . GLY B 1 473 ? 14.266 -29.828 15.844 1 68.38 473 GLY B O 1
ATOM 11507 N N . GLN B 1 474 ? 12.445 -30.078 14.539 1 78.56 474 GLN B N 1
ATOM 11508 C CA . GLN B 1 474 ? 11.867 -28.844 15.031 1 78.56 474 GLN B CA 1
ATOM 11509 C C . GLN B 1 474 ? 10.656 -29.109 15.922 1 78.56 474 GLN B C 1
ATOM 11511 O O . GLN B 1 474 ? 10.258 -30.266 16.109 1 78.56 474 GLN B O 1
ATOM 11516 N N . GLU B 1 475 ? 10.227 -27.969 16.453 1 81.19 475 GLU B N 1
ATOM 11517 C CA . GLU B 1 475 ? 9.047 -28.078 17.312 1 81.19 475 GLU B CA 1
ATOM 11518 C C . GLU B 1 475 ? 7.867 -28.672 16.562 1 81.19 475 GLU B C 1
ATOM 11520 O O . GLU B 1 475 ? 7.633 -28.344 15.398 1 81.19 475 GLU B O 1
ATOM 11525 N N . PRO B 1 476 ? 7.289 -29.641 17.094 1 87.19 476 PRO B N 1
ATOM 11526 C CA . PRO B 1 476 ? 6.18 -30.328 16.422 1 87.19 476 PRO B CA 1
ATOM 11527 C C . PRO B 1 476 ? 4.938 -29.438 16.312 1 87.19 476 PRO B C 1
ATOM 11529 O O . PRO B 1 476 ? 3.941 -29.672 17 1 87.19 476 PRO B O 1
ATOM 11532 N N . LYS B 1 477 ? 4.934 -28.625 15.375 1 85.44 477 LYS B N 1
ATOM 11533 C CA . LYS B 1 477 ? 3.783 -27.75 15.133 1 85.44 477 LYS B CA 1
ATOM 11534 C C . LYS B 1 477 ? 2.787 -28.422 14.18 1 85.44 477 LYS B C 1
ATOM 11536 O O . LYS B 1 477 ? 1.577 -28.203 14.305 1 85.44 477 LYS B O 1
ATOM 11541 N N . VAL B 1 478 ? 3.332 -29.172 13.273 1 88.5 478 VAL B N 1
ATOM 11542 C CA . VAL B 1 478 ? 2.506 -29.922 12.328 1 88.5 478 VAL B CA 1
ATOM 11543 C C . VAL B 1 478 ? 2.82 -31.422 12.43 1 88.5 478 VAL B C 1
ATOM 11545 O O . VAL B 1 478 ? 3.982 -31.812 12.359 1 88.5 478 VAL B O 1
ATOM 11548 N N . LEU B 1 479 ? 1.744 -32.188 12.633 1 91.81 479 LEU B N 1
ATOM 11549 C CA . LEU B 1 479 ? 1.908 -33.625 12.789 1 91.81 479 LEU B CA 1
ATOM 11550 C C . LEU B 1 479 ? 1.041 -34.375 11.781 1 91.81 479 LEU B C 1
ATOM 11552 O O . LEU B 1 479 ? -0.069 -33.938 11.469 1 91.81 479 LEU B O 1
ATOM 11556 N N . LEU B 1 480 ? 1.628 -35.375 11.312 1 92.5 480 LEU B N 1
ATOM 11557 C CA . LEU B 1 480 ? 0.874 -36.344 10.484 1 92.5 480 LEU B CA 1
ATOM 11558 C C . LEU B 1 480 ? 0.533 -37.594 11.273 1 92.5 480 LEU B C 1
ATOM 11560 O O . LEU B 1 480 ? 1.412 -38.188 11.883 1 92.5 480 LEU B O 1
ATOM 11564 N N . ALA B 1 481 ? -0.737 -37.938 11.344 1 92.75 481 ALA B N 1
ATOM 11565 C CA . ALA B 1 481 ? -1.187 -39.125 12.039 1 92.75 481 ALA B CA 1
ATOM 11566 C C . ALA B 1 481 ? -2.023 -40 11.125 1 92.75 481 ALA B C 1
ATOM 11568 O O . ALA B 1 481 ? -2.947 -39.531 10.461 1 92.75 481 ALA B O 1
ATOM 11569 N N . LEU B 1 482 ? -1.626 -41.219 11.031 1 93 482 LEU B N 1
ATOM 11570 C CA . LEU B 1 482 ? -2.387 -42.219 10.297 1 93 482 LEU B CA 1
ATOM 11571 C C . LEU B 1 482 ? -2.934 -43.281 11.242 1 93 482 LEU B C 1
ATOM 11573 O O . LEU B 1 482 ? -2.229 -43.75 12.148 1 93 482 LEU B O 1
ATOM 11577 N N . ALA B 1 483 ? -4.168 -43.625 11.07 1 91.31 483 ALA B N 1
ATOM 11578 C CA . ALA B 1 483 ? -4.805 -44.562 12 1 91.31 483 ALA B CA 1
ATOM 11579 C C . ALA B 1 483 ? -5.496 -45.688 11.242 1 91.31 483 ALA B C 1
ATOM 11581 O O . ALA B 1 483 ? -5.859 -45.531 10.078 1 91.31 483 ALA B O 1
ATOM 11582 N N . THR B 1 484 ? -5.516 -46.812 11.93 1 87.81 484 THR B N 1
ATOM 11583 C CA . THR B 1 484 ? -6.25 -47.969 11.438 1 87.81 484 THR B CA 1
ATOM 11584 C C . THR B 1 484 ? -7.211 -48.5 12.5 1 87.81 484 THR B C 1
ATOM 11586 O O . THR B 1 484 ? -7.031 -48.25 13.695 1 87.81 484 THR B O 1
ATOM 11589 N N . GLU B 1 485 ? -8.234 -49.25 12.102 1 86.62 485 GLU B N 1
ATOM 11590 C CA . GLU B 1 485 ? -9.234 -49.781 13.016 1 86.62 485 GLU B CA 1
ATOM 11591 C C . GLU B 1 485 ? -8.828 -51.125 13.547 1 86.62 485 GLU B C 1
ATOM 11593 O O . GLU B 1 485 ? -9.414 -51.656 14.5 1 86.62 485 GLU B O 1
ATOM 11598 N N . THR B 1 486 ? -7.82 -51.688 12.922 1 80.88 486 THR B N 1
ATOM 11599 C CA . THR B 1 486 ? -7.355 -53 13.352 1 80.88 486 THR B CA 1
ATOM 11600 C C . THR B 1 486 ? -5.934 -52.938 13.898 1 80.88 486 THR B C 1
ATOM 11602 O O . THR B 1 486 ? -5.219 -51.969 13.633 1 80.88 486 THR B O 1
ATOM 11605 N N . HIS B 1 487 ? -5.707 -53.938 14.797 1 77.88 487 HIS B N 1
ATOM 11606 C CA . HIS B 1 487 ? -4.336 -54.031 15.289 1 77.88 487 HIS B CA 1
ATOM 11607 C C . HIS B 1 487 ? -3.377 -54.438 14.18 1 77.88 487 HIS B C 1
ATOM 11609 O O . HIS B 1 487 ? -3.684 -55.312 13.383 1 77.88 487 HIS B O 1
ATOM 11615 N N . ARG B 1 488 ? -2.449 -53.531 14.008 1 74.06 488 ARG B N 1
ATOM 11616 C CA . ARG B 1 488 ? -1.513 -53.812 12.922 1 74.06 488 ARG B CA 1
ATOM 11617 C C . ARG B 1 488 ? -0.09 -53.406 13.312 1 74.06 488 ARG B C 1
ATOM 11619 O O . ARG B 1 488 ? 0.114 -52.469 14.078 1 74.06 488 ARG B O 1
ATOM 11626 N N . SER B 1 489 ? 0.782 -54.344 12.875 1 73.5 489 SER B N 1
ATOM 11627 C CA . SER B 1 489 ? 2.191 -54 13.031 1 73.5 489 SER B CA 1
ATOM 11628 C C . SER B 1 489 ? 2.721 -53.25 11.82 1 73.5 489 SER B C 1
ATOM 11630 O O . SER B 1 489 ? 2.342 -53.531 10.688 1 73.5 489 SER B O 1
ATOM 11632 N N . TRP B 1 490 ? 3.404 -52.125 12 1 74.31 490 TRP B N 1
ATOM 11633 C CA . TRP B 1 490 ? 3.971 -51.312 10.945 1 74.31 490 TRP B CA 1
ATOM 11634 C C . TRP B 1 490 ? 5.402 -51.719 10.625 1 74.31 490 TRP B C 1
ATOM 11636 O O . TRP B 1 490 ? 6.234 -51.844 11.531 1 74.31 490 TRP B O 1
ATOM 11646 N N . THR B 1 491 ? 5.641 -52.031 9.43 1 66 491 THR B N 1
ATOM 11647 C CA . THR B 1 491 ? 6.969 -52.438 8.992 1 66 491 THR B CA 1
ATOM 11648 C C . THR B 1 491 ? 7.914 -51.25 8.945 1 66 491 THR B C 1
ATOM 11650 O O . THR B 1 491 ? 7.473 -50.094 9.016 1 66 491 THR B O 1
ATOM 11653 N N . SER B 1 492 ? 9.234 -51.531 8.93 1 66.56 492 SER B N 1
ATOM 11654 C CA . SER B 1 492 ? 10.234 -50.5 8.859 1 66.56 492 SER B CA 1
ATOM 11655 C C . SER B 1 492 ? 10.117 -49.688 7.562 1 66.56 492 SER B C 1
ATOM 11657 O O . SER B 1 492 ? 10.312 -48.469 7.547 1 66.56 492 SER B O 1
ATOM 11659 N N . VAL B 1 493 ? 9.711 -50.344 6.488 1 65.06 493 VAL B N 1
ATOM 11660 C CA . VAL B 1 493 ? 9.555 -49.688 5.203 1 65.06 493 VAL B CA 1
ATOM 11661 C C . VAL B 1 493 ? 8.359 -48.719 5.258 1 65.06 493 VAL B C 1
ATOM 11663 O O . VAL B 1 493 ? 8.414 -47.625 4.711 1 65.06 493 VAL B O 1
ATOM 11666 N N . GLU B 1 494 ? 7.348 -49.219 5.898 1 73.06 494 GLU B N 1
ATOM 11667 C CA . GLU B 1 494 ? 6.176 -48.375 6.031 1 73.06 494 GLU B CA 1
ATOM 11668 C C . GLU B 1 494 ? 6.48 -47.156 6.898 1 73.06 494 GLU B C 1
ATOM 11670 O O . GLU B 1 494 ? 6.02 -46.031 6.609 1 73.06 494 GLU B O 1
ATOM 11675 N N . LYS B 1 495 ? 7.219 -47.312 7.988 1 77.19 495 LYS B N 1
ATOM 11676 C CA . LYS B 1 495 ? 7.609 -46.219 8.852 1 77.19 495 LYS B CA 1
ATOM 11677 C C . LYS B 1 495 ? 8.453 -45.188 8.094 1 77.19 495 LYS B C 1
ATOM 11679 O O . LYS B 1 495 ? 8.266 -43.969 8.258 1 77.19 495 LYS B O 1
ATOM 11684 N N . GLU B 1 496 ? 9.305 -45.688 7.281 1 73.06 496 GLU B N 1
ATOM 11685 C CA . GLU B 1 496 ? 10.141 -44.781 6.488 1 73.06 496 GLU B CA 1
ATOM 11686 C C . GLU B 1 496 ? 9.305 -44 5.461 1 73.06 496 GLU B C 1
ATOM 11688 O O . GLU B 1 496 ? 9.555 -42.844 5.207 1 73.06 496 GLU B O 1
ATOM 11693 N N . LEU B 1 497 ? 8.375 -44.656 4.871 1 73.25 497 LEU B N 1
ATOM 11694 C CA . LEU B 1 497 ? 7.512 -43.969 3.908 1 73.25 497 LEU B CA 1
ATOM 11695 C C . LEU B 1 497 ? 6.715 -42.875 4.582 1 73.25 497 LEU B C 1
ATOM 11697 O O . LEU B 1 497 ? 6.57 -41.781 4.027 1 73.25 497 LEU B O 1
ATOM 11701 N N . VAL B 1 498 ? 6.168 -43.188 5.75 1 82.19 498 VAL B N 1
ATOM 11702 C CA . VAL B 1 498 ? 5.387 -42.188 6.469 1 82.19 498 VAL B CA 1
ATOM 11703 C C . VAL B 1 498 ? 6.277 -41 6.824 1 82.19 498 VAL B C 1
ATOM 11705 O O . VAL B 1 498 ? 5.828 -39.844 6.801 1 82.19 498 VAL B O 1
ATOM 11708 N N . GLN B 1 499 ? 7.441 -41.281 7.109 1 78.38 499 GLN B N 1
ATOM 11709 C CA . GLN B 1 499 ? 8.375 -40.188 7.426 1 78.38 499 GLN B CA 1
ATOM 11710 C C . GLN B 1 499 ? 8.625 -39.312 6.215 1 78.38 499 GLN B C 1
ATOM 11712 O O . GLN B 1 499 ? 8.656 -38.062 6.336 1 78.38 499 GLN B O 1
ATOM 11717 N N . VAL B 1 500 ? 8.844 -39.906 5.055 1 73.25 500 VAL B N 1
ATOM 11718 C CA . VAL B 1 500 ? 9.086 -39.125 3.836 1 73.25 500 VAL B CA 1
ATOM 11719 C C . VAL B 1 500 ? 7.84 -38.344 3.461 1 73.25 500 VAL B C 1
ATOM 11721 O O . VAL B 1 500 ? 7.938 -37.188 3.053 1 73.25 500 VAL B O 1
ATOM 11724 N N . VAL B 1 501 ? 6.715 -38.938 3.629 1 75.81 501 VAL B N 1
ATOM 11725 C CA . VAL B 1 501 ? 5.465 -38.25 3.311 1 75.81 501 VAL B CA 1
ATOM 11726 C C . VAL B 1 501 ? 5.262 -37.094 4.27 1 75.81 501 VAL B C 1
ATOM 11728 O O . VAL B 1 501 ? 4.863 -36 3.855 1 75.81 501 VAL B O 1
ATOM 11731 N N . ALA B 1 502 ? 5.477 -37.312 5.496 1 80.5 502 ALA B N 1
ATOM 11732 C CA . ALA B 1 502 ? 5.316 -36.25 6.496 1 80.5 502 ALA B CA 1
ATOM 11733 C C . ALA B 1 502 ? 6.246 -35.094 6.211 1 80.5 502 ALA B C 1
ATOM 11735 O O . ALA B 1 502 ? 5.855 -33.938 6.359 1 80.5 502 ALA B O 1
ATOM 11736 N N . GLN B 1 503 ? 7.371 -35.375 5.844 1 75.31 503 GLN B N 1
ATOM 11737 C CA . GLN B 1 503 ? 8.32 -34.312 5.535 1 75.31 503 GLN B CA 1
ATOM 11738 C C . GLN B 1 503 ? 7.871 -33.5 4.312 1 75.31 503 GLN B C 1
ATOM 11740 O O . GLN B 1 503 ? 7.977 -32.281 4.297 1 75.31 503 GLN B O 1
ATOM 11745 N N . GLN B 1 504 ? 7.418 -34.188 3.334 1 71.69 504 GLN B N 1
ATOM 11746 C CA . GLN B 1 504 ? 6.945 -33.5 2.139 1 71.69 504 GLN B CA 1
ATOM 11747 C C . GLN B 1 504 ? 5.715 -32.656 2.443 1 71.69 504 GLN B C 1
ATOM 11749 O O . GLN B 1 504 ? 5.586 -31.531 1.934 1 71.69 504 GLN B O 1
ATOM 11754 N N . ILE B 1 505 ? 4.898 -33.188 3.26 1 75.88 505 ILE B N 1
ATOM 11755 C CA . ILE B 1 505 ? 3.715 -32.438 3.646 1 75.88 505 ILE B CA 1
ATOM 11756 C C . ILE B 1 505 ? 4.125 -31.219 4.48 1 75.88 505 ILE B C 1
ATOM 11758 O O . ILE B 1 505 ? 3.541 -30.141 4.352 1 75.88 505 ILE B O 1
ATOM 11762 N N . GLY B 1 506 ? 5.062 -31.422 5.277 1 76.31 506 GLY B N 1
ATOM 11763 C CA . GLY B 1 506 ? 5.566 -30.297 6.059 1 76.31 506 GLY B CA 1
ATOM 11764 C C . GLY B 1 506 ? 6.07 -29.156 5.203 1 76.31 506 GLY B C 1
ATOM 11765 O O . GLY B 1 506 ? 5.797 -27.984 5.492 1 76.31 506 GLY B O 1
ATOM 11766 N N . ILE B 1 507 ? 6.723 -29.5 4.156 1 71.88 507 ILE B N 1
ATOM 11767 C CA . ILE B 1 507 ? 7.234 -28.484 3.244 1 71.88 507 ILE B CA 1
ATOM 11768 C C . ILE B 1 507 ? 6.074 -27.797 2.523 1 71.88 507 ILE B C 1
ATOM 11770 O O . ILE B 1 507 ? 6.074 -26.578 2.342 1 71.88 507 ILE B O 1
ATOM 11774 N N . THR B 1 508 ? 5.117 -28.531 2.205 1 72.94 508 THR B N 1
ATOM 11775 C CA . THR B 1 508 ? 3.959 -27.984 1.51 1 72.94 508 THR B CA 1
ATOM 11776 C C . THR B 1 508 ? 3.188 -27.031 2.416 1 72.94 508 THR B C 1
ATOM 11778 O O . THR B 1 508 ? 2.764 -25.953 1.978 1 72.94 508 THR B O 1
ATOM 11781 N N . ILE B 1 509 ? 3.025 -27.453 3.605 1 73.12 509 ILE B N 1
ATOM 11782 C CA . ILE B 1 509 ? 2.273 -26.609 4.535 1 73.12 509 ILE B CA 1
ATOM 11783 C C . ILE B 1 509 ? 3.066 -25.344 4.848 1 73.12 509 ILE B C 1
ATOM 11785 O O . ILE B 1 509 ? 2.494 -24.266 4.949 1 73.12 509 ILE B O 1
ATOM 11789 N N . ARG B 1 510 ? 4.293 -25.5 4.973 1 74.38 510 ARG B N 1
ATOM 11790 C CA . ARG B 1 510 ? 5.121 -24.328 5.23 1 74.38 510 ARG B CA 1
ATOM 11791 C C . ARG B 1 510 ? 5.078 -23.359 4.055 1 74.38 510 ARG B C 1
ATOM 11793 O O . ARG B 1 510 ? 5.016 -22.141 4.246 1 74.38 510 ARG B O 1
ATOM 11800 N N . GLN B 1 511 ? 5.164 -23.875 2.896 1 71.81 511 GLN B N 1
ATOM 11801 C CA . GLN B 1 511 ? 5.059 -23.031 1.714 1 71.81 511 GLN B CA 1
ATOM 11802 C C . GLN B 1 511 ? 3.701 -22.328 1.658 1 71.81 511 GLN B C 1
ATOM 11804 O O . GLN B 1 511 ? 3.617 -21.141 1.308 1 71.81 511 GLN B O 1
ATOM 11809 N N . TRP B 1 512 ? 2.764 -23.078 1.986 1 69.5 512 TRP B N 1
ATOM 11810 C CA . TRP B 1 512 ? 1.424 -22.516 1.996 1 69.5 512 TRP B CA 1
ATOM 11811 C C . TRP B 1 512 ? 1.314 -21.406 3.039 1 69.5 512 TRP B C 1
ATOM 11813 O O . TRP B 1 512 ? 0.741 -20.344 2.77 1 69.5 512 TRP B O 1
ATOM 11823 N N . GLN B 1 513 ? 1.878 -21.625 4.164 1 73.19 513 GLN B N 1
ATOM 11824 C CA . GLN B 1 513 ? 1.847 -20.625 5.227 1 73.19 513 GLN B CA 1
ATOM 11825 C C . GLN B 1 513 ? 2.631 -19.375 4.832 1 73.19 513 GLN B C 1
ATOM 11827 O O . GLN B 1 513 ? 2.188 -18.25 5.082 1 73.19 513 GLN B O 1
ATOM 11832 N N . LEU B 1 514 ? 3.697 -19.594 4.191 1 73 514 LEU B N 1
ATOM 11833 C CA . LEU B 1 514 ? 4.52 -18.469 3.777 1 73 514 LEU B CA 1
ATOM 11834 C C . LEU B 1 514 ? 3.832 -17.672 2.674 1 73 514 LEU B C 1
ATOM 11836 O O . LEU B 1 514 ? 3.879 -16.438 2.67 1 73 514 LEU B O 1
ATOM 11840 N N . HIS B 1 515 ? 3.26 -18.359 1.877 1 73.12 515 HIS B N 1
ATOM 11841 C CA . HIS B 1 515 ? 2.543 -17.672 0.812 1 73.12 515 HIS B CA 1
ATOM 11842 C C . HIS B 1 515 ? 1.374 -16.859 1.368 1 73.12 515 HIS B C 1
ATOM 11844 O O . HIS B 1 515 ? 1.154 -15.719 0.962 1 73.12 515 HIS B O 1
ATOM 11850 N N . ARG B 1 516 ? 0.697 -17.469 2.281 1 69.38 516 ARG B N 1
ATOM 11851 C CA . ARG B 1 516 ? -0.419 -16.766 2.906 1 69.38 516 ARG B CA 1
ATOM 11852 C C . ARG B 1 516 ? 0.067 -15.547 3.686 1 69.38 516 ARG B C 1
ATOM 11854 O O . ARG B 1 516 ? -0.562 -14.484 3.648 1 69.38 516 ARG B O 1
ATOM 11861 N N . GLN B 1 517 ? 1.114 -15.758 4.305 1 75.56 517 GLN B N 1
ATOM 11862 C CA . GLN B 1 517 ? 1.679 -14.656 5.074 1 75.56 517 GLN B CA 1
ATOM 11863 C C . GLN B 1 517 ? 2.145 -13.523 4.156 1 75.56 517 GLN B C 1
ATOM 11865 O O . GLN B 1 517 ? 1.965 -12.352 4.473 1 75.56 517 GLN B O 1
ATOM 11870 N N . THR B 1 518 ? 2.705 -13.875 3.066 1 76.12 518 THR B N 1
ATOM 11871 C CA . THR B 1 518 ? 3.166 -12.867 2.117 1 76.12 518 THR B CA 1
ATOM 11872 C C . THR B 1 518 ? 1.986 -12.102 1.525 1 76.12 518 THR B C 1
ATOM 11874 O O . THR B 1 518 ? 2.043 -10.883 1.381 1 76.12 518 THR B O 1
ATOM 11877 N N . GLN B 1 519 ? 1.022 -12.836 1.289 1 74.12 519 GLN B N 1
ATOM 11878 C CA . GLN B 1 519 ? -0.154 -12.188 0.722 1 74.12 519 GLN B CA 1
ATOM 11879 C C . GLN B 1 519 ? -0.826 -11.273 1.747 1 74.12 519 GLN B C 1
ATOM 11881 O O . GLN B 1 519 ? -1.279 -10.18 1.41 1 74.12 519 GLN B O 1
ATOM 11886 N N . GLN B 1 520 ? -0.884 -11.773 2.965 1 75.81 520 GLN B N 1
ATOM 11887 C CA . GLN B 1 520 ? -1.496 -10.977 4.02 1 75.81 520 GLN B CA 1
ATOM 11888 C C . GLN B 1 520 ? -0.682 -9.711 4.297 1 75.81 520 GLN B C 1
ATOM 11890 O O . GLN B 1 520 ? -1.243 -8.625 4.449 1 75.81 520 GLN B O 1
ATOM 11895 N N . GLN B 1 521 ? 0.563 -9.867 4.285 1 78.5 521 GLN B N 1
ATOM 11896 C CA . GLN B 1 521 ? 1.428 -8.719 4.547 1 78.5 521 GLN B CA 1
ATOM 11897 C C . GLN B 1 521 ? 1.352 -7.703 3.414 1 78.5 521 GLN B C 1
ATOM 11899 O O . GLN B 1 521 ? 1.353 -6.496 3.656 1 78.5 521 GLN B O 1
ATOM 11904 N N . GLN B 1 522 ? 1.277 -8.195 2.266 1 78.69 522 GLN B N 1
ATOM 11905 C CA . GLN B 1 522 ? 1.144 -7.289 1.13 1 78.69 522 GLN B CA 1
ATOM 11906 C C . GLN B 1 522 ? -0.194 -6.559 1.164 1 78.69 522 GLN B C 1
ATOM 11908 O O . GLN B 1 522 ? -0.261 -5.363 0.87 1 78.69 522 GLN B O 1
ATOM 11913 N N . LYS B 1 523 ? -1.151 -7.258 1.581 1 77.38 523 LYS B N 1
ATOM 11914 C CA . LYS B 1 523 ? -2.467 -6.629 1.677 1 77.38 523 LYS B CA 1
ATOM 11915 C C . LYS B 1 523 ? -2.49 -5.566 2.775 1 77.38 523 LYS B C 1
ATOM 11917 O O . LYS B 1 523 ? -3.074 -4.496 2.598 1 77.38 523 LYS B O 1
ATOM 11922 N N . ILE B 1 524 ? -1.899 -5.844 3.869 1 80.38 524 ILE B N 1
ATOM 11923 C CA . ILE B 1 524 ? -1.849 -4.895 4.977 1 80.38 524 ILE B CA 1
ATOM 11924 C C . ILE B 1 524 ? -1.062 -3.654 4.555 1 80.38 524 ILE B C 1
ATOM 11926 O O . ILE B 1 524 ? -1.485 -2.525 4.812 1 80.38 524 ILE B O 1
ATOM 11930 N N . LEU B 1 525 ? -0.002 -3.857 3.83 1 80.44 525 LEU B N 1
ATOM 11931 C CA . LEU B 1 525 ? 0.814 -2.729 3.396 1 80.44 525 LEU B CA 1
ATOM 11932 C C . LEU B 1 525 ? 0.051 -1.855 2.406 1 80.44 525 LEU B C 1
ATOM 11934 O O . LEU B 1 525 ? 0.039 -0.629 2.535 1 80.44 525 LEU B O 1
ATOM 11938 N N . GLN B 1 526 ? -0.564 -2.51 1.556 1 82 526 GLN B N 1
ATOM 11939 C CA . GLN B 1 526 ? -1.313 -1.751 0.56 1 82 526 GLN B CA 1
ATOM 11940 C C . GLN B 1 526 ? -2.486 -1.013 1.199 1 82 526 GLN B C 1
ATOM 11942 O O . GLN B 1 526 ? -2.75 0.146 0.873 1 82 526 GLN B O 1
ATOM 11947 N N . SER B 1 527 ? -3.16 -1.707 2.072 1 81.19 527 SER B N 1
ATOM 11948 C CA . SER B 1 527 ? -4.27 -1.064 2.771 1 81.19 527 SER B CA 1
ATOM 11949 C C . SER B 1 527 ? -3.777 0.087 3.643 1 81.19 527 SER B C 1
ATOM 11951 O O . SER B 1 527 ? -4.434 1.129 3.73 1 81.19 527 SER B O 1
ATOM 11953 N N . PHE B 1 528 ? -2.717 -0.052 4.238 1 87.12 528 PHE B N 1
ATOM 11954 C CA . PHE B 1 528 ? -2.117 0.972 5.086 1 87.12 528 PHE B CA 1
ATOM 11955 C C . PHE B 1 528 ? -1.787 2.221 4.273 1 87.12 528 PHE B C 1
ATOM 11957 O O . PHE B 1 528 ? -2.111 3.336 4.684 1 87.12 528 PHE B O 1
ATOM 11964 N N . GLN B 1 529 ? -1.182 1.983 3.162 1 84.56 529 GLN B N 1
ATOM 11965 C CA . GLN B 1 529 ? -0.814 3.092 2.287 1 84.56 529 GLN B CA 1
ATOM 11966 C C . GLN B 1 529 ? -2.053 3.809 1.757 1 84.56 529 GLN B C 1
ATOM 11968 O O . GLN B 1 529 ? -2.086 5.039 1.695 1 84.56 529 GLN B O 1
ATOM 11973 N N . GLN B 1 530 ? -3.016 3.051 1.459 1 82.12 530 GLN B N 1
ATOM 11974 C CA . GLN B 1 530 ? -4.262 3.645 0.985 1 82.12 530 GLN B CA 1
ATOM 11975 C C . GLN B 1 530 ? -4.941 4.449 2.088 1 82.12 530 GLN B C 1
ATOM 11977 O O . GLN B 1 530 ? -5.496 5.523 1.831 1 82.12 530 GLN B O 1
ATOM 11982 N N . CYS B 1 531 ? -4.898 3.982 3.301 1 83.62 531 CYS B N 1
ATOM 11983 C CA . CYS B 1 531 ? -5.48 4.68 4.441 1 83.62 531 CYS B CA 1
ATOM 11984 C C . CYS B 1 531 ? -4.797 6.023 4.668 1 83.62 531 CYS B C 1
ATOM 11986 O O . CYS B 1 531 ? -5.461 7.027 4.93 1 83.62 531 CYS B O 1
ATOM 11988 N N . LEU B 1 532 ? -3.535 6.027 4.461 1 85.62 532 LEU B N 1
ATOM 11989 C CA . LEU B 1 532 ? -2.801 7.27 4.672 1 85.62 532 LEU B CA 1
ATOM 11990 C C . LEU B 1 532 ? -3.148 8.297 3.604 1 85.62 532 LEU B C 1
ATOM 11992 O O . LEU B 1 532 ? -3.285 9.484 3.9 1 85.62 532 LEU B O 1
ATOM 11996 N N . ARG B 1 533 ? -3.359 7.824 2.438 1 82.25 533 ARG B N 1
ATOM 11997 C CA . ARG B 1 533 ? -3.734 8.727 1.354 1 82.25 533 ARG B CA 1
ATOM 11998 C C . ARG B 1 533 ? -5.125 9.312 1.583 1 82.25 533 ARG B C 1
ATOM 12000 O O . ARG B 1 533 ? -5.359 10.492 1.334 1 82.25 533 ARG B O 1
ATOM 12007 N N . ILE B 1 534 ? -5.973 8.547 2.123 1 77.25 534 ILE B N 1
ATOM 12008 C CA . ILE B 1 534 ? -7.34 8.977 2.391 1 77.25 534 ILE B CA 1
ATOM 12009 C C . ILE B 1 534 ? -7.352 9.984 3.537 1 77.25 534 ILE B C 1
ATOM 12011 O O . ILE B 1 534 ? -8.07 10.984 3.488 1 77.25 534 ILE B O 1
ATOM 12015 N N . LEU B 1 535 ? -6.562 9.719 4.5 1 79.19 535 LEU B N 1
ATOM 12016 C CA . LEU B 1 535 ? -6.5 10.617 5.645 1 79.19 535 LEU B CA 1
ATOM 12017 C C . LEU B 1 535 ? -5.969 11.984 5.234 1 79.19 535 LEU B C 1
ATOM 12019 O O . LEU B 1 535 ? -6.473 13.016 5.691 1 79.19 535 LEU B O 1
ATOM 12023 N N . GLU B 1 536 ? -5.105 11.953 4.297 1 78.56 536 GLU B N 1
ATOM 12024 C CA . GLU B 1 536 ? -4.527 13.211 3.846 1 78.56 536 GLU B CA 1
ATOM 12025 C C . GLU B 1 536 ? -5.527 14.008 3.012 1 78.56 536 GLU B C 1
ATOM 12027 O O . GLU B 1 536 ? -5.609 15.234 3.131 1 78.56 536 GLU B O 1
ATOM 12032 N N . GLN B 1 537 ? -6.285 13.391 2.322 1 75.81 537 GLN B N 1
ATOM 12033 C CA . GLN B 1 537 ? -7.266 14.062 1.478 1 75.81 537 GLN B CA 1
ATOM 12034 C C . GLN B 1 537 ? -8.445 14.57 2.303 1 75.81 537 GLN B C 1
ATOM 12036 O O . GLN B 1 537 ? -9.094 15.547 1.925 1 75.81 537 GLN B O 1
ATOM 12041 N N . SER B 1 538 ? -8.625 13.984 3.434 1 76.06 538 SER B N 1
ATOM 12042 C CA . SER B 1 538 ? -9.75 14.367 4.289 1 76.06 538 SER B CA 1
ATOM 12043 C C . SER B 1 538 ? -9.453 15.664 5.035 1 76.06 538 SER B C 1
ATOM 12045 O O . SER B 1 538 ? -10.375 16.328 5.52 1 76.06 538 SER B O 1
ATOM 12047 N N . GLN B 1 539 ? -8.266 16.016 5.016 1 73.06 539 GLN B N 1
ATOM 12048 C CA . GLN B 1 539 ? -7.875 17.203 5.762 1 73.06 539 GLN B CA 1
ATOM 12049 C C . GLN B 1 539 ? -8.297 18.484 5.027 1 73.06 539 GLN B C 1
ATOM 12051 O O . GLN B 1 539 ? -8.391 19.547 5.633 1 73.06 539 GLN B O 1
ATOM 120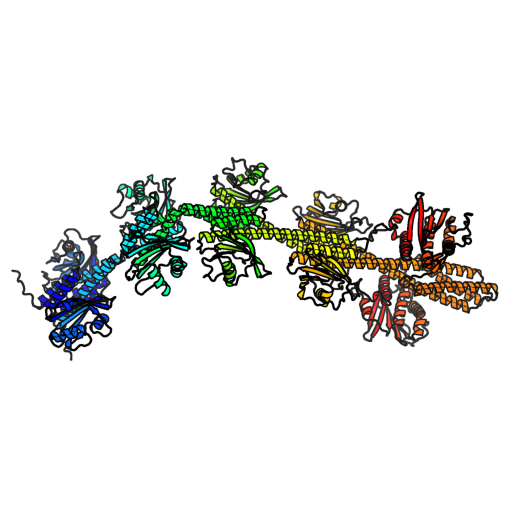56 N N . ASP B 1 540 ? -8.648 18.406 3.746 1 66.31 540 ASP B N 1
ATOM 12057 C CA . ASP B 1 540 ? -8.961 19.594 2.959 1 66.31 540 ASP B CA 1
ATOM 12058 C C . ASP B 1 540 ? -10.469 19.703 2.719 1 66.31 540 ASP B C 1
ATOM 12060 O O . ASP B 1 540 ? -10.906 20.438 1.826 1 66.31 540 ASP B O 1
ATOM 12064 N N . SER B 1 541 ? -11.188 19.203 3.635 1 68.69 541 SER B N 1
ATOM 12065 C CA . SER B 1 541 ? -12.633 19.312 3.467 1 68.69 541 SER B CA 1
ATOM 12066 C C . SER B 1 541 ? -13.133 20.703 3.805 1 68.69 541 SER B C 1
ATOM 12068 O O . SER B 1 541 ? -12.641 21.344 4.738 1 68.69 541 SER B O 1
ATOM 12070 N N . PRO B 1 542 ? -13.898 21.188 2.994 1 67.25 542 PRO B N 1
ATOM 12071 C CA . PRO B 1 542 ? -14.328 22.578 3.166 1 67.25 542 PRO B CA 1
ATOM 12072 C C . PRO B 1 542 ? -15.219 22.766 4.391 1 67.25 542 PRO B C 1
ATOM 12074 O O . PRO B 1 542 ? -15.234 23.844 4.984 1 67.25 542 PRO B O 1
ATOM 12077 N N . LYS B 1 543 ? -16.094 21.656 4.637 1 73.88 543 LYS B N 1
ATOM 12078 C CA . LYS B 1 543 ? -17 21.812 5.777 1 73.88 543 LYS B CA 1
ATOM 12079 C C . LYS B 1 543 ? -16.547 20.953 6.957 1 73.88 543 LYS B C 1
ATOM 12081 O O . LYS B 1 543 ? -16.328 19.75 6.816 1 73.88 543 LYS B O 1
ATOM 12086 N N . GLN B 1 544 ? -16.344 21.469 8.102 1 80.25 544 GLN B N 1
ATOM 12087 C CA . GLN B 1 544 ? -15.969 20.828 9.359 1 80.25 544 GLN B CA 1
ATOM 12088 C C . GLN B 1 544 ? -14.859 19.812 9.148 1 80.25 544 GLN B C 1
ATOM 12090 O O . GLN B 1 544 ? -15.078 18.609 9.305 1 80.25 544 GLN B O 1
ATOM 12095 N N . PRO B 1 545 ? -13.656 20.203 8.727 1 84.75 545 PRO B N 1
ATOM 12096 C CA . PRO B 1 545 ? -12.547 19.312 8.367 1 84.75 545 PRO B CA 1
ATOM 12097 C C . PRO B 1 545 ? -12.18 18.359 9.5 1 84.75 545 PRO B C 1
ATOM 12099 O O . PRO B 1 545 ? -11.836 17.203 9.25 1 84.75 545 PRO B O 1
ATOM 12102 N N . ILE B 1 546 ? -12.359 18.734 10.742 1 89.88 546 ILE B N 1
ATOM 12103 C CA . ILE B 1 546 ? -11.922 17.906 11.859 1 89.88 546 ILE B CA 1
ATOM 12104 C C . ILE B 1 546 ? -12.859 16.703 12 1 89.88 546 ILE B C 1
ATOM 12106 O O . ILE B 1 546 ? -12.406 15.578 12.172 1 89.88 546 ILE B O 1
ATOM 12110 N N . GLN B 1 547 ? -14.133 16.938 11.945 1 89.12 547 GLN B N 1
ATOM 12111 C CA . GLN B 1 547 ? -15.102 15.867 12.078 1 89.12 547 GLN B CA 1
ATOM 12112 C C . GLN B 1 547 ? -14.984 14.867 10.922 1 89.12 547 GLN B C 1
ATOM 12114 O O . GLN B 1 547 ? -15.109 13.656 11.125 1 89.12 547 GLN B O 1
ATOM 12119 N N . HIS B 1 548 ? -14.789 15.422 9.805 1 90.56 548 HIS B N 1
ATOM 12120 C CA . HIS B 1 548 ? -14.633 14.547 8.648 1 90.56 548 HIS B CA 1
ATOM 12121 C C . HIS B 1 548 ? -13.391 13.672 8.781 1 90.56 548 HIS B C 1
ATOM 12123 O O . HIS B 1 548 ? -13.422 12.477 8.453 1 90.56 548 HIS B O 1
ATOM 12129 N N . LEU B 1 549 ? -12.266 14.266 9.195 1 91.25 549 LEU B N 1
ATOM 12130 C CA . LEU B 1 549 ? -11.031 13.516 9.406 1 91.25 549 LEU B CA 1
ATOM 12131 C C . LEU B 1 549 ? -11.227 12.414 10.438 1 91.25 549 LEU B C 1
ATOM 12133 O O . LEU B 1 549 ? -10.797 11.273 10.234 1 91.25 549 LEU B O 1
ATOM 12137 N N . GLU B 1 550 ? -11.867 12.727 11.539 1 93.81 550 GLU B N 1
ATOM 12138 C CA . GLU B 1 550 ? -12.07 11.766 12.617 1 93.81 550 GLU B CA 1
ATOM 12139 C C . GLU B 1 550 ? -12.922 10.594 12.156 1 93.81 550 GLU B C 1
ATOM 12141 O O . GLU B 1 550 ? -12.578 9.438 12.398 1 93.81 550 GLU B O 1
ATOM 12146 N N . ARG B 1 551 ? -13.938 10.859 11.469 1 91.56 551 ARG B N 1
ATOM 12147 C CA . ARG B 1 551 ? -14.828 9.805 10.992 1 91.56 551 ARG B CA 1
ATOM 12148 C C . ARG B 1 551 ? -14.125 8.922 9.961 1 91.56 551 ARG B C 1
ATOM 12150 O O . ARG B 1 551 ? -14.234 7.695 10.016 1 91.56 551 ARG B O 1
ATOM 12157 N N . THR B 1 552 ? -13.484 9.555 9.055 1 91 552 THR B N 1
ATOM 12158 C CA . THR B 1 552 ? -12.781 8.812 8.016 1 91 552 THR B CA 1
ATOM 12159 C C . THR B 1 552 ? -11.688 7.938 8.625 1 91 552 THR B C 1
ATOM 12161 O O . THR B 1 552 ? -11.477 6.801 8.188 1 91 552 THR B O 1
ATOM 12164 N N . ALA B 1 553 ? -10.914 8.477 9.531 1 93.19 553 ALA B N 1
ATOM 12165 C CA . ALA B 1 553 ? -9.852 7.711 10.18 1 93.19 553 ALA B CA 1
ATOM 12166 C C . ALA B 1 553 ? -10.406 6.48 10.891 1 93.19 553 ALA B C 1
ATOM 12168 O O . ALA B 1 553 ? -9.82 5.398 10.82 1 93.19 553 ALA B O 1
ATOM 12169 N N . LEU B 1 554 ? -11.523 6.633 11.555 1 95.12 554 LEU B N 1
ATOM 12170 C CA . LEU B 1 554 ? -12.125 5.523 12.281 1 95.12 554 LEU B CA 1
ATOM 12171 C C . LEU B 1 554 ? -12.625 4.449 11.32 1 95.12 554 LEU B C 1
ATOM 12173 O O . LEU B 1 554 ? -12.5 3.256 11.594 1 95.12 554 LEU B O 1
ATOM 12177 N N . GLU B 1 555 ? -13.094 4.848 10.234 1 92.69 555 GLU B N 1
ATOM 12178 C CA . GLU B 1 555 ? -13.539 3.896 9.211 1 92.69 555 GLU B CA 1
ATOM 12179 C C . GLU B 1 555 ? -12.359 3.109 8.648 1 92.69 555 GLU B C 1
ATOM 12181 O O . GLU B 1 555 ? -12.477 1.911 8.391 1 92.69 555 GLU B O 1
ATOM 12186 N N . GLN B 1 556 ? -11.273 3.824 8.445 1 91.38 556 GLN B N 1
ATOM 12187 C CA . GLN B 1 556 ? -10.094 3.156 7.914 1 91.38 556 GLN B CA 1
ATOM 12188 C C . GLN B 1 556 ? -9.5 2.186 8.938 1 91.38 556 GLN B C 1
ATOM 12190 O O . GLN B 1 556 ? -9.039 1.103 8.57 1 91.38 556 GLN B O 1
ATOM 12195 N N . ILE B 1 557 ? -9.492 2.586 10.195 1 93.12 557 ILE B N 1
ATOM 12196 C CA . ILE B 1 557 ? -9.008 1.702 11.25 1 93.12 557 ILE B CA 1
ATOM 12197 C C . ILE B 1 557 ? -9.859 0.441 11.305 1 93.12 557 ILE B C 1
ATOM 12199 O O . ILE B 1 557 ? -9.336 -0.668 11.43 1 93.12 557 ILE B O 1
ATOM 12203 N N . ALA B 1 558 ? -11.117 0.599 11.109 1 91.81 558 ALA B N 1
ATOM 12204 C CA . ALA B 1 558 ? -12.031 -0.544 11.102 1 91.81 558 ALA B CA 1
ATOM 12205 C C . ALA B 1 558 ? -11.75 -1.456 9.906 1 91.81 558 ALA B C 1
ATOM 12207 O O . ALA B 1 558 ? -11.867 -2.68 10.016 1 91.81 558 ALA B O 1
ATOM 12208 N N . ALA B 1 559 ? -11.391 -0.904 8.844 1 87.06 559 ALA B N 1
ATOM 12209 C CA . ALA B 1 559 ? -11.133 -1.673 7.629 1 87.06 559 ALA B CA 1
ATOM 12210 C C . ALA B 1 559 ? -9.867 -2.512 7.77 1 87.06 559 ALA B C 1
ATOM 12212 O O . ALA B 1 559 ? -9.812 -3.646 7.293 1 87.06 559 ALA B O 1
ATOM 12213 N N . ILE B 1 560 ? -8.836 -1.964 8.375 1 86.69 560 ILE B N 1
ATOM 12214 C CA . ILE B 1 560 ? -7.574 -2.672 8.547 1 86.69 560 ILE B CA 1
ATOM 12215 C C . ILE B 1 560 ? -7.758 -3.834 9.516 1 86.69 560 ILE B C 1
ATOM 12217 O O . ILE B 1 560 ? -7.246 -4.934 9.289 1 86.69 560 ILE B O 1
ATOM 12221 N N . LEU B 1 561 ? -8.516 -3.584 10.594 1 88.88 561 LEU B N 1
ATOM 12222 C CA . LEU B 1 561 ? -8.688 -4.598 11.625 1 88.88 561 LEU B CA 1
ATOM 12223 C C . LEU B 1 561 ? -9.914 -5.457 11.344 1 88.88 561 LEU B C 1
ATOM 12225 O O . LEU B 1 561 ? -10.094 -6.516 11.953 1 88.88 561 LEU B O 1
ATOM 12229 N N . ASN B 1 562 ? -10.711 -5.066 10.406 1 86.88 562 ASN B N 1
ATOM 12230 C CA . ASN B 1 562 ? -11.984 -5.738 10.148 1 86.88 562 ASN B CA 1
ATOM 12231 C C . ASN B 1 562 ? -12.797 -5.895 11.43 1 86.88 562 ASN B C 1
ATOM 12233 O O . ASN B 1 562 ? -13.234 -6.996 11.766 1 86.88 562 ASN B O 1
ATOM 12237 N N . CYS B 1 563 ? -12.867 -4.855 12.102 1 90.69 563 CYS B N 1
ATOM 12238 C CA . CYS B 1 563 ? -13.594 -4.879 13.367 1 90.69 563 CYS B CA 1
ATOM 12239 C C . CYS B 1 563 ? -15.023 -4.383 13.188 1 90.69 563 CYS B C 1
ATOM 12241 O O . CYS B 1 563 ? -15.359 -3.807 12.148 1 90.69 563 CYS B O 1
ATOM 12243 N N . SER B 1 564 ? -15.859 -4.516 14.258 1 92 564 SER B N 1
ATOM 12244 C CA . SER B 1 564 ? -17.297 -4.238 14.148 1 92 564 SER B CA 1
ATOM 12245 C C . SER B 1 564 ? -17.641 -2.91 14.805 1 92 564 SER B C 1
ATOM 12247 O O . SER B 1 564 ? -18.75 -2.385 14.602 1 92 564 SER B O 1
ATOM 12249 N N . LEU B 1 565 ? -16.734 -2.375 15.586 1 94.44 565 LEU B N 1
ATOM 12250 C CA . LEU B 1 565 ? -17.031 -1.125 16.281 1 94.44 565 LEU B CA 1
ATOM 12251 C C . LEU B 1 565 ? -15.781 -0.268 16.422 1 94.44 565 LEU B C 1
ATOM 12253 O O . LEU B 1 565 ? -14.727 -0.764 16.828 1 94.44 565 LEU B O 1
ATOM 12257 N N . THR B 1 566 ? -15.867 0.959 16.094 1 96.25 566 THR B N 1
ATOM 12258 C CA . THR B 1 566 ? -14.828 1.953 16.344 1 96.25 566 THR B CA 1
ATOM 12259 C C . THR B 1 566 ? -15.438 3.285 16.766 1 96.25 566 THR B C 1
ATOM 12261 O O . THR B 1 566 ? -16.375 3.771 16.125 1 96.25 566 THR B O 1
ATOM 12264 N N . ILE B 1 567 ? -14.977 3.859 17.844 1 95.75 567 ILE B N 1
ATOM 12265 C CA . ILE B 1 567 ? -15.445 5.156 18.312 1 95.75 567 ILE B CA 1
ATOM 12266 C C . ILE B 1 567 ? -14.266 5.988 18.812 1 95.75 567 ILE B C 1
ATOM 12268 O O . ILE B 1 567 ? -13.195 5.449 19.094 1 95.75 567 ILE B O 1
ATOM 12272 N N . LEU B 1 568 ? -14.477 7.277 18.844 1 97.19 568 LEU B N 1
ATOM 12273 C CA . LEU B 1 568 ? -13.492 8.211 19.375 1 97.19 568 LEU B CA 1
ATOM 12274 C C . LEU B 1 568 ? -14.086 9.016 20.531 1 97.19 568 LEU B C 1
ATOM 12276 O O . LEU B 1 568 ? -15.156 9.609 20.391 1 97.19 568 LEU B O 1
ATOM 12280 N N . LEU B 1 569 ? -13.484 8.898 21.641 1 96.44 569 LEU B N 1
ATOM 12281 C CA . LEU B 1 569 ? -13.797 9.797 22.75 1 96.44 569 LEU B CA 1
ATOM 12282 C C . LEU B 1 569 ? -12.969 11.078 22.672 1 96.44 569 LEU B C 1
ATOM 12284 O O . LEU B 1 569 ? -11.766 11.062 22.938 1 96.44 569 LEU B O 1
ATOM 12288 N N . SER B 1 570 ? -13.617 12.133 22.297 1 95.69 570 SER B N 1
ATOM 12289 C CA . SER B 1 570 ? -12.914 13.375 21.984 1 95.69 570 SER B CA 1
ATOM 12290 C C . SER B 1 570 ? -13.258 14.469 23 1 95.69 570 SER B C 1
ATOM 12292 O O . SER B 1 570 ? -14.398 14.562 23.453 1 95.69 570 SER B O 1
ATOM 12294 N N . TRP B 1 571 ? -12.219 15.281 23.391 1 93.31 571 TRP B N 1
ATOM 12295 C CA . TRP B 1 571 ? -12.422 16.453 24.234 1 93.31 571 TRP B CA 1
ATOM 12296 C C . TRP B 1 571 ? -11.508 17.594 23.812 1 93.31 571 TRP B C 1
ATOM 12298 O O . TRP B 1 571 ? -10.562 17.391 23.047 1 93.31 571 TRP B O 1
ATOM 12308 N N . GLN B 1 572 ? -11.867 18.797 24.125 1 89.56 572 GLN B N 1
ATOM 12309 C CA . GLN B 1 572 ? -11.023 19.969 23.891 1 89.56 572 GLN B CA 1
ATOM 12310 C C . GLN B 1 572 ? -10.078 20.219 25.062 1 89.56 572 GLN B C 1
ATOM 12312 O O . GLN B 1 572 ? -10.375 19.828 26.203 1 89.56 572 GLN B O 1
ATOM 12317 N N . PRO B 1 573 ? -8.969 20.781 24.656 1 87.06 573 PRO B N 1
ATOM 12318 C CA . PRO B 1 573 ? -8.039 21.047 25.766 1 87.06 573 PRO B CA 1
ATOM 12319 C C . PRO B 1 573 ? -8.664 21.906 26.859 1 87.06 573 PRO B C 1
ATOM 12321 O O . PRO B 1 573 ? -9.258 22.953 26.578 1 87.06 573 PRO B O 1
ATOM 12324 N N . GLY B 1 574 ? -8.602 21.5 28.062 1 83.56 574 GLY B N 1
ATOM 12325 C CA . GLY B 1 574 ? -9.141 22.203 29.203 1 83.56 574 GLY B CA 1
ATOM 12326 C C . GLY B 1 574 ? -10.5 21.688 29.641 1 83.56 574 GLY B C 1
ATOM 12327 O O . GLY B 1 574 ? -10.953 21.969 30.75 1 83.56 574 GLY B O 1
ATOM 12328 N N . GLU B 1 575 ? -11.125 20.969 28.781 1 88.81 575 GLU B N 1
ATOM 12329 C CA . GLU B 1 575 ? -12.422 20.391 29.141 1 88.81 575 GLU B CA 1
ATOM 12330 C C . GLU B 1 575 ? -12.258 19.125 29.984 1 88.81 575 GLU B C 1
ATOM 12332 O O . GLU B 1 575 ? -11.227 18.469 29.922 1 88.81 575 GLU B O 1
ATOM 12337 N N . ASN B 1 576 ? -13.336 18.812 30.75 1 92.31 576 ASN B N 1
ATOM 12338 C CA . ASN B 1 576 ? -13.273 17.656 31.625 1 92.31 576 ASN B CA 1
ATOM 12339 C C . ASN B 1 576 ? -14.273 16.578 31.203 1 92.31 576 ASN B C 1
ATOM 12341 O O . ASN B 1 576 ? -14.508 15.617 31.938 1 92.31 576 ASN B O 1
ATOM 12345 N N . VAL B 1 577 ? -14.883 16.859 30.062 1 94.75 577 VAL B N 1
ATOM 12346 C CA . VAL B 1 577 ? -15.844 15.883 29.547 1 94.75 577 VAL B CA 1
ATOM 12347 C C . VAL B 1 577 ? -15.516 15.531 28.094 1 94.75 577 VAL B C 1
ATOM 12349 O O . VAL B 1 577 ? -15.062 16.391 27.344 1 94.75 577 VAL B O 1
ATOM 12352 N N . ALA B 1 578 ? -15.75 14.234 27.844 1 95 578 ALA B N 1
ATOM 12353 C CA . ALA B 1 578 ? -15.484 13.773 26.484 1 95 578 ALA B CA 1
ATOM 12354 C C . ALA B 1 578 ? -16.781 13.492 25.734 1 95 578 ALA B C 1
ATOM 12356 O O . ALA B 1 578 ? -17.781 13.078 26.328 1 95 578 ALA B O 1
ATOM 12357 N N . LYS B 1 579 ? -16.766 13.758 24.469 1 95.06 579 LYS B N 1
ATOM 12358 C CA . LYS B 1 579 ? -17.875 13.445 23.578 1 95.06 579 LYS B CA 1
ATOM 12359 C C . LYS B 1 579 ? -17.562 12.211 22.719 1 95.06 579 LYS B C 1
ATOM 12361 O O . LYS B 1 579 ? -16.391 11.953 22.406 1 95.06 579 LYS B O 1
ATOM 12366 N N . ILE B 1 580 ? -18.625 11.508 22.391 1 95.06 580 ILE B N 1
ATOM 12367 C CA . ILE B 1 580 ? -18.453 10.289 21.609 1 95.06 580 ILE B CA 1
ATOM 12368 C C . ILE B 1 580 ? -18.656 10.609 20.125 1 95.06 580 ILE B C 1
ATOM 12370 O O . ILE B 1 580 ? -19.703 11.117 19.734 1 95.06 580 ILE B O 1
ATOM 12374 N N . ILE B 1 581 ? -17.656 10.344 19.344 1 95.06 581 ILE B N 1
ATOM 12375 C CA . ILE B 1 581 ? -17.734 10.445 17.891 1 95.06 581 ILE B CA 1
ATOM 12376 C C . ILE B 1 581 ? -17.797 9.047 17.281 1 95.06 581 ILE B C 1
ATOM 12378 O O . ILE B 1 581 ? -16.812 8.297 17.344 1 95.06 581 ILE B O 1
ATOM 12382 N N . PRO B 1 582 ? -18.812 8.688 16.688 1 93.06 582 PRO B N 1
ATOM 12383 C CA . PRO B 1 582 ? -18.938 7.332 16.141 1 93.06 582 PRO B CA 1
ATOM 12384 C C . PRO B 1 582 ? -18.234 7.176 14.789 1 93.06 582 PRO B C 1
ATOM 12386 O O . PRO B 1 582 ? -18.281 8.078 13.961 1 93.06 582 PRO B O 1
ATOM 12389 N N . GLY B 1 583 ? -17.609 6.121 14.656 1 93.5 583 GLY B N 1
ATOM 12390 C CA . GLY B 1 583 ? -17.047 5.719 13.375 1 93.5 583 GLY B CA 1
ATOM 12391 C C . GLY B 1 583 ? -17.875 4.664 12.664 1 93.5 583 GLY B C 1
ATOM 12392 O O . GLY B 1 583 ? -18.859 4.984 12 1 93.5 583 GLY B O 1
ATOM 12393 N N . ILE B 1 584 ? -17.5 3.355 12.977 1 90.44 584 ILE B N 1
ATOM 12394 C CA . ILE B 1 584 ? -18.25 2.248 12.398 1 90.44 584 ILE B CA 1
ATOM 12395 C C . ILE B 1 584 ? -19.016 1.509 13.5 1 90.44 584 ILE B C 1
ATOM 12397 O O . ILE B 1 584 ? -18.469 1.251 14.57 1 90.44 584 ILE B O 1
ATOM 12401 N N . ILE B 1 585 ? -20.266 1.344 13.25 1 90.75 585 ILE B N 1
ATOM 12402 C CA . ILE B 1 585 ? -21.125 0.499 14.07 1 90.75 585 ILE B CA 1
ATOM 12403 C C . ILE B 1 585 ? -21.812 -0.555 13.195 1 90.75 585 ILE B C 1
ATOM 12405 O O . ILE B 1 585 ? -22.797 -0.266 12.516 1 90.75 585 ILE B O 1
ATOM 12409 N N . ALA B 1 586 ? -21.266 -1.683 13.203 1 84.25 586 ALA B N 1
ATOM 12410 C CA . ALA B 1 586 ? -21.656 -2.734 12.258 1 84.25 586 ALA B CA 1
ATOM 12411 C C . ALA B 1 586 ? -23.109 -3.146 12.469 1 84.25 586 ALA B C 1
ATOM 12413 O O . ALA B 1 586 ? -23.859 -3.291 11.5 1 84.25 586 ALA B O 1
ATOM 12414 N N . ASN B 1 587 ? -23.516 -3.553 13.68 1 83.88 587 ASN B N 1
ATOM 12415 C CA . ASN B 1 587 ? -24.859 -4.043 13.938 1 83.88 587 ASN B CA 1
ATOM 12416 C C . ASN B 1 587 ? -25.344 -3.648 15.336 1 83.88 587 ASN B C 1
ATOM 12418 O O . ASN B 1 587 ? -24.641 -2.938 16.062 1 83.88 587 ASN B O 1
ATOM 12422 N N . SER B 1 588 ? -26.516 -4.051 15.68 1 83.94 588 SER B N 1
ATOM 12423 C CA . SER B 1 588 ? -27.141 -3.705 16.953 1 83.94 588 SER B CA 1
ATOM 12424 C C . SER B 1 588 ? -26.453 -4.391 18.125 1 83.94 588 SER B C 1
ATOM 12426 O O . SER B 1 588 ? -26.609 -3.969 19.266 1 83.94 588 SER B O 1
ATOM 12428 N N . GLU B 1 589 ? -25.609 -5.359 17.781 1 89.5 589 GLU B N 1
ATOM 12429 C CA . GLU B 1 589 ? -24.875 -6.031 18.844 1 89.5 589 GLU B CA 1
ATOM 12430 C C . GLU B 1 589 ? -23.781 -5.141 19.391 1 89.5 589 GLU B C 1
ATOM 12432 O O . GLU B 1 589 ? -23.266 -5.391 20.484 1 89.5 589 GLU B O 1
ATOM 12437 N N . PHE B 1 590 ? -23.516 -4.141 18.672 1 90.88 590 PHE B N 1
ATOM 12438 C CA . PHE B 1 590 ? -22.469 -3.23 19.094 1 90.88 590 PHE B CA 1
ATOM 12439 C C . PHE B 1 590 ? -23.016 -1.826 19.312 1 90.88 590 PHE B C 1
ATOM 12441 O O . PHE B 1 590 ? -22.344 -0.837 19 1 90.88 590 PHE B O 1
ATOM 12448 N N . GLU B 1 591 ? -24.156 -1.719 19.906 1 88.12 591 GLU B N 1
ATOM 12449 C CA . GLU B 1 591 ? -24.844 -0.448 20.094 1 88.12 591 GLU B CA 1
ATOM 12450 C C . GLU B 1 591 ? -24.172 0.393 21.172 1 88.12 591 GLU B C 1
ATOM 12452 O O . GLU B 1 591 ? -23.672 -0.145 22.156 1 88.12 591 GLU B O 1
ATOM 12457 N N . ILE B 1 592 ? -24.094 1.72 21 1 90.69 592 ILE B N 1
ATOM 12458 C CA . ILE B 1 592 ? -23.531 2.688 21.922 1 90.69 592 ILE B CA 1
ATOM 12459 C C . ILE B 1 592 ? -24.516 3.834 22.141 1 90.69 592 ILE B C 1
ATOM 12461 O O . ILE B 1 592 ? -25.25 4.203 21.219 1 90.69 592 ILE B O 1
ATOM 12465 N N . VAL B 1 593 ? -24.562 4.434 23.281 1 91.12 593 VAL B N 1
ATOM 12466 C CA . VAL B 1 593 ? -25.328 5.637 23.562 1 91.12 593 VAL B CA 1
ATOM 12467 C C . VAL B 1 593 ? -24.516 6.875 23.219 1 91.12 593 VAL B C 1
ATOM 12469 O O . VAL B 1 593 ? -23.75 7.375 24.062 1 91.12 593 VAL B O 1
ATOM 12472 N N . THR B 1 594 ? -24.672 7.41 22.125 1 86.94 594 THR B N 1
ATOM 12473 C CA . THR B 1 594 ? -23.797 8.422 21.531 1 86.94 594 THR B CA 1
ATOM 12474 C C . THR B 1 594 ? -23.938 9.742 22.281 1 86.94 594 THR B C 1
ATOM 12476 O O . THR B 1 594 ? -22.969 10.523 22.344 1 86.94 594 THR B O 1
ATOM 12479 N N . ASP B 1 595 ? -24.984 10.109 22.906 1 88.44 595 ASP B N 1
ATOM 12480 C CA . ASP B 1 595 ? -25.188 11.43 23.484 1 88.44 595 ASP B CA 1
ATOM 12481 C C . ASP B 1 595 ? -24.75 11.469 24.953 1 88.44 595 ASP B C 1
ATOM 12483 O O . ASP B 1 595 ? -24.953 12.477 25.641 1 88.44 595 ASP B O 1
ATOM 12487 N N . THR B 1 596 ? -24.031 10.469 25.328 1 90.5 596 THR B N 1
ATOM 12488 C CA . THR B 1 596 ? -23.578 10.422 26.703 1 90.5 596 THR B CA 1
ATOM 12489 C C . THR B 1 596 ? -22.297 11.234 26.875 1 90.5 596 THR B C 1
ATOM 12491 O O . THR B 1 596 ? -21.391 11.172 26.031 1 90.5 596 THR B O 1
ATOM 12494 N N . LEU B 1 597 ? -22.297 12.086 27.906 1 92.62 597 LEU B N 1
ATOM 12495 C CA . LEU B 1 597 ? -21.078 12.805 28.281 1 92.62 597 LEU B CA 1
ATOM 12496 C C . LEU B 1 597 ? -20.25 12.008 29.266 1 92.62 597 LEU B C 1
ATOM 12498 O O . LEU B 1 597 ? -20.734 11.633 30.328 1 92.62 597 LEU B O 1
ATOM 12502 N N . ILE B 1 598 ? -19.016 11.781 28.875 1 94 598 ILE B N 1
ATOM 12503 C CA . ILE B 1 598 ? -18.156 10.898 29.656 1 94 598 ILE B CA 1
ATOM 12504 C C . ILE B 1 598 ? -17.156 11.727 30.453 1 94 598 ILE B C 1
ATOM 12506 O O . ILE B 1 598 ? -16.344 12.445 29.875 1 94 598 ILE B O 1
ATOM 12510 N N . PRO B 1 599 ? -17.172 11.594 31.734 1 95 599 PRO B N 1
ATOM 12511 C CA . PRO B 1 599 ? -16.188 12.32 32.531 1 95 599 PRO B CA 1
ATOM 12512 C C . PRO B 1 599 ? -14.773 11.758 32.375 1 95 599 PRO B C 1
ATOM 12514 O O . PRO B 1 599 ? -14.578 10.539 32.406 1 95 599 PRO B O 1
ATOM 12517 N N . LEU B 1 600 ? -13.742 12.523 32.219 1 93.88 600 LEU B N 1
ATOM 12518 C CA . LEU B 1 600 ? -12.367 12.109 31.922 1 93.88 600 LEU B CA 1
ATOM 12519 C C . LEU B 1 600 ? -11.742 11.445 33.156 1 93.88 600 LEU B C 1
ATOM 12521 O O . LEU B 1 600 ? -11.016 10.453 33.031 1 93.88 600 LEU B O 1
ATOM 12525 N N . GLN B 1 601 ? -11.992 11.867 34.281 1 91.12 601 GLN B N 1
ATOM 12526 C CA . GLN B 1 601 ? -11.305 11.406 35.469 1 91.12 601 GLN B CA 1
ATOM 12527 C C . GLN B 1 601 ? -11.906 10.109 36 1 91.12 601 GLN B C 1
ATOM 12529 O O . GLN B 1 601 ? -11.195 9.258 36.531 1 91.12 601 GLN B O 1
ATOM 12534 N N . SER B 1 602 ? -13.156 9.883 35.75 1 90.81 602 SER B N 1
ATOM 12535 C CA . SER B 1 602 ? -13.82 8.727 36.344 1 90.81 602 SER B CA 1
ATOM 12536 C C . SER B 1 602 ? -13.922 7.574 35.344 1 90.81 602 SER B C 1
ATOM 12538 O O . SER B 1 602 ? -14.117 6.426 35.75 1 90.81 602 SER B O 1
ATOM 12540 N N . GLU B 1 603 ? -13.789 7.852 34.156 1 92.31 603 GLU B N 1
ATOM 12541 C CA . GLU B 1 603 ? -13.945 6.793 33.156 1 92.31 603 GLU B CA 1
ATOM 12542 C C . GLU B 1 603 ? -12.695 5.922 33.062 1 92.31 603 GLU B C 1
ATOM 12544 O O . GLU B 1 603 ? -11.617 6.41 32.75 1 92.31 603 GLU B O 1
ATOM 12549 N N . ALA B 1 604 ? -12.828 4.68 33.219 1 93.44 604 ALA B N 1
ATOM 12550 C CA . ALA B 1 604 ? -11.727 3.727 33.281 1 93.44 604 ALA B CA 1
ATOM 12551 C C . ALA B 1 604 ? -11.031 3.602 31.938 1 93.44 604 ALA B C 1
ATOM 12553 O O . ALA B 1 604 ? -9.797 3.539 31.875 1 93.44 604 ALA B O 1
ATOM 12554 N N . LEU B 1 605 ? -11.766 3.498 30.875 1 93.5 605 LEU B N 1
ATOM 12555 C CA . LEU B 1 605 ? -11.18 3.322 29.547 1 93.5 605 LEU B CA 1
ATOM 12556 C C . LEU B 1 605 ? -10.219 4.465 29.219 1 93.5 605 LEU B C 1
ATOM 12558 O O . LEU B 1 605 ? -9.164 4.242 28.625 1 93.5 605 LEU B O 1
ATOM 12562 N N . ILE B 1 606 ? -10.594 5.664 29.578 1 95.12 606 ILE B N 1
ATOM 12563 C CA . ILE B 1 606 ? -9.773 6.832 29.297 1 95.12 606 ILE B CA 1
ATOM 12564 C C . ILE B 1 606 ? -8.523 6.801 30.172 1 95.12 606 ILE B C 1
ATOM 12566 O O . ILE B 1 606 ? -7.41 7.035 29.688 1 95.12 606 ILE B O 1
ATOM 12570 N N . GLN B 1 607 ? -8.672 6.43 31.375 1 94.12 607 GLN B N 1
ATOM 12571 C CA . GLN B 1 607 ? -7.535 6.406 32.312 1 94.12 607 GLN B CA 1
ATOM 12572 C C . GLN B 1 607 ? -6.543 5.312 31.922 1 94.12 607 GLN B C 1
ATOM 12574 O O . GLN B 1 607 ? -5.328 5.523 31.969 1 94.12 607 GLN B O 1
ATOM 12579 N N . TRP B 1 608 ? -7.09 4.203 31.594 1 93.75 608 TRP B N 1
ATOM 12580 C CA . TRP B 1 608 ? -6.223 3.107 31.172 1 93.75 608 TRP B CA 1
ATOM 12581 C C . TRP B 1 608 ? -5.434 3.48 29.922 1 93.75 608 TRP B C 1
ATOM 12583 O O . TRP B 1 608 ? -4.254 3.145 29.797 1 93.75 608 TRP B O 1
ATOM 12593 N N . ALA B 1 609 ? -6.09 4.117 28.969 1 94.69 609 ALA B N 1
ATOM 12594 C CA . ALA B 1 609 ? -5.449 4.512 27.719 1 94.69 609 ALA B CA 1
ATOM 12595 C C . ALA B 1 609 ? -4.371 5.566 27.953 1 94.69 609 ALA B C 1
ATOM 12597 O O . ALA B 1 609 ? -3.336 5.57 27.281 1 94.69 609 ALA B O 1
ATOM 12598 N N . LEU B 1 610 ? -4.602 6.484 28.922 1 92.69 610 LEU B N 1
ATOM 12599 C CA . LEU B 1 610 ? -3.668 7.57 29.188 1 92.69 610 LEU B CA 1
ATOM 12600 C C . LEU B 1 610 ? -2.422 7.047 29.906 1 92.69 610 LEU B C 1
ATOM 12602 O O . LEU B 1 610 ? -1.348 7.645 29.797 1 92.69 610 LEU B O 1
ATOM 12606 N N . LEU B 1 611 ? -2.494 5.887 30.453 1 89.81 611 LEU B N 1
ATOM 12607 C CA . LEU B 1 611 ? -1.378 5.328 31.219 1 89.81 611 LEU B CA 1
ATOM 12608 C C . LEU B 1 611 ? -0.458 4.516 30.312 1 89.81 611 LEU B C 1
ATOM 12610 O O . LEU B 1 611 ? 0.71 4.301 30.641 1 89.81 611 LEU B O 1
ATOM 12614 N N . THR B 1 612 ? -1.044 4.148 29.188 1 89.25 612 THR B N 1
ATOM 12615 C CA . THR B 1 612 ? -0.262 3.314 28.281 1 89.25 612 THR B CA 1
ATOM 12616 C C . THR B 1 612 ? 0.01 4.043 26.969 1 89.25 612 THR B C 1
ATOM 12618 O O . THR B 1 612 ? -0.845 4.781 26.469 1 89.25 612 THR B O 1
ATOM 12621 N N . ASP B 1 613 ? 1.175 3.826 26.438 1 84.75 613 ASP B N 1
ATOM 12622 C CA . ASP B 1 613 ? 1.515 4.465 25.172 1 84.75 613 ASP B CA 1
ATOM 12623 C C . ASP B 1 613 ? 1.143 3.574 24 1 84.75 613 ASP B C 1
ATOM 12625 O O . ASP B 1 613 ? 1.013 4.055 22.859 1 84.75 613 ASP B O 1
ATOM 12629 N N . GLU B 1 614 ? 0.968 2.344 24.25 1 88.88 614 GLU B N 1
ATOM 12630 C CA . GLU B 1 614 ? 0.685 1.408 23.156 1 88.88 614 GLU B CA 1
ATOM 12631 C C . GLU B 1 614 ? -0.773 0.96 23.188 1 88.88 614 GLU B C 1
ATOM 12633 O O . GLU B 1 614 ? -1.551 1.405 24.031 1 88.88 614 GLU B O 1
ATOM 12638 N N . LEU B 1 615 ? -1.111 0.248 22.156 1 93.12 615 LEU B N 1
ATOM 12639 C CA . LEU B 1 615 ? -2.451 -0.324 22.078 1 93.12 615 LEU B CA 1
ATOM 12640 C C . LEU B 1 615 ? -2.684 -1.33 23.203 1 93.12 615 LEU B C 1
ATOM 12642 O O . LEU B 1 615 ? -1.89 -2.256 23.391 1 93.12 615 LEU B O 1
ATOM 12646 N N . LEU B 1 616 ? -3.734 -1.067 23.969 1 93.69 616 LEU B N 1
ATOM 12647 C CA . LEU B 1 616 ? -4.035 -1.908 25.125 1 93.69 616 LEU B CA 1
ATOM 12648 C C . LEU B 1 616 ? -5.234 -2.805 24.844 1 93.69 616 LEU B C 1
ATOM 12650 O O . LEU B 1 616 ? -6.34 -2.312 24.609 1 93.69 616 LEU B O 1
ATOM 12654 N N . PRO B 1 617 ? -5.004 -4.055 24.875 1 93.31 617 PRO B N 1
ATOM 12655 C CA . PRO B 1 617 ? -6.133 -4.977 24.734 1 93.31 617 PRO B CA 1
ATOM 12656 C C . PRO B 1 617 ? -6.875 -5.203 26.062 1 93.31 617 PRO B C 1
ATOM 12658 O O . PRO B 1 617 ? -6.246 -5.43 27.094 1 93.31 617 PRO B O 1
ATOM 12661 N N . ILE B 1 618 ? -8.164 -5 25.984 1 92.62 618 ILE B N 1
ATOM 12662 C CA . ILE B 1 618 ? -9.047 -5.191 27.141 1 92.62 618 ILE B CA 1
ATOM 12663 C C . ILE B 1 618 ? -10.195 -6.129 26.75 1 92.62 618 ILE B C 1
ATOM 12665 O O . ILE B 1 618 ? -10.539 -6.246 25.578 1 92.62 618 ILE B O 1
ATOM 12669 N N . THR B 1 619 ? -10.688 -6.848 27.734 1 91.88 619 THR B N 1
ATOM 12670 C CA . THR B 1 619 ? -11.844 -7.703 27.5 1 91.88 619 THR B CA 1
ATOM 12671 C C . THR B 1 619 ? -13.102 -7.086 28.109 1 91.88 619 THR B C 1
ATOM 12673 O O . THR B 1 619 ? -13.023 -6.277 29.031 1 91.88 619 THR B O 1
ATOM 12676 N N . ALA B 1 620 ? -14.234 -7.414 27.625 1 90 620 ALA B N 1
ATOM 12677 C CA . ALA B 1 620 ? -15.508 -6.863 28.078 1 90 620 ALA B CA 1
ATOM 12678 C C . ALA B 1 620 ? -15.758 -7.188 29.547 1 90 620 ALA B C 1
ATOM 12680 O O . ALA B 1 620 ? -16.469 -6.461 30.234 1 90 620 ALA B O 1
ATOM 12681 N N . ASN B 1 621 ? -15.141 -8.227 30.031 1 87.75 621 ASN B N 1
ATOM 12682 C CA . ASN B 1 621 ? -15.312 -8.633 31.422 1 87.75 621 ASN B CA 1
ATOM 12683 C C . ASN B 1 621 ? -14.578 -7.703 32.375 1 87.75 621 ASN B C 1
ATOM 12685 O O . ASN B 1 621 ? -14.93 -7.605 33.562 1 87.75 621 ASN B O 1
ATOM 12689 N N . ASP B 1 622 ? -13.648 -7.012 31.953 1 90.31 622 ASP B N 1
ATOM 12690 C CA . ASP B 1 622 ? -12.828 -6.133 32.781 1 90.31 622 ASP B CA 1
ATOM 12691 C C . ASP B 1 622 ? -13.461 -4.75 32.906 1 90.31 622 ASP B C 1
ATOM 12693 O O . ASP B 1 622 ? -13.016 -3.932 33.719 1 90.31 622 ASP B O 1
ATOM 12697 N N . LEU B 1 623 ? -14.586 -4.512 32.25 1 92.19 623 LEU B N 1
ATOM 12698 C CA . LEU B 1 623 ? -15.164 -3.174 32.188 1 92.19 623 LEU B CA 1
ATOM 12699 C C . LEU B 1 623 ? -16.016 -2.904 33.438 1 92.19 623 LEU B C 1
ATOM 12701 O O . LEU B 1 623 ? -16.797 -3.754 33.844 1 92.19 623 LEU B O 1
ATOM 12705 N N . PRO B 1 624 ? -15.852 -1.733 34 1 92.69 624 PRO B N 1
ATOM 12706 C CA . PRO B 1 624 ? -16.719 -1.338 35.125 1 92.69 624 PRO B CA 1
ATOM 12707 C C . PRO B 1 624 ? -18.156 -1.062 34.688 1 92.69 624 PRO B C 1
ATOM 12709 O O . PRO B 1 624 ? -18.422 -0.864 33.5 1 92.69 624 PRO B O 1
ATOM 12712 N N . PRO B 1 625 ? -19.094 -1.001 35.594 1 91 625 PRO B N 1
ATOM 12713 C CA . PRO B 1 625 ? -20.5 -0.775 35.25 1 91 625 PRO B CA 1
ATOM 12714 C C . PRO B 1 625 ? -20.75 0.604 34.656 1 91 625 PRO B C 1
ATOM 12716 O O . PRO B 1 625 ? -21.656 0.769 33.844 1 91 625 PRO B O 1
ATOM 12719 N N . ALA B 1 626 ? -19.984 1.54 35.062 1 90.88 626 ALA B N 1
ATOM 12720 C CA . ALA B 1 626 ? -20.172 2.885 34.5 1 90.88 626 ALA B CA 1
ATOM 12721 C C . ALA B 1 626 ? -19.938 2.908 33 1 90.88 626 ALA B C 1
ATOM 12723 O O . ALA B 1 626 ? -20.609 3.639 32.281 1 90.88 626 ALA B O 1
ATOM 12724 N N . THR B 1 627 ? -18.938 2.18 32.562 1 93.25 627 THR B N 1
ATOM 12725 C CA . THR B 1 627 ? -18.625 2.105 31.125 1 93.25 627 THR B CA 1
ATOM 12726 C C . THR B 1 627 ? -19.688 1.312 30.375 1 93.25 627 THR B C 1
ATOM 12728 O O . THR B 1 627 ? -20 1.612 29.219 1 93.25 627 THR B O 1
ATOM 12731 N N . LYS B 1 628 ? -20.312 0.326 31.031 1 91.12 628 LYS B N 1
ATOM 12732 C CA . LYS B 1 628 ? -21.328 -0.53 30.406 1 91.12 628 LYS B CA 1
ATOM 12733 C C . LYS B 1 628 ? -22.625 0.225 30.188 1 91.12 628 LYS B C 1
ATOM 12735 O O . LYS B 1 628 ? -23.484 -0.218 29.422 1 91.12 628 LYS B O 1
ATOM 12740 N N . LYS B 1 629 ? -22.703 1.362 30.797 1 89.94 629 LYS B N 1
ATOM 12741 C CA . LYS B 1 629 ? -23.906 2.17 30.641 1 89.94 629 LYS B CA 1
ATOM 12742 C C . LYS B 1 629 ? -24 2.754 29.234 1 89.94 629 LYS B C 1
ATOM 12744 O O . LYS B 1 629 ? -25.078 2.877 28.672 1 89.94 629 LYS B O 1
ATOM 12749 N N . TRP B 1 630 ? -22.766 3.09 28.703 1 91.88 630 TRP B N 1
ATOM 12750 C CA . TRP B 1 630 ? -22.812 3.674 27.375 1 91.88 630 TRP B CA 1
ATOM 12751 C C . TRP B 1 630 ? -22.328 2.676 26.328 1 91.88 630 TRP B C 1
ATOM 12753 O O . TRP B 1 630 ? -22.625 2.814 25.141 1 91.88 630 TRP B O 1
ATOM 12763 N N . LEU B 1 631 ? -21.516 1.704 26.703 1 92.5 631 LEU B N 1
ATOM 12764 C CA . LEU B 1 631 ? -21.125 0.595 25.828 1 92.5 631 LEU B CA 1
ATOM 12765 C C . LEU B 1 631 ? -22 -0.627 26.094 1 92.5 631 LEU B C 1
ATOM 12767 O O . LEU B 1 631 ? -21.562 -1.591 26.719 1 92.5 631 LEU B O 1
ATOM 12771 N N . THR B 1 632 ? -23.141 -0.652 25.5 1 85.5 632 THR B N 1
ATOM 12772 C CA . THR B 1 632 ? -24.188 -1.588 25.875 1 85.5 632 THR B CA 1
ATOM 12773 C C . THR B 1 632 ? -24.219 -2.781 24.922 1 85.5 632 THR B C 1
ATOM 12775 O O . THR B 1 632 ? -24.953 -3.75 25.156 1 85.5 632 THR B O 1
ATOM 12778 N N . GLY B 1 633 ? -23.484 -2.855 23.953 1 87 633 GLY B N 1
ATOM 12779 C CA . GLY B 1 633 ? -23.578 -3.926 22.969 1 87 633 GLY B CA 1
ATOM 12780 C C . GLY B 1 633 ? -23.25 -5.293 23.547 1 87 633 GLY B C 1
ATOM 12781 O O . GLY B 1 633 ? -22.219 -5.461 24.219 1 87 633 GLY B O 1
ATOM 12782 N N . ALA B 1 634 ? -24.031 -6.285 23.328 1 86.44 634 ALA B N 1
ATOM 12783 C CA . ALA B 1 634 ? -23.844 -7.637 23.859 1 86.44 634 ALA B CA 1
ATOM 12784 C C . ALA B 1 634 ? -22.75 -8.375 23.094 1 86.44 634 ALA B C 1
ATOM 12786 O O . ALA B 1 634 ? -22.156 -9.328 23.609 1 86.44 634 ALA B O 1
ATOM 12787 N N . GLY B 1 635 ? -22.547 -7.91 21.969 1 87.56 635 GLY B N 1
ATOM 12788 C CA . GLY B 1 635 ? -21.562 -8.594 21.141 1 87.56 635 GLY B CA 1
ATOM 12789 C C . GLY B 1 635 ? -20.141 -8.18 21.438 1 87.56 635 GLY B C 1
ATOM 12790 O O . GLY B 1 635 ? -19.188 -8.781 20.922 1 87.56 635 GLY B O 1
ATOM 12791 N N . VAL B 1 636 ? -19.984 -7.25 22.328 1 91.44 636 VAL B N 1
ATOM 12792 C CA . VAL B 1 636 ? -18.656 -6.719 22.609 1 91.44 636 VAL B CA 1
ATOM 12793 C C . VAL B 1 636 ? -17.875 -7.695 23.484 1 91.44 636 VAL B C 1
ATOM 12795 O O . VAL B 1 636 ? -18.297 -8 24.609 1 91.44 636 VAL B O 1
ATOM 12798 N N . GLY B 1 637 ? -16.766 -8.242 22.953 1 90.81 637 GLY B N 1
ATOM 12799 C CA . GLY B 1 637 ? -15.906 -9.148 23.688 1 90.81 637 GLY B CA 1
ATOM 12800 C C . GLY B 1 637 ? -14.5 -8.617 23.875 1 90.81 637 GLY B C 1
ATOM 12801 O O . GLY B 1 637 ? -14.07 -8.359 25 1 90.81 637 GLY B O 1
ATOM 12802 N N . GLN B 1 638 ? -13.844 -8.398 22.75 1 92.88 638 GLN B N 1
ATOM 12803 C CA . GLN B 1 638 ? -12.484 -7.855 22.766 1 92.88 638 GLN B CA 1
ATOM 12804 C C . GLN B 1 638 ? -12.492 -6.355 22.5 1 92.88 638 GLN B C 1
ATOM 12806 O O . GLN B 1 638 ? -13.227 -5.883 21.625 1 92.88 638 GLN B O 1
ATOM 12811 N N . ILE B 1 639 ? -11.727 -5.629 23.344 1 94.5 639 ILE B N 1
ATOM 12812 C CA . ILE B 1 639 ? -11.672 -4.18 23.203 1 94.5 639 ILE B CA 1
ATOM 12813 C C . ILE B 1 639 ? -10.219 -3.717 23.125 1 94.5 639 ILE B C 1
ATOM 12815 O O . ILE B 1 639 ? -9.359 -4.234 23.844 1 94.5 639 ILE B O 1
ATOM 12819 N N . LEU B 1 640 ? -9.906 -2.822 22.203 1 95.38 640 LEU B N 1
ATOM 12820 C CA . LEU B 1 640 ? -8.609 -2.16 22.094 1 95.38 640 LEU B CA 1
ATOM 12821 C C . LEU B 1 640 ? -8.742 -0.661 22.328 1 95.38 640 LEU B C 1
ATOM 12823 O O . LEU B 1 640 ? -9.672 -0.027 21.828 1 95.38 640 LEU B O 1
ATOM 12827 N N . VAL B 1 641 ? -7.887 -0.122 23.125 1 96.12 641 VAL B N 1
ATOM 12828 C CA . VAL B 1 641 ? -7.949 1.306 23.422 1 96.12 641 VAL B CA 1
ATOM 12829 C C . VAL B 1 641 ? -6.566 1.931 23.25 1 96.12 641 VAL B C 1
ATOM 12831 O O . VAL B 1 641 ? -5.555 1.308 23.578 1 96.12 641 VAL B O 1
ATOM 12834 N N . MET B 1 642 ? -6.539 3.182 22.703 1 96.44 642 MET B N 1
ATOM 12835 C CA . MET B 1 642 ? -5.293 3.928 22.562 1 96.44 642 MET B CA 1
ATOM 12836 C C . MET B 1 642 ? -5.555 5.43 22.594 1 96.44 642 MET B C 1
ATOM 12838 O O . MET B 1 642 ? -6.52 5.91 22 1 96.44 642 MET B O 1
ATOM 12842 N N . ALA B 1 643 ? -4.746 6.117 23.312 1 96.06 643 ALA B N 1
ATOM 12843 C CA . ALA B 1 643 ? -4.871 7.57 23.391 1 96.06 643 ALA B CA 1
ATOM 12844 C C . ALA B 1 643 ? -4.246 8.25 22.172 1 96.06 643 ALA B C 1
ATOM 12846 O O . ALA B 1 643 ? -3.309 7.719 21.578 1 96.06 643 ALA B O 1
ATOM 12847 N N . LEU B 1 644 ? -4.824 9.352 21.781 1 94.19 644 LEU B N 1
ATOM 12848 C CA . LEU B 1 644 ? -4.262 10.156 20.703 1 94.19 644 LEU B CA 1
ATOM 12849 C C . LEU B 1 644 ? -3.068 10.969 21.188 1 94.19 644 LEU B C 1
ATOM 12851 O O . LEU B 1 644 ? -3.199 12.156 21.5 1 94.19 644 LEU B O 1
ATOM 12855 N N . ARG B 1 645 ? -1.966 10.344 21.141 1 89.19 645 ARG B N 1
ATOM 12856 C CA . ARG B 1 645 ? -0.762 10.984 21.656 1 89.19 645 ARG B CA 1
ATOM 12857 C C . ARG B 1 645 ? 0.137 11.461 20.516 1 89.19 645 ARG B C 1
ATOM 12859 O O . ARG B 1 645 ? 0.283 10.773 19.5 1 89.19 645 ARG B O 1
ATOM 12866 N N . THR B 1 646 ? 0.688 12.602 20.562 1 87.38 646 THR B N 1
ATOM 12867 C CA . THR B 1 646 ? 1.682 13.117 19.625 1 87.38 646 THR B CA 1
ATOM 12868 C C . THR B 1 646 ? 3.062 13.156 20.281 1 87.38 646 THR B C 1
ATOM 12870 O O . THR B 1 646 ? 3.758 12.141 20.328 1 87.38 646 THR B O 1
ATOM 12873 N N . THR B 1 647 ? 3.484 14.281 20.938 1 79 647 THR B N 1
ATOM 12874 C CA . THR B 1 647 ? 4.742 14.344 21.672 1 79 647 THR B CA 1
ATOM 12875 C C . THR B 1 647 ? 4.492 14.227 23.172 1 79 647 THR B C 1
ATOM 12877 O O . THR B 1 647 ? 3.363 14.406 23.641 1 79 647 THR B O 1
ATOM 12880 N N . ALA B 1 648 ? 5.457 13.922 23.859 1 76.25 648 ALA B N 1
ATOM 12881 C CA . ALA B 1 648 ? 5.352 13.703 25.297 1 76.25 648 ALA B CA 1
ATOM 12882 C C . ALA B 1 648 ? 4.973 14.984 26.031 1 76.25 648 ALA B C 1
ATOM 12884 O O . ALA B 1 648 ? 4.398 14.945 27.109 1 76.25 648 ALA B O 1
ATOM 12885 N N . ASP B 1 649 ? 5.152 16.062 25.375 1 77.44 649 ASP B N 1
ATOM 12886 C CA . ASP B 1 649 ? 4.938 17.344 26.047 1 77.44 649 ASP B CA 1
ATOM 12887 C C . ASP B 1 649 ? 3.494 17.812 25.891 1 77.44 649 ASP B C 1
ATOM 12889 O O . ASP B 1 649 ? 3.037 18.688 26.625 1 77.44 649 ASP B O 1
ATOM 12893 N N . TYR B 1 650 ? 2.752 17.156 25.016 1 84.56 650 TYR B N 1
ATOM 12894 C CA . TYR B 1 650 ? 1.396 17.625 24.75 1 84.56 650 TYR B CA 1
ATOM 12895 C C . TYR B 1 650 ? 0.364 16.688 25.375 1 84.56 650 TYR B C 1
ATOM 12897 O O . TYR B 1 650 ? 0.562 15.477 25.406 1 84.56 650 TYR B O 1
ATOM 12905 N N . GLN B 1 651 ? -0.625 17.234 25.812 1 85.31 651 GLN B N 1
ATOM 12906 C CA . GLN B 1 651 ? -1.7 16.438 26.391 1 85.31 651 GLN B CA 1
ATOM 12907 C C . GLN B 1 651 ? -2.598 15.844 25.312 1 85.31 651 GLN B C 1
ATOM 12909 O O . GLN B 1 651 ? -2.922 16.516 24.328 1 85.31 651 GLN B O 1
ATOM 12914 N N . PRO B 1 652 ? -2.943 14.602 25.531 1 91.12 652 PRO B N 1
ATOM 12915 C CA . PRO B 1 652 ? -3.852 13.992 24.547 1 91.12 652 PRO B CA 1
ATOM 12916 C C . PRO B 1 652 ? -5.262 14.57 24.609 1 91.12 652 PRO B C 1
ATOM 12918 O O . PRO B 1 652 ? -5.691 15.055 25.672 1 91.12 652 PRO B O 1
ATOM 12921 N N . THR B 1 653 ? -5.938 14.516 23.484 1 92.19 653 THR B N 1
ATOM 12922 C CA . THR B 1 653 ? -7.262 15.117 23.406 1 92.19 653 THR B CA 1
ATOM 12923 C C . THR B 1 653 ? -8.297 14.102 22.953 1 92.19 653 THR B C 1
ATOM 12925 O O . THR B 1 653 ? -9.406 14.461 22.562 1 92.19 653 THR B O 1
ATOM 12928 N N . GLY B 1 654 ? -7.895 12.82 23 1 95.25 654 GLY B N 1
ATOM 12929 C CA . GLY B 1 654 ? -8.852 11.805 22.578 1 95.25 654 GLY B CA 1
ATOM 12930 C C . GLY B 1 654 ? -8.352 10.391 22.797 1 95.25 654 GLY B C 1
ATOM 12931 O O . GLY B 1 654 ? -7.168 10.18 23.062 1 95.25 654 GLY B O 1
ATOM 12932 N N . VAL B 1 655 ? -9.32 9.461 22.75 1 96.81 655 VAL B N 1
ATOM 12933 C CA . VAL B 1 655 ? -9.039 8.039 22.891 1 96.81 655 VAL B CA 1
ATOM 12934 C C . VAL B 1 655 ? -9.844 7.25 21.859 1 96.81 655 VAL B C 1
ATOM 12936 O O . VAL B 1 655 ? -11.055 7.43 21.734 1 96.81 655 VAL B O 1
ATOM 12939 N N . VAL B 1 656 ? -9.148 6.469 21.156 1 97.19 656 VAL B N 1
ATOM 12940 C CA . VAL B 1 656 ? -9.805 5.609 20.172 1 97.19 656 VAL B CA 1
ATOM 12941 C C . VAL B 1 656 ? -10.188 4.281 20.828 1 97.19 656 VAL B C 1
ATOM 12943 O O . VAL B 1 656 ? -9.359 3.662 21.516 1 97.19 656 VAL B O 1
ATOM 12946 N N . VAL B 1 657 ? -11.391 3.854 20.625 1 96.56 657 VAL B N 1
ATOM 12947 C CA . VAL B 1 657 ? -11.898 2.59 21.156 1 96.56 657 VAL B CA 1
ATOM 12948 C C . VAL B 1 657 ? -12.328 1.684 20.016 1 96.56 657 VAL B C 1
ATOM 12950 O O . VAL B 1 657 ? -13.164 2.066 19.188 1 96.56 657 VAL B O 1
ATOM 12953 N N . ILE B 1 658 ? -11.766 0.541 19.953 1 96.12 658 ILE B N 1
ATOM 12954 C CA . ILE B 1 658 ? -12.062 -0.46 18.938 1 96.12 658 ILE B CA 1
ATOM 12955 C C . ILE B 1 658 ? -12.57 -1.735 19.609 1 96.12 658 ILE B C 1
ATOM 12957 O O . ILE B 1 658 ? -11.984 -2.215 20.578 1 96.12 658 ILE B O 1
ATOM 12961 N N . ALA B 1 659 ? -13.641 -2.273 19.094 1 94.25 659 ALA B N 1
ATOM 12962 C CA . ALA B 1 659 ? -14.203 -3.467 19.719 1 94.25 659 ALA B CA 1
ATOM 12963 C C . ALA B 1 659 ? -14.695 -4.457 18.672 1 94.25 659 ALA B C 1
ATOM 12965 O O . ALA B 1 659 ? -15.023 -4.066 17.547 1 94.25 659 ALA B O 1
ATOM 12966 N N . ASP B 1 660 ? -14.602 -5.688 19.062 1 92.19 660 ASP B N 1
ATOM 12967 C CA . ASP B 1 660 ? -15.102 -6.781 18.234 1 92.19 660 ASP B CA 1
ATOM 12968 C C . ASP B 1 660 ? -15.57 -7.953 19.078 1 92.19 660 ASP B C 1
ATOM 12970 O O . ASP B 1 660 ? -15.695 -7.824 20.297 1 92.19 660 ASP B O 1
ATOM 12974 N N . HIS B 1 661 ? -15.883 -9.109 18.469 1 88.62 661 HIS B N 1
ATOM 12975 C CA . HIS B 1 661 ? -16.406 -10.281 19.141 1 88.62 661 HIS B CA 1
ATOM 12976 C C . HIS B 1 661 ? -15.344 -10.953 20 1 88.62 661 HIS B C 1
ATOM 12978 O O . HIS B 1 661 ? -14.164 -10.617 19.906 1 88.62 661 HIS B O 1
ATOM 12984 N N . TRP B 1 662 ? -15.75 -11.883 20.828 1 83.31 662 TRP B N 1
ATOM 12985 C CA . TRP B 1 662 ? -14.898 -12.586 21.781 1 83.31 662 TRP B CA 1
ATOM 12986 C C . TRP B 1 662 ? -13.875 -13.453 21.047 1 83.31 662 TRP B C 1
ATOM 12988 O O . TRP B 1 662 ? -12.75 -13.617 21.531 1 83.31 662 TRP B O 1
ATOM 12998 N N . GLN B 1 663 ? -14.234 -13.945 19.938 1 75.44 663 GLN B N 1
ATOM 12999 C CA . GLN B 1 663 ? -13.398 -14.922 19.25 1 75.44 663 GLN B CA 1
ATOM 13000 C C . GLN B 1 663 ? -12.383 -14.242 18.328 1 75.44 663 GLN B C 1
ATOM 13002 O O . GLN B 1 663 ? -11.477 -14.891 17.812 1 75.44 663 GLN B O 1
ATOM 13007 N N . ARG B 1 664 ? -12.406 -12.969 18.328 1 79.19 664 ARG B N 1
ATOM 13008 C CA . ARG B 1 664 ? -11.562 -12.281 17.375 1 79.19 664 ARG B CA 1
ATOM 13009 C C . ARG B 1 664 ? -10.117 -12.234 17.844 1 79.19 664 ARG B C 1
ATOM 13011 O O . ARG B 1 664 ? -9.844 -11.984 19.016 1 79.19 664 ARG B O 1
ATOM 13018 N N . ARG B 1 665 ? -9.266 -12.688 16.859 1 78.69 665 ARG B N 1
ATOM 13019 C CA . ARG B 1 665 ? -7.836 -12.523 17.078 1 78.69 665 ARG B CA 1
ATOM 13020 C C . ARG B 1 665 ? -7.195 -11.711 15.969 1 78.69 665 ARG B C 1
ATOM 13022 O O . ARG B 1 665 ? -7.5 -11.914 14.789 1 78.69 665 ARG B O 1
ATOM 13029 N N . TRP B 1 666 ? -6.406 -10.617 16.391 1 81.81 666 TRP B N 1
ATOM 13030 C CA . TRP B 1 666 ? -5.762 -9.766 15.398 1 81.81 666 TRP B CA 1
ATOM 13031 C C . TRP B 1 666 ? -4.289 -10.133 15.234 1 81.81 666 TRP B C 1
ATOM 13033 O O . TRP B 1 666 ? -3.639 -10.547 16.203 1 81.81 666 TRP B O 1
ATOM 13043 N N . SER B 1 667 ? -3.775 -10.031 14.055 1 75.44 667 SER B N 1
ATOM 13044 C CA . SER B 1 667 ? -2.361 -10.258 13.766 1 75.44 667 SER B CA 1
ATOM 13045 C C . SER B 1 667 ? -1.498 -9.133 14.336 1 75.44 667 SER B C 1
ATOM 13047 O O . SER B 1 667 ? -1.974 -8.016 14.523 1 75.44 667 SER B O 1
ATOM 13049 N N . GLU B 1 668 ? -0.27 -9.508 14.57 1 82.06 668 GLU B N 1
ATOM 13050 C CA . GLU B 1 668 ? 0.66 -8.516 15.094 1 82.06 668 GLU B CA 1
ATOM 13051 C C . GLU B 1 668 ? 0.873 -7.379 14.102 1 82.06 668 GLU B C 1
ATOM 13053 O O . GLU B 1 668 ? 0.986 -6.215 14.492 1 82.06 668 GLU B O 1
ATOM 13058 N N . ASP B 1 669 ? 0.934 -7.699 12.852 1 82 669 ASP B N 1
ATOM 13059 C CA . ASP B 1 669 ? 1.154 -6.68 11.828 1 82 669 ASP B CA 1
ATOM 13060 C C . ASP B 1 669 ? -0.028 -5.719 11.742 1 82 669 ASP B C 1
ATOM 13062 O O . ASP B 1 669 ? 0.155 -4.516 11.539 1 82 669 ASP B O 1
ATOM 13066 N N . SER B 1 670 ? -1.169 -6.242 11.938 1 85.94 670 SER B N 1
ATOM 13067 C CA . SER B 1 670 ? -2.354 -5.391 11.891 1 85.94 670 SER B CA 1
ATOM 13068 C C . SER B 1 670 ? -2.416 -4.461 13.102 1 85.94 670 SER B C 1
ATOM 13070 O O . SER B 1 670 ? -2.842 -3.311 12.984 1 85.94 670 SER B O 1
ATOM 13072 N N . LEU B 1 671 ? -1.968 -5.004 14.227 1 89.69 671 LEU B N 1
ATOM 13073 C CA . LEU B 1 671 ? -1.971 -4.191 15.438 1 89.69 671 LEU B CA 1
ATOM 13074 C C . LEU B 1 671 ? -0.949 -3.064 15.344 1 89.69 671 LEU B C 1
ATOM 13076 O O . LEU B 1 671 ? -1.233 -1.928 15.727 1 89.69 671 LEU B O 1
ATOM 13080 N N . LEU B 1 672 ? 0.158 -3.385 14.844 1 87.44 672 LEU B N 1
ATOM 13081 C CA . LEU B 1 672 ? 1.189 -2.365 14.695 1 87.44 672 LEU B CA 1
ATOM 13082 C C . LEU B 1 672 ? 0.762 -1.305 13.68 1 87.44 672 LEU B C 1
ATOM 13084 O O . LEU B 1 672 ? 1.038 -0.118 13.867 1 87.44 672 LEU B O 1
ATOM 13088 N N . THR B 1 673 ? 0.137 -1.673 12.633 1 88.06 673 THR B N 1
ATOM 13089 C CA . THR B 1 673 ? -0.359 -0.74 11.625 1 88.06 673 THR B CA 1
ATOM 13090 C C . THR B 1 673 ? -1.427 0.175 12.219 1 88.06 673 THR B C 1
ATOM 13092 O O . THR B 1 673 ? -1.461 1.371 11.922 1 88.06 673 THR B O 1
ATOM 13095 N N . THR B 1 674 ? -2.293 -0.386 13.047 1 92.06 674 THR B N 1
ATOM 13096 C CA . THR B 1 674 ? -3.34 0.408 13.68 1 92.06 674 THR B CA 1
ATOM 13097 C C . THR B 1 674 ? -2.736 1.421 14.648 1 92.06 674 THR B C 1
ATOM 13099 O O . THR B 1 674 ? -3.199 2.561 14.734 1 92.06 674 THR B O 1
ATOM 13102 N N . GLU B 1 675 ? -1.762 0.964 15.359 1 91.12 675 GLU B N 1
ATOM 13103 C CA . GLU B 1 675 ? -1.069 1.879 16.266 1 91.12 675 GLU B CA 1
ATOM 13104 C C . GLU B 1 675 ? -0.494 3.072 15.508 1 91.12 675 GLU B C 1
ATOM 13106 O O . GLU B 1 675 ? -0.598 4.211 15.961 1 91.12 675 GLU B O 1
ATOM 13111 N N . THR B 1 676 ? 0.091 2.842 14.391 1 89.5 676 THR B N 1
ATOM 13112 C CA . THR B 1 676 ? 0.673 3.902 13.57 1 89.5 676 THR B CA 1
ATOM 13113 C C . THR B 1 676 ? -0.415 4.816 13.016 1 89.5 676 THR B C 1
ATOM 13115 O O . THR B 1 676 ? -0.232 6.031 12.938 1 89.5 676 THR B O 1
ATOM 13118 N N . LEU B 1 677 ? -1.519 4.254 12.656 1 90.19 677 LEU B N 1
ATOM 13119 C CA . LEU B 1 677 ? -2.619 5.047 12.125 1 90.19 677 LEU B CA 1
ATOM 13120 C C . LEU B 1 677 ? -3.201 5.965 13.195 1 90.19 677 LEU B C 1
ATOM 13122 O O . LEU B 1 677 ? -3.572 7.105 12.906 1 90.19 677 LEU B O 1
ATOM 13126 N N . VAL B 1 678 ? -3.311 5.441 14.406 1 92.88 678 VAL B N 1
ATOM 13127 C CA . VAL B 1 678 ? -3.826 6.246 15.508 1 92.88 678 VAL B CA 1
ATOM 13128 C C . VAL B 1 678 ? -2.869 7.402 15.797 1 92.88 678 VAL B C 1
ATOM 13130 O O . VAL B 1 678 ? -3.301 8.516 16.094 1 92.88 678 VAL B O 1
ATOM 13133 N N . CYS B 1 679 ? -1.637 7.133 15.68 1 89.12 679 CYS B N 1
ATOM 13134 C CA . CYS B 1 679 ? -0.652 8.195 15.867 1 89.12 679 CYS B CA 1
ATOM 13135 C C . CYS B 1 679 ? -0.762 9.234 14.758 1 89.12 679 CYS B C 1
ATOM 13137 O O . CYS B 1 679 ? -0.657 10.438 15.023 1 89.12 679 CYS B O 1
ATOM 13139 N N . GLN B 1 680 ? -0.943 8.805 13.578 1 88.5 680 GLN B N 1
ATOM 13140 C CA . GLN B 1 680 ? -1.113 9.727 12.461 1 88.5 680 GLN B CA 1
ATOM 13141 C C . GLN B 1 680 ? -2.375 10.562 12.625 1 88.5 680 GLN B C 1
ATOM 13143 O O . GLN B 1 680 ? -2.387 11.75 12.289 1 88.5 680 GLN B O 1
ATOM 13148 N N . LEU B 1 681 ? -3.398 9.914 13.094 1 90.62 681 LEU B N 1
ATOM 13149 C CA . LEU B 1 681 ? -4.637 10.641 13.359 1 90.62 681 LEU B CA 1
ATOM 13150 C C . LEU B 1 681 ? -4.422 11.711 14.422 1 90.62 681 LEU B C 1
ATOM 13152 O O . LEU B 1 681 ? -4.945 12.82 14.312 1 90.62 681 LEU B O 1
ATOM 13156 N N . ALA B 1 682 ? -3.713 11.344 15.438 1 91.62 682 ALA B N 1
ATOM 13157 C CA . ALA B 1 682 ? -3.432 12.289 16.516 1 91.62 682 ALA B CA 1
ATOM 13158 C C . ALA B 1 682 ? -2.725 13.531 15.984 1 91.62 682 ALA B C 1
ATOM 13160 O O . ALA B 1 682 ? -3.102 14.664 16.312 1 91.62 682 ALA B O 1
ATOM 13161 N N . TRP B 1 683 ? -1.8 13.398 15.148 1 88 683 TRP B N 1
ATOM 13162 C CA . TRP B 1 683 ? -1.037 14.516 14.609 1 88 683 TRP B CA 1
ATOM 13163 C C . TRP B 1 683 ? -1.881 15.32 13.625 1 88 683 TRP B C 1
ATOM 13165 O O . TRP B 1 683 ? -1.881 16.547 13.672 1 88 683 TRP B O 1
ATOM 13175 N N . SER B 1 684 ? -2.514 14.664 12.734 1 88.75 684 SER B N 1
ATOM 13176 C CA . SER B 1 684 ? -3.344 15.367 11.766 1 88.75 684 SER B CA 1
ATOM 13177 C C . SER B 1 684 ? -4.43 16.188 12.453 1 88.75 684 SER B C 1
ATOM 13179 O O . SER B 1 684 ? -4.703 17.312 12.047 1 88.75 684 SER B O 1
ATOM 13181 N N . ARG B 1 685 ? -5.027 15.555 13.398 1 90.81 685 ARG B N 1
ATOM 13182 C CA . ARG B 1 685 ? -6.051 16.25 14.164 1 90.81 685 ARG B CA 1
ATOM 13183 C C . ARG B 1 685 ? -5.473 17.484 14.852 1 90.81 685 ARG B C 1
ATOM 13185 O O . ARG B 1 685 ? -6.086 18.562 14.852 1 90.81 685 ARG B O 1
ATOM 13192 N N . ARG B 1 686 ? -4.355 17.312 15.43 1 89.56 686 ARG B N 1
ATOM 13193 C CA . ARG B 1 686 ? -3.715 18.422 16.125 1 89.56 686 ARG B CA 1
ATOM 13194 C C . ARG B 1 686 ? -3.387 19.562 15.164 1 89.56 686 ARG B C 1
ATOM 13196 O O . ARG B 1 686 ? -3.668 20.734 15.453 1 89.56 686 ARG B O 1
ATOM 13203 N N . TRP B 1 687 ? -2.871 19.312 14.023 1 87 687 TRP B N 1
ATOM 13204 C CA . TRP B 1 687 ? -2.514 20.328 13.039 1 87 687 TRP B CA 1
ATOM 13205 C C . TRP B 1 687 ? -3.752 21.078 12.547 1 87 687 TRP B C 1
ATOM 13207 O O . TRP B 1 687 ? -3.717 22.281 12.336 1 87 687 TRP B O 1
ATOM 13217 N N . LEU B 1 688 ? -4.762 20.328 12.344 1 89.31 688 LEU B N 1
ATOM 13218 C CA . LEU B 1 688 ? -5.992 20.953 11.875 1 89.31 688 LEU B CA 1
ATOM 13219 C C . LEU B 1 688 ? -6.582 21.875 12.938 1 89.31 688 LEU B C 1
ATOM 13221 O O . LEU B 1 688 ? -7.098 22.953 12.625 1 89.31 688 LEU B O 1
ATOM 13225 N N . GLN B 1 689 ? -6.5 21.391 14.164 1 91.19 689 GLN B N 1
ATOM 13226 C CA . GLN B 1 689 ? -6.996 22.203 15.258 1 91.19 689 GLN B CA 1
ATOM 13227 C C . GLN B 1 689 ? -6.172 23.484 15.414 1 91.19 689 GLN B C 1
ATOM 13229 O O . GLN B 1 689 ? -6.723 24.562 15.617 1 91.19 689 GLN B O 1
ATOM 13234 N N . ILE B 1 690 ? -4.871 23.344 15.305 1 91.06 690 ILE B N 1
ATOM 13235 C CA . ILE B 1 690 ? -3.982 24.5 15.422 1 91.06 690 ILE B CA 1
ATOM 13236 C C . ILE B 1 690 ? -4.242 25.469 14.273 1 91.06 690 ILE B C 1
ATOM 13238 O O . ILE B 1 690 ? -4.332 26.688 14.492 1 91.06 690 ILE B O 1
ATOM 13242 N N . THR B 1 691 ? -4.383 25.016 13.086 1 90.31 691 THR B N 1
ATOM 13243 C CA . THR B 1 691 ? -4.602 25.859 11.922 1 90.31 691 THR B CA 1
ATOM 13244 C C . THR B 1 691 ? -5.934 26.594 12.031 1 90.31 691 THR B C 1
ATOM 13246 O O . THR B 1 691 ? -6.012 27.781 11.758 1 90.31 691 THR B O 1
ATOM 13249 N N . GLN B 1 692 ? -6.926 25.859 12.43 1 89.94 692 GLN B N 1
ATOM 13250 C CA . GLN B 1 692 ? -8.234 26.484 12.562 1 89.94 692 GLN B CA 1
ATOM 13251 C C . GLN B 1 692 ? -8.227 27.562 13.641 1 89.94 692 GLN B C 1
ATOM 13253 O O . GLN B 1 692 ? -8.812 28.641 13.461 1 89.94 692 GLN B O 1
ATOM 13258 N N . MET B 1 693 ? -7.574 27.234 14.703 1 92.38 693 MET B N 1
ATOM 13259 C CA . MET B 1 693 ? -7.488 28.188 15.797 1 92.38 693 MET B CA 1
ATOM 13260 C C . MET B 1 693 ? -6.719 29.438 15.375 1 92.38 693 MET B C 1
ATOM 13262 O O . MET B 1 693 ? -7.172 30.562 15.609 1 92.38 693 MET B O 1
ATOM 13266 N N . LEU B 1 694 ? -5.605 29.25 14.711 1 93.75 694 LEU B N 1
ATOM 13267 C CA . LEU B 1 694 ? -4.77 30.375 14.305 1 93.75 694 LEU B CA 1
ATOM 13268 C C . LEU B 1 694 ? -5.438 31.188 13.195 1 93.75 694 LEU B C 1
ATOM 13270 O O . LEU B 1 694 ? -5.281 32.406 13.133 1 93.75 694 LEU B O 1
ATOM 13274 N N . GLU B 1 695 ? -6.141 30.5 12.336 1 92.19 695 GLU B N 1
ATOM 13275 C CA . GLU B 1 695 ? -6.875 31.203 11.289 1 92.19 695 GLU B CA 1
ATOM 13276 C C . GLU B 1 695 ? -7.977 32.062 11.875 1 92.19 695 GLU B C 1
ATOM 13278 O O . GLU B 1 695 ? -8.164 33.219 11.445 1 92.19 695 GLU B O 1
ATOM 13283 N N . SER B 1 696 ? -8.695 31.5 12.805 1 92.75 696 SER B N 1
ATOM 13284 C CA . SER B 1 696 ? -9.758 32.25 13.461 1 92.75 696 SER B CA 1
ATOM 13285 C C . SER B 1 696 ? -9.195 33.469 14.227 1 92.75 696 SER B C 1
ATOM 13287 O O . SER B 1 696 ? -9.742 34.562 14.164 1 92.75 696 SER B O 1
ATOM 13289 N N . ARG B 1 697 ? -8.109 33.25 14.883 1 93.5 697 ARG B N 1
ATOM 13290 C CA . ARG B 1 697 ? -7.465 34.312 15.633 1 93.5 697 ARG B CA 1
ATOM 13291 C C . ARG B 1 697 ? -6.961 35.406 14.703 1 93.5 697 ARG B C 1
ATOM 13293 O O . ARG B 1 697 ? -7.082 36.594 15.008 1 93.5 697 ARG B O 1
ATOM 13300 N N . THR B 1 698 ? -6.395 35 13.617 1 94.56 698 THR B N 1
ATOM 13301 C CA . THR B 1 698 ? -5.898 35.969 12.641 1 94.56 698 THR B CA 1
ATOM 13302 C C . THR B 1 698 ? -7.043 36.812 12.07 1 94.56 698 THR B C 1
ATOM 13304 O O . THR B 1 698 ? -6.914 38 11.891 1 94.56 698 THR B O 1
ATOM 13307 N N . GLU B 1 699 ? -8.109 36.156 11.812 1 93.44 699 GLU B N 1
ATOM 13308 C CA . GLU B 1 699 ? -9.273 36.844 11.273 1 93.44 699 GLU B CA 1
ATOM 13309 C C . GLU B 1 699 ? -9.836 37.844 12.273 1 93.44 699 GLU B C 1
ATOM 13311 O O . GLU B 1 699 ? -10.172 38.969 11.906 1 93.44 699 GLU B O 1
ATOM 13316 N N . GLU B 1 700 ? -9.891 37.469 13.469 1 94.69 700 GLU B N 1
ATOM 13317 C CA . GLU B 1 700 ? -10.398 38.344 14.523 1 94.69 700 GLU B CA 1
ATOM 13318 C C . GLU B 1 700 ? -9.484 39.562 14.719 1 94.69 700 GLU B C 1
ATOM 13320 O O . GLU B 1 700 ? -9.969 40.688 14.852 1 94.69 700 GLU B O 1
ATOM 13325 N N . LEU B 1 701 ? -8.219 39.281 14.719 1 95.25 701 LEU B N 1
ATOM 13326 C CA . LEU B 1 701 ? -7.258 40.375 14.922 1 95.25 701 LEU B CA 1
ATOM 13327 C C . LEU B 1 701 ? -7.238 41.312 13.719 1 95.25 701 LEU B C 1
ATOM 13329 O O . LEU B 1 701 ? -7.043 42.5 13.875 1 95.25 701 LEU B O 1
ATOM 13333 N N . ARG B 1 702 ? -7.465 40.781 12.539 1 95.75 702 ARG B N 1
ATOM 13334 C CA . ARG B 1 702 ? -7.535 41.594 11.344 1 95.75 702 ARG B CA 1
ATOM 13335 C C . ARG B 1 702 ? -8.75 42.531 11.391 1 95.75 702 ARG B C 1
ATOM 13337 O O . ARG B 1 702 ? -8.648 43.719 11.062 1 95.75 702 ARG B O 1
ATOM 13344 N N . GLN B 1 703 ? -9.812 41.969 11.781 1 95.56 703 GLN B N 1
ATOM 13345 C CA . GLN B 1 703 ? -11.031 42.75 11.898 1 95.56 703 GLN B CA 1
ATOM 13346 C C . GLN B 1 703 ? -10.875 43.844 12.961 1 95.56 703 GLN B C 1
ATOM 13348 O O . GLN B 1 703 ? -11.281 45 12.75 1 95.56 703 GLN B O 1
ATOM 13353 N N . LEU B 1 704 ? -10.234 43.406 14.016 1 95 704 LEU B N 1
ATOM 13354 C CA . LEU B 1 704 ? -10.023 44.344 15.109 1 95 704 LEU B CA 1
ATOM 13355 C C . LEU B 1 704 ? -9.117 45.5 14.68 1 95 704 LEU B C 1
ATOM 13357 O O . LEU B 1 704 ? -9.398 46.656 14.969 1 95 704 LEU B O 1
ATOM 13361 N N . ASN B 1 705 ? -8.07 45.188 14 1 95 705 ASN B N 1
ATOM 13362 C CA . ASN B 1 705 ? -7.137 46.188 13.539 1 95 705 ASN B CA 1
ATOM 13363 C C . ASN B 1 705 ? -7.789 47.125 12.531 1 95 705 ASN B C 1
ATOM 13365 O O . ASN B 1 705 ? -7.586 48.344 12.586 1 95 705 ASN B O 1
ATOM 13369 N N . TRP B 1 706 ? -8.539 46.531 11.578 1 95.38 706 TRP B N 1
ATOM 13370 C CA . TRP B 1 706 ? -9.242 47.344 10.594 1 95.38 706 TRP B CA 1
ATOM 13371 C C . TRP B 1 706 ? -10.203 48.312 11.281 1 95.38 706 TRP B C 1
ATOM 13373 O O . TRP B 1 706 ? -10.234 49.5 10.953 1 95.38 706 TRP B O 1
ATOM 13383 N N . TYR B 1 707 ? -10.984 47.844 12.242 1 94.25 707 TYR B N 1
ATOM 13384 C CA . TYR B 1 707 ? -11.977 48.656 12.945 1 94.25 707 TYR B CA 1
ATOM 13385 C C . TYR B 1 707 ? -11.32 49.812 13.711 1 94.25 707 TYR B C 1
ATOM 13387 O O . TYR B 1 707 ? -11.727 50.969 13.586 1 94.25 707 TYR B O 1
ATOM 13395 N N . LYS B 1 708 ? -10.266 49.438 14.43 1 93.19 708 LYS B N 1
ATOM 13396 C CA . LYS B 1 708 ? -9.578 50.438 15.242 1 93.19 708 LYS B CA 1
ATOM 13397 C C . LYS B 1 708 ? -8.922 51.5 14.367 1 93.19 708 LYS B C 1
ATOM 13399 O O . LYS B 1 708 ? -8.906 52.688 14.719 1 93.19 708 LYS B O 1
ATOM 13404 N N . HIS B 1 709 ? -8.383 51 13.281 1 93.5 709 HIS B N 1
ATOM 13405 C CA . HIS B 1 709 ? -7.711 51.938 12.383 1 93.5 709 HIS B CA 1
ATOM 13406 C C . HIS B 1 709 ? -8.703 52.906 11.75 1 93.5 709 HIS B C 1
ATOM 13408 O O . HIS B 1 709 ? -8.461 54.125 11.727 1 93.5 709 HIS B O 1
ATOM 13414 N N . ARG B 1 710 ? -9.781 52.438 11.359 1 92.88 710 ARG B N 1
ATOM 13415 C CA . ARG B 1 710 ? -10.781 53.312 10.711 1 92.88 710 ARG B CA 1
ATOM 13416 C C . ARG B 1 710 ? -11.453 54.219 11.719 1 92.88 710 ARG B C 1
ATOM 13418 O O . ARG B 1 710 ? -11.781 55.375 11.398 1 92.88 710 ARG B O 1
ATOM 13425 N N . ARG B 1 711 ? -11.664 53.688 12.859 1 90.94 711 ARG B N 1
ATOM 13426 C CA . ARG B 1 711 ? -12.234 54.531 13.906 1 90.94 711 ARG B CA 1
ATOM 13427 C C . ARG B 1 711 ? -11.281 55.656 14.281 1 90.94 711 ARG B C 1
ATOM 13429 O O . ARG B 1 711 ? -11.711 56.781 14.531 1 90.94 711 ARG B O 1
ATOM 13436 N N . LEU B 1 712 ? -10.016 55.312 14.328 1 90.75 712 LEU B N 1
ATOM 13437 C CA . LEU B 1 712 ? -9.008 56.312 14.648 1 90.75 712 LEU B CA 1
ATOM 13438 C C . LEU B 1 712 ? -8.914 57.375 13.547 1 90.75 712 LEU B C 1
ATOM 13440 O O . LEU B 1 712 ? -8.695 58.531 13.828 1 90.75 712 LEU B O 1
ATOM 13444 N N . GLU B 1 713 ? -9.039 56.906 12.344 1 90.62 713 GLU B N 1
ATOM 13445 C CA . GLU B 1 713 ? -9.047 57.844 11.227 1 90.62 713 GLU B CA 1
ATOM 13446 C C . GLU B 1 713 ? -10.211 58.812 11.328 1 90.62 713 GLU B C 1
ATOM 13448 O O . GLU B 1 713 ? -10.055 60.031 11.047 1 90.62 713 GLU B O 1
ATOM 13453 N N . ASP B 1 714 ? -11.32 58.344 11.711 1 87.62 714 ASP B N 1
ATOM 13454 C CA . ASP B 1 714 ? -12.508 59.156 11.875 1 87.62 714 ASP B CA 1
ATOM 13455 C C . ASP B 1 714 ? -12.32 60.156 13.008 1 87.62 714 ASP B C 1
ATOM 13457 O O . ASP B 1 714 ? -12.703 61.344 12.883 1 87.62 714 ASP B O 1
ATOM 13461 N N . ILE B 1 715 ? -11.719 59.719 14.062 1 87.62 715 ILE B N 1
ATOM 13462 C CA . ILE B 1 715 ? -11.477 60.594 15.211 1 87.62 715 ILE B CA 1
ATOM 13463 C C . ILE B 1 715 ? -10.469 61.656 14.836 1 87.62 715 ILE B C 1
ATOM 13465 O O . ILE B 1 715 ? -10.641 62.844 15.188 1 87.62 715 ILE B O 1
ATOM 13469 N N . GLN B 1 716 ? -9.461 61.281 14.141 1 88.12 716 GLN B N 1
ATOM 13470 C CA . GLN B 1 716 ? -8.438 62.219 13.719 1 88.12 716 GLN B CA 1
ATOM 13471 C C . GLN B 1 716 ? -9.023 63.312 12.812 1 88.12 716 GLN B C 1
ATOM 13473 O O . GLN B 1 716 ? -8.703 64.5 12.961 1 88.12 716 GLN B O 1
ATOM 13478 N N . ARG B 1 717 ? -9.867 62.906 11.898 1 85.38 717 ARG B N 1
ATOM 13479 C CA . ARG B 1 717 ? -10.516 63.844 10.992 1 85.38 717 ARG B CA 1
ATOM 13480 C C . ARG B 1 717 ? -11.406 64.812 11.758 1 85.38 717 ARG B C 1
ATOM 13482 O O . ARG B 1 717 ? -11.359 66.062 11.516 1 85.38 717 ARG B O 1
ATOM 13489 N N . THR B 1 718 ? -12.172 64.312 12.656 1 84.69 718 THR B N 1
ATOM 13490 C CA . THR B 1 718 ? -13.094 65.125 13.43 1 84.69 718 THR B CA 1
ATOM 13491 C C . THR B 1 718 ? -12.336 66.125 14.312 1 84.69 718 THR B C 1
ATOM 13493 O O . THR B 1 718 ? -12.672 67.312 14.367 1 84.69 718 THR B O 1
ATOM 13496 N N . VAL B 1 719 ? -11.258 65.625 14.945 1 86.69 719 VAL B N 1
ATOM 13497 C CA . VAL B 1 719 ? -10.469 66.5 15.836 1 86.69 719 VAL B CA 1
ATOM 13498 C C . VAL B 1 719 ? -9.766 67.562 15.023 1 86.69 719 VAL B C 1
ATOM 13500 O O . VAL B 1 719 ? -9.703 68.75 15.445 1 86.69 719 VAL B O 1
ATOM 13503 N N . THR B 1 720 ? -9.305 67.188 13.867 1 86.06 720 THR B N 1
ATOM 13504 C CA . THR B 1 720 ? -8.633 68.188 13.016 1 86.06 720 THR B CA 1
ATOM 13505 C C . THR B 1 720 ? -9.602 69.25 12.562 1 86.06 720 THR B C 1
ATOM 13507 O O . THR B 1 720 ? -9.266 70.438 12.562 1 86.06 720 THR B O 1
ATOM 13510 N N . GLN B 1 721 ? -10.781 68.875 12.195 1 84.19 721 GLN B N 1
ATOM 13511 C CA . GLN B 1 721 ? -11.789 69.812 11.766 1 84.19 721 GLN B CA 1
ATOM 13512 C C . GLN B 1 721 ? -12.188 70.75 12.914 1 84.19 721 GLN B C 1
ATOM 13514 O O . GLN B 1 721 ? -12.359 72 12.703 1 84.19 721 GLN B O 1
ATOM 13519 N N . LEU B 1 722 ? -12.328 70.188 14.07 1 83.56 722 LEU B N 1
ATOM 13520 C CA . LEU B 1 722 ? -12.711 71 15.234 1 83.56 722 LEU B CA 1
ATOM 13521 C C . LEU B 1 722 ? -11.609 72 15.617 1 83.56 722 LEU B C 1
ATOM 13523 O O . LEU B 1 722 ? -11.891 73.125 16.016 1 83.56 722 LEU B O 1
ATOM 13527 N N . LEU B 1 723 ? -10.359 71.562 15.43 1 85 723 LEU B N 1
ATOM 13528 C CA . LEU B 1 723 ? -9.234 72.438 15.758 1 85 723 LEU B CA 1
ATOM 13529 C C . LEU B 1 723 ? -9.133 73.562 14.766 1 85 723 LEU B C 1
ATOM 13531 O O . LEU B 1 723 ? -8.805 74.688 15.148 1 85 723 LEU B O 1
ATOM 13535 N N . VAL B 1 724 ? -9.469 73.312 13.531 1 84.44 724 VAL B N 1
ATOM 13536 C CA . VAL B 1 724 ? -9.469 74.375 12.516 1 84.44 724 VAL B CA 1
ATOM 13537 C C . VAL B 1 724 ? -10.562 75.375 12.828 1 84.44 724 VAL B C 1
ATOM 13539 O O . VAL B 1 724 ? -10.344 76.562 12.703 1 84.44 724 VAL B O 1
ATOM 13542 N N . GLN B 1 725 ? -11.719 74.938 13.242 1 82.19 725 GLN B N 1
ATOM 13543 C CA . GLN B 1 725 ? -12.828 75.812 13.594 1 82.19 725 GLN B CA 1
ATOM 13544 C C . GLN B 1 725 ? -12.5 76.688 14.828 1 82.19 725 GLN B C 1
ATOM 13546 O O . GLN B 1 725 ? -12.883 77.812 14.914 1 82.19 725 GLN B O 1
ATOM 13551 N N . MET B 1 726 ? -11.812 76.062 15.711 1 81.44 726 MET B N 1
ATOM 13552 C CA . MET B 1 726 ? -11.438 76.75 16.922 1 81.44 726 MET B CA 1
ATOM 13553 C C . MET B 1 726 ? -10.398 77.812 16.625 1 81.44 726 MET B C 1
ATOM 13555 O O . MET B 1 726 ? -10.414 78.938 17.234 1 81.44 726 MET B O 1
ATOM 13559 N N . ASP B 1 727 ? -9.492 77.5 15.695 1 78.5 727 ASP B N 1
ATOM 13560 C CA . ASP B 1 727 ? -8.484 78.5 15.289 1 78.5 727 ASP B CA 1
ATOM 13561 C C . ASP B 1 727 ? -9.125 79.688 14.578 1 78.5 727 ASP B C 1
ATOM 13563 O O . ASP B 1 727 ? -8.648 80.812 14.703 1 78.5 727 ASP B O 1
ATOM 13567 N N . ASP B 1 728 ? -10.25 79.5 13.891 1 77.81 728 ASP B N 1
ATOM 13568 C CA . ASP B 1 728 ? -10.93 80.562 13.125 1 77.81 728 ASP B CA 1
ATOM 13569 C C . ASP B 1 728 ? -11.727 81.438 14.039 1 77.81 728 ASP B C 1
ATOM 13571 O O . ASP B 1 728 ? -12.008 82.625 13.688 1 77.81 728 ASP B O 1
ATOM 13575 N N . LEU B 1 729 ? -12.273 80.938 15.094 1 73.62 729 LEU B N 1
ATOM 13576 C CA . LEU B 1 729 ? -13.086 81.75 16 1 73.62 729 LEU B CA 1
ATOM 13577 C C . LEU B 1 729 ? -12.25 82.812 16.656 1 73.62 729 LEU B C 1
ATOM 13579 O O . LEU B 1 729 ? -12.797 83.812 17.109 1 73.62 729 LEU B O 1
ATOM 13583 N N . GLY B 1 730 ? -11.078 83 16.469 1 63.56 730 GLY B N 1
ATOM 13584 C CA . GLY B 1 730 ? -10.242 84.062 16.984 1 63.56 730 GLY B CA 1
ATOM 135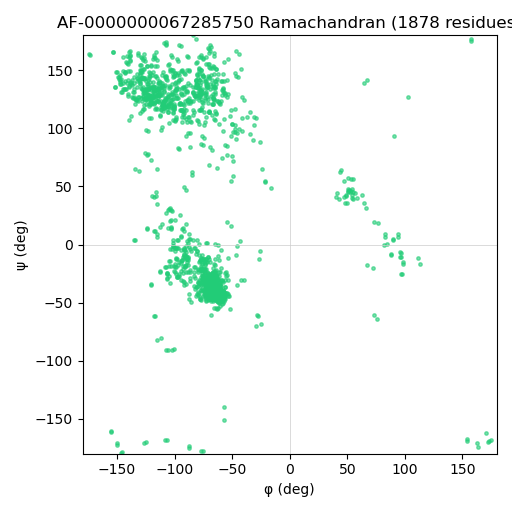85 C C . GLY B 1 730 ? -10.039 84 18.484 1 63.56 730 GLY B C 1
ATOM 13586 O O . GLY B 1 730 ? -10.766 83.312 19.188 1 63.56 730 GLY B O 1
ATOM 13587 N N . ILE B 1 731 ? -8.797 84.312 19.109 1 58.56 731 ILE B N 1
ATOM 13588 C CA . ILE B 1 731 ? -8.211 84.188 20.453 1 58.56 731 ILE B CA 1
ATOM 13589 C C . ILE B 1 731 ? -8.758 85.312 21.344 1 58.56 731 ILE B C 1
ATOM 13591 O O . ILE B 1 731 ? -9.023 86.438 20.859 1 58.56 731 ILE B O 1
ATOM 13595 N N . PRO B 1 732 ? -9.117 84.938 22.641 1 59.19 732 PRO B N 1
ATOM 13596 C CA . PRO B 1 732 ? -9.539 85.938 23.625 1 59.19 732 PRO B CA 1
ATOM 13597 C C . PRO B 1 732 ? -8.641 87.188 23.641 1 59.19 732 PRO B C 1
ATOM 13599 O O . PRO B 1 732 ? -7.469 87.062 23.25 1 59.19 732 PRO B O 1
ATOM 13602 N N . THR B 1 733 ? -9.242 88.375 23.875 1 60.12 733 THR B N 1
ATOM 13603 C CA . THR B 1 733 ? -8.688 89.688 23.906 1 60.12 733 THR B CA 1
ATOM 13604 C C . THR B 1 733 ? -7.543 89.812 24.906 1 60.12 733 THR B C 1
ATOM 13606 O O . THR B 1 733 ? -6.66 90.625 24.781 1 60.12 733 THR B O 1
ATOM 13609 N N . ASN B 1 734 ? -7.648 89.125 26.047 1 63.12 734 ASN B N 1
ATOM 13610 C CA . ASN B 1 734 ? -6.57 89.25 27.016 1 63.12 734 ASN B CA 1
ATOM 13611 C C . ASN B 1 734 ? -5.309 88.5 26.594 1 63.12 734 ASN B C 1
ATOM 13613 O O . ASN B 1 734 ? -5.383 87.375 26.156 1 63.12 734 ASN B O 1
ATOM 13617 N N . GLU B 1 735 ? -4.184 89.188 26.531 1 64.94 735 GLU B N 1
ATOM 13618 C CA . GLU B 1 735 ? -2.902 88.75 26 1 64.94 735 GLU B CA 1
ATOM 13619 C C . GLU B 1 735 ? -2.453 87.438 26.656 1 64.94 735 GLU B C 1
ATOM 13621 O O . GLU B 1 735 ? -1.99 86.5 25.969 1 64.94 735 GLU B O 1
ATOM 13626 N N . LEU B 1 736 ? -2.572 87.312 28 1 66.56 736 LEU B N 1
ATOM 13627 C CA . LEU B 1 736 ? -2.086 86.125 28.688 1 66.56 736 LEU B CA 1
ATOM 13628 C C . LEU B 1 736 ? -2.951 84.938 28.375 1 66.56 736 LEU B C 1
ATOM 13630 O O . LEU B 1 736 ? -2.432 83.812 28.141 1 66.56 736 LEU B O 1
ATOM 13634 N N . THR B 1 737 ? -4.238 85.125 28.359 1 70.94 737 THR B N 1
ATOM 13635 C CA . THR B 1 737 ? -5.164 84.062 28.062 1 70.94 737 THR B CA 1
ATOM 13636 C C . THR B 1 737 ? -5.027 83.625 26.609 1 70.94 737 THR B C 1
ATOM 13638 O O . THR B 1 737 ? -5.156 82.438 26.312 1 70.94 737 THR B O 1
ATOM 13641 N N . HIS B 1 738 ? -4.602 84.562 25.875 1 73.81 738 HIS B N 1
ATOM 13642 C CA . HIS B 1 738 ? -4.387 84.25 24.469 1 73.81 738 HIS B CA 1
ATOM 13643 C C . HIS B 1 738 ? -3.164 83.375 24.266 1 73.81 738 HIS B C 1
ATOM 13645 O O . HIS B 1 738 ? -3.201 82.438 23.469 1 73.81 738 HIS B O 1
ATOM 13651 N N . MET B 1 739 ? -2.107 83.688 25.031 1 77.31 739 MET B N 1
ATOM 13652 C CA . MET B 1 739 ? -0.877 82.875 24.891 1 77.31 739 MET B CA 1
ATOM 13653 C C . MET B 1 739 ? -1.078 81.438 25.375 1 77.31 739 MET B C 1
ATOM 13655 O O . MET B 1 739 ? -0.589 80.5 24.766 1 77.31 739 MET B O 1
ATOM 13659 N N . ARG B 1 740 ? -1.796 81.312 26.422 1 77.62 740 ARG B N 1
ATOM 13660 C CA . ARG B 1 740 ? -2.045 80 26.969 1 77.62 740 ARG B CA 1
ATOM 13661 C C . ARG B 1 740 ? -2.949 79.188 26.047 1 77.62 740 ARG B C 1
ATOM 13663 O O . ARG B 1 740 ? -2.748 78 25.875 1 77.62 740 ARG B O 1
ATOM 13670 N N . TYR B 1 741 ? -3.9 79.875 25.531 1 76.56 741 TYR B N 1
ATOM 13671 C CA . TYR B 1 741 ? -4.816 79.25 24.609 1 76.56 741 TYR B CA 1
ATOM 13672 C C . TYR B 1 741 ? -4.086 78.75 23.359 1 76.56 741 TYR B C 1
ATOM 13674 O O . TYR B 1 741 ? -4.324 77.625 22.875 1 76.56 741 TYR B O 1
ATOM 13682 N N . GLN B 1 742 ? -3.221 79.562 22.922 1 79.25 742 GLN B N 1
ATOM 13683 C CA . GLN B 1 742 ? -2.445 79.188 21.75 1 79.25 742 GLN B CA 1
ATOM 13684 C C . GLN B 1 742 ? -1.516 78 22.031 1 79.25 742 GLN B C 1
ATOM 13686 O O . GLN B 1 742 ? -1.291 77.188 21.156 1 79.25 742 GLN B O 1
ATOM 13691 N N . GLN B 1 743 ? -1.06 78 23.203 1 80.69 743 GLN B N 1
ATOM 13692 C CA . GLN B 1 743 ? -0.198 76.938 23.594 1 80.69 743 GLN B CA 1
ATOM 13693 C C . GLN B 1 743 ? -0.979 75.625 23.641 1 80.69 743 GLN B C 1
ATOM 13695 O O . GLN B 1 743 ? -0.489 74.562 23.203 1 80.69 743 GLN B O 1
ATOM 13700 N N . LEU B 1 744 ? -2.18 75.625 24.109 1 80.12 744 LEU B N 1
ATOM 13701 C CA . LEU B 1 744 ? -3.02 74.438 24.203 1 80.12 744 LEU B CA 1
ATOM 13702 C C . LEU B 1 744 ? -3.441 73.938 22.828 1 80.12 744 LEU B C 1
ATOM 13704 O O . LEU B 1 744 ? -3.479 72.75 22.578 1 80.12 744 LEU B O 1
ATOM 13708 N N . LEU B 1 745 ? -3.703 74.875 22.016 1 82.06 745 LEU B N 1
ATOM 13709 C CA . LEU B 1 745 ? -4.074 74.5 20.641 1 82.06 745 LEU B CA 1
ATOM 13710 C C . LEU B 1 745 ? -2.898 73.875 19.906 1 82.06 745 LEU B C 1
ATOM 13712 O O . LEU B 1 745 ? -3.08 72.938 19.109 1 82.06 745 LEU B O 1
ATOM 13716 N N . ARG B 1 746 ? -1.77 74.312 20.234 1 83.38 746 ARG B N 1
ATOM 13717 C CA . ARG B 1 746 ? -0.577 73.75 19.609 1 83.38 746 ARG B CA 1
ATOM 13718 C C . ARG B 1 746 ? -0.333 72.312 20.109 1 83.38 746 ARG B C 1
ATOM 13720 O O . ARG B 1 746 ? 0.088 71.438 19.328 1 83.38 746 ARG B O 1
ATOM 13727 N N . GLN B 1 747 ? -0.597 72.125 21.297 1 82.62 747 GLN B N 1
ATOM 13728 C CA . GLN B 1 747 ? -0.428 70.812 21.875 1 82.62 747 GLN B CA 1
ATOM 13729 C C . GLN B 1 747 ? -1.438 69.812 21.281 1 82.62 747 GLN B C 1
ATOM 13731 O O . GLN B 1 747 ? -1.109 68.625 21.031 1 82.62 747 GLN B O 1
ATOM 13736 N N . LEU B 1 748 ? -2.57 70.25 21.078 1 85.62 748 LEU B N 1
ATOM 13737 C CA . LEU B 1 748 ? -3.592 69.438 20.453 1 85.62 748 LEU B CA 1
ATOM 13738 C C . LEU B 1 748 ? -3.232 69.125 19 1 85.62 748 LEU B C 1
ATOM 13740 O O . LEU B 1 748 ? -3.482 68 18.516 1 85.62 748 LEU B O 1
ATOM 13744 N N . ASP B 1 749 ? -2.639 70.062 18.422 1 84.94 749 ASP B N 1
ATOM 13745 C CA . ASP B 1 749 ? -2.176 69.875 17.062 1 84.94 749 ASP B CA 1
ATOM 13746 C C . ASP B 1 749 ? -1.059 68.875 17 1 84.94 749 ASP B C 1
ATOM 13748 O O . ASP B 1 749 ? -0.981 68.062 16.047 1 84.94 749 ASP B O 1
ATOM 13752 N N . ASN B 1 750 ? -0.257 68.875 17.969 1 84.5 750 ASN B N 1
ATOM 13753 C CA . ASN B 1 750 ? 0.816 67.938 18.031 1 84.5 750 ASN B CA 1
ATOM 13754 C C . ASN B 1 750 ? 0.272 66.5 18.25 1 84.5 750 ASN B C 1
ATOM 13756 O O . ASN B 1 750 ? 0.809 65.5 17.719 1 84.5 750 ASN B O 1
ATOM 13760 N N . THR B 1 751 ? -0.709 66.375 19.016 1 84.62 751 THR B N 1
ATOM 13761 C CA . THR B 1 751 ? -1.344 65.062 19.266 1 84.62 751 THR B CA 1
ATOM 13762 C C . THR B 1 751 ? -2.002 64.562 18 1 84.62 751 THR B C 1
ATOM 13764 O O . THR B 1 751 ? -1.927 63.344 17.703 1 84.62 751 THR B O 1
ATOM 13767 N N . THR B 1 752 ? -2.631 65.438 17.328 1 86.75 752 THR B N 1
ATOM 13768 C CA . THR B 1 752 ? -3.256 65.062 16.078 1 86.75 752 THR B CA 1
ATOM 13769 C C . THR B 1 752 ? -2.201 64.625 15.055 1 86.75 752 THR B C 1
ATOM 13771 O O . THR B 1 752 ? -2.428 63.719 14.258 1 86.75 752 THR B O 1
ATOM 13774 N N . ALA B 1 753 ? -1.07 65.312 15.117 1 86.69 753 ALA B N 1
ATOM 13775 C CA . ALA B 1 753 ? 0.026 64.938 14.227 1 86.69 753 ALA B CA 1
ATOM 13776 C C . ALA B 1 753 ? 0.555 63.531 14.547 1 86.69 753 ALA B C 1
ATOM 13778 O O . ALA B 1 753 ? 0.931 62.781 13.648 1 86.69 753 ALA B O 1
ATOM 13779 N N . SER B 1 754 ? 0.616 63.281 15.75 1 85.62 754 SER B N 1
ATOM 13780 C CA . SER B 1 754 ? 1.041 61.938 16.172 1 85.62 754 SER B CA 1
ATOM 13781 C C . SER B 1 754 ? 0.071 60.875 15.695 1 85.62 754 SER B C 1
ATOM 13783 O O . SER B 1 754 ? 0.49 59.781 15.305 1 85.62 754 SER B O 1
ATOM 13785 N N . MET B 1 755 ? -1.189 61.125 15.766 1 88.56 755 MET B N 1
ATOM 13786 C CA . MET B 1 755 ? -2.203 60.188 15.273 1 88.56 755 MET B CA 1
ATOM 13787 C C . MET B 1 755 ? -2.055 59.969 13.766 1 88.56 755 MET B C 1
ATOM 13789 O O . MET B 1 755 ? -2.203 58.844 13.281 1 88.56 755 MET B O 1
ATOM 13793 N N . THR B 1 756 ? -1.783 61.062 13.109 1 89.81 756 THR B N 1
ATOM 13794 C CA . THR B 1 756 ? -1.614 60.969 11.664 1 89.81 756 THR B CA 1
ATOM 13795 C C . THR B 1 756 ? -0.428 60.094 11.305 1 89.81 756 THR B C 1
ATOM 13797 O O . THR B 1 756 ? -0.498 59.281 10.359 1 89.81 756 THR B O 1
ATOM 13800 N N . ALA B 1 757 ? 0.603 60.25 12.086 1 88.19 757 ALA B N 1
ATOM 13801 C CA . ALA B 1 757 ? 1.776 59.406 11.852 1 88.19 757 ALA B CA 1
ATOM 13802 C C . ALA B 1 757 ? 1.452 57.938 12.07 1 88.19 757 ALA B C 1
ATOM 13804 O O . ALA B 1 757 ? 1.887 57.062 11.305 1 88.19 757 ALA B O 1
ATOM 13805 N N . LEU B 1 758 ? 0.737 57.656 13.086 1 89.81 758 LEU B N 1
ATOM 13806 C CA . LEU B 1 758 ? 0.331 56.281 13.398 1 89.81 758 LEU B CA 1
ATOM 13807 C C . LEU B 1 758 ? -0.538 55.688 12.281 1 89.81 758 LEU B C 1
ATOM 13809 O O . LEU B 1 758 ? -0.355 54.562 11.883 1 89.81 758 LEU B O 1
ATOM 13813 N N . LEU B 1 759 ? -1.479 56.469 11.805 1 91.5 759 LEU B N 1
ATOM 13814 C CA . LEU B 1 759 ? -2.424 56.031 10.781 1 91.5 759 LEU B CA 1
ATOM 13815 C C . LEU B 1 759 ? -1.712 55.781 9.461 1 91.5 759 LEU B C 1
ATOM 13817 O O . LEU B 1 759 ? -2.07 54.875 8.719 1 91.5 759 LEU B O 1
ATOM 13821 N N . LYS B 1 760 ? -0.717 56.531 9.188 1 90.06 760 LYS B N 1
ATOM 13822 C CA . LYS B 1 760 ? -0.018 56.438 7.91 1 90.06 760 LYS B CA 1
ATOM 13823 C C . LYS B 1 760 ? 1.005 55.281 7.938 1 90.06 760 LYS B C 1
ATOM 13825 O O . LYS B 1 760 ? 1.156 54.562 6.957 1 90.06 760 LYS B O 1
ATOM 13830 N N . LEU B 1 761 ? 1.641 55.094 9.023 1 85.25 761 LEU B N 1
ATOM 13831 C CA . LEU B 1 761 ? 2.807 54.219 9.062 1 85.25 761 LEU B CA 1
ATOM 13832 C C . LEU B 1 761 ? 2.432 52.844 9.57 1 85.25 761 LEU B C 1
ATOM 13834 O O . LEU B 1 761 ? 3.096 51.844 9.242 1 85.25 761 LEU B O 1
ATOM 13838 N N . GLU B 1 762 ? 1.43 52.75 10.367 1 90.81 762 GLU B N 1
ATOM 13839 C CA . GLU B 1 762 ? 1.178 51.5 11.055 1 90.81 762 GLU B CA 1
ATOM 13840 C C . GLU B 1 762 ? -0.152 50.906 10.625 1 90.81 762 GLU B C 1
ATOM 13842 O O . GLU B 1 762 ? -0.942 50.469 11.461 1 90.81 762 GLU B O 1
ATOM 13847 N N . LEU B 1 763 ? -0.436 50.875 9.391 1 89.5 763 LEU B N 1
ATOM 13848 C CA . LEU B 1 763 ? -1.688 50.312 8.922 1 89.5 763 LEU B CA 1
ATOM 13849 C C . LEU B 1 763 ? -1.729 48.812 9.195 1 89.5 763 LEU B C 1
ATOM 13851 O O . LEU B 1 763 ? -2.582 48.344 9.953 1 89.5 763 LEU B O 1
ATOM 13855 N N . TRP B 1 764 ? -0.723 48.062 8.719 1 91.06 764 TRP B N 1
ATOM 13856 C CA . TRP B 1 764 ? -0.761 46.625 8.891 1 91.06 764 TRP B CA 1
ATOM 13857 C C . TRP B 1 764 ? 0.589 46.094 9.359 1 91.06 764 TRP B C 1
ATOM 13859 O O . TRP B 1 764 ? 0.775 44.875 9.5 1 91.06 764 TRP B O 1
ATOM 13869 N N . GLN B 1 765 ? 1.535 46.969 9.617 1 89.94 765 GLN B N 1
ATOM 13870 C CA . GLN B 1 765 ? 2.852 46.562 10.117 1 89.94 765 GLN B CA 1
ATOM 13871 C C . GLN B 1 765 ? 3.43 47.656 11.031 1 89.94 765 GLN B C 1
ATOM 13873 O O . GLN B 1 765 ? 3.23 48.844 10.797 1 89.94 765 GLN B O 1
ATOM 13878 N N . LEU B 1 766 ? 4.066 47.094 12.008 1 91.19 766 LEU B N 1
ATOM 13879 C CA . LEU B 1 766 ? 4.742 48.031 12.898 1 91.19 766 LEU B CA 1
ATOM 13880 C C . LEU B 1 766 ? 5.988 48.625 12.242 1 91.19 766 LEU B C 1
ATOM 13882 O O . LEU B 1 766 ? 6.766 47.906 11.625 1 91.19 766 LEU B O 1
ATOM 13886 N N . GLN B 1 767 ? 6.062 49.844 12.273 1 89.88 767 GLN B N 1
ATOM 13887 C CA . GLN B 1 767 ? 7.258 50.5 11.742 1 89.88 767 GLN B CA 1
ATOM 13888 C C . GLN B 1 767 ? 8.289 50.719 12.852 1 89.88 767 GLN B C 1
ATOM 13890 O O . GLN B 1 767 ? 7.934 51.094 13.969 1 89.88 767 GLN B O 1
ATOM 13895 N N . MET B 1 768 ? 9.547 50.406 12.523 1 89.5 768 MET B N 1
ATOM 13896 C CA . MET B 1 768 ? 10.633 50.625 13.477 1 89.5 768 MET B CA 1
ATOM 13897 C C . MET B 1 768 ? 11.383 51.906 13.203 1 89.5 768 MET B C 1
ATOM 13899 O O . MET B 1 768 ? 11.695 52.219 12.047 1 89.5 768 MET B O 1
ATOM 13903 N N . SER B 1 769 ? 11.438 52.656 14.234 1 88.38 769 SER B N 1
ATOM 13904 C CA . SER B 1 769 ? 12.195 53.906 14.141 1 88.38 769 SER B CA 1
ATOM 13905 C C . SER B 1 769 ? 13.375 53.906 15.102 1 88.38 769 SER B C 1
ATOM 13907 O O . SER B 1 769 ? 13.43 53.094 16.031 1 88.38 769 SER B O 1
ATOM 13909 N N . TRP B 1 770 ? 14.367 54.812 14.812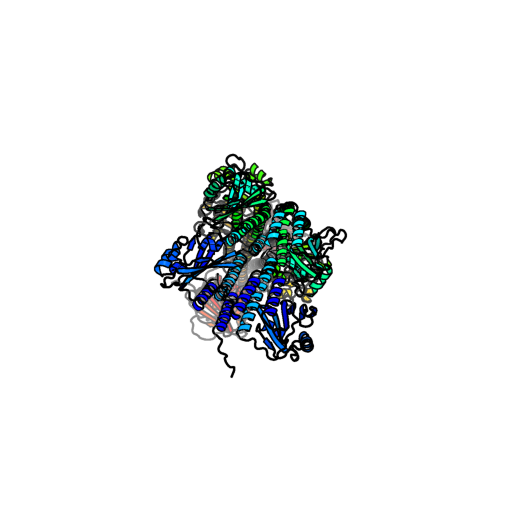 1 88.56 770 TRP B N 1
ATOM 13910 C CA . TRP B 1 770 ? 15.57 54.875 15.641 1 88.56 770 TRP B CA 1
ATOM 13911 C C . TRP B 1 770 ? 15.82 56.281 16.125 1 88.56 770 TRP B C 1
ATOM 13913 O O . TRP B 1 770 ? 15.938 57.219 15.32 1 88.56 770 TRP B O 1
ATOM 13923 N N . GLU B 1 771 ? 15.758 56.406 17.484 1 91.44 771 GLU B N 1
ATOM 13924 C CA . GLU B 1 771 ? 16.016 57.688 18.156 1 91.44 771 GLU B CA 1
ATOM 13925 C C . GLU B 1 771 ? 16.844 57.469 19.422 1 91.44 771 GLU B C 1
ATOM 13927 O O . GLU B 1 771 ? 17.062 56.344 19.844 1 91.44 771 GLU B O 1
ATOM 13932 N N . THR B 1 772 ? 17.422 58.594 19.891 1 91.62 772 THR B N 1
ATOM 13933 C CA . THR B 1 772 ? 18.203 58.562 21.125 1 91.62 772 THR B CA 1
ATOM 13934 C C . THR B 1 772 ? 17.578 59.438 22.203 1 91.62 772 THR B C 1
ATOM 13936 O O . THR B 1 772 ? 17.109 60.531 21.906 1 91.62 772 THR B O 1
ATOM 13939 N N . VAL B 1 773 ? 17.469 58.906 23.406 1 91.75 773 VAL B N 1
ATOM 13940 C CA . VAL B 1 773 ? 16.875 59.625 24.516 1 91.75 773 VAL B CA 1
ATOM 13941 C C . VAL B 1 773 ? 17.609 59.312 25.812 1 91.75 773 VAL B C 1
ATOM 13943 O O . VAL B 1 773 ? 18 58.156 26.047 1 91.75 773 VAL B O 1
ATOM 13946 N N . PRO B 1 774 ? 17.922 60.344 26.578 1 89.38 774 PRO B N 1
ATOM 13947 C CA . PRO B 1 774 ? 18.484 60.031 27.891 1 89.38 774 PRO B CA 1
ATOM 13948 C C . PRO B 1 774 ? 17.531 59.188 28.75 1 89.38 774 PRO B C 1
ATOM 13950 O O . PRO B 1 774 ? 16.328 59.406 28.734 1 89.38 774 PRO B O 1
ATOM 13953 N N . ILE B 1 775 ? 18.078 58.25 29.469 1 91.56 775 ILE B N 1
ATOM 13954 C CA . ILE B 1 775 ? 17.281 57.312 30.266 1 91.56 775 ILE B CA 1
ATOM 13955 C C . ILE B 1 775 ? 16.5 58.062 31.344 1 91.56 775 ILE B C 1
ATOM 13957 O O . ILE B 1 775 ? 15.383 57.688 31.703 1 91.56 775 ILE B O 1
ATOM 13961 N N . ALA B 1 776 ? 17.016 59.188 31.844 1 88.5 776 ALA B N 1
ATOM 13962 C CA . ALA B 1 776 ? 16.359 59.969 32.875 1 88.5 776 ALA B CA 1
ATOM 13963 C C . ALA B 1 776 ? 15.062 60.594 32.344 1 88.5 776 ALA B C 1
ATOM 13965 O O . ALA B 1 776 ? 14.055 60.625 33.062 1 88.5 776 ALA B O 1
ATOM 13966 N N . SER B 1 777 ? 15.148 61.031 31.109 1 89 777 SER B N 1
ATOM 13967 C CA . SER B 1 777 ? 13.969 61.625 30.484 1 89 777 SER B CA 1
ATOM 13968 C C . SER B 1 777 ? 12.891 60.594 30.234 1 89 777 SER B C 1
ATOM 13970 O O . SER B 1 777 ? 11.703 60.844 30.391 1 89 777 SER B O 1
ATOM 13972 N N . LEU B 1 778 ? 13.344 59.438 29.859 1 91.56 778 LEU B N 1
ATOM 13973 C CA . LEU B 1 778 ? 12.422 58.344 29.594 1 91.56 778 LEU B CA 1
ATOM 13974 C C . LEU B 1 778 ? 11.719 57.875 30.859 1 91.56 778 LEU B C 1
ATOM 13976 O O . LEU B 1 778 ? 10.5 57.688 30.859 1 91.56 778 LEU B O 1
ATOM 13980 N N . LEU B 1 779 ? 12.406 57.781 31.953 1 91.38 779 LEU B N 1
ATOM 13981 C CA . LEU B 1 779 ? 11.844 57.344 33.219 1 91.38 779 LEU B CA 1
ATOM 13982 C C . LEU B 1 779 ? 10.898 58.375 33.812 1 91.38 779 LEU B C 1
ATOM 13984 O O . LEU B 1 779 ? 9.859 58.031 34.375 1 91.38 779 LEU B O 1
ATOM 13988 N N . LYS B 1 780 ? 11.281 59.656 33.656 1 87.69 780 LYS B N 1
ATOM 13989 C CA . LYS B 1 780 ? 10.43 60.75 34.125 1 87.69 780 LYS B CA 1
ATOM 13990 C C . LYS B 1 780 ? 9.07 60.719 33.438 1 87.69 780 LYS B C 1
ATOM 13992 O O . LYS B 1 780 ? 8.031 60.781 34.094 1 87.69 780 LYS B O 1
ATOM 13997 N N . ARG B 1 781 ? 9.086 60.562 32.188 1 86.38 781 ARG B N 1
ATOM 13998 C CA . ARG B 1 781 ? 7.855 60.531 31.391 1 86.38 781 ARG B CA 1
ATOM 13999 C C . ARG B 1 781 ? 7.004 59.312 31.75 1 86.38 781 ARG B C 1
ATOM 14001 O O . ARG B 1 781 ? 5.777 59.438 31.828 1 86.38 781 ARG B O 1
ATOM 14008 N N . SER B 1 782 ? 7.672 58.219 31.953 1 91 782 SER B N 1
ATOM 14009 C CA . SER B 1 782 ? 6.957 56.969 32.25 1 91 782 SER B CA 1
ATOM 14010 C C . SER B 1 782 ? 6.32 57.031 33.656 1 91 782 SER B C 1
ATOM 14012 O O . SER B 1 782 ? 5.199 56.562 33.844 1 91 782 SER B O 1
ATOM 14014 N N . LEU B 1 783 ? 6.98 57.625 34.594 1 90.25 783 LEU B N 1
ATOM 14015 C CA . LEU B 1 783 ? 6.465 57.75 35.938 1 90.25 783 LEU B CA 1
ATOM 14016 C C . LEU B 1 783 ? 5.324 58.75 36 1 90.25 783 LEU B C 1
ATOM 14018 O O . LEU B 1 783 ? 4.387 58.562 36.781 1 90.25 783 LEU B O 1
ATOM 14022 N N . GLU B 1 784 ? 5.449 59.812 35.188 1 86.31 784 GLU B N 1
ATOM 14023 C CA . GLU B 1 784 ? 4.359 60.781 35.094 1 86.31 784 GLU B CA 1
ATOM 14024 C C . GLU B 1 784 ? 3.084 60.125 34.562 1 86.31 784 GLU B C 1
ATOM 14026 O O . GLU B 1 784 ? 1.982 60.469 35.031 1 86.31 784 GLU B O 1
ATOM 14031 N N . ARG B 1 785 ? 3.25 59.188 33.719 1 86.12 785 ARG B N 1
ATOM 14032 C CA . ARG B 1 785 ? 2.113 58.531 33.094 1 86.12 785 ARG B CA 1
ATOM 14033 C C . ARG B 1 785 ? 1.385 57.656 34.094 1 86.12 785 ARG B C 1
ATOM 14035 O O . ARG B 1 785 ? 0.165 57.469 34.031 1 86.12 785 ARG B O 1
ATOM 14042 N N . VAL B 1 786 ? 2.127 57.062 35.094 1 91.06 786 VAL B N 1
ATOM 14043 C CA . VAL B 1 786 ? 1.501 56.156 36.031 1 91.06 786 VAL B CA 1
ATOM 14044 C C . VAL B 1 786 ? 1.262 56.844 37.375 1 91.06 786 VAL B C 1
ATOM 14046 O O . VAL B 1 786 ? 0.935 56.188 38.375 1 91.06 786 VAL B O 1
ATOM 14049 N N . ASP B 1 787 ? 1.379 58.125 37.438 1 89 787 ASP B N 1
ATOM 14050 C CA . ASP B 1 787 ? 1.31 58.906 38.656 1 89 787 ASP B CA 1
ATOM 14051 C C . ASP B 1 787 ? -0.04 58.688 39.344 1 89 787 ASP B C 1
ATOM 14053 O O . ASP B 1 787 ? -0.106 58.562 40.562 1 89 787 ASP B O 1
ATOM 14057 N N . ASN B 1 788 ? -1.072 58.781 38.594 1 87.75 788 ASN B N 1
ATOM 14058 C CA . ASN B 1 788 ? -2.406 58.594 39.156 1 87.75 788 ASN B CA 1
ATOM 14059 C C . ASN B 1 788 ? -2.562 57.25 39.812 1 87.75 788 ASN B C 1
ATOM 14061 O O . ASN B 1 788 ? -3.193 57.125 40.875 1 87.75 788 ASN B O 1
ATOM 14065 N N . LEU B 1 789 ? -2.037 56.25 39.188 1 90.12 789 LEU B N 1
ATOM 14066 C CA . LEU B 1 789 ? -2.117 54.906 39.719 1 90.12 789 LEU B CA 1
ATOM 14067 C C . LEU B 1 789 ? -1.276 54.781 41 1 90.12 789 LEU B C 1
ATOM 14069 O O . LEU B 1 789 ? -1.666 54.062 41.938 1 90.12 789 LEU B O 1
ATOM 14073 N N . LEU B 1 790 ? -0.128 55.406 41.031 1 91.5 790 LEU B N 1
ATOM 14074 C CA . LEU B 1 790 ? 0.764 55.406 42.188 1 91.5 790 LEU B CA 1
ATOM 14075 C C . LEU B 1 790 ? 0.101 56.062 43.406 1 91.5 790 LEU B C 1
ATOM 14077 O O . LEU B 1 790 ? 0.204 55.562 44.531 1 91.5 790 LEU B O 1
ATOM 14081 N N . LYS B 1 791 ? -0.647 57.156 43.094 1 91.12 791 LYS B N 1
ATOM 14082 C CA . LYS B 1 791 ? -1.328 57.875 44.156 1 91.12 791 LYS B CA 1
ATOM 14083 C C . LYS B 1 791 ? -2.527 57.125 44.688 1 91.12 791 LYS B C 1
ATOM 14085 O O . LYS B 1 791 ? -2.752 57.062 45.875 1 91.12 791 LYS B O 1
ATOM 14090 N N . GLN B 1 792 ? -3.186 56.531 43.781 1 91.62 792 GLN B N 1
ATOM 14091 C CA . GLN B 1 792 ? -4.367 55.75 44.156 1 91.62 792 GLN B CA 1
ATOM 14092 C C . GLN B 1 792 ? -3.992 54.594 45.062 1 91.62 792 GLN B C 1
ATOM 14094 O O . GLN B 1 792 ? -4.734 54.281 46 1 91.62 792 GLN B O 1
ATOM 14099 N N . GLN B 1 793 ? -2.863 54 44.844 1 91.56 793 GLN B N 1
ATOM 14100 C CA . GLN B 1 793 ? -2.457 52.844 45.625 1 91.56 793 GLN B CA 1
ATOM 14101 C C . GLN B 1 793 ? -1.451 53.219 46.688 1 91.56 793 GLN B C 1
ATOM 14103 O O . GLN B 1 793 ? -0.948 52.344 47.406 1 91.56 793 GLN B O 1
ATOM 14108 N N . ARG B 1 794 ? -1.097 54.469 46.875 1 91.44 794 ARG B N 1
ATOM 14109 C CA . ARG B 1 794 ? -0.173 54.969 47.875 1 91.44 794 ARG B CA 1
ATOM 14110 C C . ARG B 1 794 ? 1.158 54.25 47.844 1 91.44 794 ARG B C 1
ATOM 14112 O O . ARG B 1 794 ? 1.643 53.75 48.844 1 91.44 794 ARG B O 1
ATOM 14119 N N . LEU B 1 795 ? 1.617 54.125 46.656 1 93.19 795 LEU B N 1
ATOM 14120 C CA . LEU B 1 795 ? 2.865 53.406 46.469 1 93.19 795 LEU B CA 1
ATOM 14121 C C . LEU B 1 795 ? 4.062 54.344 46.531 1 93.19 795 LEU B C 1
ATOM 14123 O O . LEU B 1 795 ? 3.961 55.5 46.125 1 93.19 795 LEU B O 1
ATOM 14127 N N . TRP B 1 796 ? 5.148 53.844 47.031 1 90.69 796 TRP B N 1
ATOM 14128 C CA . TRP B 1 796 ? 6.41 54.562 47.031 1 90.69 796 TRP B CA 1
ATOM 14129 C C . TRP B 1 796 ? 7.312 54.125 45.906 1 90.69 796 TRP B C 1
ATOM 14131 O O . TRP B 1 796 ? 7.434 52.938 45.625 1 90.69 796 TRP B O 1
ATOM 14141 N N . VAL B 1 797 ? 7.836 55.094 45.094 1 92 797 VAL B N 1
ATOM 14142 C CA . VAL B 1 797 ? 8.703 54.75 44 1 92 797 VAL B CA 1
ATOM 14143 C C . VAL B 1 797 ? 10.117 55.281 44.25 1 92 797 VAL B C 1
ATOM 14145 O O . VAL B 1 797 ? 10.289 56.438 44.656 1 92 797 VAL B O 1
ATOM 14148 N N . GLY B 1 798 ? 11.156 54.406 44.125 1 89.31 798 GLY B N 1
ATOM 14149 C CA . GLY B 1 798 ? 12.555 54.812 44.219 1 89.31 798 GLY B CA 1
ATOM 14150 C C . GLY B 1 798 ? 13.336 54.531 42.969 1 89.31 798 GLY B C 1
ATOM 14151 O O . GLY B 1 798 ? 13.188 53.469 42.344 1 89.31 798 GLY B O 1
ATOM 14152 N N . VAL B 1 799 ? 14.039 55.562 42.375 1 90.62 799 VAL B N 1
ATOM 14153 C CA . VAL B 1 799 ? 14.898 55.375 41.219 1 90.62 799 VAL B CA 1
ATOM 14154 C C . VAL B 1 799 ? 16.359 55.438 41.656 1 90.62 799 VAL B C 1
ATOM 14156 O O . VAL B 1 799 ? 16.797 56.375 42.344 1 90.62 799 VAL B O 1
ATOM 14159 N N . HIS B 1 800 ? 17.109 54.375 41.25 1 87.06 800 HIS B N 1
ATOM 14160 C CA . HIS B 1 800 ? 18.484 54.219 41.719 1 87.06 800 HIS B CA 1
ATOM 14161 C C . HIS B 1 800 ? 19.438 54.125 40.5 1 87.06 800 HIS B C 1
ATOM 14163 O O . HIS B 1 800 ? 19.047 53.656 39.438 1 87.06 800 HIS B O 1
ATOM 14169 N N . GLY B 1 801 ? 20.844 54.531 40.625 1 80 801 GLY B N 1
ATOM 14170 C CA . GLY B 1 801 ? 21.906 54.25 39.656 1 80 801 GLY B CA 1
ATOM 14171 C C . GLY B 1 801 ? 22.141 55.375 38.688 1 80 801 GLY B C 1
ATOM 14172 O O . GLY B 1 801 ? 22.969 55.281 37.781 1 80 801 GLY B O 1
ATOM 14173 N N . LEU B 1 802 ? 21.422 56.5 38.562 1 75 802 LEU B N 1
ATOM 14174 C CA . LEU B 1 802 ? 21.625 57.594 37.594 1 75 802 LEU B CA 1
ATOM 14175 C C . LEU B 1 802 ? 22.531 58.656 38.188 1 75 802 LEU B C 1
ATOM 14177 O O . LEU B 1 802 ? 22.578 59.781 37.688 1 75 802 LEU B O 1
ATOM 14181 N N . GLY B 1 803 ? 23.797 58.312 38.812 1 61.12 803 GLY B N 1
ATOM 14182 C CA . GLY B 1 803 ? 24.859 59.188 39.344 1 61.12 803 GLY B CA 1
ATOM 14183 C C . GLY B 1 803 ? 24.484 59.875 40.656 1 61.12 803 GLY B C 1
ATOM 14184 O O . GLY B 1 803 ? 25.328 60.469 41.312 1 61.12 803 GLY B O 1
ATOM 14185 N N . GLN B 1 804 ? 23.484 60.625 40.625 1 50.22 804 GLN B N 1
ATOM 14186 C CA . GLN B 1 804 ? 23.438 61.562 41.75 1 50.22 804 GLN B CA 1
ATOM 14187 C C . GLN B 1 804 ? 23.469 60.781 43.062 1 50.22 804 GLN B C 1
ATOM 14189 O O . GLN B 1 804 ? 23.125 59.594 43.125 1 50.22 804 GLN B O 1
ATOM 14194 N N . GLN B 1 805 ? 23.953 61.625 44.125 1 43.59 805 GLN B N 1
ATOM 14195 C CA . GLN B 1 805 ? 24.062 61.375 45.531 1 43.59 805 GLN B CA 1
ATOM 14196 C C . GLN B 1 805 ? 22.859 60.594 46.062 1 43.59 805 GLN B C 1
ATOM 14198 O O . GLN B 1 805 ? 21.734 60.812 45.594 1 43.59 805 GLN B O 1
ATOM 14203 N N . GLU B 1 806 ? 23.062 59.469 46.688 1 40.78 806 GLU B N 1
ATOM 14204 C CA . GLU B 1 806 ? 22.203 58.562 47.438 1 40.78 806 GLU B CA 1
ATOM 14205 C C . GLU B 1 806 ? 20.984 59.312 48.031 1 40.78 806 GLU B C 1
ATOM 14207 O O . GLU B 1 806 ? 20.297 58.781 48.875 1 40.78 806 GLU B O 1
ATOM 14212 N N . GLY B 1 807 ? 20.906 60.656 47.906 1 36.97 807 GLY B N 1
ATOM 14213 C CA . GLY B 1 807 ? 20.062 61.156 49 1 36.97 807 GLY B CA 1
ATOM 14214 C C . GLY B 1 807 ? 18.688 60.531 49 1 36.97 807 GLY B C 1
ATOM 14215 O O . GLY B 1 807 ? 18.375 59.656 48.188 1 36.97 807 GLY B O 1
ATOM 14216 N N . GLU B 1 808 ? 17.625 61.406 49.562 1 38.56 808 GLU B N 1
ATOM 14217 C CA . GLU B 1 808 ? 16.375 61.219 50.281 1 38.56 808 GLU B CA 1
ATOM 14218 C C . GLU B 1 808 ? 15.312 60.594 49.375 1 38.56 808 GLU B C 1
ATOM 14220 O O . GLU B 1 808 ? 15.328 60.812 48.156 1 38.56 808 GLU B O 1
ATOM 14225 N N . GLU B 1 809 ? 14.531 59.562 49.781 1 43.66 809 GLU B N 1
ATOM 14226 C CA . GLU B 1 809 ? 13.203 59.031 49.5 1 43.66 809 GLU B CA 1
ATOM 14227 C C . GLU B 1 809 ? 12.352 60.094 48.781 1 43.66 809 GLU B C 1
ATOM 14229 O O . GLU B 1 809 ? 11.852 61.031 49.406 1 43.66 809 GLU B O 1
ATOM 14234 N N . SER B 1 810 ? 12.695 60.781 47.781 1 39.97 810 SER B N 1
ATOM 14235 C CA . SER B 1 810 ? 11.781 61.812 47.281 1 39.97 810 SER B CA 1
ATOM 14236 C C . SER B 1 810 ? 10.484 61.188 46.781 1 39.97 810 SER B C 1
ATOM 14238 O O . SER B 1 810 ? 10.477 60.531 45.719 1 39.97 810 SER B O 1
ATOM 14240 N N . SER B 1 811 ? 9.68 60.625 47.5 1 45.53 811 SER B N 1
ATOM 14241 C CA . SER B 1 811 ? 8.336 60.125 47.188 1 45.53 811 SER B CA 1
ATOM 14242 C C . SER B 1 811 ? 7.711 60.969 46.062 1 45.53 811 SER B C 1
ATOM 14244 O O . SER B 1 811 ? 6.789 60.5 45.375 1 45.53 811 SER B O 1
ATOM 14246 N N . LYS B 1 812 ? 7.391 62.344 45.938 1 51 812 LYS B N 1
ATOM 14247 C CA . LYS B 1 812 ? 6.328 63.188 45.375 1 51 812 LYS B CA 1
ATOM 14248 C C . LYS B 1 812 ? 6.785 63.844 44.062 1 51 812 LYS B C 1
ATOM 14250 O O . LYS B 1 812 ? 5.969 64.375 43.312 1 51 812 LYS B O 1
ATOM 14255 N N . ASN B 1 813 ? 8.234 64.188 44 1 49.09 813 ASN B N 1
ATOM 14256 C CA . ASN B 1 813 ? 8.484 65.125 42.875 1 49.09 813 ASN B CA 1
ATOM 14257 C C . ASN B 1 813 ? 9.477 64.5 41.906 1 49.09 813 ASN B C 1
ATOM 14259 O O . ASN B 1 813 ? 10.688 64.625 42.062 1 49.09 813 ASN B O 1
ATOM 14263 N N . TYR B 1 814 ? 9.156 63.5 41.094 1 51.09 814 TYR B N 1
ATOM 14264 C CA . TYR B 1 814 ? 9.945 62.844 40.031 1 51.09 814 TYR B CA 1
ATOM 14265 C C . TYR B 1 814 ? 10.617 63.875 39.125 1 51.09 814 TYR B C 1
ATOM 14267 O O . TYR B 1 814 ? 11.438 63.531 38.281 1 51.09 814 TYR B O 1
ATOM 14275 N N . SER B 1 815 ? 10.344 65.188 39.188 1 50.22 815 SER B N 1
ATOM 14276 C CA . SER B 1 815 ? 10.938 66.25 38.344 1 50.22 815 SER B CA 1
ATOM 14277 C C . SER B 1 815 ? 12.43 66.375 38.625 1 50.22 815 SER B C 1
ATOM 14279 O O . SER B 1 815 ? 13.148 67 37.875 1 50.22 815 SER B O 1
ATOM 14281 N N . LEU B 1 816 ? 13 65.75 39.719 1 49.31 816 LEU B N 1
ATOM 14282 C CA . LEU B 1 816 ? 14.367 66 40.156 1 49.31 816 LEU B CA 1
ATOM 14283 C C . LEU B 1 816 ? 15.289 64.875 39.781 1 49.31 816 LEU B C 1
ATOM 14285 O O . LEU B 1 816 ? 16.328 64.688 40.406 1 49.31 816 LEU B O 1
ATOM 14289 N N . LEU B 1 817 ? 14.961 64 38.781 1 57.94 817 LEU B N 1
ATOM 14290 C CA . LEU B 1 817 ? 15.891 62.969 38.375 1 57.94 817 LEU B CA 1
ATOM 14291 C C . LEU B 1 817 ? 17.188 63.562 37.875 1 57.94 817 LEU B C 1
ATOM 14293 O O . LEU B 1 817 ? 17.188 64.562 37.094 1 57.94 817 LEU B O 1
ATOM 14297 N N . PRO B 1 818 ? 18.422 63.188 38.469 1 57.69 818 PRO B N 1
ATOM 14298 C CA . PRO B 1 818 ? 19.688 63.781 38.062 1 57.69 818 PRO B CA 1
ATOM 14299 C C . PRO B 1 818 ? 19.953 63.594 36.562 1 57.69 818 PRO B C 1
ATOM 14301 O O . PRO B 1 818 ? 19.391 62.688 35.938 1 57.69 818 PRO B O 1
ATOM 14304 N N . HIS B 1 819 ? 20.516 64.625 35.875 1 57.59 819 HIS B N 1
ATOM 14305 C CA . HIS B 1 819 ? 20.938 64.562 34.469 1 57.59 819 HIS B CA 1
ATOM 14306 C C . HIS B 1 819 ? 21.906 63.406 34.219 1 57.59 819 HIS B C 1
ATOM 14308 O O . HIS B 1 819 ? 22.953 63.312 34.875 1 57.59 819 HIS B O 1
ATOM 14314 N N . SER B 1 820 ? 21.516 62.125 33.969 1 63.91 820 SER B N 1
ATOM 14315 C CA . SER B 1 820 ? 22.359 60.969 33.656 1 63.91 820 SER B CA 1
ATOM 14316 C C . SER B 1 820 ? 22.844 61.031 32.219 1 63.91 820 SER B C 1
ATOM 14318 O O . SER B 1 820 ? 22.141 61.5 31.328 1 63.91 820 SER B O 1
ATOM 14320 N N . SER B 1 821 ? 24.125 60.844 32.031 1 68.38 821 SER B N 1
ATOM 14321 C CA . SER B 1 821 ? 24.797 60.844 30.719 1 68.38 821 SER B CA 1
ATOM 14322 C C . SER B 1 821 ? 24.453 59.594 29.938 1 68.38 821 SER B C 1
ATOM 14324 O O . SER B 1 821 ? 24.797 59.469 28.75 1 68.38 821 SER B O 1
ATOM 14326 N N . LEU B 1 822 ? 23.625 58.719 30.469 1 83.62 822 LEU B N 1
ATOM 14327 C CA . LEU B 1 822 ? 23.328 57.5 29.75 1 83.62 822 LEU B CA 1
ATOM 14328 C C . LEU B 1 822 ? 22.156 57.688 28.797 1 83.62 822 LEU B C 1
ATOM 14330 O O . LEU B 1 822 ? 21.094 58.188 29.203 1 83.62 822 LEU B O 1
ATOM 14334 N N . ALA B 1 823 ? 22.438 57.438 27.531 1 89.5 823 ALA B N 1
ATOM 14335 C CA . ALA B 1 823 ? 21.391 57.562 26.516 1 89.5 823 ALA B CA 1
ATOM 14336 C C . ALA B 1 823 ? 21.125 56.219 25.844 1 89.5 823 ALA B C 1
ATOM 14338 O O . ALA B 1 823 ? 22.047 55.438 25.594 1 89.5 823 ALA B O 1
ATOM 14339 N N . ILE B 1 824 ? 19.875 55.875 25.656 1 91.56 824 ILE B N 1
ATOM 14340 C CA . ILE B 1 824 ? 19.469 54.656 25 1 91.56 824 ILE B CA 1
ATOM 14341 C C . ILE B 1 824 ? 19.141 54.938 23.531 1 91.56 824 ILE B C 1
ATOM 14343 O O . ILE B 1 824 ? 18.734 56.062 23.188 1 91.56 824 ILE B O 1
ATOM 14347 N N . ALA B 1 825 ? 19.438 53.969 22.734 1 91.69 825 ALA B N 1
ATOM 14348 C CA . ALA B 1 825 ? 19.141 54.031 21.297 1 91.69 825 ALA B CA 1
ATOM 14349 C C . ALA B 1 825 ? 18.109 53 20.906 1 91.69 825 ALA B C 1
ATOM 14351 O O . ALA B 1 825 ? 18.156 51.875 21.391 1 91.69 825 ALA B O 1
ATOM 14352 N N . GLY B 1 826 ? 17.078 53.344 20.125 1 91.25 826 GLY B N 1
ATOM 14353 C CA . GLY B 1 826 ? 16.047 52.469 19.641 1 91.25 826 GLY B CA 1
ATOM 14354 C C . GLY B 1 826 ? 14.742 53.156 19.328 1 91.25 826 GLY B C 1
ATOM 14355 O O . GLY B 1 826 ? 14.719 54.406 19.172 1 91.25 826 GLY B O 1
ATOM 14356 N N . ASP B 1 827 ? 13.703 52.469 19.125 1 93.5 827 ASP B N 1
ATOM 14357 C CA . ASP B 1 827 ? 12.367 53.062 18.953 1 93.5 827 ASP B CA 1
ATOM 14358 C C . ASP B 1 827 ? 11.797 53.5 20.297 1 93.5 827 ASP B C 1
ATOM 14360 O O . ASP B 1 827 ? 11.117 52.719 20.984 1 93.5 827 ASP B O 1
ATOM 14364 N N . ILE B 1 828 ? 12.008 54.688 20.609 1 92.31 828 ILE B N 1
ATOM 14365 C CA . ILE B 1 828 ? 11.781 55.219 21.953 1 92.31 828 ILE B CA 1
ATOM 14366 C C . ILE B 1 828 ? 10.289 55.188 22.281 1 92.31 828 ILE B C 1
ATOM 14368 O O . ILE B 1 828 ? 9.898 54.938 23.422 1 92.31 828 ILE B O 1
ATOM 14372 N N . VAL B 1 829 ? 9.406 55.469 21.297 1 91.06 829 VAL B N 1
ATOM 14373 C CA . VAL B 1 829 ? 7.965 55.469 21.531 1 91.06 829 VAL B CA 1
ATOM 14374 C C . VAL B 1 829 ? 7.512 54.094 22.016 1 91.06 829 VAL B C 1
ATOM 14376 O O . VAL B 1 829 ? 6.734 54 22.953 1 91.06 829 VAL B O 1
ATOM 14379 N N . LYS B 1 830 ? 8.016 53.062 21.375 1 94.12 830 LYS B N 1
ATOM 14380 C CA . LYS B 1 830 ? 7.629 51.688 21.734 1 94.12 830 LYS B CA 1
ATOM 14381 C C . LYS B 1 830 ? 8.266 51.281 23.047 1 94.12 830 LYS B C 1
ATOM 14383 O O . LYS B 1 830 ? 7.645 50.562 23.844 1 94.12 830 LYS B O 1
ATOM 14388 N N . ILE B 1 831 ? 9.5 51.656 23.281 1 95.31 831 ILE B N 1
ATOM 14389 C CA . ILE B 1 831 ? 10.188 51.312 24.531 1 95.31 831 ILE B CA 1
ATOM 14390 C C . ILE B 1 831 ? 9.477 52 25.703 1 95.31 831 ILE B C 1
ATOM 14392 O O . ILE B 1 831 ? 9.336 51.375 26.766 1 95.31 831 ILE B O 1
ATOM 14396 N N . GLU B 1 832 ? 9.078 53.219 25.5 1 94.56 832 GLU B N 1
ATOM 14397 C CA . GLU B 1 832 ? 8.344 53.938 26.531 1 94.56 832 GLU B CA 1
ATOM 14398 C C . GLU B 1 832 ? 7.035 53.25 26.875 1 94.56 832 GLU B C 1
ATOM 14400 O O . GLU B 1 832 ? 6.641 53.188 28.047 1 94.56 832 GLU B O 1
ATOM 14405 N N . LEU B 1 833 ? 6.375 52.719 25.844 1 95.25 833 LEU B N 1
ATOM 14406 C CA . LEU B 1 833 ? 5.121 52 26.062 1 95.25 833 LEU B CA 1
ATOM 14407 C C . LEU B 1 833 ? 5.363 50.719 26.812 1 95.25 833 LEU B C 1
ATOM 14409 O O . LEU B 1 833 ? 4.535 50.281 27.625 1 95.25 833 LEU B O 1
ATOM 14413 N N . ILE B 1 834 ? 6.473 50.031 26.516 1 96.81 834 ILE B N 1
ATOM 14414 C CA . ILE B 1 834 ? 6.832 48.781 27.203 1 96.81 834 ILE B CA 1
ATOM 14415 C C . ILE B 1 834 ? 7.094 49.094 28.688 1 96.81 834 ILE B C 1
ATOM 14417 O O . ILE B 1 834 ? 6.625 48.375 29.562 1 96.81 834 ILE B O 1
ATOM 14421 N N . LEU B 1 835 ? 7.855 50.156 28.922 1 96 835 LEU B N 1
ATOM 14422 C CA . LEU B 1 835 ? 8.133 50.562 30.297 1 96 835 LEU B CA 1
ATOM 14423 C C . LEU B 1 835 ? 6.84 50.906 31.031 1 96 835 LEU B C 1
ATOM 14425 O O . LEU B 1 835 ? 6.691 50.594 32.219 1 96 835 LEU B O 1
ATOM 14429 N N . HIS B 1 836 ? 6.012 51.594 30.328 1 94.75 836 HIS B N 1
ATOM 14430 C CA . HIS B 1 836 ? 4.707 51.906 30.891 1 94.75 836 HIS B CA 1
ATOM 14431 C C . HIS B 1 836 ? 3.961 50.625 31.297 1 94.75 836 HIS B C 1
ATOM 14433 O O . HIS B 1 836 ? 3.379 50.562 32.375 1 94.75 836 HIS B O 1
ATOM 14439 N N . GLU B 1 837 ? 3.932 49.594 30.422 1 96.12 837 GLU B N 1
ATOM 14440 C CA . GLU B 1 837 ? 3.254 48.344 30.703 1 96.12 837 GLU B CA 1
ATOM 14441 C C . GLU B 1 837 ? 3.82 47.656 31.953 1 96.12 837 GLU B C 1
ATOM 14443 O O . GLU B 1 837 ? 3.074 47.094 32.75 1 96.12 837 GLU B O 1
ATOM 14448 N N . LEU B 1 838 ? 5.125 47.75 32.062 1 97.06 838 LEU B N 1
ATOM 14449 C CA . LEU B 1 838 ? 5.793 47.094 33.188 1 97.06 838 LEU B CA 1
ATOM 14450 C C . LEU B 1 838 ? 5.461 47.812 34.5 1 97.06 838 LEU B C 1
ATOM 14452 O O . LEU B 1 838 ? 5.23 47.188 35.531 1 97.06 838 LEU B O 1
ATOM 14456 N N . LEU B 1 839 ? 5.457 49.094 34.438 1 96.12 839 LEU B N 1
ATOM 14457 C CA . LEU B 1 839 ? 5.148 49.875 35.625 1 96.12 839 LEU B CA 1
ATOM 14458 C C . LEU B 1 839 ? 3.691 49.688 36.031 1 96.12 839 LEU B C 1
ATOM 14460 O O . LEU B 1 839 ? 3.381 49.625 37.219 1 96.12 839 LEU B O 1
ATOM 14464 N N . VAL B 1 840 ? 2.768 49.688 35.031 1 94.69 840 VAL B N 1
ATOM 14465 C CA . VAL B 1 840 ? 1.355 49.438 35.312 1 94.69 840 VAL B CA 1
ATOM 14466 C C . VAL B 1 840 ? 1.179 48.094 36 1 94.69 840 VAL B C 1
ATOM 14468 O O . VAL B 1 840 ? 0.435 47.969 36.969 1 94.69 840 VAL B O 1
ATOM 14471 N N . CYS B 1 841 ? 1.87 47.062 35.469 1 95.06 841 CYS B N 1
ATOM 14472 C CA . CYS B 1 841 ? 1.775 45.719 36.031 1 95.06 841 CYS B CA 1
ATOM 14473 C C . CYS B 1 841 ? 2.322 45.688 37.469 1 95.06 841 CYS B C 1
ATOM 14475 O O . CYS B 1 841 ? 1.745 45.031 38.312 1 95.06 841 CYS B O 1
ATOM 14477 N N . ALA B 1 842 ? 3.447 46.375 37.656 1 95.31 842 ALA B N 1
ATOM 14478 C CA . ALA B 1 842 ? 4.043 46.438 39 1 95.31 842 ALA B CA 1
ATOM 14479 C C . ALA B 1 842 ? 3.105 47.125 40 1 95.31 842 ALA B C 1
ATOM 14481 O O . ALA B 1 842 ? 2.975 46.688 41.125 1 95.31 842 ALA B O 1
ATOM 14482 N N . CYS B 1 843 ? 2.482 48.188 39.531 1 94.56 843 CYS B N 1
ATOM 14483 C CA . CYS B 1 843 ? 1.547 48.938 40.375 1 94.56 843 CYS B CA 1
ATOM 14484 C C . CYS B 1 843 ? 0.341 48.062 40.75 1 94.56 843 CYS B C 1
ATOM 14486 O O . CYS B 1 843 ? -0.105 48.062 41.875 1 94.56 843 CYS B O 1
ATOM 14488 N N . GLN B 1 844 ? -0.193 47.344 39.719 1 93.38 844 GLN B N 1
ATOM 14489 C CA . GLN B 1 844 ? -1.414 46.562 39.906 1 93.38 844 GLN B CA 1
ATOM 14490 C C . GLN B 1 844 ? -1.175 45.375 40.844 1 93.38 844 GLN B C 1
ATOM 14492 O O . GLN B 1 844 ? -2.064 44.969 41.594 1 93.38 844 GLN B O 1
ATOM 14497 N N . ARG B 1 845 ? -0.015 44.75 40.812 1 92.69 845 ARG B N 1
ATOM 14498 C CA . ARG B 1 845 ? 0.215 43.562 41.625 1 92.69 845 ARG B CA 1
ATOM 14499 C C . ARG B 1 845 ? 0.728 43.906 43 1 92.69 845 ARG B C 1
ATOM 14501 O O . ARG B 1 845 ? 0.664 43.094 43.938 1 92.69 845 ARG B O 1
ATOM 14508 N N . SER B 1 846 ? 1.179 45.219 43.188 1 92.38 846 SER B N 1
ATOM 14509 C CA . SER B 1 846 ? 1.724 45.656 44.469 1 92.38 846 SER B CA 1
ATOM 14510 C C . SER B 1 846 ? 0.614 45.906 45.5 1 92.38 846 SER B C 1
ATOM 14512 O O . SER B 1 846 ? -0.503 46.281 45.125 1 92.38 846 SER B O 1
ATOM 14514 N N . THR B 1 847 ? 0.922 45.719 46.75 1 90.19 847 THR B N 1
ATOM 14515 C CA . THR B 1 847 ? -0.016 46 47.844 1 90.19 847 THR B CA 1
ATOM 14516 C C . THR B 1 847 ? -0.079 47.469 48.156 1 90.19 847 THR B C 1
ATOM 14518 O O . THR B 1 847 ? 0.865 48.219 47.844 1 90.19 847 THR B O 1
ATOM 14521 N N . THR B 1 848 ? -1.216 47.875 48.625 1 90.62 848 THR B N 1
ATOM 14522 C CA . THR B 1 848 ? -1.384 49.281 49 1 90.62 848 THR B CA 1
ATOM 14523 C C . THR B 1 848 ? -0.299 49.719 49.969 1 90.62 848 THR B C 1
ATOM 14525 O O . THR B 1 848 ? -0.033 49.031 50.969 1 90.62 848 THR B O 1
ATOM 14528 N N . GLY B 1 849 ? 0.3 50.719 49.719 1 89.38 849 GLY B N 1
ATOM 14529 C CA . GLY B 1 849 ? 1.378 51.219 50.562 1 89.38 849 GLY B CA 1
ATOM 14530 C C . GLY B 1 849 ? 2.711 50.562 50.281 1 89.38 849 GLY B C 1
ATOM 14531 O O . GLY B 1 849 ? 3.684 50.781 51 1 89.38 849 GLY B O 1
ATOM 14532 N N . GLY B 1 850 ? 2.748 49.781 49.281 1 90.81 850 GLY B N 1
ATOM 14533 C CA . GLY B 1 850 ? 3.965 49.062 48.938 1 90.81 850 GLY B CA 1
ATOM 14534 C C . GLY B 1 850 ? 5.008 49.938 48.281 1 90.81 850 GLY B C 1
ATOM 14535 O O . GLY B 1 850 ? 4.855 51.156 48.219 1 90.81 850 GLY B O 1
ATOM 14536 N N . ARG B 1 851 ? 6.184 49.281 47.875 1 91.19 851 ARG B N 1
ATOM 14537 C CA . ARG B 1 851 ? 7.309 50 47.312 1 91.19 851 ARG B CA 1
ATOM 14538 C C . ARG B 1 851 ? 7.723 49.406 45.969 1 91.19 851 ARG B C 1
ATOM 14540 O O . ARG B 1 851 ? 7.727 48.188 45.812 1 91.19 851 ARG B O 1
ATOM 14547 N N . ILE B 1 852 ? 7.938 50.281 44.938 1 94.94 852 ILE B N 1
ATOM 14548 C CA . ILE B 1 852 ? 8.484 49.906 43.625 1 94.94 852 ILE B CA 1
ATOM 14549 C C . ILE B 1 852 ? 9.852 50.562 43.438 1 94.94 852 ILE B C 1
ATOM 14551 O O . ILE B 1 852 ? 9.992 51.781 43.594 1 94.94 852 ILE B O 1
ATOM 14555 N N . ASP B 1 853 ? 10.867 49.781 43.188 1 94.31 853 ASP B N 1
ATOM 14556 C CA . ASP B 1 853 ? 12.211 50.312 43 1 94.31 853 ASP B CA 1
ATOM 14557 C C . ASP B 1 853 ? 12.672 50.094 41.562 1 94.31 853 ASP B C 1
ATOM 14559 O O . ASP B 1 853 ? 12.445 49.031 40.969 1 94.31 853 ASP B O 1
ATOM 14563 N N . ILE B 1 854 ? 13.18 51.125 40.906 1 95 854 ILE B N 1
ATOM 14564 C CA . ILE B 1 854 ? 13.75 51.062 39.562 1 95 854 ILE B CA 1
ATOM 14565 C C . ILE B 1 854 ? 15.273 51.219 39.656 1 95 854 ILE B C 1
ATOM 14567 O O . ILE B 1 854 ? 15.766 52.219 40.156 1 95 854 ILE B O 1
ATOM 14571 N N . TRP B 1 855 ? 15.969 50.25 39.25 1 93.12 855 TRP B N 1
ATOM 14572 C CA . TRP B 1 855 ? 17.422 50.25 39.281 1 93.12 855 TRP B CA 1
ATOM 14573 C C . TRP B 1 855 ? 18 50.344 37.875 1 93.12 855 TRP B C 1
ATOM 14575 O O . TRP B 1 855 ? 17.672 49.562 36.969 1 93.12 855 TRP B O 1
ATOM 14585 N N . CYS B 1 856 ? 18.797 51.312 37.594 1 92.38 856 CYS B N 1
ATOM 14586 C CA . CYS B 1 856 ? 19.469 51.5 36.312 1 92.38 856 CYS B CA 1
ATOM 14587 C C . CYS B 1 856 ? 20.969 51.25 36.438 1 92.38 856 CYS B C 1
ATOM 14589 O O . CYS B 1 856 ? 21.625 51.906 37.281 1 92.38 856 CYS B O 1
ATOM 14591 N N . ARG B 1 857 ? 21.469 50.281 35.719 1 89.69 857 ARG B N 1
ATOM 14592 C CA . ARG B 1 857 ? 22.891 49.969 35.781 1 89.69 857 ARG B CA 1
ATOM 14593 C C . ARG B 1 857 ? 23.438 49.656 34.375 1 89.69 857 ARG B C 1
ATOM 14595 O O . ARG B 1 857 ? 22.781 48.969 33.594 1 89.69 857 ARG B O 1
ATOM 14602 N N . ARG B 1 858 ? 24.516 50.188 34.156 1 90.12 858 ARG B N 1
ATOM 14603 C CA . ARG B 1 858 ? 25.203 49.812 32.906 1 90.12 858 ARG B CA 1
ATOM 14604 C C . ARG B 1 858 ? 25.719 48.406 32.969 1 90.12 858 ARG B C 1
ATOM 14606 O O . ARG B 1 858 ? 26.5 48.062 33.875 1 90.12 858 ARG B O 1
ATOM 14613 N N . LEU B 1 859 ? 25.219 47.531 32.188 1 89.19 859 LEU B N 1
ATOM 14614 C CA . LEU B 1 859 ? 25.641 46.156 32.188 1 89.19 859 LEU B CA 1
ATOM 14615 C C . LEU B 1 859 ? 26.969 46 31.453 1 89.19 859 LEU B C 1
ATOM 14617 O O . LEU B 1 859 ? 27.875 45.312 31.922 1 89.19 859 LEU B O 1
ATOM 14621 N N . ASP B 1 860 ? 27.156 46.594 30.25 1 88.38 860 ASP B N 1
ATOM 14622 C CA . ASP B 1 860 ? 28.359 46.625 29.422 1 88.38 860 ASP B CA 1
ATOM 14623 C C . ASP B 1 860 ? 28.375 47.844 28.5 1 88.38 860 ASP B C 1
ATOM 14625 O O . ASP B 1 860 ? 27.688 48.812 28.75 1 88.38 860 ASP B O 1
ATOM 14629 N N . GLU B 1 861 ? 29.156 47.781 27.484 1 85 861 GLU B N 1
ATOM 14630 C CA . GLU B 1 861 ? 29.297 48.906 26.562 1 85 861 GLU B CA 1
ATOM 14631 C C . GLU B 1 861 ? 28.094 49 25.641 1 85 861 GLU B C 1
ATOM 14633 O O . GLU B 1 861 ? 27.828 50.062 25.078 1 85 861 GLU B O 1
ATOM 14638 N N . GLN B 1 862 ? 27.281 47.938 25.641 1 89.06 862 GLN B N 1
ATOM 14639 C CA . GLN B 1 862 ? 26.219 47.906 24.641 1 89.06 862 GLN B CA 1
ATOM 14640 C C . GLN B 1 862 ? 24.844 48.031 25.281 1 89.06 862 GLN B C 1
ATOM 14642 O O . GLN B 1 862 ? 23.891 48.469 24.656 1 89.06 862 GLN B O 1
ATOM 14647 N N . PHE B 1 863 ? 24.75 47.656 26.609 1 93.06 863 PHE B N 1
ATOM 14648 C CA . PHE B 1 863 ? 23.406 47.5 27.156 1 93.06 863 PHE B CA 1
ATOM 14649 C C . PHE B 1 863 ? 23.312 48.219 28.5 1 93.06 863 PHE B C 1
ATOM 14651 O O . PHE B 1 863 ? 24.266 48.219 29.281 1 93.06 863 PHE B O 1
ATOM 14658 N N . LEU B 1 864 ? 22.156 48.875 28.734 1 93.81 864 LEU B N 1
ATOM 14659 C CA . LEU B 1 864 ? 21.719 49.375 30.031 1 93.81 864 LEU B CA 1
ATOM 14660 C C . LEU B 1 864 ? 20.656 48.469 30.656 1 93.81 864 LEU B C 1
ATOM 14662 O O . LEU B 1 864 ? 19.734 48.031 29.969 1 93.81 864 LEU B O 1
ATOM 14666 N N . GLU B 1 865 ? 20.906 48.125 31.859 1 95.38 865 GLU B N 1
ATOM 14667 C CA . GLU B 1 865 ? 19.938 47.312 32.562 1 95.38 865 GLU B CA 1
ATOM 14668 C C . GLU B 1 865 ? 19 48.156 33.406 1 95.38 865 GLU B C 1
ATOM 14670 O O . GLU B 1 865 ? 19.469 48.969 34.219 1 95.38 865 GLU B O 1
ATOM 14675 N N . VAL B 1 866 ? 17.719 48.062 33.156 1 95.56 866 VAL B N 1
ATOM 14676 C CA . VAL B 1 866 ? 16.688 48.688 34 1 95.56 866 VAL B CA 1
ATOM 14677 C C . VAL B 1 866 ? 15.867 47.625 34.688 1 95.56 866 VAL B C 1
ATOM 14679 O O . VAL B 1 866 ? 15.148 46.844 34.062 1 95.56 866 VAL B O 1
ATOM 14682 N N . SER B 1 867 ? 16.047 47.531 36 1 96.31 867 SER B N 1
ATOM 14683 C CA . SER B 1 867 ? 15.344 46.531 36.781 1 96.31 867 SER B CA 1
ATOM 14684 C C . SER B 1 867 ? 14.25 47.156 37.625 1 96.31 867 SER B C 1
ATOM 14686 O O . SER B 1 867 ? 14.523 48.031 38.438 1 96.31 867 SER B O 1
ATOM 14688 N N . ILE B 1 868 ? 13.008 46.719 37.406 1 97.06 868 ILE B N 1
ATOM 14689 C CA . ILE B 1 868 ? 11.875 47.156 38.219 1 97.06 868 ILE B CA 1
ATOM 14690 C C . ILE B 1 868 ? 11.531 46.094 39.25 1 97.06 868 ILE B C 1
ATOM 14692 O O . ILE B 1 868 ? 11.242 44.938 38.906 1 97.06 868 ILE B O 1
ATOM 14696 N N . THR B 1 869 ? 11.648 46.375 40.5 1 95.81 869 THR B N 1
ATOM 14697 C CA . THR B 1 869 ? 11.375 45.438 41.594 1 95.81 869 THR B CA 1
ATOM 14698 C C . THR B 1 869 ? 10.172 45.875 42.406 1 95.81 869 THR B C 1
ATOM 14700 O O . THR B 1 869 ? 10.016 47.062 42.688 1 95.81 869 THR B O 1
ATOM 14703 N N . ASP B 1 870 ? 9.273 44.969 42.656 1 94.62 870 ASP B N 1
ATOM 14704 C CA . ASP B 1 870 ? 8.094 45.281 43.469 1 94.62 870 ASP B CA 1
ATOM 14705 C C . ASP B 1 870 ? 7.777 44.125 44.438 1 94.62 870 ASP B C 1
ATOM 14707 O O . ASP B 1 870 ? 8.32 43.031 44.281 1 94.62 870 ASP B O 1
ATOM 14711 N N . ASN B 1 871 ? 6.918 44.344 45.438 1 90.62 871 ASN B N 1
ATOM 14712 C CA . ASN B 1 871 ? 6.559 43.344 46.438 1 90.62 871 ASN B CA 1
ATOM 14713 C C . ASN B 1 871 ? 5.172 42.75 46.156 1 90.62 871 ASN B C 1
ATOM 14715 O O . ASN B 1 871 ? 4.445 42.406 47.094 1 90.62 871 ASN B O 1
ATOM 14719 N N . GLY B 1 872 ? 4.793 42.688 44.969 1 91.25 872 GLY B N 1
ATOM 14720 C CA . GLY B 1 872 ? 3.488 42.156 44.625 1 91.25 872 GLY B CA 1
ATOM 14721 C C . GLY B 1 872 ? 3.504 40.625 44.438 1 91.25 872 GLY B C 1
ATOM 14722 O O . GLY B 1 872 ? 4.457 39.969 44.844 1 91.25 872 GLY B O 1
ATOM 14723 N N . ASP B 1 873 ? 2.273 40.125 44 1 90.31 873 ASP B N 1
ATOM 14724 C CA . ASP B 1 873 ? 2.119 38.688 43.781 1 90.31 873 ASP B CA 1
ATOM 14725 C C . ASP B 1 873 ? 1.96 38.375 42.281 1 90.31 873 ASP B C 1
ATOM 14727 O O . ASP B 1 873 ? 1.319 39.156 41.562 1 90.31 873 ASP B O 1
ATOM 14731 N N . ILE B 1 874 ? 2.645 37.375 41.781 1 90.5 874 ILE B N 1
ATOM 14732 C CA . ILE B 1 874 ? 2.504 36.906 40.406 1 90.5 874 ILE B CA 1
ATOM 14733 C C . ILE B 1 874 ? 2.275 35.375 40.406 1 90.5 874 ILE B C 1
ATOM 14735 O O . ILE B 1 874 ? 2.859 34.656 41.219 1 90.5 874 ILE B O 1
ATOM 14739 N N . GLU B 1 875 ? 1.335 34.969 39.625 1 92.12 875 GLU B N 1
ATOM 14740 C CA . GLU B 1 875 ? 1.058 33.531 39.531 1 92.12 875 GLU B CA 1
ATOM 14741 C C . GLU B 1 875 ? 2.289 32.781 39.094 1 92.12 875 GLU B C 1
ATOM 14743 O O . GLU B 1 875 ? 2.938 33.156 38.094 1 92.12 875 GLU B O 1
ATOM 14748 N N . SER B 1 876 ? 2.584 31.703 39.75 1 91.19 876 SER B N 1
ATOM 14749 C CA . SER B 1 876 ? 3.75 30.891 39.438 1 91.19 876 SER B CA 1
ATOM 14750 C C . SER B 1 876 ? 3.676 30.344 38 1 91.19 876 SER B C 1
ATOM 14752 O O . SER B 1 876 ? 4.695 30.25 37.312 1 91.19 876 SER B O 1
ATOM 14754 N N . GLN B 1 877 ? 2.523 30.031 37.625 1 90.06 877 GLN B N 1
ATOM 14755 C CA . GLN B 1 877 ? 2.334 29.531 36.281 1 90.06 877 GLN B CA 1
ATOM 14756 C C . GLN B 1 877 ? 2.705 30.578 35.219 1 90.06 877 GLN B C 1
ATOM 14758 O O . GLN B 1 877 ? 3.295 30.25 34.188 1 90.06 877 GLN B O 1
ATOM 14763 N N . LEU B 1 878 ? 2.291 31.781 35.438 1 93.06 878 LEU B N 1
ATOM 14764 C CA . LEU B 1 878 ? 2.604 32.875 34.531 1 93.06 878 LEU B CA 1
ATOM 14765 C C . LEU B 1 878 ? 4.109 33.094 34.438 1 93.06 878 LEU B C 1
ATOM 14767 O O . LEU B 1 878 ? 4.648 33.281 33.344 1 93.06 878 LEU B O 1
ATOM 14771 N N . LEU B 1 879 ? 4.781 33.031 35.562 1 93.31 879 LEU B N 1
ATOM 14772 C CA . LEU B 1 879 ? 6.23 33.188 35.594 1 93.31 879 LEU B CA 1
ATOM 14773 C C . LEU B 1 879 ? 6.934 32.094 34.812 1 93.31 879 LEU B C 1
ATOM 14775 O O . LEU B 1 879 ? 7.906 32.375 34.094 1 93.31 879 LEU B O 1
ATOM 14779 N N . THR B 1 880 ? 6.434 30.984 34.969 1 91.38 880 THR B N 1
ATOM 14780 C CA . THR B 1 880 ? 7.008 29.844 34.25 1 91.38 880 THR B CA 1
ATOM 14781 C C . THR B 1 880 ? 6.816 29.984 32.75 1 91.38 880 THR B C 1
ATOM 14783 O O . THR B 1 880 ? 7.738 29.734 31.969 1 91.38 880 THR B O 1
ATOM 14786 N N . GLU B 1 881 ? 5.629 30.375 32.344 1 91.56 881 GLU B N 1
ATOM 14787 C CA . GLU B 1 881 ? 5.312 30.469 30.922 1 91.56 881 GLU B CA 1
ATOM 14788 C C . GLU B 1 881 ? 6.066 31.625 30.266 1 91.56 881 GLU B C 1
ATOM 14790 O O . GLU B 1 881 ? 6.359 31.594 29.062 1 91.56 881 GLU B O 1
ATOM 14795 N N . LEU B 1 882 ? 6.344 32.594 30.984 1 93.25 882 LEU B N 1
ATOM 14796 C CA . LEU B 1 882 ? 7.059 33.75 30.469 1 93.25 882 LEU B CA 1
ATOM 14797 C C . LEU B 1 882 ? 8.547 33.438 30.328 1 93.25 882 LEU B C 1
ATOM 14799 O O . LEU B 1 882 ? 9.266 34.188 29.641 1 93.25 882 LEU B O 1
ATOM 14803 N N . HIS B 1 883 ? 8.938 32.375 30.891 1 90.12 883 HIS B N 1
ATOM 14804 C CA . HIS B 1 883 ? 10.336 31.984 30.766 1 90.12 883 HIS B CA 1
ATOM 14805 C C . HIS B 1 883 ? 10.648 31.5 29.359 1 90.12 883 HIS B C 1
ATOM 14807 O O . HIS B 1 883 ? 9.867 30.75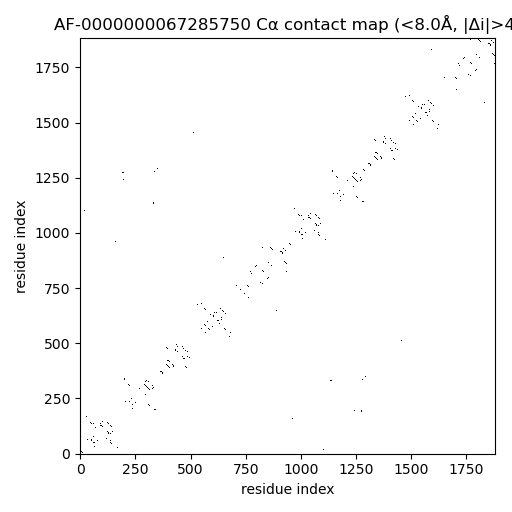 28.766 1 90.12 883 HIS B O 1
ATOM 14813 N N . GLN B 1 884 ? 11.727 31.844 28.797 1 77.75 884 GLN B N 1
ATOM 14814 C CA . GLN B 1 884 ? 12.078 31.656 27.391 1 77.75 884 GLN B CA 1
ATOM 14815 C C . GLN B 1 884 ? 12.219 30.172 27.062 1 77.75 884 GLN B C 1
ATOM 14817 O O . GLN B 1 884 ? 11.953 29.75 25.938 1 77.75 884 GLN B O 1
ATOM 14822 N N . ASP B 1 885 ? 12.57 29.375 27.969 1 76.56 885 ASP B N 1
ATOM 14823 C CA . ASP B 1 885 ? 12.906 27.984 27.672 1 76.56 885 ASP B CA 1
ATOM 14824 C C . ASP B 1 885 ? 11.695 27.062 27.875 1 76.56 885 ASP B C 1
ATOM 14826 O O . ASP B 1 885 ? 11.781 25.859 27.656 1 76.56 885 ASP B O 1
ATOM 14830 N N . THR B 1 886 ? 10.586 27.641 28.125 1 77.81 886 THR B N 1
ATOM 14831 C CA . THR B 1 886 ? 9.414 26.797 28.359 1 77.81 886 THR B CA 1
ATOM 14832 C C . THR B 1 886 ? 8.727 26.453 27.047 1 77.81 886 THR B C 1
ATOM 14834 O O . THR B 1 886 ? 8.344 27.344 26.281 1 77.81 886 THR B O 1
ATOM 14837 N N . PRO B 1 887 ? 8.625 25.141 26.859 1 76.44 887 PRO B N 1
ATOM 14838 C CA . PRO B 1 887 ? 7.898 24.766 25.656 1 76.44 887 PRO B CA 1
ATOM 14839 C C . PRO B 1 887 ? 6.43 25.172 25.688 1 76.44 887 PRO B C 1
ATOM 14841 O O . PRO B 1 887 ? 5.777 25.062 26.719 1 76.44 887 PRO B O 1
ATOM 14844 N N . LYS B 1 888 ? 5.953 25.719 24.625 1 77.5 888 LYS B N 1
ATOM 14845 C CA . LYS B 1 888 ? 4.586 26.219 24.578 1 77.5 888 LYS B CA 1
ATOM 14846 C C . LYS B 1 888 ? 3.701 25.328 23.719 1 77.5 888 LYS B C 1
ATOM 14848 O O . LYS B 1 888 ? 4.098 24.922 22.609 1 77.5 888 LYS B O 1
ATOM 14853 N N . ASP B 1 889 ? 2.611 24.859 24.312 1 83.81 889 ASP B N 1
ATOM 14854 C CA . ASP B 1 889 ? 1.562 24.172 23.562 1 83.81 889 ASP B CA 1
ATOM 14855 C C . ASP B 1 889 ? 0.47 25.141 23.125 1 83.81 889 ASP B C 1
ATOM 14857 O O . ASP B 1 889 ? -0.271 25.656 23.969 1 83.81 889 ASP B O 1
ATOM 14861 N N . ILE B 1 890 ? 0.345 25.297 21.859 1 85.94 890 ILE B N 1
ATOM 14862 C CA . ILE B 1 890 ? -0.551 26.281 21.281 1 85.94 890 ILE B CA 1
ATOM 14863 C C . ILE B 1 890 ? -1.998 25.938 21.625 1 85.94 890 ILE B C 1
ATOM 14865 O O . ILE B 1 890 ? -2.826 26.828 21.812 1 85.94 890 ILE B O 1
ATOM 14869 N N . LEU B 1 891 ? -2.275 24.688 21.781 1 87.81 891 LEU B N 1
ATOM 14870 C CA . LEU B 1 891 ? -3.66 24.281 21.984 1 87.81 891 LEU B CA 1
ATOM 14871 C C . LEU B 1 891 ? -4.031 24.297 23.469 1 87.81 891 LEU B C 1
ATOM 14873 O O . LEU B 1 891 ? -5.211 24.359 23.812 1 87.81 891 LEU B O 1
ATOM 14877 N N . ALA B 1 892 ? -3.082 24.188 24.328 1 86 892 ALA B N 1
ATOM 14878 C CA . ALA B 1 892 ? -3.348 24.156 25.766 1 86 892 ALA B CA 1
ATOM 14879 C C . ALA B 1 892 ? -3.695 25.531 26.297 1 86 892 ALA B C 1
ATOM 14881 O O . ALA B 1 892 ? -3.174 26.547 25.812 1 86 892 ALA B O 1
ATOM 14882 N N . PRO B 1 893 ? -4.566 25.562 27.25 1 85.94 893 PRO B N 1
ATOM 14883 C CA . PRO B 1 893 ? -4.828 26.859 27.891 1 85.94 893 PRO B CA 1
ATOM 14884 C C . PRO B 1 893 ? -3.574 27.469 28.516 1 85.94 893 PRO B C 1
ATOM 14886 O O . PRO B 1 893 ? -2.764 26.75 29.109 1 85.94 893 PRO B O 1
ATOM 14889 N N . SER B 1 894 ? -3.354 28.719 28.266 1 88.56 894 SER B N 1
ATOM 14890 C CA . SER B 1 894 ? -2.148 29.391 28.734 1 88.56 894 SER B CA 1
ATOM 14891 C C . SER B 1 894 ? -2.486 30.734 29.391 1 88.56 894 SER B C 1
ATOM 14893 O O . SER B 1 894 ? -3.436 31.406 28.984 1 88.56 894 SER B O 1
ATOM 14895 N N . ARG B 1 895 ? -1.74 31.078 30.359 1 91.5 895 ARG B N 1
ATOM 14896 C CA . ARG B 1 895 ? -1.883 32.375 31.016 1 91.5 895 ARG B CA 1
ATOM 14897 C C . ARG B 1 895 ? -1.418 33.5 30.109 1 91.5 895 ARG B C 1
ATOM 14899 O O . ARG B 1 895 ? -1.754 34.656 30.328 1 91.5 895 ARG B O 1
ATOM 14906 N N . LEU B 1 896 ? -0.784 33.094 29.047 1 91.44 896 LEU B N 1
ATOM 14907 C CA . LEU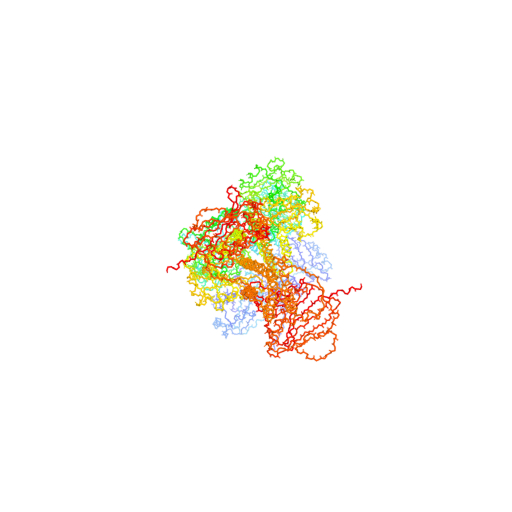 B 1 896 ? -0.264 34.094 28.109 1 91.44 896 LEU B CA 1
ATOM 14908 C C . LEU B 1 896 ? -1.365 34.594 27.188 1 91.44 896 LEU B C 1
ATOM 14910 O O . LEU B 1 896 ? -1.161 35.531 26.422 1 91.44 896 LEU B O 1
ATOM 14914 N N . GLU B 1 897 ? -2.531 33.969 27.328 1 90.06 897 GLU B N 1
ATOM 14915 C CA . GLU B 1 897 ? -3.66 34.406 26.5 1 90.06 897 GLU B CA 1
ATOM 14916 C C . GLU B 1 897 ? -4.617 35.281 27.297 1 90.06 897 GLU B C 1
ATOM 14918 O O . GLU B 1 897 ? -5.574 35.812 26.734 1 90.06 897 GLU B O 1
ATOM 14923 N N . GLN B 1 898 ? -4.23 35.406 28.516 1 92.12 898 GLN B N 1
ATOM 14924 C CA . GLN B 1 898 ? -5.031 36.25 29.391 1 92.12 898 GLN B CA 1
ATOM 14925 C C . GLN B 1 898 ? -4.203 37.406 29.969 1 92.12 898 GLN B C 1
ATOM 14927 O O . GLN B 1 898 ? -2.971 37.344 29.938 1 92.12 898 GLN B O 1
ATOM 14932 N N . LEU B 1 899 ? -4.852 38.531 30.344 1 92.69 899 LEU B N 1
ATOM 14933 C CA . LEU B 1 899 ? -4.164 39.656 30.969 1 92.69 899 LEU B CA 1
ATOM 14934 C C . LEU B 1 899 ? -3.777 39.312 32.406 1 92.69 899 LEU B C 1
ATOM 14936 O O . LEU B 1 899 ? -4.5 38.594 33.094 1 92.69 899 LEU B O 1
ATOM 14940 N N . PRO B 1 900 ? -2.654 39.719 32.781 1 93.75 900 PRO B N 1
ATOM 14941 C CA . PRO B 1 900 ? -1.676 40.594 32.125 1 93.75 900 PRO B CA 1
ATOM 14942 C C . PRO B 1 900 ? -0.659 39.781 31.297 1 93.75 900 PRO B C 1
ATOM 14944 O O . PRO B 1 900 ? 0.201 40.375 30.641 1 93.75 900 PRO B O 1
ATOM 14947 N N . GLY B 1 901 ? -0.763 38.469 31.391 1 94.69 901 GLY B N 1
ATOM 14948 C CA . GLY B 1 901 ? 0.213 37.625 30.734 1 94.69 901 GLY B CA 1
ATOM 14949 C C . GLY B 1 901 ? 0.367 37.906 29.25 1 94.69 901 GLY B C 1
ATOM 14950 O O . GLY B 1 901 ? 1.484 37.938 28.734 1 94.69 901 GLY B O 1
ATOM 14951 N N . LEU B 1 902 ? -0.709 38.125 28.531 1 95.06 902 LEU B N 1
ATOM 14952 C CA . LEU B 1 902 ? -0.689 38.406 27.109 1 95.06 902 LEU B CA 1
ATOM 14953 C C . LEU B 1 902 ? 0.142 39.656 26.797 1 95.06 902 LEU B C 1
ATOM 14955 O O . LEU B 1 902 ? 0.986 39.656 25.906 1 95.06 902 LEU B O 1
ATOM 14959 N N . HIS B 1 903 ? -0.091 40.75 27.516 1 96.5 903 HIS B N 1
ATOM 14960 C CA . HIS B 1 903 ? 0.62 42 27.312 1 96.5 903 HIS B CA 1
ATOM 14961 C C . HIS B 1 903 ? 2.105 41.844 27.625 1 96.5 903 HIS B C 1
ATOM 14963 O O . HIS B 1 903 ? 2.953 42.375 26.891 1 96.5 903 HIS B O 1
ATOM 14969 N N . LEU B 1 904 ? 2.377 41.156 28.734 1 96.44 904 LEU B N 1
ATOM 14970 C CA . LEU B 1 904 ? 3.771 40.969 29.109 1 96.44 904 LEU B CA 1
ATOM 14971 C C . LEU B 1 904 ? 4.512 40.156 28.047 1 96.44 904 LEU B C 1
ATOM 14973 O O . LEU B 1 904 ? 5.676 40.438 27.766 1 96.44 904 LEU B O 1
ATOM 14977 N N . PHE B 1 905 ? 3.793 39.219 27.594 1 94.94 905 PHE B N 1
ATOM 14978 C CA . PHE B 1 905 ? 4.383 38.375 26.547 1 94.94 905 PHE B CA 1
ATOM 14979 C C . PHE B 1 905 ? 4.652 39.188 25.281 1 94.94 905 PHE B C 1
ATOM 14981 O O . PHE B 1 905 ? 5.703 39.031 24.656 1 94.94 905 PHE B O 1
ATOM 14988 N N . ILE B 1 906 ? 3.689 39.969 24.875 1 96.06 906 ILE B N 1
ATOM 14989 C CA . ILE B 1 906 ? 3.844 40.812 23.703 1 96.06 906 ILE B CA 1
ATOM 14990 C C . ILE B 1 906 ? 5.047 41.75 23.906 1 96.06 906 ILE B C 1
ATOM 14992 O O . ILE B 1 906 ? 5.859 41.906 22.984 1 96.06 906 ILE B O 1
ATOM 14996 N N . CYS B 1 907 ? 5.207 42.344 25.078 1 96.94 907 CYS B N 1
ATOM 14997 C CA . CYS B 1 907 ? 6.309 43.25 25.391 1 96.94 907 CYS B CA 1
ATOM 14998 C C . CYS B 1 907 ? 7.648 42.5 25.328 1 96.94 907 CYS B C 1
ATOM 15000 O O . CYS B 1 907 ? 8.641 43.094 24.875 1 96.94 907 CYS B O 1
ATOM 15002 N N . GLN B 1 908 ? 7.656 41.344 25.797 1 95.69 908 GLN B N 1
ATOM 15003 C CA . GLN B 1 908 ? 8.867 40.531 25.75 1 95.69 908 GLN B CA 1
ATOM 15004 C C . GLN B 1 908 ? 9.328 40.312 24.312 1 95.69 908 GLN B C 1
ATOM 15006 O O . GLN B 1 908 ? 10.508 40.5 24 1 95.69 908 GLN B O 1
ATOM 15011 N N . LYS B 1 909 ? 8.445 39.938 23.516 1 93.62 909 LYS B N 1
ATOM 15012 C CA . LYS B 1 909 ? 8.758 39.688 22.109 1 93.62 909 LYS B CA 1
ATOM 15013 C C . LYS B 1 909 ? 9.172 40.969 21.391 1 93.62 909 LYS B C 1
ATOM 15015 O O . LYS B 1 909 ? 10.094 40.969 20.578 1 93.62 909 LYS B O 1
ATOM 15020 N N . LEU B 1 910 ? 8.391 41.969 21.641 1 95.12 910 LEU B N 1
ATOM 15021 C CA . LEU B 1 910 ? 8.664 43.281 21 1 95.12 910 LEU B CA 1
ATOM 15022 C C . LEU B 1 910 ? 10.039 43.781 21.406 1 95.12 910 LEU B C 1
ATOM 15024 O O . LEU B 1 910 ? 10.758 44.375 20.594 1 95.12 910 LEU B O 1
ATOM 15028 N N . MET B 1 911 ? 10.414 43.625 22.641 1 95.19 911 MET B N 1
ATOM 15029 C CA . MET B 1 911 ? 11.719 44.094 23.125 1 95.19 911 MET B CA 1
ATOM 15030 C C . MET B 1 911 ? 12.852 43.344 22.422 1 95.19 911 MET B C 1
ATOM 15032 O O . MET B 1 911 ? 13.891 43.938 22.125 1 95.19 911 MET B O 1
ATOM 15036 N N . LEU B 1 912 ? 12.688 42.094 22.141 1 93.56 912 LEU B N 1
ATOM 15037 C CA . LEU B 1 912 ? 13.672 41.281 21.406 1 93.56 912 LEU B CA 1
ATOM 15038 C C . LEU B 1 912 ? 13.852 41.844 19.984 1 93.56 912 LEU B C 1
ATOM 15040 O O . LEU B 1 912 ? 14.977 41.906 19.484 1 93.56 912 LEU B O 1
ATOM 15044 N N . GLN B 1 913 ? 12.758 42.219 19.406 1 92.56 913 GLN B N 1
ATOM 15045 C CA . GLN B 1 913 ? 12.789 42.75 18.047 1 92.56 913 GLN B CA 1
ATOM 15046 C C . GLN B 1 913 ? 13.508 44.094 18.016 1 92.56 913 GLN B C 1
ATOM 15048 O O . GLN B 1 913 ? 14.102 44.469 17 1 92.56 913 GLN B O 1
ATOM 15053 N N . LEU B 1 914 ? 13.43 44.75 19.141 1 92.5 914 LEU B N 1
ATOM 15054 C CA . LEU B 1 914 ? 14.031 46.062 19.234 1 92.5 914 LEU B CA 1
ATOM 15055 C C . LEU B 1 914 ? 15.5 45.969 19.625 1 92.5 914 LEU B C 1
ATOM 15057 O O . LEU B 1 914 ? 16.172 47 19.781 1 92.5 914 LEU B O 1
ATOM 15061 N N . GLY B 1 915 ? 16.047 44.75 19.734 1 90.56 915 GLY B N 1
ATOM 15062 C CA . GLY B 1 915 ? 17.438 44.531 20.031 1 90.56 915 GLY B CA 1
ATOM 15063 C C . GLY B 1 915 ? 17.734 44.438 21.516 1 90.56 915 GLY B C 1
ATOM 15064 O O . GLY B 1 915 ? 18.891 44.375 21.922 1 90.56 915 GLY B O 1
ATOM 15065 N N . GLY B 1 916 ? 16.672 44.469 22.328 1 94.5 916 GLY B N 1
ATOM 15066 C CA . GLY B 1 916 ? 16.812 44.312 23.766 1 94.5 916 GLY B CA 1
ATOM 15067 C C . GLY B 1 916 ? 16.297 43 24.281 1 94.5 916 GLY B C 1
ATOM 15068 O O . GLY B 1 916 ? 16.125 42.031 23.516 1 94.5 916 GLY B O 1
ATOM 15069 N N . GLU B 1 917 ? 16.188 42.969 25.656 1 95.75 917 GLU B N 1
ATOM 15070 C CA . GLU B 1 917 ? 15.664 41.781 26.281 1 95.75 917 GLU B CA 1
ATOM 15071 C C . GLU B 1 917 ? 14.797 42.125 27.5 1 95.75 917 GLU B C 1
ATOM 15073 O O . GLU B 1 917 ? 14.961 43.188 28.094 1 95.75 917 GLU B O 1
ATOM 15078 N N . LEU B 1 918 ? 13.805 41.312 27.75 1 97 918 LEU B N 1
ATOM 15079 C CA . LEU B 1 918 ? 12.922 41.469 28.906 1 97 918 LEU B CA 1
ATOM 15080 C C . LEU B 1 918 ? 12.742 40.125 29.625 1 97 918 LEU B C 1
ATOM 15082 O O . LEU B 1 918 ? 12.391 39.125 29.016 1 97 918 LEU B O 1
ATOM 15086 N N . HIS B 1 919 ? 13.055 40.125 30.891 1 96.19 919 HIS B N 1
ATOM 15087 C CA . HIS B 1 919 ? 12.969 38.906 31.688 1 96.19 919 HIS B CA 1
ATOM 15088 C C . HIS B 1 919 ? 12.164 39.156 32.969 1 96.19 919 HIS B C 1
ATOM 15090 O O . HIS B 1 919 ? 12.141 40.25 33.5 1 96.19 919 HIS B O 1
ATOM 15096 N N . PHE B 1 920 ? 11.5 38.094 33.438 1 96 920 PHE B N 1
ATOM 15097 C CA . PHE B 1 920 ? 10.727 38.125 34.656 1 96 920 PHE B CA 1
ATOM 15098 C C . PHE B 1 920 ? 11.164 37.031 35.625 1 96 920 PHE B C 1
ATOM 15100 O O . PHE B 1 920 ? 11.336 35.875 35.219 1 96 920 PHE B O 1
ATOM 15107 N N . TYR B 1 921 ? 11.484 37.312 36.844 1 93.94 921 TYR B N 1
ATOM 15108 C CA . TYR B 1 921 ? 11.789 36.281 37.844 1 93.94 921 TYR B CA 1
ATOM 15109 C C . TYR B 1 921 ? 11.492 36.812 39.25 1 93.94 921 TYR B C 1
ATOM 15111 O O . TYR B 1 921 ? 11.242 38 39.438 1 93.94 921 TYR B O 1
ATOM 15119 N N . GLN B 1 922 ? 11.469 35.844 40.125 1 94.06 922 GLN B N 1
ATOM 15120 C CA . GLN B 1 922 ? 11.219 36.156 41.531 1 94.06 922 GLN B CA 1
ATOM 15121 C C . GLN B 1 922 ? 12.477 35.969 42.375 1 94.06 922 GLN B C 1
ATOM 15123 O O . GLN B 1 922 ? 13.188 35 42.219 1 94.06 922 GLN B O 1
ATOM 15128 N N . LEU B 1 923 ? 12.75 37 43.188 1 93.44 923 LEU B N 1
ATOM 15129 C CA . LEU B 1 923 ? 13.898 36.938 44.062 1 93.44 923 LEU B CA 1
ATOM 15130 C C . LEU B 1 923 ? 13.609 36.031 45.281 1 93.44 923 LEU B C 1
ATOM 15132 O O . LEU B 1 923 ? 12.445 35.781 45.594 1 93.44 923 LEU B O 1
ATOM 15136 N N . PRO B 1 924 ? 14.727 35.625 45.906 1 92.25 924 PRO B N 1
ATOM 15137 C CA . PRO B 1 924 ? 14.539 34.75 47.094 1 92.25 924 PRO B CA 1
ATOM 15138 C C . PRO B 1 924 ? 13.711 35.406 48.188 1 92.25 924 PRO B C 1
ATOM 15140 O O . PRO B 1 924 ? 13.016 34.75 48.938 1 92.25 924 PRO B O 1
ATOM 15143 N N . ASP B 1 925 ? 13.766 36.656 48.312 1 91.44 925 ASP B N 1
ATOM 15144 C CA . ASP B 1 925 ? 13.008 37.406 49.312 1 91.44 925 ASP B CA 1
ATOM 15145 C C . ASP B 1 925 ? 11.555 37.594 48.906 1 91.44 925 ASP B C 1
ATOM 15147 O O . ASP B 1 925 ? 10.789 38.25 49.594 1 91.44 925 ASP B O 1
ATOM 15151 N N . GLY B 1 926 ? 11.188 37.062 47.75 1 88.75 926 GLY B N 1
ATOM 15152 C CA . GLY B 1 926 ? 9.797 37.062 47.312 1 88.75 926 GLY B CA 1
ATOM 15153 C C . GLY B 1 926 ? 9.469 38.219 46.375 1 88.75 926 GLY B C 1
ATOM 15154 O O . GLY B 1 926 ? 8.391 38.25 45.781 1 88.75 926 GLY B O 1
ATOM 15155 N N . ARG B 1 927 ? 10.344 39.25 46.188 1 93.62 927 ARG B N 1
ATOM 15156 C CA . ARG B 1 927 ? 10.086 40.375 45.312 1 93.62 927 ARG B CA 1
ATOM 15157 C C . ARG B 1 927 ? 10.125 39.938 43.844 1 93.62 927 ARG B C 1
ATOM 15159 O O . ARG B 1 927 ? 10.859 39 43.5 1 93.62 927 ARG B O 1
ATOM 15166 N N . ILE B 1 928 ? 9.273 40.531 43.062 1 95.25 928 ILE B N 1
ATOM 15167 C CA . ILE B 1 928 ? 9.219 40.25 41.625 1 95.25 928 ILE B CA 1
ATOM 15168 C C . ILE B 1 928 ? 10.117 41.25 40.875 1 95.25 928 ILE B C 1
ATOM 15170 O O . ILE B 1 928 ? 10.109 42.438 41.156 1 95.25 928 ILE B O 1
ATOM 15174 N N . VAL B 1 929 ? 10.852 40.75 39.969 1 96.56 929 VAL B N 1
ATOM 15175 C CA . VAL B 1 929 ? 11.789 41.562 39.188 1 96.56 929 VAL B CA 1
ATOM 15176 C C . VAL B 1 929 ? 11.422 41.531 37.719 1 96.56 929 VAL B C 1
ATOM 15178 O O . VAL B 1 929 ? 11.234 40.469 37.156 1 96.56 929 VAL B O 1
ATOM 15181 N N . SER B 1 930 ? 11.148 42.688 37.125 1 97.38 930 SER B N 1
ATOM 15182 C CA . SER B 1 930 ? 11.109 42.875 35.688 1 97.38 930 SER B CA 1
ATOM 15183 C C . SER B 1 930 ? 12.406 43.5 35.188 1 97.38 930 SER B C 1
ATOM 15185 O O . SER B 1 930 ? 12.625 44.688 35.344 1 97.38 930 SER B O 1
ATOM 15187 N N . ARG B 1 931 ? 13.195 42.719 34.562 1 96.75 931 ARG B N 1
ATOM 15188 C CA . ARG B 1 931 ? 14.516 43.156 34.125 1 96.75 931 ARG B CA 1
ATOM 15189 C C . ARG B 1 931 ? 14.523 43.5 32.625 1 96.75 931 ARG B C 1
ATOM 15191 O O . ARG B 1 931 ? 14.305 42.625 31.781 1 96.75 931 ARG B O 1
ATOM 15198 N N . LEU B 1 932 ? 14.711 44.719 32.312 1 96.94 932 LEU B N 1
ATOM 15199 C CA . LEU B 1 932 ? 14.734 45.219 30.953 1 96.94 932 LEU B CA 1
ATOM 15200 C C . LEU B 1 932 ? 16.156 45.594 30.531 1 96.94 932 LEU B C 1
ATOM 15202 O O . LEU B 1 932 ? 16.844 46.312 31.219 1 96.94 932 LEU B O 1
ATOM 15206 N N . LEU B 1 933 ? 16.641 45.031 29.453 1 96.44 933 LEU B N 1
ATOM 15207 C CA . LEU B 1 933 ? 17.922 45.375 28.844 1 96.44 933 LEU B CA 1
ATOM 15208 C C . LEU B 1 933 ? 17.719 46.281 27.641 1 96.44 933 LEU B C 1
ATOM 15210 O O . LEU B 1 933 ? 17.078 45.875 26.656 1 96.44 933 LEU B O 1
ATOM 15214 N N . LEU B 1 934 ? 18.25 47.438 27.688 1 95.5 934 LEU B N 1
ATOM 15215 C CA . LEU B 1 934 ? 18.078 48.438 26.641 1 95.5 934 LEU B CA 1
ATOM 15216 C C . LEU B 1 934 ? 19.391 48.719 25.938 1 95.5 934 LEU B C 1
ATOM 15218 O O . LEU B 1 934 ? 20.438 48.844 26.594 1 95.5 934 LEU B O 1
ATOM 15222 N N . PRO B 1 935 ? 19.375 48.875 24.578 1 93.38 935 PRO B N 1
ATOM 15223 C CA . PRO B 1 935 ? 20.609 49.219 23.859 1 93.38 935 PRO B CA 1
ATOM 15224 C C . PRO B 1 935 ? 21.078 50.656 24.172 1 93.38 935 PRO B C 1
ATOM 15226 O O . PRO B 1 935 ? 20.297 51.594 24.156 1 93.38 935 PRO B O 1
ATOM 15229 N N . LEU B 1 936 ? 22.422 50.781 24.359 1 90.94 936 LEU B N 1
ATOM 15230 C CA . LEU B 1 936 ? 23.016 52.094 24.672 1 90.94 936 LEU B CA 1
ATOM 15231 C C . LEU B 1 936 ? 23.375 52.844 23.391 1 90.94 936 LEU B C 1
ATOM 15233 O O . LEU B 1 936 ? 23.75 52.219 22.391 1 90.94 936 LEU B O 1
ATOM 15237 N N . ALA B 1 937 ? 23.094 54.156 23.406 1 87.75 937 ALA B N 1
ATOM 15238 C CA . ALA B 1 937 ? 23.516 54.969 22.281 1 87.75 937 ALA B CA 1
ATOM 15239 C C . ALA B 1 937 ? 25.031 55.062 22.203 1 87.75 937 ALA B C 1
ATOM 15241 O O . ALA B 1 937 ? 25.719 55.156 23.234 1 87.75 937 ALA B O 1
ATOM 15242 N N . ARG B 1 938 ? 25.656 54.688 20.953 1 72.94 938 ARG B N 1
ATOM 15243 C CA . ARG B 1 938 ? 27.109 54.781 20.766 1 72.94 938 ARG B CA 1
ATOM 15244 C C . ARG B 1 938 ? 27.562 56.25 20.859 1 72.94 938 ARG B C 1
ATOM 15246 O O . ARG B 1 938 ? 26.891 57.156 20.375 1 72.94 938 ARG B O 1
ATOM 15253 N N . SER B 1 939 ? 28.344 56.656 21.891 1 54.31 939 SER B N 1
ATOM 15254 C CA . SER B 1 939 ? 29 57.938 21.969 1 54.31 939 SER B CA 1
ATOM 15255 C C . SER B 1 939 ? 29.766 58.25 20.688 1 54.31 939 SER B C 1
ATOM 15257 O O . SER B 1 939 ? 30.422 57.375 20.109 1 54.31 939 SER B O 1
ATOM 15259 N N . ARG B 1 940 ? 29.172 59.031 19.719 1 41.88 940 ARG B N 1
ATOM 15260 C CA . ARG B 1 940 ? 30.172 59.594 18.797 1 41.88 940 ARG B CA 1
ATOM 15261 C C . ARG B 1 940 ? 31.391 60.125 19.562 1 41.88 940 ARG B C 1
ATOM 15263 O O . ARG B 1 940 ? 31.25 60.969 20.438 1 41.88 940 ARG B O 1
ATOM 15270 N N . ALA B 1 941 ? 32.469 59.312 19.609 1 34.78 941 ALA B N 1
ATOM 15271 C CA . ALA B 1 941 ? 33.719 60.094 19.656 1 34.78 941 ALA B CA 1
ATOM 15272 C C . ALA B 1 941 ? 33.875 60.969 18.422 1 34.78 941 ALA B C 1
ATOM 15274 O O . ALA B 1 941 ? 33.625 60.5 17.297 1 34.78 941 ALA B O 1
#